Protein AF-0000000065805939 (afdb_homodimer)

pLDDT: mean 93.03, std 9.1, range [44.0, 98.94]

Radius of gyration: 33.93 Å; Cα contacts (8 Å, |Δi|>4): 3700; chains: 2; bounding box: 88×110×90 Å

Solvent-accessible surface area (backbone atoms only — not comparable to full-atom values): 78162 Å² total; per-residue (Å²): 129,66,66,62,40,32,64,60,50,85,63,26,51,58,32,30,35,41,20,27,32,46,91,46,48,56,62,60,52,52,32,42,52,38,43,47,38,56,68,39,87,85,42,44,40,20,33,40,35,32,59,53,41,54,20,52,70,93,68,28,61,53,55,50,30,48,70,76,20,64,81,38,48,62,44,64,76,40,80,31,59,44,77,49,57,36,34,68,37,29,68,87,49,90,62,67,52,68,68,54,54,49,45,49,52,52,48,50,53,50,51,37,39,74,69,54,26,23,33,34,40,39,38,62,53,47,12,44,40,24,33,29,54,80,55,46,34,38,59,64,64,52,41,62,36,51,43,40,25,38,37,26,28,32,42,55,90,39,13,61,13,33,26,52,22,34,52,50,52,40,28,30,49,34,45,51,66,63,31,34,37,30,39,51,35,90,84,70,39,37,53,60,58,50,35,56,58,32,50,76,67,75,21,58,58,48,58,36,79,62,74,76,80,78,65,89,57,89,44,72,68,45,48,51,49,45,52,52,48,48,52,53,45,52,62,43,52,52,72,73,39,64,53,60,59,48,52,53,48,50,51,50,51,49,51,48,53,53,50,46,61,68,40,43,24,53,54,36,63,64,32,49,48,55,41,65,42,45,60,51,86,60,51,37,88,67,33,41,31,36,79,34,21,44,48,65,28,36,24,31,56,43,74,40,54,92,80,46,90,52,50,37,40,38,33,25,35,40,22,41,16,34,68,61,13,38,24,62,35,21,23,31,49,69,53,12,50,35,31,9,21,26,19,7,25,28,13,38,57,54,41,64,58,34,46,43,64,40,47,50,52,30,44,55,49,48,49,59,59,56,63,41,91,37,42,52,30,35,28,55,34,49,35,52,32,58,17,40,40,51,49,49,52,43,27,39,47,32,37,28,65,74,64,69,54,56,42,87,82,40,76,67,22,29,39,31,41,58,50,45,72,52,44,57,46,50,50,27,35,18,67,19,64,83,41,73,68,37,58,74,43,57,87,46,74,43,45,56,50,58,47,79,73,36,34,48,33,25,39,66,67,33,33,32,40,43,46,47,79,91,41,28,88,59,48,36,73,65,46,76,37,97,39,72,55,61,62,57,39,36,81,62,41,55,76,34,72,56,29,49,25,44,35,50,48,52,46,53,49,53,46,44,42,29,72,74,64,62,52,41,69,18,26,37,46,42,51,51,53,44,29,59,89,47,44,58,42,33,42,37,45,50,54,57,38,32,50,55,48,48,41,42,73,41,38,69,71,70,35,78,85,54,90,71,73,80,71,69,86,46,96,67,48,80,38,53,41,42,36,34,35,47,24,35,73,36,21,63,41,37,50,63,36,60,38,42,42,66,64,46,74,51,78,49,43,27,40,25,42,13,43,40,42,28,22,22,46,59,60,37,14,36,28,35,24,14,62,68,50,56,51,56,28,51,42,96,47,63,59,51,18,59,51,43,68,56,71,54,27,57,24,32,25,42,26,33,24,18,37,54,30,50,51,51,53,53,47,37,67,72,71,49,73,56,44,72,35,33,56,59,43,35,50,92,86,48,94,56,79,42,86,57,33,23,71,62,55,53,66,55,53,41,55,51,14,61,22,86,58,34,60,26,28,50,65,38,11,34,40,35,42,40,32,40,58,42,95,90,46,84,40,71,84,29,62,54,25,49,60,57,46,50,50,33,49,66,31,57,98,54,41,23,32,44,61,54,65,40,9,18,21,38,41,40,29,52,37,83,64,62,53,68,70,60,53,53,51,52,50,51,53,50,44,67,73,60,102,129,66,66,62,40,32,63,61,51,84,63,25,51,57,29,30,36,41,19,30,32,47,91,47,48,57,64,59,52,53,30,41,53,38,44,48,37,57,67,39,87,88,44,44,40,22,34,40,36,32,59,52,42,52,20,52,71,94,69,29,62,52,55,50,30,50,70,76,21,63,80,36,48,64,43,68,75,39,81,29,59,45,78,50,57,34,34,67,35,29,68,87,49,90,60,68,52,69,70,55,53,48,45,48,53,51,50,51,53,50,52,36,38,74,69,55,25,22,32,34,40,39,39,61,52,48,12,47,41,24,33,29,53,80,55,45,34,38,58,64,63,51,41,63,36,52,42,40,26,39,36,25,28,31,43,55,90,37,13,60,14,32,26,53,22,34,52,50,53,42,27,30,48,34,44,49,67,64,32,35,38,31,39,50,34,88,84,71,40,38,54,58,59,50,35,55,56,31,50,76,67,77,21,58,57,49,61,35,78,62,75,75,80,78,64,90,57,89,45,72,68,44,49,52,50,47,52,50,47,49,52,52,44,51,62,42,50,53,73,74,38,64,52,61,60,48,52,52,48,51,52,49,52,50,50,49,52,54,49,47,61,69,41,42,25,53,54,36,63,62,33,49,48,55,41,65,44,46,59,51,86,58,51,38,88,64,33,41,33,36,80,33,21,44,47,66,28,35,23,31,55,42,73,40,54,93,80,45,88,52,50,38,40,38,32,24,34,39,23,40,16,34,68,60,16,39,22,60,35,20,24,31,50,69,54,12,49,35,32,10,20,26,19,7,25,28,12,39,58,53,41,65,58,34,45,43,64,39,49,52,52,30,46,55,50,47,50,60,62,57,63,42,92,39,41,51,30,35,30,56,32,51,36,51,32,58,18,39,40,50,50,50,54,44,27,39,46,31,37,27,63,74,64,68,55,56,41,86,82,40,78,66,22,32,40,32,40,60,50,45,72,52,45,57,45,51,50,27,34,19,66,18,63,82,42,73,69,39,56,73,43,57,87,46,74,42,46,57,50,57,46,78,71,36,35,49,33,25,38,66,67,34,33,32,39,45,46,47,79,91,43,28,90,59,47,37,71,66,44,76,36,96,38,71,55,62,62,55,39,34,83,63,42,55,77,34,71,55,30,49,26,42,34,49,47,51,47,54,49,52,47,45,41,31,71,72,67,62,52,42,70,18,27,37,46,42,50,50,52,44,28,57,89,48,46,58,41,31,42,37,44,50,54,58,36,33,50,53,48,47,41,42,71,40,37,70,71,68,36,78,85,54,89,70,73,77,71,69,87,47,96,66,47,78,38,52,40,41,35,33,35,48,24,35,73,37,21,61,40,38,50,63,35,60,38,44,43,66,64,48,74,51,76,48,42,27,41,26,42,13,42,40,43,28,22,23,46,57,60,37,14,36,28,32,24,14,62,70,50,56,52,56,28,52,42,96,47,64,59,50,18,60,51,43,69,56,72,55,28,56,24,33,26,40,25,33,24,20,38,55,32,49,52,51,53,54,48,36,68,73,71,48,73,56,45,72,36,33,57,60,43,35,51,92,89,48,94,56,80,41,89,59,33,22,72,64,56,53,65,55,52,41,55,49,15,59,22,85,57,34,59,25,30,49,65,39,10,34,40,36,40,40,32,39,59,40,95,92,46,83,40,72,83,31,64,54,27,50,61,58,45,50,49,34,49,66,31,58,97,55,39,24,33,43,62,54,64,40,9,18,22,37,40,39,27,52,36,82,66,61,52,68,69,61,52,53,51,51,49,51,52,50,44,68,73,59,101

Nearest PDB structures (foldseek):
  4a0r-assembly1_B  TM=8.747E-01  e=1.296E-69  Arabidopsis thaliana
  4a0g-assembly1_A  TM=8.625E-01  e=4.787E-70  Arabidopsis thaliana
  4a0h-assembly1_A  TM=8.707E-01  e=1.806E-69  Arabidopsis thaliana
  4a0h-assembly1_B  TM=8.749E-01  e=8.979E-69  Arabidopsis thaliana
  4a0r-assembly1_A  TM=8.637E-01  e=7.197E-69  Arabidopsis thaliana

GO terms:
  GO:0009102 biotin biosynthetic process (P, IMP)

Sequence (1574 aa):
MAPVGAALWRSLRAHQVYGANTDVGKTIVSTFLCNAVNRLKNQGKSAFLKPVSTGPLDEADDRHLQRHAPNTLTKCLYQFDEPVSPHIAAKTFAIPRDDEILSSVHRTLSDWANDGVGFALVETAGGVHSPGPNGNSQADLYRPLRLPIILVADSRLGGISSSISAYESLLLRGYDVHSVLLFKDDYYQNHEYLGNYFRGKSIPLVPVPAPPRRPQEQDPDSRARDLEALDKYYSSVTKSTDVVSLLDELVLKNKQRVEYLDEMASRAQKTIWYPFTQHHGMAAKDITPIDSAYDDFFQTYVTADRSAQQGRLQATFDGSASWWTQGLGHGNPGLALSAAYAAGRYGHVMFPGNIHEPALALAESLLKTVDNPRLQKVFYTDNGSTGMEVALKMGLRAACDRYGWDASKEQINILGLKGSYHGDTIGVMDCSEPSTYNQRVEWYRGRGHWFDFPLVKMSQGVWQVEVPATLQASLGGNQQFSSLDAVFDVESRVRSDAGQRYRKYILETIERLVTQEGKKFGALIMEPIILGAGGMLFCDPLFQRCLADVVRGNPQLFNRGRLTEPQPQTDLSWSGLPVIFDEVFTGLYRLGRKSSASFLGVNPDIAVNAKLLTGGLVPLCTTLASNEIFNAFTSPEKRDALLHGHSYTAHAVGCQVALDSLRTMNNMDEDGSWNDFKNDWKQPHAGDTARVWSVWSHKLLHNLSHAESVDGVFAIGSVLSISLKDAEGAGYTSTAAKGLQTRLAAGGPQFNVHSRVLGNVLYLMSSVTSKQETLRTIEGILREALLMAPVGAALWRSLRAHQVYGANTDVGKTIVSTFLCNAVNRLKNQGKSAFLKPVSTGPLDEADDRHLQRHAPNTLTKCLYQFDEPVSPHIAAKTFAIPRDDEILSSVHRTLSDWANDGVGFALVETAGGVHSPGPNGNSQADLYRPLRLPIILVADSRLGGISSSISAYESLLLRGYDVHSVLLFKDDYYQNHEYLGNYFRGKSIPLVPVPAPPRRPQEQDPDSRARDLEALDKYYSSVTKSTDVVSLLDELVLKNKQRVEYLDEMASRAQKTIWYPFTQHHGMAAKDITPIDSAYDDFFQTYVTADRSAQQGRLQATFDGSASWWTQGLGHGNPGLALSAAYAAGRYGHVMFPGNIHEPALALAESLLKTVDNPRLQKVFYTDNGSTGMEVALKMGLRAACDRYGWDASKEQINILGLKGSYHGDTIGVMDCSEPSTYNQRVEWYRGRGHWFDFPLVKMSQGVWQVEVPATLQASLGGNQQFSSLDAVFDVESRVRSDAGQRYRKYILETIERLVTQEGKKFGALIMEPIILGAGGMLFCDPLFQRCLADVVRGNPQLFNRGRLTEPQPQTDLSWSGLPVIFDEVFTGLYRLGRKSSASFLGVNPDIAVNAKLLTGGLVPLCTTLASNEIFNAFTSPEKRDALLHGHSYTAHAVGCQVALDSLRTMNNMDEDGSWNDFKNDWKQPHAGDTARVWSVWSHKLLHNLSHAESVDGVFAIGSVLSISLKDAEGAGYTSTAAKGLQTRLAAGGPQFNVHSRVLGNVLYLMSSVTSKQETLRTIEGILREALL

InterPro domains:
  IPR004472 Dethiobiotin synthase BioD [MF_00336] (12-211)
  IPR005814 Aminotransferase class-III [PF00202] (317-554)
  IPR005814 Aminotransferase class-III [PF00202] (579-668)
  IPR015421 Pyridoxal phosphate-dependent transferase, major domain [G3DSA:3.40.640.10] (340-666)
  IPR015422 Pyridoxal phosphate-dependent transferase, small domain [G3DSA:3.90.1150.10] (252-339)
  IPR015424 Pyridoxal phosphate-dependent transferase [SSF53383] (316-786)
  IPR027417 P-loop containing nucleoside triphosphate hydrolase [G3DSA:3.40.50.300] (7-244)
  IPR027417 P-loop containing nucleoside triphosphate hydrolase [SSF52540] (14-206)
  IPR049704 Aminotransferases class-III pyridoxal-phosphate attachment site [PS00600] (579-616)

Secondary structure (DSSP, 8-state):
-PPPPPP--SS-EEEEEEESSTTSSHHHHHHHHHHHHHHSTTS-EEEEEEEEEES-GGG-HHHHHHHH-TTSEEEEEEEESSSS-HHHHGGGS-PPPHHHHHHHHHHHHHHHHHTTEEEEEEEEEEETT-B-TTS-BHHHHTTTT---EEEE---STTHHHHHHHHHHHHHHTTPPEEEEEEE--TTT-HHHHHHHHHHTTT--EEEEPPPPPPPSS--HHHHHHHHHHHHHHHHHHHHHSSHHHHHHHHHHHHHHHHHHHHHHHHHHHHHB--TT---TT--GGGSEEEEEEEBTEEEEEEPPPTTS-S-EEEEEEETTHHHHT-SS-BT-HHHHHHHHHHHHHTSS---TTEE-HHHHHHHHHHHHHHT-TTEEEEEEESSHHHHHHHHHHHHHHHHHHHHT--TTTSPEEEEEETT----SSHHHHTTS-S-TTTTTSTT----EEEE---EEEEETTEEEEEPPGGGHHHH-S-EEES-HHHHT-HHHHTTSHHHHHHHHHHHHHHHIIIIIS--EEEEEEE-SSEETTTTSEEB-HHHHHHHHHHHHH-GGGT-SS-SS----SSTTS--SS-EEEE-TTTTTTTTSSS-THHHHT---SEEEE-GGGGTTSS--EEEEEEHHHHHTT-SSSGGGS-----TTTT-HHHHHHHHHHHHHHHHHHHHTTTHHHHHHT--TT--SPPSS-BSS-HHHHHHHHT-TTEEEEEEEBTEEEEEEP-TT--STT--TTHHHHHHHHH--SS-EEE-EEETTEEEEE--TT--HHHHHHHHHHHHHHH-/-PPPPPP--SS-EEEEEEESSTTSSHHHHHHHHHHHHHHSTTS-EEEEEEEEEES-GGG-HHHHHHHH-TTSEEEEEEEESSSS-HHHHGGGS-PPPHHHHHHHHHHHHHHHHHTTEEEEEEEEEEETT-B-TTS-BHHHHTTTT---EEEE---STTHHHHHHHHHHHHHHTT--EEEEEEE--TTT-HHHHHHHHHHTTT--EEEEPPPPPPPSS--HHHHHHHHHHHHHHHHHHHHHSSHHHHHHHHHHHHHHHHHHHHHHHHHHHHHB--TT---TT--GGGSEEEEEEEBTEEEEEEPPPTTS---EEEEEEETTHHHHT-SS-BT-HHHHHHHHHHHHHTSS---TTEE-HHHHHHHHHHHHHHT-TTEEEEEEESSHHHHHHHHHHHHHHHHHHHHT--TTTS-EEEEEETT----SSHHHHTTS-S-TTTTTSTT----EEEE---EEEEETTEEEEEPPGGGHHHH-S-EEESSHHHHT-HHHHTTSHHHHHHHHHHHHHHHIIIIIS--EEEEEEE-SSEETTTTSEEB-HHHHHHHHHHHHH-GGGT-SS-SSPPPPSSTTS--SS-EEEE-TTTTTTTTSSS-THHHHT---SEEEE-GGGGTTSS--EEEEEEHHHHHTT-SSSGGGS-----TTTT-HHHHHHHHHHHHHHHHHHHHTTTHHHHHHT--TT--SPPSS-BSS-HHHHHHHHT-TTEEEEEEEBTEEEEEEP-TT--STT--TTHHHHHHHHH--SS-EEE-EEETTEEEEE--TT--HHHHHHHHHHHHHHH-

Foldseek 3Di:
DFQDFADAWLQAQEAEEFELFPPQCSLVVLQLLQQLQVPDPPQWHEEEEELEEEAQPVPTSQVVSCQQVVSYHYYYNYYFHHLAQLLVRCPVDDQDDLRRSQVVVRVVRVVCSVVGHRYYYYYYHTHQQRAHNNGGGVLVSNLNNLGAYEYEFHQDVCRLVSRVVSVVLNVLLVHHHQEYEGEDDPPSRSQVVVCVVVVVVVHHYKYWHDQDDQDPDPDPVSVVVSSVSRNVRSVVRSVPICSNVSVVSSSVVSVCVQVCLVCVLVVCLVPPDDPPDDNVVPDSQNDWDFPFFWFQWTFTWDQDDPVGNIIGTFTAGAFCCVVLQAFGIGSDSVLSVLLVVLCVVDNFDDPVVDDDDLLVLLQVLLCVLQVQPQWDDKFKDFAQLVLVVLVVVLQQLLQCLQQVHDCVVDQAAAEEAALADRDQPQSVLLNYDDDPRHVPPPSHDNGYDHDYAWFWFFALLWIKTQDPPVCCVQQNGMDTDNAVLVLLVLVVCCPPPNVVSLLVVLLVVLLCCCPVVVHAYREYEYAFQFRVLSFRTGGRLNNVLSNQCNQQVCLCSHNVPDPDRPPAPDPSRGGRGQYEYECQNVACCQQHGNGSVVSNVDRGQKYKYWSLLLNNDGTMMMITGGVSSQCSQDDPDPVSHSPDDDPRGPTSSSSSSSSVSSVVSVVCSVVCVCVVQQVQRDDPPDPDTRPWTALAGPVLQNLLSHFPQFPGWDGGRFKTKTAGDDPVDFFQPACLCVQVQVLQQVNDPRRHYHWDGRHRMTMTGRHNNDDSVVSVSVSVSVSVRGD/DFQDFADAWLQAQEAEEFELFPPQCRLVVLQLLQQLQVPDPPQWHEEEEELEEEAQPVPTSQVVSCQQVVSYHYYYNYYFHHLAQQLVRCVVDDQDDLRVSQVVVRVVRVVCSVVGHRYYYYYYHTHQQRAHNNGGGVLVSNLNNLGAYEYEFHQDVCRLVSRVVSVVLNVLLVHHHQEYEGEDDPPSRSQVVVQVVVVVVVHHYKYWHDQDDQDPDPDPVSVVVSSVSSNVRSVVRSVPICSSVSVVSSSVVSVCVQVCLVCVLVVCLVPPDDPPDDNVVPDSQNDWDFPFFWFQWTFTWDQDDPVGNIIGTFTAGAFCCVVLQAFGIGSDSVLSVLLVVLCVVDNFDDPVVDDDDLLVLLQVLLCVLQVQPQWDDKFKDFAQLQLVVLVVVLQQLLQCLQQVHDVVVDQAAAEEAALADRDQPQSVLLNYDDDPRHVPPPSHDNGYDHDYAWFWFFALLWIKTQDPPVCCVQQNGMDTDNAVLVLLVLVVCCPPPNVVSLLVVLLVVLLCCCPVVVHAYREYEYAFQFRVLSFRTGGRLNNVLSNQCNQQVCLCSHNVPDPDRPDAPDPSRGGRGQYEYECQNVACCQQHGNGSVVSNVDRGQKYKYWSLLLNNDGTMMMITGGVSSQCSQDDPDPVSHSPDDDPRGPTSSSSSSSSVSSVVSVVCSVVCVCVVQQVQRDDPPDPDTDPWTALAGPVLQNLLSHFPQFPGWDGGRFKTKTAGDAPVDFFQPACLCVQVQVLQQVNDPRRHYHWDGRHRMTMTGRHNNDDSVVSVSVSVSVSVRGD

Organism: Emericella nidulans (strain FGSC A4 / ATCC 38163 / CBS 112.46 / NRRL 194 / M139) (NCBI:txid227321)

Structure (mmCIF, N/CA/C/O backbone):
data_AF-0000000065805939-model_v1
#
loop_
_entity.id
_entity.type
_entity.pdbx_description
1 polymer 'Bifunctional dethiobiotin synthetase/adenosylmethionine-8-amino-7-oxononanoate aminotransferase'
#
loop_
_atom_site.group_PDB
_atom_site.id
_atom_site.type_symbol
_atom_site.label_atom_id
_atom_site.label_alt_id
_atom_site.label_comp_id
_atom_site.label_asym_id
_atom_site.label_entity_id
_atom_site.label_seq_id
_atom_site.pdbx_PDB_ins_code
_atom_site.Cartn_x
_atom_site.Cartn_y
_atom_site.Cartn_z
_atom_site.occupancy
_atom_site.B_iso_or_equiv
_atom_site.auth_seq_id
_atom_site.auth_comp_id
_atom_site.auth_asym_id
_atom_site.auth_atom_id
_atom_site.pdbx_PDB_model_num
ATOM 1 N N . MET A 1 1 ? -29.938 14.023 -0.241 1 60.16 1 MET A N 1
ATOM 2 C CA . MET A 1 1 ? -29.594 14.844 -1.401 1 60.16 1 MET A CA 1
ATOM 3 C C . MET A 1 1 ? -28.594 14.133 -2.303 1 60.16 1 MET A C 1
ATOM 5 O O . MET A 1 1 ? -27.797 13.328 -1.828 1 60.16 1 MET A O 1
ATOM 9 N N . ALA A 1 2 ? -28.797 14.422 -3.545 1 69.75 2 ALA A N 1
ATOM 10 C CA . ALA A 1 2 ? -27.938 13.852 -4.566 1 69.75 2 ALA A CA 1
ATOM 11 C C . ALA A 1 2 ? -26.469 14.227 -4.32 1 69.75 2 ALA A C 1
ATOM 13 O O . ALA A 1 2 ? -26.172 15.336 -3.881 1 69.75 2 ALA A O 1
ATOM 14 N N . PRO A 1 3 ? -25.625 13.297 -4.496 1 83.06 3 PRO A N 1
ATOM 15 C CA . PRO A 1 3 ? -24.219 13.656 -4.363 1 83.06 3 PRO A CA 1
ATOM 16 C C . PRO A 1 3 ? -23.766 14.711 -5.371 1 83.06 3 PRO A C 1
ATOM 18 O O . PRO A 1 3 ? -24.266 14.742 -6.5 1 83.06 3 PRO A O 1
ATOM 21 N N . VAL A 1 4 ? -23 15.648 -4.91 1 83.06 4 VAL A N 1
ATOM 22 C CA . VAL A 1 4 ? -22.5 16.734 -5.754 1 83.06 4 VAL A CA 1
ATOM 23 C C . VAL A 1 4 ? -21.281 16.266 -6.531 1 83.06 4 VAL A C 1
ATOM 25 O O . VAL A 1 4 ? -20.406 15.578 -5.98 1 83.06 4 VAL A O 1
ATOM 28 N N . GLY A 1 5 ? -21.297 16.469 -7.875 1 84.38 5 GLY A N 1
ATOM 29 C CA . GLY A 1 5 ? -20.094 16.219 -8.664 1 84.38 5 GLY A CA 1
ATOM 30 C C . GLY A 1 5 ? -18.953 17.156 -8.312 1 84.38 5 GLY A C 1
ATOM 31 O O . GLY A 1 5 ? -19.172 18.297 -7.887 1 84.38 5 GLY A O 1
ATOM 32 N N . ALA A 1 6 ? -17.719 16.688 -8.5 1 89.88 6 ALA A N 1
ATOM 33 C CA . ALA A 1 6 ? -16.547 17.547 -8.32 1 89.88 6 ALA A CA 1
ATOM 34 C C . ALA A 1 6 ? -16.594 18.734 -9.273 1 89.88 6 ALA A C 1
ATOM 36 O O . ALA A 1 6 ? -17.266 18.688 -10.305 1 89.88 6 ALA A O 1
ATOM 37 N N . ALA A 1 7 ? -15.875 19.734 -8.906 1 91.06 7 ALA A N 1
ATOM 38 C CA . ALA A 1 7 ? -15.969 21.031 -9.594 1 91.06 7 ALA A CA 1
ATOM 39 C C . ALA A 1 7 ? -15 21.078 -10.773 1 91.06 7 ALA A C 1
ATOM 41 O O . ALA A 1 7 ? -13.781 20.984 -10.594 1 91.06 7 ALA A O 1
ATOM 42 N N . LEU A 1 8 ? -15.586 21.25 -12 1 92.06 8 LEU A N 1
ATOM 43 C CA . LEU A 1 8 ? -14.789 21.422 -13.203 1 92.06 8 LEU A CA 1
ATOM 44 C C . LEU A 1 8 ? -15.594 22.125 -14.289 1 92.06 8 LEU A C 1
ATOM 46 O O . LEU A 1 8 ? -16.688 21.672 -14.656 1 92.06 8 LEU A O 1
ATOM 50 N N . TRP A 1 9 ? -15.086 23.234 -14.773 1 91.06 9 TRP A N 1
ATOM 51 C CA . TRP A 1 9 ? -15.633 23.953 -15.922 1 91.06 9 TRP A CA 1
ATOM 52 C C . TRP A 1 9 ? -14.523 24.422 -16.844 1 91.06 9 TRP A C 1
ATOM 54 O O . TRP A 1 9 ? -13.461 24.859 -16.391 1 91.06 9 TRP A O 1
ATOM 64 N N . ARG A 1 10 ? -14.711 24.297 -18.078 1 87.25 10 ARG A N 1
ATOM 65 C CA . ARG A 1 10 ? -13.75 24.828 -19.047 1 87.25 10 ARG A CA 1
ATOM 66 C C . ARG A 1 10 ? -13.75 26.359 -19.047 1 87.25 10 ARG A C 1
ATOM 68 O O . ARG A 1 10 ? -12.711 26.984 -19.266 1 87.25 10 ARG A O 1
ATOM 75 N N . SER A 1 11 ? -14.969 26.938 -18.859 1 88.06 11 SER A N 1
ATOM 76 C CA . SER A 1 11 ? -15.156 28.375 -19 1 88.06 11 SER A CA 1
ATOM 77 C C . SER A 1 11 ? -14.859 29.109 -17.703 1 88.06 11 SER A C 1
ATOM 79 O O . SER A 1 11 ? -14.68 30.328 -17.688 1 88.06 11 SER A O 1
ATOM 81 N N . LEU A 1 12 ? -14.844 28.359 -16.609 1 93.12 12 LEU A N 1
ATOM 82 C CA . LEU A 1 12 ? -14.688 28.984 -15.297 1 93.12 12 LEU A CA 1
ATOM 83 C C . LEU A 1 12 ? -13.5 28.391 -14.547 1 93.12 12 LEU A C 1
ATOM 85 O O . LEU A 1 12 ? -13.461 27.172 -14.305 1 93.12 12 LEU A O 1
ATOM 89 N N . ARG A 1 13 ? -12.562 29.172 -14.281 1 94.88 13 ARG A N 1
ATOM 90 C CA . ARG A 1 13 ? -11.484 28.812 -13.375 1 94.88 13 ARG A CA 1
ATOM 91 C C . ARG A 1 13 ? -11.852 29.125 -11.93 1 94.88 13 ARG A C 1
ATOM 93 O O . ARG A 1 13 ? -11.695 30.25 -11.477 1 94.88 13 ARG A O 1
ATOM 100 N N . ALA A 1 14 ? -12.32 28.109 -11.219 1 96.94 14 ALA A N 1
ATOM 101 C CA . ALA A 1 14 ? -12.742 28.266 -9.828 1 96.94 14 ALA A CA 1
ATOM 102 C C . ALA A 1 14 ? -11.68 27.719 -8.867 1 96.94 14 ALA A C 1
ATOM 104 O O . ALA A 1 14 ? -11.117 26.656 -9.102 1 96.94 14 ALA A O 1
ATOM 105 N N . HIS A 1 15 ? -11.305 28.453 -7.855 1 98.19 15 HIS A N 1
ATOM 106 C CA . HIS A 1 15 ? -10.359 28.047 -6.82 1 98.19 15 HIS A CA 1
ATOM 107 C C . HIS A 1 15 ? -10.961 28.203 -5.43 1 98.19 15 HIS A C 1
ATOM 109 O O . HIS A 1 15 ? -11.812 29.078 -5.215 1 98.19 15 HIS A O 1
ATOM 115 N N . GLN A 1 16 ? -10.641 27.344 -4.621 1 98.5 16 GLN A N 1
ATOM 116 C CA . GLN A 1 16 ? -10.977 27.484 -3.207 1 98.5 16 GLN A CA 1
ATOM 117 C C . GLN A 1 16 ? -9.844 28.156 -2.438 1 98.5 16 GLN A C 1
ATOM 119 O O . GLN A 1 16 ? -8.68 27.766 -2.566 1 98.5 16 GLN A O 1
ATOM 124 N N . VAL A 1 17 ? -10.141 29.188 -1.672 1 98.69 17 VAL A N 1
ATOM 125 C CA . VAL A 1 17 ? -9.133 29.922 -0.913 1 98.69 17 VAL A CA 1
ATOM 126 C C . VAL A 1 17 ? -9.133 29.453 0.539 1 98.69 17 VAL A C 1
ATOM 128 O O . VAL A 1 17 ? -10.141 29.578 1.241 1 98.69 17 VAL A O 1
ATOM 131 N N . TYR A 1 18 ? -8.062 28.828 0.979 1 98.69 18 TYR A N 1
ATOM 132 C CA . TYR A 1 18 ? -7.84 28.453 2.369 1 98.69 18 TYR A CA 1
ATOM 133 C C . TYR A 1 18 ? -6.777 29.328 3.016 1 98.69 18 TYR A C 1
ATOM 135 O O . TYR A 1 18 ? -5.91 29.875 2.328 1 98.69 18 TYR A O 1
ATOM 143 N N . GLY A 1 19 ? -6.898 29.562 4.277 1 98.5 19 GLY A N 1
ATOM 144 C CA . GLY A 1 19 ? -5.848 30.203 5.059 1 98.5 19 GLY A CA 1
ATOM 145 C C . GLY A 1 19 ? -5.113 29.234 5.969 1 98.5 19 GLY A C 1
ATOM 146 O O . GLY A 1 19 ? -5.719 28.312 6.527 1 98.5 19 GLY A O 1
ATOM 147 N N . ALA A 1 20 ? -3.812 29.453 6.105 1 97.88 20 ALA A N 1
ATOM 148 C CA . ALA A 1 20 ? -3.029 28.656 7.047 1 97.88 20 ALA A CA 1
ATOM 149 C C . ALA A 1 20 ? -3.533 28.844 8.477 1 97.88 20 ALA A C 1
ATOM 151 O O . ALA A 1 20 ? -3.332 27.984 9.328 1 97.88 20 ALA A O 1
ATOM 152 N N . ASN A 1 21 ? -4.082 29.938 8.727 1 95.44 21 ASN A N 1
ATOM 153 C CA . ASN A 1 21 ? -4.684 30.344 9.992 1 95.44 21 ASN A CA 1
ATOM 154 C C . ASN A 1 21 ? -5.754 31.406 9.789 1 95.44 21 ASN A C 1
ATOM 156 O O . ASN A 1 21 ? -6.09 31.75 8.648 1 95.44 21 ASN A O 1
ATOM 160 N N . THR A 1 22 ? -6.418 31.859 10.898 1 92.31 22 THR A N 1
ATOM 161 C CA . THR A 1 22 ? -7.348 32.969 10.836 1 92.31 22 THR A CA 1
ATOM 162 C C . THR A 1 22 ? -6.594 34.312 10.719 1 92.31 22 THR A C 1
ATOM 164 O O . THR A 1 22 ? -5.453 34.406 11.18 1 92.31 22 THR A O 1
ATOM 167 N N . ASP A 1 23 ? -7.141 35.25 10.016 1 91.69 23 ASP A N 1
ATOM 168 C CA . ASP A 1 23 ? -6.652 36.594 9.906 1 91.69 23 ASP A CA 1
ATOM 169 C C . ASP A 1 23 ? -5.312 36.656 9.18 1 91.69 23 ASP A C 1
ATOM 171 O O . ASP A 1 23 ? -4.402 37.375 9.586 1 91.69 23 ASP A O 1
ATOM 175 N N . VAL A 1 24 ? -5.133 35.781 8.203 1 95.62 24 VAL A N 1
ATOM 176 C CA . VAL A 1 24 ? -3.889 35.75 7.441 1 95.62 24 VAL A CA 1
ATOM 177 C C . VAL A 1 24 ? -4.047 36.594 6.168 1 95.62 24 VAL A C 1
ATOM 179 O O . VAL A 1 24 ? -3.09 36.75 5.406 1 95.62 24 VAL A O 1
ATOM 182 N N . GLY A 1 25 ? -5.25 37.125 5.875 1 95.56 25 GLY A N 1
ATOM 183 C CA . GLY A 1 25 ? -5.457 38.031 4.766 1 95.56 25 GLY A CA 1
ATOM 184 C C . GLY A 1 25 ? -6.141 37.406 3.578 1 95.56 25 GLY A C 1
ATOM 185 O O . GLY A 1 25 ? -5.879 37.75 2.43 1 95.56 25 GLY A O 1
ATOM 186 N N . LYS A 1 26 ? -7.004 36.344 3.799 1 96.94 26 LYS A N 1
ATOM 187 C CA . LYS A 1 26 ? -7.691 35.656 2.709 1 96.94 26 LYS A CA 1
ATOM 188 C C . LYS A 1 26 ? -8.516 36.656 1.876 1 96.94 26 LYS A C 1
ATOM 190 O O . LYS A 1 26 ? -8.422 36.656 0.647 1 96.94 26 LYS A O 1
ATOM 195 N N . THR A 1 27 ? -9.289 37.469 2.598 1 95.88 27 THR A N 1
ATOM 196 C CA . THR A 1 27 ? -10.195 38.406 1.914 1 95.88 27 THR A CA 1
ATOM 197 C C . THR A 1 27 ? -9.406 39.438 1.132 1 95.88 27 THR A C 1
ATOM 199 O O . THR A 1 27 ? -9.82 39.875 0.047 1 95.88 27 THR A O 1
ATOM 202 N N . ILE A 1 28 ? -8.312 39.938 1.652 1 95.81 28 ILE A N 1
ATOM 203 C CA . ILE A 1 28 ? -7.449 40.875 0.96 1 95.81 28 ILE A CA 1
ATOM 204 C C . ILE A 1 28 ? -6.906 40.25 -0.32 1 95.81 28 ILE A C 1
ATOM 206 O O . ILE A 1 28 ? -6.934 40.875 -1.386 1 95.81 28 ILE A O 1
ATOM 210 N N . VAL A 1 29 ? -6.418 39 -0.178 1 96.5 29 VAL A N 1
ATOM 211 C CA . VAL A 1 29 ? -5.883 38.281 -1.315 1 96.5 29 VAL A CA 1
ATOM 212 C C . VAL A 1 29 ? -6.973 38.062 -2.365 1 96.5 29 VAL A C 1
ATOM 214 O O . VAL A 1 29 ? -6.746 38.281 -3.557 1 96.5 29 VAL A O 1
ATOM 217 N N . SER A 1 30 ? -8.156 37.625 -1.92 1 97.25 30 SER A N 1
ATOM 218 C CA . SER A 1 30 ? -9.273 37.438 -2.842 1 97.25 30 SER A CA 1
ATOM 219 C C . SER A 1 30 ? -9.617 38.719 -3.57 1 97.25 30 SER A C 1
ATOM 221 O O . SER A 1 30 ? -9.914 38.719 -4.766 1 97.25 30 SER A O 1
ATOM 223 N N . THR A 1 31 ? -9.555 39.875 -2.863 1 95.94 31 THR A N 1
ATOM 224 C CA . THR A 1 31 ? -9.922 41.156 -3.42 1 95.94 31 THR A CA 1
ATOM 225 C C . THR A 1 31 ? -8.953 41.562 -4.527 1 95.94 31 THR A C 1
ATOM 227 O O . THR A 1 31 ? -9.375 41.938 -5.629 1 95.94 31 THR A O 1
ATOM 230 N N . PHE A 1 32 ? -7.641 41.562 -4.277 1 94.56 32 PHE A N 1
ATOM 231 C CA . PHE A 1 32 ? -6.73 42.062 -5.305 1 94.56 32 PHE A CA 1
ATOM 232 C C . PHE A 1 32 ? -6.637 41.094 -6.465 1 94.56 32 PHE A C 1
ATOM 234 O O . PHE A 1 32 ? -6.34 41.469 -7.594 1 94.56 32 PHE A O 1
ATOM 241 N N . LEU A 1 33 ? -6.848 39.688 -6.211 1 95.5 33 LEU A N 1
ATOM 242 C CA . LEU A 1 33 ? -6.891 38.75 -7.316 1 95.5 33 LEU A CA 1
ATOM 243 C C . LEU A 1 33 ? -8.07 39.062 -8.234 1 95.5 33 LEU A C 1
ATOM 245 O O . LEU A 1 33 ? -7.93 39.062 -9.461 1 95.5 33 LEU A O 1
ATOM 249 N N . CYS A 1 34 ? -9.281 39.25 -7.633 1 95.25 34 CYS A N 1
ATOM 250 C CA . CYS A 1 34 ? -10.461 39.594 -8.422 1 95.25 34 CYS A CA 1
ATOM 251 C C . CYS A 1 34 ? -10.266 40.906 -9.172 1 95.25 34 CYS A C 1
ATOM 253 O O . CYS A 1 34 ? -10.625 41.031 -10.344 1 95.25 34 CYS A O 1
ATOM 255 N N . ASN A 1 35 ? -9.688 41.969 -8.5 1 93.62 35 ASN A N 1
ATOM 256 C CA . ASN A 1 35 ? -9.398 43.25 -9.156 1 93.62 35 ASN A CA 1
ATOM 257 C C . ASN A 1 35 ? -8.469 43.062 -10.352 1 93.62 35 ASN A C 1
ATOM 259 O O . ASN A 1 35 ? -8.672 43.688 -11.406 1 93.62 35 ASN A O 1
ATOM 263 N N . ALA A 1 36 ? -7.441 42.25 -10.102 1 92.94 36 ALA A N 1
ATOM 264 C CA . ALA A 1 36 ? -6.469 42 -11.164 1 92.94 36 ALA A CA 1
ATOM 265 C C . ALA A 1 36 ? -7.133 41.344 -12.367 1 92.94 36 ALA A C 1
ATOM 267 O O . ALA A 1 36 ? -6.844 41.719 -13.516 1 92.94 36 ALA A O 1
ATOM 268 N N . VAL A 1 37 ? -8.008 40.375 -12.148 1 93.44 37 VAL A N 1
ATOM 269 C CA . VAL A 1 37 ? -8.703 39.656 -13.219 1 93.44 37 VAL A CA 1
ATOM 270 C C . VAL A 1 37 ? -9.594 40.656 -13.992 1 93.44 37 VAL A C 1
ATOM 272 O O . VAL A 1 37 ? -9.641 40.594 -15.219 1 93.44 37 VAL A O 1
ATOM 275 N N . ASN A 1 38 ? -10.289 41.5 -13.258 1 92.06 38 ASN A N 1
ATOM 276 C CA . ASN A 1 38 ? -11.203 42.438 -13.875 1 92.06 38 ASN A CA 1
ATOM 277 C C . ASN A 1 38 ? -10.453 43.5 -14.711 1 92.06 38 ASN A C 1
ATOM 279 O O . ASN A 1 38 ? -11.016 44.062 -15.641 1 92.06 38 ASN A O 1
ATOM 283 N N . ARG A 1 39 ? -9.219 43.719 -14.391 1 88.62 39 ARG A N 1
ATOM 284 C CA . ARG A 1 39 ? -8.406 44.656 -15.141 1 88.62 39 ARG A CA 1
ATOM 285 C C . ARG A 1 39 ? -7.855 44.031 -16.422 1 88.62 39 ARG A C 1
ATOM 287 O O . ARG A 1 39 ? -7.52 44.719 -17.375 1 88.62 39 ARG A O 1
ATOM 294 N N . LEU A 1 40 ? -7.805 42.75 -16.297 1 85.25 40 LEU A N 1
ATOM 295 C CA . LEU A 1 40 ? -7.293 42.062 -17.469 1 85.25 40 LEU A CA 1
ATOM 296 C C . LEU A 1 40 ? -8.391 41.844 -18.5 1 85.25 40 LEU A C 1
ATOM 298 O O . LEU A 1 40 ? -9.531 41.531 -18.156 1 85.25 40 LEU A O 1
ATOM 302 N N . LYS A 1 41 ? -8.367 42.344 -19.719 1 66.94 41 LYS A N 1
ATOM 303 C CA . LYS A 1 41 ? -9.375 42.375 -20.766 1 66.94 41 LYS A CA 1
ATOM 304 C C . LYS A 1 41 ? -9.812 40.969 -21.172 1 66.94 41 LYS A C 1
ATOM 306 O O . LYS A 1 41 ? -10.969 40.75 -21.531 1 66.94 41 LYS A O 1
ATOM 311 N N . ASN A 1 42 ? -9.055 40 -21.031 1 67.88 42 ASN A N 1
ATOM 312 C CA . ASN A 1 42 ? -9.359 38.719 -21.672 1 67.88 42 ASN A CA 1
ATOM 313 C C . ASN A 1 42 ? -9.664 37.625 -20.625 1 67.88 42 ASN A C 1
ATOM 315 O O . ASN A 1 42 ? -9.695 36.438 -20.953 1 67.88 42 ASN A O 1
ATOM 319 N N . GLN A 1 43 ? -10.133 38.094 -19.406 1 71.06 43 GLN A N 1
ATOM 320 C CA . GLN A 1 43 ? -10.266 37 -18.438 1 71.06 43 GLN A CA 1
ATOM 321 C C . GLN A 1 43 ? -11.695 36.906 -17.922 1 71.06 43 GLN A C 1
ATOM 323 O O . GLN A 1 43 ? -11.977 36.125 -17 1 71.06 43 GLN A O 1
ATOM 328 N N . GLY A 1 44 ? -12.656 37.562 -18.562 1 75.94 44 GLY A N 1
ATOM 329 C CA . GLY A 1 44 ? -14.031 37.5 -18.094 1 75.94 44 GLY A CA 1
ATOM 330 C C . GLY A 1 44 ? -14.242 38.188 -16.766 1 75.94 44 GLY A C 1
ATOM 331 O O . GLY A 1 44 ? -13.312 38.812 -16.219 1 75.94 44 GLY A O 1
ATOM 332 N N . LYS A 1 45 ? -15.492 38.125 -16.234 1 90.06 45 LYS A N 1
ATOM 333 C CA . LYS A 1 45 ? -15.852 38.688 -14.945 1 90.06 45 LYS A CA 1
ATOM 334 C C . LYS A 1 45 ? -15.367 37.812 -13.797 1 90.06 45 LYS A C 1
ATOM 336 O O . LYS A 1 45 ? -15.219 36.625 -13.945 1 90.06 45 LYS A O 1
ATOM 341 N N . SER A 1 46 ? -14.977 38.406 -12.742 1 95.81 46 SER A N 1
ATOM 342 C CA . SER A 1 46 ? -14.594 37.688 -11.547 1 95.81 46 SER A CA 1
ATOM 343 C C . SER A 1 46 ? -15.758 37.562 -10.57 1 95.81 46 SER A C 1
ATOM 345 O O . SER A 1 46 ? -16.688 38.375 -10.609 1 95.81 46 SER A O 1
ATOM 347 N N . ALA A 1 47 ? -15.789 36.531 -9.867 1 97.75 47 ALA A N 1
ATOM 348 C CA . ALA A 1 47 ? -16.828 36.312 -8.867 1 97.75 47 ALA A CA 1
ATOM 349 C C . ALA A 1 47 ? -16.219 35.812 -7.559 1 97.75 47 ALA A C 1
ATOM 351 O O . ALA A 1 47 ? -15.164 35.156 -7.559 1 97.75 47 ALA A O 1
ATOM 352 N N . PHE A 1 48 ? -16.812 36.125 -6.512 1 98.19 48 PHE A N 1
ATOM 353 C CA . PHE A 1 48 ? -16.391 35.781 -5.168 1 98.19 48 PHE A CA 1
ATOM 354 C C . PHE A 1 48 ? -17.547 35.188 -4.371 1 98.19 48 PHE A C 1
ATOM 356 O O . PHE A 1 48 ? -18.609 35.812 -4.25 1 98.19 48 PHE A O 1
ATOM 363 N N . LEU A 1 49 ? -17.328 34 -3.848 1 98.38 49 LEU A N 1
ATOM 364 C CA . LEU A 1 49 ? -18.344 33.281 -3.055 1 98.38 49 LEU A CA 1
ATOM 365 C C . LEU A 1 49 ? -17.828 33.031 -1.643 1 98.38 49 LEU A C 1
ATOM 367 O O . LEU A 1 49 ? -16.734 32.469 -1.463 1 98.38 49 LEU A O 1
ATOM 371 N N . LYS A 1 50 ? -18.484 33.438 -0.66 1 97.75 50 LYS A N 1
ATOM 372 C CA . LYS A 1 50 ? -18.281 33.094 0.74 1 97.75 50 LYS A CA 1
ATOM 373 C C . LYS A 1 50 ? -19.375 32.125 1.225 1 97.75 50 LYS A C 1
ATOM 375 O O . LYS A 1 50 ? -20.422 32.562 1.712 1 97.75 50 LYS A O 1
ATOM 380 N N . PRO A 1 51 ? -19.078 30.812 1.278 1 96.81 51 PRO A N 1
ATOM 381 C CA . PRO A 1 51 ? -20.156 29.875 1.645 1 96.81 51 PRO A CA 1
ATOM 382 C C . PRO A 1 51 ? -20.688 30.109 3.049 1 96.81 51 PRO A C 1
ATOM 384 O O . PRO A 1 51 ? -21.906 30.156 3.246 1 96.81 51 PRO A O 1
ATOM 387 N N . VAL A 1 52 ? -19.797 30.266 3.969 1 94.25 52 VAL A N 1
ATOM 388 C CA . VAL A 1 52 ? -20.172 30.5 5.359 1 94.25 52 VAL A CA 1
ATOM 389 C C . VAL A 1 52 ? -19.391 31.672 5.926 1 94.25 52 VAL A C 1
ATOM 391 O O . VAL A 1 52 ? -18.156 31.703 5.867 1 94.25 52 VAL A O 1
ATOM 394 N N . SER A 1 53 ? -20.062 32.625 6.383 1 92.31 53 SER A N 1
ATOM 395 C CA . SER A 1 53 ? -19.469 33.812 6.996 1 92.31 53 SER A CA 1
ATOM 396 C C . SER A 1 53 ? -19.922 33.969 8.438 1 92.31 53 SER A C 1
ATOM 398 O O . SER A 1 53 ? -21.078 33.719 8.758 1 92.31 53 SER A O 1
ATOM 400 N N . THR A 1 54 ? -18.984 34.281 9.227 1 88.56 54 THR A N 1
ATOM 401 C CA . THR A 1 54 ? -19.312 34.562 10.625 1 88.56 54 THR A CA 1
ATOM 402 C C . THR A 1 54 ? -18.859 35.969 11.016 1 88.56 54 THR A C 1
ATOM 404 O O . THR A 1 54 ? -17.875 36.469 10.477 1 88.56 54 THR A O 1
ATOM 407 N N . GLY A 1 55 ? -19.578 36.625 11.945 1 85.75 55 GLY A N 1
ATOM 408 C CA . GLY A 1 55 ? -19.25 37.969 12.398 1 85.75 55 GLY A CA 1
ATOM 409 C C . GLY A 1 55 ? -20.266 39.031 11.945 1 85.75 55 GLY A C 1
ATOM 410 O O . GLY A 1 55 ? -21.219 38.688 11.234 1 85.75 55 GLY A O 1
ATOM 411 N N . PRO A 1 56 ? -19.953 40.281 12.305 1 84.5 56 PRO A N 1
ATOM 412 C CA . PRO A 1 56 ? -20.891 41.344 11.945 1 84.5 56 PRO A CA 1
ATOM 413 C C . PRO A 1 56 ? -20.938 41.594 10.438 1 84.5 56 PRO A C 1
ATOM 415 O O . PRO A 1 56 ? -19.922 41.469 9.75 1 84.5 56 PRO A O 1
ATOM 418 N N . LEU A 1 57 ? -22.031 42 10.023 1 82.25 57 LEU A N 1
ATOM 419 C CA . LEU A 1 57 ? -22.297 42.188 8.602 1 82.25 57 LEU A CA 1
ATOM 420 C C . LEU A 1 57 ? -21.375 43.281 8.023 1 82.25 57 LEU A C 1
ATOM 422 O O . LEU A 1 57 ? -20.969 43.188 6.859 1 82.25 57 LEU A O 1
ATOM 426 N N . ASP A 1 58 ? -21.125 44.25 8.805 1 79.25 58 ASP A N 1
ATOM 427 C CA . ASP A 1 58 ? -20.312 45.375 8.305 1 79.25 58 ASP A CA 1
ATOM 428 C C . ASP A 1 58 ? -18.875 44.906 8.023 1 79.25 58 ASP A C 1
ATOM 430 O O . ASP A 1 58 ? -18.141 45.594 7.301 1 79.25 58 ASP A O 1
ATOM 434 N N . GLU A 1 59 ? -18.562 43.781 8.531 1 80.19 59 GLU A N 1
ATOM 435 C CA . GLU A 1 59 ? -17.219 43.25 8.359 1 80.19 59 GLU A CA 1
ATOM 436 C C . GLU A 1 59 ? -17.219 42 7.488 1 80.19 59 GLU A C 1
ATOM 438 O O . GLU A 1 59 ? -16.219 41.312 7.398 1 80.19 59 GLU A O 1
ATOM 443 N N . ALA A 1 60 ? -18.328 41.844 6.953 1 85.12 60 ALA A N 1
ATOM 444 C CA . ALA A 1 60 ? -18.453 40.625 6.148 1 85.12 60 ALA A CA 1
ATOM 445 C C . ALA A 1 60 ? -17.531 40.656 4.93 1 85.12 60 ALA A C 1
ATOM 447 O O . ALA A 1 60 ? -17.375 41.719 4.309 1 85.12 60 ALA A O 1
ATOM 448 N N . ASP A 1 61 ? -16.938 39.562 4.547 1 86.19 61 ASP A N 1
ATOM 449 C CA . ASP A 1 61 ? -15.945 39.438 3.482 1 86.19 61 ASP A CA 1
ATOM 450 C C . ASP A 1 61 ? -16.547 39.844 2.131 1 86.19 61 ASP A C 1
ATOM 452 O O . ASP A 1 61 ? -15.891 40.5 1.336 1 86.19 61 ASP A O 1
ATOM 456 N N . ASP A 1 62 ? -17.766 39.344 1.857 1 87.94 62 ASP A N 1
ATOM 457 C CA . ASP A 1 62 ? -18.406 39.688 0.586 1 87.94 62 ASP A CA 1
ATOM 458 C C . ASP A 1 62 ? -18.672 41.188 0.479 1 87.94 62 ASP A C 1
ATOM 460 O O . ASP A 1 62 ? -18.547 41.75 -0.602 1 87.94 62 ASP A O 1
ATOM 464 N N . ARG A 1 63 ? -18.969 41.875 1.546 1 89.5 63 ARG A N 1
ATOM 465 C CA . ARG A 1 63 ? -19.172 43.312 1.546 1 89.5 63 ARG A CA 1
ATOM 466 C C . ARG A 1 63 ? -17.875 44.062 1.312 1 89.5 63 ARG A C 1
ATOM 468 O O . ARG A 1 63 ? -17.859 45.125 0.702 1 89.5 63 ARG A O 1
ATOM 475 N N . HIS A 1 64 ? -16.891 43.5 1.937 1 91.69 64 HIS A N 1
ATOM 476 C CA . HIS A 1 64 ? -15.57 44.062 1.684 1 91.69 64 HIS A CA 1
ATOM 477 C C . HIS A 1 64 ? -15.25 44.062 0.193 1 91.69 64 HIS A C 1
ATOM 479 O O . HIS A 1 64 ? -14.758 45.062 -0.339 1 91.69 64 HIS A O 1
ATOM 485 N N . LEU A 1 65 ? -15.445 42.969 -0.497 1 92.81 65 LEU A N 1
ATOM 486 C CA . LEU A 1 65 ? -15.188 42.875 -1.929 1 92.81 65 LEU A CA 1
ATOM 487 C C . LEU A 1 65 ? -16.109 43.781 -2.715 1 92.81 65 LEU A C 1
ATOM 489 O O . LEU A 1 65 ? -15.695 44.375 -3.715 1 92.81 65 LEU A O 1
ATOM 493 N N . GLN A 1 66 ? -17.375 43.906 -2.289 1 92.31 66 GLN A N 1
ATOM 494 C CA . GLN A 1 66 ? -18.297 44.812 -2.963 1 92.31 66 GLN A CA 1
ATOM 495 C C . GLN A 1 66 ? -17.766 46.25 -2.967 1 92.31 66 GLN A C 1
ATOM 497 O O . GLN A 1 66 ? -17.953 46.969 -3.939 1 92.31 66 GLN A O 1
ATOM 502 N N . ARG A 1 67 ? -17.078 46.594 -1.951 1 91.12 67 ARG A N 1
ATOM 503 C CA . ARG A 1 67 ? -16.578 47.938 -1.783 1 91.12 67 ARG A CA 1
ATOM 504 C C . ARG A 1 67 ? -15.273 48.125 -2.551 1 91.12 67 ARG A C 1
ATOM 506 O O . ARG A 1 67 ? -15.07 49.156 -3.201 1 91.12 67 ARG A O 1
ATOM 513 N N . HIS A 1 68 ? -14.406 47.188 -2.455 1 91.81 68 HIS A N 1
ATOM 514 C CA . HIS A 1 68 ? -13.039 47.406 -2.92 1 91.81 68 HIS A CA 1
ATOM 515 C C . HIS A 1 68 ? -12.789 46.688 -4.246 1 91.81 68 HIS A C 1
ATOM 517 O O . HIS A 1 68 ? -11.75 46.906 -4.879 1 91.81 68 HIS A O 1
ATOM 523 N N . ALA A 1 69 ? -13.625 45.875 -4.699 1 91.81 69 ALA A N 1
ATOM 524 C CA . ALA A 1 69 ? -13.633 45.25 -6.016 1 91.81 69 ALA A CA 1
ATOM 525 C C . ALA A 1 69 ? -15.031 45.281 -6.629 1 91.81 69 ALA A C 1
ATOM 527 O O . ALA A 1 69 ? -15.633 44.219 -6.871 1 91.81 69 ALA A O 1
ATOM 528 N N . PRO A 1 70 ? -15.5 46.406 -6.949 1 91.25 70 PRO A N 1
ATOM 529 C CA . PRO A 1 70 ? -16.906 46.594 -7.305 1 91.25 70 PRO A CA 1
ATOM 530 C C . PRO A 1 70 ? -17.297 45.875 -8.594 1 91.25 70 PRO A C 1
ATOM 532 O O . PRO A 1 70 ? -18.469 45.594 -8.828 1 91.25 70 PRO A O 1
ATOM 535 N N . ASN A 1 71 ? -16.406 45.531 -9.43 1 92.06 71 ASN A N 1
ATOM 536 C CA . ASN A 1 71 ? -16.703 44.844 -10.68 1 92.06 71 ASN A CA 1
ATOM 537 C C . ASN A 1 71 ? -16.766 43.344 -10.484 1 92.06 71 ASN A C 1
ATOM 539 O O . ASN A 1 71 ? -16.953 42.594 -11.445 1 92.06 71 ASN A O 1
ATOM 543 N N . THR A 1 72 ? -16.625 42.812 -9.25 1 95.31 72 THR A N 1
ATOM 544 C CA . THR A 1 72 ? -16.672 41.406 -8.906 1 95.31 72 THR A CA 1
ATOM 545 C C . THR A 1 72 ? -18.062 41.031 -8.43 1 95.31 72 THR A C 1
ATOM 547 O O . THR A 1 72 ? -18.656 41.688 -7.574 1 95.31 72 THR A O 1
ATOM 550 N N . LEU A 1 73 ? -18.625 39.938 -9.016 1 96.19 73 LEU A N 1
ATOM 551 C CA . LEU A 1 73 ? -19.859 39.406 -8.469 1 96.19 73 LEU A CA 1
ATOM 552 C C . LEU A 1 73 ? -19.609 38.781 -7.098 1 96.19 73 LEU A C 1
ATOM 554 O O . LEU A 1 73 ? -18.625 38.062 -6.906 1 96.19 73 LEU A O 1
ATOM 558 N N . THR A 1 74 ? -20.391 39.125 -6.129 1 97 74 THR A N 1
ATOM 559 C CA . THR A 1 74 ? -20.188 38.594 -4.785 1 97 74 THR A CA 1
ATOM 560 C C . THR A 1 74 ? -21.453 37.906 -4.285 1 97 74 THR A C 1
ATOM 562 O O . THR A 1 74 ? -22.562 38.281 -4.633 1 97 74 THR A O 1
ATOM 565 N N . LYS A 1 75 ? -21.281 36.844 -3.547 1 96.5 75 LYS A N 1
ATOM 566 C CA . LYS A 1 75 ? -22.391 36.125 -2.916 1 96.5 75 LYS A CA 1
ATOM 567 C C . LYS A 1 75 ? -21.953 35.5 -1.593 1 96.5 75 LYS A C 1
ATOM 569 O O . LYS A 1 75 ? -20.828 35 -1.47 1 96.5 75 LYS A O 1
ATOM 574 N N . CYS A 1 76 ? -22.672 35.562 -0.57 1 96 76 CYS A N 1
ATOM 575 C CA . CYS A 1 76 ? -22.547 34.844 0.694 1 96 76 CYS A CA 1
ATOM 576 C C . CYS A 1 76 ? -23.734 33.906 0.922 1 96 76 CYS A C 1
ATOM 578 O O . CYS A 1 76 ? -24.875 34.344 0.915 1 96 76 CYS A O 1
ATOM 580 N N . LEU A 1 77 ? -23.562 32.688 1.15 1 94.56 77 LEU A N 1
ATOM 581 C CA . LEU A 1 77 ? -24.656 31.719 1.233 1 94.56 77 LEU A CA 1
ATOM 582 C C . LEU A 1 77 ? -25.266 31.703 2.629 1 94.56 77 LEU A C 1
ATOM 584 O O . LEU A 1 77 ? -26.484 31.719 2.771 1 94.56 77 LEU A O 1
ATOM 588 N N . TYR A 1 78 ? -24.406 31.609 3.637 1 92.06 78 TYR A N 1
ATOM 589 C CA . TYR A 1 78 ? -24.875 31.562 5.016 1 92.06 78 TYR A CA 1
ATOM 590 C C . TYR A 1 78 ? -24.125 32.562 5.887 1 92.06 78 TYR A C 1
ATOM 592 O O . TYR A 1 78 ? -22.891 32.5 5.992 1 92.06 78 TYR A O 1
ATOM 600 N N . GLN A 1 79 ? -24.766 33.469 6.559 1 91.38 79 GLN A N 1
ATOM 601 C CA . GLN A 1 79 ? -24.172 34.5 7.402 1 91.38 79 GLN A CA 1
ATOM 602 C C . GLN A 1 79 ? -24.609 34.344 8.859 1 91.38 79 GLN A C 1
ATOM 604 O O . GLN A 1 79 ? -25.797 34.25 9.141 1 91.38 79 GLN A O 1
ATOM 609 N N . PHE A 1 80 ? -23.641 34.219 9.664 1 89.25 80 PHE A N 1
ATOM 610 C CA . PHE A 1 80 ? -23.906 34.188 11.094 1 89.25 80 PHE A CA 1
ATOM 611 C C . PHE A 1 80 ? -23.328 35.406 11.797 1 89.25 80 PHE A C 1
ATOM 613 O O . PHE A 1 80 ? -22.297 35.938 11.375 1 89.25 80 PHE A O 1
ATOM 620 N N . ASP A 1 81 ? -23.75 35.812 12.93 1 85.12 81 ASP A N 1
ATOM 621 C CA . ASP A 1 81 ? -23.469 37.094 13.508 1 85.12 81 ASP A CA 1
ATOM 622 C C . ASP A 1 81 ? -22.219 37.062 14.391 1 85.12 81 ASP A C 1
ATOM 624 O O . ASP A 1 81 ? -21.438 38 14.422 1 85.12 81 ASP A O 1
ATOM 628 N N . GLU A 1 82 ? -22.016 36 15.078 1 81.94 82 GLU A N 1
ATOM 629 C CA . GLU A 1 82 ? -20.938 35.938 16.047 1 81.94 82 GLU A CA 1
ATOM 630 C C . GLU A 1 82 ? -19.609 35.594 15.383 1 81.94 82 GLU A C 1
ATOM 632 O O . GLU A 1 82 ? -19.516 34.656 14.594 1 81.94 82 GLU A O 1
ATOM 637 N N . PRO A 1 83 ? -18.547 36.375 15.625 1 82.94 83 PRO A N 1
ATOM 638 C CA . PRO A 1 83 ? -17.25 36.156 15 1 82.94 83 PRO A CA 1
ATOM 639 C C . PRO A 1 83 ? -16.469 35 15.625 1 82.94 83 PRO A C 1
ATOM 641 O O . PRO A 1 83 ? -15.352 35.219 16.109 1 82.94 83 PRO A O 1
ATOM 644 N N . VAL A 1 84 ? -16.984 33.844 15.711 1 83.38 84 VAL A N 1
ATOM 645 C CA . VAL A 1 84 ? -16.422 32.594 16.188 1 83.38 84 VAL A CA 1
ATOM 646 C C . VAL A 1 84 ? -16.516 31.531 15.109 1 83.38 84 VAL A C 1
ATOM 648 O O . VAL A 1 84 ? -16.953 31.812 13.992 1 83.38 84 VAL A O 1
ATOM 651 N N . SER A 1 85 ? -15.961 30.422 15.438 1 85.38 85 SER A N 1
ATOM 652 C CA . SER A 1 85 ? -16.031 29.328 14.469 1 85.38 85 SER A CA 1
ATOM 653 C C . SER A 1 85 ? -17.469 29.031 14.078 1 85.38 85 SER A C 1
ATOM 655 O O . SER A 1 85 ? -18.375 29.109 14.906 1 85.38 85 SER A O 1
ATOM 657 N N . PRO A 1 86 ? -17.703 28.625 12.875 1 82.25 86 PRO A N 1
ATOM 658 C CA . PRO A 1 86 ? -19.062 28.484 12.352 1 82.25 86 PRO A CA 1
ATOM 659 C C . PRO A 1 86 ? -19.906 27.516 13.172 1 82.25 86 PRO A C 1
ATOM 661 O O . PRO A 1 86 ? -21.109 27.719 13.32 1 82.25 86 PRO A O 1
ATOM 664 N N . HIS A 1 87 ? -19.297 26.438 13.719 1 85.44 87 HIS A N 1
ATOM 665 C CA . HIS A 1 87 ? -20.078 25.469 14.461 1 85.44 87 HIS A CA 1
ATOM 666 C C . HIS A 1 87 ? -20.656 26.062 15.734 1 85.44 87 HIS A C 1
ATOM 668 O O . HIS A 1 87 ? -21.703 25.625 16.219 1 85.44 87 HIS A O 1
ATOM 674 N N . ILE A 1 88 ? -19.984 26.984 16.312 1 85.06 88 ILE A N 1
ATOM 675 C CA . ILE A 1 88 ? -20.484 27.688 17.484 1 85.06 88 ILE A CA 1
ATOM 676 C C . ILE A 1 88 ? -21.453 28.781 17.062 1 85.06 88 ILE A C 1
ATOM 678 O O . ILE A 1 88 ? -22.531 28.922 17.672 1 85.06 88 ILE A O 1
ATOM 682 N N . ALA A 1 89 ? -21.172 29.547 15.992 1 82 89 ALA A N 1
ATOM 683 C CA . ALA A 1 89 ? -21.969 30.688 15.523 1 82 89 ALA A CA 1
ATOM 684 C C . ALA A 1 89 ? -23.344 30.219 15.047 1 82 89 ALA A C 1
ATOM 686 O O . ALA A 1 89 ? -24.328 30.953 15.148 1 82 89 ALA A O 1
ATOM 687 N N . ALA A 1 90 ? -23.453 29.016 14.586 1 83.31 90 ALA A N 1
ATOM 688 C CA . ALA A 1 90 ? -24.672 28.5 13.945 1 83.31 90 ALA A CA 1
ATOM 689 C C . ALA A 1 90 ? -25.641 27.938 14.977 1 83.31 90 ALA A C 1
ATOM 691 O O . ALA A 1 90 ? -26.812 27.688 14.664 1 83.31 90 ALA A O 1
ATOM 692 N N . LYS A 1 91 ? -25.203 27.734 16.156 1 82.69 91 LYS A N 1
ATOM 693 C CA . LYS A 1 91 ? -25.969 27.016 17.172 1 82.69 91 LYS A CA 1
ATOM 694 C C . LYS A 1 91 ? -27.344 27.672 17.375 1 82.69 91 LYS A C 1
ATOM 696 O O . LYS A 1 91 ? -28.312 27 17.734 1 82.69 91 LYS A O 1
ATOM 701 N N . THR A 1 92 ? -27.484 28.922 17.078 1 76.69 92 THR A N 1
ATOM 702 C CA . THR A 1 92 ? -28.734 29.625 17.375 1 76.69 92 THR A CA 1
ATOM 703 C C . THR A 1 92 ? -29.594 29.734 16.125 1 76.69 92 THR A C 1
ATOM 705 O O . THR A 1 92 ? -30.641 30.391 16.141 1 76.69 92 THR A O 1
ATOM 708 N N . PHE A 1 93 ? -29.109 29.109 15.07 1 83.5 93 PHE A N 1
ATOM 709 C CA . PHE A 1 93 ? -29.828 29.188 13.797 1 83.5 93 PHE A CA 1
ATOM 710 C C . PHE A 1 93 ? -30.156 27.797 13.281 1 83.5 93 PHE A C 1
ATOM 712 O O . PHE A 1 93 ? -29.766 26.781 13.891 1 83.5 93 PHE A O 1
ATOM 719 N N . ALA A 1 94 ? -31 27.812 12.297 1 81.19 94 ALA A N 1
ATOM 720 C CA . ALA A 1 94 ? -31.141 26.562 11.547 1 81.19 94 ALA A CA 1
ATOM 721 C C . ALA A 1 94 ? -29.859 26.219 10.805 1 81.19 94 ALA A C 1
ATOM 723 O O . ALA A 1 94 ? -29.391 27 9.961 1 81.19 94 ALA A O 1
ATOM 724 N N . ILE A 1 95 ? -29.25 25.25 11.141 1 86.62 95 ILE A N 1
ATOM 725 C CA . ILE A 1 95 ? -27.953 24.859 10.617 1 86.62 95 ILE A CA 1
ATOM 726 C C . ILE A 1 95 ? -28.125 24.125 9.297 1 86.62 95 ILE A C 1
ATOM 728 O O . ILE A 1 95 ? -28.781 23.078 9.25 1 86.62 95 ILE A O 1
ATOM 732 N N . PRO A 1 96 ? -27.625 24.594 8.219 1 89.56 96 PRO A N 1
ATOM 733 C CA . PRO A 1 96 ? -27.688 23.859 6.957 1 89.56 96 PRO A CA 1
ATOM 734 C C . PRO A 1 96 ? -26.875 22.562 6.992 1 89.56 96 PRO A C 1
ATOM 736 O O . PRO A 1 96 ? -25.781 22.531 7.57 1 89.56 96 PRO A O 1
ATOM 739 N N . ARG A 1 97 ? -27.531 21.516 6.324 1 90.75 97 ARG A N 1
ATOM 740 C CA . ARG A 1 97 ? -26.781 20.266 6.215 1 90.75 97 ARG A CA 1
ATOM 741 C C . ARG A 1 97 ? -25.562 20.438 5.312 1 90.75 97 ARG A C 1
ATOM 743 O O . ARG A 1 97 ? -25.562 21.281 4.406 1 90.75 97 ARG A O 1
ATOM 750 N N . ASP A 1 98 ? -24.469 19.688 5.578 1 91.81 98 ASP A N 1
ATOM 751 C CA . ASP A 1 98 ? -23.234 19.734 4.789 1 91.81 98 ASP A CA 1
ATOM 752 C C . ASP A 1 98 ? -23.531 19.562 3.301 1 91.81 98 ASP A C 1
ATOM 754 O O . ASP A 1 98 ? -22.969 20.266 2.461 1 91.81 98 ASP A O 1
ATOM 758 N N . ASP A 1 99 ? -24.438 18.578 2.973 1 91.19 99 ASP A N 1
ATOM 759 C CA . ASP A 1 99 ? -24.75 18.328 1.574 1 91.19 99 ASP A CA 1
ATOM 760 C C . ASP A 1 99 ? -25.453 19.516 0.939 1 91.19 99 ASP A C 1
ATOM 762 O O . ASP A 1 99 ? -25.312 19.766 -0.26 1 91.19 99 ASP A O 1
ATOM 766 N N . GLU A 1 100 ? -26.219 20.25 1.723 1 92.5 100 GLU A N 1
ATOM 767 C CA . GLU A 1 100 ? -26.891 21.453 1.232 1 92.5 100 GLU A CA 1
ATOM 768 C C . GLU A 1 100 ? -25.875 22.562 0.938 1 92.5 100 GLU A C 1
ATOM 770 O O . GLU A 1 100 ? -26 23.281 -0.058 1 92.5 100 GLU A O 1
ATOM 775 N N . ILE A 1 101 ? -24.938 22.75 1.832 1 94.56 101 ILE A N 1
ATOM 776 C CA . ILE A 1 101 ? -23.891 23.734 1.624 1 94.56 101 ILE A CA 1
ATOM 777 C C . ILE A 1 101 ? -23.141 23.422 0.333 1 94.56 101 ILE A C 1
ATOM 779 O O . ILE A 1 101 ? -22.922 24.312 -0.502 1 94.56 101 ILE A O 1
ATOM 783 N N . LEU A 1 102 ? -22.797 22.156 0.146 1 95.12 102 LEU A N 1
ATOM 784 C CA . LEU A 1 102 ? -22.031 21.719 -1.021 1 95.12 102 LEU A CA 1
ATOM 785 C C . LEU A 1 102 ? -22.828 21.953 -2.303 1 95.12 102 LEU A C 1
ATOM 787 O O . LEU A 1 102 ? -22.281 22.469 -3.287 1 95.12 102 LEU A O 1
ATOM 791 N N . SER A 1 103 ? -24.062 21.531 -2.279 1 94.06 103 SER A N 1
ATOM 792 C CA . SER A 1 103 ? -24.922 21.703 -3.451 1 94.06 103 SER A CA 1
ATOM 793 C C . SER A 1 103 ? -25.094 23.172 -3.805 1 94.06 103 SER A C 1
ATOM 795 O O . SER A 1 103 ? -25.141 23.531 -4.98 1 94.06 103 SER A O 1
ATOM 797 N N . SER A 1 104 ? -25.188 24.031 -2.781 1 95.75 104 SER A N 1
ATOM 798 C CA . SER A 1 104 ? -25.344 25.469 -3.004 1 95.75 104 SER A CA 1
ATOM 799 C C . SER A 1 104 ? -24.078 26.062 -3.625 1 95.75 104 SER A C 1
ATOM 801 O O . SER A 1 104 ? -24.172 26.922 -4.512 1 95.75 104 SER A O 1
ATOM 803 N N . VAL A 1 105 ? -22.953 25.672 -3.143 1 97.19 105 VAL A N 1
ATOM 804 C CA . VAL A 1 105 ? -21.703 26.141 -3.711 1 97.19 105 VAL A CA 1
ATOM 805 C C . VAL A 1 105 ? -21.594 25.719 -5.172 1 97.19 105 VAL A C 1
ATOM 807 O O . VAL A 1 105 ? -21.297 26.531 -6.047 1 97.19 105 VAL A O 1
ATOM 810 N N . HIS A 1 106 ? -21.859 24.438 -5.453 1 95.56 106 HIS A N 1
ATOM 811 C CA . HIS A 1 106 ? -21.766 23.906 -6.805 1 95.56 106 HIS A CA 1
ATOM 812 C C . HIS A 1 106 ? -22.734 24.609 -7.746 1 95.56 106 HIS A C 1
ATOM 814 O O . HIS A 1 106 ? -22.375 24.953 -8.875 1 95.56 106 HIS A O 1
ATOM 820 N N . ARG A 1 107 ? -23.969 24.797 -7.281 1 94.75 107 ARG A N 1
ATOM 821 C CA . ARG A 1 107 ? -24.984 25.469 -8.086 1 94.75 107 ARG A CA 1
ATOM 822 C C . ARG A 1 107 ? -24.562 26.891 -8.406 1 94.75 107 ARG A C 1
ATOM 824 O O . ARG A 1 107 ? -24.719 27.359 -9.539 1 94.75 107 ARG A O 1
ATOM 831 N N . THR A 1 108 ? -24.078 27.594 -7.43 1 97.31 108 THR A N 1
ATOM 832 C CA . THR A 1 108 ? -23.641 28.969 -7.625 1 97.31 108 THR A CA 1
ATOM 833 C C . THR A 1 108 ? -22.531 29.047 -8.672 1 97.31 108 THR A C 1
ATOM 835 O O . THR A 1 108 ? -22.578 29.891 -9.578 1 97.31 108 THR A O 1
ATOM 838 N N . LEU A 1 109 ? -21.562 28.219 -8.539 1 96.69 109 LEU A N 1
ATOM 839 C CA . LEU A 1 109 ? -20.438 28.203 -9.484 1 96.69 109 LEU A CA 1
ATOM 840 C C . LEU A 1 109 ? -20.922 27.828 -10.883 1 96.69 109 LEU A C 1
ATOM 842 O O . LEU A 1 109 ? -20.453 28.391 -11.875 1 96.69 109 LEU A O 1
ATOM 846 N N . SER A 1 110 ? -21.859 26.875 -10.984 1 94.25 110 SER A N 1
ATOM 847 C CA . SER A 1 110 ? -22.422 26.469 -12.273 1 94.25 110 SER A CA 1
ATOM 848 C C . SER A 1 110 ? -23.172 27.625 -12.938 1 94.25 110 SER A C 1
ATOM 850 O O . SER A 1 110 ? -23.031 27.859 -14.141 1 94.25 110 SER A O 1
ATOM 852 N N . ASP A 1 111 ? -23.938 28.297 -12.117 1 95.56 111 ASP A N 1
ATOM 853 C CA . ASP A 1 111 ? -24.641 29.469 -12.625 1 95.56 111 ASP A CA 1
ATOM 854 C C . ASP A 1 111 ? -23.672 30.531 -13.133 1 95.56 111 ASP A C 1
ATOM 856 O O . ASP A 1 111 ? -23.891 31.125 -14.188 1 95.56 111 ASP A O 1
ATOM 860 N N . TRP A 1 112 ? -22.672 30.781 -12.414 1 96.25 112 TRP A N 1
ATOM 861 C CA . TRP A 1 112 ? -21.672 31.781 -12.797 1 96.25 112 TRP A CA 1
ATOM 862 C C . TRP A 1 112 ? -20.953 31.359 -14.07 1 96.25 112 TRP A C 1
ATOM 864 O O . TRP A 1 112 ? -20.672 32.188 -14.93 1 96.25 112 TRP A O 1
ATOM 874 N N . ALA A 1 113 ? -20.609 30.109 -14.172 1 93.19 113 ALA A N 1
ATOM 875 C CA . ALA A 1 113 ? -19.969 29.594 -15.383 1 93.19 113 ALA A CA 1
ATOM 876 C C . ALA A 1 113 ? -20.859 29.859 -16.609 1 93.19 113 ALA A C 1
ATOM 878 O O . ALA A 1 113 ? -20.359 30.188 -17.688 1 93.19 113 ALA A O 1
ATOM 879 N N . ASN A 1 114 ? -22.141 29.703 -16.422 1 92 114 ASN A N 1
ATOM 880 C CA . ASN A 1 114 ? -23.094 29.875 -17.5 1 92 114 ASN A CA 1
ATOM 881 C C . ASN A 1 114 ? -23.312 31.359 -17.828 1 92 114 ASN A C 1
ATOM 883 O O . ASN A 1 114 ? -23.75 31.703 -18.922 1 92 114 ASN A O 1
ATOM 887 N N . ASP A 1 115 ? -22.984 32.219 -16.859 1 92.25 115 ASP A N 1
ATOM 888 C CA . ASP A 1 115 ? -23.266 33.625 -17.016 1 92.25 115 ASP A CA 1
ATOM 889 C C . ASP A 1 115 ? -22.016 34.406 -17.438 1 92.25 115 ASP A C 1
ATOM 891 O O . ASP A 1 115 ? -21.922 35.625 -17.219 1 92.25 115 ASP A O 1
ATOM 895 N N . GLY A 1 116 ? -20.984 33.719 -17.875 1 90.12 116 GLY A N 1
ATOM 896 C CA . GLY A 1 116 ? -19.828 34.375 -18.469 1 90.12 116 GLY A CA 1
ATOM 897 C C . GLY A 1 116 ? -18.75 34.719 -17.469 1 90.12 116 GLY A C 1
ATOM 898 O O . GLY A 1 116 ? -17.766 35.375 -17.797 1 90.12 116 GLY A O 1
ATOM 899 N N . VAL A 1 117 ? -18.859 34.25 -16.219 1 94.25 117 VAL A N 1
ATOM 900 C CA . VAL A 1 117 ? -17.797 34.406 -15.242 1 94.25 117 VAL A CA 1
ATOM 901 C C . VAL A 1 117 ? -16.609 33.531 -15.617 1 94.25 117 VAL A C 1
ATOM 903 O O . VAL A 1 117 ? -16.781 32.344 -15.891 1 94.25 117 VAL A O 1
ATOM 906 N N . GLY A 1 118 ? -15.445 34.125 -15.664 1 93.88 118 GLY A N 1
ATOM 907 C CA . GLY A 1 118 ? -14.266 33.375 -16.062 1 93.88 118 GLY A CA 1
ATOM 908 C C . GLY A 1 118 ? -13.383 32.969 -14.883 1 93.88 118 GLY A C 1
ATOM 909 O O . GLY A 1 118 ? -12.562 32.062 -14.992 1 93.88 118 GLY A O 1
ATOM 910 N N . PHE A 1 119 ? -13.477 33.656 -13.812 1 96.25 119 PHE A N 1
ATOM 911 C CA . PHE A 1 119 ? -12.656 33.438 -12.625 1 96.25 119 PHE A CA 1
ATOM 912 C C . PHE A 1 119 ? -13.492 33.562 -11.359 1 96.25 119 PHE A C 1
ATOM 914 O O . PHE A 1 119 ? -14.188 34.562 -11.164 1 96.25 119 PHE A O 1
ATOM 921 N N . ALA A 1 120 ? -13.508 32.531 -10.523 1 97.88 120 ALA A N 1
ATOM 922 C CA . ALA A 1 120 ? -14.281 32.562 -9.289 1 97.88 120 ALA A CA 1
ATOM 923 C C . ALA A 1 120 ? -13.461 32.094 -8.102 1 97.88 120 ALA A C 1
ATOM 925 O O . ALA A 1 120 ? -12.68 31.141 -8.227 1 97.88 120 ALA A O 1
ATOM 926 N N . LEU A 1 121 ? -13.57 32.75 -6.977 1 98.38 121 LEU A N 1
ATOM 927 C CA . LEU A 1 121 ? -12.938 32.344 -5.727 1 98.38 121 LEU A CA 1
ATOM 928 C C . LEU A 1 121 ? -13.984 31.938 -4.691 1 98.38 121 LEU A C 1
ATOM 930 O O . LEU A 1 121 ? -14.977 32.625 -4.504 1 98.38 121 LEU A O 1
ATOM 934 N N . VAL A 1 122 ? -13.852 30.766 -4.152 1 98.62 122 VAL A N 1
ATOM 935 C CA . VAL A 1 122 ? -14.648 30.312 -3.02 1 98.62 122 VAL A CA 1
ATOM 936 C C . VAL A 1 122 ? -13.82 30.391 -1.74 1 98.62 122 VAL A C 1
ATOM 938 O O . VAL A 1 122 ? -12.969 29.531 -1.483 1 98.62 122 VAL A O 1
ATOM 941 N N . GLU A 1 123 ? -14.062 31.359 -0.918 1 98.31 123 GLU A N 1
ATOM 942 C CA . GLU A 1 123 ? -13.227 31.594 0.253 1 98.31 123 GLU A CA 1
ATOM 943 C C . GLU A 1 123 ? -13.789 30.906 1.488 1 98.31 123 GLU A C 1
ATOM 945 O O . GLU A 1 123 ? -14.961 31.062 1.821 1 98.31 123 GLU A O 1
ATOM 950 N N . THR A 1 124 ? -12.992 30.141 2.203 1 97.44 124 THR A N 1
ATOM 951 C CA . THR A 1 124 ? -13.391 29.406 3.398 1 97.44 124 THR A CA 1
ATOM 952 C C . THR A 1 124 ? -13.297 30.297 4.633 1 97.44 124 THR A C 1
ATOM 954 O O . THR A 1 124 ? -12.758 31.406 4.566 1 97.44 124 THR A O 1
ATOM 957 N N . ALA A 1 125 ? -13.867 29.812 5.707 1 94.75 125 ALA A N 1
ATOM 958 C CA . ALA A 1 125 ? -13.789 30.516 6.992 1 94.75 125 ALA A CA 1
ATOM 959 C C . ALA A 1 125 ? -12.641 29.984 7.836 1 94.75 125 ALA A C 1
ATOM 961 O O . ALA A 1 125 ? -12.461 28.766 7.957 1 94.75 125 ALA A O 1
ATOM 962 N N . GLY A 1 126 ? -11.836 30.891 8.375 1 94.5 126 GLY A N 1
ATOM 963 C CA . GLY A 1 126 ? -10.781 30.5 9.297 1 94.5 126 GLY A CA 1
ATOM 964 C C . GLY A 1 126 ? -9.672 29.703 8.633 1 94.5 126 GLY A C 1
ATOM 965 O O . GLY A 1 126 ? -9.219 30.047 7.539 1 94.5 126 GLY A O 1
ATOM 966 N N . GLY A 1 127 ? -9.141 28.719 9.312 1 96.5 127 GLY A N 1
ATOM 967 C CA . GLY A 1 127 ? -8.094 27.844 8.789 1 96.5 127 GLY A CA 1
ATOM 968 C C . GLY A 1 127 ? -8.641 26.609 8.109 1 96.5 127 GLY A C 1
ATOM 969 O O . GLY A 1 127 ? -9.844 26.484 7.891 1 96.5 127 GLY A O 1
ATOM 970 N N . VAL A 1 128 ? -7.762 25.703 7.812 1 97.69 128 VAL A N 1
ATOM 971 C CA . VAL A 1 128 ? -8.078 24.547 6.988 1 97.69 128 VAL A CA 1
ATOM 972 C C . VAL A 1 128 ? -9.062 23.641 7.723 1 97.69 128 VAL A C 1
ATOM 974 O O . VAL A 1 128 ? -9.938 23.031 7.102 1 97.69 128 VAL A O 1
ATOM 977 N N . HIS A 1 129 ? -8.938 23.547 9.07 1 98.06 129 HIS A N 1
ATOM 978 C CA . HIS A 1 129 ? -9.766 22.625 9.852 1 98.06 129 HIS A CA 1
ATOM 979 C C . HIS A 1 129 ? -10.781 23.391 10.703 1 98.06 129 HIS A C 1
ATOM 981 O O . HIS A 1 129 ? -11.367 22.828 11.625 1 98.06 129 HIS A O 1
ATOM 987 N N . SER A 1 130 ? -10.898 24.703 10.422 1 97 130 SER A N 1
ATOM 988 C CA . SER A 1 130 ? -11.977 25.391 11.125 1 97 130 SER A CA 1
ATOM 989 C C . SER A 1 130 ? -13.312 24.672 10.922 1 97 130 SER A C 1
ATOM 991 O O . SER A 1 130 ? -13.672 24.328 9.797 1 97 130 SER A O 1
ATOM 993 N N . PRO A 1 131 ? -14.023 24.375 12.016 1 96 131 PRO A N 1
ATOM 994 C CA . PRO A 1 131 ? -15.273 23.625 11.883 1 96 131 PRO A CA 1
ATOM 995 C C . PRO A 1 131 ? -16.312 24.359 11.047 1 96 131 PRO A C 1
ATOM 997 O O . PRO A 1 131 ? -16.453 25.578 11.156 1 96 131 PRO A O 1
ATOM 1000 N N . GLY A 1 132 ? -17.016 23.641 10.211 1 95 132 GLY A N 1
ATOM 1001 C CA . GLY A 1 132 ? -18.203 24.172 9.57 1 95 132 GLY A CA 1
ATOM 1002 C C . GLY A 1 132 ? -19.406 24.281 10.5 1 95 132 GLY A C 1
ATOM 1003 O O . GLY A 1 132 ? -19.297 24 11.695 1 95 132 GLY A O 1
ATOM 1004 N N . PRO A 1 133 ? -20.5 24.688 9.961 1 94.25 133 PRO A N 1
ATOM 1005 C CA . PRO A 1 133 ? -21.703 24.859 10.789 1 94.25 133 PRO A CA 1
ATOM 1006 C C . PRO A 1 133 ? -22.109 23.594 11.531 1 94.25 133 PRO A C 1
ATOM 1008 O O . PRO A 1 133 ? -22.656 23.672 12.633 1 94.25 133 PRO A O 1
ATOM 1011 N N . ASN A 1 134 ? -21.812 22.391 10.945 1 93.94 134 ASN A N 1
ATOM 1012 C CA . ASN A 1 134 ? -22.188 21.125 11.555 1 93.94 134 ASN A CA 1
ATOM 1013 C C . ASN A 1 134 ? -21.047 20.531 12.383 1 93.94 134 ASN A C 1
ATOM 1015 O O . ASN A 1 134 ? -21.141 19.391 12.828 1 93.94 134 ASN A O 1
ATOM 1019 N N . GLY A 1 135 ? -19.938 21.266 12.5 1 93.5 135 GLY A N 1
ATOM 1020 C CA . GLY A 1 135 ? -18.828 20.812 13.328 1 93.5 135 GLY A CA 1
ATOM 1021 C C . GLY A 1 135 ? -17.766 20.047 12.555 1 93.5 135 GLY A C 1
ATOM 1022 O O . GLY A 1 135 ? -16.688 19.766 13.078 1 93.5 135 GLY A O 1
ATOM 1023 N N . ASN A 1 136 ? -18.016 19.75 11.336 1 94.12 136 ASN A N 1
ATOM 1024 C CA . ASN A 1 136 ? -17.016 19.062 10.516 1 94.12 136 ASN A CA 1
ATOM 1025 C C . ASN A 1 136 ? -15.906 20.016 10.062 1 94.12 136 ASN A C 1
ATOM 1027 O O . ASN A 1 136 ? -16.172 21.188 9.797 1 94.12 136 ASN A O 1
ATOM 1031 N N . SER A 1 137 ? -14.695 19.484 9.992 1 96.19 137 SER A N 1
ATOM 1032 C CA . SER A 1 137 ? -13.594 20.266 9.422 1 96.19 137 SER A CA 1
ATOM 1033 C C . SER A 1 137 ? -13.945 20.781 8.031 1 96.19 137 SER A C 1
ATOM 1035 O O . SER A 1 137 ? -14.492 20.031 7.211 1 96.19 137 SER A O 1
ATOM 1037 N N . GLN A 1 138 ? -13.703 22.016 7.746 1 97.25 138 GLN A N 1
ATOM 1038 C CA . GLN A 1 138 ? -14.016 22.594 6.441 1 97.25 138 GLN A CA 1
ATOM 1039 C C . GLN A 1 138 ? -13.242 21.891 5.332 1 97.25 138 GLN A C 1
ATOM 1041 O O . GLN A 1 138 ? -13.727 21.766 4.207 1 97.25 138 GLN A O 1
ATOM 1046 N N . ALA A 1 139 ? -12.008 21.375 5.652 1 97.88 139 ALA A N 1
ATOM 1047 C CA . ALA A 1 139 ? -11.25 20.625 4.66 1 97.88 139 ALA A CA 1
ATOM 1048 C C . ALA A 1 139 ? -11.977 19.344 4.262 1 97.88 139 ALA A C 1
ATOM 1050 O O . ALA A 1 139 ? -11.844 18.875 3.131 1 97.88 139 ALA A O 1
ATOM 1051 N N . ASP A 1 140 ? -12.75 18.75 5.168 1 97.12 140 ASP A N 1
ATOM 1052 C CA . ASP A 1 140 ? -13.555 17.562 4.879 1 97.12 140 ASP A CA 1
ATOM 1053 C C . ASP A 1 140 ? -14.883 17.953 4.238 1 97.12 140 ASP A C 1
ATOM 1055 O O . ASP A 1 140 ? -15.359 17.266 3.328 1 97.12 140 ASP A O 1
ATOM 1059 N N . LEU A 1 141 ? -15.43 19.047 4.711 1 96.25 141 LEU A N 1
ATOM 1060 C CA . LEU A 1 141 ? -16.734 19.516 4.242 1 96.25 141 LEU A CA 1
ATOM 1061 C C . LEU A 1 141 ? -16.703 19.781 2.738 1 96.25 141 LEU A C 1
ATOM 1063 O O . LEU A 1 141 ? -17.594 19.344 2.01 1 96.25 141 LEU A O 1
ATOM 1067 N N . TYR A 1 142 ? -15.703 20.438 2.23 1 97.44 142 TYR A N 1
ATOM 1068 C CA . TYR A 1 142 ? -15.688 20.891 0.844 1 97.44 142 TYR A CA 1
ATOM 1069 C C . TYR A 1 142 ? -14.969 19.891 -0.048 1 97.44 142 TYR A C 1
ATOM 1071 O O . TYR A 1 142 ? -14.891 20.062 -1.266 1 97.44 142 TYR A O 1
ATOM 1079 N N . ARG A 1 143 ? -14.469 18.766 0.517 1 97.06 143 ARG A N 1
ATOM 1080 C CA . ARG A 1 143 ? -13.633 17.797 -0.189 1 97.06 143 ARG A CA 1
ATOM 1081 C C . ARG A 1 143 ? -14.344 17.25 -1.422 1 97.06 143 ARG A C 1
ATOM 1083 O O . ARG A 1 143 ? -13.711 17.016 -2.455 1 97.06 143 ARG A O 1
ATOM 1090 N N . PRO A 1 144 ? -15.656 16.953 -1.418 1 95.44 144 PRO A N 1
ATOM 1091 C CA . PRO A 1 144 ? -16.328 16.391 -2.59 1 95.44 144 PRO A CA 1
ATOM 1092 C C . PRO A 1 144 ? -16.219 17.281 -3.824 1 95.44 144 PRO A C 1
ATOM 1094 O O . PRO A 1 144 ? -16.203 16.797 -4.953 1 95.44 144 PRO A O 1
ATOM 1097 N N . LEU A 1 145 ? -16.078 18.641 -3.619 1 96.44 145 LEU A N 1
ATOM 1098 C CA . LEU A 1 145 ? -15.906 19.562 -4.734 1 96.44 145 LEU A CA 1
ATOM 1099 C C . LEU A 1 145 ? -14.484 19.516 -5.277 1 96.44 145 LEU A C 1
ATOM 1101 O O . LEU A 1 145 ? -14.273 19.578 -6.488 1 96.44 145 LEU A O 1
ATOM 1105 N N . ARG A 1 146 ? -13.516 19.375 -4.383 1 97.06 146 ARG A N 1
ATOM 1106 C CA . ARG A 1 146 ? -12.078 19.281 -4.598 1 97.06 146 ARG A CA 1
ATOM 1107 C C . ARG A 1 146 ? -11.586 20.375 -5.531 1 97.06 146 ARG A C 1
ATOM 1109 O O . ARG A 1 146 ? -10.891 20.094 -6.516 1 97.06 146 ARG A O 1
ATOM 1116 N N . LEU A 1 147 ? -12.062 21.594 -5.348 1 97.94 147 LEU A N 1
ATOM 1117 C CA . LEU A 1 147 ? -11.531 22.734 -6.082 1 97.94 147 LEU A CA 1
ATOM 1118 C C . LEU A 1 147 ? -10.031 22.875 -5.863 1 97.94 147 LEU A C 1
ATOM 1120 O O . LEU A 1 147 ? -9.531 22.625 -4.762 1 97.94 147 LEU A O 1
ATOM 1124 N N . PRO A 1 148 ? -9.258 23.219 -6.938 1 97.94 148 PRO A N 1
ATOM 1125 C CA . PRO A 1 148 ? -7.855 23.562 -6.691 1 97.94 148 PRO A CA 1
ATOM 1126 C C . PRO A 1 148 ? -7.691 24.688 -5.66 1 97.94 148 PRO A C 1
ATOM 1128 O O . PRO A 1 148 ? -8.531 25.594 -5.586 1 97.94 148 PRO A O 1
ATOM 1131 N N . ILE A 1 149 ? -6.562 24.703 -4.945 1 98.62 149 ILE A N 1
ATOM 1132 C CA . ILE A 1 149 ? -6.469 25.547 -3.758 1 98.62 149 ILE A CA 1
ATOM 1133 C C . ILE A 1 149 ? -5.512 26.703 -4.023 1 98.62 149 ILE A C 1
ATOM 1135 O O . ILE A 1 149 ? -4.465 26.531 -4.652 1 98.62 149 ILE A O 1
ATOM 1139 N N . ILE A 1 150 ? -5.887 27.844 -3.635 1 98.62 150 ILE A N 1
ATOM 1140 C CA . ILE A 1 150 ? -4.984 28.953 -3.322 1 98.62 150 ILE A CA 1
ATOM 1141 C C . ILE A 1 150 ? -4.812 29.062 -1.809 1 98.62 150 ILE A C 1
ATOM 1143 O O . ILE A 1 150 ? -5.766 29.375 -1.09 1 98.62 150 ILE A O 1
ATOM 1147 N N . LEU A 1 151 ? -3.662 28.75 -1.319 1 98.81 151 LEU A N 1
ATOM 1148 C CA . LEU A 1 151 ? -3.391 28.797 0.113 1 98.81 151 LEU A CA 1
ATOM 1149 C C . LEU A 1 151 ? -2.762 30.125 0.517 1 98.81 151 LEU A C 1
ATOM 1151 O O . LEU A 1 151 ? -1.738 30.516 -0.042 1 98.81 151 LEU A O 1
ATOM 1155 N N . VAL A 1 152 ? -3.416 30.844 1.404 1 98.75 152 VAL A N 1
ATOM 1156 C CA . VAL A 1 152 ? -2.822 32.062 1.968 1 98.75 152 VAL A CA 1
ATOM 1157 C C . VAL A 1 152 ? -2.016 31.688 3.215 1 98.75 152 VAL A C 1
ATOM 1159 O O . VAL A 1 152 ? -2.584 31.359 4.258 1 98.75 152 VAL A O 1
ATOM 1162 N N . ALA A 1 153 ? -0.712 31.781 3.123 1 98.5 153 ALA A N 1
ATOM 1163 C CA . ALA A 1 153 ? 0.211 31.406 4.191 1 98.5 153 ALA A CA 1
ATOM 1164 C C . ALA A 1 153 ? 0.257 32.5 5.273 1 98.5 153 ALA A C 1
ATOM 1166 O O . ALA A 1 153 ? -0.297 33.594 5.098 1 98.5 153 ALA A O 1
ATOM 1167 N N . ASP A 1 154 ? 0.838 32.156 6.422 1 97.31 154 ASP A N 1
ATOM 1168 C CA . ASP A 1 154 ? 0.895 33.031 7.594 1 97.31 154 ASP A CA 1
ATOM 1169 C C . ASP A 1 154 ? 2.234 33.75 7.668 1 97.31 154 ASP A C 1
ATOM 1171 O O . ASP A 1 154 ? 3.285 33.125 7.797 1 97.31 154 ASP A O 1
ATOM 1175 N N . SER A 1 155 ? 2.268 35.062 7.625 1 95.88 155 SER A N 1
ATOM 1176 C CA . SER A 1 155 ? 3.484 35.875 7.586 1 95.88 155 SER A CA 1
ATOM 1177 C C . SER A 1 155 ? 4 36.156 8.992 1 95.88 155 SER A C 1
ATOM 1179 O O . SER A 1 155 ? 5.09 36.719 9.156 1 95.88 155 SER A O 1
ATOM 1181 N N . ARG A 1 156 ? 3.32 35.812 10 1 93.69 156 ARG A N 1
ATOM 1182 C CA . ARG A 1 156 ? 3.635 36.156 11.383 1 93.69 156 ARG A CA 1
ATOM 1183 C C . ARG A 1 156 ? 4.578 35.156 12.008 1 93.69 156 ARG A C 1
ATOM 1185 O O . ARG A 1 156 ? 4.984 34.188 11.352 1 93.69 156 ARG A O 1
ATOM 1192 N N . LEU A 1 157 ? 4.93 35.438 13.273 1 91.56 157 LEU A N 1
ATOM 1193 C CA . LEU A 1 157 ? 5.723 34.5 14.047 1 91.56 157 LEU A CA 1
ATOM 1194 C C . LEU A 1 157 ? 5.008 33.156 14.164 1 91.56 157 LEU A C 1
ATOM 1196 O O . LEU A 1 157 ? 3.82 33.125 14.5 1 91.56 157 LEU A O 1
ATOM 1200 N N . GLY A 1 158 ? 5.629 32.062 13.836 1 93.88 158 GLY A N 1
ATOM 1201 C CA . GLY A 1 158 ? 5.031 30.75 13.82 1 93.88 158 GLY A CA 1
ATOM 1202 C C . GLY A 1 158 ? 4.418 30.391 12.484 1 93.88 158 GLY A C 1
ATOM 1203 O O . GLY A 1 158 ? 3.959 29.266 12.289 1 93.88 158 GLY A O 1
ATOM 1204 N N . GLY A 1 159 ? 4.496 31.312 11.578 1 96.38 159 GLY A N 1
ATOM 1205 C CA . GLY A 1 159 ? 3.795 31.203 10.312 1 96.38 159 GLY A CA 1
ATOM 1206 C C . GLY A 1 159 ? 4.367 30.125 9.414 1 96.38 159 GLY A C 1
ATOM 1207 O O . GLY A 1 159 ? 3.639 29.5 8.633 1 96.38 159 GLY A O 1
ATOM 1208 N N . ILE A 1 160 ? 5.676 29.828 9.453 1 97 160 ILE A N 1
ATOM 1209 C CA . ILE A 1 160 ? 6.273 28.766 8.656 1 97 160 ILE A CA 1
ATOM 1210 C C . ILE A 1 160 ? 5.633 27.422 9.031 1 97 160 ILE A C 1
ATOM 1212 O O . ILE A 1 160 ? 5.168 26.688 8.156 1 97 160 ILE A O 1
ATOM 1216 N N . SER A 1 161 ? 5.555 27.234 10.32 1 97.56 161 SER A N 1
ATOM 1217 C CA . SER A 1 161 ? 5.02 25.984 10.836 1 97.56 161 SER A CA 1
ATOM 1218 C C . SER A 1 161 ? 3.543 25.828 10.492 1 97.56 161 SER A C 1
ATOM 1220 O O . SER A 1 161 ? 3.121 24.766 10.008 1 97.56 161 SER A O 1
ATOM 1222 N N . SER A 1 162 ? 2.74 26.859 10.75 1 97.25 162 SER A N 1
ATOM 1223 C CA . SER A 1 162 ? 1.305 26.766 10.508 1 97.25 162 SER A CA 1
ATOM 1224 C C . SER A 1 162 ? 1.005 26.578 9.023 1 97.25 162 SER A C 1
ATOM 1226 O O . SER A 1 162 ? 0.071 25.859 8.656 1 97.25 162 SER A O 1
ATOM 1228 N N . SER A 1 163 ? 1.814 27.219 8.141 1 98.5 163 SER A N 1
ATOM 1229 C CA . SER A 1 163 ? 1.598 27.141 6.699 1 98.5 163 SER A CA 1
ATOM 1230 C C . SER A 1 163 ? 1.915 25.75 6.172 1 98.5 163 SER A C 1
ATOM 1232 O O . SER A 1 163 ? 1.147 25.188 5.387 1 98.5 163 SER A O 1
ATOM 1234 N N . ILE A 1 164 ? 3.021 25.141 6.621 1 98.5 164 ILE A N 1
ATOM 1235 C CA . ILE A 1 164 ? 3.416 23.812 6.168 1 98.5 164 ILE A CA 1
ATOM 1236 C C . ILE A 1 164 ? 2.426 22.781 6.688 1 98.5 164 ILE A C 1
ATOM 1238 O O . ILE A 1 164 ? 2.033 21.859 5.957 1 98.5 164 ILE A O 1
ATOM 1242 N N . SER A 1 165 ? 1.986 22.938 7.941 1 98.56 165 SER A N 1
ATOM 1243 C CA . SER A 1 165 ? 1.013 22.016 8.508 1 98.56 165 SER A CA 1
ATOM 1244 C C . SER A 1 165 ? -0.313 22.078 7.754 1 98.56 165 SER A C 1
ATOM 1246 O O . SER A 1 165 ? -0.94 21.047 7.5 1 98.56 165 SER A O 1
ATOM 1248 N N . ALA A 1 166 ? -0.736 23.312 7.438 1 98.62 166 ALA A N 1
ATOM 1249 C CA . ALA A 1 166 ? -1.97 23.484 6.676 1 98.62 166 ALA A CA 1
ATOM 1250 C C . ALA A 1 166 ? -1.862 22.812 5.305 1 98.62 166 ALA A C 1
ATOM 1252 O O . ALA A 1 166 ? -2.789 22.125 4.867 1 98.62 166 ALA A O 1
ATOM 1253 N N . TYR A 1 167 ? -0.73 23.062 4.637 1 98.56 167 TYR A N 1
ATOM 1254 C CA . TYR A 1 167 ? -0.456 22.453 3.34 1 98.56 167 TYR A CA 1
ATOM 1255 C C . TYR A 1 167 ? -0.555 20.938 3.418 1 98.56 167 TYR A C 1
ATOM 1257 O O . TYR A 1 167 ? -1.203 20.297 2.578 1 98.56 167 TYR A O 1
ATOM 1265 N N . GLU A 1 168 ? 0.051 20.297 4.422 1 98.75 168 GLU A N 1
ATOM 1266 C CA . GLU A 1 168 ? 0.057 18.859 4.574 1 98.75 168 GLU A CA 1
ATOM 1267 C C . GLU A 1 168 ? -1.349 18.312 4.832 1 98.75 168 GLU A C 1
ATOM 1269 O O . GLU A 1 168 ? -1.719 17.25 4.328 1 98.75 168 GLU A O 1
ATOM 1274 N N . SER A 1 169 ? -2.152 19.031 5.594 1 98.69 169 SER A N 1
ATOM 1275 C CA . SER A 1 169 ? -3.523 18.625 5.879 1 98.69 169 SER A CA 1
ATOM 1276 C C . SER A 1 169 ? -4.367 18.594 4.609 1 98.69 169 SER A C 1
ATOM 1278 O O . SER A 1 169 ? -5.23 17.734 4.449 1 98.69 169 SER A O 1
ATOM 1280 N N . LEU A 1 170 ? -4.117 19.609 3.73 1 98.75 170 LEU A N 1
ATOM 1281 C CA . LEU A 1 170 ? -4.848 19.672 2.469 1 98.75 170 LEU A CA 1
ATOM 1282 C C . LEU A 1 170 ? -4.449 18.516 1.555 1 98.75 170 LEU A C 1
ATOM 1284 O O . LEU A 1 170 ? -5.312 17.875 0.951 1 98.75 170 LEU A O 1
ATOM 1288 N N . LEU A 1 171 ? -3.158 18.234 1.504 1 98.56 171 LEU A N 1
ATOM 1289 C CA . LEU A 1 171 ? -2.691 17.125 0.663 1 98.56 171 LEU A CA 1
ATOM 1290 C C . LEU A 1 171 ? -3.223 15.797 1.17 1 98.56 171 LEU A C 1
ATOM 1292 O O . LEU A 1 171 ? -3.572 14.922 0.375 1 98.56 171 LEU A O 1
ATOM 1296 N N . LEU A 1 172 ? -3.289 15.656 2.479 1 98.25 172 LEU A N 1
ATOM 1297 C CA . LEU A 1 172 ? -3.781 14.438 3.111 1 98.25 172 LEU A CA 1
ATOM 1298 C C . LEU A 1 172 ? -5.203 14.125 2.66 1 98.25 172 LEU A C 1
ATOM 1300 O O . LEU A 1 172 ? -5.633 12.969 2.697 1 98.25 172 LEU A O 1
ATOM 1304 N N . ARG A 1 173 ? -5.91 15.125 2.178 1 98.5 173 ARG A N 1
ATOM 1305 C CA . ARG A 1 173 ? -7.297 14.969 1.746 1 98.5 173 ARG A CA 1
ATOM 1306 C C . ARG A 1 173 ? -7.398 14.977 0.225 1 98.5 173 ARG A C 1
ATOM 1308 O O . ARG A 1 173 ? -8.5 15.039 -0.327 1 98.5 173 ARG A O 1
ATOM 1315 N N . GLY A 1 174 ? -6.219 14.977 -0.478 1 98.44 174 GLY A N 1
ATOM 1316 C CA . GLY A 1 174 ? -6.191 14.805 -1.922 1 98.44 174 GLY A CA 1
ATOM 1317 C C . GLY A 1 174 ? -6.375 16.109 -2.68 1 98.44 174 GLY A C 1
ATOM 1318 O O . GLY A 1 174 ? -6.621 16.094 -3.889 1 98.44 174 GLY A O 1
ATOM 1319 N N . TYR A 1 175 ? -6.289 17.312 -2.027 1 98.5 175 TYR A N 1
ATOM 1320 C CA . TYR A 1 175 ? -6.398 18.594 -2.699 1 98.5 175 TYR A CA 1
ATOM 1321 C C . TYR A 1 175 ? -5.137 18.906 -3.492 1 98.5 175 TYR A C 1
ATOM 1323 O O . TYR A 1 175 ? -4.047 18.453 -3.143 1 98.5 175 TYR A O 1
ATOM 1331 N N . ASP A 1 176 ? -5.266 19.641 -4.547 1 98 176 ASP A N 1
ATOM 1332 C CA . ASP A 1 176 ? -4.145 20.219 -5.273 1 98 176 ASP A CA 1
ATOM 1333 C C . ASP A 1 176 ? -3.955 21.688 -4.902 1 98 176 ASP A C 1
ATOM 1335 O O . ASP A 1 176 ? -4.879 22.484 -5.035 1 98 176 ASP A O 1
ATOM 1339 N N . VAL A 1 177 ? -2.811 22 -4.398 1 98.38 177 VAL A N 1
ATOM 1340 C CA . VAL A 1 177 ? -2.488 23.391 -4.117 1 98.38 177 VAL A CA 1
ATOM 1341 C C . VAL A 1 177 ? -1.789 24.016 -5.32 1 98.38 177 VAL A C 1
ATOM 1343 O O . VAL A 1 177 ? -0.662 23.641 -5.656 1 98.38 177 VAL A O 1
ATOM 1346 N N . HIS A 1 178 ? -2.43 25 -5.902 1 97.94 178 HIS A N 1
ATOM 1347 C CA . HIS A 1 178 ? -1.932 25.578 -7.148 1 97.94 178 HIS A CA 1
ATOM 1348 C C . HIS A 1 178 ? -1.013 26.766 -6.879 1 97.94 178 HIS A C 1
ATOM 1350 O O . HIS A 1 178 ? -0.148 27.078 -7.699 1 97.94 178 HIS A O 1
ATOM 1356 N N . SER A 1 179 ? -1.272 27.406 -5.75 1 98 179 SER A N 1
ATOM 1357 C CA . SER A 1 179 ? -0.44 28.562 -5.426 1 98 179 SER A CA 1
ATOM 1358 C C . SER A 1 179 ? -0.502 28.891 -3.936 1 98 179 SER A C 1
ATOM 1360 O O . SER A 1 179 ? -1.426 28.469 -3.24 1 98 179 SER A O 1
ATOM 1362 N N . VAL A 1 180 ? 0.524 29.562 -3.492 1 98.5 180 VAL A N 1
ATOM 1363 C CA . VAL A 1 180 ? 0.607 30.062 -2.125 1 98.5 180 VAL A CA 1
ATOM 1364 C C . VAL A 1 180 ? 0.899 31.562 -2.141 1 98.5 180 VAL A C 1
ATOM 1366 O O . VAL A 1 180 ? 1.78 32.031 -2.873 1 98.5 180 VAL A O 1
ATOM 1369 N N . LEU A 1 181 ? 0.088 32.344 -1.482 1 98 181 LEU A N 1
ATOM 1370 C CA . LEU A 1 181 ? 0.343 33.781 -1.309 1 98 181 LEU A CA 1
ATOM 1371 C C . LEU A 1 181 ? 0.656 34.094 0.149 1 98 181 LEU A C 1
ATOM 1373 O O . LEU A 1 181 ? 0.192 33.406 1.057 1 98 181 LEU A O 1
ATOM 1377 N N . LEU A 1 182 ? 1.432 35.062 0.376 1 96.56 182 LEU A N 1
ATOM 1378 C CA . LEU A 1 182 ? 1.859 35.438 1.715 1 96.56 182 LEU A CA 1
ATOM 1379 C C . LEU A 1 182 ? 2.281 36.906 1.746 1 96.56 182 LEU A C 1
ATOM 1381 O O . LEU A 1 182 ? 2.885 37.406 0.792 1 96.56 182 LEU A O 1
ATOM 1385 N N . PHE A 1 183 ? 1.894 37.625 2.82 1 96.56 183 PHE A N 1
ATOM 1386 C CA . PHE A 1 183 ? 2.357 39 2.984 1 96.56 183 PHE A CA 1
ATOM 1387 C C . PHE A 1 183 ? 3.844 39.031 3.316 1 96.56 183 PHE A C 1
ATOM 1389 O O . PHE A 1 183 ? 4.324 38.219 4.117 1 96.56 183 PHE A O 1
ATOM 1396 N N . LYS A 1 184 ? 4.531 39.906 2.699 1 94.75 184 LYS A N 1
ATOM 1397 C CA . LYS A 1 184 ? 5.953 40.094 2.992 1 94.75 184 LYS A CA 1
ATOM 1398 C C . LYS A 1 184 ? 6.156 40.719 4.363 1 94.75 184 LYS A C 1
ATOM 1400 O O . LYS A 1 184 ? 5.43 41.625 4.738 1 94.75 184 LYS A O 1
ATOM 1405 N N . ASP A 1 185 ? 6.988 40.125 5.062 1 92.06 185 ASP A N 1
ATOM 1406 C CA . ASP A 1 185 ? 7.445 40.656 6.34 1 92.06 185 ASP A CA 1
ATOM 1407 C C . ASP A 1 185 ? 8.969 40.625 6.434 1 92.06 185 ASP A C 1
ATOM 1409 O O . ASP A 1 185 ? 9.578 39.562 6.355 1 92.06 185 ASP A O 1
ATOM 1413 N N . ASP A 1 186 ? 9.609 41.75 6.598 1 89.75 186 ASP A N 1
ATOM 1414 C CA . ASP A 1 186 ? 11.062 41.875 6.539 1 89.75 186 ASP A CA 1
ATOM 1415 C C . ASP A 1 186 ? 11.703 41.344 7.824 1 89.75 186 ASP A C 1
ATOM 1417 O O . ASP A 1 186 ? 12.906 41.062 7.855 1 89.75 186 ASP A O 1
ATOM 1421 N N . TYR A 1 187 ? 10.945 41.312 8.828 1 89.06 187 TYR A N 1
ATOM 1422 C CA . TYR A 1 187 ? 11.484 40.875 10.102 1 89.06 187 TYR A CA 1
ATOM 1423 C C . TYR A 1 187 ? 11.5 39.344 10.188 1 89.06 187 TYR A C 1
ATOM 1425 O O . TYR A 1 187 ? 12.547 38.75 10.43 1 89.06 187 TYR A O 1
ATOM 1433 N N . TYR A 1 188 ? 10.43 38.688 9.938 1 89.88 188 TYR A N 1
ATOM 1434 C CA . TYR A 1 188 ? 10.328 37.25 10.078 1 89.88 188 TYR A CA 1
ATOM 1435 C C . TYR A 1 188 ? 10.797 36.531 8.812 1 89.88 188 TYR A C 1
ATOM 1437 O O . TYR A 1 188 ? 11.266 35.406 8.859 1 89.88 188 TYR A O 1
ATOM 1445 N N . GLN A 1 189 ? 10.547 37.125 7.637 1 92.75 189 GLN A N 1
ATOM 1446 C CA . GLN A 1 189 ? 11.031 36.688 6.336 1 92.75 189 GLN A CA 1
ATOM 1447 C C . GLN A 1 189 ? 10.516 35.281 6 1 92.75 189 GLN A C 1
ATOM 1449 O O . GLN A 1 189 ? 11.25 34.469 5.43 1 92.75 189 GLN A O 1
ATOM 1454 N N . ASN A 1 190 ? 9.312 35 6.441 1 95.81 190 ASN A N 1
ATOM 1455 C CA . ASN A 1 190 ? 8.711 33.688 6.141 1 95.81 190 ASN A CA 1
ATOM 1456 C C . ASN A 1 190 ? 8.664 33.438 4.637 1 95.81 190 ASN A C 1
ATOM 1458 O O . ASN A 1 190 ? 8.734 32.281 4.199 1 95.81 190 ASN A O 1
ATOM 1462 N N . HIS A 1 191 ? 8.523 34.531 3.809 1 96.06 191 HIS A N 1
ATOM 1463 C CA . HIS A 1 191 ? 8.383 34.406 2.363 1 96.06 191 HIS A CA 1
ATOM 1464 C C . HIS A 1 191 ? 9.625 33.781 1.736 1 96.06 191 HIS A C 1
ATOM 1466 O O . HIS A 1 191 ? 9.539 33.094 0.715 1 96.06 191 HIS A O 1
ATOM 1472 N N . GLU A 1 192 ? 10.734 33.969 2.33 1 95.25 192 GLU A N 1
ATOM 1473 C CA . GLU A 1 192 ? 11.961 33.375 1.798 1 95.25 192 GLU A CA 1
ATOM 1474 C C . GLU A 1 192 ? 11.992 31.859 2.049 1 95.25 192 GLU A C 1
ATOM 1476 O O . GLU A 1 192 ? 12.242 31.078 1.128 1 95.25 192 GLU A O 1
ATOM 1481 N N . TYR A 1 193 ? 11.789 31.484 3.311 1 96.19 193 TYR A N 1
ATOM 1482 C CA . TYR A 1 193 ? 11.812 30.078 3.666 1 96.19 193 TYR A CA 1
ATOM 1483 C C . TYR A 1 193 ? 10.727 29.297 2.918 1 96.19 193 TYR A C 1
ATOM 1485 O O . TYR A 1 193 ? 11 28.266 2.312 1 96.19 193 TYR A O 1
ATOM 1493 N N . LEU A 1 194 ? 9.523 29.781 2.975 1 97.94 194 LEU A N 1
ATOM 1494 C CA . LEU A 1 194 ? 8.391 29.109 2.344 1 97.94 194 LEU A CA 1
ATOM 1495 C C . LEU A 1 194 ? 8.516 29.141 0.826 1 97.94 194 LEU A C 1
ATOM 1497 O O . LEU A 1 194 ? 8.047 28.234 0.142 1 97.94 194 LEU A O 1
ATOM 1501 N N . GLY A 1 195 ? 9.086 30.281 0.302 1 97.19 195 GLY A N 1
ATOM 1502 C CA . GLY A 1 195 ? 9.352 30.328 -1.126 1 97.19 195 GLY A CA 1
ATOM 1503 C C . GLY A 1 195 ? 10.195 29.156 -1.613 1 97.19 195 GLY A C 1
ATOM 1504 O O . GLY A 1 195 ? 9.867 28.531 -2.621 1 97.19 195 GLY A O 1
ATOM 1505 N N . ASN A 1 196 ? 11.25 28.875 -0.899 1 95.56 196 ASN A N 1
ATOM 1506 C CA . ASN A 1 196 ? 12.109 27.734 -1.236 1 95.56 196 ASN A CA 1
ATOM 1507 C C . ASN A 1 196 ? 11.391 26.406 -1.05 1 95.56 196 ASN A C 1
ATOM 1509 O O . ASN A 1 196 ? 11.523 25.5 -1.871 1 95.56 196 ASN A O 1
ATOM 1513 N N . TYR A 1 197 ? 10.672 26.312 -0.002 1 96.56 197 TYR A N 1
ATOM 1514 C CA . TYR A 1 197 ? 9.93 25.109 0.319 1 96.56 197 TYR A CA 1
ATOM 1515 C C . TYR A 1 197 ? 8.953 24.75 -0.798 1 96.56 197 TYR A C 1
ATOM 1517 O O . TYR A 1 197 ? 8.922 23.609 -1.263 1 96.56 197 TYR A O 1
ATOM 1525 N N . PHE A 1 198 ? 8.18 25.656 -1.296 1 97.62 198 PHE A N 1
ATOM 1526 C CA . PHE A 1 198 ? 7.125 25.391 -2.266 1 97.62 198 PHE A CA 1
ATOM 1527 C C . PHE A 1 198 ? 7.691 25.328 -3.68 1 97.62 198 PHE A C 1
ATOM 1529 O O . PHE A 1 198 ? 7.16 24.609 -4.535 1 97.62 198 PHE A O 1
ATOM 1536 N N . ARG A 1 199 ? 8.766 26.062 -3.934 1 94.12 199 ARG A N 1
ATOM 1537 C CA . ARG A 1 199 ? 9.438 25.938 -5.223 1 94.12 199 ARG A CA 1
ATOM 1538 C C . ARG A 1 199 ? 9.883 24.5 -5.473 1 94.12 199 ARG A C 1
ATOM 1540 O O . ARG A 1 199 ? 9.773 24 -6.594 1 94.12 199 ARG A O 1
ATOM 1547 N N . GLY A 1 200 ? 10.359 23.906 -4.402 1 90.81 200 GLY A N 1
ATOM 1548 C CA . GLY A 1 200 ? 10.758 22.516 -4.5 1 90.81 200 GLY A CA 1
ATOM 1549 C C . GLY A 1 200 ? 9.617 21.594 -4.859 1 90.81 200 GLY A C 1
ATOM 1550 O O . GLY A 1 200 ? 9.836 20.484 -5.344 1 90.81 200 GLY A O 1
ATOM 1551 N N . LYS A 1 201 ? 8.438 22.031 -4.691 1 94.06 201 LYS A N 1
ATOM 1552 C CA . LYS A 1 201 ? 7.238 21.25 -4.988 1 94.06 201 LYS A CA 1
ATOM 1553 C C . LYS A 1 201 ? 6.547 21.75 -6.25 1 94.06 201 LYS A C 1
ATOM 1555 O O . LYS A 1 201 ? 5.426 21.344 -6.559 1 94.06 201 LYS A O 1
ATOM 1560 N N . SER A 1 202 ? 7.125 22.625 -6.965 1 93.06 202 SER A N 1
ATOM 1561 C CA . SER A 1 202 ? 6.609 23.234 -8.188 1 93.06 202 SER A CA 1
ATOM 1562 C C . SER A 1 202 ? 5.293 23.969 -7.93 1 93.06 202 SER A C 1
ATOM 1564 O O . SER A 1 202 ? 4.367 23.891 -8.742 1 93.06 202 SER A O 1
ATOM 1566 N N . ILE A 1 203 ? 5.16 24.594 -6.758 1 97.06 203 ILE A N 1
ATOM 1567 C CA . ILE A 1 203 ? 4.035 25.438 -6.395 1 97.06 203 ILE A CA 1
ATOM 1568 C C . ILE A 1 203 ? 4.512 26.891 -6.246 1 97.06 203 ILE A C 1
ATOM 1570 O O . ILE A 1 203 ? 5.344 27.188 -5.387 1 97.06 203 ILE A O 1
ATOM 1574 N N . PRO A 1 204 ? 4.027 27.766 -7.078 1 96.62 204 PRO A N 1
ATOM 1575 C CA . PRO A 1 204 ? 4.488 29.156 -6.977 1 96.62 204 PRO A CA 1
ATOM 1576 C C . PRO A 1 204 ? 4.039 29.828 -5.684 1 96.62 204 PRO A C 1
ATOM 1578 O O . PRO A 1 204 ? 2.889 29.672 -5.266 1 96.62 204 PRO A O 1
ATOM 1581 N N . LEU A 1 205 ? 4.941 30.453 -4.992 1 97.25 205 LEU A N 1
ATOM 1582 C CA . LEU A 1 205 ? 4.633 31.344 -3.869 1 97.25 205 LEU A CA 1
ATOM 1583 C C . LEU A 1 205 ? 4.863 32.781 -4.246 1 97.25 205 LEU A C 1
ATOM 1585 O O . LEU A 1 205 ? 5.945 33.156 -4.719 1 97.25 205 LEU A O 1
ATOM 1589 N N . VAL A 1 206 ? 3.836 33.656 -4.086 1 96.94 206 VAL A N 1
ATOM 1590 C CA . VAL A 1 206 ? 3.916 35.062 -4.434 1 96.94 206 VAL A CA 1
ATOM 1591 C C . VAL A 1 206 ? 3.881 35.906 -3.162 1 96.94 206 VAL A C 1
ATOM 1593 O O . VAL A 1 206 ? 2.83 36.031 -2.531 1 96.94 206 VAL A O 1
ATOM 1596 N N . PRO A 1 207 ? 4.984 36.438 -2.777 1 96 207 PRO A N 1
ATOM 1597 C CA . PRO A 1 207 ? 4.961 37.406 -1.68 1 96 207 PRO A CA 1
ATOM 1598 C C . PRO A 1 207 ? 4.316 38.75 -2.074 1 96 207 PRO A C 1
ATOM 1600 O O . PRO A 1 207 ? 4.578 39.25 -3.164 1 96 207 PRO A O 1
ATOM 1603 N N . VAL A 1 208 ? 3.455 39.25 -1.271 1 95.88 208 VAL A N 1
ATOM 1604 C CA . VAL A 1 208 ? 2.779 40.531 -1.549 1 95.88 208 VAL A CA 1
ATOM 1605 C C . VAL A 1 208 ? 3.012 41.5 -0.397 1 95.88 208 VAL A C 1
ATOM 1607 O O . VAL A 1 208 ? 3.201 41.094 0.749 1 95.88 208 VAL A O 1
ATOM 1610 N N . PRO A 1 209 ? 3.004 42.75 -0.695 1 94.75 209 PRO A N 1
ATOM 1611 C CA . PRO A 1 209 ? 3.154 43.719 0.396 1 94.75 209 PRO A CA 1
ATOM 1612 C C . PRO A 1 209 ? 1.999 43.688 1.395 1 94.75 209 PRO A C 1
ATOM 1614 O O . PRO A 1 209 ? 0.854 43.438 1.007 1 94.75 209 PRO A O 1
ATOM 1617 N N . ALA A 1 210 ? 2.295 43.938 2.623 1 93.12 210 ALA A N 1
ATOM 1618 C CA . ALA A 1 210 ? 1.255 43.969 3.65 1 93.12 210 ALA A CA 1
ATOM 1619 C C . ALA A 1 210 ? 0.297 45.125 3.422 1 93.12 210 ALA A C 1
ATOM 1621 O O . ALA A 1 210 ? 0.706 46.188 2.951 1 93.12 210 ALA A O 1
ATOM 1622 N N . PRO A 1 211 ? -0.981 44.906 3.715 1 92.31 211 PRO A N 1
ATOM 1623 C CA . PRO A 1 211 ? -1.929 46 3.613 1 92.31 211 PRO A CA 1
ATOM 1624 C C . PRO A 1 211 ? -1.674 47.094 4.652 1 92.31 211 PRO A C 1
ATOM 1626 O O . PRO A 1 211 ? -0.967 46.875 5.637 1 92.31 211 PRO A O 1
ATOM 1629 N N . PRO A 1 212 ? -2.24 48.25 4.387 1 90.12 212 PRO A N 1
ATOM 1630 C CA . PRO A 1 212 ? -2.068 49.312 5.371 1 90.12 212 PRO A CA 1
ATOM 1631 C C . PRO A 1 212 ? -2.676 48.969 6.727 1 90.12 212 PRO A C 1
ATOM 1633 O O . PRO A 1 212 ? -3.688 48.281 6.797 1 90.12 212 PRO A O 1
ATOM 1636 N N . ARG A 1 213 ? -2.037 49.375 7.754 1 86.12 213 ARG A N 1
ATOM 1637 C CA . ARG A 1 213 ? -2.523 49.125 9.109 1 86.12 213 ARG A CA 1
ATOM 1638 C C . ARG A 1 213 ? -3.879 49.812 9.328 1 86.12 213 ARG A C 1
ATOM 1640 O O . ARG A 1 213 ? -4.117 50.906 8.859 1 86.12 213 ARG A O 1
ATOM 1647 N N . ARG A 1 214 ? -4.809 49.031 10.039 1 81 214 ARG A N 1
ATOM 1648 C CA . ARG A 1 214 ? -6.109 49.594 10.383 1 81 214 ARG A CA 1
ATOM 1649 C C . ARG A 1 214 ? -5.969 50.719 11.414 1 81 214 ARG A C 1
ATOM 1651 O O . ARG A 1 214 ? -5.203 50.594 12.367 1 81 214 ARG A O 1
ATOM 1658 N N . PRO A 1 215 ? -6.652 51.812 11.117 1 77 215 PRO A N 1
ATOM 1659 C CA . PRO A 1 215 ? -6.57 52.906 12.102 1 77 215 PRO A CA 1
ATOM 1660 C C . PRO A 1 215 ? -7.102 52.5 13.477 1 77 215 PRO A C 1
ATOM 1662 O O . PRO A 1 215 ? -8.078 51.75 13.57 1 77 215 PRO A O 1
ATOM 1665 N N . GLN A 1 216 ? -6.473 52.875 14.547 1 68.75 216 GLN A N 1
ATOM 1666 C CA . GLN A 1 216 ? -6.855 52.562 15.922 1 68.75 216 GLN A CA 1
ATOM 1667 C C . GLN A 1 216 ? -8.172 53.25 16.281 1 68.75 216 GLN A C 1
ATOM 1669 O O . GLN A 1 216 ? -9 52.656 16.984 1 68.75 216 GLN A O 1
ATOM 1674 N N . GLU A 1 217 ? -8.266 54.531 15.766 1 74.31 217 GLU A N 1
ATOM 1675 C CA . GLU A 1 217 ? -9.461 55.281 16.094 1 74.31 217 GLU A CA 1
ATOM 1676 C C . GLU A 1 217 ? -10.555 55.094 15.039 1 74.31 217 GLU A C 1
ATOM 1678 O O . GLU A 1 217 ? -10.266 55 13.844 1 74.31 217 GLU A O 1
ATOM 1683 N N . GLN A 1 218 ? -11.797 54.844 15.43 1 74.5 218 GLN A N 1
ATOM 1684 C CA . GLN A 1 218 ? -12.898 54.562 14.523 1 74.5 218 GLN A CA 1
ATOM 1685 C C . GLN A 1 218 ? -13.734 55.812 14.258 1 74.5 218 GLN A C 1
ATOM 1687 O O . GLN A 1 218 ? -14.969 55.75 14.219 1 74.5 218 GLN A O 1
ATOM 1692 N N . ASP A 1 219 ? -12.984 56.938 14.047 1 81.25 219 ASP A N 1
ATOM 1693 C CA . ASP A 1 219 ? -13.719 58.156 13.664 1 81.25 219 ASP A CA 1
ATOM 1694 C C . ASP A 1 219 ? -13.906 58.219 12.156 1 81.25 219 ASP A C 1
ATOM 1696 O O . ASP A 1 219 ? -13.219 57.531 11.398 1 81.25 219 ASP A O 1
ATOM 1700 N N . PRO A 1 220 ? -14.945 58.875 11.68 1 83.75 220 PRO A N 1
ATOM 1701 C CA . PRO A 1 220 ? -15.281 58.906 10.258 1 83.75 220 PRO A CA 1
ATOM 1702 C C . PRO A 1 220 ? -14.094 59.312 9.383 1 83.75 220 PRO A C 1
ATOM 1704 O O . PRO A 1 220 ? -13.922 58.781 8.281 1 83.75 220 PRO A O 1
ATOM 1707 N N . ASP A 1 221 ? -13.344 60.281 9.867 1 85.38 221 ASP A N 1
ATOM 1708 C CA . ASP A 1 221 ? -12.195 60.75 9.094 1 85.38 221 ASP A CA 1
ATOM 1709 C C . ASP A 1 221 ? -11.148 59.625 8.969 1 85.38 221 ASP A C 1
ATOM 1711 O O . ASP A 1 221 ? -10.547 59.469 7.906 1 85.38 221 ASP A O 1
ATOM 1715 N N . SER A 1 222 ? -10.945 58.938 10.062 1 85.38 222 SER A N 1
ATOM 1716 C CA . SER A 1 222 ? -10 57.844 10.055 1 85.38 222 SER A CA 1
ATOM 1717 C C . SER A 1 222 ? -10.469 56.719 9.148 1 85.38 222 SER A C 1
ATOM 1719 O O . SER A 1 222 ? -9.664 56.062 8.461 1 85.38 222 SER A O 1
ATOM 1721 N N . ARG A 1 223 ? -11.695 56.469 9.203 1 85.56 223 ARG A N 1
ATOM 1722 C CA . ARG A 1 223 ? -12.281 55.469 8.344 1 85.56 223 ARG A CA 1
ATOM 1723 C C . ARG A 1 223 ? -12.117 55.812 6.871 1 85.56 223 ARG A C 1
ATOM 1725 O O . ARG A 1 223 ? -11.867 54.969 6.031 1 85.56 223 ARG A O 1
ATOM 1732 N N . ALA A 1 224 ? -12.359 57.062 6.574 1 85.81 224 ALA A N 1
ATOM 1733 C CA . ALA A 1 224 ? -12.211 57.531 5.195 1 85.81 224 ALA A CA 1
ATOM 1734 C C . ALA A 1 224 ? -10.766 57.406 4.727 1 85.81 224 ALA A C 1
ATOM 1736 O O . ALA A 1 224 ? -10.516 57.031 3.578 1 85.81 224 ALA A O 1
ATOM 1737 N N . ARG A 1 225 ? -9.891 57.719 5.512 1 86.94 225 ARG A N 1
ATOM 1738 C CA . ARG A 1 225 ? -8.477 57.594 5.184 1 86.94 225 ARG A CA 1
ATOM 1739 C C . ARG A 1 225 ? -8.094 56.125 4.98 1 86.94 225 ARG A C 1
ATOM 1741 O O . ARG A 1 225 ? -7.262 55.812 4.125 1 86.94 225 ARG A O 1
ATOM 1748 N N . ASP A 1 226 ? -8.641 55.375 5.844 1 87.19 226 ASP A N 1
ATOM 1749 C CA . ASP A 1 226 ? -8.391 53.938 5.719 1 87.19 226 ASP A CA 1
ATOM 1750 C C . ASP A 1 226 ? -8.898 53.406 4.379 1 87.19 226 ASP A C 1
ATOM 1752 O O . ASP A 1 226 ? -8.227 52.594 3.732 1 87.19 226 ASP A O 1
ATOM 1756 N N . LEU A 1 227 ? -10.047 53.781 4 1 87 227 LEU A N 1
ATOM 1757 C CA . LEU A 1 227 ? -10.641 53.406 2.73 1 87 227 LEU A CA 1
ATOM 1758 C C . LEU A 1 227 ? -9.758 53.812 1.561 1 87 227 LEU A C 1
ATOM 1760 O O . LEU A 1 227 ? -9.555 53.062 0.617 1 87 227 LEU A O 1
ATOM 1764 N N . GLU A 1 228 ? -9.266 55.062 1.653 1 88.56 228 GLU A N 1
ATOM 1765 C CA . GLU A 1 228 ? -8.398 55.562 0.598 1 88.56 228 GLU A CA 1
ATOM 1766 C C . GLU A 1 228 ? -7.082 54.781 0.547 1 88.56 228 GLU A C 1
ATOM 1768 O O . GLU A 1 228 ? -6.57 54.5 -0.535 1 88.56 228 GLU A O 1
ATOM 1773 N N . ALA A 1 229 ? -6.598 54.562 1.713 1 90.56 229 ALA A N 1
ATOM 1774 C CA . ALA A 1 229 ? -5.34 53.812 1.795 1 90.56 229 ALA A CA 1
ATOM 1775 C C . ALA A 1 229 ? -5.492 52.406 1.223 1 90.56 229 ALA A C 1
ATOM 1777 O O . ALA A 1 229 ? -4.586 51.906 0.551 1 90.56 229 ALA A O 1
ATOM 1778 N N . LEU A 1 230 ? -6.539 51.781 1.549 1 90.81 230 LEU A N 1
ATOM 1779 C CA . LEU A 1 230 ? -6.801 50.438 1.052 1 90.81 230 LEU A CA 1
ATOM 1780 C C . LEU A 1 230 ? -6.992 50.438 -0.461 1 90.81 230 LEU A C 1
ATOM 1782 O O . LEU A 1 230 ? -6.543 49.5 -1.151 1 90.81 230 LEU A O 1
ATOM 1786 N N . ASP A 1 231 ? -7.645 51.438 -0.982 1 89.25 231 ASP A N 1
ATOM 1787 C CA . ASP A 1 231 ? -7.844 51.531 -2.424 1 89.25 231 ASP A CA 1
ATOM 1788 C C . ASP A 1 231 ? -6.516 51.688 -3.152 1 89.25 231 ASP A C 1
ATOM 1790 O O . ASP A 1 231 ? -6.305 51.094 -4.215 1 89.25 231 ASP A O 1
ATOM 1794 N N . LYS A 1 232 ? -5.707 52.562 -2.564 1 91.12 232 LYS A N 1
ATOM 1795 C CA . LYS A 1 232 ? -4.375 52.75 -3.135 1 91.12 232 LYS A CA 1
ATOM 1796 C C . LYS A 1 232 ? -3.572 51.438 -3.08 1 91.12 232 LYS A C 1
ATOM 1798 O O . LYS A 1 232 ? -2.807 51.125 -3.996 1 91.12 232 LYS A O 1
ATOM 1803 N N . TYR A 1 233 ? -3.709 50.781 -2.037 1 93.44 233 TYR A N 1
ATOM 1804 C CA . TYR A 1 233 ? -3.033 49.5 -1.862 1 93.44 233 TYR A CA 1
ATOM 1805 C C . TYR A 1 233 ? -3.457 48.5 -2.939 1 93.44 233 TYR A C 1
ATOM 1807 O O . TYR A 1 233 ? -2.613 47.906 -3.602 1 93.44 233 TYR A O 1
ATOM 1815 N N . TYR A 1 234 ? -4.73 48.312 -3.145 1 92.31 234 TYR A N 1
ATOM 1816 C CA . TYR A 1 234 ? -5.25 47.375 -4.117 1 92.31 234 TYR A CA 1
ATOM 1817 C C . TYR A 1 234 ? -4.809 47.719 -5.531 1 92.31 234 TYR A C 1
ATOM 1819 O O . TYR A 1 234 ? -4.566 46.844 -6.359 1 92.31 234 TYR A O 1
ATOM 1827 N N . SER A 1 235 ? -4.637 48.969 -5.789 1 87.06 235 SER A N 1
ATOM 1828 C CA . SER A 1 235 ? -4.191 49.438 -7.102 1 87.06 235 SER A CA 1
ATOM 1829 C C . SER A 1 235 ? -2.701 49.188 -7.301 1 87.06 235 SER A C 1
ATOM 1831 O O . SER A 1 235 ? -2.262 48.875 -8.414 1 87.06 235 SER A O 1
ATOM 1833 N N . SER A 1 236 ? -2.018 49.219 -6.219 1 90.5 236 SER A N 1
ATOM 1834 C CA . SER A 1 236 ? -0.564 49.125 -6.312 1 90.5 236 SER A CA 1
ATOM 1835 C C . SER A 1 236 ? -0.089 47.688 -6.281 1 90.5 236 SER A C 1
ATOM 1837 O O . SER A 1 236 ? 0.938 47.344 -6.871 1 90.5 236 SER A O 1
ATOM 1839 N N . VAL A 1 237 ? -0.772 46.844 -5.551 1 90 237 VAL A N 1
ATOM 1840 C CA . VAL A 1 237 ? -0.318 45.469 -5.305 1 90 237 VAL A CA 1
ATOM 1841 C C . VAL A 1 237 ? -0.214 44.719 -6.629 1 90 237 VAL A C 1
ATOM 1843 O O . VAL A 1 237 ? 0.74 43.969 -6.848 1 90 237 VAL A O 1
ATOM 1846 N N . THR A 1 238 ? -1.099 44.938 -7.539 1 83.5 238 THR A N 1
ATOM 1847 C CA . THR A 1 238 ? -1.121 44.219 -8.812 1 83.5 238 THR A CA 1
ATOM 1848 C C . THR A 1 238 ? 0.051 44.656 -9.688 1 83.5 238 THR A C 1
ATOM 1850 O O . THR A 1 238 ? 0.569 43.844 -10.477 1 83.5 238 THR A O 1
ATOM 1853 N N . LYS A 1 239 ? 0.459 45.875 -9.516 1 83.81 239 LYS A N 1
ATOM 1854 C CA . LYS A 1 239 ? 1.525 46.438 -10.352 1 83.81 239 LYS A CA 1
ATOM 1855 C C . LYS A 1 239 ? 2.9 46.094 -9.789 1 83.81 239 LYS A C 1
ATOM 1857 O O . LYS A 1 239 ? 3.879 46 -10.531 1 83.81 239 LYS A O 1
ATOM 1862 N N . SER A 1 240 ? 2.939 45.844 -8.57 1 85.69 240 SER A N 1
ATOM 1863 C CA . SER A 1 240 ? 4.238 45.719 -7.918 1 85.69 240 SER A CA 1
ATOM 1864 C C . SER A 1 240 ? 4.578 44.25 -7.617 1 85.69 240 SER A C 1
ATOM 1866 O O . SER A 1 240 ? 5.609 43.969 -7.008 1 85.69 240 SER A O 1
ATOM 1868 N N . THR A 1 241 ? 3.809 43.375 -8.008 1 87.94 241 THR A N 1
ATOM 1869 C CA . THR A 1 241 ? 4.035 41.969 -7.676 1 87.94 241 THR A CA 1
ATOM 1870 C C . THR A 1 241 ? 3.832 41.094 -8.898 1 87.94 241 THR A C 1
ATOM 1872 O O . THR A 1 241 ? 3.547 41.594 -9.992 1 87.94 241 THR A O 1
ATOM 1875 N N . ASP A 1 242 ? 4.043 39.781 -8.68 1 88.69 242 ASP A N 1
ATOM 1876 C CA . ASP A 1 242 ? 3.922 38.812 -9.758 1 88.69 242 ASP A CA 1
ATOM 1877 C C . ASP A 1 242 ? 2.504 38.25 -9.836 1 88.69 242 ASP A C 1
ATOM 1879 O O . ASP A 1 242 ? 2.305 37.125 -10.242 1 88.69 242 ASP A O 1
ATOM 1883 N N . VAL A 1 243 ? 1.527 38.969 -9.406 1 92.56 243 VAL A N 1
ATOM 1884 C CA . VAL A 1 243 ? 0.136 38.562 -9.344 1 92.56 243 VAL A CA 1
ATOM 1885 C C . VAL A 1 243 ? -0.385 38.25 -10.75 1 92.56 243 VAL A C 1
ATOM 1887 O O . VAL A 1 243 ? -1.119 37.281 -10.961 1 92.56 243 VAL A O 1
ATOM 1890 N N . VAL A 1 244 ? -0.046 39.062 -11.695 1 91.31 244 VAL A N 1
ATOM 1891 C CA . VAL A 1 244 ? -0.505 38.875 -13.07 1 91.31 244 VAL A CA 1
ATOM 1892 C C . VAL A 1 244 ? 0.064 37.594 -13.633 1 91.31 244 VAL A C 1
ATOM 1894 O O . VAL A 1 244 ? -0.651 36.812 -14.281 1 91.31 244 VAL A O 1
ATOM 1897 N N . SER A 1 245 ? 1.358 37.406 -13.328 1 93.81 245 SER A N 1
ATOM 1898 C CA . SER A 1 245 ? 1.983 36.156 -13.75 1 93.81 245 SER A CA 1
ATOM 1899 C C . SER A 1 245 ? 1.309 34.938 -13.102 1 93.81 245 SER A C 1
ATOM 1901 O O . SER A 1 245 ? 1.189 33.875 -13.719 1 93.81 245 SER A O 1
ATOM 1903 N N . LEU A 1 246 ? 0.991 35.062 -11.844 1 95.12 246 LEU A N 1
ATOM 1904 C CA . LEU A 1 246 ? 0.282 34 -11.141 1 95.12 246 LEU A CA 1
ATOM 1905 C C . LEU A 1 246 ? -1.051 33.719 -11.812 1 95.12 246 LEU A C 1
ATOM 1907 O O . LEU A 1 246 ? -1.41 32.531 -11.992 1 95.12 246 LEU A O 1
ATOM 1911 N N . LEU A 1 247 ? -1.817 34.719 -12.18 1 93.81 247 LEU A N 1
ATOM 1912 C CA . LEU A 1 247 ? -3.113 34.531 -12.828 1 93.81 247 LEU A CA 1
ATOM 1913 C C . LEU A 1 247 ? -2.959 33.812 -14.156 1 93.81 247 LEU A C 1
ATOM 1915 O O . LEU A 1 247 ? -3.781 32.969 -14.5 1 93.81 247 LEU A O 1
ATOM 1919 N N . ASP A 1 248 ? -1.875 34.125 -14.883 1 93.12 248 ASP A N 1
ATOM 1920 C CA . ASP A 1 248 ? -1.588 33.406 -16.125 1 93.12 248 ASP A CA 1
ATOM 1921 C C . ASP A 1 248 ? -1.302 31.938 -15.867 1 93.12 248 ASP A C 1
ATOM 1923 O O . ASP A 1 248 ? -1.736 31.062 -16.625 1 93.12 248 ASP A O 1
ATOM 1927 N N . GLU A 1 249 ? -0.557 31.719 -14.797 1 95 249 GLU A N 1
ATOM 1928 C CA . GLU A 1 249 ? -0.239 30.344 -14.43 1 95 249 GLU A CA 1
ATOM 1929 C C . GLU A 1 249 ? -1.497 29.578 -14.039 1 95 249 GLU A C 1
ATOM 1931 O O . GLU A 1 249 ? -1.613 28.375 -14.328 1 95 249 GLU A O 1
ATOM 1936 N N . LEU A 1 250 ? -2.393 30.219 -13.352 1 94.62 250 LEU A N 1
ATOM 1937 C CA . LEU A 1 250 ? -3.637 29.578 -12.953 1 94.62 250 LEU A CA 1
ATOM 1938 C C . LEU A 1 250 ? -4.488 29.234 -14.172 1 94.62 250 LEU A C 1
ATOM 1940 O O . LEU A 1 250 ? -5.176 28.203 -14.188 1 94.62 250 LEU A O 1
ATOM 1944 N N . VAL A 1 251 ? -4.477 30.125 -15.195 1 93.38 251 VAL A N 1
ATOM 1945 C CA . VAL A 1 251 ? -5.168 29.859 -16.453 1 93.38 251 VAL A CA 1
ATOM 1946 C C . VAL A 1 251 ? -4.574 28.609 -17.109 1 93.38 251 VAL A C 1
ATOM 1948 O O . VAL A 1 251 ? -5.305 27.734 -17.562 1 93.38 251 VAL A O 1
ATOM 1951 N N . LEU A 1 252 ? -3.242 28.625 -17.109 1 94.69 252 LEU A N 1
ATOM 1952 C CA . LEU A 1 252 ? -2.547 27.5 -17.719 1 94.69 252 LEU A CA 1
ATOM 1953 C C . LEU A 1 252 ? -2.836 26.203 -16.984 1 94.69 252 LEU A C 1
ATOM 1955 O O . LEU A 1 252 ? -3.061 25.156 -17.609 1 94.69 252 LEU A O 1
ATOM 1959 N N . LYS A 1 253 ? -2.834 26.219 -15.656 1 94.75 253 LYS A N 1
ATOM 1960 C CA . LYS A 1 253 ? -3.094 25.016 -14.852 1 94.75 253 LYS A CA 1
ATOM 1961 C C . LYS A 1 253 ? -4.508 24.5 -15.086 1 94.75 253 LYS A C 1
ATOM 1963 O O . LYS A 1 253 ? -4.727 23.281 -15.117 1 94.75 253 LYS A O 1
ATOM 1968 N N . ASN A 1 254 ? -5.473 25.391 -15.164 1 93.75 254 ASN A N 1
ATOM 1969 C CA . ASN A 1 254 ? -6.844 24.984 -15.438 1 93.75 254 ASN A CA 1
ATOM 1970 C C . ASN A 1 254 ? -6.965 24.344 -16.812 1 93.75 254 ASN A C 1
ATOM 1972 O O . ASN A 1 254 ? -7.637 23.312 -16.984 1 93.75 254 ASN A O 1
ATOM 1976 N N . LYS A 1 255 ? -6.348 24.984 -17.797 1 93.81 255 LYS A N 1
ATOM 1977 C CA . LYS A 1 255 ? -6.352 24.438 -19.156 1 93.81 255 LYS A CA 1
ATOM 1978 C C . LYS A 1 255 ? -5.723 23.047 -19.188 1 93.81 255 LYS A C 1
ATOM 1980 O O . LYS A 1 255 ? -6.262 22.141 -19.812 1 93.81 255 LYS A O 1
ATOM 1985 N N . GLN A 1 256 ? -4.605 22.938 -18.531 1 95 256 GLN A N 1
ATOM 1986 C CA . GLN A 1 256 ? -3.895 21.672 -18.484 1 95 256 GLN A CA 1
ATOM 1987 C C . GLN A 1 256 ? -4.734 20.594 -17.797 1 95 256 GLN A C 1
ATOM 1989 O O . GLN A 1 256 ? -4.73 19.438 -18.219 1 95 256 GLN A O 1
ATOM 1994 N N . ARG A 1 257 ? -5.375 20.938 -16.75 1 94.56 257 ARG A N 1
ATOM 1995 C CA . ARG A 1 257 ? -6.234 20.016 -16.031 1 94.56 257 ARG A CA 1
ATOM 1996 C C . ARG A 1 257 ? -7.332 19.469 -16.938 1 94.56 257 ARG A C 1
ATOM 1998 O O . ARG A 1 257 ? -7.559 18.25 -16.984 1 94.56 257 ARG A O 1
ATOM 2005 N N . VAL A 1 258 ? -8.023 20.312 -17.672 1 93.56 258 VAL A N 1
ATOM 2006 C CA . VAL A 1 258 ? -9.109 19.922 -18.562 1 93.56 258 VAL A CA 1
ATOM 2007 C C . VAL A 1 258 ? -8.555 19.094 -19.719 1 93.56 258 VAL A C 1
ATOM 2009 O O . VAL A 1 258 ? -9.125 18.062 -20.062 1 93.56 258 VAL A O 1
ATOM 2012 N N . GLU A 1 259 ? -7.438 19.562 -20.281 1 94.44 259 GLU A N 1
ATOM 2013 C CA . GLU A 1 259 ? -6.828 18.859 -21.406 1 94.44 259 GLU A CA 1
ATOM 2014 C C . GLU A 1 259 ? -6.352 17.469 -20.984 1 94.44 259 GLU A C 1
ATOM 2016 O O . GLU A 1 259 ? -6.484 16.5 -21.75 1 94.44 259 GLU A O 1
ATOM 2021 N N . TYR A 1 260 ? -5.801 17.453 -19.859 1 95.62 260 TYR A N 1
ATOM 2022 C CA . TYR A 1 260 ? -5.34 16.156 -19.375 1 95.62 260 TYR A CA 1
ATOM 2023 C C . TYR A 1 260 ? -6.504 15.18 -19.234 1 95.62 260 TYR A C 1
ATOM 2025 O O . TYR A 1 260 ? -6.398 14.023 -19.656 1 95.62 260 TYR A O 1
ATOM 2033 N N . LEU A 1 261 ? -7.582 15.555 -18.625 1 96.12 261 LEU A N 1
ATOM 2034 C CA . LEU A 1 261 ? -8.766 14.711 -18.484 1 96.12 261 LEU A CA 1
ATOM 2035 C C . LEU A 1 261 ? -9.305 14.297 -19.859 1 96.12 261 LEU A C 1
ATOM 2037 O O . LEU A 1 261 ? -9.727 13.156 -20.047 1 96.12 261 LEU A O 1
ATOM 2041 N N . ASP A 1 262 ? -9.234 15.211 -20.828 1 94.69 262 ASP A N 1
ATOM 2042 C CA . ASP A 1 262 ? -9.727 14.953 -22.172 1 94.69 262 ASP A CA 1
ATOM 2043 C C . ASP A 1 262 ? -8.883 13.898 -22.875 1 94.69 262 ASP A C 1
ATOM 2045 O O . ASP A 1 262 ? -9.391 13.133 -23.703 1 94.69 262 ASP A O 1
ATOM 2049 N N . GLU A 1 263 ? -7.648 13.906 -22.531 1 96.94 263 GLU A N 1
ATOM 2050 C CA . GLU A 1 263 ? -6.715 13.07 -23.266 1 96.94 263 GLU A CA 1
ATOM 2051 C C . GLU A 1 263 ? -6.438 11.758 -22.531 1 96.94 263 GLU A C 1
ATOM 2053 O O . GLU A 1 263 ? -5.887 10.82 -23.109 1 96.94 263 GLU A O 1
ATOM 2058 N N . MET A 1 264 ? -6.84 11.625 -21.344 1 97.88 264 MET A N 1
ATOM 2059 C CA . MET A 1 264 ? -6.453 10.516 -20.469 1 97.88 264 MET A CA 1
ATOM 2060 C C . MET A 1 264 ? -6.84 9.18 -21.094 1 97.88 264 MET A C 1
ATOM 2062 O O . MET A 1 264 ? -6.043 8.242 -21.109 1 97.88 264 MET A O 1
ATOM 2066 N N . ALA A 1 265 ? -8.094 9.086 -21.578 1 97.88 265 ALA A N 1
ATOM 2067 C CA . ALA A 1 265 ? -8.602 7.832 -22.125 1 97.88 265 ALA A CA 1
ATOM 2068 C C . ALA A 1 265 ? -7.777 7.398 -23.344 1 97.88 265 ALA A C 1
ATOM 2070 O O . ALA A 1 265 ? -7.406 6.227 -23.453 1 97.88 265 ALA A O 1
ATOM 2071 N N . SER A 1 266 ? -7.488 8.359 -24.266 1 98.19 266 SER A N 1
ATOM 2072 C CA . SER A 1 266 ? -6.719 8.039 -25.453 1 98.19 266 SER A CA 1
ATOM 2073 C C . SER A 1 266 ? -5.285 7.652 -25.109 1 98.19 266 SER A C 1
ATOM 2075 O O . SER A 1 266 ? -4.73 6.723 -25.703 1 98.19 266 SER A O 1
ATOM 2077 N N . ARG A 1 267 ? -4.707 8.406 -24.219 1 98.44 267 ARG A N 1
ATOM 2078 C CA . ARG A 1 267 ? -3.354 8.086 -23.766 1 98.44 267 ARG A CA 1
ATOM 2079 C C . ARG A 1 267 ? -3.307 6.723 -23.078 1 98.44 267 ARG A C 1
ATOM 2081 O O . ARG A 1 267 ? -2.361 5.957 -23.281 1 98.44 267 ARG A O 1
ATOM 2088 N N . ALA A 1 268 ? -4.312 6.422 -22.266 1 98.69 268 ALA A N 1
ATOM 2089 C CA . ALA A 1 268 ? -4.395 5.129 -21.594 1 98.69 268 ALA A CA 1
ATOM 2090 C C . ALA A 1 268 ? -4.531 3.99 -22.594 1 98.69 268 ALA A C 1
ATOM 2092 O O . ALA A 1 268 ? -3.936 2.926 -22.422 1 98.69 268 ALA A O 1
ATOM 2093 N N . GLN A 1 269 ? -5.391 4.148 -23.609 1 98.19 269 GLN A N 1
ATOM 2094 C CA . GLN A 1 269 ? -5.578 3.133 -24.641 1 98.19 269 GLN A CA 1
ATOM 2095 C C . GLN A 1 269 ? -4.246 2.734 -25.266 1 98.19 269 GLN A C 1
ATOM 2097 O O . GLN A 1 269 ? -4.031 1.563 -25.578 1 98.19 269 GLN A O 1
ATOM 2102 N N . LYS A 1 270 ? -3.373 3.688 -25.328 1 97.69 270 LYS A N 1
ATOM 2103 C CA . LYS A 1 270 ? -2.088 3.475 -25.984 1 97.69 270 LYS A CA 1
ATOM 2104 C C . LYS A 1 270 ? -1.099 2.785 -25.047 1 97.69 270 LYS A C 1
ATOM 2106 O O . LYS A 1 270 ? -0.262 1.997 -25.5 1 97.69 270 LYS A O 1
ATOM 2111 N N . THR A 1 271 ? -1.175 3.016 -23.766 1 98.31 271 THR A N 1
ATOM 2112 C CA . THR A 1 271 ? -0.041 2.705 -22.906 1 98.31 271 THR A CA 1
ATOM 2113 C C . THR A 1 271 ? -0.411 1.621 -21.891 1 98.31 271 THR A C 1
ATOM 2115 O O . THR A 1 271 ? 0.463 0.925 -21.375 1 98.31 271 THR A O 1
ATOM 2118 N N . ILE A 1 272 ? -1.678 1.489 -21.594 1 98.81 272 ILE A N 1
ATOM 2119 C CA . ILE A 1 272 ? -2.082 0.615 -20.5 1 98.81 272 ILE A CA 1
ATOM 2120 C C . ILE A 1 272 ? -2.543 -0.73 -21.047 1 98.81 272 ILE A C 1
ATOM 2122 O O . ILE A 1 272 ? -3.295 -0.78 -22.031 1 98.81 272 ILE A O 1
ATOM 2126 N N . TRP A 1 273 ? -2.062 -1.864 -20.578 1 98.81 273 TRP A N 1
ATOM 2127 C CA . TRP A 1 273 ? -2.645 -3.191 -20.75 1 98.81 273 TRP A CA 1
ATOM 2128 C C . TRP A 1 273 ? -3.566 -3.527 -19.578 1 98.81 273 TRP A C 1
ATOM 2130 O O . TRP A 1 273 ? -3.098 -3.828 -18.469 1 98.81 273 TRP A O 1
ATOM 2140 N N . TYR A 1 274 ? -4.875 -3.465 -19.766 1 98.38 274 TYR A N 1
ATOM 2141 C CA . TYR A 1 274 ? -5.883 -3.58 -18.719 1 98.38 274 TYR A CA 1
ATOM 2142 C C . TYR A 1 274 ? -6.066 -5.031 -18.312 1 98.38 274 TYR A C 1
ATOM 2144 O O . TYR A 1 274 ? -6.043 -5.938 -19.141 1 98.38 274 TYR A O 1
ATOM 2152 N N . PRO A 1 275 ? -6.277 -5.227 -17.016 1 97.12 275 PRO A N 1
ATOM 2153 C CA . PRO A 1 275 ? -6.625 -6.57 -16.531 1 97.12 275 PRO A CA 1
ATOM 2154 C C . PRO A 1 275 ? -8.031 -6.992 -16.953 1 97.12 275 PRO A C 1
ATOM 2156 O O . PRO A 1 275 ? -8.945 -6.164 -16.984 1 97.12 275 PRO A O 1
ATOM 2159 N N . PHE A 1 276 ? -8.227 -8.25 -17.281 1 94.19 276 PHE A N 1
ATOM 2160 C CA . PHE A 1 276 ? -9.523 -8.867 -17.547 1 94.19 276 PHE A CA 1
ATOM 2161 C C . PHE A 1 276 ? -10.266 -8.109 -18.641 1 94.19 276 PHE A C 1
ATOM 2163 O O . PHE A 1 276 ? -11.477 -7.891 -18.531 1 94.19 276 PHE A O 1
ATOM 2170 N N . THR A 1 277 ? -9.531 -7.645 -19.656 1 94.94 277 THR A N 1
ATOM 2171 C CA . THR A 1 277 ? -10.133 -6.828 -20.703 1 94.94 277 THR A CA 1
ATOM 2172 C C . THR A 1 277 ? -9.664 -7.293 -22.078 1 94.94 277 THR A C 1
ATOM 2174 O O . THR A 1 277 ? -8.461 -7.41 -22.328 1 94.94 277 THR A O 1
ATOM 2177 N N . GLN A 1 278 ? -10.586 -7.68 -22.969 1 94.56 278 GLN A N 1
ATOM 2178 C CA . GLN A 1 278 ? -10.273 -7.863 -24.375 1 94.56 278 GLN A CA 1
ATOM 2179 C C . GLN A 1 278 ? -10.18 -6.52 -25.094 1 94.56 278 GLN A C 1
ATOM 2181 O O . GLN A 1 278 ? -11.156 -5.781 -25.172 1 94.56 278 GLN A O 1
ATOM 2186 N N . HIS A 1 279 ? -9.07 -6.191 -25.609 1 96.06 279 HIS A N 1
ATOM 2187 C CA . HIS A 1 279 ? -8.797 -4.867 -26.156 1 96.06 279 HIS A CA 1
ATOM 2188 C C . HIS A 1 279 ? -9.273 -4.75 -27.594 1 96.06 279 HIS A C 1
ATOM 2190 O O . HIS A 1 279 ? -9.383 -3.645 -28.141 1 96.06 279 HIS A O 1
ATOM 2196 N N . HIS A 1 280 ? -9.508 -5.938 -28.234 1 95.12 280 HIS A N 1
ATOM 2197 C CA . HIS A 1 280 ? -10.047 -5.902 -29.578 1 95.12 280 HIS A CA 1
ATOM 2198 C C . HIS A 1 280 ? -11.359 -5.121 -29.641 1 95.12 280 HIS A C 1
ATOM 2200 O O . HIS A 1 280 ? -12.328 -5.48 -28.969 1 95.12 280 HIS A O 1
ATOM 2206 N N . GLY A 1 281 ? -11.375 -4.102 -30.312 1 91.94 281 GLY A N 1
ATOM 2207 C CA . GLY A 1 281 ? -12.57 -3.289 -30.453 1 91.94 281 GLY A CA 1
ATOM 2208 C C . GLY A 1 281 ? -12.703 -2.23 -29.375 1 91.94 281 GLY A C 1
ATOM 2209 O O . GLY A 1 281 ? -13.625 -1.41 -29.406 1 91.94 281 GLY A O 1
ATOM 2210 N N . MET A 1 282 ? -11.859 -2.293 -28.469 1 93.94 282 MET A N 1
ATOM 2211 C CA . MET A 1 282 ? -11.883 -1.286 -27.406 1 93.94 282 MET A CA 1
ATOM 2212 C C . MET A 1 282 ? -11.359 0.051 -27.922 1 93.94 282 MET A C 1
ATOM 2214 O O . MET A 1 282 ? -10.289 0.106 -28.531 1 93.94 282 MET A O 1
ATOM 2218 N N . ALA A 1 283 ? -12.078 1.083 -27.719 1 95.69 283 ALA A N 1
ATOM 2219 C CA . ALA A 1 283 ? -11.688 2.439 -28.109 1 95.69 283 ALA A CA 1
ATOM 2220 C C . ALA A 1 283 ? -11.516 3.324 -26.875 1 95.69 283 ALA A C 1
ATOM 2222 O O . ALA A 1 283 ? -11.867 2.926 -25.766 1 95.69 283 ALA A O 1
ATOM 2223 N N . ALA A 1 284 ? -10.93 4.457 -27.109 1 96.19 284 ALA A N 1
ATOM 2224 C CA . ALA A 1 284 ? -10.703 5.402 -26.016 1 96.19 284 ALA A CA 1
ATOM 2225 C C . ALA A 1 284 ? -12.016 5.738 -25.297 1 96.19 284 ALA A C 1
ATOM 2227 O O . ALA A 1 284 ? -12.031 5.934 -24.078 1 96.19 284 ALA A O 1
ATOM 2228 N N . LYS A 1 285 ? -13.102 5.816 -26.016 1 93.12 285 LYS A N 1
ATOM 2229 C CA . LYS A 1 285 ? -14.398 6.191 -25.469 1 93.12 285 LYS A CA 1
ATOM 2230 C C . LYS A 1 285 ? -14.891 5.148 -24.469 1 93.12 285 LYS A C 1
ATOM 2232 O O . LYS A 1 285 ? -15.781 5.43 -23.656 1 93.12 285 LYS A O 1
ATOM 2237 N N . ASP A 1 286 ? -14.336 3.885 -24.5 1 93.31 286 ASP A N 1
ATOM 2238 C CA . ASP A 1 286 ? -14.734 2.807 -23.609 1 93.31 286 ASP A CA 1
ATOM 2239 C C . ASP A 1 286 ? -13.977 2.885 -22.281 1 93.31 286 ASP A C 1
ATOM 2241 O O . ASP A 1 286 ? -14.227 2.088 -21.375 1 93.31 286 ASP A O 1
ATOM 2245 N N . ILE A 1 287 ? -13.039 3.807 -22.188 1 96.75 287 ILE A N 1
ATOM 2246 C CA . ILE A 1 287 ? -12.234 3.996 -20.984 1 96.75 287 ILE A CA 1
ATOM 2247 C C . ILE A 1 287 ? -12.727 5.223 -20.219 1 96.75 287 ILE A C 1
ATOM 2249 O O . ILE A 1 287 ? -12.82 6.316 -20.781 1 96.75 287 ILE A O 1
ATOM 2253 N N . THR A 1 288 ? -13.016 5.027 -18.938 1 96.25 288 THR A N 1
ATOM 2254 C CA . THR A 1 288 ? -13.555 6.109 -18.125 1 96.25 288 THR A CA 1
ATOM 2255 C C . THR A 1 288 ? -12.461 6.758 -17.281 1 96.25 288 THR A C 1
ATOM 2257 O O . THR A 1 288 ? -11.883 6.113 -16.406 1 96.25 288 THR A O 1
ATOM 2260 N N . PRO A 1 289 ? -12.141 8.031 -17.531 1 97.75 289 PRO A N 1
ATOM 2261 C CA . PRO A 1 289 ? -11.227 8.742 -16.625 1 97.75 289 PRO A CA 1
ATOM 2262 C C . PRO A 1 289 ? -11.859 9.047 -15.273 1 97.75 289 PRO A C 1
ATOM 2264 O O . PRO A 1 289 ? -12.984 9.555 -15.211 1 97.75 289 PRO A O 1
ATOM 2267 N N . ILE A 1 290 ? -11.273 8.672 -14.227 1 98.12 290 ILE A N 1
ATOM 2268 C CA . ILE A 1 290 ? -11.68 8.992 -12.867 1 98.12 290 ILE A CA 1
ATOM 2269 C C . ILE A 1 290 ? -10.758 10.07 -12.289 1 98.12 290 ILE A C 1
ATOM 2271 O O . ILE A 1 290 ? -9.555 9.844 -12.133 1 98.12 290 ILE A O 1
ATOM 2275 N N . ASP A 1 291 ? -11.25 11.18 -11.953 1 97.88 291 ASP A N 1
ATOM 2276 C CA . ASP A 1 291 ? -10.469 12.289 -11.422 1 97.88 291 ASP A CA 1
ATOM 2277 C C . ASP A 1 291 ? -10.164 12.086 -9.938 1 97.88 291 ASP A C 1
ATOM 2279 O O . ASP A 1 291 ? -9.102 12.484 -9.461 1 97.88 291 ASP A O 1
ATOM 2283 N N . SER A 1 292 ? -11.109 11.633 -9.219 1 98 292 SER A N 1
ATOM 2284 C CA . SER A 1 292 ? -11.062 11.406 -7.777 1 98 292 SER A CA 1
ATOM 2285 C C . SER A 1 292 ? -12.227 10.547 -7.312 1 98 292 SER A C 1
ATOM 2287 O O . SER A 1 292 ? -13.086 10.164 -8.109 1 98 292 SER A O 1
ATOM 2289 N N . ALA A 1 293 ? -12.234 10.133 -6.059 1 98.06 293 ALA A N 1
ATOM 2290 C CA . ALA A 1 293 ? -13.344 9.391 -5.453 1 98.06 293 ALA A CA 1
ATOM 2291 C C . ALA A 1 293 ? -13.508 9.75 -3.98 1 98.06 293 ALA A C 1
ATOM 2293 O O . ALA A 1 293 ? -12.531 10.094 -3.307 1 98.06 293 ALA A O 1
ATOM 2294 N N . TYR A 1 294 ? -14.703 9.727 -3.479 1 96.69 294 TYR A N 1
ATOM 2295 C CA . TYR A 1 294 ? -15.016 10.078 -2.098 1 96.69 294 TYR A CA 1
ATOM 2296 C C . TYR A 1 294 ? -16.281 9.359 -1.628 1 96.69 294 TYR A C 1
ATOM 2298 O O . TYR A 1 294 ? -17.266 9.281 -2.361 1 96.69 294 TYR A O 1
ATOM 2306 N N . ASP A 1 295 ? -16.172 8.711 -0.438 1 95.56 295 ASP A N 1
ATOM 2307 C CA . ASP A 1 295 ? -17.266 7.902 0.091 1 95.56 295 ASP A CA 1
ATOM 2308 C C . ASP A 1 295 ? -17.656 6.789 -0.881 1 95.56 295 ASP A C 1
ATOM 2310 O O . ASP A 1 295 ? -16.797 5.98 -1.268 1 95.56 295 ASP A O 1
ATOM 2314 N N . ASP A 1 296 ? -18.859 6.84 -1.512 1 96.12 296 ASP A N 1
ATOM 2315 C CA . ASP A 1 296 ? -19.312 5.738 -2.355 1 96.12 296 ASP A CA 1
ATOM 2316 C C . ASP A 1 296 ? -19.219 6.105 -3.834 1 96.12 296 ASP A C 1
ATOM 2318 O O . ASP A 1 296 ? -19.672 5.352 -4.695 1 96.12 296 ASP A O 1
ATOM 2322 N N . PHE A 1 297 ? -18.531 7.297 -4.164 1 96.5 297 PHE A N 1
ATOM 2323 C CA . PHE A 1 297 ? -18.703 7.793 -5.527 1 96.5 297 PHE A CA 1
ATOM 2324 C C . PHE A 1 297 ? -17.344 8.062 -6.176 1 96.5 297 PHE A C 1
ATOM 2326 O O . PHE A 1 297 ? -16.438 8.602 -5.535 1 96.5 297 PHE A O 1
ATOM 2333 N N . PHE A 1 298 ? -17.219 7.668 -7.461 1 96.88 298 PHE A N 1
ATOM 2334 C CA . PHE A 1 298 ? -16.188 8.18 -8.359 1 96.88 298 PHE A CA 1
ATOM 2335 C C . PHE A 1 298 ? -16.578 9.555 -8.898 1 96.88 298 PHE A C 1
ATOM 2337 O O . PHE A 1 298 ? -17.766 9.867 -9.023 1 96.88 298 PHE A O 1
ATOM 2344 N N . GLN A 1 299 ? -15.625 10.352 -9.141 1 96.75 299 GLN A N 1
ATOM 2345 C CA . GLN A 1 299 ? -15.812 11.516 -10.008 1 96.75 299 GLN A CA 1
ATOM 2346 C C . GLN A 1 299 ? -15.289 11.242 -11.414 1 96.75 299 GLN A C 1
ATOM 2348 O O . GLN A 1 299 ? -14.102 11.414 -11.68 1 96.75 299 GLN A O 1
ATOM 2353 N N . THR A 1 300 ? -16.172 10.812 -12.289 1 95.81 300 THR A N 1
ATOM 2354 C CA . THR A 1 300 ? -15.805 10.375 -13.633 1 95.81 300 THR A CA 1
ATOM 2355 C C . THR A 1 300 ? -15.922 11.523 -14.633 1 95.81 300 THR A C 1
ATOM 2357 O O . THR A 1 300 ? -16.781 12.398 -14.484 1 95.81 300 THR A O 1
ATOM 2360 N N . TYR A 1 301 ? -15.055 11.562 -15.594 1 94.88 301 TYR A N 1
ATOM 2361 C CA . TYR A 1 301 ? -15.062 12.594 -16.625 1 94.88 301 TYR A CA 1
ATOM 2362 C C . TYR A 1 301 ? -15.938 12.188 -17.812 1 94.88 301 TYR A C 1
ATOM 2364 O O . TYR A 1 301 ? -15.773 11.094 -18.359 1 94.88 301 TYR A O 1
ATOM 2372 N N . VAL A 1 302 ? -16.891 12.977 -18.125 1 88.69 302 VAL A N 1
ATOM 2373 C CA . VAL A 1 302 ? -17.766 12.758 -19.266 1 88.69 302 VAL A CA 1
ATOM 2374 C C . VAL A 1 302 ? -17.516 13.836 -20.312 1 88.69 302 VAL A C 1
ATOM 2376 O O . VAL A 1 302 ? -17.562 15.031 -20.016 1 88.69 302 VAL A O 1
ATOM 2379 N N . THR A 1 303 ? -17.125 13.352 -21.469 1 81.5 303 THR A N 1
ATOM 2380 C CA . THR A 1 303 ? -16.875 14.297 -22.562 1 81.5 303 THR A CA 1
ATOM 2381 C C . THR A 1 303 ? -18.172 14.875 -23.094 1 81.5 303 THR A C 1
ATOM 2383 O O . THR A 1 303 ? -19.219 14.211 -23.047 1 81.5 303 THR A O 1
ATOM 2386 N N . ALA A 1 304 ? -18.109 16.125 -23.359 1 64.5 304 ALA A N 1
ATOM 2387 C CA . ALA A 1 304 ? -19.281 16.844 -23.875 1 64.5 304 ALA A CA 1
ATOM 2388 C C . ALA A 1 304 ? -19.797 16.188 -25.156 1 64.5 304 ALA A C 1
ATOM 2390 O O . ALA A 1 304 ? -19.016 15.672 -25.953 1 64.5 304 ALA A O 1
ATOM 2391 N N . ASP A 1 305 ? -21.141 15.719 -25.109 1 57.75 305 ASP A N 1
ATOM 2392 C CA . ASP A 1 305 ? -21.734 15.477 -26.422 1 57.75 305 ASP A CA 1
ATOM 2393 C C . ASP A 1 305 ? -21.469 16.656 -27.375 1 57.75 305 ASP A C 1
ATOM 2395 O O . ASP A 1 305 ? -21.25 17.781 -26.922 1 57.75 305 ASP A O 1
ATOM 2399 N N . ARG A 1 306 ? -21.266 16.344 -28.641 1 49.88 306 ARG A N 1
ATOM 2400 C CA . ARG A 1 306 ? -21 17.359 -29.672 1 49.88 306 ARG A CA 1
ATOM 2401 C C . ARG A 1 306 ? -21.766 18.641 -29.359 1 49.88 306 ARG A C 1
ATOM 2403 O O . ARG A 1 306 ? -21.359 19.719 -29.781 1 49.88 306 ARG A O 1
ATOM 2410 N N . SER A 1 307 ? -22.875 18.406 -28.75 1 44 307 SER A N 1
ATOM 2411 C CA . SER A 1 307 ? -23.672 19.625 -28.562 1 44 307 SER A CA 1
ATOM 2412 C C . SER A 1 307 ? -23.234 20.391 -27.312 1 44 307 SER A C 1
ATOM 2414 O O . SER A 1 307 ? -23.469 21.594 -27.203 1 44 307 SER A O 1
ATOM 2416 N N . ALA A 1 308 ? -22.812 19.625 -26.344 1 52.12 308 ALA A N 1
ATOM 2417 C CA . ALA A 1 308 ? -22.469 20.344 -25.125 1 52.12 308 ALA A CA 1
ATOM 2418 C C . ALA A 1 308 ? -20.969 20.625 -25.062 1 52.12 308 ALA A C 1
ATOM 2420 O O . ALA A 1 308 ? -20.156 19.75 -25.375 1 52.12 308 ALA A O 1
ATOM 2421 N N . GLN A 1 309 ? -20.453 21.688 -25.359 1 52.53 309 GLN A N 1
ATOM 2422 C CA . GLN A 1 309 ? -19.125 22.25 -25.578 1 52.53 309 GLN A CA 1
ATOM 2423 C C . GLN A 1 309 ? -18.203 21.969 -24.406 1 52.53 309 GLN A C 1
ATOM 2425 O O . GLN A 1 309 ? -17.016 22.328 -24.438 1 52.53 309 GLN A O 1
ATOM 2430 N N . GLN A 1 310 ? -18.688 21.234 -23.188 1 70.12 310 GLN A N 1
ATOM 2431 C CA . GLN A 1 310 ? -17.672 21.234 -22.141 1 70.12 310 GLN A CA 1
ATOM 2432 C C . GLN A 1 310 ? -17.703 19.953 -21.328 1 70.12 310 GLN A C 1
ATOM 2434 O O . GLN A 1 310 ? -18.781 19.5 -20.891 1 70.12 310 GLN A O 1
ATOM 2439 N N . GLY A 1 311 ? -16.641 19.203 -21.266 1 82.56 311 GLY A N 1
ATOM 2440 C CA . GLY A 1 311 ? -16.484 18.062 -20.375 1 82.56 311 GLY A CA 1
ATOM 2441 C C . GLY A 1 311 ? -16.812 18.391 -18.922 1 82.56 311 GLY A C 1
ATOM 2442 O O . GLY A 1 311 ? -16.641 19.531 -18.484 1 82.56 311 GLY A O 1
ATOM 2443 N N . ARG A 1 312 ? -17.406 17.484 -18.203 1 88.44 312 ARG A N 1
ATOM 2444 C CA . ARG A 1 312 ? -17.75 17.703 -16.797 1 88.44 312 ARG A CA 1
ATOM 2445 C C . ARG A 1 312 ? -17.422 16.484 -15.953 1 88.44 312 ARG A C 1
ATOM 2447 O O . ARG A 1 312 ? -17.219 15.391 -16.484 1 88.44 312 ARG A O 1
ATOM 2454 N N . LEU A 1 313 ? -17.328 16.656 -14.656 1 92.88 313 LEU A N 1
ATOM 2455 C CA . LEU A 1 313 ? -17.188 15.555 -13.711 1 92.88 313 LEU A CA 1
ATOM 2456 C C . LEU A 1 313 ? -18.531 15.156 -13.117 1 92.88 313 LEU A C 1
ATOM 2458 O O . LEU A 1 313 ? -19.344 16.016 -12.758 1 92.88 313 LEU A O 1
ATOM 2462 N N . GLN A 1 314 ? -18.766 13.906 -13.18 1 91.25 314 GLN A N 1
ATOM 2463 C CA . GLN A 1 314 ? -20.047 13.359 -12.742 1 91.25 314 GLN A CA 1
ATOM 2464 C C . GLN A 1 314 ? -19.844 12.375 -11.586 1 91.25 314 GLN A C 1
ATOM 2466 O O . GLN A 1 314 ? -18.984 11.5 -11.648 1 91.25 314 GLN A O 1
ATOM 2471 N N . ALA A 1 315 ? -20.719 12.617 -10.523 1 93.5 315 ALA A N 1
ATOM 2472 C CA . ALA A 1 315 ? -20.719 11.625 -9.453 1 93.5 315 ALA A CA 1
ATOM 2473 C C . ALA A 1 315 ? -21.266 10.281 -9.945 1 93.5 315 ALA A C 1
ATOM 2475 O O . ALA A 1 315 ? -22.344 10.219 -10.531 1 93.5 315 ALA A O 1
ATOM 2476 N N . THR A 1 316 ? -20.484 9.242 -9.828 1 95.38 316 THR A N 1
ATOM 2477 C CA . THR A 1 316 ? -20.844 7.895 -10.25 1 95.38 316 THR A CA 1
ATOM 2478 C C . THR A 1 316 ? -20.719 6.914 -9.094 1 95.38 316 THR A C 1
ATOM 2480 O O . THR A 1 316 ? -19.609 6.691 -8.578 1 95.38 316 THR A O 1
ATOM 2483 N N . PHE A 1 317 ? -21.859 6.359 -8.68 1 96.06 317 PHE A N 1
ATOM 2484 C CA . PHE A 1 317 ? -21.844 5.402 -7.578 1 96.06 317 PHE A CA 1
ATOM 2485 C C . PHE A 1 317 ? -21.016 4.172 -7.941 1 96.06 317 PHE A C 1
ATOM 2487 O O . PHE A 1 317 ? -21.203 3.588 -9.016 1 96.06 317 PHE A O 1
ATOM 2494 N N . ASP A 1 318 ? -20.125 3.803 -7.074 1 96.88 318 ASP A N 1
ATOM 2495 C CA . ASP A 1 318 ? -19.312 2.607 -7.27 1 96.88 318 ASP A CA 1
ATOM 2496 C C . ASP A 1 318 ? -20.094 1.344 -6.934 1 96.88 318 ASP A C 1
ATOM 2498 O O . ASP A 1 318 ? -19.891 0.746 -5.875 1 96.88 318 ASP A O 1
ATOM 2502 N N . GLY A 1 319 ? -20.844 0.884 -7.844 1 96.75 319 GLY A N 1
ATOM 2503 C CA . GLY A 1 319 ? -21.719 -0.246 -7.609 1 96.75 319 GLY A CA 1
ATOM 2504 C C . GLY A 1 319 ? -21 -1.578 -7.59 1 96.75 319 GLY A C 1
ATOM 2505 O O . GLY A 1 319 ? -21.562 -2.594 -7.184 1 96.75 319 GLY A O 1
ATOM 2506 N N . SER A 1 320 ? -19.797 -1.615 -7.977 1 95.62 320 SER A N 1
ATOM 2507 C CA . SER A 1 320 ? -18.984 -2.826 -7.906 1 95.62 320 SER A CA 1
ATOM 2508 C C . SER A 1 320 ? -18.109 -2.84 -6.652 1 95.62 320 SER A C 1
ATOM 2510 O O . SER A 1 320 ? -17.422 -3.824 -6.379 1 95.62 320 SER A O 1
ATOM 2512 N N . ALA A 1 321 ? -18.141 -1.671 -5.879 1 97.25 321 ALA A N 1
ATOM 2513 C CA . ALA A 1 321 ? -17.281 -1.478 -4.723 1 97.25 321 ALA A CA 1
ATOM 2514 C C . ALA A 1 321 ? -15.812 -1.701 -5.094 1 97.25 321 ALA A C 1
ATOM 2516 O O . ALA A 1 321 ? -15.062 -2.338 -4.344 1 97.25 321 ALA A O 1
ATOM 2517 N N . SER A 1 322 ? -15.445 -1.265 -6.281 1 97.19 322 SER A N 1
ATOM 2518 C CA . SER A 1 322 ? -14.078 -1.351 -6.785 1 97.19 322 SER A CA 1
ATOM 2519 C C . SER A 1 322 ? -13.508 -2.754 -6.602 1 97.19 322 SER A C 1
ATOM 2521 O O . SER A 1 322 ? -12.492 -2.934 -5.926 1 97.19 322 SER A O 1
ATOM 2523 N N . TRP A 1 323 ? -14.133 -3.713 -7.281 1 94.94 323 TRP A N 1
ATOM 2524 C CA . TRP A 1 323 ? -13.797 -5.133 -7.25 1 94.94 323 TRP A CA 1
ATOM 2525 C C . TRP A 1 323 ? -13.836 -5.672 -5.824 1 94.94 323 TRP A C 1
ATOM 2527 O O . TRP A 1 323 ? -12.906 -6.344 -5.383 1 94.94 323 TRP A O 1
ATOM 2537 N N . TRP A 1 324 ? -14.898 -5.215 -5.145 1 96.88 324 TRP A N 1
ATOM 2538 C CA . TRP A 1 324 ? -15.336 -5.777 -3.873 1 96.88 324 TRP A CA 1
ATOM 2539 C C . TRP A 1 324 ? -14.391 -5.379 -2.746 1 96.88 324 TRP A C 1
ATOM 2541 O O . TRP A 1 324 ? -14.336 -6.043 -1.708 1 96.88 324 TRP A O 1
ATOM 2551 N N . THR A 1 325 ? -13.531 -4.289 -2.916 1 97.75 325 THR A N 1
ATOM 2552 C CA . THR A 1 325 ? -12.562 -3.9 -1.902 1 97.75 325 THR A CA 1
ATOM 2553 C C . THR A 1 325 ? -13.117 -2.797 -1.011 1 97.75 325 THR A C 1
ATOM 2555 O O . THR A 1 325 ? -12.719 -2.668 0.15 1 97.75 325 THR A O 1
ATOM 2558 N N . GLN A 1 326 ? -14.039 -1.992 -1.576 1 96.25 326 GLN A N 1
ATOM 2559 C CA . GLN A 1 326 ? -14.477 -0.787 -0.88 1 96.25 326 GLN A CA 1
ATOM 2560 C C . GLN A 1 326 ? -15.258 -1.134 0.383 1 96.25 326 GLN A C 1
ATOM 2562 O O . GLN A 1 326 ? -16.281 -1.827 0.317 1 96.25 326 GLN A O 1
ATOM 2567 N N . GLY A 1 327 ? -14.75 -0.726 1.506 1 96.44 327 GLY A N 1
ATOM 2568 C CA . GLY A 1 327 ? -15.398 -0.999 2.779 1 96.44 327 GLY A CA 1
ATOM 2569 C C . GLY A 1 327 ? -15.703 0.256 3.574 1 96.44 327 GLY A C 1
ATOM 2570 O O . GLY A 1 327 ? -16.844 0.489 3.961 1 96.44 327 GLY A O 1
ATOM 2571 N N . LEU A 1 328 ? -14.75 1.111 3.674 1 97.94 328 LEU A N 1
ATOM 2572 C CA . LEU A 1 328 ? -14.891 2.23 4.602 1 97.94 328 LEU A CA 1
ATOM 2573 C C . LEU A 1 328 ? -14.953 3.555 3.848 1 97.94 328 LEU A C 1
ATOM 2575 O O . LEU A 1 328 ? -14.664 4.609 4.418 1 97.94 328 LEU A O 1
ATOM 2579 N N . GLY A 1 329 ? -15.32 3.51 2.539 1 97.12 329 GLY A N 1
ATOM 2580 C CA . GLY A 1 329 ? -15.469 4.719 1.745 1 97.12 329 GLY A CA 1
ATOM 2581 C C . GLY A 1 329 ? -14.18 5.168 1.082 1 97.12 329 GLY A C 1
ATOM 2582 O O . GLY A 1 329 ? -13.109 5.062 1.673 1 97.12 329 GLY A O 1
ATOM 2583 N N . HIS A 1 330 ? -14.266 5.719 -0.222 1 97.69 330 HIS A N 1
ATOM 2584 C CA . HIS A 1 330 ? -13.133 6.293 -0.938 1 97.69 330 HIS A CA 1
ATOM 2585 C C . HIS A 1 330 ? -12.672 7.59 -0.282 1 97.69 330 HIS A C 1
ATOM 2587 O O . HIS A 1 330 ? -13.461 8.289 0.354 1 97.69 330 HIS A O 1
ATOM 2593 N N . GLY A 1 331 ? -11.398 7.883 -0.459 1 97.62 331 GLY A N 1
ATOM 2594 C CA . GLY A 1 331 ? -10.891 9.156 0.024 1 97.62 331 GLY A CA 1
ATOM 2595 C C . GLY A 1 331 ? -11.07 9.344 1.518 1 97.62 331 GLY A C 1
ATOM 2596 O O . GLY A 1 331 ? -11.336 10.461 1.979 1 97.62 331 GLY A O 1
ATOM 2597 N N . ASN A 1 332 ? -11.055 8.227 2.295 1 97.75 332 ASN A N 1
ATOM 2598 C CA . ASN A 1 332 ? -11.227 8.25 3.744 1 97.75 332 ASN A CA 1
ATOM 2599 C C . ASN A 1 332 ? -10.031 8.898 4.441 1 97.75 332 ASN A C 1
ATOM 2601 O O . ASN A 1 332 ? -8.945 8.312 4.48 1 97.75 332 ASN A O 1
ATOM 2605 N N . PRO A 1 333 ? -10.219 10.141 5.047 1 97.12 333 PRO A N 1
ATOM 2606 C CA . PRO A 1 333 ? -9.07 10.82 5.648 1 97.12 333 PRO A CA 1
ATOM 2607 C C . PRO A 1 333 ? -8.492 10.062 6.836 1 97.12 333 PRO A C 1
ATOM 2609 O O . PRO A 1 333 ? -7.289 10.141 7.098 1 97.12 333 PRO A O 1
ATOM 2612 N N . GLY A 1 334 ? -9.344 9.328 7.613 1 97.19 334 GLY A N 1
ATOM 2613 C CA . GLY A 1 334 ? -8.844 8.508 8.703 1 97.19 334 GLY A CA 1
ATOM 2614 C C . GLY A 1 334 ? -7.883 7.43 8.242 1 97.19 334 GLY A C 1
ATOM 2615 O O . GLY A 1 334 ? -6.82 7.242 8.836 1 97.19 334 GLY A O 1
ATOM 2616 N N . LEU A 1 335 ? -8.203 6.703 7.164 1 98.12 335 LEU A N 1
ATOM 2617 C CA . LEU A 1 335 ? -7.324 5.664 6.637 1 98.12 335 LEU A CA 1
ATOM 2618 C C . LEU A 1 335 ? -6.09 6.277 5.984 1 98.12 335 LEU A C 1
ATOM 2620 O O . LEU A 1 335 ? -5.004 5.695 6.027 1 98.12 335 LEU A O 1
ATOM 2624 N N . ALA A 1 336 ? -6.293 7.496 5.324 1 98.5 336 ALA A N 1
ATOM 2625 C CA . ALA A 1 336 ? -5.133 8.203 4.781 1 98.5 336 ALA A CA 1
ATOM 2626 C C . ALA A 1 336 ? -4.117 8.508 5.879 1 98.5 336 ALA A C 1
ATOM 2628 O O . ALA A 1 336 ? -2.912 8.344 5.68 1 98.5 336 ALA A O 1
ATOM 2629 N N . LEU A 1 337 ? -4.613 8.977 7.008 1 98.31 337 LEU A N 1
ATOM 2630 C CA . LEU A 1 337 ? -3.746 9.305 8.133 1 98.31 337 LEU A CA 1
ATOM 2631 C C . LEU A 1 337 ? -3.098 8.047 8.703 1 98.31 337 LEU A C 1
ATOM 2633 O O . LEU A 1 337 ? -1.93 8.07 9.102 1 98.31 337 LEU A O 1
ATOM 2637 N N . SER A 1 338 ? -3.828 6.922 8.758 1 98.31 338 SER A N 1
ATOM 2638 C CA . SER A 1 338 ? -3.279 5.645 9.203 1 98.31 338 SER A CA 1
ATOM 2639 C C . SER A 1 338 ? -2.104 5.215 8.336 1 98.31 338 SER A C 1
ATOM 2641 O O . SER A 1 338 ? -1.073 4.773 8.844 1 98.31 338 SER A O 1
ATOM 2643 N N . ALA A 1 339 ? -2.283 5.309 7.023 1 98.75 339 ALA A N 1
ATOM 2644 C CA . ALA A 1 339 ? -1.224 4.965 6.082 1 98.75 339 ALA A CA 1
ATOM 2645 C C . ALA A 1 339 ? -0.006 5.863 6.27 1 98.75 339 ALA A C 1
ATOM 2647 O O . ALA A 1 339 ? 1.131 5.387 6.277 1 98.75 339 ALA A O 1
ATOM 2648 N N . ALA A 1 340 ? -0.273 7.168 6.43 1 98.56 340 ALA A N 1
ATOM 2649 C CA . ALA A 1 340 ? 0.813 8.133 6.602 1 98.56 340 ALA A CA 1
ATOM 2650 C C . ALA A 1 340 ? 1.59 7.855 7.887 1 98.56 340 ALA A C 1
ATOM 2652 O O . ALA A 1 340 ? 2.818 7.953 7.91 1 98.56 340 ALA A O 1
ATOM 2653 N N . TYR A 1 341 ? 0.906 7.52 8.977 1 98.69 341 TYR A N 1
ATOM 2654 C CA . TYR A 1 341 ? 1.528 7.242 10.266 1 98.69 341 TYR A CA 1
ATOM 2655 C C . TYR A 1 341 ? 2.498 6.07 10.164 1 98.69 341 TYR A C 1
ATOM 2657 O O . TYR A 1 341 ? 3.65 6.172 10.586 1 98.69 341 TYR A O 1
ATOM 2665 N N . ALA A 1 342 ? 2.076 4.996 9.57 1 98.88 342 ALA A N 1
ATOM 2666 C CA . ALA A 1 342 ? 2.922 3.812 9.438 1 98.88 342 ALA A CA 1
ATOM 2667 C C . ALA A 1 342 ? 4.094 4.078 8.5 1 98.88 342 ALA A C 1
ATOM 2669 O O . ALA A 1 342 ? 5.207 3.602 8.734 1 98.88 342 ALA A O 1
ATOM 2670 N N . ALA A 1 343 ? 3.797 4.785 7.379 1 98.81 343 ALA A N 1
ATOM 2671 C CA . ALA A 1 343 ? 4.867 5.164 6.461 1 98.81 343 ALA A CA 1
ATOM 2672 C C . ALA A 1 343 ? 5.941 5.98 7.176 1 98.81 343 ALA A C 1
ATOM 2674 O O . ALA A 1 343 ? 7.137 5.75 6.98 1 98.81 343 ALA A O 1
ATOM 2675 N N . GLY A 1 344 ? 5.504 6.926 8 1 98.62 344 GLY A N 1
ATOM 2676 C CA . GLY A 1 344 ? 6.43 7.793 8.719 1 98.62 344 GLY A CA 1
ATOM 2677 C C . GLY A 1 344 ? 7.16 7.082 9.844 1 98.62 344 GLY A C 1
ATOM 2678 O O . GLY A 1 344 ? 8.312 7.414 10.148 1 98.62 344 GLY A O 1
ATOM 2679 N N . ARG A 1 345 ? 6.539 6.094 10.5 1 98.62 345 ARG A N 1
ATOM 2680 C CA . ARG A 1 345 ? 7.156 5.41 11.633 1 98.62 345 ARG A CA 1
ATOM 2681 C C . ARG A 1 345 ? 8.141 4.348 11.164 1 98.62 345 ARG A C 1
ATOM 2683 O O . ARG A 1 345 ? 9.195 4.156 11.773 1 98.62 345 ARG A O 1
ATOM 2690 N N . TYR A 1 346 ? 7.852 3.693 10.008 1 98.56 346 TYR A N 1
ATOM 2691 C CA . TYR A 1 346 ? 8.641 2.529 9.617 1 98.56 346 TYR A CA 1
ATOM 2692 C C . TYR A 1 346 ? 9.141 2.662 8.188 1 98.56 346 TYR A C 1
ATOM 2694 O O . TYR A 1 346 ? 10.289 2.338 7.887 1 98.56 346 TYR A O 1
ATOM 2702 N N . GLY A 1 347 ? 8.289 3.15 7.301 1 98.06 347 GLY A N 1
ATOM 2703 C CA . GLY A 1 347 ? 8.391 2.729 5.91 1 98.06 347 GLY A CA 1
ATOM 2704 C C . GLY A 1 347 ? 8.102 1.254 5.711 1 98.06 347 GLY A C 1
ATOM 2705 O O . GLY A 1 347 ? 7.035 0.769 6.102 1 98.06 347 GLY A O 1
ATOM 2706 N N . HIS A 1 348 ? 8.875 0.544 5.105 1 97.44 348 HIS A N 1
ATOM 2707 C CA . HIS A 1 348 ? 8.836 -0.914 5.102 1 97.44 348 HIS A CA 1
ATOM 2708 C C . HIS A 1 348 ? 10.055 -1.499 5.809 1 97.44 348 HIS A C 1
ATOM 2710 O O . HIS A 1 348 ? 11.164 -0.983 5.672 1 97.44 348 HIS A O 1
ATOM 2716 N N . VAL A 1 349 ? 9.867 -2.471 6.656 1 97.81 349 VAL A N 1
ATOM 2717 C CA . VAL A 1 349 ? 10.969 -3.154 7.324 1 97.81 349 VAL A CA 1
ATOM 2718 C C . VAL A 1 349 ? 10.875 -4.656 7.062 1 97.81 349 VAL A C 1
ATOM 2720 O O . VAL A 1 349 ? 9.781 -5.211 6.961 1 97.81 349 VAL A O 1
ATOM 2723 N N . MET A 1 350 ? 11.969 -5.246 7.012 1 95.25 350 MET A N 1
ATOM 2724 C CA . MET A 1 350 ? 12.055 -6.684 6.766 1 95.25 350 MET A CA 1
ATOM 2725 C C . MET A 1 350 ? 11.266 -7.465 7.812 1 95.25 350 MET A C 1
ATOM 2727 O O . MET A 1 350 ? 11.336 -7.152 9.008 1 95.25 350 MET A O 1
ATOM 2731 N N . PHE A 1 351 ? 10.586 -8.516 7.438 1 97.56 351 PHE A N 1
ATOM 2732 C CA . PHE A 1 351 ? 9.68 -9.18 8.367 1 97.56 351 PHE A CA 1
ATOM 2733 C C . PHE A 1 351 ? 10.305 -10.469 8.898 1 97.56 351 PHE A C 1
ATOM 2735 O O . PHE A 1 351 ? 10.195 -10.773 10.086 1 97.56 351 PHE A O 1
ATOM 2742 N N . PRO A 1 352 ? 10.984 -11.359 8 1 95.88 352 PRO A N 1
ATOM 2743 C CA . PRO A 1 352 ? 11.531 -12.594 8.555 1 95.88 352 PRO A CA 1
ATOM 2744 C C . PRO A 1 352 ? 12.484 -12.352 9.727 1 95.88 352 PRO A C 1
ATOM 2746 O O . PRO A 1 352 ? 13.43 -11.57 9.602 1 95.88 352 PRO A O 1
ATOM 2749 N N . GLY A 1 353 ? 12.203 -12.953 10.758 1 94.81 353 GLY A N 1
ATOM 2750 C CA . GLY A 1 353 ? 13.039 -12.844 11.945 1 94.81 353 GLY A CA 1
ATOM 2751 C C . GLY A 1 353 ? 12.797 -11.562 12.727 1 94.81 353 GLY A C 1
ATOM 2752 O O . GLY A 1 353 ? 13.438 -11.312 13.742 1 94.81 353 GLY A O 1
ATOM 2753 N N . ASN A 1 354 ? 11.922 -10.703 12.258 1 97.75 354 ASN A N 1
ATOM 2754 C CA . ASN A 1 354 ? 11.625 -9.438 12.914 1 97.75 354 ASN A CA 1
ATOM 2755 C C . ASN A 1 354 ? 10.133 -9.273 13.18 1 97.75 354 ASN A C 1
ATOM 2757 O O . ASN A 1 354 ? 9.312 -10.008 12.625 1 97.75 354 ASN A O 1
ATOM 2761 N N . ILE A 1 355 ? 9.742 -8.422 14.117 1 98.69 355 ILE A N 1
ATOM 2762 C CA . ILE A 1 355 ? 8.344 -8.125 14.391 1 98.69 355 ILE A CA 1
ATOM 2763 C C . ILE A 1 355 ? 8.172 -6.629 14.648 1 98.69 355 ILE A C 1
ATOM 2765 O O . ILE A 1 355 ? 9.039 -6 15.266 1 98.69 355 ILE A O 1
ATOM 2769 N N . HIS A 1 356 ? 7.273 -5.965 14.031 1 98.75 356 HIS A N 1
ATOM 2770 C CA . HIS A 1 356 ? 6.855 -4.605 14.344 1 98.75 356 HIS A CA 1
ATOM 2771 C C . HIS A 1 356 ? 5.418 -4.574 14.859 1 98.75 356 HIS A C 1
ATOM 2773 O O . HIS A 1 356 ? 4.652 -5.512 14.633 1 98.75 356 HIS A O 1
ATOM 2779 N N . GLU A 1 357 ? 4.992 -3.566 15.508 1 98.62 357 GLU A N 1
ATOM 2780 C CA . GLU A 1 357 ? 3.771 -3.49 16.312 1 98.62 357 GLU A CA 1
ATOM 2781 C C . GLU A 1 357 ? 2.531 -3.666 15.43 1 98.62 357 GLU A C 1
ATOM 2783 O O . GLU A 1 357 ? 1.636 -4.441 15.766 1 98.62 357 GLU A O 1
ATOM 2788 N N . PRO A 1 358 ? 2.414 -2.992 14.273 1 98.81 358 PRO A N 1
ATOM 2789 C CA . PRO A 1 358 ? 1.19 -3.145 13.484 1 98.81 358 PRO A CA 1
ATOM 2790 C C . PRO A 1 358 ? 0.948 -4.586 13.047 1 98.81 358 PRO A C 1
ATOM 2792 O O . PRO A 1 358 ? -0.192 -5.059 13.055 1 98.81 358 PRO A O 1
ATOM 2795 N N . ALA A 1 359 ? 1.956 -5.309 12.664 1 98.88 359 ALA A N 1
ATOM 2796 C CA . ALA A 1 359 ? 1.795 -6.691 12.219 1 98.88 359 ALA A CA 1
ATOM 2797 C C . ALA A 1 359 ? 1.335 -7.59 13.367 1 98.88 359 ALA A C 1
ATOM 2799 O O . ALA A 1 359 ? 0.459 -8.438 13.18 1 98.88 359 ALA A O 1
ATOM 2800 N N . LEU A 1 360 ? 1.96 -7.426 14.531 1 98.88 360 LEU A N 1
ATOM 2801 C CA . LEU A 1 360 ? 1.598 -8.234 15.688 1 98.88 360 LEU A CA 1
ATOM 2802 C C . LEU A 1 360 ? 0.17 -7.934 16.141 1 98.88 360 LEU A C 1
ATOM 2804 O O . LEU A 1 360 ? -0.622 -8.852 16.359 1 98.88 360 LEU A O 1
ATOM 2808 N N . ALA A 1 361 ? -0.116 -6.605 16.266 1 98.81 361 ALA A N 1
ATOM 2809 C CA . ALA A 1 361 ? -1.439 -6.188 16.719 1 98.81 361 ALA A CA 1
ATOM 2810 C C . ALA A 1 361 ? -2.525 -6.664 15.758 1 98.81 361 ALA A C 1
ATOM 2812 O O . ALA A 1 361 ? -3.605 -7.074 16.188 1 98.81 361 ALA A O 1
ATOM 2813 N N . LEU A 1 362 ? -2.275 -6.574 14.469 1 98.88 362 LEU A N 1
ATOM 2814 C CA . LEU A 1 362 ? -3.252 -7.035 13.484 1 98.88 362 LEU A CA 1
ATOM 2815 C C . LEU A 1 362 ? -3.488 -8.531 13.617 1 98.88 362 LEU A C 1
ATOM 2817 O O . LEU A 1 362 ? -4.633 -8.992 13.57 1 98.88 362 LEU A O 1
ATOM 2821 N N . ALA A 1 363 ? -2.4 -9.32 13.688 1 98.88 363 ALA A N 1
ATOM 2822 C CA . ALA A 1 363 ? -2.527 -10.766 13.812 1 98.88 363 ALA A CA 1
ATOM 2823 C C . ALA A 1 363 ? -3.4 -11.141 15.008 1 98.88 363 ALA A C 1
ATOM 2825 O O . ALA A 1 363 ? -4.344 -11.922 14.875 1 98.88 363 ALA A O 1
ATOM 2826 N N . GLU A 1 364 ? -3.098 -10.555 16.156 1 98.81 364 GLU A N 1
ATOM 2827 C CA . GLU A 1 364 ? -3.832 -10.859 17.375 1 98.81 364 GLU A CA 1
ATOM 2828 C C . GLU A 1 364 ? -5.285 -10.398 17.281 1 98.81 364 GLU A C 1
ATOM 2830 O O . GLU A 1 364 ? -6.195 -11.125 17.688 1 98.81 364 GLU A O 1
ATOM 2835 N N . SER A 1 365 ? -5.504 -9.203 16.734 1 98.62 365 SER A N 1
ATOM 2836 C CA . SER A 1 365 ? -6.855 -8.672 16.609 1 98.62 365 SER A CA 1
ATOM 2837 C C . SER A 1 365 ? -7.688 -9.516 15.641 1 98.62 365 SER A C 1
ATOM 2839 O O . SER A 1 365 ? -8.883 -9.719 15.859 1 98.62 365 SER A O 1
ATOM 2841 N N . LEU A 1 366 ? -7.074 -9.93 14.562 1 98.56 366 LEU A N 1
ATOM 2842 C CA . LEU A 1 366 ? -7.777 -10.719 13.555 1 98.56 366 LEU A CA 1
ATOM 2843 C C . LEU A 1 366 ? -8.18 -12.078 14.117 1 98.56 366 LEU A C 1
ATOM 2845 O O . LEU A 1 366 ? -9.297 -12.539 13.891 1 98.56 366 LEU A O 1
ATOM 2849 N N . LEU A 1 367 ? -7.258 -12.781 14.812 1 98.62 367 LEU A N 1
ATOM 2850 C CA . LEU A 1 367 ? -7.566 -14.062 15.43 1 98.62 367 LEU A CA 1
ATOM 2851 C C . LEU A 1 367 ? -8.711 -13.922 16.422 1 98.62 367 LEU A C 1
ATOM 2853 O O . LEU A 1 367 ? -9.609 -14.766 16.484 1 98.62 367 LEU A O 1
ATOM 2857 N N . LYS A 1 368 ? -8.672 -12.805 17.156 1 98.06 368 LYS A N 1
ATOM 2858 C CA . LYS A 1 368 ? -9.75 -12.539 18.109 1 98.06 368 LYS A CA 1
ATOM 2859 C C . LYS A 1 368 ? -11.07 -12.281 17.391 1 98.06 368 LYS A C 1
ATOM 2861 O O . LYS A 1 368 ? -12.109 -12.805 17.797 1 98.06 368 LYS A O 1
ATOM 2866 N N . THR A 1 369 ? -11.055 -11.539 16.344 1 97.62 369 THR A N 1
ATOM 2867 C CA . THR A 1 369 ? -12.242 -11.156 15.594 1 97.62 369 THR A CA 1
ATOM 2868 C C . THR A 1 369 ? -12.883 -12.375 14.938 1 97.62 369 THR A C 1
ATOM 2870 O O . THR A 1 369 ? -14.102 -12.555 14.992 1 97.62 369 THR A O 1
ATOM 2873 N N . VAL A 1 370 ? -12.102 -13.219 14.258 1 96.56 370 VAL A N 1
ATOM 2874 C CA . VAL A 1 370 ? -12.602 -14.383 13.547 1 96.56 370 VAL A CA 1
ATOM 2875 C C . VAL A 1 370 ? -13.172 -15.391 14.547 1 96.56 370 VAL A C 1
ATOM 2877 O O . VAL A 1 370 ? -14.133 -16.094 14.242 1 96.56 370 VAL A O 1
ATOM 2880 N N . ASP A 1 371 ? -12.57 -15.445 15.75 1 95.94 371 ASP A N 1
ATOM 2881 C CA . ASP A 1 371 ? -13.055 -16.25 16.875 1 95.94 371 ASP A CA 1
ATOM 2882 C C . ASP A 1 371 ? -13.211 -17.703 16.484 1 95.94 371 ASP A C 1
ATOM 2884 O O . ASP A 1 371 ? -14.273 -18.297 16.688 1 95.94 371 ASP A O 1
ATOM 2888 N N . ASN A 1 372 ? -12.359 -18.297 15.68 1 97.44 372 ASN A N 1
ATOM 2889 C CA . ASN A 1 372 ? -12.188 -19.703 15.359 1 97.44 372 ASN A CA 1
ATOM 2890 C C . ASN A 1 372 ? -11.133 -20.359 16.234 1 97.44 372 ASN A C 1
ATOM 2892 O O . ASN A 1 372 ? -9.953 -20.031 16.156 1 97.44 372 ASN A O 1
ATOM 2896 N N . PRO A 1 373 ? -11.516 -21.281 17.125 1 96.69 373 PRO A N 1
ATOM 2897 C CA . PRO A 1 373 ? -10.57 -21.828 18.094 1 96.69 373 PRO A CA 1
ATOM 2898 C C . PRO A 1 373 ? -9.445 -22.625 17.438 1 96.69 373 PRO A C 1
ATOM 2900 O O . PRO A 1 373 ? -8.422 -22.891 18.078 1 96.69 373 PRO A O 1
ATOM 2903 N N . ARG A 1 374 ? -9.578 -23.078 16.172 1 97.12 374 ARG A N 1
ATOM 2904 C CA . ARG A 1 374 ? -8.531 -23.812 15.477 1 97.12 374 ARG A CA 1
ATOM 2905 C C . ARG A 1 374 ? -7.41 -22.891 15.016 1 97.12 374 ARG A C 1
ATOM 2907 O O . ARG A 1 374 ? -6.242 -23.281 15.008 1 97.12 374 ARG A O 1
ATOM 2914 N N . LEU A 1 375 ? -7.766 -21.719 14.57 1 98.38 375 LEU A N 1
ATOM 2915 C CA . LEU A 1 375 ? -6.805 -20.797 13.961 1 98.38 375 LEU A CA 1
ATOM 2916 C C . LEU A 1 375 ? -5.945 -20.125 15.023 1 98.38 375 LEU A C 1
ATOM 2918 O O . LEU A 1 375 ? -6.473 -19.5 15.953 1 98.38 375 LEU A O 1
ATOM 2922 N N . GLN A 1 376 ? -4.609 -20.281 14.844 1 98.19 376 GLN A N 1
ATOM 2923 C CA . GLN A 1 376 ? -3.713 -19.766 15.875 1 98.19 376 GLN A CA 1
ATOM 2924 C C . GLN A 1 376 ? -2.541 -19.016 15.266 1 98.19 376 GLN A C 1
ATOM 2926 O O . GLN A 1 376 ? -1.85 -18.266 15.953 1 98.19 376 GLN A O 1
ATOM 2931 N N . LYS A 1 377 ? -2.215 -19.219 14 1 98.75 377 LYS A N 1
ATOM 2932 C CA . LYS A 1 377 ? -1.087 -18.609 13.312 1 98.75 377 LYS A CA 1
ATOM 2933 C C . LYS A 1 377 ? -1.564 -17.703 12.172 1 98.75 377 LYS A C 1
ATOM 2935 O O . LYS A 1 377 ? -2.576 -17.984 11.531 1 98.75 377 LYS A O 1
ATOM 2940 N N . VAL A 1 378 ? -0.833 -16.609 11.945 1 98.94 378 VAL A N 1
ATOM 2941 C CA . VAL A 1 378 ? -1.15 -15.68 10.867 1 98.94 378 VAL A CA 1
ATOM 2942 C C . VAL A 1 378 ? 0.051 -15.547 9.93 1 98.94 378 VAL A C 1
ATOM 2944 O O . VAL A 1 378 ? 1.158 -15.234 10.375 1 98.94 378 VAL A O 1
ATOM 2947 N N . PHE A 1 379 ? -0.066 -15.844 8.648 1 98.94 379 PHE A N 1
ATOM 2948 C CA . PHE A 1 379 ? 0.902 -15.609 7.586 1 98.94 379 PHE A CA 1
ATOM 2949 C C . PHE A 1 379 ? 0.467 -14.445 6.703 1 98.94 379 PHE A C 1
ATOM 2951 O O . PHE A 1 379 ? -0.696 -14.367 6.301 1 98.94 379 PHE A O 1
ATOM 2958 N N . TYR A 1 380 ? 1.379 -13.484 6.395 1 98.88 380 TYR A N 1
ATOM 2959 C CA . TYR A 1 380 ? 1.047 -12.297 5.609 1 98.88 380 TYR A CA 1
ATOM 2960 C C . TYR A 1 380 ? 1.502 -12.453 4.164 1 98.88 380 TYR A C 1
ATOM 2962 O O . TYR A 1 380 ? 2.588 -12.977 3.902 1 98.88 380 TYR A O 1
ATOM 2970 N N . THR A 1 381 ? 0.673 -12.078 3.234 1 98.38 381 THR A N 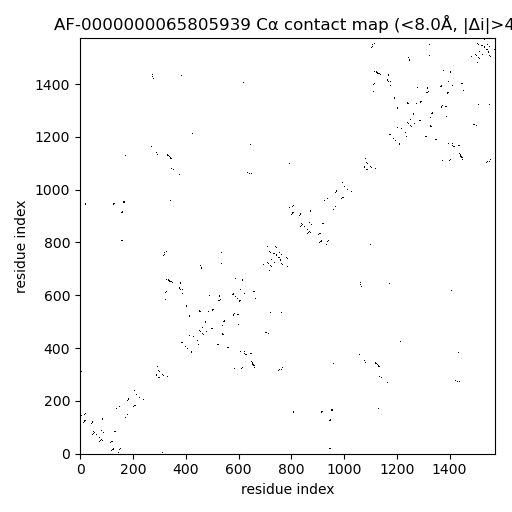1
ATOM 2971 C CA . THR A 1 381 ? 1.018 -11.828 1.839 1 98.38 381 THR A CA 1
ATOM 2972 C C . THR A 1 381 ? 0.426 -10.508 1.364 1 98.38 381 THR A C 1
ATOM 2974 O O . THR A 1 381 ? 0.21 -9.594 2.166 1 98.38 381 THR A O 1
ATOM 2977 N N . ASP A 1 382 ? 0.149 -10.297 0.012 1 96.25 382 ASP A N 1
ATOM 2978 C CA . ASP A 1 382 ? -0.245 -8.961 -0.428 1 96.25 382 ASP A CA 1
ATOM 2979 C C . ASP A 1 382 ? -1.574 -9 -1.179 1 96.25 382 ASP A C 1
ATOM 2981 O O . ASP A 1 382 ? -2.225 -7.969 -1.354 1 96.25 382 ASP A O 1
ATOM 2985 N N . ASN A 1 383 ? -1.985 -10.141 -1.705 1 97.81 383 ASN A N 1
ATOM 2986 C CA . ASN A 1 383 ? -3.26 -10.227 -2.412 1 97.81 383 ASN A CA 1
ATOM 2987 C C . ASN A 1 383 ? -3.904 -11.594 -2.246 1 97.81 383 ASN A C 1
ATOM 2989 O O . ASN A 1 383 ? -3.273 -12.523 -1.736 1 97.81 383 ASN A O 1
ATOM 2993 N N . GLY A 1 384 ? -5.172 -11.727 -2.65 1 98.25 384 GLY A N 1
ATOM 2994 C CA . GLY A 1 384 ? -5.918 -12.961 -2.463 1 98.25 384 GLY A CA 1
ATOM 2995 C C . GLY A 1 384 ? -5.309 -14.148 -3.188 1 98.25 384 GLY A C 1
ATOM 2996 O O . GLY A 1 384 ? -5.324 -15.266 -2.678 1 98.25 384 GLY A O 1
ATOM 2997 N N . SER A 1 385 ? -4.762 -13.961 -4.41 1 98.44 385 SER A N 1
ATOM 2998 C CA . SER A 1 385 ? -4.145 -15.047 -5.168 1 98.44 385 SER A CA 1
ATOM 2999 C C . SER A 1 385 ? -2.969 -15.648 -4.406 1 98.44 385 SER A C 1
ATOM 3001 O O . SER A 1 385 ? -2.871 -16.875 -4.273 1 98.44 385 SER A O 1
ATOM 3003 N N . THR A 1 386 ? -2.104 -14.781 -3.861 1 98.56 386 THR A N 1
ATOM 3004 C CA . THR A 1 386 ? -0.917 -15.281 -3.178 1 98.56 386 THR A CA 1
ATOM 3005 C C . THR A 1 386 ? -1.277 -15.82 -1.796 1 98.56 386 THR A C 1
ATOM 3007 O O . THR A 1 386 ? -0.65 -16.766 -1.307 1 98.56 386 THR A O 1
ATOM 3010 N N . GLY A 1 387 ? -2.322 -15.211 -1.14 1 98.75 387 GLY A N 1
ATOM 3011 C CA . GLY A 1 387 ? -2.826 -15.812 0.085 1 98.75 387 GLY A CA 1
ATOM 3012 C C . GLY A 1 387 ? -3.35 -17.219 -0.113 1 98.75 387 GLY A C 1
ATOM 3013 O O . GLY A 1 387 ? -3.113 -18.094 0.721 1 98.75 387 GLY A O 1
ATOM 3014 N N . MET A 1 388 ? -4.039 -17.438 -1.238 1 98.81 388 MET A N 1
ATOM 3015 C CA . MET A 1 388 ? -4.574 -18.766 -1.548 1 98.81 388 MET A CA 1
ATOM 3016 C C . MET A 1 388 ? -3.461 -19.703 -1.977 1 98.81 388 MET A C 1
ATOM 3018 O O . MET A 1 388 ? -3.525 -20.906 -1.709 1 98.81 388 MET A O 1
ATOM 3022 N N . GLU A 1 389 ? -2.383 -19.188 -2.629 1 98.56 389 GLU A N 1
ATOM 3023 C CA . GLU A 1 389 ? -1.197 -20 -2.891 1 98.56 389 GLU A CA 1
ATOM 3024 C C . GLU A 1 389 ? -0.62 -20.562 -1.598 1 98.56 389 GLU A C 1
ATOM 3026 O O . GLU A 1 389 ? -0.235 -21.734 -1.544 1 98.56 389 GLU A O 1
ATOM 3031 N N . VAL A 1 390 ? -0.533 -19.719 -0.58 1 98.81 390 VAL A N 1
ATOM 3032 C CA . VAL A 1 390 ? -0.001 -20.125 0.718 1 98.81 390 VAL A CA 1
ATOM 3033 C C . VAL A 1 390 ? -0.925 -21.156 1.357 1 98.81 390 VAL A C 1
ATOM 3035 O O . VAL A 1 390 ? -0.464 -22.188 1.867 1 98.81 390 VAL A O 1
ATOM 3038 N N . ALA A 1 391 ? -2.227 -20.875 1.293 1 98.94 391 ALA A N 1
ATOM 3039 C CA . ALA A 1 391 ? -3.205 -21.812 1.854 1 98.94 391 ALA A CA 1
ATOM 3040 C C . ALA A 1 391 ? -3.113 -23.172 1.185 1 98.94 391 ALA A C 1
ATOM 3042 O O . ALA A 1 391 ? -3.195 -24.203 1.853 1 98.94 391 ALA A O 1
ATOM 3043 N N . LEU A 1 392 ? -2.986 -23.172 -0.126 1 98.75 392 LEU A N 1
ATOM 3044 C CA . LEU A 1 392 ? -2.855 -24.391 -0.898 1 98.75 392 LEU A CA 1
ATOM 3045 C C . LEU A 1 392 ? -1.615 -25.172 -0.475 1 98.75 392 LEU A C 1
ATOM 3047 O O . LEU A 1 392 ? -1.688 -26.391 -0.226 1 98.75 392 LEU A O 1
ATOM 3051 N N . LYS A 1 393 ? -0.459 -24.516 -0.375 1 98.62 393 LYS A N 1
ATOM 3052 C CA . LYS A 1 393 ? 0.781 -25.156 0.059 1 98.62 393 LYS A CA 1
ATOM 3053 C C . LYS A 1 393 ? 0.636 -25.734 1.461 1 98.62 393 LYS A C 1
ATOM 3055 O O . LYS A 1 393 ? 1.104 -26.844 1.728 1 98.62 393 LYS A O 1
ATOM 3060 N N . MET A 1 394 ? -0.029 -24.969 2.361 1 98.75 394 MET A N 1
ATOM 3061 C CA . MET A 1 394 ? -0.27 -25.422 3.729 1 98.75 394 MET A CA 1
ATOM 3062 C C . MET A 1 394 ? -1.084 -26.719 3.738 1 98.75 394 MET A C 1
ATOM 3064 O O . MET A 1 394 ? -0.703 -27.688 4.387 1 98.75 394 MET A O 1
ATOM 3068 N N . GLY A 1 395 ? -2.203 -26.734 3.012 1 98.69 395 GLY A N 1
ATOM 3069 C CA . GLY A 1 395 ? -3.084 -27.891 2.992 1 98.69 395 GLY A CA 1
ATOM 3070 C C . GLY A 1 395 ? -2.43 -29.141 2.406 1 98.69 395 GLY A C 1
ATOM 3071 O O . GLY A 1 395 ? -2.502 -30.219 2.992 1 98.69 395 GLY A O 1
ATOM 3072 N N . LEU A 1 396 ? -1.781 -29 1.255 1 98.31 396 LEU A N 1
ATOM 3073 C CA . LEU A 1 396 ? -1.166 -30.125 0.567 1 98.31 396 LEU A CA 1
ATOM 3074 C C . LEU A 1 396 ? -0.037 -30.719 1.402 1 98.31 396 LEU A C 1
ATOM 3076 O O . LEU A 1 396 ? 0.076 -31.938 1.52 1 98.31 396 LEU A O 1
ATOM 3080 N N . ARG A 1 397 ? 0.819 -29.828 1.995 1 97.69 397 ARG A N 1
ATOM 3081 C CA . ARG A 1 397 ? 1.915 -30.312 2.826 1 97.69 397 ARG A CA 1
ATOM 3082 C C . ARG A 1 397 ? 1.387 -31.094 4.027 1 97.69 397 ARG A C 1
ATOM 3084 O O . ARG A 1 397 ? 1.9 -32.156 4.352 1 97.69 397 ARG A O 1
ATOM 3091 N N . ALA A 1 398 ? 0.389 -30.562 4.688 1 97.38 398 ALA A N 1
ATOM 3092 C CA . ALA A 1 398 ? -0.182 -31.219 5.859 1 97.38 398 ALA A CA 1
ATOM 3093 C C . ALA A 1 398 ? -0.73 -32.594 5.5 1 97.38 398 ALA A C 1
ATOM 3095 O O . ALA A 1 398 ? -0.499 -33.562 6.223 1 97.38 398 ALA A O 1
ATOM 3096 N N . ALA A 1 399 ? -1.45 -32.719 4.41 1 96.75 399 ALA A N 1
ATOM 3097 C CA . ALA A 1 399 ? -2.031 -34 3.98 1 96.75 399 ALA A CA 1
ATOM 3098 C C . ALA A 1 399 ? -0.945 -35 3.57 1 96.75 399 ALA A C 1
ATOM 3100 O O . ALA A 1 399 ? -0.989 -36.156 3.953 1 96.75 399 ALA A O 1
ATOM 3101 N N . CYS A 1 400 ? 0.026 -34.5 2.758 1 96.12 400 CYS A N 1
ATOM 3102 C CA . CYS A 1 400 ? 1.102 -35.375 2.303 1 96.12 400 CYS A CA 1
ATOM 3103 C C . CYS A 1 400 ? 1.909 -35.906 3.482 1 96.12 400 CYS A C 1
ATOM 3105 O O . CYS A 1 400 ? 2.303 -37.062 3.498 1 96.12 400 CYS A O 1
ATOM 3107 N N . ASP A 1 401 ? 2.17 -35 4.398 1 94.38 401 ASP A N 1
ATOM 3108 C CA . ASP A 1 401 ? 2.906 -35.406 5.594 1 94.38 401 ASP A CA 1
ATOM 3109 C C . ASP A 1 401 ? 2.129 -36.438 6.395 1 94.38 401 ASP A C 1
ATOM 3111 O O . ASP A 1 401 ? 2.689 -37.469 6.801 1 94.38 401 ASP A O 1
ATOM 3115 N N . ARG A 1 402 ? 0.868 -36.25 6.625 1 93.38 402 ARG A N 1
ATOM 3116 C CA . ARG A 1 402 ? 0.035 -37.125 7.426 1 93.38 402 ARG A CA 1
ATOM 3117 C C . ARG A 1 402 ? -0.121 -38.5 6.75 1 93.38 402 ARG A C 1
ATOM 3119 O O . ARG A 1 402 ? -0.071 -39.531 7.41 1 93.38 402 ARG A O 1
ATOM 3126 N N . TYR A 1 403 ? -0.323 -38.562 5.465 1 93.88 403 TYR A N 1
ATOM 3127 C CA . TYR A 1 403 ? -0.681 -39.781 4.766 1 93.88 403 TYR A CA 1
ATOM 3128 C C . TYR A 1 403 ? 0.542 -40.406 4.109 1 93.88 403 TYR A C 1
ATOM 3130 O O . TYR A 1 403 ? 0.447 -41.469 3.51 1 93.88 403 TYR A O 1
ATOM 3138 N N . GLY A 1 404 ? 1.713 -39.719 4.184 1 92.19 404 GLY A N 1
ATOM 3139 C CA . GLY A 1 404 ? 2.969 -40.281 3.693 1 92.19 404 GLY A CA 1
ATOM 3140 C C . GLY A 1 404 ? 3.062 -40.281 2.178 1 92.19 404 GLY A C 1
ATOM 3141 O O . GLY A 1 404 ? 3.605 -41.219 1.59 1 92.19 404 GLY A O 1
ATOM 3142 N N . TRP A 1 405 ? 2.439 -39.281 1.513 1 93.75 405 TRP A N 1
ATOM 3143 C CA . TRP A 1 405 ? 2.447 -39.219 0.056 1 93.75 405 TRP A CA 1
ATOM 3144 C C . TRP A 1 405 ? 3.67 -38.438 -0.444 1 93.75 405 TRP A C 1
ATOM 3146 O O . TRP A 1 405 ? 4.176 -37.562 0.242 1 93.75 405 TRP A O 1
ATOM 3156 N N . ASP A 1 406 ? 4.188 -38.781 -1.587 1 92.81 406 ASP A N 1
ATOM 3157 C CA . ASP A 1 406 ? 5.246 -38.062 -2.297 1 92.81 406 ASP A CA 1
ATOM 3158 C C . ASP A 1 406 ? 4.695 -37.344 -3.527 1 92.81 406 ASP A C 1
ATOM 3160 O O . ASP A 1 406 ? 4.613 -37.938 -4.609 1 92.81 406 ASP A O 1
ATOM 3164 N N . ALA A 1 407 ? 4.465 -36.125 -3.348 1 90.5 407 ALA A N 1
ATOM 3165 C CA . ALA A 1 407 ? 3.793 -35.344 -4.379 1 90.5 407 ALA A CA 1
ATOM 3166 C C . ALA A 1 407 ? 4.676 -35.188 -5.613 1 90.5 407 ALA A C 1
ATOM 3168 O O . ALA A 1 407 ? 4.191 -34.812 -6.691 1 90.5 407 ALA A O 1
ATOM 3169 N N . SER A 1 408 ? 5.957 -35.375 -5.551 1 87.94 408 SER A N 1
ATOM 3170 C CA . SER A 1 408 ? 6.836 -35.312 -6.715 1 87.94 408 SER A CA 1
ATOM 3171 C C . SER A 1 408 ? 6.598 -36.5 -7.652 1 87.94 408 SER A C 1
ATOM 3173 O O . SER A 1 408 ? 6.945 -36.438 -8.836 1 87.94 408 SER A O 1
ATOM 3175 N N . LYS A 1 409 ? 5.906 -37.531 -7.172 1 89.12 409 LYS A N 1
ATOM 3176 C CA . LYS A 1 409 ? 5.699 -38.75 -7.945 1 89.12 409 LYS A CA 1
ATOM 3177 C C . LYS A 1 409 ? 4.211 -39 -8.18 1 89.12 409 LYS A C 1
ATOM 3179 O O . LYS A 1 409 ? 3.844 -39.781 -9.062 1 89.12 409 LYS A O 1
ATOM 3184 N N . GLU A 1 410 ? 3.475 -38.344 -7.297 1 91.12 410 GLU A N 1
ATOM 3185 C CA . GLU A 1 410 ? 2.035 -38.594 -7.332 1 91.12 410 GLU A CA 1
ATOM 3186 C C . GLU A 1 410 ? 1.265 -37.281 -7.52 1 91.12 410 GLU A C 1
ATOM 3188 O O . GLU A 1 410 ? 1.707 -36.219 -7.066 1 91.12 410 GLU A O 1
ATOM 3193 N N . GLN A 1 411 ? 0.144 -37.469 -8.164 1 93.5 411 GLN A N 1
ATOM 3194 C CA . GLN A 1 411 ? -0.727 -36.281 -8.297 1 93.5 411 GLN A CA 1
ATOM 3195 C C . GLN A 1 411 ? -1.678 -36.188 -7.113 1 93.5 411 GLN A C 1
ATOM 3197 O O . GLN A 1 411 ? -2.445 -37.094 -6.832 1 93.5 411 GLN A O 1
ATOM 3202 N N . ILE A 1 412 ? -1.565 -35.188 -6.367 1 96.94 412 ILE A N 1
ATOM 3203 C CA . ILE A 1 412 ? -2.471 -34.875 -5.258 1 96.94 412 ILE A CA 1
ATOM 3204 C C . ILE A 1 412 ? -3.492 -33.844 -5.695 1 96.94 412 ILE A C 1
ATOM 3206 O O . ILE A 1 412 ? -3.127 -32.719 -6.059 1 96.94 412 ILE A O 1
ATOM 3210 N N . ASN A 1 413 ? -4.754 -34.156 -5.668 1 98.12 413 ASN A N 1
ATOM 3211 C CA . ASN A 1 413 ? -5.836 -33.281 -6.113 1 98.12 413 ASN A CA 1
ATOM 3212 C C . ASN A 1 413 ? -6.484 -32.531 -4.941 1 98.12 413 ASN A C 1
ATOM 3214 O O . ASN A 1 413 ? -6.148 -32.781 -3.783 1 98.12 413 ASN A O 1
ATOM 3218 N N . ILE A 1 414 ? -7.332 -31.547 -5.273 1 98.62 414 ILE A N 1
ATOM 3219 C CA . ILE A 1 414 ? -8.148 -30.906 -4.254 1 98.62 414 ILE A CA 1
ATOM 3220 C C . ILE A 1 414 ? -9.625 -31.188 -4.531 1 98.62 414 ILE A C 1
ATOM 3222 O O . ILE A 1 414 ? -9.992 -31.594 -5.633 1 98.62 414 ILE A O 1
ATOM 3226 N N . LEU A 1 415 ? -10.438 -31.094 -3.49 1 98.81 415 LEU A N 1
ATOM 3227 C CA . LEU A 1 415 ? -11.891 -31.062 -3.619 1 98.81 415 LEU A CA 1
ATOM 3228 C C . LEU A 1 415 ? -12.414 -29.625 -3.586 1 98.81 415 LEU A C 1
ATOM 3230 O O . LEU A 1 415 ? -11.914 -28.797 -2.816 1 98.81 415 LEU A O 1
ATOM 3234 N N . GLY A 1 416 ? -13.273 -29.328 -4.492 1 98.56 416 GLY A N 1
ATOM 3235 C CA . GLY A 1 416 ? -13.852 -27.984 -4.527 1 98.56 416 GLY A CA 1
ATOM 3236 C C . GLY A 1 416 ? -15.227 -27.953 -5.168 1 98.56 416 GLY A C 1
ATOM 3237 O O . GLY A 1 416 ? -15.93 -28.953 -5.191 1 98.56 416 GLY A O 1
ATOM 3238 N N . LEU A 1 417 ? -15.625 -26.766 -5.582 1 98.75 417 LEU A N 1
ATOM 3239 C CA . LEU A 1 417 ? -16.953 -26.547 -6.137 1 98.75 417 LEU A CA 1
ATOM 3240 C C . LEU A 1 417 ? -16.875 -26.047 -7.57 1 98.75 417 LEU A C 1
ATOM 3242 O O . LEU A 1 417 ? -15.953 -25.297 -7.914 1 98.75 417 LEU A O 1
ATOM 3246 N N . LYS A 1 418 ? -17.812 -26.469 -8.398 1 98.06 418 LYS A N 1
ATOM 3247 C CA . LYS A 1 418 ? -17.891 -25.922 -9.742 1 98.06 418 LYS A CA 1
ATOM 3248 C C . LYS A 1 418 ? -18.125 -24.422 -9.711 1 98.06 418 LYS A C 1
ATOM 3250 O O . LYS A 1 418 ? -18.891 -23.922 -8.875 1 98.06 418 LYS A O 1
ATOM 3255 N N . GLY A 1 419 ? -17.453 -23.688 -10.562 1 96.94 419 GLY A N 1
ATOM 3256 C CA . GLY A 1 419 ? -17.609 -22.25 -10.625 1 96.94 419 GLY A CA 1
ATOM 3257 C C . GLY A 1 419 ? -16.719 -21.5 -9.641 1 96.94 419 GLY A C 1
ATOM 3258 O O . GLY A 1 419 ? -16.75 -20.281 -9.57 1 96.94 419 GLY A O 1
ATOM 3259 N N . SER A 1 420 ? -15.867 -22.281 -8.953 1 98 420 SER A N 1
ATOM 3260 C CA . SER A 1 420 ? -14.992 -21.656 -7.961 1 98 420 SER A CA 1
ATOM 3261 C C . SER A 1 420 ? -13.938 -20.781 -8.633 1 98 420 SER A C 1
ATOM 3263 O O . SER A 1 420 ? -13.641 -20.953 -9.812 1 98 420 SER A O 1
ATOM 3265 N N . TYR A 1 421 ? -13.477 -19.828 -7.996 1 97.38 421 TYR A N 1
ATOM 3266 C CA . TYR A 1 421 ? -12.406 -18.906 -8.344 1 97.38 421 TYR A CA 1
ATOM 3267 C C . TYR A 1 421 ? -11.547 -18.594 -7.129 1 97.38 421 TYR A C 1
ATOM 3269 O O . TYR A 1 421 ? -12.039 -18.047 -6.133 1 97.38 421 TYR A O 1
ATOM 3277 N N . HIS A 1 422 ? -10.242 -18.875 -7.191 1 98.31 422 HIS A N 1
ATOM 3278 C CA . HIS A 1 422 ? -9.391 -18.688 -6.023 1 98.31 422 HIS A CA 1
ATOM 3279 C C . HIS A 1 422 ? -8.219 -17.766 -6.34 1 98.31 422 HIS A C 1
ATOM 3281 O O . HIS A 1 422 ? -7.324 -17.578 -5.512 1 98.31 422 HIS A O 1
ATOM 3287 N N . GLY A 1 423 ? -8.188 -17.203 -7.539 1 97.31 423 GLY A N 1
ATOM 3288 C CA . GLY A 1 423 ? -7.137 -16.266 -7.906 1 97.31 423 GLY A CA 1
ATOM 3289 C C . GLY A 1 423 ? -6.578 -16.5 -9.297 1 97.31 423 GLY A C 1
ATOM 3290 O O . GLY A 1 423 ? -7.07 -17.375 -10.023 1 97.31 423 GLY A O 1
ATOM 3291 N N . ASP A 1 424 ? -5.516 -15.734 -9.617 1 96.69 424 ASP A N 1
ATOM 3292 C CA . ASP A 1 424 ? -5.086 -15.711 -11.016 1 96.69 424 ASP A CA 1
ATOM 3293 C C . ASP A 1 424 ? -3.639 -16.188 -11.148 1 96.69 424 ASP A C 1
ATOM 3295 O O . ASP A 1 424 ? -3.086 -16.188 -12.25 1 96.69 424 ASP A O 1
ATOM 3299 N N . THR A 1 425 ? -2.936 -16.562 -10.07 1 97.88 425 THR A N 1
ATOM 3300 C CA . THR A 1 425 ? -1.667 -17.266 -10.227 1 97.88 425 THR A CA 1
ATOM 3301 C C . THR A 1 425 ? -1.9 -18.719 -10.656 1 97.88 425 THR A C 1
ATOM 3303 O O . THR A 1 425 ? -2.922 -19.312 -10.312 1 97.88 425 THR A O 1
ATOM 3306 N N . ILE A 1 426 ? -1.024 -19.25 -11.383 1 97.75 426 ILE A N 1
ATOM 3307 C CA . ILE A 1 426 ? -1.264 -20.516 -12.055 1 97.75 426 ILE A CA 1
ATOM 3308 C C . ILE A 1 426 ? -1.53 -21.609 -11.023 1 97.75 426 ILE A C 1
ATOM 3310 O O . ILE A 1 426 ? -2.373 -22.484 -11.234 1 97.75 426 ILE A O 1
ATOM 3314 N N . GLY A 1 427 ? -0.838 -21.531 -9.859 1 97.56 427 GLY A N 1
ATOM 3315 C CA . GLY A 1 427 ? -1.073 -22.516 -8.812 1 97.56 427 GLY A CA 1
ATOM 3316 C C . GLY A 1 427 ? -2.516 -22.547 -8.344 1 97.56 427 GLY A C 1
ATOM 3317 O O . GLY A 1 427 ? -3.119 -23.625 -8.266 1 97.56 427 GLY A O 1
ATOM 3318 N N . VAL A 1 428 ? -3.105 -21.422 -8.102 1 97.69 428 VAL A N 1
ATOM 3319 C CA . VAL A 1 428 ? -4.457 -21.406 -7.555 1 97.69 428 VAL A CA 1
ATOM 3320 C C . VAL A 1 428 ? -5.477 -21.484 -8.688 1 97.69 428 VAL A C 1
ATOM 3322 O O . VAL A 1 428 ? -6.629 -21.875 -8.469 1 97.69 428 VAL A O 1
ATOM 3325 N N . MET A 1 429 ? -5.078 -21.156 -9.945 1 97.94 429 MET A N 1
ATOM 3326 C CA . MET A 1 429 ? -5.941 -21.469 -11.078 1 97.94 429 MET A CA 1
ATOM 3327 C C . MET A 1 429 ? -6.227 -22.969 -11.156 1 97.94 429 MET A C 1
ATOM 3329 O O . MET A 1 429 ? -7.34 -23.375 -11.484 1 97.94 429 MET A O 1
ATOM 3333 N N . ASP A 1 430 ? -5.23 -23.75 -10.812 1 97.75 430 ASP A N 1
ATOM 3334 C CA . ASP A 1 430 ? -5.355 -25.203 -10.867 1 97.75 430 ASP A CA 1
ATOM 3335 C C . ASP A 1 430 ? -6.344 -25.703 -9.82 1 97.75 430 ASP A C 1
ATOM 3337 O O . ASP A 1 430 ? -6.777 -26.859 -9.867 1 97.75 430 ASP A O 1
ATOM 3341 N N . CYS A 1 431 ? -6.781 -24.844 -8.875 1 98.31 431 CYS A N 1
ATOM 3342 C CA . CYS A 1 431 ? -7.73 -25.219 -7.836 1 98.31 431 CYS A CA 1
ATOM 3343 C C . CYS A 1 431 ? -9.164 -25.047 -8.32 1 98.31 431 CYS A C 1
ATOM 3345 O O . CYS A 1 431 ? -10.109 -25.312 -7.578 1 98.31 431 CYS A O 1
ATOM 3347 N N . SER A 1 432 ? -9.344 -24.594 -9.523 1 97.94 432 SER A N 1
ATOM 3348 C CA . SER A 1 432 ? -10.68 -24.406 -10.086 1 97.94 432 SER A CA 1
ATOM 3349 C C . SER A 1 432 ? -10.859 -25.188 -11.375 1 97.94 432 SER A C 1
ATOM 3351 O O . SER A 1 432 ? -9.883 -25.469 -12.078 1 97.94 432 SER A O 1
ATOM 3353 N N . GLU A 1 433 ? -12.094 -25.594 -11.695 1 96.81 433 GLU A N 1
ATOM 3354 C CA . GLU A 1 433 ? -12.406 -26.297 -12.938 1 96.81 433 GLU A CA 1
ATOM 3355 C C . GLU A 1 433 ? -12.141 -25.391 -14.148 1 96.81 433 GLU A C 1
ATOM 3357 O O . GLU A 1 433 ? -12 -24.172 -14.008 1 96.81 433 GLU A O 1
ATOM 3362 N N . PRO A 1 434 ? -11.93 -26.047 -15.344 1 93.88 434 PRO A N 1
ATOM 3363 C CA . PRO A 1 434 ? -11.75 -25.219 -16.547 1 93.88 434 PRO A CA 1
ATOM 3364 C C . PRO A 1 434 ? -12.852 -24.172 -16.703 1 93.88 434 PRO A C 1
ATOM 3366 O O . PRO A 1 434 ? -14.031 -24.484 -16.531 1 93.88 434 PRO A O 1
ATOM 3369 N N . SER A 1 435 ? -12.477 -22.969 -16.875 1 91 435 SER A N 1
ATOM 3370 C CA . SER A 1 435 ? -13.391 -21.844 -17.047 1 91 435 SER A CA 1
ATOM 3371 C C . SER A 1 435 ? -12.812 -20.797 -17.984 1 91 435 SER A C 1
ATOM 3373 O O . SER A 1 435 ? -11.719 -20.984 -18.531 1 91 435 SER A O 1
ATOM 3375 N N . THR A 1 436 ? -13.555 -19.766 -18.203 1 84.5 436 THR A N 1
ATOM 3376 C CA . THR A 1 436 ? -13.133 -18.641 -19.031 1 84.5 436 THR A CA 1
ATOM 3377 C C . THR A 1 436 ? -11.859 -18.016 -18.484 1 84.5 436 THR A C 1
ATOM 3379 O O . THR A 1 436 ? -11.039 -17.5 -19.25 1 84.5 436 THR A O 1
ATOM 3382 N N . TYR A 1 437 ? -11.57 -18.109 -17.219 1 86.12 437 TYR A N 1
ATOM 3383 C CA . TYR A 1 437 ? -10.484 -17.391 -16.562 1 86.12 437 TYR A CA 1
ATOM 3384 C C . TYR A 1 437 ? -9.172 -18.156 -16.688 1 86.12 437 TYR A C 1
ATOM 3386 O O . TYR A 1 437 ? -8.094 -17.562 -16.609 1 86.12 437 TYR A O 1
ATOM 3394 N N . ASN A 1 438 ? -9.219 -19.516 -16.828 1 91.44 438 ASN A N 1
ATOM 3395 C CA . ASN A 1 438 ? -7.977 -20.25 -16.641 1 91.44 438 ASN A CA 1
ATOM 3396 C C . ASN A 1 438 ? -7.734 -21.234 -17.797 1 91.44 438 ASN A C 1
ATOM 3398 O O . ASN A 1 438 ? -6.594 -21.625 -18.047 1 91.44 438 ASN A O 1
ATOM 3402 N N . GLN A 1 439 ? -8.766 -21.562 -18.562 1 90.31 439 GLN A N 1
ATOM 3403 C CA . GLN A 1 439 ? -8.664 -22.656 -19.516 1 90.31 439 GLN A CA 1
ATOM 3404 C C . GLN A 1 439 ? -7.652 -22.344 -20.609 1 90.31 439 GLN A C 1
ATOM 3406 O O . GLN A 1 439 ? -6.969 -23.234 -21.109 1 90.31 439 GLN A O 1
ATOM 3411 N N . ARG A 1 440 ? -7.523 -21.109 -20.891 1 91.06 440 ARG A N 1
ATOM 3412 C CA . ARG A 1 440 ? -6.664 -20.719 -22.016 1 91.06 440 ARG A CA 1
ATOM 3413 C C . ARG A 1 440 ? -5.242 -20.438 -21.531 1 91.06 440 ARG A C 1
ATOM 3415 O O . ARG A 1 440 ? -4.352 -20.172 -22.344 1 91.06 440 ARG A O 1
ATOM 3422 N N . VAL A 1 441 ? -4.996 -20.469 -20.25 1 94.12 441 VAL A N 1
ATOM 3423 C CA . VAL A 1 441 ? -3.652 -20.266 -19.703 1 94.12 441 VAL A CA 1
ATOM 3424 C C . VAL A 1 441 ? -2.799 -21.5 -20 1 94.12 441 VAL A C 1
ATOM 3426 O O . VAL A 1 441 ? -3.182 -22.625 -19.656 1 94.12 441 VAL A O 1
ATOM 3429 N N . GLU A 1 442 ? -1.659 -21.359 -20.578 1 95.12 442 GLU A N 1
ATOM 3430 C CA . GLU A 1 442 ? -0.861 -22.406 -21.188 1 95.12 442 GLU A CA 1
ATOM 3431 C C . GLU A 1 442 ? -0.472 -23.484 -20.172 1 95.12 442 GLU A C 1
ATOM 3433 O O . GLU A 1 442 ? -0.449 -24.672 -20.484 1 95.12 442 GLU A O 1
ATOM 3438 N N . TRP A 1 443 ? -0.166 -23.094 -18.938 1 95.88 443 TRP A N 1
ATOM 3439 C CA . TRP A 1 443 ? 0.337 -24.031 -17.938 1 95.88 443 TRP A CA 1
ATOM 3440 C C . TRP A 1 443 ? -0.779 -24.484 -17 1 95.88 443 TRP A C 1
ATOM 3442 O O . TRP A 1 443 ? -0.532 -25.203 -16.031 1 95.88 443 TRP A O 1
ATOM 3452 N N . TYR A 1 444 ? -2.09 -24.156 -17.266 1 96.44 444 TYR A N 1
ATOM 3453 C CA . TYR A 1 444 ? -3.225 -24.578 -16.469 1 96.44 444 TYR A CA 1
ATOM 3454 C C . TYR A 1 444 ? -3.486 -26.078 -16.641 1 96.44 444 TYR A C 1
ATOM 3456 O O . TYR A 1 444 ? -3.408 -26.594 -17.75 1 96.44 444 TYR A O 1
ATOM 3464 N N . ARG A 1 445 ? -3.852 -26.812 -15.586 1 94.31 445 ARG A N 1
ATOM 3465 C CA . ARG A 1 445 ? -4.16 -28.234 -15.656 1 94.31 445 ARG A CA 1
ATOM 3466 C C . ARG A 1 445 ? -5.426 -28.562 -14.875 1 94.31 445 ARG A C 1
ATOM 3468 O O . ARG A 1 445 ? -6.098 -29.547 -15.156 1 94.31 445 ARG A O 1
ATOM 3475 N N . GLY A 1 446 ? -5.91 -27.75 -14.07 1 95.88 446 GLY A N 1
ATOM 3476 C CA . GLY A 1 446 ? -6.992 -28.078 -13.156 1 95.88 446 GLY A CA 1
ATOM 3477 C C . GLY A 1 446 ? -6.715 -29.328 -12.336 1 95.88 446 GLY A C 1
ATOM 3478 O O . GLY A 1 446 ? -6.844 -30.453 -12.836 1 95.88 446 GLY A O 1
ATOM 3479 N N . ARG A 1 447 ? -6.402 -29.266 -11.117 1 96.94 447 ARG A N 1
ATOM 3480 C CA . ARG A 1 447 ? -5.977 -30.391 -10.281 1 96.94 447 ARG A CA 1
ATOM 3481 C C . ARG A 1 447 ? -6.977 -30.641 -9.156 1 96.94 447 ARG A C 1
ATOM 3483 O O . ARG A 1 447 ? -6.645 -30.5 -7.98 1 96.94 447 ARG A O 1
ATOM 3490 N N . GLY A 1 448 ? -8.188 -31.094 -9.555 1 97.94 448 GLY A N 1
ATOM 3491 C CA . GLY A 1 448 ? -9.164 -31.344 -8.508 1 97.94 448 GLY A CA 1
ATOM 3492 C C . GLY A 1 448 ? -10.453 -31.953 -9.031 1 97.94 448 GLY A C 1
ATOM 3493 O O . GLY A 1 448 ? -10.539 -32.344 -10.203 1 97.94 448 GLY A O 1
ATOM 3494 N N . HIS A 1 449 ? -11.305 -32.281 -8.156 1 98.5 449 HIS A N 1
ATOM 3495 C CA . HIS A 1 449 ? -12.703 -32.594 -8.422 1 98.5 449 HIS A CA 1
ATOM 3496 C C . HIS A 1 449 ? -13.617 -31.484 -7.891 1 98.5 449 HIS A C 1
ATOM 3498 O O . HIS A 1 449 ? -13.406 -30.969 -6.789 1 98.5 449 HIS A O 1
ATOM 3504 N N . TRP A 1 450 ? -14.578 -31.156 -8.672 1 98.56 450 TRP A N 1
ATOM 3505 C CA . TRP A 1 450 ? -15.461 -30.047 -8.312 1 98.56 450 TRP A CA 1
ATOM 3506 C C . TRP A 1 450 ? -16.922 -30.5 -8.305 1 98.56 450 TRP A C 1
ATOM 3508 O O . TRP A 1 450 ? -17.453 -30.922 -9.336 1 98.56 450 TRP A O 1
ATOM 3518 N N . PHE A 1 451 ? -17.516 -30.359 -7.164 1 98.69 451 PHE A N 1
ATOM 3519 C CA . PHE A 1 451 ? -18.906 -30.75 -6.984 1 98.69 451 PHE A CA 1
ATOM 3520 C C . PHE A 1 451 ? -19.844 -29.688 -7.555 1 98.69 451 PHE A C 1
ATOM 3522 O O . PHE A 1 451 ? -19.609 -28.484 -7.375 1 98.69 451 PHE A O 1
ATOM 3529 N N . ASP A 1 452 ? -20.828 -30.109 -8.289 1 98.31 452 ASP A N 1
ATOM 3530 C CA . ASP A 1 452 ? -21.984 -29.234 -8.508 1 98.31 452 ASP A CA 1
ATOM 3531 C C . ASP A 1 452 ? -22.859 -29.141 -7.254 1 98.31 452 ASP A C 1
ATOM 3533 O O . ASP A 1 452 ? -22.719 -29.953 -6.336 1 98.31 452 ASP A O 1
ATOM 3537 N N . PHE A 1 453 ? -23.703 -28.125 -7.148 1 98.69 453 PHE A N 1
ATOM 3538 C CA . PHE A 1 453 ? -24.375 -27.891 -5.871 1 98.69 453 PHE A CA 1
ATOM 3539 C C . PHE A 1 453 ? -25.672 -27.109 -6.066 1 98.69 453 PHE A C 1
ATOM 3541 O O . PHE A 1 453 ? -25.844 -26.453 -7.094 1 98.69 453 PHE A O 1
ATOM 3548 N N . PRO A 1 454 ? -26.609 -27.219 -5.117 1 98.75 454 PRO A N 1
ATOM 3549 C CA . PRO A 1 454 ? -27.844 -26.438 -5.184 1 98.75 454 PRO A CA 1
ATOM 3550 C C . PRO A 1 454 ? -27.609 -24.953 -4.93 1 98.75 454 PRO A C 1
ATOM 3552 O O . PRO A 1 454 ? -26.766 -24.578 -4.117 1 98.75 454 PRO A O 1
ATOM 3555 N N . LEU A 1 455 ? -28.438 -24.141 -5.582 1 98.62 455 LEU A N 1
ATOM 3556 C CA . LEU A 1 455 ? -28.328 -22.688 -5.488 1 98.62 455 LEU A CA 1
ATOM 3557 C C . LEU A 1 455 ? -29.516 -22.094 -4.754 1 98.62 455 LEU A C 1
ATOM 3559 O O . LEU A 1 455 ? -30.641 -22.594 -4.863 1 98.62 455 LEU A O 1
ATOM 3563 N N . VAL A 1 456 ? -29.266 -21.031 -4.07 1 98.75 456 VAL A N 1
ATOM 3564 C CA . VAL A 1 456 ? -30.312 -20.312 -3.346 1 98.75 456 VAL A CA 1
ATOM 3565 C C . VAL A 1 456 ? -30.688 -19.031 -4.098 1 98.75 456 VAL A C 1
ATOM 3567 O O . VAL A 1 456 ? -29.812 -18.328 -4.605 1 98.75 456 VAL A O 1
ATOM 3570 N N . LYS A 1 457 ? -31.922 -18.719 -4.215 1 98.19 457 LYS A N 1
ATOM 3571 C CA . LYS A 1 457 ? -32.406 -17.469 -4.773 1 98.19 457 LYS A CA 1
ATOM 3572 C C . LYS A 1 457 ? -33.844 -17.172 -4.309 1 98.19 457 LYS A C 1
ATOM 3574 O O . LYS A 1 457 ? -34.531 -18.078 -3.814 1 98.19 457 LYS A O 1
ATOM 3579 N N . MET A 1 458 ? -34.25 -15.984 -4.406 1 98.38 458 MET A N 1
ATOM 3580 C CA . MET A 1 458 ? -35.688 -15.633 -4.301 1 98.38 458 MET A CA 1
ATOM 3581 C C . MET A 1 458 ? -36.312 -15.484 -5.688 1 98.38 458 MET A C 1
ATOM 3583 O O . MET A 1 458 ? -35.75 -14.82 -6.559 1 98.38 458 MET A O 1
ATOM 3587 N N . SER A 1 459 ? -37.312 -16.125 -5.906 1 97.06 459 SER A N 1
ATOM 3588 C CA . SER A 1 459 ? -38.094 -16.016 -7.117 1 97.06 459 SER A CA 1
ATOM 3589 C C . SER A 1 459 ? -39.594 -15.969 -6.789 1 97.06 459 SER A C 1
ATOM 3591 O O . SER A 1 459 ? -40.062 -16.75 -5.957 1 97.06 459 SER A O 1
ATOM 3593 N N . GLN A 1 460 ? -40.281 -15.016 -7.32 1 96.5 460 GLN A N 1
ATOM 3594 C CA . GLN A 1 460 ? -41.719 -14.82 -7.109 1 96.5 460 GLN A CA 1
ATOM 3595 C C . GLN A 1 460 ? -42.031 -14.688 -5.625 1 96.5 460 GLN A C 1
ATOM 3597 O O . GLN A 1 460 ? -42.969 -15.312 -5.129 1 96.5 460 GLN A O 1
ATOM 3602 N N . GLY A 1 461 ? -41.188 -14.078 -4.945 1 95.88 461 GLY A N 1
ATOM 3603 C CA . GLY A 1 461 ? -41.406 -13.742 -3.547 1 95.88 461 GLY A CA 1
ATOM 3604 C C . GLY A 1 461 ? -41.094 -14.891 -2.602 1 95.88 461 GLY A C 1
ATOM 3605 O O . GLY A 1 461 ? -41.312 -14.781 -1.394 1 95.88 461 GLY A O 1
ATOM 3606 N N . VAL A 1 462 ? -40.562 -15.992 -3.162 1 97.06 462 VAL A N 1
ATOM 3607 C CA . VAL A 1 462 ? -40.344 -17.172 -2.348 1 97.06 462 VAL A CA 1
ATOM 3608 C C . VAL A 1 462 ? -38.875 -17.578 -2.426 1 97.06 462 VAL A C 1
ATOM 3610 O O . VAL A 1 462 ? -38.281 -17.609 -3.512 1 97.06 462 VAL A O 1
ATOM 3613 N N . TRP A 1 463 ? -38.281 -17.781 -1.265 1 97.69 463 TRP A N 1
ATOM 3614 C CA . TRP A 1 463 ? -36.906 -18.312 -1.238 1 97.69 463 TRP A CA 1
ATOM 3615 C C . TRP A 1 463 ? -36.906 -19.766 -1.678 1 97.69 463 TRP A C 1
ATOM 3617 O O . TRP A 1 463 ? -37.719 -20.578 -1.243 1 97.69 463 TRP A O 1
ATOM 3627 N N . GLN A 1 464 ? -35.938 -20.078 -2.553 1 97.75 464 GLN A N 1
ATOM 3628 C CA . GLN A 1 464 ? -35.844 -21.438 -3.104 1 97.75 464 GLN A CA 1
ATOM 3629 C C . GLN A 1 464 ? -34.438 -21.953 -3.082 1 97.75 464 GLN A C 1
ATOM 3631 O O . GLN A 1 464 ? -33.469 -21.172 -3.213 1 97.75 464 GLN A O 1
ATOM 3636 N N . VAL A 1 465 ? -34.312 -23.203 -2.84 1 98.5 465 VAL A N 1
ATOM 3637 C CA . VAL A 1 465 ? -33.094 -23.953 -3.141 1 98.5 465 VAL A CA 1
ATOM 3638 C C . VAL A 1 465 ? -33.312 -24.797 -4.398 1 98.5 465 VAL A C 1
ATOM 3640 O O . VAL A 1 465 ? -34.125 -25.719 -4.406 1 98.5 465 VAL A O 1
ATOM 3643 N N . GLU A 1 466 ? -32.562 -24.438 -5.418 1 98.06 466 GLU A N 1
ATOM 3644 C CA . GLU A 1 466 ? -32.719 -25.109 -6.707 1 98.06 466 GLU A CA 1
ATOM 3645 C C . GLU A 1 466 ? -31.609 -26.141 -6.914 1 98.06 466 GLU A C 1
ATOM 3647 O O . GLU A 1 466 ? -30.422 -25.797 -6.941 1 98.06 466 GLU A O 1
ATOM 3652 N N . VAL A 1 467 ? -32.031 -27.344 -7.074 1 98.19 467 VAL A N 1
ATOM 3653 C CA . VAL A 1 467 ? -31.078 -28.438 -7.297 1 98.19 467 VAL A CA 1
ATOM 3654 C C . VAL A 1 467 ? -30.812 -28.594 -8.797 1 98.19 467 VAL A C 1
ATOM 3656 O O . VAL A 1 467 ? -31.75 -28.578 -9.602 1 98.19 467 VAL A O 1
ATOM 3659 N N . PRO A 1 468 ? -29.547 -28.672 -9.156 1 96.94 468 PRO A N 1
ATOM 3660 C CA . PRO A 1 468 ? -29.266 -28.938 -10.57 1 96.94 468 PRO A CA 1
ATOM 3661 C C . PRO A 1 468 ? -30.031 -30.141 -11.109 1 96.94 468 PRO A C 1
ATOM 3663 O O . PRO A 1 468 ? -30.141 -31.156 -10.414 1 96.94 468 PRO A O 1
ATOM 3666 N N . ALA A 1 469 ? -30.484 -30.078 -12.328 1 95.38 469 ALA A N 1
ATOM 3667 C CA . ALA A 1 469 ? -31.312 -31.109 -12.93 1 95.38 469 ALA A CA 1
ATOM 3668 C C . ALA A 1 469 ? -30.609 -32.469 -12.891 1 95.38 469 ALA A C 1
ATOM 3670 O O . ALA A 1 469 ? -31.234 -33.5 -12.609 1 95.38 469 ALA A O 1
ATOM 3671 N N . THR A 1 470 ? -29.375 -32.438 -13.117 1 95.38 470 THR A N 1
ATOM 3672 C CA . THR A 1 470 ? -28.609 -33.656 -13.234 1 95.38 470 THR A CA 1
ATOM 3673 C C . THR A 1 470 ? -28.406 -34.312 -11.867 1 95.38 470 THR A C 1
ATOM 3675 O O . THR A 1 470 ? -28.031 -35.469 -11.766 1 95.38 470 THR A O 1
ATOM 3678 N N . LEU A 1 471 ? -28.766 -33.562 -10.789 1 97.44 471 LEU A N 1
ATOM 3679 C CA . LEU A 1 471 ? -28.5 -34.094 -9.453 1 97.44 471 LEU A CA 1
ATOM 3680 C C . LEU A 1 471 ? -29.797 -34.375 -8.711 1 97.44 471 LEU A C 1
ATOM 3682 O O . LEU A 1 471 ? -29.781 -34.781 -7.551 1 97.44 471 LEU A O 1
ATOM 3686 N N . GLN A 1 472 ? -30.906 -34.188 -9.336 1 96.75 472 GLN A N 1
ATOM 3687 C CA . GLN A 1 472 ? -32.188 -34.281 -8.656 1 96.75 472 GLN A CA 1
ATOM 3688 C C . GLN A 1 472 ? -32.438 -35.719 -8.195 1 96.75 472 GLN A C 1
ATOM 3690 O O . GLN A 1 472 ? -33.062 -35.969 -7.16 1 96.75 472 GLN A O 1
ATOM 3695 N N . ALA A 1 473 ? -31.984 -36.688 -8.945 1 96.69 473 ALA A N 1
ATOM 3696 C CA . ALA A 1 473 ? -32.125 -38.062 -8.547 1 96.69 473 ALA A CA 1
ATOM 3697 C C . ALA A 1 473 ? -31.422 -38.344 -7.223 1 96.69 473 ALA A C 1
ATOM 3699 O O . ALA A 1 473 ? -31.922 -39.125 -6.387 1 96.69 473 ALA A O 1
ATOM 3700 N N . SER A 1 474 ? -30.297 -37.719 -7.012 1 97.06 474 SER A N 1
ATOM 3701 C CA . SER A 1 474 ? -29.453 -37.969 -5.844 1 97.06 474 SER A CA 1
ATOM 3702 C C . SER A 1 474 ? -29.812 -37.062 -4.691 1 97.06 474 SER A C 1
ATOM 3704 O O . SER A 1 474 ? -29.812 -37.469 -3.529 1 97.06 474 SER A O 1
ATOM 3706 N N . LEU A 1 475 ? -30.156 -35.719 -4.996 1 97.62 475 LEU A N 1
ATOM 3707 C CA . LEU A 1 475 ? -30.266 -34.719 -3.949 1 97.62 475 LEU A CA 1
ATOM 3708 C C . LEU A 1 475 ? -31.734 -34.406 -3.646 1 97.62 475 LEU A C 1
ATOM 3710 O O . LEU A 1 475 ? -32.031 -33.781 -2.629 1 97.62 475 LEU A O 1
ATOM 3714 N N . GLY A 1 476 ? -32.625 -34.844 -4.488 1 96.06 476 GLY A N 1
ATOM 3715 C CA . GLY A 1 476 ? -34.031 -34.469 -4.352 1 96.06 476 GLY A CA 1
ATOM 3716 C C . GLY A 1 476 ? -34.406 -33.25 -5.176 1 96.06 476 GLY A C 1
ATOM 3717 O O . GLY A 1 476 ? -33.594 -32.688 -5.875 1 96.06 476 GLY A O 1
ATOM 3718 N N . GLY A 1 477 ? -35.688 -32.844 -5.07 1 95.5 477 GLY A N 1
ATOM 3719 C CA . GLY A 1 477 ? -36.188 -31.719 -5.832 1 95.5 477 GLY A CA 1
ATOM 3720 C C . GLY A 1 477 ? -35.938 -30.391 -5.16 1 95.5 477 GLY A C 1
ATOM 3721 O O . GLY A 1 477 ? -35.281 -30.328 -4.125 1 95.5 477 GLY A O 1
ATOM 3722 N N . ASN A 1 478 ? -36.375 -29.375 -5.828 1 97.44 478 ASN A N 1
ATOM 3723 C CA . ASN A 1 478 ? -36.25 -28.016 -5.293 1 97.44 478 ASN A CA 1
ATOM 3724 C C . ASN A 1 478 ? -37 -27.859 -3.971 1 97.44 478 ASN A C 1
ATOM 3726 O O . ASN A 1 478 ? -37.969 -28.594 -3.709 1 97.44 478 ASN A O 1
ATOM 3730 N N . GLN A 1 479 ? -36.5 -27.031 -3.176 1 97.62 479 GLN A N 1
ATOM 3731 C CA . GLN A 1 479 ? -37.125 -26.734 -1.895 1 97.62 479 GLN A CA 1
ATOM 3732 C C . GLN A 1 479 ? -37.5 -25.25 -1.804 1 97.62 479 GLN A C 1
ATOM 3734 O O . GLN A 1 479 ? -36.844 -24.391 -2.383 1 97.62 479 GLN A O 1
ATOM 3739 N N . GLN A 1 480 ? -38.562 -24.953 -1.092 1 97.88 480 GLN A N 1
ATOM 3740 C CA . GLN A 1 480 ? -39.031 -23.578 -0.848 1 97.88 480 GLN A CA 1
ATOM 3741 C C . GLN A 1 480 ? -38.969 -23.234 0.636 1 97.88 480 GLN A C 1
ATOM 3743 O O . GLN A 1 480 ? -39.156 -24.094 1.491 1 97.88 480 GLN A O 1
ATOM 3748 N N . PHE A 1 481 ? -38.656 -22.062 0.917 1 96.5 481 PHE A N 1
ATOM 3749 C CA . PHE A 1 481 ? -38.562 -21.578 2.289 1 96.5 481 PHE A CA 1
ATOM 3750 C C . PHE A 1 481 ? -39.281 -20.25 2.461 1 96.5 481 PHE A C 1
ATOM 3752 O O . PHE A 1 481 ? -39.375 -19.453 1.529 1 96.5 481 PHE A O 1
ATOM 3759 N N . SER A 1 482 ? -39.781 -19.984 3.684 1 90.25 482 SER A N 1
ATOM 3760 C CA . SER A 1 482 ? -40.562 -18.781 3.984 1 90.25 482 SER A CA 1
ATOM 3761 C C . SER A 1 482 ? -39.625 -17.578 4.18 1 90.25 482 SER A C 1
ATOM 3763 O O . SER A 1 482 ? -40.062 -16.422 4.047 1 90.25 482 SER A O 1
ATOM 3765 N N . SER A 1 483 ? -38.375 -17.875 4.539 1 93.25 483 SER A N 1
ATOM 3766 C CA . SER A 1 483 ? -37.438 -16.797 4.797 1 93.25 483 SER A CA 1
ATOM 3767 C C . SER A 1 483 ? -36 -17.234 4.543 1 93.25 483 SER A C 1
ATOM 3769 O O . SER A 1 483 ? -35.719 -18.438 4.488 1 93.25 483 SER A O 1
ATOM 3771 N N . LEU A 1 484 ? -35.156 -16.219 4.367 1 95.94 484 LEU A N 1
ATOM 3772 C CA . LEU A 1 484 ? -33.719 -16.516 4.215 1 95.94 484 LEU A CA 1
ATOM 3773 C C . LEU A 1 484 ? -33.156 -17.125 5.488 1 95.94 484 LEU A C 1
ATOM 3775 O O . LEU A 1 484 ? -32.281 -17.984 5.43 1 95.94 484 LEU A O 1
ATOM 3779 N N . ASP A 1 485 ? -33.625 -16.766 6.691 1 95.31 485 ASP A N 1
ATOM 3780 C CA . ASP A 1 485 ? -33.219 -17.344 7.965 1 95.31 485 ASP A CA 1
ATOM 3781 C C . ASP A 1 485 ? -33.469 -18.859 7.98 1 95.31 485 ASP A C 1
ATOM 3783 O O . ASP A 1 485 ? -32.656 -19.609 8.539 1 95.31 485 ASP A O 1
ATOM 3787 N N . ALA A 1 486 ? -34.562 -19.203 7.352 1 95.12 486 ALA A N 1
ATOM 3788 C CA . ALA A 1 486 ? -34.875 -20.625 7.305 1 95.12 486 ALA A CA 1
ATOM 3789 C C . ALA A 1 486 ? -33.875 -21.375 6.445 1 95.12 486 ALA A C 1
ATOM 3791 O O . ALA A 1 486 ? -33.5 -22.516 6.742 1 95.12 486 ALA A O 1
ATOM 3792 N N . VAL A 1 487 ? -33.438 -20.766 5.375 1 97.25 487 VAL A N 1
ATOM 3793 C CA . VAL A 1 487 ? -32.406 -21.359 4.531 1 97.25 487 VAL A CA 1
ATOM 3794 C C . VAL A 1 487 ? -31.125 -21.531 5.332 1 97.25 487 VAL A C 1
ATOM 3796 O O . VAL A 1 487 ? -30.422 -22.547 5.188 1 97.25 487 VAL A O 1
ATOM 3799 N N . PHE A 1 488 ? -30.812 -20.609 6.293 1 97.31 488 PHE A N 1
ATOM 3800 C CA . PHE A 1 488 ? -29.562 -20.578 7.035 1 97.31 488 PHE A CA 1
ATOM 3801 C C . PHE A 1 488 ? -29.672 -21.359 8.336 1 97.31 488 PHE A C 1
ATOM 3803 O O . PHE A 1 488 ? -28.75 -21.359 9.156 1 97.31 488 PHE A O 1
ATOM 3810 N N . ASP A 1 489 ? -30.828 -21.984 8.586 1 96.19 489 ASP A N 1
ATOM 3811 C CA . ASP A 1 489 ? -30.938 -22.859 9.742 1 96.19 489 ASP A CA 1
ATOM 3812 C C . ASP A 1 489 ? -30.25 -24.188 9.5 1 96.19 489 ASP A C 1
ATOM 3814 O O . ASP A 1 489 ? -30.891 -25.25 9.523 1 96.19 489 ASP A O 1
ATOM 3818 N N . VAL A 1 490 ? -29.016 -24.172 9.312 1 97.25 490 VAL A N 1
ATOM 3819 C CA . VAL A 1 490 ? -28.188 -25.297 8.883 1 97.25 490 VAL A CA 1
ATOM 3820 C C . VAL A 1 490 ? -28.203 -26.375 9.953 1 97.25 490 VAL A C 1
ATOM 3822 O O . VAL A 1 490 ? -28.203 -27.578 9.633 1 97.25 490 VAL A O 1
ATOM 3825 N N . GLU A 1 491 ? -28.219 -26.047 11.242 1 95.81 491 GLU A N 1
ATOM 3826 C CA . GLU A 1 491 ? -28.203 -27 12.336 1 95.81 491 GLU A CA 1
ATOM 3827 C C . GLU A 1 491 ? -29.422 -27.922 12.289 1 95.81 491 GLU A C 1
ATOM 3829 O O . GLU A 1 491 ? -29.297 -29.125 12.539 1 95.81 491 GLU A O 1
ATOM 3834 N N . SER A 1 492 ? -30.5 -27.344 11.969 1 96.38 492 SER A N 1
ATOM 3835 C CA . SER A 1 492 ? -31.719 -28.156 11.852 1 96.38 492 SER A CA 1
ATOM 3836 C C . SER A 1 492 ? -31.75 -28.906 10.531 1 96.38 492 SER A C 1
ATOM 3838 O O . SER A 1 492 ? -32.219 -30.047 10.484 1 96.38 492 SER A O 1
ATOM 3840 N N . ARG A 1 493 ? -31.297 -28.297 9.492 1 97.75 493 ARG A N 1
ATOM 3841 C CA . ARG A 1 493 ? -31.422 -28.859 8.148 1 97.75 493 ARG A CA 1
ATOM 3842 C C . ARG A 1 493 ? -30.469 -30.016 7.941 1 97.75 493 ARG A C 1
ATOM 3844 O O . ARG A 1 493 ? -30.703 -30.891 7.105 1 97.75 493 ARG A O 1
ATOM 3851 N N . VAL A 1 494 ? -29.391 -30.109 8.68 1 97.69 494 VAL A N 1
ATOM 3852 C CA . VAL A 1 494 ? -28.438 -31.203 8.555 1 97.69 494 VAL A CA 1
ATOM 3853 C C . VAL A 1 494 ? -29.125 -32.531 8.906 1 97.69 494 VAL A C 1
ATOM 3855 O O . VAL A 1 494 ? -28.766 -33.562 8.375 1 97.69 494 VAL A O 1
ATOM 3858 N N . ARG A 1 495 ? -30.172 -32.5 9.734 1 97.12 495 ARG A N 1
ATOM 3859 C CA . ARG A 1 495 ? -30.906 -33.688 10.195 1 97.12 495 ARG A CA 1
ATOM 3860 C C . ARG A 1 495 ? -32.125 -33.969 9.305 1 97.12 495 ARG A C 1
ATOM 3862 O O . ARG A 1 495 ? -32.812 -34.969 9.492 1 97.12 495 ARG A O 1
ATOM 3869 N N . SER A 1 496 ? -32.312 -33.188 8.359 1 97.62 496 SER A N 1
ATOM 3870 C CA . SER A 1 496 ? -33.438 -33.312 7.453 1 97.62 496 SER A CA 1
ATOM 3871 C C . SER A 1 496 ? -33.156 -34.344 6.359 1 97.62 496 SER A C 1
ATOM 3873 O O . SER A 1 496 ? -32.062 -34.875 6.258 1 97.62 496 SER A O 1
ATOM 3875 N N . ASP A 1 497 ? -34.188 -34.625 5.488 1 97.12 497 ASP A N 1
ATOM 3876 C CA . ASP A 1 497 ? -34.031 -35.531 4.344 1 97.12 497 ASP A CA 1
ATOM 3877 C C . ASP A 1 497 ? -33.031 -34.969 3.348 1 97.12 497 ASP A C 1
ATOM 3879 O O . ASP A 1 497 ? -32.188 -35.719 2.805 1 97.12 497 ASP A O 1
ATOM 3883 N N . ALA A 1 498 ? -33.062 -33.688 3.172 1 97.75 498 ALA A N 1
ATOM 3884 C CA . ALA A 1 498 ? -32.125 -33.031 2.271 1 97.75 498 ALA A CA 1
ATOM 3885 C C . ALA A 1 498 ? -30.688 -33.219 2.768 1 97.75 498 ALA A C 1
ATOM 3887 O O . ALA A 1 498 ? -29.781 -33.531 1.979 1 97.75 498 ALA A O 1
ATOM 3888 N N . GLY A 1 499 ? -30.5 -33.031 4.07 1 98.38 499 GLY A N 1
ATOM 3889 C CA . GLY A 1 499 ? -29.172 -33.219 4.656 1 98.38 499 GLY A CA 1
ATOM 3890 C C . GLY A 1 499 ? -28.641 -34.625 4.457 1 98.38 499 GLY A C 1
ATOM 3891 O O . GLY A 1 499 ? -27.469 -34.812 4.16 1 98.38 499 GLY A O 1
ATOM 3892 N N . GLN A 1 500 ? -29.5 -35.594 4.613 1 98.19 500 GLN A N 1
ATOM 3893 C CA . GLN A 1 500 ? -29.109 -37 4.449 1 98.19 500 GLN A CA 1
ATOM 3894 C C . GLN A 1 500 ? -28.766 -37.281 2.998 1 98.19 500 GLN A C 1
ATOM 3896 O O . GLN A 1 500 ? -27.781 -38 2.727 1 98.19 500 GLN A O 1
ATOM 3901 N N . ARG A 1 501 ? -29.516 -36.781 2.123 1 98.38 501 ARG A N 1
ATOM 3902 C CA . ARG A 1 501 ? -29.266 -37 0.702 1 98.38 501 ARG A CA 1
ATOM 3903 C C . ARG A 1 501 ? -27.953 -36.344 0.269 1 98.38 501 ARG A C 1
ATOM 3905 O O . ARG A 1 501 ? -27.188 -36.938 -0.493 1 98.38 501 ARG A O 1
ATOM 3912 N N . TYR A 1 502 ? -27.766 -35.062 0.738 1 98.75 502 TYR A N 1
ATOM 3913 C CA . TYR A 1 502 ? -26.516 -34.375 0.408 1 98.75 502 TYR A CA 1
ATOM 3914 C C . TYR A 1 502 ? -25.312 -35.188 0.896 1 98.75 502 TYR A C 1
ATOM 3916 O O . TYR A 1 502 ? -24.359 -35.406 0.144 1 98.75 502 TYR A O 1
ATOM 3924 N N . ARG A 1 503 ? -25.328 -35.656 2.143 1 98.5 503 ARG A N 1
ATOM 3925 C CA . ARG A 1 503 ? -24.234 -36.406 2.729 1 98.5 503 ARG A CA 1
ATOM 3926 C C . ARG A 1 503 ? -23.969 -37.719 1.948 1 98.5 503 ARG A C 1
ATOM 3928 O O . ARG A 1 503 ? -22.812 -38.062 1.683 1 98.5 503 ARG A O 1
ATOM 3935 N N . LYS A 1 504 ? -25.047 -38.406 1.615 1 98.44 504 LYS A N 1
ATOM 3936 C CA . LYS A 1 504 ? -24.922 -39.656 0.877 1 98.44 504 LYS A CA 1
ATOM 3937 C C . LYS A 1 504 ? -24.281 -39.438 -0.491 1 98.44 504 LYS A C 1
ATOM 3939 O O . LYS A 1 504 ? -23.359 -40.156 -0.882 1 98.44 504 LYS A O 1
ATOM 3944 N N . TYR A 1 505 ? -24.766 -38.469 -1.189 1 98.56 505 TYR A N 1
ATOM 3945 C CA . TYR A 1 505 ? -24.25 -38.156 -2.514 1 98.56 505 TYR A CA 1
ATOM 3946 C C . TYR A 1 505 ? -22.766 -37.812 -2.453 1 98.56 505 TYR A C 1
ATOM 3948 O O . TYR A 1 505 ? -21.969 -38.312 -3.262 1 98.56 505 TYR A O 1
ATOM 3956 N N . ILE A 1 506 ? -22.375 -36.938 -1.509 1 98.69 506 ILE A N 1
ATOM 3957 C CA . ILE A 1 506 ? -21 -36.5 -1.365 1 98.69 506 ILE A CA 1
ATOM 3958 C C . ILE A 1 506 ? -20.109 -37.656 -1.002 1 98.69 506 ILE A C 1
ATOM 3960 O O . ILE A 1 506 ? -19.031 -37.844 -1.593 1 98.69 506 ILE A O 1
ATOM 3964 N N . LEU A 1 507 ? -20.562 -38.469 -0.053 1 98.56 507 LEU A N 1
ATOM 3965 C CA . LEU A 1 507 ? -19.797 -39.625 0.391 1 98.56 507 LEU A CA 1
ATOM 3966 C C . LEU A 1 507 ? -19.578 -40.594 -0.757 1 98.56 507 LEU A C 1
ATOM 3968 O O . LEU A 1 507 ? -18.453 -41.031 -0.99 1 98.56 507 LEU A O 1
ATOM 3972 N N . GLU A 1 508 ? -20.625 -40.906 -1.479 1 98.44 508 GLU A N 1
ATOM 3973 C CA . GLU A 1 508 ? -20.531 -41.875 -2.578 1 98.44 508 GLU A CA 1
ATOM 3974 C C . GLU A 1 508 ? -19.625 -41.344 -3.693 1 98.44 508 GLU A C 1
ATOM 3976 O O . GLU A 1 508 ? -18.891 -42.125 -4.309 1 98.44 508 GLU A O 1
ATOM 3981 N N . THR A 1 509 ? -19.719 -40.094 -3.928 1 98.62 509 THR A N 1
ATOM 3982 C CA . THR A 1 509 ? -18.875 -39.5 -4.953 1 98.62 509 THR A CA 1
ATOM 3983 C C . THR A 1 509 ? -17.406 -39.594 -4.574 1 98.62 509 THR A C 1
ATOM 3985 O O . THR A 1 509 ? -16.578 -40 -5.383 1 98.62 509 THR A O 1
ATOM 3988 N N . ILE A 1 510 ? -17.047 -39.188 -3.326 1 98.5 510 ILE A N 1
ATOM 3989 C CA . ILE A 1 510 ? -15.656 -39.219 -2.885 1 98.5 510 ILE A CA 1
ATOM 3990 C C . ILE A 1 510 ? -15.148 -40.656 -2.855 1 98.5 510 ILE A C 1
ATOM 3992 O O . ILE A 1 510 ? -14.008 -40.938 -3.25 1 98.5 510 ILE A O 1
ATOM 3996 N N . GLU A 1 511 ? -15.984 -41.562 -2.426 1 97.5 511 GLU A N 1
ATOM 3997 C CA . GLU A 1 511 ? -15.617 -42.969 -2.391 1 97.5 511 GLU A CA 1
ATOM 3998 C C . GLU A 1 511 ? -15.273 -43.5 -3.787 1 97.5 511 GLU A C 1
ATOM 4000 O O . GLU A 1 511 ? -14.281 -44.188 -3.969 1 97.5 511 GLU A O 1
ATOM 4005 N N . ARG A 1 512 ? -16.078 -43.188 -4.742 1 98.06 512 ARG A N 1
ATOM 4006 C CA . ARG A 1 512 ? -15.844 -43.594 -6.121 1 98.06 512 ARG A CA 1
ATOM 4007 C C . ARG A 1 512 ? -14.531 -43.031 -6.641 1 98.06 512 ARG A C 1
ATOM 4009 O O . ARG A 1 512 ? -13.727 -43.75 -7.246 1 98.06 512 ARG A O 1
ATOM 4016 N N . LEU A 1 513 ? -14.305 -41.75 -6.422 1 98.06 513 LEU A N 1
ATOM 4017 C CA . LEU A 1 513 ? -13.102 -41.062 -6.902 1 98.06 513 LEU A CA 1
ATOM 4018 C C . LEU A 1 513 ? -11.844 -41.688 -6.301 1 98.06 513 LEU A C 1
ATOM 4020 O O . LEU A 1 513 ? -10.859 -41.875 -7.004 1 98.06 513 LEU A O 1
ATOM 4024 N N . VAL A 1 514 ? -11.922 -41.969 -5.035 1 96.56 514 VAL A N 1
ATOM 4025 C CA . VAL A 1 514 ? -10.742 -42.438 -4.316 1 96.56 514 VAL A CA 1
ATOM 4026 C C . VAL A 1 514 ? -10.547 -43.938 -4.578 1 96.56 514 VAL A C 1
ATOM 4028 O O . VAL A 1 514 ? -9.43 -44.375 -4.859 1 96.56 514 VAL A O 1
ATOM 4031 N N . THR A 1 515 ? -11.562 -44.781 -4.566 1 95.12 515 THR A N 1
ATOM 4032 C CA . THR A 1 515 ? -11.43 -46.25 -4.605 1 95.12 515 THR A CA 1
ATOM 4033 C C . THR A 1 515 ? -11.406 -46.75 -6.043 1 95.12 515 THR A C 1
ATOM 4035 O O . THR A 1 515 ? -10.664 -47.688 -6.371 1 95.12 515 THR A O 1
ATOM 4038 N N . GLN A 1 516 ? -12.172 -46.156 -6.871 1 95.81 516 GLN A N 1
ATOM 4039 C CA . GLN A 1 516 ? -12.273 -46.688 -8.234 1 95.81 516 GLN A CA 1
ATOM 4040 C C . GLN A 1 516 ? -11.312 -45.938 -9.172 1 95.81 516 GLN A C 1
ATOM 4042 O O . GLN A 1 516 ? -10.727 -46.562 -10.062 1 95.81 516 GLN A O 1
ATOM 4047 N N . GLU A 1 517 ? -11.195 -44.688 -8.922 1 95.81 517 GLU A N 1
ATOM 4048 C CA . GLU A 1 517 ? -10.375 -43.906 -9.836 1 95.81 517 GLU A CA 1
ATOM 4049 C C . GLU A 1 517 ? -8.969 -43.719 -9.281 1 95.81 517 GLU A C 1
ATOM 4051 O O . GLU A 1 517 ? -8.078 -43.25 -9.992 1 95.81 517 GLU A O 1
ATOM 4056 N N . GLY A 1 518 ? -8.781 -44 -8.078 1 94.69 518 GLY A N 1
ATOM 4057 C CA . GLY A 1 518 ? -7.457 -43.938 -7.469 1 94.69 518 GLY A CA 1
ATOM 4058 C C . GLY A 1 518 ? -6.98 -42.531 -7.199 1 94.69 518 GLY A C 1
ATOM 4059 O O . GLY A 1 518 ? -5.785 -42.281 -7.031 1 94.69 518 GLY A O 1
ATOM 4060 N N . LYS A 1 519 ? -7.883 -41.594 -7.117 1 96.69 519 LYS A N 1
ATOM 4061 C CA . LYS A 1 519 ? -7.496 -40.188 -6.91 1 96.69 519 LYS A CA 1
ATOM 4062 C C . LYS A 1 519 ? -7.102 -39.938 -5.457 1 96.69 519 LYS A C 1
ATOM 4064 O O . LYS A 1 519 ? -7.695 -40.5 -4.539 1 96.69 519 LYS A O 1
ATOM 4069 N N . LYS A 1 520 ? -6.059 -39.125 -5.262 1 96.81 520 LYS A N 1
ATOM 4070 C CA . LYS A 1 520 ? -5.656 -38.625 -3.951 1 96.81 520 LYS A CA 1
ATOM 4071 C C . LYS A 1 520 ? -6.031 -37.156 -3.781 1 96.81 520 LYS A C 1
ATOM 4073 O O . LYS A 1 520 ? -5.871 -36.375 -4.707 1 96.81 520 LYS A O 1
ATOM 4078 N N . PHE A 1 521 ? -6.605 -36.844 -2.658 1 98.12 521 PHE A N 1
ATOM 4079 C CA . PHE A 1 521 ? -7.008 -35.469 -2.381 1 98.12 521 PHE A CA 1
ATOM 4080 C C . PHE A 1 521 ? -6.266 -34.938 -1.168 1 98.12 521 PHE A C 1
ATOM 4082 O O . PHE A 1 521 ? -6.082 -35.625 -0.174 1 98.12 521 PHE A O 1
ATOM 4089 N N . GLY A 1 522 ? -5.801 -33.656 -1.307 1 98.12 522 GLY A N 1
ATOM 4090 C CA . GLY A 1 522 ? -4.953 -33.094 -0.261 1 98.12 522 GLY A CA 1
ATOM 4091 C C . GLY A 1 522 ? -5.641 -32.031 0.549 1 98.12 522 GLY A C 1
ATOM 4092 O O . GLY A 1 522 ? -5.188 -31.688 1.646 1 98.12 522 GLY A O 1
ATOM 4093 N N . ALA A 1 523 ? -6.773 -31.438 0.071 1 98.69 523 ALA A N 1
ATOM 4094 C CA . ALA A 1 523 ? -7.484 -30.375 0.777 1 98.69 523 ALA A CA 1
ATOM 4095 C C . ALA A 1 523 ? -8.898 -30.203 0.221 1 98.69 523 ALA A C 1
ATOM 4097 O O . ALA A 1 523 ? -9.172 -30.578 -0.922 1 98.69 523 ALA A O 1
ATOM 4098 N N . LEU A 1 524 ? -9.781 -29.797 1.054 1 98.88 524 LEU A N 1
ATOM 4099 C CA . LEU A 1 524 ? -11.062 -29.25 0.64 1 98.88 524 LEU A CA 1
ATOM 4100 C C . LEU A 1 524 ? -11.031 -27.719 0.635 1 98.88 524 LEU A C 1
ATOM 4102 O O . LEU A 1 524 ? -10.766 -27.109 1.667 1 98.88 524 LEU A O 1
ATOM 4106 N N . ILE A 1 525 ? -11.234 -27.094 -0.544 1 98.88 525 ILE A N 1
ATOM 4107 C CA . ILE A 1 525 ? -11.18 -25.641 -0.682 1 98.88 525 ILE A CA 1
ATOM 4108 C C . ILE A 1 525 ? -12.547 -25.109 -1.104 1 98.88 525 ILE A C 1
ATOM 4110 O O . ILE A 1 525 ? -13.109 -25.562 -2.105 1 98.88 525 ILE A O 1
ATOM 4114 N N . MET A 1 526 ? -13.07 -24.094 -0.355 1 98.19 526 MET A N 1
ATOM 4115 C CA . MET A 1 526 ? -14.383 -23.562 -0.696 1 98.19 526 MET A CA 1
ATOM 4116 C C . MET A 1 526 ? -14.43 -22.047 -0.458 1 98.19 526 MET A C 1
ATOM 4118 O O . MET A 1 526 ? -13.82 -21.547 0.483 1 98.19 526 MET A O 1
ATOM 4122 N N . GLU A 1 527 ? -15.117 -21.344 -1.305 1 98.69 527 GLU A N 1
ATOM 4123 C CA . GLU A 1 527 ? -15.688 -20.047 -0.957 1 98.69 527 GLU A CA 1
ATOM 4124 C C . GLU A 1 527 ? -16.953 -20.203 -0.121 1 98.69 527 GLU A C 1
ATOM 4126 O O . GLU A 1 527 ? -17.969 -20.672 -0.616 1 98.69 527 GLU A O 1
ATOM 4131 N N . PRO A 1 528 ? -16.938 -19.75 1.082 1 98.75 528 PRO A N 1
ATOM 4132 C CA . PRO A 1 528 ? -18.156 -19.969 1.884 1 98.75 528 PRO A CA 1
ATOM 4133 C C . PRO A 1 528 ? -19.328 -19.109 1.421 1 98.75 528 PRO A C 1
ATOM 4135 O O . PRO A 1 528 ? -19.156 -17.906 1.198 1 98.75 528 PRO A O 1
ATOM 4138 N N . ILE A 1 529 ? -20.484 -19.688 1.167 1 98.62 529 ILE A N 1
ATOM 4139 C CA . ILE A 1 529 ? -21.812 -19.125 0.95 1 98.62 529 ILE A CA 1
ATOM 4140 C C . ILE A 1 529 ? -21.938 -18.672 -0.501 1 98.62 529 ILE A C 1
ATOM 4142 O O . ILE A 1 529 ? -22.828 -19.141 -1.224 1 98.62 529 ILE A O 1
ATOM 4146 N N . ILE A 1 530 ? -21.047 -17.688 -0.959 1 98.75 530 ILE A N 1
ATOM 4147 C CA . ILE A 1 530 ? -21.203 -17.125 -2.291 1 98.75 530 ILE A CA 1
ATOM 4148 C C . ILE A 1 530 ? -19.906 -17.312 -3.092 1 98.75 530 ILE A C 1
ATOM 4150 O O . ILE A 1 530 ? -18.828 -16.969 -2.627 1 98.75 530 ILE A O 1
ATOM 4154 N N . LEU A 1 531 ? -20.016 -17.938 -4.246 1 98.38 531 LEU A N 1
ATOM 4155 C CA . LEU A 1 531 ? -18.938 -17.938 -5.227 1 98.38 531 LEU A CA 1
ATOM 4156 C C . LEU A 1 531 ? -19.016 -16.703 -6.121 1 98.38 531 LEU A C 1
ATOM 4158 O O . LEU A 1 531 ? -19.719 -16.719 -7.137 1 98.38 531 LEU A O 1
ATOM 4162 N N . GLY A 1 532 ? -18.266 -15.648 -5.75 1 96.88 532 GLY A N 1
ATOM 4163 C CA . GLY A 1 532 ? -18.391 -14.344 -6.371 1 96.88 532 GLY A CA 1
ATOM 4164 C C . GLY A 1 532 ? -18.062 -14.352 -7.852 1 96.88 532 GLY A C 1
ATOM 4165 O O . GLY A 1 532 ? -18.953 -14.188 -8.688 1 96.88 532 GLY A O 1
ATOM 4166 N N . ALA A 1 533 ? -16.828 -14.641 -8.242 1 94.94 533 ALA A N 1
ATOM 4167 C CA . ALA A 1 533 ? -16.359 -14.578 -9.625 1 94.94 533 ALA A CA 1
ATOM 4168 C C . ALA A 1 533 ? -17.031 -15.641 -10.484 1 94.94 533 ALA A C 1
ATOM 4170 O O . ALA A 1 533 ? -17.047 -15.531 -11.711 1 94.94 533 ALA A O 1
ATOM 4171 N N . GLY A 1 534 ? -17.625 -16.672 -9.828 1 95.31 534 GLY A N 1
ATOM 4172 C CA . GLY A 1 534 ? -18.344 -17.719 -10.555 1 95.31 534 GLY A CA 1
ATOM 4173 C C . GLY A 1 534 ? -19.703 -17.266 -11.062 1 95.31 534 GLY A C 1
ATOM 4174 O O . GLY A 1 534 ? -20.375 -18 -11.781 1 95.31 534 GLY A O 1
ATOM 4175 N N . GLY A 1 535 ? -20.078 -16.062 -10.773 1 94.94 535 GLY A N 1
ATOM 4176 C CA . GLY A 1 535 ? -21.375 -15.523 -11.148 1 94.94 535 GLY A CA 1
ATOM 4177 C C . GLY A 1 535 ? -22.297 -15.305 -9.961 1 94.94 535 GLY A C 1
ATOM 4178 O O . GLY A 1 535 ? -23.516 -15.492 -10.062 1 94.94 535 GLY A O 1
ATOM 4179 N N . MET A 1 536 ? -21.688 -14.992 -8.867 1 97.56 536 MET A N 1
ATOM 4180 C CA . MET A 1 536 ? -22.438 -14.789 -7.637 1 97.56 536 MET A CA 1
ATOM 4181 C C . MET A 1 536 ? -23.328 -15.984 -7.348 1 97.56 536 MET A C 1
ATOM 4183 O O . MET A 1 536 ? -24.547 -15.828 -7.145 1 97.56 536 MET A O 1
ATOM 4187 N N . LEU A 1 537 ? -22.703 -17.125 -7.32 1 98.31 537 LEU A N 1
ATOM 4188 C CA . LEU A 1 537 ? -23.422 -18.359 -7.043 1 98.31 537 LEU A CA 1
ATOM 4189 C C . LEU A 1 537 ? -23.656 -18.531 -5.547 1 98.31 537 LEU A C 1
ATOM 4191 O O . LEU A 1 537 ? -22.703 -18.734 -4.793 1 98.31 537 LEU A O 1
ATOM 4195 N N . PHE A 1 538 ? -24.875 -18.359 -5.137 1 98.75 538 PHE A N 1
ATOM 4196 C CA . PHE A 1 538 ? -25.234 -18.562 -3.74 1 98.75 538 PHE A CA 1
ATOM 4197 C C . PHE A 1 538 ? -25.453 -20.047 -3.449 1 98.75 538 PHE A C 1
ATOM 4199 O O . PHE A 1 538 ? -26.547 -20.562 -3.695 1 98.75 538 PHE A O 1
ATOM 4206 N N . CYS A 1 539 ? -24.453 -20.688 -2.906 1 98.81 539 CYS A N 1
ATOM 4207 C CA . CYS A 1 539 ? -24.5 -22.109 -2.609 1 98.81 539 CYS A CA 1
ATOM 4208 C C . CYS A 1 539 ? -25.391 -22.391 -1.4 1 98.81 539 CYS A C 1
ATOM 4210 O O . CYS A 1 539 ? -25.328 -21.672 -0.404 1 98.81 539 CYS A O 1
ATOM 4212 N N . ASP A 1 540 ? -26.25 -23.406 -1.518 1 98.81 540 ASP A N 1
ATOM 4213 C CA . ASP A 1 540 ? -26.969 -23.828 -0.324 1 98.81 540 ASP A CA 1
ATOM 4214 C C . ASP A 1 540 ? -26 -24.094 0.833 1 98.81 540 ASP A C 1
ATOM 4216 O O . ASP A 1 540 ? -25.172 -25 0.761 1 98.81 540 ASP A O 1
ATOM 4220 N N . PRO A 1 541 ? -26.156 -23.297 1.931 1 98.62 541 PRO A N 1
ATOM 4221 C CA . PRO A 1 541 ? -25.25 -23.484 3.061 1 98.62 541 PRO A CA 1
ATOM 4222 C C . PRO A 1 541 ? -25.25 -24.922 3.6 1 98.62 541 PRO A C 1
ATOM 4224 O O . PRO A 1 541 ? -24.219 -25.406 4.074 1 98.62 541 PRO A O 1
ATOM 4227 N N . LEU A 1 542 ? -26.375 -25.594 3.498 1 98.75 542 LEU A N 1
ATOM 4228 C CA . LEU A 1 542 ? -26.469 -26.969 3.957 1 98.75 542 LEU A CA 1
ATOM 4229 C C . LEU A 1 542 ? -25.516 -27.875 3.186 1 98.75 542 LEU A C 1
ATOM 4231 O O . LEU A 1 542 ? -24.891 -28.766 3.76 1 98.75 542 LEU A O 1
ATOM 4235 N N . PHE A 1 543 ? -25.406 -27.703 1.867 1 98.88 543 PHE A N 1
ATOM 4236 C CA . PHE A 1 543 ? -24.531 -28.516 1.038 1 98.88 543 PHE A CA 1
ATOM 4237 C C . PHE A 1 543 ? -23.078 -28.359 1.465 1 98.88 543 PHE A C 1
ATOM 4239 O O . PHE A 1 543 ? -22.344 -29.344 1.58 1 98.88 543 PHE A O 1
ATOM 4246 N N . GLN A 1 544 ? -22.609 -27.125 1.682 1 98.88 544 GLN A N 1
ATOM 4247 C CA . GLN A 1 544 ? -21.234 -26.859 2.096 1 98.88 544 GLN A CA 1
ATOM 4248 C C . GLN A 1 544 ? -20.953 -27.453 3.475 1 98.88 544 GLN A C 1
ATOM 4250 O O . GLN A 1 544 ? -19.875 -27.984 3.723 1 98.88 544 GLN A O 1
ATOM 4255 N N . ARG A 1 545 ? -21.953 -27.328 4.383 1 98.69 545 ARG A N 1
ATOM 4256 C CA . ARG A 1 545 ? -21.828 -27.953 5.695 1 98.69 545 ARG A CA 1
ATOM 4257 C C . ARG A 1 545 ? -21.672 -29.469 5.57 1 98.69 545 ARG A C 1
ATOM 4259 O O . ARG A 1 545 ? -20.766 -30.047 6.18 1 98.69 545 ARG A O 1
ATOM 4266 N N . CYS A 1 546 ? -22.469 -30.078 4.746 1 98.75 546 CYS A N 1
ATOM 4267 C CA . CYS A 1 546 ? -22.422 -31.531 4.547 1 98.75 546 CYS A CA 1
ATOM 4268 C C . CYS A 1 546 ? -21.078 -31.953 3.934 1 98.75 546 CYS A C 1
ATOM 4270 O O . CYS A 1 546 ? -20.531 -32.969 4.301 1 98.75 546 CYS A O 1
ATOM 4272 N N . LEU A 1 547 ? -20.625 -31.172 2.99 1 98.81 547 LEU A N 1
ATOM 4273 C CA . LEU A 1 547 ? -19.344 -31.469 2.352 1 98.81 547 LEU A CA 1
ATOM 4274 C C . LEU A 1 547 ? -18.219 -31.484 3.379 1 98.81 547 LEU A C 1
ATOM 4276 O O . LEU A 1 547 ? -17.406 -32.406 3.41 1 98.81 547 LEU A O 1
ATOM 4280 N N . ALA A 1 548 ? -18.125 -30.453 4.242 1 98.56 548 ALA A N 1
ATOM 4281 C CA . ALA A 1 548 ? -17.109 -30.391 5.301 1 98.56 548 ALA A CA 1
ATOM 4282 C C . ALA A 1 548 ? -17.266 -31.562 6.27 1 98.56 548 ALA A C 1
ATOM 4284 O O . ALA A 1 548 ? -16.281 -32.188 6.668 1 98.56 548 ALA A O 1
ATOM 4285 N N . ASP A 1 549 ? -18.547 -31.875 6.625 1 98.19 549 ASP A N 1
ATOM 4286 C CA . ASP A 1 549 ? -18.828 -32.938 7.578 1 98.19 549 ASP A CA 1
ATOM 4287 C C . ASP A 1 549 ? -18.375 -34.312 7.023 1 98.19 549 ASP A C 1
ATOM 4289 O O . ASP A 1 549 ? -17.797 -35.125 7.75 1 98.19 549 ASP A O 1
ATOM 4293 N N . VAL A 1 550 ? -18.688 -34.531 5.777 1 98.44 550 VAL A N 1
ATOM 4294 C CA . VAL A 1 550 ? -18.359 -35.812 5.156 1 98.44 550 VAL A CA 1
ATOM 4295 C C . VAL A 1 550 ? -16.844 -36 5.094 1 98.44 550 VAL A C 1
ATOM 4297 O O . VAL A 1 550 ? -16.312 -37.062 5.414 1 98.44 550 VAL A O 1
ATOM 4300 N N . VAL A 1 551 ? -16.156 -34.938 4.703 1 97.94 551 VAL A N 1
ATOM 4301 C CA . VAL A 1 551 ? -14.703 -34.969 4.594 1 97.94 551 VAL A CA 1
ATOM 4302 C C . VAL A 1 551 ? -14.086 -35.25 5.969 1 97.94 551 VAL A C 1
ATOM 4304 O O . VAL A 1 551 ? -13.211 -36.094 6.113 1 97.94 551 VAL A O 1
ATOM 4307 N N . ARG A 1 552 ? -14.562 -34.594 7 1 96.44 552 ARG A N 1
ATOM 4308 C CA . ARG A 1 552 ? -14.016 -34.688 8.352 1 96.44 552 ARG A CA 1
ATOM 4309 C C . ARG A 1 552 ? -14.43 -36.031 9 1 96.44 552 ARG A C 1
ATOM 4311 O O . ARG A 1 552 ? -13.68 -36.594 9.789 1 96.44 552 ARG A O 1
ATOM 4318 N N . GLY A 1 553 ? -15.57 -36.531 8.664 1 95.44 553 GLY A N 1
ATOM 4319 C CA . GLY A 1 553 ? -16.141 -37.688 9.336 1 95.44 553 GLY A CA 1
ATOM 4320 C C . GLY A 1 553 ? -15.688 -39 8.734 1 95.44 553 GLY A C 1
ATOM 4321 O O . GLY A 1 553 ? -15.969 -40.062 9.281 1 95.44 553 GLY A O 1
ATOM 4322 N N . ASN A 1 554 ? -14.945 -38.938 7.641 1 94.62 554 ASN A N 1
ATOM 4323 C CA . ASN A 1 554 ? -14.562 -40.188 6.953 1 94.62 554 ASN A CA 1
ATOM 4324 C C . ASN A 1 554 ? -13.078 -40.188 6.602 1 94.62 554 ASN A C 1
ATOM 4326 O O . ASN A 1 554 ? -12.711 -40.312 5.434 1 94.62 554 ASN A O 1
ATOM 4330 N N . PRO A 1 555 ? -12.195 -40.062 7.617 1 93.69 555 PRO A N 1
ATOM 4331 C CA . PRO A 1 555 ? -10.758 -40.031 7.34 1 93.69 555 PRO A CA 1
ATOM 4332 C C . PRO A 1 555 ? -10.273 -41.281 6.617 1 93.69 555 PRO A C 1
ATOM 4334 O O . PRO A 1 555 ? -9.266 -41.25 5.906 1 93.69 555 PRO A O 1
ATOM 4337 N N . GLN A 1 556 ? -10.992 -42.406 6.699 1 91.31 556 GLN A N 1
ATOM 4338 C CA . GLN A 1 556 ? -10.602 -43.688 6.098 1 91.31 556 GLN A CA 1
ATOM 4339 C C . GLN A 1 556 ? -10.633 -43.594 4.574 1 91.31 556 GLN A C 1
ATOM 4341 O O . GLN A 1 556 ? -9.992 -44.406 3.891 1 91.31 556 GLN A O 1
ATOM 4346 N N . LEU A 1 557 ? -11.328 -42.656 4.027 1 92.81 557 LEU A N 1
ATOM 4347 C CA . LEU A 1 557 ? -11.398 -42.469 2.582 1 92.81 557 LEU A CA 1
ATOM 4348 C C . LEU A 1 557 ? -10.047 -42.031 2.021 1 92.81 557 LEU A C 1
ATOM 4350 O O . LEU A 1 557 ? -9.719 -42.344 0.872 1 92.81 557 LEU A O 1
ATOM 4354 N N . PHE A 1 558 ? -9.25 -41.438 2.883 1 93 558 PHE A N 1
ATOM 4355 C CA . PHE A 1 558 ? -8.078 -40.75 2.354 1 93 558 PHE A CA 1
ATOM 4356 C C . PHE A 1 558 ? -6.797 -41.438 2.799 1 93 558 PHE A C 1
ATOM 4358 O O . PHE A 1 558 ? -5.723 -41.188 2.248 1 93 558 PHE A O 1
ATOM 4365 N N . ASN A 1 559 ? -6.906 -42.281 3.814 1 82.25 559 ASN A N 1
ATOM 4366 C CA . ASN A 1 559 ? -5.758 -43 4.355 1 82.25 559 ASN A CA 1
ATOM 4367 C C . ASN A 1 559 ? -5.668 -44.406 3.799 1 82.25 559 ASN A C 1
ATOM 4369 O O . ASN A 1 559 ? -5.734 -45.375 4.555 1 82.25 559 ASN A O 1
ATOM 4373 N N . ARG A 1 560 ? -5.785 -44.781 2.609 1 66.62 560 ARG A N 1
ATOM 4374 C CA . ARG A 1 560 ? -5.949 -46.156 2.139 1 66.62 560 ARG A CA 1
ATOM 4375 C C . ARG A 1 560 ? -4.723 -47 2.469 1 66.62 560 ARG A C 1
ATOM 4377 O O . ARG A 1 560 ? -4.816 -48.25 2.57 1 66.62 560 ARG A O 1
ATOM 4384 N N . GLY A 1 561 ? -3.605 -46.406 2.523 1 57.38 561 GLY A N 1
ATOM 4385 C CA . GLY A 1 561 ? -2.455 -47.281 2.721 1 57.38 561 GLY A CA 1
ATOM 4386 C C . GLY A 1 561 ? -2.111 -47.5 4.184 1 57.38 561 GLY A C 1
ATOM 4387 O O . GLY A 1 561 ? -1.278 -48.344 4.512 1 57.38 561 GLY A O 1
ATOM 4388 N N . ARG A 1 562 ? -2.42 -46.531 5.113 1 57.28 562 ARG A N 1
ATOM 4389 C CA . ARG A 1 562 ? -1.972 -46.688 6.496 1 57.28 562 ARG A CA 1
ATOM 4390 C C . ARG A 1 562 ? -3.121 -47.094 7.406 1 57.28 562 ARG A C 1
ATOM 4392 O O . ARG A 1 562 ? -4.246 -46.625 7.25 1 57.28 562 ARG A O 1
ATOM 4399 N N . LEU A 1 563 ? -3.043 -48.219 7.961 1 52.81 563 LEU A N 1
ATOM 4400 C CA . LEU A 1 563 ? -3.986 -48.875 8.852 1 52.81 563 LEU A CA 1
ATOM 4401 C C . LEU A 1 563 ? -4.383 -47.969 10.008 1 52.81 563 LEU A C 1
ATOM 4403 O O . LEU A 1 563 ? -5.461 -48.125 10.586 1 52.81 563 LEU A O 1
ATOM 4407 N N . THR A 1 564 ? -3.434 -47.156 10.648 1 52.84 564 THR A N 1
ATOM 4408 C CA . THR A 1 564 ? -3.82 -46.469 11.875 1 52.84 564 THR A CA 1
ATOM 4409 C C . THR A 1 564 ? -3.83 -44.969 11.672 1 52.84 564 THR A C 1
ATOM 4411 O O . THR A 1 564 ? -2.854 -44.406 11.188 1 52.84 564 THR A O 1
ATOM 4414 N N . GLU A 1 565 ? -5.059 -44.375 11.531 1 57.75 565 GLU A N 1
ATOM 4415 C CA . GLU A 1 565 ? -5.141 -42.938 11.609 1 57.75 565 GLU A CA 1
ATOM 4416 C C . GLU A 1 565 ? -4.52 -42.406 12.906 1 57.75 565 GLU A C 1
ATOM 4418 O O . GLU A 1 565 ? -4.77 -42.938 13.984 1 57.75 565 GLU A O 1
ATOM 4423 N N . PRO A 1 566 ? -3.484 -41.531 12.758 1 61.75 566 PRO A N 1
ATOM 4424 C CA . PRO A 1 566 ? -3.045 -40.938 14.023 1 61.75 566 PRO A CA 1
ATOM 4425 C C . PRO A 1 566 ? -4.203 -40.375 14.852 1 61.75 566 PRO A C 1
ATOM 4427 O O . PRO A 1 566 ? -5.168 -39.844 14.289 1 61.75 566 PRO A O 1
ATOM 4430 N N . GLN A 1 567 ? -4.375 -40.844 15.938 1 63.56 567 GLN A N 1
ATOM 4431 C CA . GLN A 1 567 ? -5.367 -40.312 16.875 1 63.56 567 GLN A CA 1
ATOM 4432 C C . GLN A 1 567 ? -5.316 -38.812 16.969 1 63.56 567 GLN A C 1
ATOM 4434 O O . GLN A 1 567 ? -4.23 -38.219 17.031 1 63.56 567 GLN A O 1
ATOM 4439 N N . PRO A 1 568 ? -6.562 -38.219 16.703 1 73.31 568 PRO A N 1
ATOM 4440 C CA . PRO A 1 568 ? -6.574 -36.781 16.875 1 73.31 568 PRO A CA 1
ATOM 4441 C C . PRO A 1 568 ? -5.93 -36.344 18.188 1 73.31 568 PRO A C 1
ATOM 4443 O O . PRO A 1 568 ? -6.152 -36.938 19.234 1 73.31 568 PRO A O 1
ATOM 4446 N N . GLN A 1 569 ? -5.074 -35.406 18.141 1 65.88 569 GLN A N 1
ATOM 4447 C CA . GLN A 1 569 ? -4.375 -34.875 19.312 1 65.88 569 GLN A CA 1
ATOM 4448 C C . GLN A 1 569 ? -5.328 -34.094 20.203 1 65.88 569 GLN A C 1
ATOM 4450 O O . GLN A 1 569 ? -5.195 -34.125 21.438 1 65.88 569 GLN A O 1
ATOM 4455 N N . THR A 1 570 ? -6.227 -33.375 19.562 1 79.25 570 THR A N 1
ATOM 4456 C CA . THR A 1 570 ? -7.211 -32.562 20.266 1 79.25 570 THR A CA 1
ATOM 4457 C C . THR A 1 570 ? -8.531 -32.531 19.5 1 79.25 570 THR A C 1
ATOM 4459 O O . THR A 1 570 ? -8.617 -33 18.375 1 79.25 570 THR A O 1
ATOM 4462 N N . ASP A 1 571 ? -9.484 -31.984 20.141 1 83.56 571 ASP A N 1
ATOM 4463 C CA . ASP A 1 571 ? -10.789 -31.812 19.5 1 83.56 571 ASP A CA 1
ATOM 4464 C C . ASP A 1 571 ? -10.711 -30.812 18.344 1 83.56 571 ASP A C 1
ATOM 4466 O O . ASP A 1 571 ? -11.617 -30.75 17.516 1 83.56 571 ASP A O 1
ATOM 4470 N N . LEU A 1 572 ? -9.531 -30.219 18.266 1 90.94 572 LEU A N 1
ATOM 4471 C CA . LEU A 1 572 ? -9.375 -29.172 17.266 1 90.94 572 LEU A CA 1
ATOM 4472 C C . LEU A 1 572 ? -8.531 -29.656 16.094 1 90.94 572 LEU A C 1
ATOM 4474 O O . LEU A 1 572 ? -8.328 -28.938 15.117 1 90.94 572 LEU A O 1
ATOM 4478 N N . SER A 1 573 ? -8.109 -30.922 16.172 1 93.5 573 SER A N 1
ATOM 4479 C CA . SER A 1 573 ? -7.316 -31.5 15.094 1 93.5 573 SER A CA 1
ATOM 4480 C C . SER A 1 573 ? -8.148 -31.719 13.836 1 93.5 573 SER A C 1
ATOM 4482 O O . SER A 1 573 ? -9.32 -32.094 13.922 1 93.5 573 SER A O 1
ATOM 4484 N N . TRP A 1 574 ? -7.496 -31.438 12.742 1 95.06 574 TRP A N 1
ATOM 4485 C CA . TRP A 1 574 ? -8.242 -31.703 11.516 1 95.06 574 TRP A CA 1
ATOM 4486 C C . TRP A 1 574 ? -8.336 -33.219 11.25 1 95.06 574 TRP A C 1
ATOM 4488 O O . TRP A 1 574 ? -7.488 -33.969 11.703 1 95.06 574 TRP A O 1
ATOM 4498 N N . SER A 1 575 ? -9.375 -33.625 10.578 1 95.12 575 SER A N 1
ATOM 4499 C CA . SER A 1 575 ? -9.656 -35 10.211 1 95.12 575 SER A CA 1
ATOM 4500 C C . SER A 1 575 ? -10.031 -35.125 8.734 1 95.12 575 SER A C 1
ATOM 4502 O O . SER A 1 575 ? -10.719 -34.25 8.195 1 95.12 575 SER A O 1
ATOM 4504 N N . GLY A 1 576 ? -9.578 -36.219 8.102 1 95.88 576 GLY A N 1
ATOM 4505 C CA . GLY A 1 576 ? -9.781 -36.375 6.672 1 95.88 576 GLY A CA 1
ATOM 4506 C C . GLY A 1 576 ? -8.836 -35.5 5.852 1 95.88 576 GLY A C 1
ATOM 4507 O O . GLY A 1 576 ? -7.668 -35.875 5.668 1 95.88 576 GLY A O 1
ATOM 4508 N N . LEU A 1 577 ? -9.359 -34.375 5.461 1 97.81 577 LEU A N 1
ATOM 4509 C CA . LEU A 1 577 ? -8.57 -33.406 4.742 1 97.81 577 LEU A CA 1
ATOM 4510 C C . LEU A 1 577 ? -8.602 -32.031 5.461 1 97.81 577 LEU A C 1
ATOM 4512 O O . LEU A 1 577 ? -9.602 -31.703 6.098 1 97.81 577 LEU A O 1
ATOM 4516 N N . PRO A 1 578 ? -7.457 -31.25 5.348 1 98.44 578 PRO A N 1
ATOM 4517 C CA . PRO A 1 578 ? -7.586 -29.844 5.77 1 98.44 578 PRO A CA 1
ATOM 4518 C C . PRO A 1 578 ? -8.703 -29.109 5.039 1 98.44 578 PRO A C 1
ATOM 4520 O O . PRO A 1 578 ? -8.82 -29.219 3.814 1 98.44 578 PRO A O 1
ATOM 4523 N N . VAL A 1 579 ? -9.547 -28.422 5.781 1 98.81 579 VAL A N 1
ATOM 4524 C CA . VAL A 1 579 ? -10.602 -27.594 5.203 1 98.81 579 VAL A CA 1
ATOM 4525 C C . VAL A 1 579 ? -10.117 -26.141 5.09 1 98.81 579 VAL A C 1
ATOM 4527 O O . VAL A 1 579 ? -9.758 -25.531 6.09 1 98.81 579 VAL A O 1
ATOM 4530 N N . ILE A 1 580 ? -10.055 -25.609 3.863 1 98.94 580 ILE A N 1
ATOM 4531 C CA . ILE A 1 580 ? -9.594 -24.266 3.566 1 98.94 580 ILE A CA 1
ATOM 4532 C C . ILE A 1 580 ? -10.773 -23.391 3.129 1 98.94 580 ILE A C 1
ATOM 4534 O O . ILE A 1 580 ? -11.453 -23.703 2.152 1 98.94 580 ILE A O 1
ATOM 4538 N N . PHE A 1 581 ? -11.055 -22.328 3.846 1 98.94 581 PHE A N 1
ATOM 4539 C CA . PHE A 1 581 ? -12.078 -21.375 3.443 1 98.94 581 PHE A CA 1
ATOM 4540 C C . PHE A 1 581 ? -11.461 -20.141 2.799 1 98.94 581 PHE A C 1
ATOM 4542 O O . PHE A 1 581 ? -10.664 -19.438 3.428 1 98.94 581 PHE A O 1
ATOM 4549 N N . ASP A 1 582 ? -11.789 -19.922 1.516 1 98.88 582 ASP A N 1
ATOM 4550 C CA . ASP A 1 582 ? -11.477 -18.688 0.81 1 98.88 582 ASP A CA 1
ATOM 4551 C C . ASP A 1 582 ? -12.453 -17.562 1.188 1 98.88 582 ASP A C 1
ATOM 4553 O O . ASP A 1 582 ? -13.477 -17.391 0.525 1 98.88 582 ASP A O 1
ATOM 4557 N N . GLU A 1 583 ? -12.141 -16.828 2.236 1 98.75 583 GLU A N 1
ATOM 4558 C CA . GLU A 1 583 ? -12.984 -15.734 2.705 1 98.75 583 GLU A CA 1
ATOM 4559 C C . GLU A 1 583 ? -12.5 -14.391 2.172 1 98.75 583 GLU A C 1
ATOM 4561 O O . GLU A 1 583 ? -12.766 -13.352 2.768 1 98.75 583 GLU A O 1
ATOM 4566 N N . VAL A 1 584 ? -11.758 -14.422 1.049 1 98.75 584 VAL A N 1
ATOM 4567 C CA . VAL A 1 584 ? -11.234 -13.203 0.437 1 98.75 584 VAL A CA 1
ATOM 4568 C C . VAL A 1 584 ? -12.391 -12.258 0.114 1 98.75 584 VAL A C 1
ATOM 4570 O O . VAL A 1 584 ? -12.344 -11.07 0.455 1 98.75 584 VAL A O 1
ATOM 4573 N N . PHE A 1 585 ? -13.445 -12.781 -0.508 1 98.25 585 PHE A N 1
ATOM 4574 C CA . PHE A 1 585 ? -14.609 -11.984 -0.887 1 98.25 585 PHE A CA 1
ATOM 4575 C C . PHE A 1 585 ? -15.625 -11.945 0.245 1 98.25 585 PHE A C 1
ATOM 4577 O O . PHE A 1 585 ? -16.094 -10.867 0.623 1 98.25 585 PHE A O 1
ATOM 4584 N N . THR A 1 586 ? -15.922 -13.023 0.863 1 98.25 586 THR A N 1
ATOM 4585 C CA . THR A 1 586 ? -17.109 -13.18 1.708 1 98.25 586 THR A CA 1
ATOM 4586 C C . THR A 1 586 ? -16.781 -12.82 3.156 1 98.25 586 THR A C 1
ATOM 4588 O O . THR A 1 586 ? -17.672 -12.727 3.994 1 98.25 586 THR A O 1
ATOM 4591 N N . GLY A 1 587 ? -15.531 -12.578 3.449 1 97.25 587 GLY A N 1
ATOM 4592 C CA . GLY A 1 587 ? -15.148 -12.406 4.84 1 97.25 587 GLY A CA 1
ATOM 4593 C C . GLY A 1 587 ? -15.227 -10.961 5.309 1 97.25 587 GLY A C 1
ATOM 4594 O O . GLY A 1 587 ? -15.523 -10.062 4.516 1 97.25 587 GLY A O 1
ATOM 4595 N N . LEU A 1 588 ? -15.055 -10.781 6.617 1 97.31 588 LEU A N 1
ATOM 4596 C CA . LEU A 1 588 ? -14.898 -9.5 7.312 1 97.31 588 LEU A CA 1
ATOM 4597 C C . LEU A 1 588 ? -16.094 -8.586 7.039 1 97.31 588 LEU A C 1
ATOM 4599 O O . LEU A 1 588 ? -15.93 -7.492 6.5 1 97.31 588 LEU A O 1
ATOM 4603 N N . TYR A 1 589 ? -17.281 -8.961 7.379 1 96.62 589 TYR A N 1
ATOM 4604 C CA . TYR A 1 589 ? -18.531 -8.227 7.441 1 96.62 589 TYR A CA 1
ATOM 4605 C C . TYR A 1 589 ? -19.141 -8.055 6.051 1 96.62 589 TYR A C 1
ATOM 4607 O O . TYR A 1 589 ? -20.188 -7.418 5.895 1 96.62 589 TYR A O 1
ATOM 4615 N N . ARG A 1 590 ? -18.531 -8.578 4.953 1 97.75 590 ARG A N 1
ATOM 4616 C CA . ARG A 1 590 ? -19.109 -8.516 3.617 1 97.75 590 ARG A CA 1
ATOM 4617 C C . ARG A 1 590 ? -20.547 -9.008 3.621 1 97.75 590 ARG A C 1
ATOM 4619 O O . ARG A 1 590 ? -21.422 -8.391 3.01 1 97.75 590 ARG A O 1
ATOM 4626 N N . LEU A 1 591 ? -20.75 -10.117 4.348 1 98 591 LEU A N 1
ATOM 4627 C CA . LEU A 1 591 ? -22.078 -10.734 4.371 1 98 591 LEU A CA 1
ATOM 4628 C C . LEU A 1 591 ? -22.797 -10.422 5.68 1 98 591 LEU A C 1
ATOM 4630 O O . LEU A 1 591 ? -23.766 -11.102 6.039 1 98 591 LEU A O 1
ATOM 4634 N N . GLY A 1 592 ? -22.297 -9.438 6.441 1 96.44 592 GLY A N 1
ATOM 4635 C CA . GLY A 1 592 ? -23 -8.953 7.625 1 96.44 592 GLY A CA 1
ATOM 4636 C C . GLY A 1 592 ? -22.484 -9.57 8.914 1 96.44 592 GLY A C 1
ATOM 4637 O O . GLY A 1 592 ? -22.953 -9.227 10 1 96.44 592 GLY A O 1
ATOM 4638 N N . ARG A 1 593 ? -21.594 -10.539 8.805 1 96.38 593 ARG A N 1
ATOM 4639 C CA . ARG A 1 593 ? -20.969 -11.164 9.961 1 96.38 593 ARG A CA 1
ATOM 4640 C C . ARG A 1 593 ? -19.453 -11.055 9.891 1 96.38 593 ARG A C 1
ATOM 4642 O O . ARG A 1 593 ? -18.891 -10.82 8.82 1 96.38 593 ARG A O 1
ATOM 4649 N N . LYS A 1 594 ? -18.75 -11.25 11.055 1 97.19 594 LYS A N 1
ATOM 4650 C CA . LYS A 1 594 ? -17.297 -11.156 11.148 1 97.19 594 LYS A CA 1
ATOM 4651 C C . LYS A 1 594 ? -16.625 -12.18 10.242 1 97.19 594 LYS A C 1
ATOM 4653 O O . LYS A 1 594 ? -15.586 -11.891 9.641 1 97.19 594 LYS A O 1
ATOM 4658 N N . SER A 1 595 ? -17.141 -13.367 10.148 1 97.31 595 SER A N 1
ATOM 4659 C CA . SER A 1 595 ? -16.672 -14.445 9.281 1 97.31 595 SER A CA 1
ATOM 4660 C C . SER A 1 595 ? -17.844 -15.164 8.617 1 97.31 595 SER A C 1
ATOM 4662 O O . SER A 1 595 ? -18.875 -15.375 9.242 1 97.31 595 SER A O 1
ATOM 4664 N N . SER A 1 596 ? -17.641 -15.484 7.34 1 97.19 596 SER A N 1
ATOM 4665 C CA . SER A 1 596 ? -18.703 -16.172 6.621 1 97.19 596 SER A CA 1
ATOM 4666 C C . SER A 1 596 ? -18.812 -17.641 7.047 1 97.19 596 SER A C 1
ATOM 4668 O O . SER A 1 596 ? -19.844 -18.266 6.867 1 97.19 596 SER A O 1
ATOM 4670 N N . ALA A 1 597 ? -17.75 -18.141 7.605 1 97.69 597 ALA A N 1
ATOM 4671 C CA . ALA A 1 597 ? -17.75 -19.5 8.133 1 97.69 597 ALA A CA 1
ATOM 4672 C C . ALA A 1 597 ? -18.859 -19.688 9.18 1 97.69 597 ALA A C 1
ATOM 4674 O O . ALA A 1 597 ? -19.406 -20.781 9.328 1 97.69 597 ALA A O 1
ATOM 4675 N N . SER A 1 598 ? -19.172 -18.609 9.867 1 96.62 598 SER A N 1
ATOM 4676 C CA . SER A 1 598 ? -20.141 -18.672 10.953 1 96.62 598 SER A CA 1
ATOM 4677 C C . SER A 1 598 ? -21.531 -19.047 10.43 1 96.62 598 SER A C 1
ATOM 4679 O O . SER A 1 598 ? -22.328 -19.641 11.148 1 96.62 598 SER A O 1
ATOM 4681 N N . PHE A 1 599 ? -21.797 -18.766 9.156 1 97.38 599 PHE A N 1
ATOM 4682 C CA . PHE A 1 599 ? -23.078 -19.125 8.562 1 97.38 599 PHE A CA 1
ATOM 4683 C C . PHE A 1 599 ? -23.203 -20.641 8.43 1 97.38 599 PHE A C 1
ATOM 4685 O O . PHE A 1 599 ? -24.312 -21.188 8.469 1 97.38 599 PHE A O 1
ATOM 4692 N N . LEU A 1 600 ? -22.062 -21.344 8.266 1 97.88 600 LEU A N 1
ATOM 4693 C CA . LEU A 1 600 ? -22.047 -22.766 7.996 1 97.88 600 LEU A CA 1
ATOM 4694 C C . LEU A 1 600 ? -21.891 -23.562 9.289 1 97.88 600 LEU A C 1
ATOM 4696 O O . LEU A 1 600 ? -22.141 -24.781 9.312 1 97.88 600 LEU A O 1
ATOM 4700 N N . GLY A 1 601 ? -21.453 -22.859 10.352 1 96.38 601 GLY A N 1
ATOM 4701 C CA . GLY A 1 601 ? -21.109 -23.578 11.578 1 96.38 601 GLY A CA 1
ATOM 4702 C C . GLY A 1 601 ? -19.891 -24.469 11.422 1 96.38 601 GLY A C 1
ATOM 4703 O O . GLY A 1 601 ? -19.828 -25.547 12.031 1 96.38 601 GLY A O 1
ATOM 4704 N N . VAL A 1 602 ? -18.984 -24.141 10.531 1 97 602 VAL A N 1
ATOM 4705 C CA . VAL A 1 602 ? -17.766 -24.891 10.281 1 97 602 VAL A CA 1
ATOM 4706 C C . VAL A 1 602 ? -16.547 -24.047 10.641 1 97 602 VAL A C 1
ATOM 4708 O O . VAL A 1 602 ? -16.438 -22.891 10.227 1 97 602 VAL A O 1
ATOM 4711 N N . ASN A 1 603 ? -15.688 -24.531 11.492 1 97.56 603 ASN A N 1
ATOM 4712 C CA . ASN A 1 603 ? -14.391 -23.906 11.75 1 97.56 603 ASN A CA 1
ATOM 4713 C C . ASN A 1 603 ? -13.312 -24.469 10.82 1 97.56 603 ASN A C 1
ATOM 4715 O O . ASN A 1 603 ? -12.773 -25.547 11.062 1 97.56 603 ASN A O 1
ATOM 4719 N N . PRO A 1 604 ? -12.977 -23.734 9.773 1 98.62 604 PRO A N 1
ATOM 4720 C CA . PRO A 1 604 ? -11.93 -24.234 8.875 1 98.62 604 PRO A CA 1
ATOM 4721 C C . PRO A 1 604 ? -10.57 -24.344 9.555 1 98.62 604 PRO A C 1
ATOM 4723 O O . PRO A 1 604 ? -10.359 -23.766 10.617 1 98.62 604 PRO A O 1
ATOM 4726 N N . ASP A 1 605 ? -9.664 -25.125 8.93 1 98.69 605 ASP A N 1
ATOM 4727 C CA . ASP A 1 605 ? -8.297 -25.297 9.43 1 98.69 605 ASP A CA 1
ATOM 4728 C C . ASP A 1 605 ? -7.391 -24.188 8.914 1 98.69 605 ASP A C 1
ATOM 4730 O O . ASP A 1 605 ? -6.336 -23.922 9.5 1 98.69 605 ASP A O 1
ATOM 4734 N N . ILE A 1 606 ? -7.715 -23.641 7.766 1 98.88 606 ILE A N 1
ATOM 4735 C CA . ILE A 1 606 ? -7.043 -22.516 7.121 1 98.88 606 ILE A CA 1
ATOM 4736 C C . ILE A 1 606 ? -8.086 -21.531 6.578 1 98.88 606 ILE A C 1
ATOM 4738 O O . ILE A 1 606 ? -9.102 -21.953 6.016 1 98.88 606 ILE A O 1
ATOM 4742 N N . ALA A 1 607 ? -7.906 -20.234 6.766 1 98.88 607 ALA A N 1
ATOM 4743 C CA . ALA A 1 607 ? -8.797 -19.203 6.234 1 98.88 607 ALA A CA 1
ATOM 4744 C C . ALA A 1 607 ? -8.008 -18.031 5.656 1 98.88 607 ALA A C 1
ATOM 4746 O O . ALA A 1 607 ? -6.992 -17.625 6.223 1 98.88 607 ALA A O 1
ATOM 4747 N N . VAL A 1 608 ? -8.469 -17.531 4.539 1 98.88 608 VAL A N 1
ATOM 4748 C CA . VAL A 1 608 ? -7.766 -16.438 3.859 1 98.88 608 VAL A CA 1
ATOM 4749 C C . VAL A 1 608 ? -8.641 -15.195 3.826 1 98.88 608 VAL A C 1
ATOM 4751 O O . VAL A 1 608 ? -9.828 -15.266 3.486 1 98.88 608 VAL A O 1
ATOM 4754 N N . ASN A 1 609 ? -8.109 -14.023 4.219 1 98.69 609 ASN A N 1
ATOM 4755 C CA . ASN A 1 609 ? -8.82 -12.75 4.195 1 98.69 609 ASN A CA 1
ATOM 4756 C C . ASN A 1 609 ? -8.031 -11.688 3.432 1 98.69 609 ASN A C 1
ATOM 4758 O O . ASN A 1 609 ? -6.805 -11.648 3.5 1 98.69 609 ASN A O 1
ATOM 4762 N N . ALA A 1 610 ? -8.664 -10.883 2.672 1 98.44 610 ALA A N 1
ATOM 4763 C CA . ALA A 1 610 ? -8.125 -9.727 1.963 1 98.44 610 ALA A CA 1
ATOM 4764 C C . ALA A 1 610 ? -9.211 -8.672 1.734 1 98.44 610 ALA A C 1
ATOM 4766 O O . ALA A 1 610 ? -10.016 -8.398 2.625 1 98.44 610 ALA A O 1
ATOM 4767 N N . LYS A 1 611 ? -9.242 -7.969 0.699 1 97.81 611 LYS A N 1
ATOM 4768 C CA . LYS A 1 611 ? -10.234 -7 0.244 1 97.81 611 LYS A CA 1
ATOM 4769 C C . LYS A 1 611 ? -10.656 -6.07 1.379 1 97.81 611 LYS A C 1
ATOM 4771 O O . LYS A 1 611 ? -9.922 -5.152 1.742 1 97.81 611 LYS A O 1
ATOM 4776 N N . LEU A 1 612 ? -11.742 -6.379 2.16 1 97.94 612 LEU A N 1
ATOM 4777 C CA . LEU A 1 612 ? -12.234 -5.508 3.219 1 97.94 612 LEU A CA 1
ATOM 4778 C C . LEU A 1 612 ? -11.219 -5.398 4.352 1 97.94 612 LEU A C 1
ATOM 4780 O O . LEU A 1 612 ? -11.336 -4.52 5.211 1 97.94 612 LEU A O 1
ATOM 4784 N N . LEU A 1 613 ? -10.18 -6.215 4.289 1 98.62 613 LEU A N 1
ATOM 4785 C CA . LEU A 1 613 ? -9.156 -6.258 5.332 1 98.62 613 LEU A CA 1
ATOM 4786 C C . LEU A 1 613 ? -8.539 -4.879 5.539 1 98.62 613 LEU A C 1
ATOM 4788 O O . LEU A 1 613 ? -8.289 -4.473 6.676 1 98.62 613 LEU A O 1
ATOM 4792 N N . THR A 1 614 ? -8.297 -4.141 4.48 1 98.44 614 THR A N 1
ATOM 4793 C CA . THR A 1 614 ? -7.68 -2.826 4.59 1 98.44 614 THR A CA 1
ATOM 4794 C C . THR A 1 614 ? -8.703 -1.723 4.332 1 98.44 614 THR A C 1
ATOM 4796 O O . THR A 1 614 ? -8.336 -0.604 3.965 1 98.44 614 THR A O 1
ATOM 4799 N N . GLY A 1 615 ? -10 -2.035 4.375 1 97.88 615 GLY A N 1
ATOM 4800 C CA . GLY A 1 615 ? -11.047 -1.046 4.199 1 97.88 615 GLY A CA 1
ATOM 4801 C C . GLY A 1 615 ? -11.109 -0.483 2.791 1 97.88 615 GLY A C 1
ATOM 4802 O O . GLY A 1 615 ? -11.766 0.53 2.549 1 97.88 615 GLY A O 1
ATOM 4803 N N . GLY A 1 616 ? -10.414 -1.065 1.834 1 97.31 616 GLY A N 1
ATOM 4804 C CA . GLY A 1 616 ? -10.43 -0.646 0.442 1 97.31 616 GLY A CA 1
ATOM 4805 C C . GLY A 1 616 ? -9.328 0.334 0.098 1 97.31 616 GLY A C 1
ATOM 4806 O O . GLY A 1 616 ? -9.469 1.143 -0.821 1 97.31 616 GLY A O 1
ATOM 4807 N N . LEU A 1 617 ? -8.141 0.276 0.829 1 98.25 617 LEU A N 1
ATOM 4808 C CA . LEU A 1 617 ? -7.145 1.313 0.591 1 98.25 617 LEU A CA 1
ATOM 4809 C C . LEU A 1 617 ? -5.934 0.747 -0.141 1 98.25 617 LEU A C 1
ATOM 4811 O O . LEU A 1 617 ? -5.512 1.288 -1.166 1 98.25 617 LEU A O 1
ATOM 4815 N N . VAL A 1 618 ? -5.312 -0.358 0.41 1 98.44 618 VAL A N 1
ATOM 4816 C CA . VAL A 1 618 ? -4.059 -0.876 -0.126 1 98.44 618 VAL A CA 1
ATOM 4817 C C . VAL A 1 618 ? -4.074 -2.402 -0.093 1 98.44 618 VAL A C 1
ATOM 4819 O O . VAL A 1 618 ? -4.879 -3.006 0.621 1 98.44 618 VAL A O 1
ATOM 4822 N N . PRO A 1 619 ? -3.201 -3.033 -0.865 1 98.38 619 PRO A N 1
ATOM 4823 C CA . PRO A 1 619 ? -3.166 -4.496 -0.882 1 98.38 619 PRO A CA 1
ATOM 4824 C C . PRO A 1 619 ? -2.619 -5.09 0.416 1 98.38 619 PRO A C 1
ATOM 4826 O O . PRO A 1 619 ? -1.633 -4.586 0.96 1 98.38 619 PRO A O 1
ATOM 4829 N N . LEU A 1 620 ? -3.207 -6.066 0.956 1 98.75 620 LEU A N 1
ATOM 4830 C CA . LEU A 1 620 ? -2.787 -6.91 2.066 1 98.75 620 LEU A CA 1
ATOM 4831 C C . LEU A 1 620 ? -3.637 -8.172 2.143 1 98.75 620 LEU A C 1
ATOM 4833 O O . LEU A 1 620 ? -4.816 -8.156 1.786 1 98.75 620 LEU A O 1
ATOM 4837 N N . CYS A 1 621 ? -3.053 -9.25 2.514 1 98.81 621 CYS A N 1
ATOM 4838 C CA . CYS A 1 621 ? -3.748 -10.523 2.666 1 98.81 621 CYS A CA 1
ATOM 4839 C C . CYS A 1 621 ? -3.213 -11.297 3.863 1 98.81 621 CYS A C 1
ATOM 4841 O O . CYS A 1 621 ? -2.029 -11.195 4.191 1 98.81 621 CYS A O 1
ATOM 4843 N N . THR A 1 622 ? -4.031 -11.961 4.57 1 98.88 622 THR A N 1
ATOM 4844 C CA . THR A 1 622 ? -3.631 -12.844 5.66 1 98.88 622 THR A CA 1
ATOM 4845 C C . THR A 1 622 ? -4.133 -14.266 5.422 1 98.88 622 THR A C 1
ATOM 4847 O O . THR A 1 622 ? -5.234 -14.461 4.898 1 98.88 622 THR A O 1
ATOM 4850 N N . THR A 1 623 ? -3.361 -15.219 5.668 1 98.94 623 THR A N 1
ATOM 4851 C CA . THR A 1 623 ? -3.719 -16.625 5.73 1 98.94 623 THR A CA 1
ATOM 4852 C C . THR A 1 623 ? -3.578 -17.156 7.152 1 98.94 623 THR A C 1
ATOM 4854 O O . THR A 1 623 ? -2.469 -17.234 7.688 1 98.94 623 THR A O 1
ATOM 4857 N N . LEU A 1 624 ? -4.676 -17.438 7.785 1 98.88 624 LEU A N 1
ATOM 4858 C CA . LEU A 1 624 ? -4.715 -17.984 9.141 1 98.88 624 LEU A CA 1
ATOM 4859 C C . LEU A 1 624 ? -4.66 -19.5 9.109 1 98.88 624 LEU A C 1
ATOM 4861 O O . LEU A 1 624 ? -5.23 -20.141 8.219 1 98.88 624 LEU A O 1
ATOM 4865 N N . ALA A 1 625 ? -4.012 -20.109 10.055 1 98.88 625 ALA A N 1
ATOM 4866 C CA . ALA A 1 625 ? -3.877 -21.562 10.062 1 98.88 625 ALA A CA 1
ATOM 4867 C C . ALA A 1 625 ? -3.867 -22.109 11.492 1 98.88 625 ALA A C 1
ATOM 4869 O O . ALA A 1 625 ? -3.512 -21.391 12.43 1 98.88 625 ALA A O 1
ATOM 4870 N N . SER A 1 626 ? -4.23 -23.344 11.711 1 98.25 626 SER A N 1
ATOM 4871 C CA . SER A 1 626 ? -4.145 -24.031 12.992 1 98.25 626 SER A CA 1
ATOM 4872 C C . SER A 1 626 ? -2.707 -24.422 13.312 1 98.25 626 SER A C 1
ATOM 4874 O O . SER A 1 626 ? -1.852 -24.453 12.422 1 98.25 626 SER A O 1
ATOM 4876 N N . ASN A 1 627 ? -2.451 -24.75 14.562 1 96.56 627 ASN A N 1
ATOM 4877 C CA . ASN A 1 627 ? -1.129 -25.219 14.969 1 96.56 627 ASN A CA 1
ATOM 4878 C C . ASN A 1 627 ? -0.76 -26.531 14.289 1 96.56 627 ASN A C 1
ATOM 4880 O O . ASN A 1 627 ? 0.41 -26.781 13.992 1 96.56 627 ASN A O 1
ATOM 4884 N N . GLU A 1 628 ? -1.747 -27.375 14.047 1 96.38 628 GLU A N 1
ATOM 4885 C CA . GLU A 1 628 ? -1.467 -28.656 13.406 1 96.38 628 GLU A CA 1
ATOM 4886 C C . GLU A 1 628 ? -0.967 -28.469 11.977 1 96.38 628 GLU A C 1
ATOM 4888 O O . GLU A 1 628 ? -0.053 -29.172 11.539 1 96.38 628 GLU A O 1
ATOM 4893 N N . ILE A 1 629 ? -1.657 -27.562 11.25 1 98.19 629 ILE A N 1
ATOM 4894 C CA . ILE A 1 629 ? -1.19 -27.234 9.906 1 98.19 629 ILE A CA 1
ATOM 4895 C C . ILE A 1 629 ? 0.228 -26.672 9.977 1 98.19 629 ILE A C 1
ATOM 4897 O O . ILE A 1 629 ? 1.093 -27.047 9.18 1 98.19 629 ILE A O 1
ATOM 4901 N N . PHE A 1 630 ? 0.485 -25.781 10.922 1 98.19 630 PHE A N 1
ATOM 4902 C CA . PHE A 1 630 ? 1.777 -25.141 11.141 1 98.19 630 PHE A CA 1
ATOM 4903 C C . PHE A 1 630 ? 2.854 -26.172 11.43 1 98.19 630 PHE A C 1
ATOM 4905 O O . PHE A 1 630 ? 3.949 -26.125 10.875 1 98.19 630 PHE A O 1
ATOM 4912 N N . ASN A 1 631 ? 2.6 -27.172 12.172 1 96.31 631 ASN A N 1
ATOM 4913 C CA . ASN A 1 631 ? 3.559 -28.172 12.633 1 96.31 631 ASN A CA 1
ATOM 4914 C C . ASN A 1 631 ? 3.965 -29.109 11.508 1 96.31 631 ASN A C 1
ATOM 4916 O O . ASN A 1 631 ? 5.008 -29.766 11.586 1 96.31 631 ASN A O 1
ATOM 4920 N N . ALA A 1 632 ? 3.141 -29.203 10.5 1 96.88 632 ALA A N 1
ATOM 4921 C CA . ALA A 1 632 ? 3.482 -30.047 9.359 1 96.88 632 ALA A CA 1
ATOM 4922 C C . ALA A 1 632 ? 4.738 -29.531 8.656 1 96.88 632 ALA A C 1
ATOM 4924 O O . ALA A 1 632 ? 5.371 -30.25 7.887 1 96.88 632 ALA A O 1
ATOM 4925 N N . PHE A 1 633 ? 5.109 -28.297 8.922 1 97.5 633 PHE A N 1
ATOM 4926 C CA . PHE A 1 633 ? 6.262 -27.672 8.273 1 97.5 633 PHE A CA 1
ATOM 4927 C C . PHE A 1 633 ? 7.457 -27.641 9.219 1 97.5 633 PHE A C 1
ATOM 4929 O O . PHE A 1 633 ? 8.523 -27.141 8.859 1 97.5 633 PHE A O 1
ATOM 4936 N N . THR A 1 634 ? 7.348 -28.141 10.422 1 95.5 634 THR A N 1
ATOM 4937 C CA . THR A 1 634 ? 8.406 -28.062 11.422 1 95.5 634 THR A CA 1
ATOM 4938 C C . THR A 1 634 ? 9.312 -29.281 11.359 1 95.5 634 THR A C 1
ATOM 4940 O O . THR A 1 634 ? 8.836 -30.422 11.445 1 95.5 634 THR A O 1
ATOM 4943 N N . SER A 1 635 ? 10.57 -29.109 11.133 1 95.25 635 SER A N 1
ATOM 4944 C CA . SER A 1 635 ? 11.609 -30.125 11.141 1 95.25 635 SER A CA 1
ATOM 4945 C C . SER A 1 635 ? 12.992 -29.516 11.359 1 95.25 635 SER A C 1
ATOM 4947 O O . SER A 1 635 ? 13.141 -28.297 11.359 1 95.25 635 SER A O 1
ATOM 4949 N N . PRO A 1 636 ? 13.969 -30.219 11.57 1 93.69 636 PRO A N 1
ATOM 4950 C CA . PRO A 1 636 ? 15.305 -29.641 11.734 1 93.69 636 PRO A CA 1
ATOM 4951 C C . PRO A 1 636 ? 15.875 -29.094 10.43 1 93.69 636 PRO A C 1
ATOM 4953 O O . PRO A 1 636 ? 16.891 -28.391 10.445 1 93.69 636 PRO A O 1
ATOM 4956 N N . GLU A 1 637 ? 15.258 -29.359 9.328 1 91.19 637 GLU A N 1
ATOM 4957 C CA . GLU A 1 637 ? 15.773 -28.953 8.031 1 91.19 637 GLU A CA 1
ATOM 4958 C C . GLU A 1 637 ? 15.062 -27.703 7.523 1 91.19 637 GLU A C 1
ATOM 4960 O O . GLU A 1 637 ? 13.836 -27.656 7.484 1 91.19 637 GLU A O 1
ATOM 4965 N N . LYS A 1 638 ? 15.805 -26.703 7.059 1 87.12 638 LYS A N 1
ATOM 4966 C CA . LYS A 1 638 ? 15.266 -25.453 6.539 1 87.12 638 LYS A CA 1
ATOM 4967 C C . LYS A 1 638 ? 14.367 -25.703 5.328 1 87.12 638 LYS A C 1
ATOM 4969 O O . LYS A 1 638 ? 13.359 -25.016 5.145 1 87.12 638 LYS A O 1
ATOM 4974 N N . ARG A 1 639 ? 14.688 -26.641 4.531 1 88.69 639 ARG A N 1
ATOM 4975 C CA . ARG A 1 639 ? 13.992 -26.922 3.277 1 88.69 639 ARG A CA 1
ATOM 4976 C C . ARG A 1 639 ? 12.555 -27.344 3.531 1 88.69 639 ARG A C 1
ATOM 4978 O O . ARG A 1 639 ? 11.719 -27.312 2.623 1 88.69 639 ARG A O 1
ATOM 4985 N N . ASP A 1 640 ? 12.25 -27.797 4.793 1 93.31 640 ASP A N 1
ATOM 4986 C CA . ASP A 1 640 ? 10.914 -28.281 5.117 1 93.31 640 ASP A CA 1
ATOM 4987 C C . ASP A 1 640 ? 9.992 -27.141 5.531 1 93.31 640 ASP A C 1
ATOM 4989 O O . ASP A 1 640 ? 8.789 -27.344 5.684 1 93.31 640 ASP A O 1
ATOM 4993 N N . ALA A 1 641 ? 10.555 -25.906 5.676 1 95.56 641 ALA A N 1
ATOM 4994 C CA . ALA A 1 641 ? 9.766 -24.75 6.082 1 95.56 641 ALA A CA 1
ATOM 4995 C C . ALA A 1 641 ? 8.875 -24.266 4.941 1 95.56 641 ALA A C 1
ATOM 4997 O O . ALA A 1 641 ? 9.047 -24.672 3.793 1 95.56 641 ALA A O 1
ATOM 4998 N N . LEU A 1 642 ? 7.805 -23.578 5.281 1 97.12 642 LEU A N 1
ATOM 4999 C CA . LEU A 1 642 ? 7.051 -22.859 4.258 1 97.12 642 LEU A CA 1
ATOM 5000 C C . LEU A 1 642 ? 7.883 -21.734 3.656 1 97.12 642 LEU A C 1
ATOM 5002 O O . LEU A 1 642 ? 7.922 -20.625 4.195 1 97.12 642 LEU A O 1
ATOM 5006 N N . LEU A 1 643 ? 8.562 -22.016 2.594 1 95.19 643 LEU A N 1
ATOM 5007 C CA . LEU A 1 643 ? 9.469 -21.062 1.953 1 95.19 643 LEU A CA 1
ATOM 5008 C C . LEU A 1 643 ? 8.734 -20.234 0.907 1 95.19 643 LEU A C 1
ATOM 5010 O O . LEU A 1 643 ? 8.992 -20.375 -0.292 1 95.19 643 LEU A O 1
ATOM 5014 N N . HIS A 1 644 ? 7.812 -19.469 1.36 1 96.5 644 HIS A N 1
ATOM 5015 C CA . HIS A 1 644 ? 7.008 -18.516 0.589 1 96.5 644 HIS A CA 1
ATOM 5016 C C . HIS A 1 644 ? 7.086 -17.125 1.179 1 96.5 644 HIS A C 1
ATOM 5018 O O . HIS A 1 644 ? 7.102 -16.953 2.4 1 96.5 644 HIS A O 1
ATOM 5024 N N . GLY A 1 645 ? 7.285 -16.156 0.391 1 96.19 645 GLY A N 1
ATOM 5025 C CA . GLY A 1 645 ? 7.309 -14.773 0.853 1 96.19 645 GLY A CA 1
ATOM 5026 C C . GLY A 1 645 ? 7.457 -13.773 -0.275 1 96.19 645 GLY A C 1
ATOM 5027 O O . GLY A 1 645 ? 7.988 -14.102 -1.337 1 96.19 645 GLY A O 1
ATOM 5028 N N . HIS A 1 646 ? 6.977 -12.586 -0.048 1 96.75 646 HIS A N 1
ATOM 5029 C CA . HIS A 1 646 ? 7.133 -11.461 -0.967 1 96.75 646 HIS A CA 1
ATOM 5030 C C . HIS A 1 646 ? 7.91 -10.32 -0.318 1 96.75 646 HIS A C 1
ATOM 5032 O O . HIS A 1 646 ? 8 -10.25 0.91 1 96.75 646 HIS A O 1
ATOM 5038 N N . SER A 1 647 ? 8.469 -9.492 -1.159 1 96.75 647 SER A N 1
ATOM 5039 C CA . SER A 1 647 ? 9.359 -8.445 -0.668 1 96.75 647 SER A CA 1
ATOM 5040 C C . SER A 1 647 ? 8.664 -7.574 0.374 1 96.75 647 SER A C 1
ATOM 5042 O O . SER A 1 647 ? 9.289 -7.121 1.333 1 96.75 647 SER A O 1
ATOM 5044 N N . TYR A 1 648 ? 7.406 -7.324 0.24 1 98 648 TYR A N 1
ATOM 5045 C CA . TYR A 1 648 ? 6.676 -6.43 1.132 1 98 648 TYR A CA 1
ATOM 5046 C C . TYR A 1 648 ? 5.77 -7.219 2.07 1 98 648 TYR A C 1
ATOM 5048 O O . TYR A 1 648 ? 4.707 -6.738 2.465 1 98 648 TYR A O 1
ATOM 5056 N N . THR A 1 649 ? 6.164 -8.492 2.416 1 98.19 649 THR A N 1
ATOM 5057 C CA . THR A 1 649 ? 5.414 -9.281 3.385 1 98.19 649 THR A CA 1
ATOM 5058 C C . THR A 1 649 ? 5.234 -8.508 4.691 1 98.19 649 THR A C 1
ATOM 5060 O O . THR A 1 649 ? 6.211 -8.031 5.273 1 98.19 649 THR A O 1
ATOM 5063 N N . ALA A 1 650 ? 4.016 -8.352 5.121 1 98.62 650 ALA A N 1
ATOM 5064 C CA . ALA A 1 650 ? 3.646 -7.672 6.363 1 98.62 650 ALA A CA 1
ATOM 5065 C C . ALA A 1 650 ? 4.105 -6.219 6.352 1 98.62 650 ALA A C 1
ATOM 5067 O O . ALA A 1 650 ? 4.57 -5.699 7.371 1 98.62 650 ALA A O 1
ATOM 5068 N N . HIS A 1 651 ? 4.059 -5.562 5.141 1 98.62 651 HIS A N 1
ATOM 5069 C CA . HIS A 1 651 ? 4.445 -4.156 5.113 1 98.62 651 HIS A CA 1
ATOM 5070 C C . HIS A 1 651 ? 3.645 -3.344 6.125 1 98.62 651 HIS A C 1
ATOM 5072 O O . HIS A 1 651 ? 2.428 -3.508 6.238 1 98.62 651 HIS A O 1
ATOM 5078 N N . ALA A 1 652 ? 4.285 -2.445 6.824 1 98.75 652 ALA A N 1
ATOM 5079 C CA . ALA A 1 652 ? 3.748 -1.747 7.988 1 98.75 652 ALA A CA 1
ATOM 5080 C C . ALA A 1 652 ? 2.531 -0.908 7.609 1 98.75 652 ALA A C 1
ATOM 5082 O O . ALA A 1 652 ? 1.574 -0.806 8.383 1 98.75 652 ALA A O 1
ATOM 5083 N N . VAL A 1 653 ? 2.506 -0.274 6.441 1 98.81 653 VAL A N 1
ATOM 5084 C CA . VAL A 1 653 ? 1.396 0.562 5.996 1 98.81 653 VAL A CA 1
ATOM 5085 C C . VAL A 1 653 ? 0.122 -0.276 5.906 1 98.81 653 VAL A C 1
ATOM 5087 O O . VAL A 1 653 ? -0.918 0.104 6.449 1 98.81 653 VAL A O 1
ATOM 5090 N N . GLY A 1 654 ? 0.207 -1.42 5.219 1 98.81 654 GLY A N 1
ATOM 5091 C CA . GLY A 1 654 ? -0.952 -2.291 5.102 1 98.81 654 GLY A CA 1
ATOM 5092 C C . GLY A 1 654 ? -1.435 -2.824 6.438 1 98.81 654 GLY A C 1
ATOM 5093 O O . GLY A 1 654 ? -2.639 -2.873 6.695 1 98.81 654 GLY A O 1
ATOM 5094 N N . CYS A 1 655 ? -0.522 -3.234 7.297 1 98.94 655 CYS A N 1
ATOM 5095 C CA . CYS A 1 655 ? -0.886 -3.797 8.594 1 98.94 655 CYS A CA 1
ATOM 5096 C C . CYS A 1 655 ? -1.587 -2.758 9.461 1 98.94 655 CYS A C 1
ATOM 5098 O O . CYS A 1 655 ? -2.588 -3.062 10.117 1 98.94 655 CYS A O 1
ATOM 5100 N N . GLN A 1 656 ? -1.061 -1.529 9.461 1 98.88 656 GLN A N 1
ATOM 5101 C CA . GLN A 1 656 ? -1.664 -0.475 10.273 1 98.88 656 GLN A CA 1
ATOM 5102 C C . GLN A 1 656 ? -3.055 -0.114 9.75 1 98.88 656 GLN A C 1
ATOM 5104 O O . GLN A 1 656 ? -3.992 0.046 10.539 1 98.88 656 GLN A O 1
ATOM 5109 N N . VAL A 1 657 ? -3.189 0.062 8.453 1 98.88 657 VAL A N 1
ATOM 5110 C CA . VAL A 1 657 ? -4.469 0.382 7.832 1 98.88 657 VAL A CA 1
ATOM 5111 C C . VAL A 1 657 ? -5.477 -0.729 8.125 1 98.88 657 VAL A C 1
ATOM 5113 O O . VAL A 1 657 ? -6.641 -0.456 8.422 1 98.88 657 VAL A O 1
ATOM 5116 N N . ALA A 1 658 ? -5.023 -1.98 8.008 1 98.94 658 ALA A N 1
ATOM 5117 C CA . ALA A 1 658 ? -5.895 -3.123 8.273 1 98.94 658 ALA A CA 1
ATOM 5118 C C . ALA A 1 658 ? -6.348 -3.141 9.727 1 98.94 658 ALA A C 1
ATOM 5120 O O . ALA A 1 658 ? -7.508 -3.447 10.016 1 98.94 658 ALA A O 1
ATOM 5121 N N . LEU A 1 659 ? -5.426 -2.889 10.641 1 98.75 659 LEU A N 1
ATOM 5122 C CA . LEU A 1 659 ? -5.75 -2.846 12.062 1 98.75 659 LEU A CA 1
ATOM 5123 C C . LEU A 1 659 ? -6.832 -1.809 12.336 1 98.75 659 LEU A C 1
ATOM 5125 O O . LEU A 1 659 ? -7.812 -2.098 13.031 1 98.75 659 LEU A O 1
ATOM 5129 N N . ASP A 1 660 ? -6.625 -0.606 11.797 1 98.38 660 ASP A N 1
ATOM 5130 C CA . ASP A 1 660 ? -7.586 0.475 12.008 1 98.38 660 ASP A CA 1
ATOM 5131 C C . ASP A 1 660 ? -8.914 0.17 11.328 1 98.38 660 ASP A C 1
ATOM 5133 O O . ASP A 1 660 ? -9.977 0.526 11.836 1 98.38 660 ASP A O 1
ATOM 5137 N N . SER A 1 661 ? -8.891 -0.473 10.164 1 98.56 661 SER A N 1
ATOM 5138 C CA . SER A 1 661 ? -10.102 -0.87 9.461 1 98.56 661 SER A CA 1
ATOM 5139 C C . SER A 1 661 ? -10.898 -1.89 10.258 1 98.56 661 SER A C 1
ATOM 5141 O O . SER A 1 661 ? -12.117 -1.756 10.406 1 98.56 661 SER A O 1
ATOM 5143 N N . LEU A 1 662 ? -10.203 -2.92 10.75 1 98.44 662 LEU A N 1
ATOM 5144 C CA . LEU A 1 662 ? -10.852 -3.961 11.539 1 98.44 662 LEU A CA 1
ATOM 5145 C C . LEU A 1 662 ? -11.492 -3.373 12.789 1 98.44 662 LEU A C 1
ATOM 5147 O O . LEU A 1 662 ? -12.633 -3.717 13.133 1 98.44 662 LEU A O 1
ATOM 5151 N N . ARG A 1 663 ? -10.766 -2.498 13.445 1 97.62 663 ARG A N 1
ATOM 5152 C CA . ARG A 1 663 ? -11.289 -1.837 14.641 1 97.62 663 ARG A CA 1
ATOM 5153 C C . ARG A 1 663 ? -12.547 -1.04 14.312 1 97.62 663 ARG A C 1
ATOM 5155 O O . ARG A 1 663 ? -13.531 -1.084 15.055 1 97.62 663 ARG A O 1
ATOM 5162 N N . THR A 1 664 ? -12.516 -0.31 13.211 1 97.81 664 THR A N 1
ATOM 5163 C CA . THR A 1 664 ? -13.648 0.513 12.805 1 97.81 664 THR A CA 1
ATOM 5164 C C . THR A 1 664 ? -14.875 -0.355 12.531 1 97.81 664 THR A C 1
ATOM 5166 O O . THR A 1 664 ? -15.977 -0.054 13 1 97.81 664 THR A O 1
ATOM 5169 N N . MET A 1 665 ? -14.719 -1.423 11.82 1 98 665 MET A N 1
ATOM 5170 C CA . MET A 1 665 ? -15.836 -2.303 11.492 1 98 665 MET A CA 1
ATOM 5171 C C . MET A 1 665 ? -16.359 -2.996 12.742 1 98 665 MET A C 1
ATOM 5173 O O . MET A 1 665 ? -17.578 -3.137 12.906 1 98 665 MET A O 1
ATOM 5177 N N . ASN A 1 666 ? -15.445 -3.449 13.625 1 97.69 666 ASN A N 1
ATOM 5178 C CA . ASN A 1 666 ? -15.867 -4.043 14.891 1 97.69 666 ASN A CA 1
ATOM 5179 C C . ASN A 1 666 ? -16.703 -3.07 15.711 1 97.69 666 ASN A C 1
ATOM 5181 O O . ASN A 1 666 ? -17.719 -3.453 16.281 1 97.69 666 ASN A O 1
ATOM 5185 N N . ASN A 1 667 ? -16.266 -1.822 15.758 1 96.88 667 ASN A N 1
ATOM 5186 C CA . ASN A 1 667 ? -17 -0.8 16.5 1 96.88 667 ASN A CA 1
ATOM 5187 C C . ASN A 1 667 ? -18.375 -0.561 15.898 1 96.88 667 ASN A C 1
ATOM 5189 O O . ASN A 1 667 ? -19.344 -0.361 16.625 1 96.88 667 ASN A O 1
ATOM 5193 N N . MET A 1 668 ? -18.469 -0.512 14.609 1 96.62 668 MET A N 1
ATOM 5194 C CA . MET A 1 668 ? -19.75 -0.328 13.938 1 96.62 668 MET A CA 1
ATOM 5195 C C . MET A 1 668 ? -20.719 -1.462 14.273 1 96.62 668 MET A C 1
ATOM 5197 O O . MET A 1 668 ? -21.906 -1.232 14.453 1 96.62 668 MET A O 1
ATOM 5201 N N . ASP A 1 669 ? -20.188 -2.672 14.289 1 95.38 669 ASP A N 1
ATOM 5202 C CA . ASP A 1 669 ? -20.984 -3.83 14.656 1 95.38 669 ASP A CA 1
ATOM 5203 C C . ASP A 1 669 ? -21.5 -3.705 16.094 1 95.38 669 ASP A C 1
ATOM 5205 O O . ASP A 1 669 ? -22.656 -4.035 16.375 1 95.38 669 ASP A O 1
ATOM 5209 N N . GLU A 1 670 ? -20.734 -3.189 16.969 1 95.5 670 GLU A N 1
ATOM 5210 C CA . GLU A 1 670 ? -21.047 -3.107 18.391 1 95.5 670 GLU A CA 1
ATOM 5211 C C . GLU A 1 670 ? -21.984 -1.935 18.688 1 95.5 670 GLU A C 1
ATOM 5213 O O . GLU A 1 670 ? -22.812 -2.01 19.578 1 95.5 670 GLU A O 1
ATOM 5218 N N . ASP A 1 671 ? -21.828 -0.854 17.891 1 95.56 671 ASP A N 1
ATOM 5219 C CA . ASP A 1 671 ? -22.547 0.36 18.266 1 95.56 671 ASP A CA 1
ATOM 5220 C C . ASP A 1 671 ? -23.906 0.446 17.547 1 95.56 671 ASP A C 1
ATOM 5222 O O . ASP A 1 671 ? -24.625 1.435 17.688 1 95.56 671 ASP A O 1
ATOM 5226 N N . GLY A 1 672 ? -24.219 -0.487 16.734 1 94.56 672 GLY A N 1
ATOM 5227 C CA . GLY A 1 672 ? -25.547 -0.569 16.125 1 94.56 672 GLY A CA 1
ATOM 5228 C C . GLY A 1 672 ? -25.641 0.216 14.828 1 94.56 672 GLY A C 1
ATOM 5229 O O . GLY A 1 672 ? -26.734 0.615 14.422 1 94.56 672 GLY A O 1
ATOM 5230 N N . SER A 1 673 ? -24.562 0.447 14.172 1 95.12 673 SER A N 1
ATOM 5231 C CA . SER A 1 673 ? -24.516 1.219 12.93 1 95.12 673 SER A CA 1
ATOM 5232 C C . SER A 1 673 ? -25.391 0.578 11.852 1 95.12 673 SER A C 1
ATOM 5234 O O . SER A 1 673 ? -25.844 1.257 10.93 1 95.12 673 SER A O 1
ATOM 5236 N N . TRP A 1 674 ? -25.641 -0.752 11.938 1 95.75 674 TRP A N 1
ATOM 5237 C CA . TRP A 1 674 ? -26.359 -1.459 10.883 1 95.75 674 TRP A CA 1
ATOM 5238 C C . TRP A 1 674 ? -27.75 -1.872 11.344 1 95.75 674 TRP A C 1
ATOM 5240 O O . TRP A 1 674 ? -28.422 -2.66 10.672 1 95.75 674 TRP A O 1
ATOM 5250 N N . ASN A 1 675 ? -28.25 -1.344 12.477 1 94.88 675 ASN A N 1
ATOM 5251 C CA . ASN A 1 675 ? -29.484 -1.792 13.094 1 94.88 675 ASN A CA 1
ATOM 5252 C C . ASN A 1 675 ? -30.688 -1.497 12.203 1 94.88 675 ASN A C 1
ATOM 5254 O O . ASN A 1 675 ? -31.641 -2.289 12.141 1 94.88 675 ASN A O 1
ATOM 5258 N N . ASP A 1 676 ? -30.688 -0.327 11.547 1 94.56 676 ASP A N 1
ATOM 5259 C CA . ASP A 1 676 ? -31.797 0.007 10.664 1 94.56 676 ASP A CA 1
ATOM 5260 C C . ASP A 1 676 ? -31.953 -1.021 9.547 1 94.56 676 ASP A C 1
ATOM 5262 O O . ASP A 1 676 ? -33.062 -1.399 9.188 1 94.56 676 ASP A O 1
ATOM 5266 N N . PHE A 1 677 ? -30.859 -1.442 8.992 1 95.75 677 PHE A N 1
ATOM 5267 C CA . PHE A 1 677 ? -30.875 -2.461 7.949 1 95.75 677 PHE A CA 1
ATOM 5268 C C . PHE A 1 677 ? -31.328 -3.805 8.508 1 95.75 677 PHE A C 1
ATOM 5270 O O . PHE A 1 677 ? -32.125 -4.512 7.879 1 95.75 677 PHE A O 1
ATOM 5277 N N . LYS A 1 678 ? -30.828 -4.191 9.719 1 94.88 678 LYS A N 1
ATOM 5278 C CA . LYS A 1 678 ? -31.203 -5.438 10.375 1 94.88 678 LYS A CA 1
ATOM 5279 C C . LYS A 1 678 ? -32.719 -5.477 10.648 1 94.88 678 LYS A C 1
ATOM 5281 O O . LYS A 1 678 ? -33.344 -6.512 10.469 1 94.88 678 LYS A O 1
ATOM 5286 N N . ASN A 1 679 ? -33.25 -4.363 11.055 1 93.81 679 ASN A N 1
ATOM 5287 C CA . ASN A 1 679 ? -34.656 -4.27 11.375 1 93.81 679 ASN A CA 1
ATOM 5288 C C . ASN A 1 679 ? -35.531 -4.449 10.141 1 93.81 679 ASN A C 1
ATOM 5290 O O . ASN A 1 679 ? -36.656 -4.992 10.219 1 93.81 679 ASN A O 1
ATOM 5294 N N . ASP A 1 680 ? -35.031 -3.992 9.062 1 94.38 680 ASP A N 1
ATOM 5295 C CA . ASP A 1 680 ? -35.781 -4.137 7.812 1 94.38 680 ASP A CA 1
ATOM 5296 C C . ASP A 1 680 ? -35.969 -5.609 7.449 1 94.38 680 ASP A C 1
ATOM 5298 O O . ASP A 1 680 ? -36.906 -5.965 6.738 1 94.38 680 ASP A O 1
ATOM 5302 N N . TRP A 1 681 ? -35.125 -6.508 7.887 1 94.44 681 TRP A N 1
ATOM 5303 C CA . TRP A 1 681 ? -35.125 -7.914 7.5 1 94.44 681 TRP A CA 1
ATOM 5304 C C . TRP A 1 681 ? -35.75 -8.773 8.594 1 94.44 681 TRP A C 1
ATOM 5306 O O . TRP A 1 681 ? -35.812 -10 8.469 1 94.44 681 TRP A O 1
ATOM 5316 N N . LYS A 1 682 ? -36.188 -8.055 9.617 1 89.31 682 LYS A N 1
ATOM 5317 C CA . LYS A 1 682 ? -36.844 -8.781 10.688 1 89.31 682 LYS A CA 1
ATOM 5318 C C . LYS A 1 682 ? -38.156 -9.391 10.203 1 89.31 682 LYS A C 1
ATOM 5320 O O . LYS A 1 682 ? -38.906 -8.766 9.438 1 89.31 682 LYS A O 1
ATOM 5325 N N . GLN A 1 683 ? -38.344 -10.609 10.617 1 77.38 683 GLN A N 1
ATOM 5326 C CA . GLN A 1 683 ? -39.594 -11.266 10.289 1 77.38 683 GLN A CA 1
ATOM 5327 C C . GLN A 1 683 ? -40.719 -10.797 11.195 1 77.38 683 GLN A C 1
ATOM 5329 O O . GLN A 1 683 ? -40.5 -10.555 12.383 1 77.38 683 GLN A O 1
ATOM 5334 N N . PRO A 1 684 ? -41.875 -10.312 10.664 1 63.25 684 PRO A N 1
ATOM 5335 C CA . PRO A 1 684 ? -42.969 -9.75 11.453 1 63.25 684 PRO A CA 1
ATOM 5336 C C . PRO A 1 684 ? -43.25 -10.547 12.719 1 63.25 684 PRO A C 1
ATOM 5338 O O . PRO A 1 684 ? -43.531 -9.961 13.773 1 63.25 684 PRO A O 1
ATOM 5341 N N . HIS A 1 685 ? -43.281 -11.82 12.758 1 57.12 685 HIS A N 1
ATOM 5342 C CA . HIS A 1 685 ? -43.75 -12.617 13.898 1 57.12 685 HIS A CA 1
ATOM 5343 C C . HIS A 1 685 ? -42.594 -13.203 14.672 1 57.12 685 HIS A C 1
ATOM 5345 O O . HIS A 1 685 ? -42.781 -13.977 15.617 1 57.12 685 HIS A O 1
ATOM 5351 N N . ALA A 1 686 ? -41.438 -12.883 14.305 1 57.06 686 ALA A N 1
ATOM 5352 C CA . ALA A 1 686 ? -40.312 -13.477 15.047 1 57.06 686 ALA A CA 1
ATOM 5353 C C . ALA A 1 686 ? -39.625 -12.43 15.906 1 57.06 686 ALA A C 1
ATOM 5355 O O . ALA A 1 686 ? -39.406 -11.297 15.469 1 57.06 686 ALA A O 1
ATOM 5356 N N . GLY A 1 687 ? -40.031 -12.055 17.156 1 52.47 687 GLY A N 1
ATOM 5357 C CA . GLY A 1 687 ? -39.5 -11.109 18.109 1 52.47 687 GLY A CA 1
ATOM 5358 C C . GLY A 1 687 ? -37.969 -10.969 18.047 1 52.47 687 GLY A C 1
ATOM 5359 O O . GLY A 1 687 ? -37.406 -10.047 18.625 1 52.47 687 GLY A O 1
ATOM 5360 N N . ASP A 1 688 ? -37.25 -11.875 17.422 1 59.69 688 ASP A N 1
ATOM 5361 C CA . ASP A 1 688 ? -35.781 -11.867 17.5 1 59.69 688 ASP A CA 1
ATOM 5362 C C . ASP A 1 688 ? -35.156 -11.258 16.25 1 59.69 688 ASP A C 1
ATOM 5364 O O . ASP A 1 688 ? -35.781 -11.258 15.18 1 59.69 688 ASP A O 1
ATOM 5368 N N . THR A 1 689 ? -34.062 -10.578 16.344 1 63.22 689 THR A N 1
ATOM 5369 C CA . THR A 1 689 ? -33.312 -9.984 15.258 1 63.22 689 THR A CA 1
ATOM 5370 C C . THR A 1 689 ? -32.938 -11.031 14.211 1 63.22 689 THR A C 1
ATOM 5372 O O . THR A 1 689 ? -32.688 -12.188 14.539 1 63.22 689 THR A O 1
ATOM 5375 N N .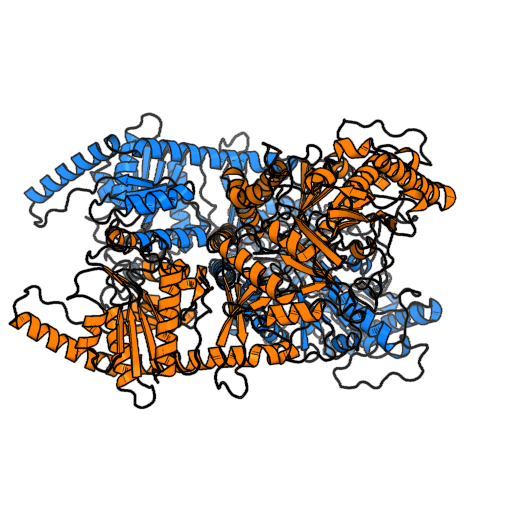 ALA A 1 690 ? -33.125 -10.586 12.945 1 71.44 690 ALA A N 1
ATOM 5376 C CA . ALA A 1 690 ? -32.75 -11.453 11.82 1 71.44 690 ALA A CA 1
ATOM 5377 C C . ALA A 1 690 ? -31.312 -11.914 11.93 1 71.44 690 ALA A C 1
ATOM 5379 O O . ALA A 1 690 ? -30.406 -11.109 12.203 1 71.44 690 ALA A O 1
ATOM 5380 N N . ARG A 1 691 ? -31.172 -13.133 11.758 1 81.88 691 ARG A N 1
ATOM 5381 C CA . ARG A 1 691 ? -29.844 -13.719 11.773 1 81.88 691 ARG A CA 1
ATOM 5382 C C . ARG A 1 691 ? -29.062 -13.359 10.508 1 81.88 691 ARG A C 1
ATOM 5384 O O . ARG A 1 691 ? -27.844 -13.297 10.523 1 81.88 691 ARG A O 1
ATOM 5391 N N . VAL A 1 692 ? -29.875 -13.258 9.43 1 95 692 VAL A N 1
ATOM 5392 C CA . VAL A 1 692 ? -29.297 -12.883 8.141 1 95 692 VAL A CA 1
ATOM 5393 C C . VAL A 1 692 ? -29.953 -11.602 7.637 1 95 692 VAL A C 1
ATOM 5395 O O . VAL A 1 692 ? -31.172 -11.477 7.652 1 95 692 VAL A O 1
ATOM 5398 N N . TRP A 1 693 ? -29.219 -10.578 7.281 1 96.44 693 TRP A N 1
ATOM 5399 C CA . TRP A 1 693 ? -29.719 -9.266 6.871 1 96.44 693 TRP A CA 1
ATOM 5400 C C . TRP A 1 693 ? -28.906 -8.703 5.719 1 96.44 693 TRP A C 1
ATOM 5402 O O . TRP A 1 693 ? -27.891 -9.289 5.316 1 96.44 693 TRP A O 1
ATOM 5412 N N . SER A 1 694 ? -29.422 -7.645 5.125 1 97.94 694 SER A N 1
ATOM 5413 C CA . SER A 1 694 ? -28.75 -6.938 4.039 1 97.94 694 SER A CA 1
ATOM 5414 C C . SER A 1 694 ? -29 -5.434 4.125 1 97.94 694 SER A C 1
ATOM 5416 O O . SER A 1 694 ? -29.984 -4.992 4.715 1 97.94 694 SER A O 1
ATOM 5418 N N . VAL A 1 695 ? -28.094 -4.664 3.535 1 97.81 695 VAL A N 1
ATOM 5419 C CA . VAL A 1 695 ? -28.297 -3.219 3.445 1 97.81 695 VAL A CA 1
ATOM 5420 C C . VAL A 1 695 ? -29.344 -2.9 2.385 1 97.81 695 VAL A C 1
ATOM 5422 O O . VAL A 1 695 ? -29.938 -1.817 2.393 1 97.81 695 VAL A O 1
ATOM 5425 N N . TRP A 1 696 ? -29.547 -3.814 1.462 1 98.31 696 TRP A N 1
ATOM 5426 C CA . TRP A 1 696 ? -30.594 -3.686 0.461 1 98.31 696 TRP A CA 1
ATOM 5427 C C . TRP A 1 696 ? -31.953 -4.102 1.035 1 98.31 696 TRP A C 1
ATOM 5429 O O . TRP A 1 696 ? -32.031 -5.078 1.781 1 98.31 696 TRP A O 1
ATOM 5439 N N . SER A 1 697 ? -33 -3.383 0.724 1 97.56 697 SER A N 1
ATOM 5440 C CA . SER A 1 697 ? -34.281 -3.559 1.423 1 97.56 697 SER A CA 1
ATOM 5441 C C . SER A 1 697 ? -34.938 -4.879 1.04 1 97.56 697 SER A C 1
ATOM 5443 O O . SER A 1 697 ? -34.844 -5.312 -0.11 1 97.56 697 SER A O 1
ATOM 5445 N N . HIS A 1 698 ? -35.562 -5.445 2.006 1 95.62 698 HIS A N 1
ATOM 5446 C CA . HIS A 1 698 ? -36.312 -6.664 1.768 1 95.62 698 HIS A CA 1
ATOM 5447 C C . HIS A 1 698 ? -37.406 -6.43 0.736 1 95.62 698 HIS A C 1
ATOM 5449 O O . HIS A 1 698 ? -37.688 -7.301 -0.093 1 95.62 698 HIS A O 1
ATOM 5455 N N . LYS A 1 699 ? -38 -5.25 0.782 1 95.62 699 LYS A N 1
ATOM 5456 C CA . LYS A 1 699 ? -39.062 -4.879 -0.151 1 95.62 699 LYS A CA 1
ATOM 5457 C C . LYS A 1 699 ? -38.531 -4.863 -1.588 1 95.62 699 LYS A C 1
ATOM 5459 O O . LYS A 1 699 ? -39.219 -5.309 -2.506 1 95.62 699 LYS A O 1
ATOM 5464 N N . LEU A 1 700 ? -37.344 -4.355 -1.793 1 97.25 700 L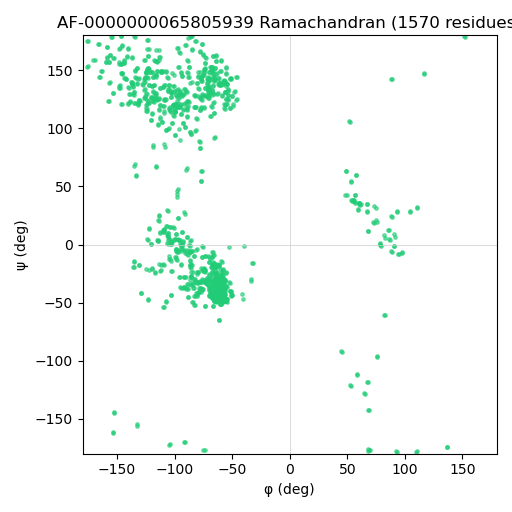EU A N 1
ATOM 5465 C CA . LEU A 1 700 ? -36.75 -4.359 -3.125 1 97.25 700 LEU A CA 1
ATOM 5466 C C . LEU A 1 700 ? -36.656 -5.777 -3.672 1 97.25 700 LEU A C 1
ATOM 5468 O O . LEU A 1 700 ? -37 -6.027 -4.828 1 97.25 700 LEU A O 1
ATOM 5472 N N . LEU A 1 701 ? -36.156 -6.664 -2.855 1 97.38 701 LEU A N 1
ATOM 5473 C CA . LEU A 1 701 ? -35.969 -8.047 -3.279 1 97.38 701 LEU A CA 1
ATOM 5474 C C . LEU A 1 701 ? -37.312 -8.672 -3.684 1 97.38 701 LEU A C 1
ATOM 5476 O O . LEU A 1 701 ? -37.375 -9.359 -4.703 1 97.38 701 LEU A O 1
ATOM 5480 N N . HIS A 1 702 ? -38.25 -8.422 -2.816 1 96.44 702 HIS A N 1
ATOM 5481 C CA . HIS A 1 702 ? -39.562 -8.961 -3.102 1 96.44 702 HIS A CA 1
ATOM 5482 C C . HIS A 1 702 ? -40.094 -8.445 -4.438 1 96.44 702 HIS A C 1
ATOM 5484 O O . HIS A 1 702 ? -40.562 -9.227 -5.266 1 96.44 702 HIS A O 1
ATOM 5490 N N . ASN A 1 703 ? -39.969 -7.176 -4.66 1 97.38 703 ASN A N 1
ATOM 5491 C CA . ASN A 1 703 ? -40.438 -6.566 -5.891 1 97.38 703 ASN A CA 1
ATOM 5492 C C . ASN A 1 703 ? -39.688 -7.102 -7.113 1 97.38 703 ASN A C 1
ATOM 5494 O O . ASN A 1 703 ? -40.312 -7.477 -8.109 1 97.38 703 ASN A O 1
ATOM 5498 N N . LEU A 1 704 ? -38.406 -7.156 -7.051 1 97.56 704 LEU A N 1
ATOM 5499 C CA . LEU A 1 704 ? -37.594 -7.582 -8.18 1 97.56 704 LEU A CA 1
ATOM 5500 C C . LEU A 1 704 ? -37.844 -9.055 -8.5 1 97.56 704 LEU A C 1
ATOM 5502 O O . LEU A 1 704 ? -37.781 -9.453 -9.664 1 97.56 704 LEU A O 1
ATOM 5506 N N . SER A 1 705 ? -38.094 -9.844 -7.477 1 97.69 705 SER A N 1
ATOM 5507 C CA . SER A 1 705 ? -38.281 -11.281 -7.668 1 97.69 705 SER A CA 1
ATOM 5508 C C . SER A 1 705 ? -39.531 -11.57 -8.484 1 97.69 705 SER A C 1
ATOM 5510 O O . SER A 1 705 ? -39.656 -12.664 -9.039 1 97.69 705 SER A O 1
ATOM 5512 N N . HIS A 1 706 ? -40.438 -10.594 -8.602 1 96.94 706 HIS A N 1
ATOM 5513 C CA . HIS A 1 706 ? -41.688 -10.766 -9.344 1 96.94 706 HIS A CA 1
ATOM 5514 C C . HIS A 1 706 ? -41.562 -10.211 -10.758 1 96.94 706 HIS A C 1
ATOM 5516 O O . HIS A 1 706 ? -42.469 -10.375 -11.578 1 96.94 706 HIS A O 1
ATOM 5522 N N . ALA A 1 707 ? -40.438 -9.562 -11.039 1 95.5 707 ALA A N 1
ATOM 5523 C CA . ALA A 1 707 ? -40.25 -8.992 -12.367 1 95.5 707 ALA A CA 1
ATOM 5524 C C . ALA A 1 707 ? -40.156 -10.094 -13.422 1 95.5 707 ALA A C 1
ATOM 5526 O O . ALA A 1 707 ? -39.531 -11.125 -13.188 1 95.5 707 ALA A O 1
ATOM 5527 N N . GLU A 1 708 ? -40.656 -9.906 -14.594 1 92.88 708 GLU A N 1
ATOM 5528 C CA . GLU A 1 708 ? -40.688 -10.914 -15.656 1 92.88 708 GLU A CA 1
ATOM 5529 C C . GLU A 1 708 ? -39.281 -11.234 -16.172 1 92.88 708 GLU A C 1
ATOM 5531 O O . GLU A 1 708 ? -39 -12.375 -16.547 1 92.88 708 GLU A O 1
ATOM 5536 N N . SER A 1 709 ? -38.469 -10.234 -16.172 1 92.38 709 SER A N 1
ATOM 5537 C CA . SER A 1 709 ? -37.156 -10.391 -16.75 1 92.38 709 SER A CA 1
ATOM 5538 C C . SER A 1 709 ? -36.188 -11.016 -15.75 1 92.38 709 SER A C 1
ATOM 5540 O O . SER A 1 709 ? -35.062 -11.406 -16.109 1 92.38 709 SER A O 1
ATOM 5542 N N . VAL A 1 710 ? -36.625 -11.117 -14.484 1 95.69 710 VAL A N 1
ATOM 5543 C CA . VAL A 1 710 ? -35.719 -11.57 -13.422 1 95.69 710 VAL A CA 1
ATOM 5544 C C . VAL A 1 710 ? -35.938 -13.055 -13.148 1 95.69 710 VAL A C 1
ATOM 5546 O O . VAL A 1 710 ? -37.062 -13.484 -12.922 1 95.69 710 VAL A O 1
ATOM 5549 N N . ASP A 1 711 ? -34.875 -13.797 -13.266 1 95.62 711 ASP A N 1
ATOM 5550 C CA . ASP A 1 711 ? -34.906 -15.227 -12.953 1 95.62 711 ASP A CA 1
ATOM 5551 C C . ASP A 1 711 ? -34.844 -15.461 -11.445 1 95.62 711 ASP A C 1
ATOM 5553 O O . ASP A 1 711 ? -35.5 -16.375 -10.93 1 95.62 711 ASP A O 1
ATOM 5557 N N . GLY A 1 712 ? -34.031 -14.68 -10.781 1 96.88 712 GLY A N 1
ATOM 5558 C CA . GLY A 1 712 ? -33.844 -14.766 -9.344 1 96.88 712 GLY A CA 1
ATOM 5559 C C . GLY A 1 712 ? -33.031 -13.617 -8.773 1 96.88 712 GLY A C 1
ATOM 5560 O O . GLY A 1 712 ? -32.312 -12.938 -9.508 1 96.88 712 GLY A O 1
ATOM 5561 N N . VAL A 1 713 ? -33.219 -13.422 -7.496 1 98.12 713 VAL A N 1
ATOM 5562 C CA . VAL A 1 713 ? -32.5 -12.336 -6.828 1 98.12 713 VAL A CA 1
ATOM 5563 C C . VAL A 1 713 ? -32.156 -12.75 -5.406 1 98.12 713 VAL A C 1
ATOM 5565 O O . VAL A 1 713 ? -32.812 -13.609 -4.816 1 98.12 713 VAL A O 1
ATOM 5568 N N . PHE A 1 714 ? -31.031 -12.273 -4.914 1 98.56 714 PHE A N 1
ATOM 5569 C CA . PHE A 1 714 ? -30.75 -12.391 -3.49 1 98.56 714 PHE A CA 1
ATOM 5570 C C . PHE A 1 714 ? -29.922 -11.203 -3.006 1 98.56 714 PHE A C 1
ATOM 5572 O O . PHE A 1 714 ? -29.328 -10.484 -3.811 1 98.56 714 PHE A O 1
ATOM 5579 N N . ALA A 1 715 ? -30 -10.945 -1.723 1 98.44 715 ALA A N 1
ATOM 5580 C CA . ALA A 1 715 ? -29.172 -9.953 -1.041 1 98.44 715 ALA A CA 1
ATOM 5581 C C . ALA A 1 715 ? -28.734 -10.461 0.33 1 98.44 715 ALA A C 1
ATOM 5583 O O . ALA A 1 715 ? -29.5 -11.117 1.034 1 98.44 715 ALA A O 1
ATOM 5584 N N . ILE A 1 716 ? -27.531 -10.289 0.659 1 98.12 716 ILE A N 1
ATOM 5585 C CA . ILE A 1 716 ? -26.953 -10.609 1.964 1 98.12 716 ILE A CA 1
ATOM 5586 C C . ILE A 1 716 ? -25.828 -9.641 2.287 1 98.12 716 ILE A C 1
ATOM 5588 O O . ILE A 1 716 ? -24.953 -9.391 1.449 1 98.12 716 ILE A O 1
ATOM 5592 N N . GLY A 1 717 ? -25.797 -9.109 3.539 1 97.75 717 GLY A N 1
ATOM 5593 C CA . GLY A 1 717 ? -24.797 -8.094 3.857 1 97.75 717 GLY A CA 1
ATOM 5594 C C . GLY A 1 717 ? -24.797 -6.934 2.879 1 97.75 717 GLY A C 1
ATOM 5595 O O . GLY A 1 717 ? -25.844 -6.312 2.639 1 97.75 717 GLY A O 1
ATOM 5596 N N . SER A 1 718 ? -23.688 -6.711 2.254 1 98 718 SER A N 1
ATOM 5597 C CA . SER A 1 718 ? -23.547 -5.586 1.339 1 98 718 SER A CA 1
ATOM 5598 C C . SER A 1 718 ? -23.766 -6.016 -0.107 1 98 718 SER A C 1
ATOM 5600 O O . SER A 1 718 ? -23.641 -5.207 -1.028 1 98 718 SER A O 1
ATOM 5602 N N . VAL A 1 719 ? -24.141 -7.297 -0.432 1 98.44 719 VAL A N 1
ATOM 5603 C CA . VAL A 1 719 ? -24.188 -7.859 -1.778 1 98.44 719 VAL A CA 1
ATOM 5604 C C . VAL A 1 719 ? -25.625 -7.91 -2.266 1 98.44 719 VAL A C 1
ATOM 5606 O O . VAL A 1 719 ? -26.516 -8.336 -1.53 1 98.44 719 VAL A O 1
ATOM 5609 N N . LEU A 1 720 ? -25.875 -7.43 -3.43 1 98.5 720 LEU A N 1
ATOM 5610 C CA . LEU A 1 720 ? -27.109 -7.629 -4.184 1 98.5 720 LEU A CA 1
ATOM 5611 C C . LEU A 1 720 ? -26.828 -8.312 -5.516 1 98.5 720 LEU A C 1
ATOM 5613 O O . LEU A 1 720 ? -25.938 -7.898 -6.254 1 98.5 720 LEU A O 1
ATOM 5617 N N . SER A 1 721 ? -27.469 -9.391 -5.828 1 98.25 721 SER A N 1
ATOM 5618 C CA . SER A 1 721 ? -27.297 -10.109 -7.086 1 98.25 721 SER A CA 1
ATOM 5619 C C . SER A 1 721 ? -28.641 -10.297 -7.797 1 98.25 721 SER A C 1
ATOM 5621 O O . SER A 1 721 ? -29.609 -10.758 -7.191 1 98.25 721 SER A O 1
ATOM 5623 N N . ILE A 1 722 ? -28.734 -9.922 -9.031 1 97.38 722 ILE A N 1
ATOM 5624 C CA . ILE A 1 722 ? -29.922 -10.039 -9.867 1 97.38 722 ILE A CA 1
ATOM 5625 C C . ILE A 1 722 ? -29.609 -10.898 -11.094 1 97.38 722 ILE A C 1
ATOM 5627 O O . ILE A 1 722 ? -28.828 -10.484 -11.961 1 97.38 722 ILE A O 1
ATOM 5631 N N . SER A 1 723 ? -30.094 -12.07 -11.141 1 96.38 723 SER A N 1
ATOM 5632 C CA . SER A 1 723 ? -29.969 -12.93 -12.312 1 96.38 723 SER A CA 1
ATOM 5633 C C . SER A 1 723 ? -31.109 -12.711 -13.289 1 96.38 723 SER A C 1
ATOM 5635 O O . SER A 1 723 ? -32.281 -12.867 -12.93 1 96.38 723 SER A O 1
ATOM 5637 N N . LEU A 1 724 ? -30.797 -12.383 -14.477 1 94.44 724 LEU A N 1
ATOM 5638 C CA . LEU A 1 724 ? -31.797 -12.094 -15.5 1 94.44 724 LEU A CA 1
ATOM 5639 C C . LEU A 1 724 ? -32.062 -13.32 -16.375 1 94.44 724 LEU A C 1
ATOM 5641 O O . LEU A 1 724 ? -31.156 -14.156 -16.547 1 94.44 724 LEU A O 1
ATOM 5645 N N . LYS A 1 725 ? -33.219 -13.367 -16.891 1 90.69 725 LYS A N 1
ATOM 5646 C CA . LYS A 1 725 ? -33.562 -14.445 -17.812 1 90.69 725 LYS A CA 1
ATOM 5647 C C . LYS A 1 725 ? -32.906 -14.234 -19.172 1 90.69 725 LYS A C 1
ATOM 5649 O O . LYS A 1 725 ? -32.844 -13.102 -19.656 1 90.69 725 LYS A O 1
ATOM 5654 N N . ASP A 1 726 ? -32.062 -15.125 -19.578 1 79.19 726 ASP A N 1
ATOM 5655 C CA . ASP A 1 726 ? -31.438 -15.062 -20.875 1 79.19 726 ASP A CA 1
ATOM 5656 C C . ASP A 1 726 ? -31.969 -16.156 -21.812 1 79.19 726 ASP A C 1
ATOM 5658 O O . ASP A 1 726 ? -31.844 -17.344 -21.5 1 79.19 726 ASP A O 1
ATOM 5662 N N . ALA A 1 727 ? -32.688 -15.734 -22.938 1 62.09 727 ALA A N 1
ATOM 5663 C CA . ALA A 1 727 ? -33.25 -16.703 -23.891 1 62.09 727 ALA A CA 1
ATOM 5664 C C . ALA A 1 727 ? -32.156 -17.562 -24.5 1 62.09 727 ALA A C 1
ATOM 5666 O O . ALA A 1 727 ? -32.375 -18.734 -24.844 1 62.09 727 ALA A O 1
ATOM 5667 N N . GLU A 1 728 ? -30.938 -17 -24.766 1 61.25 728 GLU A N 1
ATOM 5668 C CA . GLU A 1 728 ? -29.875 -17.719 -25.453 1 61.25 728 GLU A CA 1
ATOM 5669 C C . GLU A 1 728 ? -29 -18.469 -24.469 1 61.25 728 GLU A C 1
ATOM 5671 O O . GLU A 1 728 ? -28.062 -19.188 -24.859 1 61.25 728 GLU A O 1
ATOM 5676 N N . GLY A 1 729 ? -29.281 -18.547 -23.234 1 57.75 729 GLY A N 1
ATOM 5677 C CA . GLY A 1 729 ? -28.5 -19.312 -22.281 1 57.75 729 GLY A CA 1
ATOM 5678 C C . GLY A 1 729 ? -27.844 -18.453 -21.203 1 57.75 729 GLY A C 1
ATOM 5679 O O . GLY A 1 729 ? -27.547 -17.297 -21.438 1 57.75 729 GLY A O 1
ATOM 5680 N N . ALA A 1 730 ? -27.688 -19.031 -19.875 1 55.91 730 ALA A N 1
ATOM 5681 C CA . ALA A 1 730 ? -27.125 -18.406 -18.672 1 55.91 730 ALA A CA 1
ATOM 5682 C C . ALA A 1 730 ? -25.609 -18.531 -18.641 1 55.91 730 ALA A C 1
ATOM 5684 O O . ALA A 1 730 ? -25.047 -19.375 -19.328 1 55.91 730 ALA A O 1
ATOM 5685 N N . GLY A 1 731 ? -24.719 -17.469 -18.203 1 54.31 731 GLY A N 1
ATOM 5686 C CA . GLY A 1 731 ? -23.281 -17.594 -17.984 1 54.31 731 GLY A CA 1
ATOM 5687 C C . GLY A 1 731 ? -22.531 -16.281 -18.219 1 54.31 731 GLY A C 1
ATOM 5688 O O . GLY A 1 731 ? -23.156 -15.258 -18.516 1 54.31 731 GLY A O 1
ATOM 5689 N N . TYR A 1 732 ? -21.219 -16.312 -18.031 1 54.31 732 TYR A N 1
ATOM 5690 C CA . TYR A 1 732 ? -20.328 -15.164 -18.047 1 54.31 732 TYR A CA 1
ATOM 5691 C C . TYR A 1 732 ? -20.312 -14.5 -19.422 1 54.31 732 TYR A C 1
ATOM 5693 O O . TYR A 1 732 ? -20.062 -13.297 -19.531 1 54.31 732 TYR A O 1
ATOM 5701 N N . THR A 1 733 ? -20.781 -15.258 -20.453 1 51.41 733 THR A N 1
ATOM 5702 C CA . THR A 1 733 ? -20.719 -14.719 -21.812 1 51.41 733 THR A CA 1
ATOM 5703 C C . THR A 1 733 ? -22.078 -14.125 -22.219 1 51.41 733 THR A C 1
ATOM 5705 O O . THR A 1 733 ? -22.188 -13.516 -23.281 1 51.41 733 THR A O 1
ATOM 5708 N N . SER A 1 734 ? -23.094 -14.242 -21.391 1 62.69 734 SER A N 1
ATOM 5709 C CA . SER A 1 734 ? -24.422 -13.695 -21.672 1 62.69 734 SER A CA 1
ATOM 5710 C C . SER A 1 734 ? -24.406 -12.172 -21.672 1 62.69 734 SER A C 1
ATOM 5712 O O . SER A 1 734 ? -23.672 -11.547 -20.922 1 62.69 734 SER A O 1
ATOM 5714 N N . THR A 1 735 ? -25.266 -11.578 -22.531 1 65.62 735 THR A N 1
ATOM 5715 C CA . THR A 1 735 ? -25.359 -10.125 -22.594 1 65.62 735 THR A CA 1
ATOM 5716 C C . THR A 1 735 ? -26.688 -9.641 -22 1 65.62 735 THR A C 1
ATOM 5718 O O . THR A 1 735 ? -27.047 -8.469 -22.156 1 65.62 735 THR A O 1
ATOM 5721 N N . ALA A 1 736 ? -27.375 -10.539 -21.328 1 67.81 736 ALA A N 1
ATOM 5722 C CA . ALA A 1 736 ? -28.719 -10.219 -20.828 1 67.81 736 ALA A CA 1
ATOM 5723 C C . ALA A 1 736 ? -28.672 -9.055 -19.844 1 67.81 736 ALA A C 1
ATOM 5725 O O . ALA A 1 736 ? -29.594 -8.242 -19.797 1 67.81 736 ALA A O 1
ATOM 5726 N N . ALA A 1 737 ? -27.625 -8.984 -19.156 1 78.38 737 ALA A N 1
ATOM 5727 C CA . ALA A 1 737 ? -27.547 -7.984 -18.094 1 78.38 737 ALA A CA 1
ATOM 5728 C C . ALA A 1 737 ? -26.984 -6.664 -18.625 1 78.38 737 ALA A C 1
ATOM 5730 O O . ALA A 1 737 ? -27.031 -5.645 -17.922 1 78.38 737 ALA A O 1
ATOM 5731 N N . LYS A 1 738 ? -26.516 -6.672 -19.844 1 78.06 738 LYS A N 1
ATOM 5732 C CA . LYS A 1 738 ? -25.891 -5.488 -20.406 1 78.06 738 LYS A CA 1
ATOM 5733 C C . LYS A 1 738 ? -26.875 -4.332 -20.516 1 78.06 738 LYS A C 1
ATOM 5735 O O . LYS A 1 738 ? -26.5 -3.17 -20.359 1 78.06 738 LYS A O 1
ATOM 5740 N N . GLY A 1 739 ? -28.141 -4.66 -20.859 1 78.81 739 GLY A N 1
ATOM 5741 C CA . GLY A 1 739 ? -29.141 -3.617 -20.938 1 78.81 739 GLY A CA 1
ATOM 5742 C C . GLY A 1 739 ? -29.359 -2.895 -19.625 1 78.81 739 GLY A C 1
ATOM 5743 O O . GLY A 1 739 ? -29.422 -1.663 -19.594 1 78.81 739 GLY A O 1
ATOM 5744 N N . LEU A 1 740 ? -29.453 -3.682 -18.609 1 85.62 740 LEU A N 1
ATOM 5745 C CA . LEU A 1 740 ? -29.641 -3.107 -17.281 1 85.62 740 LEU A CA 1
ATOM 5746 C C . LEU A 1 740 ? -28.406 -2.305 -16.875 1 85.62 740 LEU A C 1
ATOM 5748 O O . LEU A 1 740 ? -28.531 -1.231 -16.281 1 85.62 740 LEU A O 1
ATOM 5752 N N . GLN A 1 741 ? -27.25 -2.859 -17.156 1 88.06 741 GLN A N 1
ATOM 5753 C CA . GLN A 1 741 ? -26 -2.158 -16.875 1 88.06 741 GLN A CA 1
ATOM 5754 C C . GLN A 1 741 ? -25.969 -0.793 -17.562 1 88.06 741 GLN A C 1
ATOM 5756 O O . GLN A 1 741 ? -25.547 0.197 -16.953 1 88.06 741 GLN A O 1
ATOM 5761 N N . THR A 1 742 ? -26.406 -0.749 -18.781 1 85.62 742 THR A N 1
ATOM 5762 C CA . THR A 1 742 ? -26.422 0.49 -19.547 1 85.62 742 THR A CA 1
ATOM 5763 C C . THR A 1 742 ? -27.391 1.497 -18.922 1 85.62 742 THR A C 1
ATOM 5765 O O . THR A 1 742 ? -27.094 2.693 -18.875 1 85.62 742 THR A O 1
ATOM 5768 N N . ARG A 1 743 ? -28.484 1.01 -18.484 1 85 743 ARG A N 1
ATOM 5769 C CA . ARG A 1 743 ? -29.453 1.878 -17.828 1 85 743 ARG A CA 1
ATOM 5770 C C . ARG A 1 743 ? -28.891 2.469 -16.547 1 85 743 ARG A C 1
ATOM 5772 O O . ARG A 1 743 ? -29.125 3.637 -16.234 1 85 743 ARG A O 1
ATOM 5779 N N . LEU A 1 744 ? -28.25 1.636 -15.836 1 89.5 744 LEU A N 1
ATOM 5780 C CA . LEU A 1 744 ? -27.625 2.1 -14.594 1 89.5 744 LEU A CA 1
ATOM 5781 C C . LEU A 1 744 ? -26.531 3.111 -14.883 1 89.5 744 LEU A C 1
ATOM 5783 O O . LEU A 1 744 ? -26.375 4.098 -14.156 1 89.5 744 LEU A O 1
ATOM 5787 N N . ALA A 1 745 ? -25.75 2.828 -15.945 1 85.94 745 ALA A N 1
ATOM 5788 C CA . ALA A 1 745 ? -24.672 3.725 -16.328 1 85.94 745 ALA A CA 1
ATOM 5789 C C . ALA A 1 745 ? -25.203 5.09 -16.75 1 85.94 745 ALA A C 1
ATOM 5791 O O . ALA A 1 745 ? -24.547 6.113 -16.547 1 85.94 745 ALA A O 1
ATOM 5792 N N . ALA A 1 746 ? -26.344 5.07 -17.344 1 79.94 746 ALA A N 1
ATOM 5793 C CA . ALA A 1 746 ? -27 6.324 -17.719 1 79.94 746 ALA A CA 1
ATOM 5794 C C . ALA A 1 746 ? -27.5 7.066 -16.484 1 79.94 746 ALA A C 1
ATOM 5796 O O . ALA A 1 746 ? -27.484 8.305 -16.438 1 79.94 746 ALA A O 1
ATOM 5797 N N . GLY A 1 747 ? -27.719 6.227 -15.539 1 75.19 747 GLY A N 1
ATOM 5798 C CA . GLY A 1 747 ? -28.047 6.762 -14.227 1 75.19 747 GLY A CA 1
ATOM 5799 C C . GLY A 1 747 ? -29.391 7.445 -14.172 1 75.19 747 GLY A C 1
ATOM 5800 O O . GLY A 1 747 ? -30.266 7.188 -15.008 1 75.19 747 GLY A O 1
ATOM 5801 N N . GLY A 1 748 ? -29.656 7.988 -13.055 1 68.5 748 GLY A N 1
ATOM 5802 C CA . GLY A 1 748 ? -30.828 8.82 -12.828 1 68.5 748 GLY A CA 1
ATOM 5803 C C . GLY A 1 748 ? -30.5 10.305 -12.773 1 68.5 748 GLY A C 1
ATOM 5804 O O . GLY A 1 748 ? -29.438 10.734 -13.234 1 68.5 748 GLY A O 1
ATOM 5805 N N . PRO A 1 749 ? -31.469 11.047 -12.414 1 64.25 749 PRO A N 1
ATOM 5806 C CA . PRO A 1 749 ? -31.281 12.5 -12.344 1 64.25 749 PRO A CA 1
ATOM 5807 C C . PRO A 1 749 ? -30.188 12.906 -11.367 1 64.25 749 PRO A C 1
ATOM 5809 O O . PRO A 1 749 ? -29.594 13.984 -11.508 1 64.25 749 PRO A O 1
ATOM 5812 N N . GLN A 1 750 ? -29.828 11.961 -10.578 1 72.81 750 GLN A N 1
ATOM 5813 C CA . GLN A 1 750 ? -28.938 12.391 -9.5 1 72.81 750 GLN A CA 1
ATOM 5814 C C . GLN A 1 750 ? -27.516 11.906 -9.734 1 72.81 750 GLN A C 1
ATOM 5816 O O . GLN A 1 750 ? -26.547 12.641 -9.477 1 72.81 750 GLN A O 1
ATOM 5821 N N . PHE A 1 751 ? -27.344 10.734 -10.008 1 78.62 751 PHE A N 1
ATOM 5822 C CA . PHE A 1 751 ? -26 10.195 -10.273 1 78.62 751 PHE A CA 1
ATOM 5823 C C . PHE A 1 751 ? -26.094 8.938 -11.133 1 78.62 751 PHE A C 1
ATOM 5825 O O . PHE A 1 751 ? -27.172 8.367 -11.297 1 78.62 751 PHE A O 1
ATOM 5832 N N . ASN A 1 752 ? -24.938 8.602 -11.711 1 89.56 752 ASN A N 1
ATOM 5833 C CA . ASN A 1 752 ? -24.797 7.359 -12.461 1 89.56 752 ASN A CA 1
ATOM 5834 C C . ASN A 1 752 ? -24.359 6.211 -11.547 1 89.56 752 ASN A C 1
ATOM 5836 O O . ASN A 1 752 ? -23.938 6.438 -10.414 1 89.56 752 ASN A O 1
ATOM 5840 N N . VAL A 1 753 ? -24.625 5.047 -12 1 93.5 753 VAL A N 1
ATOM 5841 C CA . VAL A 1 753 ? -24.234 3.867 -11.242 1 93.5 753 VAL A CA 1
ATOM 5842 C C . VAL A 1 753 ? -23.281 3.008 -12.07 1 93.5 753 VAL A C 1
ATOM 5844 O O . VAL A 1 753 ? -23.656 2.51 -13.133 1 93.5 753 VAL A O 1
ATOM 5847 N N . HIS A 1 754 ? -22.047 2.963 -11.586 1 94.19 754 HIS A N 1
ATOM 5848 C CA . HIS A 1 754 ? -21.109 2.016 -12.164 1 94.19 754 HIS A CA 1
ATOM 5849 C C . HIS A 1 754 ? -21.391 0.592 -11.703 1 94.19 754 HIS A C 1
ATOM 5851 O O . HIS A 1 754 ? -21.625 0.354 -10.516 1 94.19 754 HIS A O 1
ATOM 5857 N N . SER A 1 755 ? -21.5 -0.309 -12.594 1 93.62 755 SER A N 1
ATOM 5858 C CA . SER A 1 755 ? -21.75 -1.707 -12.25 1 93.62 755 SER A CA 1
ATOM 5859 C C . SER A 1 755 ? -21.016 -2.645 -13.203 1 93.62 755 SER A C 1
ATOM 5861 O O . SER A 1 755 ? -20.578 -2.227 -14.273 1 93.62 755 SER A O 1
ATOM 5863 N N . ARG A 1 756 ? -20.812 -3.82 -12.789 1 90.62 756 ARG A N 1
ATOM 5864 C CA . ARG A 1 756 ? -20.234 -4.887 -13.594 1 90.62 756 ARG A CA 1
ATOM 5865 C C . ARG A 1 756 ? -21.172 -6.09 -13.664 1 90.62 756 ARG A C 1
ATOM 5867 O O . ARG A 1 756 ? -21.984 -6.305 -12.758 1 90.62 756 ARG A O 1
ATOM 5874 N N . VAL A 1 757 ? -21.062 -6.75 -14.703 1 90.12 757 VAL A N 1
ATOM 5875 C CA . VAL A 1 757 ? -21.906 -7.91 -14.906 1 90.12 757 VAL A CA 1
ATOM 5876 C C . VAL A 1 757 ? -21.062 -9.18 -14.961 1 90.12 757 VAL A C 1
ATOM 5878 O O . VAL A 1 757 ? -19.875 -9.125 -15.305 1 90.12 757 VAL A O 1
ATOM 5881 N N . LEU A 1 758 ? -21.578 -10.25 -14.547 1 88.31 758 LEU A N 1
ATOM 5882 C CA . LEU A 1 758 ? -21.062 -11.602 -14.68 1 88.31 758 LEU A CA 1
ATOM 5883 C C . LEU A 1 758 ? -22.016 -12.477 -15.477 1 88.31 758 LEU A C 1
ATOM 5885 O O . LEU A 1 758 ? -22.875 -13.156 -14.906 1 88.31 758 LEU A O 1
ATOM 5889 N N . GLY A 1 759 ? -21.906 -12.414 -16.797 1 85.88 759 GLY A N 1
ATOM 5890 C CA . GLY A 1 759 ? -22.891 -13.086 -17.641 1 85.88 759 GLY A CA 1
ATOM 5891 C C . GLY A 1 759 ? -24.266 -12.453 -17.578 1 85.88 759 GLY A C 1
ATOM 5892 O O . GLY A 1 759 ? -24.422 -11.266 -17.859 1 85.88 759 GLY A O 1
ATOM 5893 N N . ASN A 1 760 ? -25.203 -13.219 -17.125 1 91.56 760 ASN A N 1
ATOM 5894 C CA . ASN A 1 760 ? -26.562 -12.734 -17.016 1 91.56 760 ASN A CA 1
ATOM 5895 C C . ASN A 1 760 ? -26.859 -12.18 -15.625 1 91.56 760 ASN A C 1
ATOM 5897 O O . ASN A 1 760 ? -28.016 -11.906 -15.289 1 91.56 760 ASN A O 1
ATOM 5901 N N . VAL A 1 761 ? -25.797 -12.039 -14.859 1 95.06 761 VAL A N 1
ATOM 5902 C CA . VAL A 1 761 ? -25.984 -11.578 -13.484 1 95.06 761 VAL A CA 1
ATOM 5903 C C . VAL A 1 761 ? -25.453 -10.148 -13.344 1 95.06 761 VAL A C 1
ATOM 5905 O O . VAL A 1 761 ? -24.312 -9.859 -13.727 1 95.06 761 VAL A O 1
ATOM 5908 N N . LEU A 1 762 ? -26.297 -9.258 -12.875 1 95.56 762 LEU A N 1
ATOM 5909 C CA . LEU A 1 762 ? -25.859 -7.938 -12.43 1 95.56 762 LEU A CA 1
ATOM 5910 C C . LEU A 1 762 ? -25.781 -7.883 -10.906 1 95.56 762 LEU A C 1
ATOM 5912 O O . LEU A 1 762 ? -26.75 -8.195 -10.211 1 95.56 762 LEU A O 1
ATOM 5916 N N . TYR A 1 763 ? -24.641 -7.625 -10.43 1 96.88 763 TYR A N 1
ATOM 5917 C CA . TYR A 1 763 ? -24.516 -7.48 -8.984 1 96.88 763 TYR A CA 1
ATOM 5918 C C . TYR A 1 763 ? -24.234 -6.031 -8.602 1 96.88 763 TYR A C 1
ATOM 5920 O O . TYR A 1 763 ? -23.656 -5.277 -9.398 1 96.88 763 TYR A O 1
ATOM 5928 N N . LEU A 1 764 ? -24.672 -5.621 -7.477 1 97.25 764 LEU A N 1
ATOM 5929 C CA . LEU A 1 764 ? -24.328 -4.359 -6.824 1 97.25 764 LEU A CA 1
ATOM 5930 C C . LEU A 1 764 ? -23.828 -4.602 -5.406 1 97.25 764 LEU A C 1
ATOM 5932 O O . LEU A 1 764 ? -24.266 -5.531 -4.734 1 97.25 764 LEU A O 1
ATOM 5936 N N . MET A 1 765 ? -22.906 -3.846 -5.059 1 97.31 765 MET A N 1
ATOM 5937 C CA . MET A 1 765 ? -22.297 -3.982 -3.738 1 97.31 765 MET A CA 1
ATOM 5938 C C . MET A 1 765 ? -22.125 -2.617 -3.082 1 97.31 765 MET A C 1
ATOM 5940 O O . MET A 1 765 ? -21.672 -1.671 -3.727 1 97.31 765 MET A O 1
ATOM 5944 N N . SER A 1 766 ? -22.531 -2.479 -1.868 1 96.5 766 SER A N 1
ATOM 5945 C CA . SER A 1 766 ? -22.297 -1.253 -1.108 1 96.5 766 SER A CA 1
ATOM 5946 C C . SER A 1 766 ? -21.062 -1.364 -0.232 1 96.5 766 SER A C 1
ATOM 5948 O O . SER A 1 766 ? -20.531 -2.459 -0.038 1 96.5 766 SER A O 1
ATOM 5950 N N . SER A 1 767 ? -20.562 -0.26 0.277 1 96 767 SER A N 1
ATOM 5951 C CA . SER A 1 767 ? -19.625 -0.28 1.386 1 96 767 SER A CA 1
ATOM 5952 C C . SER A 1 767 ? -20.328 -0.555 2.711 1 96 767 SER A C 1
ATOM 5954 O O . SER A 1 767 ? -21.562 -0.59 2.77 1 96 767 SER A O 1
ATOM 5956 N N . VAL A 1 768 ? -19.531 -0.742 3.758 1 95.75 768 VAL A N 1
ATOM 5957 C CA . VAL A 1 768 ? -20.141 -0.998 5.059 1 95.75 768 VAL A CA 1
ATOM 5958 C C . VAL A 1 768 ? -20.578 0.321 5.691 1 95.75 768 VAL A C 1
ATOM 5960 O O . VAL A 1 768 ? -21.281 0.327 6.711 1 95.75 768 VAL A O 1
ATOM 5963 N N . THR A 1 769 ? -20.234 1.44 4.988 1 96.19 769 THR A N 1
ATOM 5964 C CA . THR A 1 769 ? -20.578 2.75 5.535 1 96.19 769 THR A CA 1
ATOM 5965 C C . THR A 1 769 ? -21.594 3.459 4.645 1 96.19 769 THR A C 1
ATOM 5967 O O . THR A 1 769 ? -21.922 4.625 4.875 1 96.19 769 THR A O 1
ATOM 5970 N N . SER A 1 770 ? -22.078 2.783 3.578 1 96.25 770 SER A N 1
ATOM 5971 C CA . SER A 1 770 ? -23 3.434 2.662 1 96.25 770 SER A CA 1
ATOM 5972 C C . SER A 1 770 ? -24.234 3.945 3.4 1 96.25 770 SER A C 1
ATOM 5974 O O . SER A 1 770 ? -24.766 3.273 4.293 1 96.25 770 SER A O 1
ATOM 5976 N N . LYS A 1 771 ? -24.672 5.082 2.998 1 92.94 771 LYS A N 1
ATOM 5977 C CA . LYS A 1 771 ? -25.844 5.688 3.631 1 92.94 771 LYS A CA 1
ATOM 5978 C C . LYS A 1 771 ? -27.141 5.074 3.096 1 92.94 771 LYS A C 1
ATOM 5980 O O . LYS A 1 771 ? -27.234 4.762 1.908 1 92.94 771 LYS A O 1
ATOM 5985 N N . GLN A 1 772 ? -28.109 4.949 3.979 1 94.62 772 GLN A N 1
ATOM 5986 C CA . GLN A 1 772 ? -29.391 4.367 3.625 1 94.62 772 GLN A CA 1
ATOM 5987 C C . GLN A 1 772 ? -30.062 5.145 2.494 1 94.62 772 GLN A C 1
ATOM 5989 O O . GLN A 1 772 ? -30.641 4.555 1.576 1 94.62 772 GLN A O 1
ATOM 5994 N N . GLU A 1 773 ? -29.938 6.484 2.547 1 92.19 773 GLU A N 1
ATOM 5995 C CA . GLU A 1 773 ? -30.578 7.332 1.541 1 92.19 773 GLU A CA 1
ATOM 5996 C C . GLU A 1 773 ? -30.016 7.047 0.15 1 92.19 773 GLU A C 1
ATOM 5998 O O . GLU A 1 773 ? -30.766 7 -0.828 1 92.19 773 GLU A O 1
ATOM 6003 N N . THR A 1 774 ? -28.75 6.895 0.055 1 92.81 774 THR A N 1
ATOM 6004 C CA . THR A 1 774 ? -28.094 6.59 -1.213 1 92.81 774 THR A CA 1
ATOM 6005 C C . THR A 1 774 ? -28.562 5.242 -1.752 1 92.81 774 THR A C 1
ATOM 6007 O O . THR A 1 774 ? -28.875 5.117 -2.936 1 92.81 774 THR A O 1
ATOM 6010 N N . LEU A 1 775 ? -28.625 4.219 -0.894 1 95.88 775 LEU A N 1
ATOM 6011 C CA . LEU A 1 775 ? -29 2.873 -1.303 1 95.88 775 LEU A CA 1
ATOM 6012 C C . LEU A 1 775 ? -30.453 2.836 -1.758 1 95.88 775 LEU A C 1
ATOM 6014 O O . LEU A 1 775 ? -30.797 2.152 -2.729 1 95.88 775 LEU A O 1
ATOM 6018 N N . ARG A 1 776 ? -31.344 3.615 -1.059 1 95.19 776 ARG A N 1
ATOM 6019 C CA . ARG A 1 776 ? -32.75 3.67 -1.454 1 95.19 776 ARG A CA 1
ATOM 6020 C C . ARG A 1 776 ? -32.906 4.328 -2.82 1 95.19 776 ARG A C 1
ATOM 6022 O O . ARG A 1 776 ? -33.781 3.947 -3.602 1 95.19 776 ARG A O 1
ATOM 6029 N N . THR A 1 777 ? -32.031 5.293 -3.107 1 92.62 777 THR A N 1
ATOM 6030 C CA . THR A 1 777 ? -32.062 5.914 -4.43 1 92.62 777 THR A CA 1
ATOM 6031 C C . THR A 1 777 ? -31.688 4.898 -5.508 1 92.62 777 THR A C 1
ATOM 6033 O O . THR A 1 777 ? -32.312 4.844 -6.559 1 92.62 777 THR A O 1
ATOM 6036 N N . ILE A 1 778 ? -30.703 4.105 -5.281 1 93.69 778 ILE A N 1
ATOM 6037 C CA . ILE A 1 778 ? -30.281 3.066 -6.215 1 93.69 778 ILE A CA 1
ATOM 6038 C C . ILE A 1 778 ? -31.406 2.059 -6.402 1 93.69 778 ILE A C 1
ATOM 6040 O O . ILE A 1 778 ? -31.672 1.609 -7.523 1 93.69 778 ILE A O 1
ATOM 6044 N N . GLU A 1 779 ? -32.062 1.753 -5.297 1 95.62 779 GLU A N 1
ATOM 6045 C CA . GLU A 1 779 ? -33.219 0.842 -5.371 1 95.62 779 GLU A CA 1
ATOM 6046 C C . GLU A 1 779 ? -34.312 1.404 -6.27 1 95.62 779 GLU A C 1
ATOM 6048 O O . GLU A 1 779 ? -34.969 0.658 -7 1 95.62 779 GLU A O 1
ATOM 6053 N N . GLY A 1 780 ? -34.469 2.732 -6.109 1 92.88 780 GLY A N 1
ATOM 6054 C CA . GLY A 1 780 ? -35.438 3.375 -6.984 1 92.88 780 GLY A CA 1
ATOM 6055 C C . GLY A 1 780 ? -35.094 3.23 -8.453 1 92.88 780 GLY A C 1
ATOM 6056 O O . GLY A 1 780 ? -35.969 2.965 -9.281 1 92.88 780 GLY A O 1
ATOM 6057 N N . ILE A 1 781 ? -33.875 3.322 -8.828 1 91.31 781 ILE A N 1
ATOM 6058 C CA . ILE A 1 781 ? -33.406 3.188 -10.203 1 91.31 781 ILE A CA 1
ATOM 6059 C C . ILE A 1 781 ? -33.625 1.756 -10.68 1 91.31 781 ILE A C 1
ATOM 6061 O O . ILE A 1 781 ? -34.031 1.534 -11.82 1 91.31 781 ILE A O 1
ATOM 6065 N N . LEU A 1 782 ? -33.344 0.807 -9.844 1 93.75 782 LEU A N 1
ATOM 6066 C CA . LEU A 1 782 ? -33.5 -0.601 -10.18 1 93.75 782 LEU A CA 1
ATOM 6067 C C . LEU A 1 782 ? -34.969 -0.918 -10.445 1 93.75 782 LEU A C 1
ATOM 6069 O O . LEU A 1 782 ? -35.312 -1.637 -11.391 1 93.75 782 LEU A O 1
ATOM 6073 N N . ARG A 1 783 ? -35.844 -0.392 -9.602 1 93.69 783 ARG A N 1
ATOM 6074 C CA . ARG A 1 783 ? -37.281 -0.619 -9.773 1 93.69 783 ARG A CA 1
ATOM 6075 C C . ARG A 1 783 ? -37.781 -0.046 -11.102 1 93.69 783 ARG A C 1
ATOM 6077 O O . ARG A 1 783 ? -38.562 -0.693 -11.812 1 93.69 783 ARG A O 1
ATOM 6084 N N . GLU A 1 784 ? -37.281 1.107 -11.359 1 90.25 784 GLU A N 1
ATOM 6085 C CA . GLU A 1 784 ? -37.688 1.753 -12.602 1 90.25 784 GLU A CA 1
ATOM 6086 C C . GLU A 1 784 ? -37.188 0.969 -13.812 1 90.25 784 GLU A C 1
ATOM 6088 O O . GLU A 1 784 ? -37.875 0.895 -14.836 1 90.25 784 GLU A O 1
ATOM 6093 N N . ALA A 1 785 ? -36.062 0.416 -13.68 1 89.19 785 ALA A N 1
ATOM 6094 C CA . ALA A 1 785 ? -35.438 -0.272 -14.805 1 89.19 785 ALA A CA 1
ATOM 6095 C C . ALA A 1 785 ? -36.062 -1.648 -15.023 1 89.19 785 ALA A C 1
ATOM 6097 O O . ALA A 1 785 ? -36.125 -2.129 -16.156 1 89.19 785 ALA A O 1
ATOM 6098 N N . LEU A 1 786 ? -36.5 -2.271 -13.961 1 92 786 LEU A N 1
ATOM 6099 C CA . LEU A 1 786 ? -36.844 -3.684 -14.078 1 92 786 LEU A CA 1
ATOM 6100 C C . LEU A 1 786 ? -38.344 -3.898 -13.906 1 92 786 LEU A C 1
ATOM 6102 O O . LEU A 1 786 ? -38.875 -4.941 -14.297 1 92 786 LEU A O 1
ATOM 6106 N N . LEU A 1 787 ? -39 -2.924 -13.234 1 89.62 787 LEU A N 1
ATOM 6107 C CA . LEU A 1 787 ? -40.438 -3.082 -12.984 1 89.62 787 LEU A CA 1
ATOM 6108 C C . LEU A 1 787 ? -41.25 -2.201 -13.93 1 89.62 787 LEU A C 1
ATOM 6110 O O . LEU A 1 787 ? -42.281 -2.627 -14.43 1 89.62 787 LEU A O 1
ATOM 6114 N N . MET B 1 1 ? 28.906 11.203 12.211 1 60.5 1 MET B N 1
ATOM 6115 C CA . MET B 1 1 ? 28.531 10.812 13.562 1 60.5 1 MET B CA 1
ATOM 6116 C C . MET B 1 1 ? 27.625 9.586 13.547 1 60.5 1 MET B C 1
ATOM 6118 O O . MET B 1 1 ? 26.891 9.359 12.586 1 60.5 1 MET B O 1
ATOM 6122 N N . ALA B 1 2 ? 27.859 8.836 14.586 1 69.81 2 ALA B N 1
ATOM 6123 C CA . ALA B 1 2 ? 27.078 7.617 14.758 1 69.81 2 ALA B CA 1
ATOM 6124 C C . ALA B 1 2 ? 25.578 7.922 14.812 1 69.81 2 ALA B C 1
ATOM 6126 O O . ALA B 1 2 ? 25.172 8.945 15.375 1 69.81 2 ALA B O 1
ATOM 6127 N N . PRO B 1 3 ? 24.812 7.129 14.164 1 83.06 3 PRO B N 1
ATOM 6128 C CA . PRO B 1 3 ? 23.375 7.344 14.281 1 83.06 3 PRO B CA 1
ATOM 6129 C C . PRO B 1 3 ? 22.875 7.215 15.711 1 83.06 3 PRO B C 1
ATOM 6131 O O . PRO B 1 3 ? 23.406 6.41 16.484 1 83.06 3 PRO B O 1
ATOM 6134 N N . VAL B 1 4 ? 22 8.102 16.094 1 82.88 4 VAL B N 1
ATOM 6135 C CA . VAL B 1 4 ? 21.438 8.109 17.438 1 82.88 4 VAL B CA 1
ATOM 6136 C C . VAL B 1 4 ? 20.281 7.109 17.516 1 82.88 4 VAL B C 1
ATOM 6138 O O . VAL B 1 4 ? 19.469 7.031 16.609 1 82.88 4 VAL B O 1
ATOM 6141 N N . GLY B 1 5 ? 20.344 6.203 18.531 1 84.19 5 GLY B N 1
ATOM 6142 C CA . GLY B 1 5 ? 19.203 5.332 18.781 1 84.19 5 GLY B CA 1
ATOM 6143 C C . GLY B 1 5 ? 17.969 6.082 19.234 1 84.19 5 GLY B C 1
ATOM 6144 O O . GLY B 1 5 ? 18.078 7.156 19.844 1 84.19 5 GLY B O 1
ATOM 6145 N N . ALA B 1 6 ? 16.797 5.523 18.938 1 89.94 6 ALA B N 1
ATOM 6146 C CA . ALA B 1 6 ? 15.547 6.09 19.453 1 89.94 6 ALA B CA 1
ATOM 6147 C C . ALA B 1 6 ? 15.531 6.113 20.969 1 89.94 6 ALA B C 1
ATOM 6149 O O . ALA B 1 6 ? 16.25 5.352 21.625 1 89.94 6 ALA B O 1
ATOM 6150 N N . ALA B 1 7 ? 14.719 6.965 21.5 1 91.12 7 ALA B N 1
ATOM 6151 C CA . ALA B 1 7 ? 14.734 7.258 22.938 1 91.12 7 ALA B CA 1
ATOM 6152 C C . ALA B 1 7 ? 13.812 6.309 23.688 1 91.12 7 ALA B C 1
ATOM 6154 O O . ALA B 1 7 ? 12.602 6.289 23.453 1 91.12 7 ALA B O 1
ATOM 6155 N N . LEU B 1 8 ? 14.43 5.52 24.609 1 92 8 LEU B N 1
ATOM 6156 C CA . LEU B 1 8 ? 13.664 4.641 25.484 1 92 8 LEU B CA 1
ATOM 6157 C C . LEU B 1 8 ? 14.453 4.312 26.75 1 92 8 LEU B C 1
ATOM 6159 O O . LEU B 1 8 ? 15.586 3.836 26.688 1 92 8 LEU B O 1
ATOM 6163 N N . TRP B 1 9 ? 13.867 4.598 27.906 1 91 9 TRP B N 1
ATOM 6164 C CA . TRP B 1 9 ? 14.398 4.207 29.203 1 91 9 TRP B CA 1
ATOM 6165 C C . TRP B 1 9 ? 13.289 3.693 30.109 1 91 9 TRP B C 1
ATOM 6167 O O . TRP B 1 9 ? 12.18 4.227 30.109 1 91 9 TRP B O 1
ATOM 6177 N N . ARG B 1 10 ? 13.539 2.672 30.812 1 87.19 10 ARG B N 1
ATOM 6178 C CA . ARG B 1 10 ? 12.578 2.176 31.781 1 87.19 10 ARG B CA 1
ATOM 6179 C C . ARG B 1 10 ? 12.445 3.139 32.969 1 87.19 10 ARG B C 1
ATOM 6181 O O . ARG B 1 10 ? 11.359 3.283 33.531 1 87.19 10 ARG B O 1
ATOM 6188 N N . SER B 1 11 ? 13.594 3.746 33.344 1 88 11 SER B N 1
ATOM 6189 C CA . SER B 1 11 ? 13.664 4.559 34.562 1 88 11 SER B CA 1
ATOM 6190 C C . SER B 1 11 ? 13.25 6 34.281 1 88 11 SER B C 1
ATOM 6192 O O . SER B 1 11 ? 12.969 6.762 35.188 1 88 11 SER B O 1
ATOM 6194 N N . LEU B 1 12 ? 13.258 6.387 33 1 93.06 12 LEU B N 1
ATOM 6195 C CA . LEU B 1 12 ? 13 7.773 32.656 1 93.06 12 LEU B CA 1
ATOM 6196 C C . LEU B 1 12 ? 11.836 7.871 31.656 1 93.06 12 LEU B C 1
ATOM 6198 O O . LEU B 1 12 ? 11.891 7.293 30.578 1 93.06 12 LEU B O 1
ATOM 6202 N N . ARG B 1 13 ? 10.828 8.492 32.062 1 94.81 13 ARG B N 1
ATOM 6203 C CA . ARG B 1 13 ? 9.742 8.867 31.172 1 94.81 13 ARG B CA 1
ATOM 6204 C C . ARG B 1 13 ? 10.023 10.211 30.5 1 94.81 13 ARG B C 1
ATOM 6206 O O . ARG B 1 13 ? 9.75 11.266 31.078 1 94.81 13 ARG B O 1
ATOM 6213 N N . ALA B 1 14 ? 10.555 10.164 29.281 1 96.94 14 ALA B N 1
ATOM 6214 C CA . ALA B 1 14 ? 10.898 11.375 28.547 1 96.94 14 ALA B CA 1
ATOM 6215 C C . ALA B 1 14 ? 9.852 11.68 27.469 1 96.94 14 ALA B C 1
ATOM 6217 O O . ALA B 1 14 ? 9.391 10.773 26.781 1 96.94 14 ALA B O 1
ATOM 6218 N N . HIS B 1 15 ? 9.375 12.883 27.375 1 98.19 15 HIS B N 1
ATOM 6219 C CA . HIS B 1 15 ? 8.422 13.336 26.359 1 98.19 15 HIS B CA 1
ATOM 6220 C C . HIS B 1 15 ? 8.953 14.57 25.625 1 98.19 15 HIS B C 1
ATOM 6222 O O . HIS B 1 15 ? 9.703 15.359 26.203 1 98.19 15 HIS B O 1
ATOM 6228 N N . GLN B 1 16 ? 8.688 14.625 24.438 1 98.5 16 GLN B N 1
ATOM 6229 C CA . GLN B 1 16 ? 8.953 15.836 23.656 1 98.5 16 GLN B CA 1
ATOM 6230 C C . GLN B 1 16 ? 7.73 16.75 23.641 1 98.5 16 GLN B C 1
ATOM 6232 O O . GLN B 1 16 ? 6.613 16.297 23.375 1 98.5 16 GLN B O 1
ATOM 6237 N N . VAL B 1 17 ? 7.898 18 23.953 1 98.69 17 VAL B N 1
ATOM 6238 C CA . VAL B 1 17 ? 6.805 18.969 24 1 98.69 17 VAL B CA 1
ATOM 6239 C C . VAL B 1 17 ? 6.781 19.797 22.719 1 98.69 17 VAL B C 1
ATOM 6241 O O . VAL B 1 17 ? 7.746 20.5 22.406 1 98.69 17 VAL B O 1
ATOM 6244 N N . TYR B 1 18 ? 5.746 19.656 21.922 1 98.69 18 TYR B N 1
ATOM 6245 C CA . TYR B 1 18 ? 5.5 20.469 20.734 1 98.69 18 TYR B CA 1
ATOM 6246 C C . TYR B 1 18 ? 4.34 21.438 20.969 1 98.69 18 TYR B C 1
ATOM 6248 O O . TYR B 1 18 ? 3.461 21.172 21.781 1 98.69 18 TYR B O 1
ATOM 6256 N N . GLY B 1 19 ? 4.387 22.562 20.344 1 98.5 19 GLY B N 1
ATOM 6257 C CA . GLY B 1 19 ? 3.254 23.469 20.297 1 98.5 19 GLY B CA 1
ATOM 6258 C C . GLY B 1 19 ? 2.566 23.5 18.938 1 98.5 19 GLY B C 1
ATOM 6259 O O . GLY B 1 19 ? 3.223 23.406 17.906 1 98.5 19 GLY B O 1
ATOM 6260 N N . ALA B 1 20 ? 1.242 23.641 18.984 1 97.88 20 ALA B N 1
ATOM 6261 C CA . ALA B 1 20 ? 0.49 23.797 17.734 1 97.88 20 ALA B CA 1
ATOM 6262 C C . ALA B 1 20 ? 0.913 25.062 17 1 97.88 20 ALA B C 1
ATOM 6264 O O . ALA B 1 20 ? 0.747 25.156 15.781 1 97.88 20 ALA B O 1
ATOM 6265 N N . ASN B 1 21 ? 1.367 25.984 17.703 1 95.44 21 ASN B N 1
ATOM 6266 C CA . ASN B 1 21 ? 1.876 27.266 17.234 1 95.44 21 ASN B CA 1
ATOM 6267 C C . ASN B 1 21 ? 2.859 27.875 18.219 1 95.44 21 ASN B C 1
ATOM 6269 O O . ASN B 1 21 ? 3.207 27.25 19.219 1 95.44 21 ASN B O 1
ATOM 6273 N N . THR B 1 22 ? 3.434 29.062 17.891 1 92.19 22 THR B N 1
ATOM 6274 C CA . THR B 1 22 ? 4.266 29.812 18.828 1 92.19 22 THR B CA 1
ATOM 6275 C C . THR B 1 22 ? 3.41 30.484 19.906 1 92.19 22 THR B C 1
ATOM 6277 O O . THR B 1 22 ? 2.25 30.828 19.656 1 92.19 22 THR B O 1
ATOM 6280 N N . ASP B 1 23 ? 3.91 30.578 21.094 1 91.69 23 ASP B N 1
ATOM 6281 C CA . ASP B 1 23 ? 3.314 31.328 22.203 1 91.69 23 ASP B CA 1
ATOM 6282 C C . ASP B 1 23 ? 2.004 30.672 22.641 1 91.69 23 ASP B C 1
ATOM 6284 O O . ASP B 1 23 ? 1.023 31.375 22.922 1 91.69 23 ASP B O 1
ATOM 6288 N N . VAL B 1 24 ? 1.938 29.359 22.578 1 95.62 24 VAL B N 1
ATOM 6289 C CA . VAL B 1 24 ? 0.732 28.656 23 1 95.62 24 VAL B CA 1
ATOM 6290 C C . VAL B 1 24 ? 0.868 28.203 24.453 1 95.62 24 VAL B C 1
ATOM 6292 O O . VAL B 1 24 ? -0.069 27.656 25.031 1 95.62 24 VAL B O 1
ATOM 6295 N N . GLY B 1 25 ? 2.037 28.422 25.094 1 95.56 25 GLY B N 1
ATOM 6296 C CA . GLY B 1 25 ? 2.209 28.172 26.516 1 95.56 25 GLY B CA 1
ATOM 6297 C C . GLY B 1 25 ? 2.996 26.906 26.797 1 95.56 25 GLY B C 1
ATOM 6298 O O . GLY B 1 25 ? 2.756 26.234 27.812 1 95.56 25 GLY B O 1
ATOM 6299 N N . LYS B 1 26 ? 3.928 26.484 25.875 1 96.94 26 LYS B N 1
ATOM 6300 C CA . LYS B 1 26 ? 4.715 25.266 26.078 1 96.94 26 LYS B CA 1
ATOM 6301 C C . LYS B 1 26 ? 5.484 25.312 27.391 1 96.94 26 LYS B C 1
ATOM 6303 O O . LYS B 1 26 ? 5.438 24.359 28.172 1 96.94 26 LYS B O 1
ATOM 6308 N N . THR B 1 27 ? 6.152 26.469 27.609 1 95.94 27 THR B N 1
ATOM 6309 C CA . THR B 1 27 ? 7 26.594 28.797 1 95.94 27 THR B CA 1
ATOM 6310 C C . THR B 1 27 ? 6.16 26.594 30.062 1 95.94 27 THR B C 1
ATOM 6312 O O . THR B 1 27 ? 6.582 26.047 31.094 1 95.94 27 THR B O 1
ATOM 6315 N N . ILE B 1 28 ? 5.008 27.188 30.062 1 95.81 28 ILE B N 1
ATOM 6316 C CA . ILE B 1 28 ? 4.098 27.188 31.203 1 95.81 28 ILE B CA 1
ATOM 6317 C C . ILE B 1 28 ? 3.664 25.75 31.5 1 95.81 28 ILE B C 1
ATOM 6319 O O . ILE B 1 28 ? 3.68 25.328 32.656 1 95.81 28 ILE B O 1
ATOM 6323 N N . VAL B 1 29 ? 3.285 25.047 30.438 1 96.5 29 VAL B N 1
ATOM 6324 C CA . VAL B 1 29 ? 2.863 23.656 30.562 1 96.5 29 VAL B CA 1
ATOM 6325 C C . VAL B 1 29 ? 4.008 22.812 31.125 1 96.5 29 VAL B C 1
ATOM 6327 O O . VAL B 1 29 ? 3.809 22.016 32.062 1 96.5 29 VAL B O 1
ATOM 6330 N N . SER B 1 30 ? 5.203 22.984 30.547 1 97.25 30 SER B N 1
ATOM 6331 C CA . SER B 1 30 ? 6.367 22.234 31.031 1 97.25 30 SER B CA 1
ATOM 6332 C C . SER B 1 30 ? 6.625 22.531 32.5 1 97.25 30 SER B C 1
ATOM 6334 O O . SER B 1 30 ? 6.973 21.609 33.281 1 97.25 30 SER B O 1
ATOM 6336 N N . THR B 1 31 ? 6.43 23.781 32.938 1 96 31 THR B N 1
ATOM 6337 C CA . THR B 1 31 ? 6.707 24.203 34.312 1 96 31 THR B CA 1
ATOM 6338 C C . THR B 1 31 ? 5.754 23.516 35.281 1 96 31 THR B C 1
ATOM 6340 O O . THR B 1 31 ? 6.188 22.922 36.281 1 96 31 THR B O 1
ATOM 6343 N N . PHE B 1 32 ? 4.445 23.594 35.062 1 94.56 32 PHE B N 1
ATOM 6344 C CA . PHE B 1 32 ? 3.535 23.031 36.062 1 94.56 32 PHE B CA 1
ATOM 6345 C C . PHE B 1 32 ? 3.578 21.516 36.031 1 94.56 32 PHE B C 1
ATOM 6347 O O . PHE B 1 32 ? 3.293 20.859 37.031 1 94.56 32 PHE B O 1
ATOM 6354 N N . LEU B 1 33 ? 3.891 20.859 34.812 1 95.5 33 LEU B N 1
ATOM 6355 C CA . LEU B 1 33 ? 4.066 19.406 34.781 1 95.5 33 LEU B CA 1
ATOM 6356 C C . LEU B 1 33 ? 5.254 18.984 35.656 1 95.5 33 LEU B C 1
ATOM 6358 O O . LEU B 1 33 ? 5.16 18.031 36.438 1 95.5 33 LEU B O 1
ATOM 6362 N N . CYS B 1 34 ? 6.418 19.688 35.5 1 95.25 34 CYS B N 1
ATOM 6363 C CA . CYS B 1 34 ? 7.598 19.391 36.281 1 95.25 34 CYS B CA 1
ATOM 6364 C C . CYS B 1 34 ? 7.32 19.625 37.781 1 95.25 34 CYS B C 1
ATOM 6366 O O . CYS B 1 34 ? 7.715 18.828 38.625 1 95.25 34 CYS B O 1
ATOM 6368 N N . ASN B 1 35 ? 6.617 20.766 38.156 1 93.62 35 ASN B N 1
ATOM 6369 C CA . ASN B 1 35 ? 6.246 21.047 39.531 1 93.62 35 ASN B CA 1
ATOM 6370 C C . ASN B 1 35 ? 5.379 19.922 40.125 1 93.62 35 ASN B C 1
ATOM 6372 O O . ASN B 1 35 ? 5.57 19.516 41.25 1 93.62 35 ASN B O 1
ATOM 6376 N N . ALA B 1 36 ? 4.418 19.531 39.281 1 92.88 36 ALA B N 1
ATOM 6377 C CA . ALA B 1 36 ? 3.516 18.469 39.75 1 92.88 36 ALA B CA 1
ATOM 6378 C C . ALA B 1 36 ? 4.281 17.172 40.031 1 92.88 36 ALA B C 1
ATOM 6380 O O . ALA B 1 36 ? 4.012 16.5 41 1 92.88 36 ALA B O 1
ATOM 6381 N N . VAL B 1 37 ? 5.234 16.812 39.156 1 93.44 37 VAL B N 1
ATOM 6382 C CA . VAL B 1 37 ? 6.031 15.594 39.312 1 93.44 37 VAL B CA 1
ATOM 6383 C C . VAL B 1 37 ? 6.863 15.695 40.594 1 93.44 37 VAL B C 1
ATOM 6385 O O . VAL B 1 37 ? 6.969 14.727 41.344 1 93.44 37 VAL B O 1
ATOM 6388 N N . ASN B 1 38 ? 7.457 16.859 40.812 1 92 38 ASN B N 1
ATOM 6389 C CA . ASN B 1 38 ? 8.312 17.062 42 1 92 38 ASN B CA 1
ATOM 6390 C C . ASN B 1 38 ? 7.508 17 43.281 1 92 38 ASN B C 1
ATOM 6392 O O . ASN B 1 38 ? 8.055 16.703 44.344 1 92 38 ASN B O 1
ATOM 6396 N N . ARG B 1 39 ? 6.25 17.281 43.219 1 88.62 39 ARG B N 1
ATOM 6397 C CA . ARG B 1 39 ? 5.387 17.234 44.375 1 88.62 39 ARG B CA 1
ATOM 6398 C C . ARG B 1 39 ? 4.941 15.812 44.688 1 88.62 39 ARG B C 1
ATOM 6400 O O . ARG B 1 39 ? 4.59 15.492 45.812 1 88.62 39 ARG B O 1
ATOM 6407 N N . LEU B 1 40 ? 4.984 15.109 43.625 1 85.25 40 LEU B N 1
ATOM 6408 C CA . LEU B 1 40 ? 4.582 13.719 43.812 1 85.25 40 LEU B CA 1
ATOM 6409 C C . LEU B 1 40 ? 5.734 12.883 44.344 1 85.25 40 LEU B C 1
ATOM 6411 O O . LEU B 1 40 ? 6.879 13.047 43.938 1 85.25 40 LEU B O 1
ATOM 6415 N N . LYS B 1 41 ? 5.73 12.258 45.5 1 66.94 41 LYS B N 1
ATOM 6416 C CA . LYS B 1 41 ? 6.77 11.555 46.25 1 66.94 41 LYS B CA 1
ATOM 6417 C C . LYS B 1 41 ? 7.348 10.406 45.438 1 66.94 41 LYS B C 1
ATOM 6419 O O . LYS B 1 41 ? 8.531 10.086 45.562 1 66.94 41 LYS B O 1
ATOM 6424 N N . ASN B 1 42 ? 6.688 9.812 44.562 1 67.75 42 ASN B N 1
ATOM 6425 C CA . ASN B 1 42 ? 7.129 8.539 43.969 1 67.75 42 ASN B CA 1
ATOM 6426 C C . ASN B 1 42 ? 7.48 8.68 42.5 1 67.75 42 ASN B C 1
ATOM 6428 O O . ASN B 1 42 ? 7.629 7.68 41.812 1 67.75 42 ASN B O 1
ATOM 6432 N N . GLN B 1 43 ? 7.848 9.945 42.094 1 70.62 43 GLN B N 1
ATOM 6433 C CA . GLN B 1 43 ? 8.031 10.023 40.656 1 70.62 43 GLN B CA 1
ATOM 6434 C C . GLN B 1 43 ? 9.445 10.484 40.312 1 70.62 43 GLN B C 1
ATOM 6436 O O . GLN B 1 43 ? 9.75 10.727 39.125 1 70.62 43 GLN B O 1
ATOM 6441 N N . GLY B 1 44 ? 10.367 10.492 41.25 1 75.94 44 GLY B N 1
ATOM 6442 C CA . GLY B 1 44 ? 11.727 10.93 40.969 1 75.94 44 GLY B CA 1
ATOM 6443 C C . GLY B 1 44 ? 11.82 12.414 40.688 1 75.94 44 GLY B C 1
ATOM 6444 O O . GLY B 1 44 ? 10.828 13.133 40.75 1 75.94 44 GLY B O 1
ATOM 6445 N N . LYS B 1 45 ? 13.047 12.883 40.344 1 90.06 45 LYS B N 1
ATOM 6446 C CA . LYS B 1 45 ? 13.305 14.273 39.969 1 90.06 45 LYS B CA 1
ATOM 6447 C C . LYS B 1 45 ? 12.852 14.57 38.531 1 90.06 45 LYS B C 1
ATOM 6449 O O . LYS B 1 45 ? 12.82 13.672 37.688 1 90.06 45 LYS B O 1
ATOM 6454 N N . SER B 1 46 ? 12.359 15.719 38.312 1 95.81 46 SER B N 1
ATOM 6455 C CA . SER B 1 46 ? 11.992 16.141 36.969 1 95.81 46 SER B CA 1
ATOM 6456 C C . SER B 1 46 ? 13.125 16.922 36.312 1 95.81 46 SER B C 1
ATOM 6458 O O . SER B 1 46 ? 13.984 17.484 37 1 95.81 46 SER B O 1
ATOM 6460 N N . ALA B 1 47 ? 13.219 16.812 35.062 1 97.81 47 ALA B N 1
ATOM 6461 C CA . ALA B 1 47 ? 14.234 17.547 34.281 1 97.81 47 ALA B CA 1
ATOM 6462 C C . ALA B 1 47 ? 13.617 18.172 33.062 1 97.81 47 ALA B C 1
ATOM 6464 O O . ALA B 1 47 ? 12.617 17.688 32.531 1 97.81 47 ALA B O 1
ATOM 6465 N N . PHE B 1 48 ? 14.141 19.234 32.656 1 98.19 48 PHE B N 1
ATOM 6466 C CA . PHE B 1 48 ? 13.688 20.016 31.516 1 98.19 48 PHE B CA 1
ATOM 6467 C C . PHE B 1 48 ? 14.859 20.359 30.594 1 98.19 48 PHE B C 1
ATOM 6469 O O . PHE B 1 48 ? 15.852 20.938 31.047 1 98.19 48 PHE B O 1
ATOM 6476 N N . LEU B 1 49 ? 14.727 19.984 29.344 1 98.38 49 LEU B N 1
ATOM 6477 C CA . LEU B 1 49 ? 15.758 20.25 28.344 1 98.38 49 LEU B CA 1
ATOM 6478 C C . LEU B 1 49 ? 15.219 21.125 27.219 1 98.38 49 LEU B C 1
ATOM 6480 O O . LEU B 1 49 ? 14.18 20.812 26.641 1 98.38 49 LEU B O 1
ATOM 6484 N N . LYS B 1 50 ? 15.797 22.203 26.953 1 97.75 50 LYS B N 1
ATOM 6485 C CA . LYS B 1 50 ? 15.57 23.031 25.766 1 97.75 50 LYS B CA 1
ATOM 6486 C C . LYS B 1 50 ? 16.719 22.891 24.766 1 97.75 50 LYS B C 1
ATOM 6488 O O . LYS B 1 50 ? 17.703 23.625 24.844 1 97.75 50 LYS B O 1
ATOM 6493 N N . PRO B 1 51 ? 16.547 22.078 23.703 1 96.81 51 PRO B N 1
ATOM 6494 C CA . PRO B 1 51 ? 17.672 21.859 22.797 1 96.81 51 PRO B CA 1
ATOM 6495 C C . PRO B 1 51 ? 18.141 23.141 22.109 1 96.81 51 PRO B C 1
ATOM 6497 O O . PRO B 1 51 ? 19.328 23.422 22.062 1 96.81 51 PRO B O 1
ATOM 6500 N N . VAL B 1 52 ? 17.188 23.875 21.609 1 94.25 52 VAL B N 1
ATOM 6501 C CA . VAL B 1 52 ? 17.484 25.125 20.906 1 94.25 52 VAL B CA 1
ATOM 6502 C C . VAL B 1 52 ? 16.578 26.234 21.422 1 94.25 52 VAL B C 1
ATOM 6504 O O . VAL B 1 52 ? 15.352 26.094 21.438 1 94.25 52 VAL B O 1
ATOM 6507 N N . SER B 1 53 ? 17.156 27.234 21.891 1 92.31 53 SER B N 1
ATOM 6508 C CA . SER B 1 53 ? 16.422 28.406 22.375 1 92.31 53 SER B CA 1
ATOM 6509 C C . SER B 1 53 ? 16.797 29.672 21.609 1 92.31 53 SER B C 1
ATOM 6511 O O . SER B 1 53 ? 17.969 29.859 21.266 1 92.31 53 SER B O 1
ATOM 6513 N N . THR B 1 54 ? 15.82 30.375 21.312 1 88.44 54 THR B N 1
ATOM 6514 C CA . THR B 1 54 ? 16.062 31.656 20.656 1 88.44 54 THR B CA 1
ATOM 6515 C C . THR B 1 54 ? 15.469 32.812 21.484 1 88.44 54 THR B C 1
ATOM 6517 O O . THR B 1 54 ? 14.469 32.625 22.172 1 88.44 54 THR B O 1
ATOM 6520 N N . GLY B 1 55 ? 16.078 34 21.438 1 85.69 55 GLY B N 1
ATOM 6521 C CA . GLY B 1 55 ? 15.625 35.188 22.188 1 85.69 55 GLY B CA 1
ATOM 6522 C C . GLY B 1 55 ? 16.562 35.562 23.312 1 85.69 55 GLY B C 1
ATOM 6523 O O . GLY B 1 55 ? 17.562 34.906 23.547 1 85.69 55 GLY B O 1
ATOM 6524 N N . PRO B 1 56 ? 16.125 36.625 24.016 1 84.31 56 PRO B N 1
ATOM 6525 C CA . PRO B 1 56 ? 16.969 37.094 25.109 1 84.31 56 PRO B CA 1
ATOM 6526 C C . PRO B 1 56 ? 17.047 36.094 26.281 1 84.31 56 PRO B C 1
ATOM 6528 O O . PRO B 1 56 ? 16.078 35.406 26.562 1 84.31 56 PRO B O 1
ATOM 6531 N N . LEU B 1 57 ? 18.125 36.156 26.906 1 82.12 57 LEU B N 1
ATOM 6532 C CA . LEU B 1 57 ? 18.438 35.188 27.969 1 82.12 57 LEU B CA 1
ATOM 6533 C C . LEU B 1 57 ? 17.453 35.344 29.125 1 82.12 57 LEU B C 1
ATOM 6535 O O . LEU B 1 57 ? 17.094 34.344 29.766 1 82.12 57 LEU B O 1
ATOM 6539 N N . ASP B 1 58 ? 17.062 36.562 29.375 1 79.19 58 ASP B N 1
ATOM 6540 C CA . ASP B 1 58 ? 16.188 36.781 30.516 1 79.19 58 ASP B CA 1
ATOM 6541 C C . ASP B 1 58 ? 14.805 36.188 30.281 1 79.19 58 ASP B C 1
ATOM 6543 O O . ASP B 1 58 ? 14.047 35.969 31.219 1 79.19 58 ASP B O 1
ATOM 6547 N N . GLU B 1 59 ? 14.57 35.844 29.078 1 80.25 59 GLU B N 1
ATOM 6548 C CA . GLU B 1 59 ? 13.289 35.25 28.719 1 80.25 59 GLU B CA 1
ATOM 6549 C C . GLU B 1 59 ? 13.438 33.781 28.312 1 80.25 59 GLU B C 1
ATOM 6551 O O . GLU B 1 59 ? 12.508 33.188 27.781 1 80.25 59 GLU B O 1
ATOM 6556 N N . ALA B 1 60 ? 14.578 33.344 28.562 1 85.12 60 ALA B N 1
ATOM 6557 C CA . ALA B 1 60 ? 14.852 31.984 28.156 1 85.12 60 ALA B CA 1
ATOM 6558 C C . ALA B 1 60 ? 13.984 30.984 28.922 1 85.12 60 ALA B C 1
ATOM 6560 O O . ALA B 1 60 ? 13.758 31.156 30.125 1 85.12 60 ALA B O 1
ATOM 6561 N N . ASP B 1 61 ? 13.508 29.938 28.281 1 86.56 61 ASP B N 1
ATOM 6562 C CA . ASP B 1 61 ? 12.57 28.969 28.812 1 86.56 61 ASP B CA 1
ATOM 6563 C C . ASP B 1 61 ? 13.18 28.219 30 1 86.56 61 ASP B C 1
ATOM 6565 O O . ASP B 1 61 ? 12.5 27.969 31 1 86.56 61 ASP B O 1
ATOM 6569 N N . ASP B 1 62 ? 14.461 27.797 29.859 1 88.25 62 ASP B N 1
ATOM 6570 C CA . ASP B 1 62 ? 15.109 27.094 30.953 1 88.25 62 ASP B CA 1
ATOM 6571 C C . ASP B 1 62 ? 15.242 27.969 32.188 1 88.25 62 ASP B C 1
ATOM 6573 O O . ASP B 1 62 ? 15.117 27.5 33.312 1 88.25 62 ASP B O 1
ATOM 6577 N N . ARG B 1 63 ? 15.445 29.25 32.031 1 89.75 63 ARG B N 1
ATOM 6578 C CA . ARG B 1 63 ? 15.531 30.188 33.156 1 89.75 63 ARG B CA 1
ATOM 6579 C C . ARG B 1 63 ? 14.172 30.359 33.844 1 89.75 63 ARG B C 1
ATOM 6581 O O . ARG B 1 63 ? 14.094 30.562 35.062 1 89.75 63 ARG B O 1
ATOM 6588 N N . HIS B 1 64 ? 13.219 30.422 32.969 1 91.81 64 HIS B N 1
ATOM 6589 C CA . HIS B 1 64 ? 11.867 30.469 33.531 1 91.81 64 HIS B CA 1
ATOM 6590 C C . HIS B 1 64 ? 11.609 29.297 34.469 1 91.81 64 HIS B C 1
ATOM 6592 O O . HIS B 1 64 ? 11.062 29.469 35.562 1 91.81 64 HIS B O 1
ATOM 6598 N N . LEU B 1 65 ? 11.938 28.062 34.031 1 93 65 LEU B N 1
ATOM 6599 C CA . LEU B 1 65 ? 11.742 26.875 34.875 1 93 65 LEU B CA 1
ATOM 6600 C C . LEU B 1 65 ? 12.609 26.938 36.125 1 93 65 LEU B C 1
ATOM 6602 O O . LEU B 1 65 ? 12.188 26.516 37.188 1 93 65 LEU B O 1
ATOM 6606 N N . GLN B 1 66 ? 13.836 27.453 36 1 92.44 66 GLN B N 1
ATOM 6607 C CA . GLN B 1 66 ? 14.711 27.594 37.156 1 92.44 66 GLN B CA 1
ATOM 6608 C C . GLN B 1 66 ? 14.055 28.438 38.25 1 92.44 66 GLN B C 1
ATOM 6610 O O . GLN B 1 66 ? 14.219 28.172 39.438 1 92.44 66 GLN B O 1
ATOM 6615 N N . ARG B 1 67 ? 13.305 29.375 37.812 1 91.19 67 ARG B N 1
ATOM 6616 C CA . ARG B 1 67 ? 12.672 30.328 38.75 1 91.19 67 ARG B CA 1
ATOM 6617 C C . ARG B 1 67 ? 11.391 29.734 39.344 1 91.19 67 ARG B C 1
ATOM 6619 O O . ARG B 1 67 ? 11.125 29.875 40.531 1 91.19 67 ARG B O 1
ATOM 6626 N N . HIS B 1 68 ? 10.602 29.141 38.531 1 91.94 68 HIS B N 1
ATOM 6627 C CA . HIS B 1 68 ? 9.242 28.797 38.906 1 91.94 68 HIS B CA 1
ATOM 6628 C C . HIS B 1 68 ? 9.117 27.297 39.219 1 91.94 68 HIS B C 1
ATOM 6630 O O . HIS B 1 68 ? 8.086 26.844 39.719 1 91.94 68 HIS B O 1
ATOM 6636 N N . ALA B 1 69 ? 10.039 26.5 38.875 1 91.88 69 ALA B N 1
ATOM 6637 C CA . ALA B 1 69 ? 10.164 25.078 39.25 1 91.88 69 ALA B CA 1
ATOM 6638 C C . ALA B 1 69 ? 11.578 24.766 39.688 1 91.88 69 ALA B C 1
ATOM 6640 O O . ALA B 1 69 ? 12.273 23.953 39.062 1 91.88 69 ALA B O 1
ATOM 6641 N N . PRO B 1 70 ? 11.953 25.281 40.812 1 91.25 70 PRO B N 1
ATOM 6642 C CA . PRO B 1 70 ? 13.359 25.234 41.25 1 91.25 70 PRO B CA 1
ATOM 6643 C C . PRO B 1 70 ? 13.852 23.828 41.5 1 91.25 70 PRO B C 1
ATOM 6645 O O . PRO B 1 70 ? 15.055 23.578 41.5 1 91.25 70 PRO B O 1
ATOM 6648 N N . ASN B 1 71 ? 13.039 22.891 41.75 1 92.12 71 ASN B N 1
ATOM 6649 C CA . ASN B 1 71 ? 13.453 21.516 42.031 1 92.12 71 ASN B CA 1
ATOM 6650 C C . ASN B 1 71 ? 13.633 20.719 40.75 1 92.12 71 ASN B C 1
ATOM 6652 O O . ASN B 1 71 ? 13.922 19.516 40.781 1 92.12 71 ASN B O 1
ATOM 6656 N N . THR B 1 72 ? 13.484 21.328 39.562 1 95.38 72 THR B N 1
ATOM 6657 C CA . THR B 1 72 ? 13.648 20.703 38.25 1 95.38 72 THR B CA 1
ATOM 6658 C C . THR B 1 72 ? 15.047 20.938 37.688 1 95.38 72 THR B C 1
ATOM 6660 O O . THR B 1 72 ? 15.531 22.078 37.688 1 95.38 72 THR B O 1
ATOM 6663 N N . LEU B 1 73 ? 15.719 19.859 37.281 1 96.25 73 LEU B N 1
ATOM 6664 C CA . LEU B 1 73 ? 16.969 20.047 36.531 1 96.25 73 LEU B CA 1
ATOM 6665 C C . LEU B 1 73 ? 16.719 20.688 35.188 1 96.25 73 LEU B C 1
ATOM 6667 O O . LEU B 1 73 ? 15.797 20.297 34.469 1 96.25 73 LEU B O 1
ATOM 6671 N N . THR B 1 74 ? 17.422 21.719 34.875 1 97.06 74 THR B N 1
ATOM 6672 C CA . THR B 1 74 ? 17.203 22.406 33.594 1 97.06 74 THR B CA 1
ATOM 6673 C C . THR B 1 74 ? 18.5 22.469 32.781 1 97.06 74 THR B C 1
ATOM 6675 O O . THR B 1 74 ? 19.594 22.547 33.375 1 97.06 74 THR B O 1
ATOM 6678 N N . LYS B 1 75 ? 18.406 22.344 31.5 1 96.56 75 LYS B N 1
ATOM 6679 C CA . LYS B 1 75 ? 19.547 22.484 30.594 1 96.56 75 LYS B CA 1
ATOM 6680 C C . LYS B 1 75 ? 19.109 23.078 29.25 1 96.56 75 LYS B C 1
ATOM 6682 O O . LYS B 1 75 ? 18.031 22.766 28.75 1 96.56 75 LYS B O 1
ATOM 6687 N N . CYS B 1 76 ? 19.781 23.953 28.688 1 96.06 76 CYS B N 1
ATOM 6688 C CA . CYS B 1 76 ? 19.656 24.469 27.312 1 96.06 76 CYS B CA 1
ATOM 6689 C C . CYS B 1 76 ? 20.906 24.156 26.516 1 96.06 76 CYS B C 1
ATOM 6691 O O . CYS B 1 76 ? 22.016 24.531 26.906 1 96.06 76 CYS B O 1
ATOM 6693 N N . LEU B 1 77 ? 20.828 23.547 25.406 1 94.69 77 LEU B N 1
ATOM 6694 C CA . LEU B 1 77 ? 22 23.094 24.656 1 94.69 77 LEU B CA 1
ATOM 6695 C C . LEU B 1 77 ? 22.547 24.219 23.797 1 94.69 77 LEU B C 1
ATOM 6697 O O . LEU B 1 77 ? 23.766 24.453 23.75 1 94.69 77 LEU B O 1
ATOM 6701 N N . TYR B 1 78 ? 21.672 24.875 23.031 1 92.12 78 TYR B N 1
ATOM 6702 C CA . TYR B 1 78 ? 22.078 25.953 22.141 1 92.12 78 TYR B CA 1
ATOM 6703 C C . TYR B 1 78 ? 21.203 27.172 22.328 1 92.12 78 TYR B C 1
ATOM 6705 O O . TYR B 1 78 ? 19.984 27.109 22.156 1 92.12 78 TYR B O 1
ATOM 6713 N N . GLN B 1 79 ? 21.75 28.328 22.625 1 91.44 79 GLN B N 1
ATOM 6714 C CA . GLN B 1 79 ? 21.031 29.562 22.844 1 91.44 79 GLN B CA 1
ATOM 6715 C C . GLN B 1 79 ? 21.422 30.625 21.812 1 91.44 79 GLN B C 1
ATOM 6717 O O . GLN B 1 79 ? 22.609 30.891 21.609 1 91.44 79 GLN B O 1
ATOM 6722 N N . PHE B 1 80 ? 20.438 31.094 21.203 1 89.25 80 PHE B N 1
ATOM 6723 C CA . PHE B 1 80 ? 20.641 32.188 20.25 1 89.25 80 PHE B CA 1
ATOM 6724 C C . PHE B 1 80 ? 19.938 33.469 20.734 1 89.25 80 PHE B C 1
ATOM 6726 O O . PHE B 1 80 ? 18.875 33.375 21.359 1 89.25 80 PHE B O 1
ATOM 6733 N N . ASP B 1 81 ? 20.266 34.594 20.344 1 85 81 ASP B N 1
ATOM 6734 C CA . ASP B 1 81 ? 19.844 35.844 20.969 1 85 81 ASP B CA 1
ATOM 6735 C C . ASP B 1 81 ? 18.578 36.375 20.312 1 85 81 ASP B C 1
ATOM 6737 O O . ASP B 1 81 ? 17.719 36.938 21 1 85 81 ASP B O 1
ATOM 6741 N N . GLU B 1 82 ? 18.438 36.25 19.047 1 81.75 82 GLU B N 1
ATOM 6742 C CA . GLU B 1 82 ? 17.328 36.844 18.328 1 81.75 82 GLU B CA 1
ATOM 6743 C C . GLU B 1 82 ? 16.062 36.031 18.453 1 81.75 82 GLU B C 1
ATOM 6745 O O . GLU B 1 82 ? 16.094 34.812 18.219 1 81.75 82 GLU B O 1
ATOM 6750 N N . PRO B 1 83 ? 14.93 36.594 18.844 1 82.88 83 PRO B N 1
ATOM 6751 C CA . PRO B 1 83 ? 13.672 35.875 19.031 1 82.88 83 PRO B CA 1
ATOM 6752 C C . PRO B 1 83 ? 12.977 35.562 17.703 1 82.88 83 PRO B C 1
ATOM 6754 O O . PRO B 1 83 ? 11.828 35.969 17.5 1 82.88 83 PRO B O 1
ATOM 6757 N N . VAL B 1 84 ? 13.602 34.938 16.797 1 83.38 84 VAL B N 1
ATOM 6758 C CA . VAL B 1 84 ? 13.117 34.469 15.492 1 83.38 84 VAL B CA 1
ATOM 6759 C C . VAL B 1 84 ? 13.352 32.969 15.375 1 83.38 84 VAL B C 1
ATOM 6761 O O . VAL B 1 84 ? 13.812 32.312 16.328 1 83.38 84 VAL B O 1
ATOM 6764 N N . SER B 1 85 ? 12.883 32.469 14.289 1 84.88 85 SER B N 1
ATOM 6765 C CA . SER B 1 85 ? 13.094 31.047 14.078 1 84.88 85 SER B CA 1
ATOM 6766 C C . SER B 1 85 ? 14.57 30.672 14.148 1 84.88 85 SER B C 1
ATOM 6768 O O . SER B 1 85 ? 15.43 31.453 13.727 1 84.88 85 SER B O 1
ATOM 6770 N N . PRO B 1 86 ? 14.883 29.516 14.602 1 82.25 86 PRO B N 1
ATOM 6771 C CA . PRO B 1 86 ? 16.266 29.141 14.883 1 82.25 86 PRO B CA 1
ATOM 6772 C C . PRO B 1 86 ? 17.172 29.234 13.648 1 82.25 86 PRO B C 1
ATOM 6774 O O . PRO B 1 86 ? 18.344 29.594 13.758 1 82.25 86 PRO B O 1
ATOM 6777 N N . HIS B 1 87 ? 16.625 28.938 12.453 1 85.19 87 HIS B N 1
ATOM 6778 C CA . HIS B 1 87 ? 17.453 28.953 11.25 1 85.19 87 HIS B CA 1
ATOM 6779 C C . HIS B 1 87 ? 17.922 30.375 10.938 1 85.19 87 HIS B C 1
ATOM 6781 O O . HIS B 1 87 ? 18.984 30.562 10.336 1 85.19 87 HIS B O 1
ATOM 6787 N N . ILE B 1 88 ? 17.156 31.328 11.25 1 84.88 88 ILE B N 1
ATOM 6788 C CA . ILE B 1 88 ? 17.531 32.719 11.062 1 84.88 88 ILE B CA 1
ATOM 6789 C C . ILE B 1 88 ? 18.422 33.188 12.211 1 84.88 88 ILE B C 1
ATOM 6791 O O . ILE B 1 88 ? 19.453 33.844 11.992 1 84.88 88 ILE B O 1
ATOM 6795 N N . ALA B 1 89 ? 18.109 32.812 13.477 1 82.12 89 ALA B N 1
ATOM 6796 C CA . ALA B 1 89 ? 18.828 33.219 14.672 1 82.12 89 ALA B CA 1
ATOM 6797 C C . ALA B 1 89 ? 20.266 32.688 14.672 1 82.12 89 ALA B C 1
ATOM 6799 O O . ALA B 1 89 ? 21.172 33.312 15.219 1 82.12 89 ALA B O 1
ATOM 6800 N N . ALA B 1 90 ? 20.5 31.594 14.047 1 83.19 90 ALA B N 1
ATOM 6801 C CA . ALA B 1 90 ? 21.781 30.875 14.109 1 83.19 90 ALA B CA 1
ATOM 6802 C C . ALA B 1 90 ? 22.75 31.406 13.062 1 83.19 90 ALA B C 1
ATOM 6804 O O . ALA B 1 90 ? 23.953 31.109 13.117 1 83.19 90 ALA B O 1
ATOM 6805 N N . LYS B 1 91 ? 22.266 32.156 12.133 1 82.69 91 LYS B N 1
ATOM 6806 C CA . LYS B 1 91 ? 23.062 32.562 10.969 1 82.69 91 LYS B CA 1
ATOM 6807 C C . LYS B 1 91 ? 24.344 33.25 11.398 1 82.69 91 LYS B C 1
ATOM 6809 O O . LYS B 1 91 ? 25.359 33.188 10.688 1 82.69 91 LYS B O 1
ATOM 6814 N N . THR B 1 92 ? 24.406 33.812 12.555 1 76.69 92 THR B N 1
ATOM 6815 C CA . THR B 1 92 ? 25.578 34.594 12.961 1 76.69 92 THR B CA 1
ATOM 6816 C C . THR B 1 92 ? 26.484 33.75 13.875 1 76.69 92 THR B C 1
ATOM 6818 O O . THR B 1 92 ? 27.453 34.281 14.414 1 76.69 92 THR B O 1
ATOM 6821 N N . PHE B 1 93 ? 26.094 32.531 14.047 1 83.44 93 PHE B N 1
ATOM 6822 C CA . PHE B 1 93 ? 26.859 31.641 14.93 1 83.44 93 PHE B CA 1
ATOM 6823 C C . PHE B 1 93 ? 27.328 30.391 14.195 1 83.44 93 PHE B C 1
ATOM 6825 O O . PHE B 1 93 ? 26.984 30.188 13.031 1 83.44 93 PHE B O 1
ATOM 6832 N N . ALA B 1 94 ? 28.203 29.719 14.867 1 81 94 ALA B N 1
ATOM 6833 C CA . ALA B 1 94 ? 28.469 28.375 14.383 1 81 94 ALA B CA 1
ATOM 6834 C C . ALA B 1 94 ? 27.25 27.469 14.539 1 81 94 ALA B C 1
ATOM 6836 O O . ALA B 1 94 ? 26.766 27.266 15.656 1 81 94 ALA B O 1
ATOM 6837 N N . ILE B 1 95 ? 26.719 27.078 13.555 1 86.62 95 ILE B N 1
ATOM 6838 C CA . ILE B 1 95 ? 25.484 26.297 13.539 1 86.62 95 ILE B CA 1
ATOM 6839 C C . ILE B 1 95 ? 25.781 24.828 13.812 1 86.62 95 ILE B C 1
ATOM 6841 O O . ILE B 1 95 ? 26.516 24.188 13.062 1 86.62 95 ILE B O 1
ATOM 6845 N N . PRO B 1 96 ? 25.281 24.266 14.852 1 89.62 96 PRO B N 1
ATOM 6846 C CA . PRO B 1 96 ? 25.469 22.828 15.078 1 89.62 96 PRO B CA 1
ATOM 6847 C C . PRO B 1 96 ? 24.766 21.969 14.031 1 89.62 96 PRO B C 1
ATOM 6849 O O . PRO B 1 96 ? 23.656 22.297 13.594 1 89.62 96 PRO B O 1
ATOM 6852 N N . ARG B 1 97 ? 25.531 20.859 13.688 1 90.69 97 ARG B N 1
ATOM 6853 C CA . ARG B 1 97 ? 24.891 19.922 12.766 1 90.69 97 ARG B CA 1
ATOM 6854 C C . ARG B 1 97 ? 23.703 19.219 13.422 1 90.69 97 ARG B C 1
ATOM 6856 O O . ARG B 1 97 ? 23.672 19.062 14.641 1 90.69 97 ARG B O 1
ATOM 6863 N N . ASP B 1 98 ? 22.672 18.844 12.617 1 91.81 98 ASP B N 1
ATOM 6864 C CA . ASP B 1 98 ? 21.484 18.156 13.109 1 91.81 98 ASP B CA 1
ATOM 6865 C C . ASP B 1 98 ? 21.859 16.938 13.938 1 91.81 98 ASP B C 1
ATOM 6867 O O . ASP B 1 98 ? 21.266 16.672 14.984 1 91.81 98 ASP B O 1
ATOM 6871 N N . ASP B 1 99 ? 22.844 16.141 13.422 1 91.06 99 ASP B N 1
ATOM 6872 C CA . ASP B 1 99 ? 23.25 14.922 14.125 1 91.06 99 ASP B CA 1
ATOM 6873 C C . ASP B 1 99 ? 23.875 15.25 15.477 1 91.06 99 ASP B C 1
ATOM 6875 O O . ASP B 1 99 ? 23.75 14.469 16.422 1 91.06 99 ASP B O 1
ATOM 6879 N N . GLU B 1 100 ? 24.531 16.391 15.578 1 92.5 100 GLU B N 1
ATOM 6880 C CA . GLU B 1 100 ? 25.109 16.828 16.844 1 92.5 100 GLU B CA 1
ATOM 6881 C C . GLU B 1 100 ? 24.016 17.219 17.844 1 92.5 100 GLU B C 1
ATOM 6883 O O . GLU B 1 100 ? 24.125 16.906 19.031 1 92.5 100 GLU B O 1
ATOM 6888 N N . ILE B 1 101 ? 23.047 17.938 17.375 1 94.62 101 ILE B N 1
ATOM 6889 C CA . ILE B 1 101 ? 21.922 18.297 18.219 1 94.62 101 ILE B CA 1
ATOM 6890 C C . ILE B 1 101 ? 21.25 17.047 18.766 1 94.62 101 ILE B C 1
ATOM 6892 O O . ILE B 1 101 ? 21 16.938 19.969 1 94.62 101 ILE B O 1
ATOM 6896 N N . LEU B 1 102 ? 21.016 16.078 17.906 1 95.12 102 LEU B N 1
ATOM 6897 C CA . LEU B 1 102 ? 20.359 14.836 18.281 1 95.12 102 LEU B CA 1
ATOM 6898 C C . LEU B 1 102 ? 21.172 14.062 19.312 1 95.12 102 LEU B C 1
ATOM 6900 O O . LEU B 1 102 ? 20.625 13.578 20.297 1 95.12 102 LEU B O 1
ATOM 6904 N N . SER B 1 103 ? 22.453 13.922 19.016 1 94.12 103 SER B N 1
ATOM 6905 C CA . SER B 1 103 ? 23.328 13.195 19.922 1 94.12 103 SER B CA 1
ATOM 6906 C C . SER B 1 103 ? 23.391 13.867 21.281 1 94.12 103 SER B C 1
ATOM 6908 O O . SER B 1 103 ? 23.453 13.188 22.312 1 94.12 103 SER B O 1
ATOM 6910 N N . SER B 1 104 ? 23.359 15.211 21.312 1 95.81 104 SER B N 1
ATOM 6911 C CA . SER B 1 104 ? 23.406 15.953 22.562 1 95.81 104 SER B CA 1
ATOM 6912 C C . SER B 1 104 ? 22.125 15.75 23.359 1 95.81 104 SER B C 1
ATOM 6914 O O . SER B 1 104 ? 22.172 15.609 24.594 1 95.81 104 SER B O 1
ATOM 6916 N N . VAL B 1 105 ? 21.016 15.766 22.703 1 97.19 105 VAL B N 1
ATOM 6917 C CA . VAL B 1 105 ? 19.75 15.516 23.375 1 97.19 105 VAL B CA 1
ATOM 6918 C C . VAL B 1 105 ? 19.75 14.117 23.984 1 97.19 105 VAL B C 1
ATOM 6920 O O . VAL B 1 105 ? 19.406 13.93 25.156 1 97.19 105 VAL B O 1
ATOM 6923 N N . HIS B 1 106 ? 20.125 13.109 23.172 1 95.56 106 HIS B N 1
ATOM 6924 C CA . HIS B 1 106 ? 20.125 11.719 23.625 1 95.56 106 HIS B CA 1
ATOM 6925 C C . HIS B 1 106 ? 21.078 11.531 24.812 1 95.56 106 HIS B C 1
ATOM 6927 O O . HIS B 1 106 ? 20.734 10.844 25.766 1 95.56 106 HIS B O 1
ATOM 6933 N N . ARG B 1 107 ? 22.266 12.109 24.703 1 94.75 107 ARG B N 1
ATOM 6934 C CA . ARG B 1 107 ? 23.25 12 25.766 1 94.75 107 ARG B CA 1
ATOM 6935 C C . ARG B 1 107 ? 22.719 12.625 27.062 1 94.75 107 ARG B C 1
ATOM 6937 O O . ARG B 1 107 ? 22.875 12.047 28.141 1 94.75 107 ARG B O 1
ATOM 6944 N N . THR B 1 108 ? 22.125 13.773 26.969 1 97.31 108 THR B N 1
ATOM 6945 C CA . THR B 1 108 ? 21.578 14.453 28.141 1 97.31 108 THR B CA 1
ATOM 6946 C C . THR B 1 108 ? 20.516 13.602 28.812 1 97.31 108 THR B C 1
ATOM 6948 O O . THR B 1 108 ? 20.531 13.43 30.031 1 97.31 108 THR B O 1
ATOM 6951 N N . LEU B 1 109 ? 19.625 13.086 28.047 1 96.62 109 LEU B N 1
ATOM 6952 C CA . LEU B 1 109 ? 18.547 12.258 28.594 1 96.62 109 LEU B CA 1
ATOM 6953 C C . LEU B 1 109 ? 19.125 10.984 29.219 1 96.62 109 LEU B C 1
ATOM 6955 O O . LEU B 1 109 ? 18.641 10.531 30.25 1 96.62 109 LEU B O 1
ATOM 6959 N N . SER B 1 110 ? 20.156 10.383 28.562 1 94.19 110 SER B N 1
ATOM 6960 C CA . SER B 1 110 ? 20.797 9.188 29.109 1 94.19 110 SER B CA 1
ATOM 6961 C C . SER B 1 110 ? 21.469 9.469 30.438 1 94.19 110 SER B C 1
ATOM 6963 O O . SER B 1 110 ? 21.359 8.672 31.375 1 94.19 110 SER B O 1
ATOM 6965 N N . ASP B 1 111 ? 22.125 10.594 30.484 1 95.56 111 ASP B N 1
ATOM 6966 C CA . ASP B 1 111 ? 22.766 11.008 31.719 1 95.56 111 ASP B CA 1
ATOM 6967 C C . ASP B 1 111 ? 21.719 11.203 32.844 1 95.56 111 ASP B C 1
ATOM 6969 O O . ASP B 1 111 ? 21.938 10.781 33.969 1 95.56 111 ASP B O 1
ATOM 6973 N N . TRP B 1 112 ? 20.672 11.828 32.531 1 96.25 112 TRP B N 1
ATOM 6974 C CA . TRP B 1 112 ? 19.609 12.07 33.5 1 96.25 112 TRP B CA 1
ATOM 6975 C C . TRP B 1 112 ? 18.984 10.758 33.969 1 96.25 112 TRP B C 1
ATOM 6977 O O . TRP B 1 112 ? 18.656 10.602 35.125 1 96.25 112 TRP B O 1
ATOM 6987 N N . ALA B 1 113 ? 18.75 9.859 33.031 1 93.12 113 ALA B N 1
ATOM 6988 C CA . ALA B 1 113 ? 18.219 8.547 33.406 1 93.12 113 ALA B CA 1
ATOM 6989 C C . ALA B 1 113 ? 19.109 7.84 34.406 1 93.12 113 ALA B C 1
ATOM 6991 O O . ALA B 1 113 ? 18.625 7.18 35.312 1 93.12 113 ALA B O 1
ATOM 6992 N N . ASN B 1 114 ? 20.406 7.996 34.219 1 92 114 ASN B N 1
ATOM 6993 C CA . ASN B 1 114 ? 21.391 7.359 35.094 1 92 114 ASN B CA 1
ATOM 6994 C C . ASN B 1 114 ? 21.484 8.07 36.438 1 92 114 ASN B C 1
ATOM 6996 O O . ASN B 1 114 ? 21.953 7.48 37.406 1 92 114 ASN B O 1
ATOM 7000 N N . ASP B 1 115 ? 21.047 9.32 36.469 1 92.19 115 ASP B N 1
ATOM 7001 C CA . ASP B 1 115 ? 21.219 10.133 37.688 1 92.19 115 ASP B CA 1
ATOM 7002 C C . ASP B 1 115 ? 19.922 10.188 38.469 1 92.19 115 ASP B C 1
ATOM 7004 O O . ASP B 1 115 ? 19.703 11.125 39.25 1 92.19 115 ASP B O 1
ATOM 7008 N N . GLY B 1 116 ? 18.953 9.32 38.188 1 90.06 116 GLY B N 1
ATOM 7009 C CA . GLY B 1 116 ? 17.766 9.18 39.031 1 90.06 116 GLY B CA 1
ATOM 7010 C C . GLY B 1 116 ? 16.625 10.07 38.594 1 90.06 116 GLY B C 1
ATOM 7011 O O . GLY B 1 116 ? 15.609 10.164 39.312 1 90.06 116 GLY B O 1
ATOM 7012 N N . VAL B 1 117 ? 16.75 10.75 37.469 1 94.25 117 VAL B N 1
ATOM 7013 C CA . VAL B 1 117 ? 15.625 11.508 36.906 1 94.25 117 VAL B CA 1
ATOM 7014 C C . VAL B 1 117 ? 14.539 10.555 36.438 1 94.25 117 VAL B C 1
ATOM 7016 O O . VAL B 1 117 ? 14.82 9.609 35.688 1 94.25 117 VAL B O 1
ATOM 7019 N N . GLY B 1 118 ? 13.32 10.797 36.875 1 93.81 118 GLY B N 1
ATOM 7020 C CA . GLY B 1 118 ? 12.234 9.914 36.5 1 93.81 118 GLY B CA 1
ATOM 7021 C C . GLY B 1 118 ? 11.344 10.5 35.406 1 93.81 118 GLY B C 1
ATOM 7022 O O . GLY B 1 118 ? 10.609 9.766 34.75 1 93.81 118 GLY B O 1
ATOM 7023 N N . PHE B 1 119 ? 11.328 11.758 35.25 1 96.25 119 PHE B N 1
ATOM 7024 C CA . PHE B 1 119 ? 10.477 12.461 34.312 1 96.25 119 PHE B CA 1
ATOM 7025 C C . PHE B 1 119 ? 11.25 13.594 33.625 1 96.25 119 PHE B C 1
ATOM 7027 O O . PHE B 1 119 ? 11.844 14.43 34.312 1 96.25 119 PHE B O 1
ATOM 7034 N N . ALA B 1 120 ? 11.32 13.578 32.281 1 97.81 120 ALA B N 1
ATOM 7035 C CA . ALA B 1 120 ? 12.039 14.625 31.578 1 97.81 120 ALA B CA 1
ATOM 7036 C C . ALA B 1 120 ? 11.211 15.164 30.422 1 97.81 120 ALA B C 1
ATOM 7038 O O . ALA B 1 120 ? 10.523 14.398 29.734 1 97.81 120 ALA B O 1
ATOM 7039 N N . LEU B 1 121 ? 11.219 16.453 30.219 1 98.38 121 LEU B N 1
ATOM 7040 C CA . LEU B 1 121 ? 10.57 17.109 29.094 1 98.38 121 LEU B CA 1
ATOM 7041 C C . LEU B 1 121 ? 11.602 17.75 28.156 1 98.38 121 LEU B C 1
ATOM 7043 O O . LEU B 1 121 ? 12.531 18.422 28.625 1 98.38 121 LEU B O 1
ATOM 7047 N N . VAL B 1 122 ? 11.555 17.406 26.906 1 98.62 122 VAL B N 1
ATOM 7048 C CA . VAL B 1 122 ? 12.336 18.062 25.875 1 98.62 122 VAL B CA 1
ATOM 7049 C C . VAL B 1 122 ? 11.453 19.031 25.078 1 98.62 122 VAL B C 1
ATOM 7051 O O . VAL B 1 122 ? 10.68 18.609 24.219 1 98.62 122 VAL B O 1
ATOM 7054 N N . GLU B 1 123 ? 11.578 20.297 25.312 1 98.31 123 GLU B N 1
ATOM 7055 C CA . GLU B 1 123 ? 10.68 21.281 24.734 1 98.31 123 GLU B CA 1
ATOM 7056 C C . GLU B 1 123 ? 11.242 21.844 23.438 1 98.31 123 GLU B C 1
ATOM 7058 O O . GLU B 1 123 ? 12.391 22.312 23.391 1 98.31 123 GLU B O 1
ATOM 7063 N N . THR B 1 124 ? 10.492 21.844 22.344 1 97.44 124 THR B N 1
ATOM 7064 C CA . THR B 1 124 ? 10.906 22.344 21.047 1 97.44 124 THR B CA 1
ATOM 7065 C C . THR B 1 124 ? 10.688 23.859 20.953 1 97.44 124 THR B C 1
ATOM 7067 O O . THR B 1 124 ? 10.07 24.453 21.828 1 97.44 124 THR B O 1
ATOM 7070 N N . ALA B 1 125 ? 11.25 24.422 19.922 1 94.75 125 ALA B N 1
ATOM 7071 C CA . ALA B 1 125 ? 11.055 25.844 19.641 1 94.75 125 ALA B CA 1
ATOM 7072 C C . ALA B 1 125 ? 9.922 26.062 18.641 1 94.75 125 ALA B C 1
ATOM 7074 O O . ALA B 1 125 ? 9.844 25.375 17.625 1 94.75 125 ALA B O 1
ATOM 7075 N N . GLY B 1 126 ? 9.016 26.984 18.969 1 94.5 126 GLY B N 1
ATOM 7076 C CA . GLY B 1 126 ? 7.961 27.359 18.031 1 94.5 126 GLY B CA 1
ATOM 7077 C C . GLY B 1 126 ? 6.953 26.25 17.812 1 94.5 126 GLY B C 1
ATOM 7078 O O . GLY B 1 126 ? 6.523 25.578 18.75 1 94.5 126 GLY B O 1
ATOM 7079 N N . GLY B 1 127 ? 6.48 26.109 16.594 1 96.44 127 GLY B N 1
ATOM 7080 C CA . GLY B 1 127 ? 5.539 25.062 16.219 1 96.44 127 GLY B CA 1
ATOM 7081 C C . GLY B 1 127 ? 6.215 23.797 15.695 1 96.44 127 GLY B C 1
ATOM 7082 O O . GLY B 1 127 ? 7.434 23.656 15.797 1 96.44 127 GLY B O 1
ATOM 7083 N N . VAL B 1 128 ? 5.434 22.938 15.164 1 97.62 128 VAL B N 1
ATOM 7084 C CA . VAL B 1 128 ? 5.887 21.594 14.805 1 97.62 128 VAL B CA 1
ATOM 7085 C C . VAL B 1 128 ? 6.918 21.672 13.68 1 97.62 128 VAL B C 1
ATOM 7087 O O . VAL B 1 128 ? 7.875 20.906 13.648 1 97.62 128 VAL B O 1
ATOM 7090 N N . HIS B 1 129 ? 6.742 22.641 12.742 1 98.06 129 HIS B N 1
ATOM 7091 C CA . HIS B 1 129 ? 7.613 22.734 11.578 1 98.06 129 HIS B CA 1
ATOM 7092 C C . HIS B 1 129 ? 8.523 23.953 11.672 1 98.06 129 HIS B C 1
ATOM 7094 O O . HIS B 1 129 ? 9.109 24.375 10.664 1 98.06 129 HIS B O 1
ATOM 7100 N N . SER B 1 130 ? 8.539 24.578 12.867 1 97.06 130 SER B N 1
ATOM 7101 C CA . SER B 1 130 ? 9.523 25.656 12.992 1 97.06 130 SER B CA 1
ATOM 7102 C C . SER B 1 130 ? 10.922 25.156 12.625 1 97.06 130 SER B C 1
ATOM 7104 O O . SER B 1 130 ? 11.359 24.109 13.094 1 97.06 130 SER B O 1
ATOM 7106 N N . PRO B 1 131 ? 11.609 25.875 11.734 1 96.06 131 PRO B N 1
ATOM 7107 C CA . PRO B 1 131 ? 12.922 25.406 11.289 1 96.06 131 PRO B CA 1
ATOM 7108 C C . PRO B 1 131 ? 13.938 25.312 12.43 1 96.06 131 PRO B C 1
ATOM 7110 O O . PRO B 1 131 ? 13.961 26.188 13.305 1 96.06 131 PRO B O 1
ATOM 7113 N N . GLY B 1 132 ? 14.734 24.281 12.422 1 95.12 132 GLY B N 1
ATOM 7114 C CA . GLY B 1 132 ? 15.898 24.219 13.289 1 95.12 132 GLY B CA 1
ATOM 7115 C C . GLY B 1 132 ? 17.047 25.094 12.82 1 95.12 132 GLY B C 1
ATOM 7116 O O . GLY B 1 132 ? 16.906 25.828 11.836 1 95.12 132 GLY B O 1
ATOM 7117 N N . PRO B 1 133 ? 18.125 25.031 13.516 1 94.25 133 PRO B N 1
ATOM 7118 C CA . PRO B 1 133 ? 19.266 25.891 13.18 1 94.25 133 PRO B CA 1
ATOM 7119 C C . PRO B 1 133 ? 19.75 25.703 11.742 1 94.25 133 PRO B C 1
ATOM 7121 O O . PRO B 1 133 ? 20.234 26.641 11.117 1 94.25 133 PRO B O 1
ATOM 7124 N N . ASN B 1 134 ? 19.578 24.469 11.172 1 94.06 134 ASN B N 1
ATOM 7125 C CA . ASN B 1 134 ? 20.031 24.172 9.82 1 94.06 134 ASN B CA 1
ATOM 7126 C C . ASN B 1 134 ? 18.922 24.328 8.797 1 94.06 134 ASN B C 1
ATOM 7128 O O . ASN B 1 134 ? 19.078 23.953 7.629 1 94.06 134 ASN B O 1
ATOM 7132 N N . GLY B 1 135 ? 17.734 24.781 9.242 1 93.44 135 GLY B N 1
ATOM 7133 C CA . GLY B 1 135 ? 16.641 25.047 8.328 1 93.44 135 GLY B CA 1
ATOM 7134 C C . GLY B 1 135 ? 15.688 23.875 8.195 1 93.44 135 GLY B C 1
ATOM 7135 O O . GLY B 1 135 ? 14.609 24.016 7.609 1 93.44 135 GLY B O 1
ATOM 7136 N N . ASN B 1 136 ? 16 22.766 8.742 1 94.12 136 ASN B N 1
ATOM 7137 C CA . ASN B 1 136 ? 15.094 21.625 8.695 1 94.12 136 ASN B CA 1
ATOM 7138 C C . ASN B 1 136 ? 13.93 21.781 9.672 1 94.12 136 ASN B C 1
ATOM 7140 O O . ASN B 1 136 ? 14.094 22.344 10.758 1 94.12 136 ASN B O 1
ATOM 7144 N N . SER B 1 137 ? 12.773 21.281 9.258 1 96.25 137 SER B N 1
ATOM 7145 C CA . SER B 1 137 ? 11.641 21.234 10.18 1 96.25 137 SER B CA 1
ATOM 7146 C C . SER B 1 137 ? 12.008 20.516 11.477 1 96.25 137 SER B C 1
ATOM 7148 O O . SER B 1 137 ? 12.648 19.469 11.445 1 96.25 137 SER B O 1
ATOM 7150 N N . GLN B 1 138 ? 11.672 21.062 12.602 1 97.25 138 GLN B N 1
ATOM 7151 C CA . GLN B 1 138 ? 11.984 20.453 13.891 1 97.25 138 GLN B CA 1
ATOM 7152 C C . GLN B 1 138 ? 11.32 19.078 14.023 1 97.25 138 GLN B C 1
ATOM 7154 O O . GLN B 1 138 ? 11.867 18.172 14.664 1 97.25 138 GLN B O 1
ATOM 7159 N N . ALA B 1 139 ? 10.125 18.906 13.367 1 97.88 139 ALA B N 1
ATOM 7160 C CA . ALA B 1 139 ? 9.469 17.594 13.391 1 97.88 139 ALA B CA 1
ATOM 7161 C C . ALA B 1 139 ? 10.328 16.547 12.688 1 97.88 139 ALA B C 1
ATOM 7163 O O . ALA B 1 139 ? 10.273 15.359 13.031 1 97.88 139 ALA B O 1
ATOM 7164 N N . ASP B 1 140 ? 11.117 16.938 11.688 1 97.19 140 ASP B N 1
ATOM 7165 C CA . ASP B 1 140 ? 12.031 16.031 10.984 1 97.19 140 ASP B CA 1
ATOM 7166 C C . ASP B 1 140 ? 13.352 15.898 11.742 1 97.19 140 ASP B C 1
ATOM 7168 O O . ASP B 1 140 ? 13.922 14.805 11.812 1 97.19 140 ASP B O 1
ATOM 7172 N N . LEU B 1 141 ? 13.773 17 12.312 1 96.31 141 LEU B N 1
ATOM 7173 C CA . LEU B 1 141 ? 15.047 17.047 13.023 1 96.31 141 LEU B CA 1
ATOM 7174 C C . LEU B 1 141 ? 15.062 16.062 14.18 1 96.31 141 LEU B C 1
ATOM 7176 O O . LEU B 1 141 ? 16.016 15.289 14.336 1 96.31 141 LEU B O 1
ATOM 7180 N N . TYR B 1 142 ? 14.031 15.992 14.969 1 97.5 142 TYR B N 1
ATOM 7181 C CA . TYR B 1 142 ? 14.031 15.203 16.203 1 97.5 142 TYR B CA 1
ATOM 7182 C C . TYR B 1 142 ? 13.445 13.82 15.961 1 97.5 142 TYR B C 1
ATOM 7184 O O . TYR B 1 142 ? 13.406 12.992 16.875 1 97.5 142 TYR B O 1
ATOM 7192 N N . ARG B 1 143 ? 13.023 13.508 14.711 1 97.06 143 ARG B N 1
ATOM 7193 C CA . ARG B 1 143 ? 12.297 12.281 14.383 1 97.06 143 ARG B CA 1
ATOM 7194 C C . ARG B 1 143 ? 13.102 11.047 14.773 1 97.06 143 ARG B C 1
ATOM 7196 O O . ARG B 1 143 ? 12.539 10.047 15.219 1 97.06 143 ARG B O 1
ATOM 7203 N N . PRO B 1 144 ? 14.438 10.984 14.602 1 95.44 144 PRO B N 1
ATOM 7204 C CA . PRO B 1 144 ? 15.203 9.781 14.938 1 95.44 144 PRO B CA 1
ATOM 7205 C C . PRO B 1 144 ? 15.062 9.383 16.406 1 95.44 144 PRO B C 1
ATOM 7207 O O . PRO B 1 144 ? 15.148 8.195 16.734 1 95.44 144 PRO B O 1
ATOM 7210 N N . LEU B 1 145 ? 14.805 10.375 17.312 1 96.44 145 LEU B N 1
ATOM 7211 C CA . LEU B 1 145 ? 14.602 10.086 18.734 1 96.44 145 LEU B CA 1
ATOM 7212 C C . LEU B 1 145 ? 13.211 9.508 18.969 1 96.44 145 LEU B C 1
ATOM 7214 O O . LEU B 1 145 ? 13.047 8.594 19.781 1 96.44 145 LEU B O 1
ATOM 7218 N N . ARG B 1 146 ? 12.219 10.031 18.266 1 97.12 146 ARG B N 1
ATOM 7219 C CA . ARG B 1 146 ? 10.805 9.672 18.266 1 97.12 146 ARG B CA 1
ATOM 7220 C C . ARG B 1 146 ? 10.258 9.609 19.688 1 97.12 146 ARG B C 1
ATOM 7222 O O . ARG B 1 146 ? 9.633 8.617 20.062 1 97.12 146 ARG B O 1
ATOM 7229 N N . LEU B 1 147 ? 10.617 10.555 20.531 1 97.94 147 LEU B N 1
ATOM 7230 C CA . LEU B 1 147 ? 10.016 10.664 21.859 1 97.94 147 LEU B CA 1
ATOM 7231 C C . LEU B 1 147 ? 8.5 10.789 21.766 1 97.94 147 LEU B C 1
ATOM 7233 O O . LEU B 1 147 ? 7.984 11.445 20.844 1 97.94 147 LEU B O 1
ATOM 7237 N N . PRO B 1 148 ? 7.754 10.109 22.688 1 97.94 148 PRO B N 1
ATOM 7238 C CA . PRO B 1 148 ? 6.316 10.398 22.734 1 97.94 148 PRO B CA 1
ATOM 7239 C C . PRO B 1 148 ? 6.02 11.883 22.938 1 97.94 148 PRO B C 1
ATOM 7241 O O . PRO B 1 148 ? 6.773 12.578 23.609 1 97.94 148 PRO B O 1
ATOM 7244 N N . ILE B 1 149 ? 4.863 12.352 22.453 1 98.62 149 ILE B N 1
ATOM 7245 C CA . ILE B 1 149 ? 4.648 13.789 22.344 1 98.62 149 ILE B CA 1
ATOM 7246 C C . ILE B 1 149 ? 3.604 14.234 23.359 1 98.62 149 ILE B C 1
ATOM 7248 O O . ILE B 1 149 ? 2.604 13.547 23.578 1 98.62 149 ILE B O 1
ATOM 7252 N N . ILE B 1 150 ? 3.865 15.289 24.016 1 98.62 150 ILE B N 1
ATOM 7253 C CA . ILE B 1 150 ? 2.857 16.141 24.625 1 98.62 150 ILE B CA 1
ATOM 7254 C C . ILE B 1 150 ? 2.613 17.375 23.75 1 98.62 150 ILE B C 1
ATOM 7256 O O . ILE B 1 150 ? 3.508 18.203 23.562 1 98.62 150 ILE B O 1
ATOM 7260 N N . LEU B 1 151 ? 1.472 17.453 23.156 1 98.81 151 LEU B N 1
ATOM 7261 C CA . LEU B 1 151 ? 1.139 18.547 22.25 1 98.81 151 LEU B CA 1
ATOM 7262 C C . LEU B 1 151 ? 0.381 19.656 23 1 98.81 151 LEU B C 1
ATOM 7264 O O . LEU B 1 151 ? -0.649 19.375 23.625 1 98.81 151 LEU B O 1
ATOM 7268 N N . VAL B 1 152 ? 0.93 20.844 23.016 1 98.75 152 VAL B N 1
ATOM 7269 C CA . VAL B 1 152 ? 0.213 21.984 23.562 1 98.75 152 VAL B CA 1
ATOM 7270 C C . VAL B 1 152 ? -0.612 22.656 22.469 1 98.75 152 VAL B C 1
ATOM 7272 O O . VAL B 1 152 ? -0.061 23.297 21.562 1 98.75 152 VAL B O 1
ATOM 7275 N N . ALA B 1 153 ? -1.915 22.547 22.547 1 98.5 153 ALA B N 1
ATOM 7276 C CA . ALA B 1 153 ? -2.846 23.047 21.547 1 98.5 153 ALA B CA 1
ATOM 7277 C C . ALA B 1 153 ? -3.027 24.562 21.688 1 98.5 153 ALA B C 1
ATOM 7279 O O . ALA B 1 153 ? -2.561 25.156 22.656 1 98.5 153 ALA B O 1
ATOM 7280 N N . ASP B 1 154 ? -3.619 25.188 20.672 1 97.31 154 ASP B N 1
ATOM 7281 C CA . ASP B 1 154 ? -3.799 26.641 20.594 1 97.31 154 ASP B CA 1
ATOM 7282 C C . ASP B 1 154 ? -5.199 27.047 21.062 1 97.31 154 ASP B C 1
ATOM 7284 O O . ASP B 1 154 ? -6.195 26.641 20.453 1 97.31 154 ASP B O 1
ATOM 7288 N N . SER B 1 155 ? -5.336 27.828 22.094 1 95.81 155 SER B N 1
ATOM 7289 C CA . SER B 1 155 ? -6.613 28.203 22.688 1 95.81 155 SER B CA 1
ATOM 7290 C C . SER B 1 155 ? -7.211 29.422 22 1 95.81 155 SER B C 1
ATOM 7292 O O . SER B 1 155 ? -8.352 29.797 22.281 1 95.81 155 SER B O 1
ATOM 7294 N N . ARG B 1 156 ? -6.559 30.047 21.109 1 93.56 156 ARG B N 1
ATOM 7295 C CA . ARG B 1 156 ? -6.965 31.297 20.484 1 93.56 156 ARG B CA 1
ATOM 7296 C C . ARG B 1 156 ? -7.836 31.047 19.266 1 93.56 156 ARG B C 1
ATOM 7298 O O . ARG B 1 156 ? -8.125 29.906 18.922 1 93.56 156 ARG B O 1
ATOM 7305 N N . LEU B 1 157 ? -8.273 32.188 18.688 1 91.56 157 LEU B N 1
ATOM 7306 C CA . LEU B 1 157 ? -9.016 32.094 17.422 1 91.56 157 LEU B CA 1
ATOM 7307 C C . LEU B 1 157 ? -8.18 31.422 16.344 1 91.56 157 LEU B C 1
ATOM 7309 O O . LEU B 1 157 ? -7.012 31.75 16.141 1 91.56 157 LEU B O 1
ATOM 7313 N N . GLY B 1 158 ? -8.695 30.422 15.695 1 93.81 158 GLY B N 1
ATOM 7314 C CA . GLY B 1 158 ? -7.984 29.625 14.711 1 93.81 158 GLY B CA 1
ATOM 7315 C C . GLY B 1 158 ? -7.285 28.422 15.305 1 93.81 158 GLY B C 1
ATOM 7316 O O . GLY B 1 158 ? -6.723 27.594 14.578 1 93.81 158 GLY B O 1
ATOM 7317 N N . GLY B 1 159 ? -7.406 28.312 16.594 1 96.38 159 GLY B N 1
ATOM 7318 C CA . GLY B 1 159 ? -6.645 27.312 17.344 1 96.38 159 GLY B CA 1
ATOM 7319 C C . GLY B 1 159 ? -7.086 25.891 17.062 1 96.38 159 GLY B C 1
ATOM 7320 O O . GLY B 1 159 ? -6.277 24.969 17.109 1 96.38 159 GLY B O 1
ATOM 7321 N N . ILE B 1 160 ? -8.367 25.625 16.766 1 97 160 ILE B N 1
ATOM 7322 C CA . ILE B 1 160 ? -8.836 24.281 16.406 1 97 160 ILE B CA 1
ATOM 7323 C C . ILE B 1 160 ? -8.102 23.781 15.172 1 97 160 ILE B C 1
ATOM 7325 O O . ILE B 1 160 ? -7.535 22.688 15.172 1 97 160 ILE B O 1
ATOM 7329 N N . SER B 1 161 ? -8.062 24.672 14.203 1 97.56 161 SER B N 1
ATOM 7330 C CA . SER B 1 161 ? -7.441 24.312 12.93 1 97.56 161 SER B CA 1
ATOM 7331 C C . SER B 1 161 ? -5.945 24.078 13.086 1 97.56 161 SER B C 1
ATOM 7333 O O . SER B 1 161 ? -5.414 23.078 12.594 1 97.56 161 SER B O 1
ATOM 7335 N N . SER B 1 162 ? -5.246 25 13.75 1 97.25 162 SER B N 1
ATOM 7336 C CA . SER B 1 162 ? -3.801 24.875 13.891 1 97.25 162 SER B CA 1
ATOM 7337 C C . SER B 1 162 ? -3.424 23.641 14.703 1 97.25 162 SER B C 1
ATOM 7339 O O . SER B 1 162 ? -2.416 22.984 14.422 1 97.25 162 SER B O 1
ATOM 7341 N N . SER B 1 163 ? -4.242 23.297 15.742 1 98.5 163 SER B N 1
ATOM 7342 C CA . SER B 1 163 ? -3.959 22.156 16.594 1 98.5 163 SER B CA 1
ATOM 7343 C C . SER B 1 163 ? -4.133 20.844 15.852 1 98.5 163 SER B C 1
ATOM 7345 O O . SER B 1 163 ? -3.291 19.953 15.945 1 98.5 163 SER B O 1
ATOM 7347 N N . ILE B 1 164 ? -5.203 20.719 15.055 1 98.5 164 ILE B N 1
ATOM 7348 C CA . ILE B 1 164 ? -5.465 19.5 14.297 1 98.5 164 ILE B CA 1
ATOM 7349 C C . ILE B 1 164 ? -4.406 19.328 13.211 1 98.5 164 ILE B C 1
ATOM 7351 O O . ILE B 1 164 ? -3.908 18.219 12.984 1 98.5 164 ILE B O 1
ATOM 7355 N N . SER B 1 165 ? -4.031 20.438 12.555 1 98.56 165 SER B N 1
ATOM 7356 C CA . SER B 1 165 ? -3.006 20.375 11.516 1 98.56 165 SER B CA 1
ATOM 7357 C C . SER B 1 165 ? -1.661 19.953 12.102 1 98.56 165 SER B C 1
ATOM 7359 O O . SER B 1 165 ? -0.937 19.156 11.492 1 98.56 165 SER B O 1
ATOM 7361 N N . ALA B 1 166 ? -1.337 20.516 13.266 1 98.62 166 ALA B N 1
ATOM 7362 C CA . ALA B 1 166 ? -0.092 20.141 13.938 1 98.62 166 ALA B CA 1
ATOM 7363 C C . ALA B 1 166 ? -0.085 18.656 14.289 1 98.62 166 ALA B C 1
ATOM 7365 O O . ALA B 1 166 ? 0.915 17.969 14.078 1 98.62 166 ALA B O 1
ATOM 7366 N N . TYR B 1 167 ? -1.206 18.203 14.852 1 98.56 167 TYR B N 1
ATOM 7367 C CA . TYR B 1 167 ? -1.374 16.797 15.195 1 98.56 167 TYR B CA 1
ATOM 7368 C C . TYR B 1 167 ? -1.146 15.906 13.977 1 98.56 167 TYR B C 1
ATOM 7370 O O . TYR B 1 167 ? -0.412 14.914 14.055 1 98.56 167 TYR B O 1
ATOM 7378 N N . GLU B 1 168 ? -1.734 16.234 12.828 1 98.75 168 GLU B N 1
ATOM 7379 C CA . GLU B 1 168 ? -1.62 15.43 11.609 1 98.75 168 GLU B CA 1
ATOM 7380 C C . GLU B 1 168 ? -0.184 15.414 11.094 1 98.75 168 GLU B C 1
ATOM 7382 O O . GLU B 1 168 ? 0.297 14.391 10.609 1 98.75 168 GLU B O 1
ATOM 7387 N N . SER B 1 169 ? 0.52 16.516 11.195 1 98.69 169 SER B N 1
ATOM 7388 C CA . SER B 1 169 ? 1.909 16.609 10.758 1 98.69 169 SER B CA 1
ATOM 7389 C C . SER B 1 169 ? 2.803 15.68 11.578 1 98.69 169 SER B C 1
ATOM 7391 O O . SER B 1 169 ? 3.742 15.078 11.047 1 98.69 169 SER B O 1
ATOM 7393 N N . LEU B 1 170 ? 2.506 15.617 12.906 1 98.75 170 LEU B N 1
ATOM 7394 C CA . LEU B 1 170 ? 3.277 14.742 13.781 1 98.75 170 LEU B CA 1
ATOM 7395 C C . LEU B 1 170 ? 3.021 13.273 13.453 1 98.75 170 LEU B C 1
ATOM 7397 O O . LEU B 1 170 ? 3.961 12.484 13.375 1 98.75 170 LEU B O 1
ATOM 7401 N N . LEU B 1 171 ? 1.767 12.945 13.211 1 98.62 171 LEU B N 1
ATOM 7402 C CA . LEU B 1 171 ? 1.436 11.562 12.883 1 98.62 171 LEU B CA 1
ATOM 7403 C C . LEU B 1 171 ? 2.059 11.156 11.547 1 98.62 171 LEU B C 1
ATOM 7405 O O . LEU B 1 171 ? 2.518 10.023 11.391 1 98.62 171 LEU B O 1
ATOM 7409 N N . LEU B 1 172 ? 2.084 12.094 10.617 1 98.25 172 LEU B N 1
ATOM 7410 C CA . LEU B 1 172 ? 2.654 11.859 9.289 1 98.25 172 LEU B CA 1
ATOM 7411 C C . LEU B 1 172 ? 4.117 11.438 9.398 1 98.25 172 LEU B C 1
ATOM 7413 O O . LEU B 1 172 ? 4.641 10.773 8.5 1 98.25 172 LEU B O 1
ATOM 7417 N N . ARG B 1 173 ? 4.75 11.758 10.5 1 98.5 173 ARG B N 1
ATOM 7418 C CA . ARG B 1 173 ? 6.16 11.445 10.711 1 98.5 173 ARG B CA 1
ATOM 7419 C C . ARG B 1 173 ? 6.324 10.289 11.688 1 98.5 173 ARG B C 1
ATOM 7421 O O . ARG B 1 173 ? 7.438 9.992 12.133 1 98.5 173 ARG B O 1
ATOM 7428 N N . GLY B 1 174 ? 5.176 9.633 12.078 1 98.44 174 GLY B N 1
ATOM 7429 C CA . GLY B 1 174 ? 5.223 8.406 12.859 1 98.44 174 GLY B CA 1
ATOM 7430 C C . GLY B 1 174 ? 5.324 8.656 14.359 1 98.44 174 GLY B C 1
ATOM 7431 O O . GLY B 1 174 ? 5.617 7.738 15.125 1 98.44 174 GLY B O 1
ATOM 7432 N N . TYR B 1 175 ? 5.109 9.914 14.867 1 98.5 175 TYR B N 1
ATOM 7433 C CA . TYR B 1 175 ? 5.137 10.219 16.297 1 98.5 175 TYR B CA 1
ATOM 7434 C C . TYR B 1 175 ? 3.883 9.695 16.984 1 98.5 175 TYR B C 1
ATOM 7436 O O . TYR B 1 175 ? 2.824 9.578 16.359 1 98.5 175 TYR B O 1
ATOM 7444 N N . ASP B 1 176 ? 3.99 9.344 18.219 1 97.94 176 ASP B N 1
ATOM 7445 C CA . ASP B 1 176 ? 2.854 9.062 19.094 1 97.94 176 ASP B CA 1
ATOM 7446 C C . ASP B 1 176 ? 2.525 10.258 19.984 1 97.94 176 ASP B C 1
ATOM 7448 O O . ASP B 1 176 ? 3.385 10.742 20.719 1 97.94 176 ASP B O 1
ATOM 7452 N N . VAL B 1 177 ? 1.335 10.734 19.859 1 98.38 177 VAL B N 1
ATOM 7453 C CA . VAL B 1 177 ? 0.883 11.805 20.734 1 98.38 177 VAL B CA 1
ATOM 7454 C C . VAL B 1 177 ? 0.185 11.211 21.953 1 98.38 177 VAL B C 1
ATOM 7456 O O . VAL B 1 177 ? -0.89 10.617 21.844 1 98.38 177 VAL B O 1
ATOM 7459 N N . HIS B 1 178 ? 0.772 11.438 23.109 1 97.88 178 HIS B N 1
ATOM 7460 C CA . HIS B 1 178 ? 0.28 10.797 24.328 1 97.88 178 HIS B CA 1
ATOM 7461 C C . HIS B 1 178 ? -0.749 11.672 25.031 1 97.88 178 HIS B C 1
ATOM 7463 O O . HIS B 1 178 ? -1.6 11.172 25.766 1 97.88 178 HIS B O 1
ATOM 7469 N N . SER B 1 179 ? -0.6 12.977 24.828 1 97.94 179 SER B N 1
ATOM 7470 C CA . SER B 1 179 ? -1.544 13.883 25.469 1 97.94 179 SER B CA 1
ATOM 7471 C C . SER B 1 179 ? -1.572 15.242 24.781 1 97.94 179 SER B C 1
ATOM 7473 O O . SER B 1 179 ? -0.646 15.586 24.031 1 97.94 179 SER B O 1
ATOM 7475 N N . VAL B 1 180 ? -2.674 15.922 24.969 1 98.5 180 VAL B N 1
ATOM 7476 C CA . VAL B 1 180 ? -2.857 17.281 24.484 1 98.5 180 VAL B CA 1
ATOM 7477 C C . VAL B 1 180 ? -3.277 18.188 25.641 1 98.5 180 VAL B C 1
ATOM 7479 O O . VAL B 1 180 ? -4.16 17.844 26.422 1 98.5 180 VAL B O 1
ATOM 7482 N N . LEU B 1 181 ? -2.566 19.266 25.859 1 97.94 181 LEU B N 1
ATOM 7483 C CA . LEU B 1 181 ? -2.949 20.281 26.844 1 97.94 181 LEU B CA 1
ATOM 7484 C C . LEU B 1 181 ? -3.342 21.578 26.156 1 97.94 181 LEU B C 1
ATOM 7486 O O . LEU B 1 181 ? -2.852 21.891 25.062 1 97.94 181 LEU B O 1
ATOM 7490 N N . LEU B 1 182 ? -4.207 22.297 26.719 1 96.5 182 LEU B N 1
ATOM 7491 C CA . LEU B 1 182 ? -4.699 23.547 26.156 1 96.5 182 LEU B CA 1
ATOM 7492 C C . LEU B 1 182 ? -5.258 24.453 27.25 1 96.5 182 LEU B C 1
ATOM 7494 O O . LEU B 1 182 ? -5.859 23.969 28.219 1 96.5 182 LEU B O 1
ATOM 7498 N N . PHE B 1 183 ? -4.988 25.75 27.141 1 96.5 183 PHE B N 1
ATOM 7499 C CA . PHE B 1 183 ? -5.578 26.703 28.078 1 96.5 183 PHE B CA 1
ATOM 7500 C C . PHE B 1 183 ? -7.074 26.859 27.828 1 96.5 183 PHE B C 1
ATOM 7502 O O . PHE B 1 183 ? -7.512 26.938 26.672 1 96.5 183 PHE B O 1
ATOM 7509 N N . LYS B 1 184 ? -7.805 26.875 28.859 1 94.69 184 LYS B N 1
ATOM 7510 C CA . LYS B 1 184 ? -9.242 27.078 28.75 1 94.69 184 LYS B CA 1
ATOM 7511 C C . LYS B 1 184 ? -9.562 28.531 28.359 1 94.69 184 LYS B C 1
ATOM 7513 O O . LYS B 1 184 ? -8.93 29.453 28.859 1 94.69 184 LYS B O 1
ATOM 7518 N N . ASP B 1 185 ? -10.367 28.609 27.422 1 91.81 185 ASP B N 1
ATOM 7519 C CA . ASP B 1 185 ? -10.922 29.906 27.016 1 91.81 185 ASP B CA 1
ATOM 7520 C C . ASP B 1 185 ? -12.438 29.828 26.859 1 91.81 185 ASP B C 1
ATOM 7522 O O . ASP B 1 185 ? -12.953 29.031 26.062 1 91.81 185 ASP B O 1
ATOM 7526 N N . ASP B 1 186 ? -13.18 30.594 27.578 1 89.62 186 ASP B N 1
ATOM 7527 C CA . ASP B 1 186 ? -14.633 30.5 27.641 1 89.62 186 ASP B CA 1
ATOM 7528 C C . ASP B 1 186 ? -15.281 31.109 26.406 1 89.62 186 ASP B C 1
ATOM 7530 O O . ASP B 1 186 ? -16.453 30.844 26.109 1 89.62 186 ASP B O 1
ATOM 7534 N N . TYR B 1 187 ? -14.555 31.922 25.766 1 88.94 187 TYR B N 1
ATOM 7535 C CA . TYR B 1 187 ? -15.109 32.594 24.594 1 88.94 187 TYR B CA 1
ATOM 7536 C C . TYR B 1 187 ? -15 31.688 23.359 1 88.94 187 TYR B C 1
ATOM 7538 O O . TYR B 1 187 ? -16 31.406 22.703 1 88.94 187 TYR B O 1
ATOM 7546 N N . TYR B 1 188 ? -13.867 31.172 23.062 1 89.75 188 TYR B N 1
ATOM 7547 C CA . TYR B 1 188 ? -13.648 30.375 21.875 1 89.75 188 TYR B CA 1
ATOM 7548 C C . TYR B 1 188 ? -14.008 28.906 22.109 1 89.75 188 TYR B C 1
ATOM 7550 O O . TYR B 1 188 ? -14.367 28.188 21.188 1 89.75 188 TYR B O 1
ATOM 7558 N N . GLN B 1 189 ? -13.766 28.422 23.344 1 92.75 189 GLN B N 1
ATOM 7559 C CA . GLN B 1 189 ? -14.156 27.094 23.812 1 92.75 189 GLN B CA 1
ATOM 7560 C C . GLN B 1 189 ? -13.516 26 22.969 1 92.75 189 GLN B C 1
ATOM 7562 O O . GLN B 1 189 ? -14.148 24.984 22.672 1 92.75 189 GLN B O 1
ATOM 7567 N N . ASN B 1 190 ? -12.305 26.25 22.516 1 95.81 190 ASN B N 1
ATOM 7568 C CA . ASN B 1 190 ? -11.578 25.25 21.734 1 95.81 190 ASN B CA 1
ATOM 7569 C C . ASN B 1 190 ? -11.445 23.938 22.484 1 95.81 190 ASN B C 1
ATOM 7571 O O . ASN B 1 190 ? -11.391 22.859 21.875 1 95.81 190 ASN B O 1
ATOM 7575 N N . HIS B 1 191 ? -11.375 23.984 23.844 1 96 191 HIS B N 1
ATOM 7576 C CA . HIS B 1 191 ? -11.164 22.797 24.672 1 96 191 HIS B CA 1
ATOM 7577 C C . HIS B 1 191 ? -12.32 21.812 24.547 1 96 191 HIS B C 1
ATOM 7579 O O . HIS B 1 191 ? -12.133 20.609 24.672 1 96 191 HIS B O 1
ATOM 7585 N N . GLU B 1 192 ? -13.461 22.297 24.266 1 95.19 192 GLU B N 1
ATOM 7586 C CA . GLU B 1 192 ? -14.602 21.406 24.094 1 95.19 192 GLU B CA 1
ATOM 7587 C C . GLU B 1 192 ? -14.523 20.641 22.766 1 95.19 192 GLU B C 1
ATOM 7589 O O . GLU B 1 192 ? -14.656 19.422 22.75 1 95.19 192 GLU B O 1
ATOM 7594 N N . TYR B 1 193 ? -14.344 21.406 21.688 1 96.06 193 TYR B N 1
ATOM 7595 C CA . TYR B 1 193 ? -14.258 20.781 20.375 1 96.06 193 TYR B CA 1
ATOM 7596 C C . TYR B 1 193 ? -13.078 19.812 20.297 1 96.06 193 TYR B C 1
ATOM 7598 O O . TYR B 1 193 ? -13.234 18.672 19.875 1 96.06 193 TYR B O 1
ATOM 7606 N N . LEU B 1 194 ? -11.922 20.266 20.672 1 97.88 194 LEU B N 1
ATOM 7607 C CA . LEU B 1 194 ? -10.711 19.453 20.609 1 97.88 194 LEU B CA 1
ATOM 7608 C C . LEU B 1 194 ? -10.773 18.297 21.594 1 97.88 194 LEU B C 1
ATOM 7610 O O . LEU B 1 194 ? -10.203 17.234 21.344 1 97.88 194 LEU B O 1
ATOM 7614 N N . GLY B 1 195 ? -11.414 18.547 22.766 1 97.12 195 GLY B N 1
ATOM 7615 C CA . GLY B 1 195 ? -11.625 17.453 23.703 1 97.12 195 GLY B CA 1
ATOM 7616 C C . GLY B 1 195 ? -12.344 16.266 23.078 1 97.12 195 GLY B C 1
ATOM 7617 O O . GLY B 1 195 ? -11.922 15.125 23.25 1 97.12 195 GLY B O 1
ATOM 7618 N N . ASN B 1 196 ? -13.406 16.547 22.359 1 95.5 196 ASN B N 1
ATOM 7619 C CA . ASN B 1 196 ? -14.148 15.5 21.672 1 95.5 196 ASN B CA 1
ATOM 7620 C C . ASN B 1 196 ? -13.32 14.867 20.547 1 95.5 196 ASN B C 1
ATOM 7622 O O . ASN B 1 196 ? -13.344 13.648 20.375 1 95.5 196 ASN B O 1
ATOM 7626 N N . TYR B 1 197 ? -12.648 15.688 19.844 1 96.56 197 TYR B N 1
ATOM 7627 C CA . TYR B 1 197 ? -11.812 15.234 18.734 1 96.56 197 TYR B CA 1
ATOM 7628 C C . TYR B 1 197 ? -10.766 14.234 19.219 1 96.56 197 TYR B C 1
ATOM 7630 O O . TYR B 1 197 ? -10.617 13.156 18.625 1 96.56 197 TYR B O 1
ATOM 7638 N N . PHE B 1 198 ? -10.055 14.492 20.25 1 97.56 198 PHE B N 1
ATOM 7639 C CA . PHE B 1 198 ? -8.938 13.664 20.703 1 97.56 198 PHE B CA 1
ATOM 7640 C C . PHE B 1 198 ? -9.438 12.484 21.531 1 97.56 198 PHE B C 1
ATOM 7642 O O . PHE B 1 198 ? -8.805 11.422 21.547 1 97.56 198 PHE B O 1
ATOM 7649 N N . ARG B 1 199 ? -10.555 12.656 22.219 1 93.94 199 ARG B N 1
ATOM 7650 C CA . ARG B 1 199 ? -11.164 11.523 22.906 1 93.94 199 ARG B CA 1
ATOM 7651 C C . ARG B 1 199 ? -11.469 10.391 21.938 1 93.94 199 ARG B C 1
ATOM 7653 O O . ARG B 1 199 ? -11.273 9.219 22.266 1 93.94 199 ARG B O 1
ATOM 7660 N N . GLY B 1 200 ? -11.938 10.797 20.797 1 90.69 200 GLY B N 1
ATOM 7661 C CA . GLY B 1 200 ? -12.211 9.812 19.766 1 90.69 200 GLY B CA 1
ATOM 7662 C C . GLY B 1 200 ? -10.977 9.047 19.328 1 90.69 200 GLY B C 1
ATOM 7663 O O . GLY B 1 200 ? -11.086 7.953 18.766 1 90.69 200 GLY B O 1
ATOM 7664 N N . LYS B 1 201 ? -9.852 9.555 19.594 1 93.94 201 LYS B N 1
ATOM 7665 C CA . LYS B 1 201 ? -8.578 8.938 19.234 1 93.94 201 LYS B CA 1
ATOM 7666 C C . LYS B 1 201 ? -7.887 8.344 20.453 1 93.94 201 LYS B C 1
ATOM 7668 O O . LYS B 1 201 ? -6.723 7.941 20.375 1 93.94 201 LYS B O 1
ATOM 7673 N N . SER B 1 202 ? -8.516 8.305 21.562 1 92.88 202 SER B N 1
ATOM 7674 C CA . SER B 1 202 ? -8 7.781 22.828 1 92.88 202 SER B CA 1
ATOM 7675 C C . SER B 1 202 ? -6.762 8.547 23.281 1 92.88 202 SER B C 1
ATOM 7677 O O . SER B 1 202 ? -5.801 7.953 23.781 1 92.88 202 SER B O 1
ATOM 7679 N N . ILE B 1 203 ? -6.723 9.859 23.031 1 97 203 ILE B N 1
ATOM 7680 C CA . ILE B 1 203 ? -5.691 10.773 23.5 1 97 203 ILE B CA 1
ATOM 7681 C C . ILE B 1 203 ? -6.297 11.758 24.5 1 97 203 ILE B C 1
ATOM 7683 O O . ILE B 1 203 ? -7.188 12.539 24.156 1 97 203 ILE B O 1
ATOM 7687 N N . PRO B 1 204 ? -5.855 11.719 25.719 1 96.56 204 PRO B N 1
ATOM 7688 C CA . PRO B 1 204 ? -6.438 12.633 26.703 1 96.56 204 PRO B CA 1
ATOM 7689 C C . PRO B 1 204 ? -6.102 14.094 26.422 1 96.56 204 PRO B C 1
ATOM 7691 O O . PRO B 1 204 ? -4.965 14.414 26.078 1 96.56 204 PRO B O 1
ATOM 7694 N N . LEU B 1 205 ? -7.082 14.945 26.438 1 97.19 205 LEU B N 1
ATOM 7695 C CA . LEU B 1 205 ? -6.898 16.391 26.422 1 97.19 205 LEU B CA 1
ATOM 7696 C C . LEU B 1 205 ? -7.238 17 27.766 1 97.19 205 LEU B C 1
ATOM 7698 O O . LEU B 1 205 ? -8.328 16.781 28.312 1 97.19 205 LEU B O 1
ATOM 7702 N N . VAL B 1 206 ? -6.293 17.75 28.359 1 96.88 206 VAL B N 1
ATOM 7703 C CA . VAL B 1 206 ? -6.48 18.375 29.672 1 96.88 206 VAL B CA 1
ATOM 7704 C C . VAL B 1 206 ? -6.566 19.891 29.516 1 96.88 206 VAL B C 1
ATOM 7706 O O . VAL B 1 206 ? -5.559 20.547 29.266 1 96.88 206 VAL B O 1
ATOM 7709 N N . PRO B 1 207 ? -7.73 20.422 29.641 1 96 207 PRO B N 1
ATOM 7710 C CA . PRO B 1 207 ? -7.84 21.891 29.688 1 96 207 PRO B CA 1
ATOM 7711 C C . PRO B 1 207 ? -7.297 22.469 31 1 96 207 PRO B C 1
ATOM 7713 O O . PRO B 1 207 ? -7.555 21.938 32.062 1 96 207 PRO B O 1
ATOM 7716 N N . VAL B 1 208 ? -6.512 23.5 30.922 1 95.81 208 VAL B N 1
ATOM 7717 C CA . VAL B 1 208 ? -5.941 24.141 32.094 1 95.81 208 VAL B CA 1
ATOM 7718 C C . VAL B 1 208 ? -6.305 25.625 32.125 1 95.81 208 VAL B C 1
ATOM 7720 O O . VAL B 1 208 ? -6.5 26.234 31.062 1 95.81 208 VAL B O 1
ATOM 7723 N N . PRO B 1 209 ? -6.406 26.188 33.281 1 94.69 209 PRO B N 1
ATOM 7724 C CA . PRO B 1 209 ? -6.684 27.625 33.312 1 94.69 209 PRO B CA 1
ATOM 7725 C C . PRO B 1 209 ? -5.57 28.469 32.688 1 94.69 209 PRO B C 1
ATOM 7727 O O . PRO B 1 209 ? -4.395 28.109 32.812 1 94.69 209 PRO B O 1
ATOM 7730 N N . ALA B 1 210 ? -5.938 29.547 32.094 1 93.12 210 ALA B N 1
ATOM 7731 C CA . ALA B 1 210 ? -4.949 30.453 31.516 1 93.12 210 ALA B CA 1
ATOM 7732 C C . ALA B 1 210 ? -4.086 31.094 32.594 1 93.12 210 ALA B C 1
ATOM 7734 O O . ALA B 1 210 ? -4.562 31.359 33.719 1 93.12 210 ALA B O 1
ATOM 7735 N N . PRO B 1 211 ? -2.805 31.281 32.281 1 92.31 211 PRO B N 1
ATOM 7736 C CA . PRO B 1 211 ? -1.952 32 33.25 1 92.31 211 PRO B CA 1
ATOM 7737 C C . PRO B 1 211 ? -2.344 33.469 33.406 1 92.31 211 PRO B C 1
ATOM 7739 O O . PRO B 1 211 ? -3.07 34 32.594 1 92.31 211 PRO B O 1
ATOM 7742 N N . PRO B 1 212 ? -1.863 34.031 34.5 1 90.06 212 PRO B N 1
ATOM 7743 C CA . PRO B 1 212 ? -2.17 35.438 34.688 1 90.06 212 PRO B CA 1
ATOM 7744 C C . PRO B 1 212 ? -1.593 36.344 33.562 1 90.06 212 PRO B C 1
ATOM 7746 O O . PRO B 1 212 ? -0.53 36.031 33.031 1 90.06 212 PRO B O 1
ATOM 7749 N N . ARG B 1 213 ? -2.316 37.312 33.219 1 86 213 ARG B N 1
ATOM 7750 C CA . ARG B 1 213 ? -1.867 38.25 32.188 1 86 213 ARG B CA 1
ATOM 7751 C C . ARG B 1 213 ? -0.58 38.969 32.625 1 86 213 ARG B C 1
ATOM 7753 O O . ARG B 1 213 ? -0.415 39.312 33.781 1 86 213 ARG B O 1
ATOM 7760 N N . ARG B 1 214 ? 0.374 39.094 31.609 1 81 214 ARG B N 1
ATOM 7761 C CA . ARG B 1 214 ? 1.61 39.844 31.875 1 81 214 ARG B CA 1
ATOM 7762 C C . ARG B 1 214 ? 1.337 41.312 32.062 1 81 214 ARG B C 1
ATOM 7764 O O . ARG B 1 214 ? 0.551 41.906 31.344 1 81 214 ARG B O 1
ATOM 7771 N N . PRO B 1 215 ? 1.933 41.844 33.125 1 77.12 215 PRO B N 1
ATOM 7772 C CA . PRO B 1 215 ? 1.722 43.281 33.344 1 77.12 215 PRO B CA 1
ATOM 7773 C C . PRO B 1 215 ? 2.23 44.125 32.188 1 77.12 215 PRO B C 1
ATOM 7775 O O . PRO B 1 215 ? 3.26 43.781 31.578 1 77.12 215 PRO B O 1
ATOM 7778 N N . GLN B 1 216 ? 1.521 45.125 31.75 1 68.62 216 GLN B N 1
ATOM 7779 C CA . GLN B 1 216 ? 1.876 46.031 30.672 1 68.62 216 GLN B CA 1
ATOM 7780 C C . GLN B 1 216 ? 3.111 46.844 31.016 1 68.62 216 GLN B C 1
ATOM 7782 O O . GLN B 1 216 ? 3.967 47.094 30.156 1 68.62 216 GLN B O 1
ATOM 7787 N N . GLU B 1 217 ? 3.131 47.281 32.344 1 74.25 217 GLU B N 1
ATOM 7788 C CA . GLU B 1 217 ? 4.238 48.094 32.781 1 74.25 217 GLU B CA 1
ATOM 7789 C C . GLU B 1 217 ? 5.383 47.25 33.344 1 74.25 217 GLU B C 1
ATOM 7791 O O . GLU B 1 217 ? 5.148 46.25 34 1 74.25 217 GLU B O 1
ATOM 7796 N N . GLN B 1 218 ? 6.629 47.5 32.969 1 74.5 218 GLN B N 1
ATOM 7797 C CA . GLN B 1 218 ? 7.789 46.719 33.344 1 74.5 218 GLN B CA 1
ATOM 7798 C C . GLN B 1 218 ? 8.523 47.375 34.531 1 74.5 218 GLN B C 1
ATOM 7800 O O . GLN B 1 218 ? 9.758 47.375 34.562 1 74.5 218 GLN B O 1
ATOM 7805 N N . ASP B 1 219 ? 7.691 47.875 35.5 1 81.19 219 ASP B N 1
ATOM 7806 C CA . ASP B 1 219 ? 8.336 48.406 36.688 1 81.19 219 ASP B CA 1
ATOM 7807 C C . ASP B 1 219 ? 8.578 47.312 37.719 1 81.19 219 ASP B C 1
ATOM 7809 O O . ASP B 1 219 ? 7.984 46.219 37.625 1 81.19 219 ASP B O 1
ATOM 7813 N N . PRO B 1 220 ? 9.57 47.438 38.562 1 83.69 220 PRO B N 1
ATOM 7814 C CA . PRO B 1 220 ? 9.953 46.375 39.531 1 83.69 220 PRO B CA 1
ATOM 7815 C C . PRO B 1 220 ? 8.773 45.875 40.344 1 83.69 220 PRO B C 1
ATOM 7817 O O . PRO B 1 220 ? 8.688 44.688 40.625 1 83.69 220 PRO B O 1
ATOM 7820 N N . ASP B 1 221 ? 7.926 46.781 40.75 1 85.5 221 ASP B N 1
ATOM 7821 C CA . ASP B 1 221 ? 6.77 46.375 41.531 1 85.5 221 ASP B CA 1
ATOM 7822 C C . ASP B 1 221 ? 5.828 45.5 40.719 1 85.5 221 ASP B C 1
ATOM 7824 O O . ASP B 1 221 ? 5.289 44.5 41.25 1 85.5 221 ASP B O 1
ATOM 7828 N N . SER B 1 222 ? 5.633 45.906 39.5 1 85.44 222 SER B N 1
ATOM 7829 C CA . SER B 1 222 ? 4.789 45.125 38.594 1 85.44 222 SER B CA 1
ATOM 7830 C C . SER B 1 222 ? 5.395 43.75 38.344 1 85.44 222 SER B C 1
ATOM 7832 O O . SER B 1 222 ? 4.676 42.75 38.25 1 85.44 222 SER B O 1
ATOM 7834 N N . ARG B 1 223 ? 6.629 43.75 38.188 1 85.69 223 ARG B N 1
ATOM 7835 C CA . ARG B 1 223 ? 7.328 42.5 37.969 1 85.69 223 ARG B CA 1
ATOM 7836 C C . ARG B 1 223 ? 7.199 41.562 39.156 1 85.69 223 ARG B C 1
ATOM 7838 O O . ARG B 1 223 ? 7.059 40.375 39.031 1 85.69 223 ARG B O 1
ATOM 7845 N N . ALA B 1 224 ? 7.359 42.156 40.312 1 85.81 224 ALA B N 1
ATOM 7846 C CA . ALA B 1 224 ? 7.227 41.375 41.562 1 85.81 224 ALA B CA 1
ATOM 7847 C C . ALA B 1 224 ? 5.82 40.781 41.688 1 85.81 224 ALA B C 1
ATOM 7849 O O . ALA B 1 224 ? 5.645 39.656 42.125 1 85.81 224 ALA B O 1
ATOM 7850 N N . ARG B 1 225 ? 4.883 41.531 41.406 1 86.94 225 ARG B N 1
ATOM 7851 C CA . ARG B 1 225 ? 3.5 41.062 41.469 1 86.94 225 ARG B CA 1
ATOM 7852 C C . ARG B 1 225 ? 3.252 39.969 40.438 1 86.94 225 ARG B C 1
ATOM 7854 O O . ARG B 1 225 ? 2.494 39.031 40.719 1 86.94 225 ARG B O 1
ATOM 7861 N N . ASP B 1 226 ? 3.816 40.188 39.312 1 87.19 226 ASP B N 1
ATOM 7862 C CA . ASP B 1 226 ? 3.695 39.188 38.281 1 87.19 226 ASP B CA 1
ATOM 7863 C C . ASP B 1 226 ? 4.301 37.844 38.75 1 87.19 226 ASP B C 1
ATOM 7865 O O . ASP B 1 226 ? 3.729 36.781 38.5 1 87.19 226 ASP B O 1
ATOM 7869 N N . LEU B 1 227 ? 5.434 37.906 39.312 1 86.94 227 LEU B N 1
ATOM 7870 C CA . LEU B 1 227 ? 6.109 36.719 39.844 1 86.94 227 LEU B CA 1
ATOM 7871 C C . LEU B 1 227 ? 5.246 36 40.875 1 86.94 227 LEU B C 1
ATOM 7873 O O . LEU B 1 227 ? 5.148 34.781 40.875 1 86.94 227 LEU B O 1
ATOM 7877 N N . GLU B 1 228 ? 4.645 36.812 41.75 1 88.56 228 GLU B N 1
ATOM 7878 C CA . GLU B 1 228 ? 3.781 36.25 42.781 1 88.56 228 GLU B CA 1
ATOM 7879 C C . GLU B 1 228 ? 2.535 35.625 42.188 1 88.56 228 GLU B C 1
ATOM 7881 O O . GLU B 1 228 ? 2.096 34.562 42.625 1 88.56 228 GLU B O 1
ATOM 7886 N N . ALA B 1 229 ? 2.033 36.312 41.25 1 90.5 229 ALA B N 1
ATOM 7887 C CA . ALA B 1 229 ? 0.84 35.812 40.562 1 90.5 229 ALA B CA 1
ATOM 7888 C C . ALA B 1 229 ? 1.135 34.5 39.844 1 90.5 229 ALA B C 1
ATOM 7890 O O . ALA B 1 229 ? 0.309 33.594 39.844 1 90.5 229 ALA B O 1
ATOM 7891 N N . LEU B 1 230 ? 2.223 34.438 39.188 1 90.88 230 LEU B N 1
ATOM 7892 C CA . LEU B 1 230 ? 2.615 33.219 38.469 1 90.88 230 LEU B CA 1
ATOM 7893 C C . LEU B 1 230 ? 2.867 32.094 39.438 1 90.88 230 LEU B C 1
ATOM 7895 O O . LEU B 1 230 ? 2.529 30.938 39.156 1 90.88 230 LEU B O 1
ATOM 7899 N N . ASP B 1 231 ? 3.451 32.344 40.562 1 89.25 231 ASP B N 1
ATOM 7900 C CA . ASP B 1 231 ? 3.701 31.328 41.594 1 89.25 231 ASP B CA 1
ATOM 7901 C C . ASP B 1 231 ? 2.391 30.75 42.125 1 89.25 231 ASP B C 1
ATOM 7903 O O . ASP B 1 231 ? 2.277 29.547 42.312 1 89.25 231 ASP B O 1
ATOM 7907 N N . LYS B 1 232 ? 1.49 31.688 42.375 1 91.12 232 LYS B N 1
ATOM 7908 C CA . LYS B 1 232 ? 0.172 31.234 42.812 1 91.12 232 LYS B CA 1
ATOM 7909 C C . LYS B 1 232 ? -0.516 30.391 41.75 1 91.12 232 LYS B C 1
ATOM 7911 O O . LYS B 1 232 ? -1.218 29.438 42.062 1 91.12 232 LYS B O 1
ATOM 7916 N N . TYR B 1 233 ? -0.367 30.797 40.594 1 93.38 233 TYR B N 1
ATOM 7917 C CA . TYR B 1 233 ? -0.936 30.062 39.469 1 93.38 233 TYR B CA 1
ATOM 7918 C C . TYR B 1 233 ? -0.384 28.656 39.406 1 93.38 233 TYR B C 1
ATOM 7920 O O . TYR B 1 233 ? -1.146 27.688 39.312 1 93.38 233 TYR B O 1
ATOM 7928 N N . TYR B 1 234 ? 0.91 28.484 39.438 1 92.25 234 TYR B N 1
ATOM 7929 C CA . TYR B 1 234 ? 1.547 27.172 39.344 1 92.25 234 TYR B CA 1
ATOM 7930 C C . TYR B 1 234 ? 1.134 26.281 40.5 1 92.25 234 TYR B C 1
ATOM 7932 O O . TYR B 1 234 ? 0.999 25.062 40.344 1 92.25 234 TYR B O 1
ATOM 7940 N N . SER B 1 235 ? 0.873 26.844 41.625 1 87 235 SER B N 1
ATOM 7941 C CA . SER B 1 235 ? 0.446 26.094 42.781 1 87 235 SER B CA 1
ATOM 7942 C C . SER B 1 235 ? -1.006 25.641 42.656 1 87 235 SER B C 1
ATOM 7944 O O . SER B 1 235 ? -1.375 24.562 43.125 1 87 235 SER B O 1
ATOM 7946 N N . SER B 1 236 ? -1.731 26.453 41.969 1 90.44 236 SER B N 1
ATOM 7947 C CA . SER B 1 236 ? -3.168 26.203 41.906 1 90.44 236 SER B CA 1
ATOM 7948 C C . SER B 1 236 ? -3.516 25.266 40.75 1 90.44 236 SER B C 1
ATOM 7950 O O . SER B 1 236 ? -4.488 24.516 40.844 1 90.44 236 SER B O 1
ATOM 7952 N N . VAL B 1 237 ? -2.795 25.344 39.656 1 89.88 237 VAL B N 1
ATOM 7953 C CA . VAL B 1 237 ? -3.141 24.625 38.438 1 89.88 237 VAL B CA 1
ATOM 7954 C C . VAL B 1 237 ? -3.123 23.125 38.688 1 89.88 237 VAL B C 1
ATOM 7956 O O . VAL B 1 237 ? -3.998 22.406 38.219 1 89.88 237 VAL B O 1
ATOM 7959 N N . THR B 1 238 ? -2.223 22.641 39.469 1 83.5 238 THR B N 1
ATOM 7960 C CA . THR B 1 238 ? -2.088 21.203 39.719 1 83.5 238 THR B CA 1
ATOM 7961 C C . THR B 1 238 ? -3.256 20.703 40.562 1 83.5 238 THR B C 1
ATOM 7963 O O . THR B 1 238 ? -3.672 19.547 40.438 1 83.5 238 THR B O 1
ATOM 7966 N N . LYS B 1 239 ? -3.775 21.578 41.406 1 83.75 239 LYS B N 1
ATOM 7967 C CA . LYS B 1 239 ? -4.852 21.188 42.312 1 83.75 239 LYS B CA 1
ATOM 7968 C C . LYS B 1 239 ? -6.211 21.281 41.625 1 83.75 239 LYS B C 1
ATOM 7970 O O . LYS B 1 239 ? -7.148 20.562 42 1 83.75 239 LYS B O 1
ATOM 7975 N N . SER B 1 240 ? -6.281 22.062 40.656 1 85.69 240 SER B N 1
ATOM 7976 C CA . SER B 1 240 ? -7.594 22.375 40.094 1 85.69 240 SER B CA 1
ATOM 7977 C C . SER B 1 240 ? -7.812 21.656 38.75 1 85.69 240 SER B C 1
ATOM 7979 O O . SER B 1 240 ? -8.844 21.844 38.094 1 85.69 240 SER B O 1
ATOM 7981 N N . THR B 1 241 ? -6.957 20.875 38.344 1 87.88 241 THR B N 1
ATOM 7982 C CA . THR B 1 241 ? -7.07 20.219 37.062 1 87.88 241 THR B CA 1
ATOM 7983 C C . THR B 1 241 ? -6.738 18.734 37.156 1 87.88 241 THR B C 1
ATOM 7985 O O . THR B 1 241 ? -6.453 18.234 38.25 1 87.88 241 THR B O 1
ATOM 7988 N N . ASP B 1 242 ? -6.848 18.078 36.031 1 88.62 242 ASP B N 1
ATOM 7989 C CA . ASP B 1 242 ? -6.602 16.641 35.969 1 88.62 242 ASP B CA 1
ATOM 7990 C C . ASP B 1 242 ? -5.137 16.344 35.625 1 88.62 242 ASP B C 1
ATOM 7992 O O . ASP B 1 242 ? -4.824 15.32 35.031 1 88.62 242 ASP B O 1
ATOM 7996 N N . VAL B 1 243 ? -4.242 17.219 35.969 1 92.5 243 VAL B N 1
ATOM 7997 C CA . VAL B 1 243 ? -2.824 17.109 35.625 1 92.5 243 VAL B CA 1
ATOM 7998 C C . VAL B 1 243 ? -2.223 15.891 36.344 1 92.5 243 VAL B C 1
ATOM 8000 O O . VAL B 1 243 ? -1.4 15.18 35.75 1 92.5 243 VAL B O 1
ATOM 8003 N N . VAL B 1 244 ? -2.59 15.641 37.531 1 91.31 244 VAL B N 1
ATOM 8004 C CA . VAL B 1 244 ? -2.061 14.508 38.281 1 91.31 244 VAL B CA 1
ATOM 8005 C C . VAL B 1 244 ? -2.492 13.203 37.625 1 91.31 244 VAL B C 1
ATOM 8007 O O . VAL B 1 244 ? -1.688 12.281 37.469 1 91.31 244 VAL B O 1
ATOM 8010 N N . SER B 1 245 ? -3.773 13.203 37.25 1 93.75 245 SER B N 1
ATOM 8011 C CA . SER B 1 245 ? -4.27 12.039 36.531 1 93.75 245 SER B CA 1
ATOM 8012 C C . SER B 1 245 ? -3.521 11.836 35.219 1 93.75 245 SER B C 1
ATOM 8014 O O . SER B 1 245 ? -3.281 10.703 34.781 1 93.75 245 SER B O 1
ATOM 8016 N N . LEU B 1 246 ? -3.271 12.914 34.531 1 95.06 246 LEU B N 1
ATOM 8017 C CA . LEU B 1 246 ? -2.504 12.852 33.281 1 95.06 246 LEU B CA 1
ATOM 8018 C C . LEU B 1 246 ? -1.123 12.258 33.531 1 95.06 246 LEU B C 1
ATOM 8020 O O . LEU B 1 246 ? -0.657 11.414 32.75 1 95.06 246 LEU B O 1
ATOM 8024 N N . LEU B 1 247 ? -0.428 12.672 34.562 1 93.69 247 LEU B N 1
ATOM 8025 C CA . LEU B 1 247 ? 0.904 12.18 34.906 1 93.69 247 LEU B CA 1
ATOM 8026 C C . LEU B 1 247 ? 0.871 10.68 35.156 1 93.69 247 LEU B C 1
ATOM 8028 O O . LEU B 1 247 ? 1.776 9.945 34.75 1 93.69 247 LEU B O 1
ATOM 8032 N N . ASP B 1 248 ? -0.207 10.219 35.812 1 93.06 248 ASP B N 1
ATOM 8033 C CA . ASP B 1 248 ? -0.381 8.789 36.062 1 93.06 248 ASP B CA 1
ATOM 8034 C C . ASP B 1 248 ? -0.549 8.039 34.75 1 93.06 248 ASP B C 1
ATOM 8036 O O . ASP B 1 248 ? -0.008 6.941 34.562 1 93.06 248 ASP B O 1
ATOM 8040 N N . GLU B 1 249 ? -1.314 8.664 33.875 1 94.94 249 GLU B N 1
ATOM 8041 C CA . GLU B 1 249 ? -1.526 8.047 32.562 1 94.94 249 GLU B CA 1
ATOM 8042 C C . GLU B 1 249 ? -0.224 7.969 31.766 1 94.94 249 GLU B C 1
ATOM 8044 O O . GLU B 1 249 ? 0.007 7.004 31.047 1 94.94 249 GLU B O 1
ATOM 8049 N N . LEU B 1 250 ? 0.577 8.984 31.875 1 94.56 250 LEU B N 1
ATOM 8050 C CA . LEU B 1 250 ? 1.856 8.992 31.172 1 94.56 250 LEU B CA 1
ATOM 8051 C C . LEU B 1 250 ? 2.783 7.914 31.719 1 94.56 250 LEU B C 1
ATOM 8053 O O . LEU B 1 250 ? 3.559 7.316 30.969 1 94.56 250 LEU B O 1
ATOM 8057 N N . VAL B 1 251 ? 2.74 7.684 33.062 1 93.31 251 VAL B N 1
ATOM 8058 C CA . VAL B 1 251 ? 3.506 6.605 33.656 1 93.31 251 VAL B CA 1
ATOM 8059 C C . VAL B 1 251 ? 3.049 5.262 33.094 1 93.31 251 VAL B C 1
ATOM 8061 O O . VAL B 1 251 ? 3.873 4.418 32.75 1 93.31 251 VAL B O 1
ATOM 8064 N N . LEU B 1 252 ? 1.722 5.156 33.062 1 94.69 252 LEU B N 1
ATOM 8065 C CA . LEU B 1 252 ? 1.15 3.91 32.562 1 94.69 252 LEU B CA 1
ATOM 8066 C C . LEU B 1 252 ? 1.519 3.689 31.094 1 94.69 252 LEU B C 1
ATOM 8068 O O . LEU B 1 252 ? 1.857 2.574 30.688 1 94.69 252 LEU B O 1
ATOM 8072 N N . LYS B 1 253 ? 1.459 4.723 30.266 1 94.69 253 LYS B N 1
ATOM 8073 C CA . LYS B 1 253 ? 1.784 4.617 28.844 1 94.69 253 LYS B CA 1
ATOM 8074 C C . LYS B 1 253 ? 3.246 4.23 28.641 1 94.69 253 LYS B C 1
ATOM 8076 O O . LYS B 1 253 ? 3.57 3.459 27.734 1 94.69 253 LYS B O 1
ATOM 8081 N N . ASN B 1 254 ? 4.137 4.824 29.422 1 93.69 254 ASN B N 1
ATOM 8082 C CA . ASN B 1 254 ? 5.551 4.465 29.328 1 93.69 254 ASN B CA 1
ATOM 8083 C C . ASN B 1 254 ? 5.785 3.01 29.719 1 93.69 254 ASN B C 1
ATOM 8085 O O . ASN B 1 254 ? 6.551 2.303 29.062 1 93.69 254 ASN B O 1
ATOM 8089 N N . LYS B 1 255 ? 5.152 2.609 30.828 1 93.81 255 LYS B N 1
ATOM 8090 C CA . LYS B 1 255 ? 5.262 1.221 31.266 1 93.81 255 LYS B CA 1
ATOM 8091 C C . LYS B 1 255 ? 4.754 0.263 30.188 1 93.81 255 LYS B C 1
ATOM 8093 O O . LYS B 1 255 ? 5.395 -0.748 29.906 1 93.81 255 LYS B O 1
ATOM 8098 N N . GLN B 1 256 ? 3.619 0.603 29.641 1 95 256 GLN B N 1
ATOM 8099 C CA . GLN B 1 256 ? 3.02 -0.228 28.594 1 95 256 GLN B CA 1
ATOM 8100 C C . GLN B 1 256 ? 3.916 -0.299 27.359 1 95 256 GLN B C 1
ATOM 8102 O O . GLN B 1 256 ? 4.031 -1.352 26.734 1 95 256 GLN B O 1
ATOM 8107 N N . ARG B 1 257 ? 4.48 0.792 27 1 94.56 257 ARG B N 1
ATOM 8108 C CA . ARG B 1 257 ? 5.387 0.835 25.859 1 94.56 257 ARG B CA 1
ATOM 8109 C C . ARG B 1 257 ? 6.562 -0.115 26.062 1 94.56 257 ARG B C 1
ATOM 8111 O O . ARG B 1 257 ? 6.895 -0.896 25.156 1 94.56 257 ARG B O 1
ATOM 8118 N N . VAL B 1 258 ? 7.211 -0.085 27.203 1 93.62 258 VAL B N 1
ATOM 8119 C CA . VAL B 1 258 ? 8.359 -0.929 27.5 1 93.62 258 VAL B CA 1
ATOM 8120 C C . VAL B 1 258 ? 7.93 -2.391 27.578 1 93.62 258 VAL B C 1
ATOM 8122 O O . VAL B 1 258 ? 8.594 -3.27 27.016 1 93.62 258 VAL B O 1
ATOM 8125 N N . GLU B 1 259 ? 6.801 -2.629 28.266 1 94.5 259 GLU B N 1
ATOM 8126 C CA . GLU B 1 259 ? 6.301 -3.992 28.406 1 94.5 259 GLU B CA 1
ATOM 8127 C C . GLU B 1 259 ? 5.926 -4.586 27.047 1 94.5 259 GLU B C 1
ATOM 8129 O O . GLU B 1 259 ? 6.168 -5.77 26.797 1 94.5 259 GLU B O 1
ATOM 8134 N N . TYR B 1 260 ? 5.332 -3.775 26.297 1 95.62 260 TYR B N 1
ATOM 8135 C CA . TYR B 1 260 ? 4.961 -4.246 24.969 1 95.62 260 TYR B CA 1
ATOM 8136 C C . TYR B 1 260 ? 6.195 -4.668 24.188 1 95.62 260 TYR B C 1
ATOM 8138 O O . TYR B 1 260 ? 6.203 -5.73 23.562 1 95.62 260 TYR B O 1
ATOM 8146 N N . LEU B 1 261 ? 7.219 -3.883 24.125 1 96.12 261 LEU B N 1
ATOM 8147 C CA . LEU B 1 261 ? 8.461 -4.207 23.438 1 96.12 261 LEU B CA 1
ATOM 8148 C C . LEU B 1 261 ? 9.086 -5.473 24.016 1 96.12 261 LEU B C 1
ATOM 8150 O O . LEU B 1 261 ? 9.609 -6.305 23.266 1 96.12 261 LEU B O 1
ATOM 8154 N N . ASP B 1 262 ? 8.984 -5.648 25.328 1 94.75 262 ASP B N 1
ATOM 8155 C CA . ASP B 1 262 ? 9.547 -6.809 26.016 1 94.75 262 ASP B CA 1
ATOM 8156 C C . ASP B 1 262 ? 8.82 -8.094 25.609 1 94.75 262 ASP B C 1
ATOM 8158 O O . ASP B 1 262 ? 9.43 -9.164 25.562 1 94.75 262 ASP B O 1
ATOM 8162 N N . GLU B 1 263 ? 7.582 -7.914 25.344 1 96.94 263 GLU B N 1
ATOM 8163 C CA . GLU B 1 263 ? 6.754 -9.102 25.141 1 96.94 263 GLU B CA 1
ATOM 8164 C C . GLU B 1 263 ? 6.559 -9.383 23.641 1 96.94 263 GLU B C 1
ATOM 8166 O O . GLU B 1 263 ? 6.105 -10.461 23.266 1 96.94 263 GLU B O 1
ATOM 8171 N N . MET B 1 264 ? 6.918 -8.508 22.812 1 97.81 264 MET B N 1
ATOM 8172 C CA . MET B 1 264 ? 6.594 -8.57 21.391 1 97.81 264 MET B CA 1
ATOM 8173 C C . MET B 1 264 ? 7.117 -9.867 20.766 1 97.81 264 MET B C 1
ATOM 8175 O O . MET B 1 264 ? 6.402 -10.531 20.016 1 97.81 264 MET B O 1
ATOM 8179 N N . ALA B 1 265 ? 8.391 -10.188 21.047 1 97.81 265 ALA B N 1
ATOM 8180 C CA . ALA B 1 265 ? 9.023 -11.359 20.453 1 97.81 265 ALA B CA 1
ATOM 8181 C C . ALA B 1 265 ? 8.289 -12.641 20.859 1 97.81 265 ALA B C 1
ATOM 8183 O O . ALA B 1 265 ? 8.023 -13.5 20.016 1 97.81 265 ALA B O 1
ATOM 8184 N N . SER B 1 266 ? 7.957 -12.773 22.156 1 98.19 266 SER B N 1
ATOM 8185 C CA . SER B 1 266 ? 7.27 -13.961 22.656 1 98.19 266 SER B CA 1
ATOM 8186 C C . SER B 1 266 ? 5.859 -14.062 22.062 1 98.19 266 SER B C 1
ATOM 8188 O O . SER B 1 266 ? 5.41 -15.148 21.703 1 98.19 266 SER B O 1
ATOM 8190 N N . ARG B 1 267 ? 5.184 -12.945 22.047 1 98.44 267 ARG B N 1
ATOM 8191 C CA . ARG B 1 267 ? 3.846 -12.922 21.469 1 98.44 267 ARG B CA 1
ATOM 8192 C C . ARG B 1 267 ? 3.887 -13.258 19.984 1 98.44 267 ARG B C 1
ATOM 8194 O O . ARG B 1 267 ? 3.021 -13.977 19.484 1 98.44 267 ARG B O 1
ATOM 8201 N N . ALA B 1 268 ? 4.879 -12.727 19.266 1 98.69 268 ALA B N 1
ATOM 8202 C CA . ALA B 1 268 ? 5.047 -13.016 17.844 1 98.69 268 ALA B CA 1
ATOM 8203 C C . ALA B 1 268 ? 5.316 -14.5 17.609 1 98.69 268 ALA B C 1
ATOM 8205 O O . ALA B 1 268 ? 4.805 -15.086 16.656 1 98.69 268 ALA B O 1
ATOM 8206 N N . GLN B 1 269 ? 6.207 -15.094 18.406 1 98.19 269 GLN B N 1
ATOM 8207 C CA . GLN B 1 269 ? 6.52 -16.516 18.297 1 98.19 269 GLN B CA 1
ATOM 8208 C C . GLN B 1 269 ? 5.254 -17.359 18.328 1 98.19 269 GLN B C 1
ATOM 8210 O O . GLN B 1 269 ? 5.152 -18.375 17.625 1 98.19 269 GLN B O 1
ATOM 8215 N N . LYS B 1 270 ? 4.305 -16.891 19.062 1 97.69 270 LYS B N 1
ATOM 8216 C CA . LYS B 1 270 ? 3.072 -17.641 19.266 1 97.69 270 LYS B CA 1
ATOM 8217 C C . LYS B 1 270 ? 2.107 -17.453 18.109 1 97.69 270 LYS B C 1
ATOM 8219 O O . LYS B 1 270 ? 1.364 -18.359 17.75 1 97.69 270 LYS B O 1
ATOM 8224 N N . THR B 1 271 ? 2.109 -16.312 17.469 1 98.31 271 THR B N 1
ATOM 8225 C CA . THR B 1 271 ? 0.973 -15.938 16.641 1 98.31 271 THR B CA 1
ATOM 8226 C C . THR B 1 271 ? 1.394 -15.812 15.172 1 98.31 271 THR B C 1
ATOM 8228 O O . THR B 1 271 ? 0.562 -15.922 14.273 1 98.31 271 THR B O 1
ATOM 8231 N N . ILE B 1 272 ? 2.652 -15.547 14.93 1 98.81 272 ILE B N 1
ATOM 8232 C CA . ILE B 1 272 ? 3.086 -15.219 13.578 1 98.81 272 ILE B CA 1
ATOM 8233 C C . ILE B 1 272 ? 3.684 -16.453 12.906 1 98.81 272 ILE B C 1
ATOM 8235 O O . ILE B 1 272 ? 4.477 -17.172 13.523 1 98.81 272 ILE B O 1
ATOM 8239 N N . TRP B 1 273 ? 3.289 -16.844 11.719 1 98.81 273 TRP B N 1
ATOM 8240 C CA . TRP B 1 273 ? 3.992 -17.766 10.82 1 98.81 273 TRP B CA 1
ATOM 8241 C C . TRP B 1 273 ? 4.891 -16.984 9.859 1 98.81 273 TRP B C 1
ATOM 8243 O O . TRP B 1 273 ? 4.406 -16.359 8.914 1 98.81 273 TRP B O 1
ATOM 8253 N N . TYR B 1 274 ? 6.195 -16.984 10.086 1 98.38 274 TYR B N 1
ATOM 8254 C CA . TYR B 1 274 ? 7.172 -16.172 9.375 1 98.38 274 TYR B CA 1
ATOM 8255 C C . TYR B 1 274 ? 7.465 -16.75 7.992 1 98.38 274 TYR B C 1
ATOM 8257 O O . TYR B 1 274 ? 7.555 -17.969 7.824 1 98.38 274 TYR B O 1
ATOM 8265 N N . PRO B 1 275 ? 7.641 -15.852 7.027 1 97.06 275 PRO B N 1
ATOM 8266 C CA . PRO B 1 275 ? 8.086 -16.312 5.703 1 97.06 275 PRO B CA 1
ATOM 8267 C C . PRO B 1 275 ? 9.539 -16.766 5.695 1 97.06 275 PRO B C 1
ATOM 8269 O O . PRO B 1 275 ? 10.375 -16.203 6.402 1 97.06 275 PRO B O 1
ATOM 8272 N N . PHE B 1 276 ? 9.852 -17.797 4.941 1 94.19 276 PHE B N 1
ATOM 8273 C CA . PHE B 1 276 ? 11.203 -18.281 4.691 1 94.19 276 PHE B CA 1
ATOM 8274 C C . PHE B 1 276 ? 11.93 -18.578 6 1 94.19 276 PHE B C 1
ATOM 8276 O O . PHE B 1 276 ? 13.109 -18.266 6.152 1 94.19 276 PHE B O 1
ATOM 8283 N N . THR B 1 277 ? 11.195 -19.125 6.98 1 94.88 277 THR B N 1
ATOM 8284 C CA . THR B 1 277 ? 11.766 -19.375 8.305 1 94.88 277 THR B CA 1
ATOM 8285 C C . THR B 1 277 ? 11.398 -20.781 8.797 1 94.88 277 THR B C 1
ATOM 8287 O O . THR B 1 277 ? 10.219 -21.156 8.797 1 94.88 277 THR B O 1
ATOM 8290 N N . GLN B 1 278 ? 12.391 -21.625 9.102 1 94.56 278 GLN B N 1
ATOM 8291 C CA . GLN B 1 278 ? 12.148 -22.859 9.844 1 94.56 278 GLN B CA 1
ATOM 8292 C C . GLN B 1 278 ? 11.961 -22.578 11.328 1 94.56 278 GLN B C 1
ATOM 8294 O O . GLN B 1 278 ? 12.883 -22.078 11.992 1 94.56 278 GLN B O 1
ATOM 8299 N N . HIS B 1 279 ? 10.844 -22.875 11.859 1 96.12 279 HIS B N 1
ATOM 8300 C CA . HIS B 1 279 ? 10.477 -22.469 13.211 1 96.12 279 HIS B CA 1
ATOM 8301 C C . HIS B 1 279 ? 10.992 -23.469 14.234 1 96.12 279 HIS B C 1
ATOM 8303 O O . HIS B 1 279 ? 11.031 -23.172 15.438 1 96.12 279 HIS B O 1
ATOM 8309 N N . HIS B 1 280 ? 11.359 -24.688 13.734 1 95.12 280 HIS B N 1
ATOM 8310 C CA . HIS B 1 280 ? 11.945 -25.656 14.648 1 95.12 280 HIS B CA 1
ATOM 8311 C C . HIS B 1 280 ? 13.188 -25.094 15.328 1 95.12 280 HIS B C 1
ATOM 8313 O O . HIS B 1 280 ? 14.148 -24.719 14.664 1 95.12 280 HIS B O 1
ATOM 8319 N N . GLY B 1 281 ? 13.148 -24.969 16.547 1 91.94 281 GLY B N 1
ATOM 8320 C CA . GLY B 1 281 ? 14.281 -24.453 17.312 1 91.94 281 GLY B CA 1
ATOM 8321 C C . GLY B 1 281 ? 14.281 -22.953 17.438 1 91.94 281 GLY B C 1
ATOM 8322 O O . GLY B 1 281 ? 15.125 -22.375 18.125 1 91.94 281 GLY B O 1
ATOM 8323 N N . MET B 1 282 ? 13.391 -22.359 16.797 1 93.94 282 MET B N 1
ATOM 8324 C CA . MET B 1 282 ? 13.297 -20.906 16.906 1 93.94 282 MET B CA 1
ATOM 8325 C C . MET B 1 282 ? 12.672 -20.5 18.234 1 93.94 282 MET B C 1
ATOM 8327 O O . MET B 1 282 ? 11.625 -21.031 18.625 1 93.94 282 MET B O 1
ATOM 8331 N N . ALA B 1 283 ? 13.289 -19.656 18.953 1 95.69 283 ALA B N 1
ATOM 8332 C CA . ALA B 1 283 ? 12.805 -19.125 20.219 1 95.69 283 ALA B CA 1
ATOM 8333 C C . ALA B 1 283 ? 12.508 -17.625 20.109 1 95.69 283 ALA B C 1
ATOM 8335 O O . ALA B 1 283 ? 12.836 -17 19.109 1 95.69 283 ALA B O 1
ATOM 8336 N N . ALA B 1 284 ? 11.836 -17.141 21.109 1 96.25 284 ALA B N 1
ATOM 8337 C CA . ALA B 1 284 ? 11.492 -15.719 21.141 1 96.25 284 ALA B CA 1
ATOM 8338 C C . ALA B 1 284 ? 12.734 -14.852 20.984 1 96.25 284 ALA B C 1
ATOM 8340 O O . ALA B 1 284 ? 12.688 -13.781 20.375 1 96.25 284 ALA B O 1
ATOM 8341 N N . LYS B 1 285 ? 13.836 -15.258 21.547 1 93.12 285 LYS B N 1
ATOM 8342 C CA . LYS B 1 285 ? 15.078 -14.484 21.547 1 93.12 285 LYS B CA 1
ATOM 8343 C C . LYS B 1 285 ? 15.617 -14.328 20.125 1 93.12 285 LYS B C 1
ATOM 8345 O O . LYS B 1 285 ? 16.438 -13.453 19.859 1 93.12 285 LYS B O 1
ATOM 8350 N N . ASP B 1 286 ? 15.172 -15.203 19.141 1 93.38 286 ASP B N 1
ATOM 8351 C CA . ASP B 1 286 ? 15.625 -15.156 17.766 1 93.38 286 ASP B CA 1
ATOM 8352 C C . ASP B 1 286 ? 14.812 -14.148 16.953 1 93.38 286 ASP B C 1
ATOM 8354 O O . ASP B 1 286 ? 15.086 -13.93 15.766 1 93.38 286 ASP B O 1
ATOM 8358 N N . ILE B 1 287 ? 13.789 -13.57 17.562 1 96.75 287 ILE B N 1
ATOM 8359 C CA . ILE B 1 287 ? 12.922 -12.594 16.906 1 96.75 287 ILE B CA 1
ATOM 8360 C C . ILE B 1 287 ? 13.281 -11.188 17.391 1 96.75 287 ILE B C 1
ATOM 8362 O O . ILE B 1 287 ? 13.305 -10.922 18.594 1 96.75 287 ILE B O 1
ATOM 8366 N N . THR B 1 288 ? 13.539 -10.289 16.438 1 96.25 288 THR B N 1
ATOM 8367 C CA . THR B 1 288 ? 13.953 -8.938 16.781 1 96.25 288 THR B CA 1
ATOM 8368 C C . THR B 1 288 ? 12.766 -7.973 16.703 1 96.25 288 THR B C 1
ATOM 8370 O O . THR B 1 288 ? 12.211 -7.754 15.617 1 96.25 288 THR B O 1
ATOM 8373 N N . PRO B 1 289 ? 12.352 -7.387 17.828 1 97.75 289 PRO B N 1
ATOM 8374 C CA . PRO B 1 289 ? 11.352 -6.32 17.766 1 97.75 289 PRO B CA 1
ATOM 8375 C C . PRO B 1 289 ? 11.898 -5.031 17.156 1 97.75 289 PRO B C 1
ATOM 8377 O O . PRO B 1 289 ? 12.969 -4.566 17.562 1 97.75 289 PRO B O 1
ATOM 8380 N N . ILE B 1 290 ? 11.305 -4.516 16.188 1 98.12 290 ILE B N 1
ATOM 8381 C CA . ILE B 1 290 ? 11.625 -3.227 15.578 1 98.12 290 ILE B CA 1
ATOM 8382 C C . ILE B 1 290 ? 10.594 -2.184 16 1 98.12 290 ILE B C 1
ATOM 8384 O O . ILE B 1 290 ? 9.414 -2.305 15.68 1 98.12 290 ILE B O 1
ATOM 8388 N N . ASP B 1 291 ? 10.977 -1.178 16.672 1 97.94 291 ASP B N 1
ATOM 8389 C CA . ASP B 1 291 ? 10.086 -0.133 17.156 1 97.94 291 ASP B CA 1
ATOM 8390 C C . ASP B 1 291 ? 9.734 0.853 16.047 1 97.94 291 ASP B C 1
ATOM 8392 O O . ASP B 1 291 ? 8.617 1.378 15.992 1 97.94 291 ASP B O 1
ATOM 8396 N N . SER B 1 292 ? 10.68 1.202 15.266 1 98 292 SER B N 1
ATOM 8397 C CA . SER B 1 292 ? 10.594 2.172 14.18 1 98 292 SER B CA 1
ATOM 8398 C C . SER B 1 292 ? 11.812 2.084 13.266 1 98 292 SER B C 1
ATOM 8400 O O . SER B 1 292 ? 12.727 1.3 13.516 1 98 292 SER B O 1
ATOM 8402 N N . ALA B 1 293 ? 11.812 2.791 12.156 1 98.06 293 ALA B N 1
ATOM 8403 C CA . ALA B 1 293 ? 12.953 2.883 11.242 1 98.06 293 ALA B CA 1
ATOM 8404 C C . ALA B 1 293 ? 13.023 4.262 10.594 1 98.06 293 ALA B C 1
ATOM 8406 O O . ALA B 1 293 ? 12 4.91 10.383 1 98.06 293 ALA B O 1
ATOM 8407 N N . TYR B 1 294 ? 14.195 4.738 10.305 1 96.69 294 TYR B N 1
ATOM 8408 C CA . TYR B 1 294 ? 14.422 6.051 9.711 1 96.69 294 TYR B CA 1
ATOM 8409 C C . TYR B 1 294 ? 15.719 6.066 8.914 1 96.69 294 TYR B C 1
ATOM 8411 O O . TYR B 1 294 ? 16.734 5.535 9.359 1 96.69 294 TYR B O 1
ATOM 8419 N N . ASP B 1 295 ? 15.625 6.566 7.656 1 95.56 295 ASP B N 1
ATOM 8420 C CA . ASP B 1 295 ? 16.766 6.551 6.738 1 95.56 295 ASP B CA 1
ATOM 8421 C C . ASP B 1 295 ? 17.266 5.129 6.512 1 95.56 295 ASP B C 1
ATOM 8423 O O . ASP B 1 295 ? 16.5 4.254 6.102 1 95.56 295 ASP B O 1
ATOM 8427 N N . ASP B 1 296 ? 18.5 4.777 6.996 1 96.19 296 ASP B N 1
ATOM 8428 C CA . ASP B 1 296 ? 19.062 3.467 6.699 1 96.19 296 ASP B CA 1
ATOM 8429 C C . ASP B 1 296 ? 19 2.553 7.918 1 96.19 296 ASP B C 1
ATOM 8431 O O . ASP B 1 296 ? 19.562 1.449 7.902 1 96.19 296 ASP B O 1
ATOM 8435 N N . PHE B 1 297 ? 18.25 2.998 9.023 1 96.5 297 PHE B N 1
ATOM 8436 C CA . PHE B 1 297 ? 18.438 2.279 10.273 1 96.5 297 PHE B CA 1
ATOM 8437 C C . PHE B 1 297 ? 17.094 1.832 10.844 1 96.5 297 PHE B C 1
ATOM 8439 O O . PHE B 1 297 ? 16.109 2.59 10.82 1 96.5 297 PHE B O 1
ATOM 8446 N N . PHE B 1 298 ? 17.031 0.574 11.344 1 96.88 298 PHE B N 1
ATOM 8447 C CA . PHE B 1 298 ? 16 0.12 12.273 1 96.88 298 PHE B CA 1
ATOM 8448 C C . PHE B 1 298 ? 16.297 0.604 13.688 1 96.88 298 PHE B C 1
ATOM 8450 O O . PHE B 1 298 ? 17.453 0.808 14.055 1 96.88 298 PHE B O 1
ATOM 8457 N N . GLN B 1 299 ? 15.289 0.842 14.414 1 96.75 299 GLN B N 1
ATOM 8458 C CA . GLN B 1 299 ? 15.414 0.923 15.867 1 96.75 299 GLN B CA 1
ATOM 8459 C C . GLN B 1 299 ? 14.977 -0.378 16.531 1 96.75 299 GLN B C 1
ATOM 8461 O O . GLN B 1 299 ? 13.781 -0.573 16.797 1 96.75 299 GLN B O 1
ATOM 8466 N N . THR B 1 300 ? 15.922 -1.248 16.797 1 95.81 300 THR B N 1
ATOM 8467 C CA . THR B 1 300 ? 15.648 -2.59 17.312 1 95.81 300 THR B CA 1
ATOM 8468 C C . THR B 1 300 ? 15.711 -2.619 18.828 1 95.81 300 THR B C 1
ATOM 8470 O O . THR B 1 300 ? 16.484 -1.874 19.438 1 95.81 300 THR B O 1
ATOM 8473 N N . TYR B 1 301 ? 14.875 -3.42 19.438 1 94.81 301 TYR B N 1
ATOM 8474 C CA . TYR B 1 301 ? 14.836 -3.557 20.891 1 94.81 301 TYR B CA 1
ATOM 8475 C C . TYR B 1 301 ? 15.781 -4.648 21.359 1 94.81 301 TYR B C 1
ATOM 8477 O O . TYR B 1 301 ? 15.742 -5.777 20.859 1 94.81 301 TYR B O 1
ATOM 8485 N N . VAL B 1 302 ? 16.672 -4.316 22.203 1 88.62 302 VAL B N 1
ATOM 8486 C CA . VAL B 1 302 ? 17.609 -5.262 22.812 1 88.62 302 VAL B CA 1
ATOM 8487 C C . VAL B 1 302 ? 17.312 -5.406 24.297 1 88.62 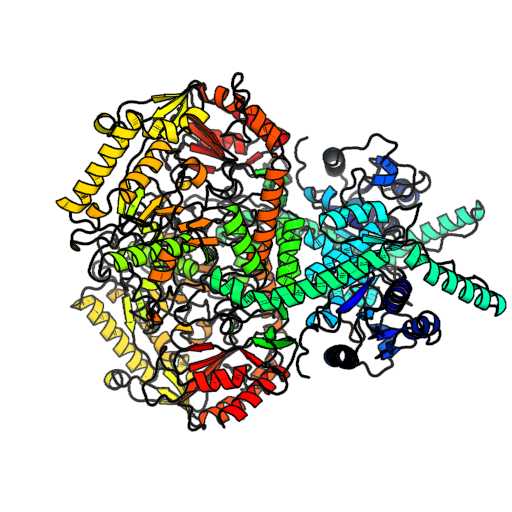302 VAL B C 1
ATOM 8489 O O . VAL B 1 302 ? 17.25 -4.41 25.031 1 88.62 302 VAL B O 1
ATOM 8492 N N . THR B 1 303 ? 17 -6.637 24.641 1 81.31 303 THR B N 1
ATOM 8493 C CA . THR B 1 303 ? 16.703 -6.895 26.047 1 81.31 303 THR B CA 1
ATOM 8494 C C . THR B 1 303 ? 17.984 -6.824 26.891 1 81.31 303 THR B C 1
ATOM 8496 O O . THR B 1 303 ? 19.062 -7.148 26.406 1 81.31 303 THR B O 1
ATOM 8499 N N . ALA B 1 304 ? 17.828 -6.211 28 1 64.38 304 ALA B N 1
ATOM 8500 C CA . ALA B 1 304 ? 18.953 -6.055 28.906 1 64.38 304 ALA B CA 1
ATOM 8501 C C . ALA B 1 304 ? 19.562 -7.41 29.281 1 64.38 304 ALA B C 1
ATOM 8503 O O . ALA B 1 304 ? 18.844 -8.406 29.375 1 64.38 304 ALA B O 1
ATOM 8504 N N . ASP B 1 305 ? 20.938 -7.594 28.953 1 57.53 305 ASP B N 1
ATOM 8505 C CA . ASP B 1 305 ? 21.578 -8.703 29.656 1 57.53 305 ASP B CA 1
ATOM 8506 C C . ASP B 1 305 ? 21.234 -8.688 31.156 1 57.53 305 ASP B C 1
ATOM 8508 O O . ASP B 1 305 ? 20.906 -7.633 31.703 1 57.53 305 ASP B O 1
ATOM 8512 N N . ARG B 1 306 ? 21.078 -9.891 31.734 1 50.03 306 ARG B N 1
ATOM 8513 C CA . ARG B 1 306 ? 20.75 -10.031 33.156 1 50.03 306 ARG B CA 1
ATOM 8514 C C . ARG B 1 306 ? 21.391 -8.922 33.969 1 50.03 306 ARG B C 1
ATOM 8516 O O . ARG B 1 306 ? 20.891 -8.57 35.031 1 50.03 306 ARG B O 1
ATOM 8523 N N . SER B 1 307 ? 22.5 -8.516 33.438 1 44.25 307 SER B N 1
ATOM 8524 C CA . SER B 1 307 ? 23.188 -7.547 34.281 1 44.25 307 SER B CA 1
ATOM 8525 C C . SER B 1 307 ? 22.641 -6.141 34.062 1 44.25 307 SER B C 1
ATOM 8527 O O . SER B 1 307 ? 22.766 -5.273 34.938 1 44.25 307 SER B O 1
ATOM 8529 N N . ALA B 1 308 ? 22.281 -5.895 32.812 1 52.5 308 ALA B N 1
ATOM 8530 C CA . ALA B 1 308 ? 21.859 -4.512 32.594 1 52.5 308 ALA B CA 1
ATOM 8531 C C . ALA B 1 308 ? 20.344 -4.379 32.688 1 52.5 308 ALA B C 1
ATOM 8533 O O . ALA B 1 308 ? 19.609 -5.184 32.094 1 52.5 308 ALA B O 1
ATOM 8534 N N . GLN B 1 309 ? 19.75 -4.152 33.688 1 52.38 309 GLN B N 1
ATOM 8535 C CA . GLN B 1 309 ? 18.391 -4.059 34.188 1 52.38 309 GLN B CA 1
ATOM 8536 C C . GLN B 1 309 ? 17.469 -3.383 33.188 1 52.38 309 GLN B C 1
ATOM 8538 O O . GLN B 1 309 ? 16.266 -3.246 33.438 1 52.38 309 GLN B O 1
ATOM 8543 N N . GLN B 1 310 ? 17.953 -2.857 31.859 1 69.56 310 GLN B N 1
ATOM 8544 C CA . GLN B 1 310 ? 16.906 -2.107 31.156 1 69.56 310 GLN B CA 1
ATOM 8545 C C . GLN B 1 310 ? 17.016 -2.299 29.656 1 69.56 310 GLN B C 1
ATOM 8547 O O . GLN B 1 310 ? 18.094 -2.15 29.078 1 69.56 310 GLN B O 1
ATOM 8552 N N . GLY B 1 311 ? 16 -2.805 29 1 82.44 311 GLY B N 1
ATOM 8553 C CA . GLY B 1 311 ? 15.898 -2.854 27.547 1 82.44 311 GLY B CA 1
ATOM 8554 C C . GLY B 1 311 ? 16.141 -1.508 26.891 1 82.44 311 GLY B C 1
ATOM 8555 O O . GLY B 1 311 ? 15.867 -0.463 27.484 1 82.44 311 GLY B O 1
ATOM 8556 N N . ARG B 1 312 ? 16.797 -1.47 25.75 1 88.31 312 ARG B N 1
ATOM 8557 C CA . ARG B 1 312 ? 17.078 -0.225 25.047 1 88.31 312 ARG B CA 1
ATOM 8558 C C . ARG B 1 312 ? 16.828 -0.381 23.547 1 88.31 312 ARG B C 1
ATOM 8560 O O . ARG B 1 312 ? 16.734 -1.501 23.047 1 88.31 312 ARG B O 1
ATOM 8567 N N . LEU B 1 313 ? 16.656 0.724 22.844 1 92.81 313 LEU B N 1
ATOM 8568 C CA . LEU B 1 313 ? 16.562 0.749 21.391 1 92.81 313 LEU B CA 1
ATOM 8569 C C . LEU B 1 313 ? 17.922 1.063 20.766 1 92.81 313 LEU B C 1
ATOM 8571 O O . LEU B 1 313 ? 18.641 1.953 21.234 1 92.81 313 LEU B O 1
ATOM 8575 N N . GLN B 1 314 ? 18.266 0.244 19.859 1 91.06 314 GLN B N 1
ATOM 8576 C CA . GLN B 1 314 ? 19.562 0.346 19.203 1 91.06 314 GLN B CA 1
ATOM 8577 C C . GLN B 1 314 ? 19.422 0.594 17.703 1 91.06 314 GLN B C 1
ATOM 8579 O O . GLN B 1 314 ? 18.625 -0.08 17.031 1 91.06 314 GLN B O 1
ATOM 8584 N N . ALA B 1 315 ? 20.219 1.636 17.25 1 93.5 315 ALA B N 1
ATOM 8585 C CA . ALA B 1 315 ? 20.266 1.835 15.805 1 93.5 315 ALA B CA 1
ATOM 8586 C C . ALA B 1 315 ? 20.938 0.65 15.109 1 93.5 315 ALA B C 1
ATOM 8588 O O . ALA B 1 315 ? 22.031 0.25 15.477 1 93.5 315 ALA B O 1
ATOM 8589 N N . THR B 1 316 ? 20.25 0.024 14.195 1 95.38 316 THR B N 1
ATOM 8590 C CA . THR B 1 316 ? 20.734 -1.122 13.438 1 95.38 316 THR B CA 1
ATOM 8591 C C . THR B 1 316 ? 20.641 -0.854 11.938 1 95.38 316 THR B C 1
ATOM 8593 O O . THR B 1 316 ? 19.547 -0.688 11.398 1 95.38 316 THR B O 1
ATOM 8596 N N . PHE B 1 317 ? 21.812 -0.796 11.297 1 96.06 317 PHE B N 1
ATOM 8597 C CA . PHE B 1 317 ? 21.828 -0.552 9.859 1 96.06 317 PHE B CA 1
ATOM 8598 C C . PHE B 1 317 ? 21.141 -1.68 9.102 1 96.06 317 PHE B C 1
ATOM 8600 O O . PHE B 1 317 ? 21.422 -2.857 9.344 1 96.06 317 PHE B O 1
ATOM 8607 N N . ASP B 1 318 ? 20.234 -1.312 8.234 1 96.88 318 ASP B N 1
ATOM 8608 C CA . ASP B 1 318 ? 19.531 -2.289 7.406 1 96.88 318 ASP B CA 1
ATOM 8609 C C . ASP B 1 318 ? 20.406 -2.76 6.25 1 96.88 318 ASP B C 1
ATOM 8611 O O . ASP B 1 318 ? 20.219 -2.342 5.109 1 96.88 318 ASP B O 1
ATOM 8615 N N . GLY B 1 319 ? 21.234 -3.686 6.508 1 96.75 319 GLY B N 1
ATOM 8616 C CA . GLY B 1 319 ? 22.203 -4.141 5.52 1 96.75 319 GLY B CA 1
ATOM 8617 C C . GLY B 1 319 ? 21.594 -5.027 4.449 1 96.75 319 GLY B C 1
ATOM 8618 O O . GLY B 1 319 ? 22.234 -5.309 3.432 1 96.75 319 GLY B O 1
ATOM 8619 N N . SER B 1 320 ? 20.406 -5.453 4.613 1 95.62 320 SER B N 1
ATOM 8620 C CA . SER B 1 320 ? 19.703 -6.234 3.604 1 95.62 320 SER B CA 1
ATOM 8621 C C . SER B 1 320 ? 18.781 -5.348 2.766 1 95.62 320 SER B C 1
ATOM 8623 O O . SER B 1 320 ? 18.172 -5.816 1.808 1 95.62 320 SER B O 1
ATOM 8625 N N . ALA B 1 321 ? 18.688 -4.012 3.174 1 97.25 321 ALA B N 1
ATOM 8626 C CA . ALA B 1 321 ? 17.766 -3.072 2.555 1 97.25 321 ALA B CA 1
ATOM 8627 C C . ALA B 1 321 ? 16.344 -3.625 2.557 1 97.25 321 ALA B C 1
ATOM 8629 O O . ALA B 1 321 ? 15.625 -3.518 1.561 1 97.25 321 ALA B O 1
ATOM 8630 N N . SER B 1 322 ? 15.984 -4.289 3.637 1 97.19 322 SER B N 1
ATOM 8631 C CA . SER B 1 322 ? 14.648 -4.852 3.838 1 97.19 322 SER B CA 1
ATOM 8632 C C . SER B 1 322 ? 14.195 -5.645 2.617 1 97.19 322 SER B C 1
ATOM 8634 O O . SER B 1 322 ? 13.172 -5.324 2.01 1 97.19 322 SER B O 1
ATOM 8636 N N . TRP B 1 323 ? 14.93 -6.723 2.328 1 94.88 323 TRP B N 1
ATOM 8637 C CA . TRP B 1 323 ? 14.711 -7.625 1.201 1 94.88 323 TRP B CA 1
ATOM 8638 C C . TRP B 1 323 ? 14.742 -6.863 -0.119 1 94.88 323 TRP B C 1
ATOM 8640 O O . TRP B 1 323 ? 13.852 -7.02 -0.957 1 94.88 323 TRP B O 1
ATOM 8650 N N . TRP B 1 324 ? 15.742 -5.965 -0.159 1 96.88 324 TRP B N 1
ATOM 8651 C CA . TRP B 1 324 ? 16.172 -5.297 -1.382 1 96.88 324 TRP B CA 1
ATOM 8652 C C . TRP B 1 324 ? 15.148 -4.262 -1.828 1 96.88 324 TRP B C 1
ATOM 8654 O O . TRP B 1 324 ? 15.109 -3.883 -3.002 1 96.88 324 TRP B O 1
ATOM 8664 N N . THR B 1 325 ? 14.211 -3.777 -0.911 1 97.81 325 THR B N 1
ATOM 8665 C CA . THR B 1 325 ? 13.164 -2.834 -1.295 1 97.81 325 THR B CA 1
ATOM 8666 C C . THR B 1 325 ? 13.594 -1.401 -0.989 1 97.81 325 THR B C 1
ATOM 8668 O O . THR B 1 325 ? 13.141 -0.46 -1.644 1 97.81 325 THR B O 1
ATOM 8671 N N . GLN B 1 326 ? 14.469 -1.253 0.022 1 96.19 326 GLN B N 1
ATOM 8672 C CA . GLN B 1 326 ? 14.766 0.083 0.528 1 96.19 326 GLN B CA 1
ATOM 8673 C C . GLN B 1 326 ? 15.531 0.908 -0.507 1 96.19 326 GLN B C 1
ATOM 8675 O O . GLN B 1 326 ? 16.609 0.509 -0.958 1 96.19 326 GLN B O 1
ATOM 8680 N N . GLY B 1 327 ? 14.945 1.998 -0.919 1 96.44 327 GLY B N 1
ATOM 8681 C CA . GLY B 1 327 ? 15.555 2.869 -1.907 1 96.44 327 GLY B CA 1
ATOM 8682 C C . GLY B 1 327 ? 15.719 4.297 -1.425 1 96.44 327 GLY B C 1
ATOM 8683 O O . GLY B 1 327 ? 16.828 4.832 -1.414 1 96.44 327 GLY B O 1
ATOM 8684 N N . LEU B 1 328 ? 14.688 4.832 -0.879 1 98 328 LEU B N 1
ATOM 8685 C CA . LEU B 1 328 ? 14.695 6.262 -0.6 1 98 328 LEU B CA 1
ATOM 8686 C C . LEU B 1 328 ? 14.68 6.523 0.902 1 98 328 LEU B C 1
ATOM 8688 O O . LEU B 1 328 ? 14.297 7.613 1.342 1 98 328 LEU B O 1
ATOM 8692 N N . GLY B 1 329 ? 15.086 5.512 1.71 1 97.19 329 GLY B N 1
ATOM 8693 C CA . GLY B 1 329 ? 15.172 5.676 3.152 1 97.19 329 GLY B CA 1
ATOM 8694 C C . GLY B 1 329 ? 13.883 5.34 3.871 1 97.19 329 GLY B C 1
ATOM 8695 O O . GLY B 1 329 ? 12.789 5.641 3.375 1 97.19 329 GLY B O 1
ATOM 8696 N N . HIS B 1 330 ? 13.977 4.688 5.133 1 97.69 330 HIS B N 1
ATOM 8697 C CA . HIS B 1 330 ? 12.836 4.406 5.992 1 97.69 330 HIS B CA 1
ATOM 8698 C C . HIS B 1 330 ? 12.234 5.688 6.551 1 97.69 330 HIS B C 1
ATOM 8700 O O . HIS B 1 330 ? 12.938 6.688 6.715 1 97.69 330 HIS B O 1
ATOM 8706 N N . GLY B 1 331 ? 10.945 5.629 6.844 1 97.62 331 GLY B N 1
ATOM 8707 C CA . GLY B 1 331 ? 10.312 6.762 7.496 1 97.62 331 GLY B CA 1
ATOM 8708 C C . GLY B 1 331 ? 10.414 8.047 6.699 1 97.62 331 GLY B C 1
ATOM 8709 O O . GLY B 1 331 ? 10.57 9.133 7.273 1 97.62 331 GLY B O 1
ATOM 8710 N N . ASN B 1 332 ? 10.453 7.938 5.336 1 97.81 332 ASN B N 1
ATOM 8711 C CA . ASN B 1 332 ? 10.57 9.086 4.441 1 97.81 332 ASN B CA 1
ATOM 8712 C C . ASN B 1 332 ? 9.297 9.93 4.449 1 97.81 332 ASN B C 1
ATOM 8714 O O . ASN B 1 332 ? 8.266 9.5 3.93 1 97.81 332 ASN B O 1
ATOM 8718 N N . PRO B 1 333 ? 9.352 11.195 5.023 1 97.12 333 PRO B N 1
ATOM 8719 C CA . PRO B 1 333 ? 8.125 11.984 5.121 1 97.12 333 PRO B CA 1
ATOM 8720 C C . PRO B 1 333 ? 7.566 12.375 3.752 1 97.12 333 PRO B C 1
ATOM 8722 O O . PRO B 1 333 ? 6.352 12.523 3.596 1 97.12 333 PRO B O 1
ATOM 8725 N N . GLY B 1 334 ? 8.453 12.586 2.732 1 97.25 334 GLY B N 1
ATOM 8726 C CA . GLY B 1 334 ? 7.984 12.859 1.382 1 97.25 334 GLY B CA 1
ATOM 8727 C C . GLY B 1 334 ? 7.137 11.742 0.808 1 97.25 334 GLY B C 1
ATOM 8728 O O . GLY B 1 334 ? 6.07 11.992 0.24 1 97.25 334 GLY B O 1
ATOM 8729 N N . LEU B 1 335 ? 7.559 10.477 0.945 1 98.19 335 LEU B N 1
ATOM 8730 C CA . LEU B 1 335 ? 6.793 9.336 0.449 1 98.19 335 LEU B CA 1
ATOM 8731 C C . LEU B 1 335 ? 5.539 9.117 1.286 1 98.19 335 LEU B C 1
ATOM 8733 O O . LEU B 1 335 ? 4.508 8.695 0.765 1 98.19 335 LEU B O 1
ATOM 8737 N N . ALA B 1 336 ? 5.66 9.406 2.65 1 98.56 336 ALA B N 1
ATOM 8738 C CA . ALA B 1 336 ? 4.469 9.336 3.49 1 98.56 336 ALA B CA 1
ATOM 8739 C C . ALA B 1 336 ? 3.387 10.281 2.986 1 98.56 336 ALA B C 1
ATOM 8741 O O . ALA B 1 336 ? 2.209 9.922 2.934 1 98.56 336 ALA B O 1
ATOM 8742 N N . LEU B 1 337 ? 3.797 11.492 2.652 1 98.31 337 LEU B N 1
ATOM 8743 C CA . LEU B 1 337 ? 2.857 12.492 2.154 1 98.31 337 LEU B CA 1
ATOM 8744 C C . LEU B 1 337 ? 2.299 12.086 0.796 1 98.31 337 LEU B C 1
ATOM 8746 O O . LEU B 1 337 ? 1.118 12.305 0.514 1 98.31 337 LEU B O 1
ATOM 8750 N N . SER B 1 338 ? 3.125 11.477 -0.08 1 98.31 338 SER B N 1
ATOM 8751 C CA . SER B 1 338 ? 2.674 10.969 -1.37 1 98.31 338 SER B CA 1
ATOM 8752 C C . SER B 1 338 ? 1.575 9.922 -1.197 1 98.31 338 SER B C 1
ATOM 8754 O O . SER B 1 338 ? 0.569 9.953 -1.908 1 98.31 338 SER B O 1
ATOM 8756 N N . ALA B 1 339 ? 1.794 8.984 -0.291 1 98.75 339 ALA B N 1
ATOM 8757 C CA . ALA B 1 339 ? 0.807 7.949 -0.002 1 98.75 339 ALA B CA 1
ATOM 8758 C C . ALA B 1 339 ? -0.49 8.555 0.523 1 98.75 339 ALA B C 1
ATOM 8760 O O . ALA B 1 339 ? -1.582 8.164 0.103 1 98.75 339 ALA B O 1
ATOM 8761 N N . ALA B 1 340 ? -0.347 9.523 1.44 1 98.62 340 ALA B N 1
ATOM 8762 C CA . ALA B 1 340 ? -1.521 10.172 2.027 1 98.62 340 ALA B CA 1
ATOM 8763 C C . ALA B 1 340 ? -2.322 10.922 0.967 1 98.62 340 ALA B C 1
ATOM 8765 O O . ALA B 1 340 ? -3.555 10.891 0.978 1 98.62 340 ALA B O 1
ATOM 8766 N N . TYR B 1 341 ? -1.656 11.609 0.047 1 98.69 341 TYR B N 1
ATOM 8767 C CA . TYR B 1 341 ? -2.305 12.375 -1.011 1 98.69 341 TYR B CA 1
ATOM 8768 C C . TYR B 1 341 ? -3.166 11.477 -1.889 1 98.69 341 TYR B C 1
ATOM 8770 O O . TYR B 1 341 ? -4.34 11.766 -2.127 1 98.69 341 TYR B O 1
ATOM 8778 N N . ALA B 1 342 ? -2.631 10.375 -2.326 1 98.88 342 ALA B N 1
ATOM 8779 C CA . ALA B 1 342 ? -3.363 9.453 -3.189 1 98.88 342 ALA B CA 1
ATOM 8780 C C . ALA B 1 342 ? -4.512 8.789 -2.436 1 98.88 342 ALA B C 1
ATOM 8782 O O . ALA B 1 342 ? -5.59 8.57 -2.996 1 98.88 342 ALA B O 1
ATOM 8783 N N . ALA B 1 343 ? -4.234 8.398 -1.17 1 98.81 343 ALA B N 1
ATOM 8784 C CA . ALA B 1 343 ? -5.293 7.836 -0.339 1 98.81 343 ALA B CA 1
ATOM 8785 C C . ALA B 1 343 ? -6.461 8.805 -0.205 1 98.81 343 ALA B C 1
ATOM 8787 O O . ALA B 1 343 ? -7.625 8.406 -0.305 1 98.81 343 ALA B O 1
ATOM 8788 N N . GLY B 1 344 ? -6.141 10.078 0.019 1 98.62 344 GLY B N 1
ATOM 8789 C CA . GLY B 1 344 ? -7.168 11.094 0.194 1 98.62 344 GLY B CA 1
ATOM 8790 C C . GLY B 1 344 ? -7.883 11.445 -1.096 1 98.62 344 GLY B C 1
ATOM 8791 O O . GLY B 1 344 ? -9.07 11.781 -1.082 1 98.62 344 GLY B O 1
ATOM 8792 N N . ARG B 1 345 ? -7.207 11.398 -2.248 1 98.62 345 ARG B N 1
ATOM 8793 C CA . ARG B 1 345 ? -7.809 11.789 -3.52 1 98.62 345 ARG B CA 1
ATOM 8794 C C . ARG B 1 345 ? -8.68 10.672 -4.082 1 98.62 345 ARG B C 1
ATOM 8796 O O . ARG B 1 345 ? -9.734 10.93 -4.66 1 98.62 345 ARG B O 1
ATOM 8803 N N . TYR B 1 346 ? -8.289 9.391 -3.838 1 98.56 346 TYR B N 1
ATOM 8804 C CA . TYR B 1 346 ? -8.953 8.289 -4.52 1 98.56 346 TYR B CA 1
ATOM 8805 C C . TYR B 1 346 ? -9.406 7.227 -3.525 1 98.56 346 TYR B C 1
ATOM 8807 O O . TYR B 1 346 ? -10.508 6.691 -3.637 1 98.56 346 TYR B O 1
ATOM 8815 N N . GLY B 1 347 ? -8.562 6.93 -2.547 1 98.06 347 GLY B N 1
ATOM 8816 C CA . GLY B 1 347 ? -8.57 5.586 -1.995 1 98.06 347 GLY B CA 1
ATOM 8817 C C . GLY B 1 347 ? -8.148 4.523 -2.996 1 98.06 347 GLY B C 1
ATOM 8818 O O . GLY B 1 347 ? -7.062 4.605 -3.574 1 98.06 347 GLY B O 1
ATOM 8819 N N . HIS B 1 348 ? -8.836 3.545 -3.193 1 97.5 348 HIS B N 1
ATOM 8820 C CA . HIS B 1 348 ? -8.68 2.625 -4.312 1 97.5 348 HIS B CA 1
ATOM 8821 C C . HIS B 1 348 ? -9.867 2.703 -5.262 1 97.5 348 HIS B C 1
ATOM 8823 O O . HIS B 1 348 ? -11.016 2.846 -4.824 1 97.5 348 HIS B O 1
ATOM 8829 N N . VAL B 1 349 ? -9.633 2.748 -6.543 1 97.88 349 VAL B N 1
ATOM 8830 C CA . VAL B 1 349 ? -10.695 2.734 -7.543 1 97.88 349 VAL B CA 1
ATOM 8831 C C . VAL B 1 349 ? -10.461 1.59 -8.531 1 97.88 349 VAL B C 1
ATOM 8833 O O . VAL B 1 349 ? -9.32 1.253 -8.836 1 97.88 349 VAL B O 1
ATOM 8836 N N . MET B 1 350 ? -11.492 1.086 -8.992 1 95.31 350 MET B N 1
ATOM 8837 C CA . MET B 1 350 ? -11.438 -0.024 -9.938 1 95.31 350 MET B CA 1
ATOM 8838 C C . MET B 1 350 ? -10.641 0.359 -11.18 1 95.31 350 MET B C 1
ATOM 8840 O O . MET B 1 350 ? -10.781 1.469 -11.695 1 95.31 350 MET B O 1
ATOM 8844 N N . PHE B 1 351 ? -9.852 -0.536 -11.719 1 97.62 351 PHE B N 1
ATOM 8845 C CA . PHE B 1 351 ? -8.938 -0.165 -12.789 1 97.62 351 PHE B CA 1
ATOM 8846 C C . PHE B 1 351 ? -9.469 -0.624 -14.141 1 97.62 351 PHE B C 1
ATOM 8848 O O . PHE B 1 351 ? -9.383 0.111 -15.133 1 97.62 351 PHE B O 1
ATOM 8855 N N . PRO B 1 352 ? -10.031 -1.929 -14.289 1 95.94 352 PRO B N 1
ATOM 8856 C CA . PRO B 1 352 ? -10.492 -2.336 -15.617 1 95.94 352 PRO B CA 1
ATOM 8857 C C . PRO B 1 352 ? -11.508 -1.361 -16.219 1 95.94 352 PRO B C 1
ATOM 8859 O O . PRO B 1 352 ? -12.516 -1.05 -15.578 1 95.94 352 PRO B O 1
ATOM 8862 N N . GLY B 1 353 ? -11.219 -0.914 -17.328 1 94.88 353 GLY B N 1
ATOM 8863 C CA . GLY B 1 353 ? -12.102 0.002 -18.031 1 94.88 353 GLY B CA 1
ATOM 8864 C C . GLY B 1 353 ? -12.008 1.43 -17.516 1 94.88 353 GLY B C 1
ATOM 8865 O O . GLY B 1 353 ? -12.719 2.314 -18 1 94.88 353 GLY B O 1
ATOM 8866 N N . ASN B 1 354 ? -11.188 1.687 -16.531 1 97.75 354 ASN B N 1
ATOM 8867 C CA . ASN B 1 354 ? -11.031 3.016 -15.953 1 97.75 354 ASN B CA 1
ATOM 8868 C C . ASN B 1 354 ? -9.57 3.455 -15.938 1 97.75 354 ASN B C 1
ATOM 8870 O O . ASN B 1 354 ? -8.672 2.633 -16.109 1 97.75 354 ASN B O 1
ATOM 8874 N N . ILE B 1 355 ? -9.305 4.75 -15.859 1 98.69 355 ILE B N 1
ATOM 8875 C CA . ILE B 1 355 ? -7.945 5.27 -15.75 1 98.69 355 ILE B CA 1
ATOM 8876 C C . ILE B 1 355 ? -7.918 6.43 -14.758 1 98.69 355 ILE B C 1
ATOM 8878 O O . ILE B 1 355 ? -8.852 7.234 -14.703 1 98.69 355 ILE B O 1
ATOM 8882 N N . HIS B 1 356 ? -7.055 6.438 -13.805 1 98.75 356 HIS B N 1
ATOM 8883 C CA . HIS B 1 356 ? -6.762 7.578 -12.945 1 98.75 356 HIS B CA 1
ATOM 8884 C C . HIS B 1 356 ? -5.355 8.117 -13.195 1 98.75 356 HIS B C 1
ATOM 8886 O O . HIS B 1 356 ? -4.504 7.41 -13.742 1 98.75 356 HIS B O 1
ATOM 8892 N N . GLU B 1 357 ? -5.047 9.297 -12.812 1 98.62 357 GLU B N 1
ATOM 8893 C CA . GLU B 1 357 ? -3.869 10.055 -13.211 1 98.62 357 GLU B CA 1
ATOM 8894 C C . GLU B 1 357 ? -2.584 9.383 -12.75 1 98.62 357 GLU B C 1
ATOM 8896 O O . GLU B 1 357 ? -1.64 9.227 -13.523 1 98.62 357 GLU B O 1
ATOM 8901 N N . PRO B 1 358 ? -2.477 8.93 -11.492 1 98.81 358 PRO B N 1
ATOM 8902 C CA . PRO B 1 358 ? -1.214 8.328 -11.055 1 98.81 358 PRO B CA 1
ATOM 8903 C C . PRO B 1 358 ? -0.833 7.098 -11.875 1 98.81 358 PRO B C 1
ATOM 8905 O O . PRO B 1 358 ? 0.342 6.906 -12.203 1 98.81 358 PRO B O 1
ATOM 8908 N N . ALA B 1 359 ? -1.759 6.266 -12.234 1 98.94 359 ALA B N 1
ATOM 8909 C CA . ALA B 1 359 ? -1.464 5.062 -13.008 1 98.94 359 ALA B CA 1
ATOM 8910 C C . ALA B 1 359 ? -0.975 5.414 -14.406 1 98.94 359 ALA B C 1
ATOM 8912 O O . ALA B 1 359 ? -0.021 4.816 -14.914 1 98.94 359 ALA B O 1
ATOM 8913 N N . LEU B 1 360 ? -1.656 6.363 -15.055 1 98.88 360 LEU B N 1
ATOM 8914 C CA . LEU B 1 360 ? -1.274 6.777 -16.406 1 98.88 360 LEU B CA 1
ATOM 8915 C C . LEU B 1 360 ? 0.102 7.434 -16.391 1 98.88 360 LEU B C 1
ATOM 8917 O O . LEU B 1 360 ? 0.959 7.094 -17.219 1 98.88 360 LEU B O 1
ATOM 8921 N N . ALA B 1 361 ? 0.265 8.391 -15.438 1 98.81 361 ALA B N 1
ATOM 8922 C CA . ALA B 1 361 ? 1.527 9.125 -15.352 1 98.81 361 ALA B CA 1
ATOM 8923 C C . ALA B 1 361 ? 2.689 8.18 -15.062 1 98.81 361 ALA B C 1
ATOM 8925 O O . ALA B 1 361 ? 3.783 8.344 -15.617 1 98.81 361 ALA B O 1
ATOM 8926 N N . LEU B 1 362 ? 2.484 7.215 -14.188 1 98.88 362 LEU B N 1
ATOM 8927 C CA . LEU B 1 362 ? 3.537 6.254 -13.875 1 98.88 362 LEU B CA 1
ATOM 8928 C C . LEU B 1 362 ? 3.898 5.426 -15.102 1 98.88 362 LEU B C 1
ATOM 8930 O O . LEU B 1 362 ? 5.078 5.203 -15.383 1 98.88 362 LEU B O 1
ATOM 8934 N N . ALA B 1 363 ? 2.883 4.895 -15.797 1 98.88 363 ALA B N 1
ATOM 8935 C CA . ALA B 1 363 ? 3.129 4.086 -16.984 1 98.88 363 ALA B CA 1
ATOM 8936 C C . ALA B 1 363 ? 3.98 4.848 -18 1 98.88 363 ALA B C 1
ATOM 8938 O O . ALA B 1 363 ? 4.992 4.336 -18.484 1 98.88 363 ALA B O 1
ATOM 8939 N N . GLU B 1 364 ? 3.582 6.078 -18.281 1 98.81 364 GLU B N 1
ATOM 8940 C CA . GLU B 1 364 ? 4.289 6.891 -19.266 1 98.81 364 GLU B CA 1
ATOM 8941 C C . GLU B 1 364 ? 5.699 7.234 -18.797 1 98.81 364 GLU B C 1
ATOM 8943 O O . GLU B 1 364 ? 6.652 7.172 -19.578 1 98.81 364 GLU B O 1
ATOM 8948 N N . SER B 1 365 ? 5.84 7.59 -17.516 1 98.62 365 SER B N 1
ATOM 8949 C CA . SER B 1 365 ? 7.145 7.938 -16.969 1 98.62 365 SER B CA 1
ATOM 8950 C C . SER B 1 365 ? 8.086 6.738 -16.969 1 98.62 365 SER B C 1
ATOM 8952 O O . SER B 1 365 ? 9.281 6.883 -17.219 1 98.62 365 SER B O 1
ATOM 8954 N N . LEU B 1 366 ? 7.551 5.594 -16.641 1 98.56 366 LEU B N 1
ATOM 8955 C CA . LEU B 1 366 ? 8.359 4.379 -16.578 1 98.56 366 LEU B CA 1
ATOM 8956 C C . LEU B 1 366 ? 8.852 3.982 -17.969 1 98.56 366 LEU B C 1
ATOM 8958 O O . LEU B 1 366 ? 10.016 3.617 -18.141 1 98.56 366 LEU B O 1
ATOM 8962 N N . LEU B 1 367 ? 7.969 4 -18.984 1 98.62 367 LEU B N 1
ATOM 8963 C CA . LEU B 1 367 ? 8.359 3.697 -20.359 1 98.62 367 LEU B CA 1
ATOM 8964 C C . LEU B 1 367 ? 9.445 4.652 -20.828 1 98.62 367 LEU B C 1
ATOM 8966 O O . LEU B 1 367 ? 10.406 4.23 -21.484 1 98.62 367 LEU B O 1
ATOM 8970 N N . LYS B 1 368 ? 9.289 5.914 -20.438 1 98.12 368 LYS B N 1
ATOM 8971 C CA . LYS B 1 368 ? 10.297 6.906 -20.797 1 98.12 368 LYS B CA 1
ATOM 8972 C C . LYS B 1 368 ? 11.617 6.633 -20.094 1 98.12 368 LYS B C 1
ATOM 8974 O O . LYS B 1 368 ? 12.688 6.711 -20.703 1 98.12 368 LYS B O 1
ATOM 8979 N N . THR B 1 369 ? 11.578 6.293 -18.859 1 97.62 369 THR B N 1
ATOM 8980 C CA . THR B 1 369 ? 12.758 6.062 -18.031 1 97.62 369 THR B CA 1
ATOM 8981 C C . THR B 1 369 ? 13.531 4.84 -18.531 1 97.62 369 THR B C 1
ATOM 8983 O O . THR B 1 369 ? 14.758 4.879 -18.656 1 97.62 369 THR B O 1
ATOM 8986 N N . VAL B 1 370 ? 12.852 3.723 -18.781 1 96.62 370 VAL B N 1
ATOM 8987 C CA . VAL B 1 370 ? 13.484 2.479 -19.203 1 96.62 370 VAL B CA 1
ATOM 8988 C C . VAL B 1 370 ? 14.094 2.658 -20.594 1 96.62 370 VAL B C 1
ATOM 8990 O O . VAL B 1 370 ? 15.125 2.062 -20.906 1 96.62 370 VAL B O 1
ATOM 8993 N N . ASP B 1 371 ? 13.453 3.506 -21.422 1 96 371 ASP B N 1
ATOM 8994 C CA . ASP B 1 371 ? 13.953 3.908 -22.734 1 96 371 ASP B CA 1
ATOM 8995 C C . ASP B 1 371 ? 14.25 2.691 -23.609 1 96 371 ASP B C 1
ATOM 8997 O O . ASP B 1 371 ? 15.344 2.568 -24.156 1 96 371 ASP B O 1
ATOM 9001 N N . ASN B 1 372 ? 13.484 1.626 -23.594 1 97.5 372 ASN B N 1
ATOM 9002 C CA . ASN B 1 372 ? 13.453 0.471 -24.484 1 97.5 372 ASN B CA 1
ATOM 9003 C C . ASN B 1 372 ? 12.422 0.65 -25.594 1 97.5 372 ASN B C 1
ATOM 9005 O O . ASN B 1 372 ? 11.219 0.695 -25.328 1 97.5 372 ASN B O 1
ATOM 9009 N N . PRO B 1 373 ? 12.836 0.789 -26.828 1 96.75 373 PRO B N 1
ATOM 9010 C CA . PRO B 1 373 ? 11.906 1.106 -27.922 1 96.75 373 PRO B CA 1
ATOM 9011 C C . PRO B 1 373 ? 10.883 0.003 -28.156 1 96.75 373 PRO B C 1
ATOM 9013 O O . PRO B 1 373 ? 9.859 0.237 -28.797 1 96.75 373 PRO B O 1
ATOM 9016 N N . ARG B 1 374 ? 11.102 -1.257 -27.688 1 97.12 374 ARG B N 1
ATOM 9017 C CA . ARG B 1 374 ? 10.156 -2.354 -27.859 1 97.12 374 ARG B CA 1
ATOM 9018 C C . ARG B 1 374 ? 8.984 -2.225 -26.906 1 97.12 374 ARG B C 1
ATOM 9020 O O . ARG B 1 374 ? 7.852 -2.574 -27.25 1 97.12 374 ARG B O 1
ATOM 9027 N N . LEU B 1 375 ? 9.25 -1.794 -25.703 1 98.38 375 LEU B N 1
ATOM 9028 C CA . LEU B 1 375 ? 8.242 -1.767 -24.641 1 98.38 375 LEU B CA 1
ATOM 9029 C C . LEU B 1 375 ? 7.285 -0.593 -24.844 1 98.38 375 LEU B C 1
ATOM 9031 O O . LEU B 1 375 ? 7.719 0.557 -24.938 1 98.38 375 LEU B O 1
ATOM 9035 N N . GLN B 1 376 ? 5.973 -0.935 -24.891 1 98.25 376 GLN B N 1
ATOM 9036 C CA . GLN B 1 376 ? 4.996 0.107 -25.188 1 98.25 376 GLN B CA 1
ATOM 9037 C C . GLN B 1 376 ? 3.789 0.012 -24.266 1 98.25 376 GLN B C 1
ATOM 9039 O O . GLN B 1 376 ? 3.008 0.959 -24.156 1 98.25 376 GLN B O 1
ATOM 9044 N N . LYS B 1 377 ? 3.537 -1.123 -23.625 1 98.75 377 LYS B N 1
ATOM 9045 C CA . LYS B 1 377 ? 2.389 -1.365 -22.766 1 98.75 377 LYS B CA 1
ATOM 9046 C C . LYS B 1 377 ? 2.832 -1.632 -21.328 1 98.75 377 LYS B C 1
ATOM 9048 O O . LYS B 1 377 ? 3.891 -2.221 -21.094 1 98.75 377 LYS B O 1
ATOM 9053 N N . VAL B 1 378 ? 2.008 -1.182 -20.375 1 98.94 378 VAL B N 1
ATOM 9054 C CA . VAL B 1 378 ? 2.287 -1.401 -18.969 1 98.94 378 VAL B CA 1
ATOM 9055 C C . VAL B 1 378 ? 1.119 -2.141 -18.312 1 98.94 378 VAL B C 1
ATOM 9057 O O . VAL B 1 378 ? -0.029 -1.697 -18.406 1 98.94 378 VAL B O 1
ATOM 9060 N N . PHE B 1 379 ? 1.311 -3.305 -17.719 1 98.94 379 PHE B N 1
ATOM 9061 C CA . PHE B 1 379 ? 0.371 -4.066 -16.906 1 98.94 379 PHE B CA 1
ATOM 9062 C C . PHE B 1 379 ? 0.74 -3.975 -15.43 1 98.94 379 PHE B C 1
ATOM 9064 O O . PHE B 1 379 ? 1.908 -4.133 -15.062 1 98.94 379 PHE B O 1
ATOM 9071 N N . TYR B 1 380 ? -0.231 -3.688 -14.523 1 98.88 380 TYR B N 1
ATOM 9072 C CA . TYR B 1 380 ? 0.03 -3.516 -13.102 1 98.88 380 TYR B CA 1
ATOM 9073 C C . TYR B 1 380 ? -0.352 -4.766 -12.32 1 98.88 380 TYR B C 1
ATOM 9075 O O . TYR B 1 380 ? -1.377 -5.395 -12.594 1 98.88 380 TYR B O 1
ATOM 9083 N N . THR B 1 381 ? 0.482 -5.18 -11.406 1 98.38 381 THR B N 1
ATOM 9084 C CA . THR B 1 381 ? 0.18 -6.133 -10.344 1 98.38 381 THR B CA 1
ATOM 9085 C C . THR B 1 381 ? 0.676 -5.613 -8.992 1 98.38 381 THR B C 1
ATOM 9087 O O . THR B 1 381 ? 0.811 -4.406 -8.797 1 98.38 381 THR B O 1
ATOM 9090 N N . ASP B 1 382 ? 0.959 -6.527 -7.945 1 96.31 382 ASP B N 1
ATOM 9091 C CA . ASP B 1 382 ? 1.248 -6.008 -6.609 1 96.31 382 ASP B CA 1
ATOM 9092 C C . ASP B 1 382 ? 2.621 -6.469 -6.129 1 96.31 382 ASP B C 1
ATOM 9094 O O . ASP B 1 382 ? 3.182 -5.895 -5.191 1 96.31 382 ASP B O 1
ATOM 9098 N N . ASN B 1 383 ? 3.156 -7.539 -6.664 1 97.88 383 ASN B N 1
ATOM 9099 C CA . ASN B 1 383 ? 4.465 -8.023 -6.23 1 97.88 383 ASN B CA 1
ATOM 9100 C C . ASN B 1 383 ? 5.215 -8.703 -7.371 1 97.88 383 ASN B C 1
ATOM 9102 O O . ASN B 1 383 ? 4.645 -8.945 -8.438 1 97.88 383 ASN B O 1
ATOM 9106 N N . GLY B 1 384 ? 6.516 -8.977 -7.164 1 98.25 384 GLY B N 1
ATOM 9107 C CA . GLY B 1 384 ? 7.355 -9.547 -8.203 1 98.25 384 GLY B CA 1
ATOM 9108 C C . GLY B 1 384 ? 6.879 -10.906 -8.68 1 98.25 384 GLY B C 1
ATOM 9109 O O . GLY B 1 384 ? 6.969 -11.219 -9.867 1 98.25 384 GLY B O 1
ATOM 9110 N N . SER B 1 385 ? 6.371 -11.781 -7.781 1 98.44 385 SER B N 1
ATOM 9111 C CA . SER B 1 385 ? 5.879 -13.102 -8.156 1 98.44 385 SER B CA 1
ATOM 9112 C C . SER B 1 385 ? 4.73 -13.008 -9.148 1 98.44 385 SER B C 1
ATOM 9114 O O . SER B 1 385 ? 4.73 -13.68 -10.18 1 98.44 385 SER B O 1
ATOM 9116 N N . THR B 1 386 ? 3.771 -12.109 -8.875 1 98.56 386 THR B N 1
ATOM 9117 C CA . THR B 1 386 ? 2.604 -12.008 -9.742 1 98.56 386 THR B CA 1
ATOM 9118 C C . THR B 1 386 ? 2.949 -11.25 -11.023 1 98.56 386 THR B C 1
ATOM 9120 O O . THR B 1 386 ? 2.385 -11.523 -12.086 1 98.56 386 THR B O 1
ATOM 9123 N N . GLY B 1 387 ? 3.906 -10.266 -10.93 1 98.81 387 GLY B N 1
ATOM 9124 C CA . GLY B 1 387 ? 4.406 -9.656 -12.148 1 98.81 387 GLY B CA 1
ATOM 9125 C C . GLY B 1 387 ? 5.059 -10.648 -13.094 1 98.81 387 GLY B C 1
ATOM 9126 O O . GLY B 1 387 ? 4.863 -10.586 -14.305 1 98.81 387 GLY B O 1
ATOM 9127 N N . MET B 1 388 ? 5.816 -11.594 -12.508 1 98.81 388 MET B N 1
ATOM 9128 C CA . MET B 1 388 ? 6.477 -12.617 -13.312 1 98.81 388 MET B CA 1
ATOM 9129 C C . MET B 1 388 ? 5.473 -13.648 -13.82 1 98.81 388 MET B C 1
ATOM 9131 O O . MET B 1 388 ? 5.633 -14.188 -14.906 1 98.81 388 MET B O 1
ATOM 9135 N N . GLU B 1 389 ? 4.379 -13.914 -13.039 1 98.62 389 GLU B N 1
ATOM 9136 C CA . GLU B 1 389 ? 3.281 -14.734 -13.555 1 98.62 389 GLU B CA 1
ATOM 9137 C C . GLU B 1 389 ? 2.701 -14.141 -14.836 1 98.62 389 GLU B C 1
ATOM 9139 O O . GLU B 1 389 ? 2.416 -14.867 -15.789 1 98.62 389 GLU B O 1
ATOM 9144 N N . VAL B 1 390 ? 2.504 -12.836 -14.828 1 98.81 390 VAL B N 1
ATOM 9145 C CA . VAL B 1 390 ? 1.957 -12.133 -15.984 1 98.81 390 VAL B CA 1
ATOM 9146 C C . VAL B 1 390 ? 2.939 -12.211 -17.156 1 98.81 390 VAL B C 1
ATOM 9148 O O . VAL B 1 390 ? 2.547 -12.5 -18.281 1 98.81 390 VAL B O 1
ATOM 9151 N N . ALA B 1 391 ? 4.211 -11.969 -16.844 1 98.94 391 ALA B N 1
ATOM 9152 C CA . ALA B 1 391 ? 5.242 -12.031 -17.875 1 98.94 391 ALA B CA 1
ATOM 9153 C C . ALA B 1 391 ? 5.297 -13.422 -18.516 1 98.94 391 ALA B C 1
ATOM 9155 O O . ALA B 1 391 ? 5.438 -13.555 -19.734 1 98.94 391 ALA B O 1
ATOM 9156 N N . LEU B 1 392 ? 5.223 -14.438 -17.672 1 98.75 392 LEU B N 1
ATOM 9157 C CA . LEU B 1 392 ? 5.23 -15.82 -18.141 1 98.75 392 LEU B CA 1
ATOM 9158 C C . LEU B 1 392 ? 4.043 -16.094 -19.062 1 98.75 392 LEU B C 1
ATOM 9160 O O . LEU B 1 392 ? 4.207 -16.656 -20.141 1 98.75 392 LEU B O 1
ATOM 9164 N N . LYS B 1 393 ? 2.836 -15.703 -18.656 1 98.62 393 LYS B N 1
ATOM 9165 C CA . LYS B 1 393 ? 1.639 -15.875 -19.469 1 98.62 393 LYS B CA 1
ATOM 9166 C C . LYS B 1 393 ? 1.774 -15.148 -20.812 1 98.62 393 LYS B C 1
ATOM 9168 O O . LYS B 1 393 ? 1.391 -15.68 -21.859 1 98.62 393 LYS B O 1
ATOM 9173 N N . MET B 1 394 ? 2.332 -13.914 -20.766 1 98.75 394 MET B N 1
ATOM 9174 C CA . MET B 1 394 ? 2.555 -13.125 -21.984 1 98.75 394 MET B CA 1
ATOM 9175 C C . MET B 1 394 ? 3.475 -13.867 -22.953 1 98.75 394 MET B C 1
ATOM 9177 O O . MET B 1 394 ? 3.15 -14.016 -24.125 1 98.75 394 MET B O 1
ATOM 9181 N N . GLY B 1 395 ? 4.617 -14.344 -22.453 1 98.69 395 GLY B N 1
ATOM 9182 C CA . GLY B 1 395 ? 5.594 -15.008 -23.297 1 98.69 395 GLY B CA 1
ATOM 9183 C C . GLY B 1 395 ? 5.074 -16.297 -23.906 1 98.69 395 GLY B C 1
ATOM 9184 O O . GLY B 1 395 ? 5.215 -16.516 -25.109 1 98.69 395 GLY B O 1
ATOM 9185 N N . LEU B 1 396 ? 4.461 -17.156 -23.094 1 98.31 396 LEU B N 1
ATOM 9186 C CA . LEU B 1 396 ? 3.977 -18.453 -23.562 1 98.31 396 LEU B CA 1
ATOM 9187 C C . LEU B 1 396 ? 2.869 -18.281 -24.594 1 98.31 396 LEU B C 1
ATOM 9189 O O . LEU B 1 396 ? 2.854 -18.984 -25.609 1 98.31 396 LEU B O 1
ATOM 9193 N N . ARG B 1 397 ? 1.917 -17.344 -24.312 1 97.69 397 ARG B N 1
ATOM 9194 C CA . ARG B 1 397 ? 0.834 -17.094 -25.25 1 97.69 397 ARG B CA 1
ATOM 9195 C C . ARG B 1 397 ? 1.377 -16.625 -26.594 1 97.69 397 ARG B C 1
ATOM 9197 O O . ARG B 1 397 ? 0.943 -17.094 -27.656 1 97.69 397 ARG B O 1
ATOM 9204 N N . ALA B 1 398 ? 2.295 -15.688 -26.578 1 97.38 398 ALA B N 1
ATOM 9205 C CA . ALA B 1 398 ? 2.873 -15.156 -27.797 1 97.38 398 ALA B CA 1
ATOM 9206 C C . ALA B 1 398 ? 3.551 -16.25 -28.609 1 97.38 398 ALA B C 1
ATOM 9208 O O . ALA B 1 398 ? 3.375 -16.328 -29.828 1 97.38 398 ALA B O 1
ATOM 9209 N N . ALA B 1 399 ? 4.324 -17.109 -27.984 1 96.81 399 ALA B N 1
ATOM 9210 C CA . ALA B 1 399 ? 5.031 -18.188 -28.672 1 96.81 399 ALA B CA 1
ATOM 9211 C C . ALA B 1 399 ? 4.055 -19.219 -29.219 1 96.81 399 ALA B C 1
ATOM 9213 O O . ALA B 1 399 ? 4.184 -19.672 -30.359 1 96.81 399 ALA B O 1
ATOM 9214 N N . CYS B 1 400 ? 3.078 -19.625 -28.375 1 96.12 400 CYS B N 1
ATOM 9215 C CA . CYS B 1 400 ? 2.102 -20.625 -28.797 1 96.12 400 CYS B CA 1
ATOM 9216 C C . CYS B 1 400 ? 1.298 -20.109 -29.984 1 96.12 400 CYS B C 1
ATOM 9218 O O . CYS B 1 400 ? 1.01 -20.875 -30.922 1 96.12 400 CYS B O 1
ATOM 9220 N N . ASP B 1 401 ? 0.924 -18.859 -29.891 1 94.44 401 ASP B N 1
ATOM 9221 C CA . ASP B 1 401 ? 0.18 -18.25 -30.984 1 94.44 401 ASP B CA 1
ATOM 9222 C C . ASP B 1 401 ? 1.014 -18.234 -32.281 1 94.44 401 ASP B C 1
ATOM 9224 O O . ASP B 1 401 ? 0.528 -18.609 -33.344 1 94.44 401 ASP B O 1
ATOM 9228 N N . ARG B 1 402 ? 2.242 -17.812 -32.188 1 93.38 402 ARG B N 1
ATOM 9229 C CA . ARG B 1 402 ? 3.117 -17.688 -33.375 1 93.38 402 ARG B CA 1
ATOM 9230 C C . ARG B 1 402 ? 3.416 -19.047 -33.969 1 93.38 402 ARG B C 1
ATOM 9232 O O . ARG B 1 402 ? 3.43 -19.203 -35.188 1 93.38 402 ARG B O 1
ATOM 9239 N N . TYR B 1 403 ? 3.676 -20.062 -33.188 1 93.88 403 TYR B N 1
ATOM 9240 C CA . TYR B 1 403 ? 4.164 -21.344 -33.688 1 93.88 403 TYR B CA 1
ATOM 9241 C C . TYR B 1 403 ? 3.029 -22.359 -33.812 1 93.88 403 TYR B C 1
ATOM 9243 O O . TYR B 1 403 ? 3.24 -23.484 -34.25 1 93.88 403 TYR B O 1
ATOM 9251 N N . GLY B 1 404 ? 1.804 -21.969 -33.375 1 92.19 404 GLY B N 1
ATOM 9252 C CA . GLY B 1 404 ? 0.621 -22.797 -33.531 1 92.19 404 GLY B CA 1
ATOM 9253 C C . GLY B 1 404 ? 0.585 -23.984 -32.594 1 92.19 404 GLY B C 1
ATOM 9254 O O . GLY B 1 404 ? 0.152 -25.062 -32.969 1 92.19 404 GLY B O 1
ATOM 9255 N N . TRP B 1 405 ? 1.14 -23.812 -31.375 1 93.81 405 TRP B N 1
ATOM 9256 C CA . TRP B 1 405 ? 1.182 -24.891 -30.391 1 93.81 405 TRP B CA 1
ATOM 9257 C C . TRP B 1 405 ? -0.08 -24.891 -29.531 1 93.81 405 TRP B C 1
ATOM 9259 O O . TRP B 1 405 ? -0.681 -23.844 -29.297 1 93.81 405 TRP B O 1
ATOM 9269 N N . ASP B 1 406 ? -0.53 -26.016 -29.094 1 92.88 406 ASP B N 1
ATOM 9270 C CA . ASP B 1 406 ? -1.616 -26.203 -28.125 1 92.88 406 ASP B CA 1
ATOM 9271 C C . ASP B 1 406 ? -1.081 -26.656 -26.766 1 92.88 406 ASP B C 1
ATOM 9273 O O . ASP B 1 406 ? -0.906 -27.859 -26.531 1 92.88 406 ASP B O 1
ATOM 9277 N N . ALA B 1 407 ? -0.963 -25.734 -25.922 1 90.62 407 ALA B N 1
ATOM 9278 C CA . ALA B 1 407 ? -0.323 -25.969 -24.641 1 90.62 407 ALA B CA 1
ATOM 9279 C C . ALA B 1 407 ? -1.171 -26.906 -23.766 1 90.62 407 ALA B C 1
ATOM 9281 O O . ALA B 1 407 ? -0.681 -27.469 -22.797 1 90.62 407 ALA B O 1
ATOM 9282 N N . SER B 1 408 ? -2.426 -27.094 -24.016 1 88.12 408 SER B N 1
ATOM 9283 C CA . SER B 1 408 ? -3.264 -28.016 -23.266 1 88.12 408 SER B CA 1
ATOM 9284 C C . SER B 1 408 ? -2.889 -29.469 -23.562 1 88.12 408 SER B C 1
ATOM 9286 O O . SER B 1 408 ? -3.199 -30.359 -22.781 1 88.12 408 SER B O 1
ATOM 9288 N N . LYS B 1 409 ? -2.121 -29.688 -24.641 1 89.31 409 LYS B N 1
ATOM 9289 C CA . LYS B 1 409 ? -1.781 -31.031 -25.078 1 89.31 409 LYS B CA 1
ATOM 9290 C C . LYS B 1 409 ? -0.271 -31.25 -25.062 1 89.31 409 LYS B C 1
ATOM 9292 O O . LYS B 1 409 ? 0.198 -32.406 -25.094 1 89.31 409 LYS B O 1
ATOM 9297 N N . GLU B 1 410 ? 0.369 -30.094 -25.094 1 91.19 410 GLU B N 1
ATOM 9298 C CA . GLU B 1 410 ? 1.824 -30.156 -25.188 1 91.19 410 GLU B CA 1
ATOM 9299 C C . GLU B 1 410 ? 2.49 -29.406 -24.031 1 91.19 410 GLU B C 1
ATOM 9301 O O . GLU B 1 410 ? 1.943 -28.422 -23.531 1 91.19 410 GLU B O 1
ATOM 9306 N N . GLN B 1 411 ? 3.648 -29.922 -23.719 1 93.56 411 GLN B N 1
ATOM 9307 C CA . GLN B 1 411 ? 4.422 -29.219 -22.703 1 93.56 411 GLN B CA 1
ATOM 9308 C C . GLN B 1 411 ? 5.316 -28.156 -23.328 1 93.56 411 GLN B C 1
ATOM 9310 O O . GLN B 1 411 ? 6.148 -28.453 -24.172 1 93.56 411 GLN B O 1
ATOM 9315 N N . ILE B 1 412 ? 5.09 -26.953 -23.031 1 96.94 412 ILE B N 1
ATOM 9316 C CA . ILE B 1 412 ? 5.926 -25.844 -23.469 1 96.94 412 ILE B CA 1
ATOM 9317 C C . ILE B 1 412 ? 6.867 -25.422 -22.344 1 96.94 412 ILE B C 1
ATOM 9319 O O . ILE B 1 412 ? 6.418 -25.047 -21.25 1 96.94 412 ILE B O 1
ATOM 9323 N N . ASN B 1 413 ? 8.148 -25.484 -22.547 1 98.19 413 ASN B N 1
ATOM 9324 C CA . ASN B 1 413 ? 9.172 -25.188 -21.547 1 98.19 413 ASN B CA 1
ATOM 9325 C C . ASN B 1 413 ? 9.711 -23.766 -21.703 1 98.19 413 ASN B C 1
ATOM 9327 O O . ASN B 1 413 ? 9.344 -23.062 -22.641 1 98.19 413 ASN B O 1
ATOM 9331 N N . ILE B 1 414 ? 10.484 -23.328 -20.688 1 98.62 414 ILE B N 1
ATOM 9332 C CA . ILE B 1 414 ? 11.203 -22.062 -20.812 1 98.62 414 ILE B CA 1
ATOM 9333 C C . ILE B 1 414 ? 12.703 -22.328 -20.781 1 98.62 414 ILE B C 1
ATOM 9335 O O . ILE B 1 414 ? 13.148 -23.406 -20.391 1 98.62 414 ILE B O 1
ATOM 9339 N N . LEU B 1 415 ? 13.461 -21.391 -21.328 1 98.81 415 LEU B N 1
ATOM 9340 C CA . LEU B 1 415 ? 14.914 -21.344 -21.172 1 98.81 415 LEU B CA 1
ATOM 9341 C C . LEU B 1 415 ? 15.305 -20.375 -20.062 1 98.81 415 LEU B C 1
ATOM 9343 O O . LEU B 1 415 ? 14.711 -19.297 -19.938 1 98.81 415 LEU B O 1
ATOM 9347 N N . GLY B 1 416 ? 16.172 -20.797 -19.219 1 98.56 416 GLY B N 1
ATOM 9348 C CA . GLY B 1 416 ? 16.625 -19.938 -18.141 1 98.56 416 GLY B CA 1
ATOM 9349 C C . GLY B 1 416 ? 18.016 -20.297 -17.656 1 98.56 416 GLY B C 1
ATOM 9350 O O . GLY B 1 416 ? 18.812 -20.875 -18.391 1 98.56 416 GLY B O 1
ATOM 9351 N N . LEU B 1 417 ? 18.344 -19.828 -16.469 1 98.75 417 LEU B N 1
ATOM 9352 C CA . LEU B 1 417 ? 19.672 -20 -15.891 1 98.75 417 LEU B CA 1
ATOM 9353 C C . LEU B 1 417 ? 19.594 -20.797 -14.594 1 98.75 417 LEU B C 1
ATOM 9355 O O . LEU B 1 417 ? 18.625 -20.672 -13.836 1 98.75 417 LEU B O 1
ATOM 9359 N N . LYS B 1 418 ? 20.594 -21.625 -14.367 1 98.06 418 LYS B N 1
ATOM 9360 C CA . LYS B 1 418 ? 20.688 -22.312 -13.086 1 98.06 418 LYS B CA 1
ATOM 9361 C C . LYS B 1 418 ? 20.797 -21.312 -11.93 1 98.06 418 LYS B C 1
ATOM 9363 O O . LYS B 1 418 ? 21.469 -20.281 -12.047 1 98.06 418 LYS B O 1
ATOM 9368 N N . GLY B 1 419 ? 20.094 -21.562 -10.859 1 97 419 GLY B N 1
ATOM 9369 C CA . GLY B 1 419 ? 20.125 -20.688 -9.703 1 97 419 GLY B CA 1
ATOM 9370 C C . GLY B 1 419 ? 19.125 -19.547 -9.789 1 97 419 GLY B C 1
ATOM 9371 O O . GLY B 1 419 ? 19.047 -18.703 -8.883 1 97 419 GLY B O 1
ATOM 9372 N N . SER B 1 420 ? 18.328 -19.562 -10.859 1 98 420 SER B N 1
ATOM 9373 C CA . SER B 1 420 ? 17.359 -18.484 -11.047 1 98 420 SER B CA 1
ATOM 9374 C C . SER B 1 420 ? 16.266 -18.531 -9.984 1 98 420 SER B C 1
ATOM 9376 O O . SER B 1 420 ? 16.016 -19.594 -9.391 1 98 420 SER B O 1
ATOM 9378 N N . TYR B 1 421 ? 15.703 -17.484 -9.672 1 97.31 421 TYR B N 1
ATOM 9379 C CA . TYR B 1 421 ? 14.57 -17.266 -8.781 1 97.31 421 TYR B CA 1
ATOM 9380 C C . TYR B 1 421 ? 13.633 -16.203 -9.344 1 97.31 421 TYR B C 1
ATOM 9382 O O . TYR B 1 421 ? 14.039 -15.055 -9.531 1 97.31 421 TYR B O 1
ATOM 9390 N N . HIS B 1 422 ? 12.367 -16.547 -9.578 1 98.31 422 HIS B N 1
ATOM 9391 C CA . HIS B 1 422 ? 11.453 -15.602 -10.203 1 98.31 422 HIS B CA 1
ATOM 9392 C C . HIS B 1 422 ? 10.227 -15.359 -9.336 1 98.31 422 HIS B C 1
ATOM 9394 O O . HIS B 1 422 ? 9.289 -14.68 -9.758 1 98.31 422 HIS B O 1
ATOM 9400 N N . GLY B 1 423 ? 10.188 -15.945 -8.148 1 97.31 423 GLY B N 1
ATOM 9401 C CA . GLY B 1 423 ? 9.078 -15.727 -7.234 1 97.31 423 GLY B CA 1
ATOM 9402 C C . GLY B 1 423 ? 8.602 -17 -6.566 1 97.31 423 GLY B C 1
ATOM 9403 O O . GLY B 1 423 ? 9.195 -18.062 -6.746 1 97.31 423 GLY B O 1
ATOM 9404 N N . ASP B 1 424 ? 7.492 -16.859 -5.809 1 96.75 424 ASP B N 1
ATOM 9405 C CA . ASP B 1 424 ? 7.121 -17.953 -4.926 1 96.75 424 ASP B CA 1
ATOM 9406 C C . ASP B 1 424 ? 5.727 -18.484 -5.262 1 96.75 424 ASP B C 1
ATOM 9408 O O . ASP B 1 424 ? 5.223 -19.391 -4.59 1 96.75 424 ASP B O 1
ATOM 9412 N N . THR B 1 425 ? 5.008 -17.953 -6.262 1 97.94 425 THR B N 1
ATOM 9413 C CA . THR B 1 425 ? 3.812 -18.625 -6.754 1 97.94 425 THR B CA 1
ATOM 9414 C C . THR B 1 425 ? 4.184 -19.844 -7.586 1 97.94 425 THR B C 1
ATOM 9416 O O . THR B 1 425 ? 5.234 -19.875 -8.234 1 97.94 425 THR B O 1
ATOM 9419 N N . ILE B 1 426 ? 3.395 -20.812 -7.57 1 97.75 426 ILE B N 1
ATOM 9420 C CA . ILE B 1 426 ? 3.77 -22.109 -8.109 1 97.75 426 ILE B CA 1
ATOM 9421 C C . ILE B 1 426 ? 4.082 -21.984 -9.602 1 97.75 426 ILE B C 1
ATOM 9423 O O . ILE B 1 426 ? 5.004 -22.625 -10.102 1 97.75 426 ILE B O 1
ATOM 9427 N N . GLY B 1 427 ? 3.344 -21.109 -10.305 1 97.56 427 GLY B N 1
ATOM 9428 C CA . GLY B 1 427 ? 3.617 -20.891 -11.719 1 97.56 427 GLY B CA 1
ATOM 9429 C C . GLY B 1 427 ? 5.035 -20.438 -11.984 1 97.56 427 GLY B C 1
ATOM 9430 O O . GLY B 1 427 ? 5.727 -21 -12.844 1 97.56 427 GLY B O 1
ATOM 9431 N N . VAL B 1 428 ? 5.512 -19.484 -11.242 1 97.62 428 VAL B N 1
ATOM 9432 C CA . VAL B 1 428 ? 6.836 -18.938 -11.531 1 97.62 428 VAL B CA 1
ATOM 9433 C C . VAL B 1 428 ? 7.906 -19.781 -10.836 1 97.62 428 VAL B C 1
ATOM 9435 O O . VAL B 1 428 ? 9.078 -19.75 -11.219 1 97.62 428 VAL B O 1
ATOM 9438 N N . MET B 1 429 ? 7.535 -20.562 -9.797 1 97.94 429 MET B N 1
ATOM 9439 C CA . MET B 1 429 ? 8.469 -21.562 -9.281 1 97.94 429 MET B CA 1
ATOM 9440 C C . MET B 1 429 ? 8.883 -22.531 -10.375 1 97.94 429 MET B C 1
ATOM 9442 O O . MET B 1 429 ? 10.039 -22.953 -10.438 1 97.94 429 MET B O 1
ATOM 9446 N N . ASP B 1 430 ? 7.953 -22.859 -11.242 1 97.75 430 ASP B N 1
ATOM 9447 C CA . ASP B 1 430 ? 8.203 -23.797 -12.32 1 97.75 430 ASP B CA 1
ATOM 9448 C C . ASP B 1 430 ? 9.188 -23.219 -13.336 1 97.75 430 ASP B C 1
ATOM 9450 O O . ASP B 1 430 ? 9.719 -23.953 -14.18 1 97.75 430 ASP B O 1
ATOM 9454 N N . CYS B 1 431 ? 9.508 -21.922 -13.242 1 98.31 431 CYS B N 1
ATOM 9455 C CA . CYS B 1 431 ? 10.438 -21.266 -14.156 1 98.31 431 CYS B CA 1
ATOM 9456 C C . CYS B 1 431 ? 11.875 -21.406 -13.656 1 98.31 431 CYS B C 1
ATOM 9458 O O . CYS B 1 431 ? 12.805 -20.906 -14.289 1 98.31 431 CYS B O 1
ATOM 9460 N N . SER B 1 432 ? 12.062 -22.047 -12.547 1 97.94 432 SER B N 1
ATOM 9461 C CA . SER B 1 432 ? 13.391 -22.234 -11.984 1 97.94 432 SER B CA 1
ATOM 9462 C C . SER B 1 432 ? 13.695 -23.719 -11.758 1 97.94 432 SER B C 1
ATOM 9464 O O . SER B 1 432 ? 12.773 -24.516 -11.57 1 97.94 432 SER B O 1
ATOM 9466 N N . GLU B 1 433 ? 14.969 -24.109 -11.828 1 96.81 433 GLU B N 1
ATOM 9467 C CA . GLU B 1 433 ? 15.383 -25.484 -11.555 1 96.81 433 GLU B CA 1
ATOM 9468 C C . GLU B 1 433 ? 15.102 -25.859 -10.109 1 96.81 433 GLU B C 1
ATOM 9470 O O . GLU B 1 433 ? 14.844 -25 -9.273 1 96.81 433 GLU B O 1
ATOM 9475 N N . PRO B 1 434 ? 14.992 -27.203 -9.852 1 93.81 434 PRO B N 1
ATOM 9476 C CA . PRO B 1 434 ? 14.789 -27.625 -8.469 1 93.81 434 PRO B CA 1
ATOM 9477 C C . PRO B 1 434 ? 15.797 -27 -7.508 1 93.81 434 PRO B C 1
ATOM 9479 O O . PRO B 1 434 ? 17 -26.969 -7.805 1 93.81 434 PRO B O 1
ATOM 9482 N N . SER B 1 435 ? 15.328 -26.406 -6.492 1 90.94 435 SER B N 1
ATOM 9483 C CA . SER B 1 435 ? 16.141 -25.75 -5.484 1 90.94 435 SER B CA 1
ATOM 9484 C C . SER B 1 435 ? 15.516 -25.859 -4.098 1 90.94 435 SER B C 1
ATOM 9486 O O . SER B 1 435 ? 14.469 -26.484 -3.938 1 90.94 435 SER B O 1
ATOM 9488 N N . THR B 1 436 ? 16.188 -25.312 -3.133 1 84.38 436 THR B N 1
ATOM 9489 C CA . THR B 1 436 ? 15.711 -25.281 -1.754 1 84.38 436 THR B CA 1
ATOM 9490 C C . THR B 1 436 ? 14.359 -24.578 -1.66 1 84.38 436 THR B C 1
ATOM 9492 O O . THR B 1 436 ? 13.531 -24.922 -0.815 1 84.38 436 THR B O 1
ATOM 9495 N N . TYR B 1 437 ? 14.023 -23.688 -2.555 1 85.94 437 TYR B N 1
ATOM 9496 C CA . TYR B 1 437 ? 12.852 -22.828 -2.463 1 85.94 437 TYR B CA 1
ATOM 9497 C C . TYR B 1 437 ? 11.617 -23.531 -3.014 1 85.94 437 TYR B C 1
ATOM 9499 O O . TYR B 1 437 ? 10.484 -23.188 -2.643 1 85.94 437 TYR B O 1
ATOM 9507 N N . ASN B 1 438 ? 11.789 -24.484 -3.973 1 91.31 438 ASN B N 1
ATOM 9508 C CA . ASN B 1 438 ? 10.609 -24.906 -4.715 1 91.31 438 ASN B CA 1
ATOM 9509 C C . ASN B 1 438 ? 10.5 -26.438 -4.758 1 91.31 438 ASN B C 1
ATOM 9511 O O . ASN B 1 438 ? 9.406 -26.984 -4.945 1 91.31 438 ASN B O 1
ATOM 9515 N N . GLN B 1 439 ? 11.594 -27.141 -4.477 1 90.12 439 GLN B N 1
ATOM 9516 C CA . GLN B 1 439 ? 11.625 -28.578 -4.727 1 90.12 439 GLN B CA 1
ATOM 9517 C C . GLN B 1 439 ? 10.633 -29.312 -3.834 1 90.12 439 GLN B C 1
ATOM 9519 O O . GLN B 1 439 ? 10.055 -30.328 -4.242 1 90.12 439 GLN B O 1
ATOM 9524 N N . ARG B 1 440 ? 10.398 -28.766 -2.701 1 90.88 440 ARG B N 1
ATOM 9525 C CA . ARG B 1 440 ? 9.555 -29.469 -1.736 1 90.88 440 ARG B CA 1
ATOM 9526 C C . ARG B 1 440 ? 8.094 -29.031 -1.875 1 90.88 440 ARG B C 1
ATOM 9528 O O . ARG B 1 440 ? 7.219 -29.562 -1.187 1 90.88 440 ARG B O 1
ATOM 9535 N N . VAL B 1 441 ? 7.805 -28.094 -2.727 1 94.06 441 VAL B N 1
ATOM 9536 C CA . VAL B 1 441 ? 6.43 -27.672 -2.969 1 94.06 441 VAL B CA 1
ATOM 9537 C C . VAL B 1 441 ? 5.695 -28.734 -3.771 1 94.06 441 VAL B C 1
ATOM 9539 O O . VAL B 1 441 ? 6.156 -29.156 -4.836 1 94.06 441 VAL B O 1
ATOM 9542 N N . GLU B 1 442 ? 4.57 -29.188 -3.338 1 95.06 442 GLU B N 1
ATOM 9543 C CA . GLU B 1 442 ? 3.893 -30.391 -3.795 1 95.06 442 GLU B CA 1
ATOM 9544 C C . GLU B 1 442 ? 3.553 -30.312 -5.281 1 95.06 442 GLU B C 1
ATOM 9546 O O . GLU B 1 442 ? 3.643 -31.312 -6 1 95.06 442 GLU B O 1
ATOM 9551 N N . TRP B 1 443 ? 3.166 -29.141 -5.77 1 95.88 443 TRP B N 1
ATOM 9552 C CA . TRP B 1 443 ? 2.705 -29 -7.148 1 95.88 443 TRP B CA 1
ATOM 9553 C C . TRP B 1 443 ? 3.816 -28.469 -8.047 1 95.88 443 TRP B C 1
ATOM 9555 O O . TRP B 1 443 ? 3.594 -28.188 -9.227 1 95.88 443 TRP B O 1
ATOM 9565 N N . TYR B 1 444 ? 5.102 -28.359 -7.574 1 96.38 444 TYR B N 1
ATOM 9566 C CA . TYR B 1 444 ? 6.234 -27.906 -8.375 1 96.38 444 TYR B CA 1
ATOM 9567 C C . TYR B 1 444 ? 6.633 -28.953 -9.398 1 96.38 444 TYR B C 1
ATOM 9569 O O . TYR B 1 444 ? 6.645 -30.156 -9.102 1 96.38 444 TYR B O 1
ATOM 9577 N N . ARG B 1 445 ? 7.031 -28.578 -10.617 1 94.25 445 ARG B N 1
ATOM 9578 C CA . ARG B 1 445 ? 7.465 -29.5 -11.664 1 94.25 445 ARG B CA 1
ATOM 9579 C C . ARG B 1 445 ? 8.727 -29 -12.359 1 94.25 445 ARG B C 1
ATOM 9581 O O . ARG B 1 445 ? 9.492 -29.781 -12.914 1 94.25 445 ARG B O 1
ATOM 9588 N N . GLY B 1 446 ? 9.102 -27.828 -12.219 1 95.81 446 GLY B N 1
ATOM 9589 C CA . GLY B 1 446 ? 10.164 -27.234 -13.016 1 95.81 446 GLY B CA 1
ATOM 9590 C C . GLY B 1 446 ? 9.961 -27.422 -14.516 1 95.81 446 GLY B C 1
ATOM 9591 O O . GLY B 1 446 ? 10.188 -28.5 -15.047 1 95.81 446 GLY B O 1
ATOM 9592 N N . ARG B 1 447 ? 9.602 -26.469 -15.258 1 96.94 447 ARG B N 1
ATOM 9593 C CA . ARG B 1 447 ? 9.242 -26.562 -16.672 1 96.94 447 ARG B CA 1
ATOM 9594 C C . ARG B 1 447 ? 10.211 -25.781 -17.547 1 96.94 447 ARG B C 1
ATOM 9596 O O . ARG B 1 447 ? 9.812 -24.812 -18.203 1 96.94 447 ARG B O 1
ATOM 9603 N N . GLY B 1 448 ? 11.469 -26.266 -17.594 1 97.94 448 GLY B N 1
ATOM 9604 C CA . GLY B 1 448 ? 12.422 -25.531 -18.406 1 97.94 448 GLY B CA 1
ATOM 9605 C C . GLY B 1 448 ? 13.781 -26.203 -18.484 1 97.94 448 GLY B C 1
ATOM 9606 O O . GLY B 1 448 ? 13.945 -27.328 -18.031 1 97.94 448 GLY B O 1
ATOM 9607 N N . HIS B 1 449 ? 14.625 -25.656 -19.266 1 98.5 449 HIS B N 1
ATOM 9608 C CA . HIS B 1 449 ? 16.062 -25.938 -19.281 1 98.5 449 HIS B CA 1
ATOM 9609 C C . HIS B 1 449 ? 16.844 -24.75 -18.719 1 98.5 449 HIS B C 1
ATOM 9611 O O . HIS B 1 449 ? 16.547 -23.594 -19.031 1 98.5 449 HIS B O 1
ATOM 9617 N N . TRP B 1 450 ? 17.797 -25.062 -17.922 1 98.56 450 TRP B N 1
ATOM 9618 C CA . TRP B 1 450 ? 18.562 -24.016 -17.266 1 98.56 450 TRP B CA 1
ATOM 9619 C C . TRP B 1 450 ? 20.062 -24.172 -17.562 1 98.56 450 TRP B C 1
ATOM 9621 O O . TRP B 1 450 ? 20.656 -25.188 -17.203 1 98.56 450 TRP B O 1
ATOM 9631 N N . PHE B 1 451 ? 20.594 -23.141 -18.156 1 98.69 451 PHE B N 1
ATOM 9632 C CA . PHE B 1 451 ? 22.016 -23.141 -18.516 1 98.69 451 PHE B CA 1
ATOM 9633 C C . PHE B 1 451 ? 22.875 -22.828 -17.297 1 98.69 451 PHE B C 1
ATOM 9635 O O . PHE B 1 451 ? 22.531 -21.953 -16.484 1 98.69 451 PHE B O 1
ATOM 9642 N N . ASP B 1 452 ? 23.938 -23.578 -17.109 1 98.31 452 ASP B N 1
ATOM 9643 C CA . ASP B 1 452 ? 25.016 -23.109 -16.266 1 98.31 452 ASP B CA 1
ATOM 9644 C C . ASP B 1 452 ? 25.812 -22 -16.953 1 98.31 452 ASP B C 1
ATOM 9646 O O . ASP B 1 452 ? 25.719 -21.812 -18.156 1 98.31 452 ASP B O 1
ATOM 9650 N N . PHE B 1 453 ? 26.562 -21.203 -16.188 1 98.69 453 PHE B N 1
ATOM 9651 C CA . PHE B 1 453 ? 27.156 -20.016 -16.797 1 98.69 453 PHE B CA 1
ATOM 9652 C C . PHE B 1 453 ? 28.375 -19.562 -16.016 1 98.69 453 PHE B C 1
ATOM 9654 O O . PHE B 1 453 ? 28.547 -19.922 -14.852 1 98.69 453 PHE B O 1
ATOM 9661 N N . PRO B 1 454 ? 29.297 -18.812 -16.672 1 98.75 454 PRO B N 1
ATOM 9662 C CA . PRO B 1 454 ? 30.453 -18.266 -15.969 1 98.75 454 PRO B CA 1
ATOM 9663 C C . PRO B 1 454 ? 30.094 -17.141 -14.992 1 98.75 454 PRO B C 1
ATOM 9665 O O . PRO B 1 454 ? 29.172 -16.359 -15.266 1 98.75 454 PRO B O 1
ATOM 9668 N N . LEU B 1 455 ? 30.875 -17.078 -13.922 1 98.62 455 LEU B N 1
ATOM 9669 C CA . LEU B 1 455 ? 30.625 -16.094 -12.867 1 98.62 455 LEU B CA 1
ATOM 9670 C C . LEU B 1 455 ? 31.734 -15.055 -12.82 1 98.62 455 LEU B C 1
ATOM 9672 O O . LEU B 1 455 ? 32.906 -15.359 -13.102 1 98.62 455 LEU B O 1
ATOM 9676 N N . VAL B 1 456 ? 31.359 -13.875 -12.438 1 98.75 456 VAL B N 1
ATOM 9677 C CA . VAL B 1 456 ? 32.312 -12.773 -12.312 1 98.75 456 VAL B CA 1
ATOM 9678 C C . VAL B 1 456 ? 32.594 -12.516 -10.836 1 98.75 456 VAL B C 1
ATOM 9680 O O . VAL B 1 456 ? 31.688 -12.531 -10 1 98.75 456 VAL B O 1
ATOM 9683 N N . LYS B 1 457 ? 33.812 -12.297 -10.461 1 98.19 457 LYS B N 1
ATOM 9684 C CA . LYS B 1 457 ? 34.219 -11.891 -9.117 1 98.19 457 LYS B CA 1
ATOM 9685 C C . LYS B 1 457 ? 35.594 -11.227 -9.133 1 98.19 457 LYS B C 1
ATOM 9687 O O . LYS B 1 457 ? 36.344 -11.352 -10.109 1 98.19 457 LYS B O 1
ATOM 9692 N N . MET B 1 458 ? 35.906 -10.508 -8.141 1 98.38 458 MET B N 1
ATOM 9693 C CA . MET B 1 458 ? 37.281 -10.086 -7.871 1 98.38 458 MET B CA 1
ATOM 9694 C C . MET B 1 458 ? 37.969 -11.008 -6.859 1 98.38 458 MET B C 1
ATOM 9696 O O . MET B 1 458 ? 37.375 -11.312 -5.812 1 98.38 458 MET B O 1
ATOM 9700 N N . SER B 1 459 ? 39 -11.492 -7.172 1 97.12 459 SER B N 1
ATOM 9701 C CA . SER B 1 459 ? 39.844 -12.297 -6.297 1 97.12 459 SER B CA 1
ATOM 9702 C C . SER B 1 459 ? 41.312 -11.883 -6.41 1 97.12 459 SER B C 1
ATOM 9704 O O . SER B 1 459 ? 41.812 -11.688 -7.516 1 97.12 459 SER B O 1
ATOM 9706 N N . GLN B 1 460 ? 41.938 -11.633 -5.312 1 96.5 460 GLN B N 1
ATOM 9707 C CA . GLN B 1 460 ? 43.344 -11.227 -5.238 1 96.5 460 GLN B CA 1
ATOM 9708 C C . GLN B 1 460 ? 43.594 -9.969 -6.066 1 96.5 460 GLN B C 1
ATOM 9710 O O . GLN B 1 460 ? 44.562 -9.898 -6.824 1 96.5 460 GLN B O 1
ATOM 9715 N N . GLY B 1 461 ? 42.656 -9.125 -6.066 1 95.94 461 GLY B N 1
ATOM 9716 C CA . GLY B 1 461 ? 42.781 -7.82 -6.684 1 95.94 461 GLY B CA 1
ATOM 9717 C C . GLY B 1 461 ? 42.562 -7.84 -8.18 1 95.94 461 GLY B C 1
ATOM 9718 O O . GLY B 1 461 ? 42.719 -6.82 -8.859 1 95.94 461 GLY B O 1
ATOM 9719 N N . VAL B 1 462 ? 42.125 -9.016 -8.688 1 97.06 462 VAL B N 1
ATOM 9720 C CA . VAL B 1 462 ? 41.969 -9.156 -10.133 1 97.06 462 VAL B CA 1
ATOM 9721 C C . VAL B 1 462 ? 40.531 -9.594 -10.445 1 97.06 462 VAL B C 1
ATOM 9723 O O . VAL B 1 462 ? 40 -10.5 -9.805 1 97.06 462 VAL B O 1
ATOM 9726 N N . TRP B 1 463 ? 39.938 -8.883 -11.367 1 97.69 463 TRP B N 1
ATOM 9727 C CA . TRP B 1 463 ? 38.625 -9.312 -11.844 1 97.69 463 TRP B CA 1
ATOM 9728 C C . TRP B 1 463 ? 38.719 -10.578 -12.688 1 97.69 463 TRP B C 1
ATOM 9730 O O . TRP B 1 463 ? 39.594 -10.672 -13.555 1 97.69 463 TRP B O 1
ATOM 9740 N N . GLN B 1 464 ? 37.844 -11.531 -12.406 1 97.81 464 GLN B N 1
ATOM 9741 C CA . GLN B 1 464 ? 37.906 -12.82 -13.094 1 97.81 464 GLN B CA 1
ATOM 9742 C C . GLN B 1 464 ? 36.531 -13.25 -13.57 1 97.81 464 GLN B C 1
ATOM 9744 O O . GLN B 1 464 ? 35.531 -12.945 -12.93 1 97.81 464 GLN B O 1
ATOM 9749 N N . VAL B 1 465 ? 36.5 -13.859 -14.695 1 98.5 465 VAL B N 1
ATOM 9750 C CA . VAL B 1 465 ? 35.375 -14.672 -15.133 1 98.5 465 VAL B CA 1
ATOM 9751 C C . VAL B 1 465 ? 35.719 -16.156 -14.969 1 98.5 465 VAL B C 1
ATOM 9753 O O . VAL B 1 465 ? 36.594 -16.672 -15.648 1 98.5 465 VAL B O 1
ATOM 9756 N N . GLU B 1 466 ? 35 -16.766 -14.078 1 98.06 466 GLU B N 1
ATOM 9757 C CA . GLU B 1 466 ? 35.25 -18.172 -13.773 1 98.06 466 GLU B CA 1
ATOM 9758 C C . GLU B 1 466 ? 34.25 -19.078 -14.484 1 98.06 466 GLU B C 1
ATOM 9760 O O . GLU B 1 466 ? 33.031 -19 -14.25 1 98.06 466 GLU B O 1
ATOM 9765 N N . VAL B 1 467 ? 34.781 -19.938 -15.289 1 98.19 467 VAL B N 1
ATOM 9766 C CA . VAL B 1 467 ? 33.938 -20.875 -16.031 1 98.19 467 VAL B CA 1
ATOM 9767 C C . VAL B 1 467 ? 33.75 -22.156 -15.219 1 98.19 467 VAL B C 1
ATOM 9769 O O . VAL B 1 467 ? 34.719 -22.688 -14.656 1 98.19 467 VAL B O 1
ATOM 9772 N N . PRO B 1 468 ? 32.5 -22.594 -15.109 1 96.94 468 PRO B N 1
ATOM 9773 C CA . PRO B 1 468 ? 32.312 -23.875 -14.414 1 96.94 468 PRO B CA 1
ATOM 9774 C C . PRO B 1 468 ? 33.188 -24.984 -14.977 1 96.94 468 PRO B C 1
ATOM 9776 O O . PRO B 1 468 ? 33.375 -25.078 -16.203 1 96.94 468 PRO B O 1
ATOM 9779 N N . ALA B 1 469 ? 33.688 -25.844 -14.133 1 95.25 469 ALA B N 1
ATOM 9780 C CA . ALA B 1 469 ? 34.625 -26.891 -14.516 1 95.25 469 ALA B CA 1
ATOM 9781 C C . ALA B 1 469 ? 34.062 -27.781 -15.617 1 95.25 469 ALA B C 1
ATOM 9783 O O . ALA B 1 469 ? 34.75 -28.141 -16.562 1 95.25 469 ALA B O 1
ATOM 9784 N N . THR B 1 470 ? 32.812 -28.031 -15.492 1 95.31 470 THR B N 1
ATOM 9785 C CA . THR B 1 470 ? 32.156 -28.969 -16.406 1 95.31 470 THR B CA 1
ATOM 9786 C C . THR B 1 470 ? 31.969 -28.328 -17.781 1 95.31 470 THR B C 1
ATOM 9788 O O . THR B 1 470 ? 31.703 -29.016 -18.766 1 95.31 470 THR B O 1
ATOM 9791 N N . LEU B 1 471 ? 32.219 -27 -17.875 1 97.38 471 LEU B N 1
ATOM 9792 C CA . LEU B 1 471 ? 31.938 -26.312 -19.125 1 97.38 471 LEU B CA 1
ATOM 9793 C C . LEU B 1 471 ? 33.219 -25.797 -19.766 1 97.38 471 LEU B C 1
ATOM 9795 O O . LEU B 1 471 ? 33.188 -25.188 -20.828 1 97.38 471 LEU B O 1
ATOM 9799 N N . GLN B 1 472 ? 34.344 -26.078 -19.172 1 96.69 472 GLN B N 1
ATOM 9800 C CA . GLN B 1 472 ? 35.594 -25.516 -19.641 1 96.69 472 GLN B CA 1
ATOM 9801 C C . GLN B 1 472 ? 35.969 -26.047 -21.031 1 96.69 472 GLN B C 1
ATOM 9803 O O . GLN B 1 472 ? 36.562 -25.344 -21.844 1 96.69 472 GLN B O 1
ATOM 9808 N N . ALA B 1 473 ? 35.594 -27.266 -21.312 1 96.56 473 ALA B N 1
ATOM 9809 C CA . ALA B 1 473 ? 35.875 -27.828 -22.641 1 96.56 473 ALA B CA 1
ATOM 9810 C C . ALA B 1 473 ? 35.125 -27.047 -23.719 1 96.56 473 ALA B C 1
ATOM 9812 O O . ALA B 1 473 ? 35.656 -26.828 -24.812 1 96.56 473 ALA B O 1
ATOM 9813 N N . SER B 1 474 ? 33.938 -26.578 -23.422 1 97 474 SER B N 1
ATOM 9814 C CA . SER B 1 474 ? 33.094 -25.906 -24.391 1 97 474 SER B CA 1
ATOM 9815 C C . SER B 1 474 ? 33.312 -24.406 -24.375 1 97 474 SER B C 1
ATOM 9817 O O . SER B 1 474 ? 33.281 -23.766 -25.438 1 97 474 SER B O 1
ATOM 9819 N N . LEU B 1 475 ? 33.562 -23.766 -23.141 1 97.5 475 LEU B N 1
ATOM 9820 C CA . LEU B 1 475 ? 33.531 -22.312 -23.016 1 97.5 475 LEU B CA 1
ATOM 9821 C C . LEU B 1 475 ? 34.938 -21.766 -22.906 1 97.5 475 LEU B C 1
ATOM 9823 O O . LEU B 1 475 ? 35.156 -20.547 -23.062 1 97.5 475 LEU B O 1
ATOM 9827 N N . GLY B 1 476 ? 35.906 -22.609 -22.688 1 95.88 476 GLY B N 1
ATOM 9828 C CA . GLY B 1 476 ? 37.281 -22.156 -22.438 1 95.88 476 GLY B CA 1
ATOM 9829 C C . GLY B 1 476 ? 37.594 -21.984 -20.969 1 95.88 476 GLY B C 1
ATOM 9830 O O . GLY B 1 476 ? 36.75 -22.25 -20.109 1 95.88 476 GLY B O 1
ATOM 9831 N N . GLY B 1 477 ? 38.812 -21.531 -20.672 1 95.31 477 GLY B N 1
ATOM 9832 C CA . GLY B 1 477 ? 39.25 -21.359 -19.297 1 95.31 477 GLY B CA 1
ATOM 9833 C C . GLY B 1 477 ? 38.844 -20.031 -18.703 1 95.31 477 GLY B C 1
ATOM 9834 O O . GLY B 1 477 ? 38.125 -19.25 -19.344 1 95.31 477 GLY B O 1
ATOM 9835 N N . ASN B 1 478 ? 39.219 -19.859 -17.469 1 97.38 478 ASN B N 1
ATOM 9836 C CA . ASN B 1 478 ? 38.969 -18.609 -16.781 1 97.38 478 ASN B CA 1
ATOM 9837 C C . ASN B 1 478 ? 39.625 -17.422 -17.469 1 97.38 478 ASN B C 1
ATOM 9839 O O . ASN B 1 478 ? 40.656 -17.594 -18.156 1 97.38 478 ASN B O 1
ATOM 9843 N N . GLN B 1 479 ? 39.031 -16.328 -17.344 1 97.62 479 GLN B N 1
ATOM 9844 C CA . GLN B 1 479 ? 39.594 -15.086 -17.906 1 97.62 479 GLN B CA 1
ATOM 9845 C C . GLN B 1 479 ? 39.844 -14.055 -16.812 1 97.62 479 GLN B C 1
ATOM 9847 O O . GLN B 1 479 ? 39.125 -14.016 -15.805 1 97.62 479 GLN B O 1
ATOM 9852 N N . GLN B 1 480 ? 40.844 -13.227 -16.984 1 97.88 480 GLN B N 1
ATOM 9853 C CA . GLN B 1 480 ? 41.156 -12.133 -16.062 1 97.88 480 GLN B CA 1
ATOM 9854 C C . GLN B 1 480 ? 41 -10.781 -16.734 1 97.88 480 GLN B C 1
ATOM 9856 O O . GLN B 1 480 ? 41.25 -10.648 -17.938 1 97.88 480 GLN B O 1
ATOM 9861 N N . PHE B 1 481 ? 40.594 -9.852 -16.031 1 96.62 481 PHE B N 1
ATOM 9862 C CA . PHE B 1 481 ? 40.375 -8.5 -16.531 1 96.62 481 PHE B CA 1
ATOM 9863 C C . PHE B 1 481 ? 41 -7.469 -15.594 1 96.62 481 PHE B C 1
ATOM 9865 O O . PHE B 1 481 ? 41.031 -7.672 -14.375 1 96.62 481 PHE B O 1
ATOM 9872 N N . SER B 1 482 ? 41.406 -6.305 -16.141 1 90.44 482 SER B N 1
ATOM 9873 C CA . SER B 1 482 ? 42.062 -5.242 -15.375 1 90.44 482 SER B CA 1
ATOM 9874 C C . SER B 1 482 ? 41.031 -4.414 -14.602 1 90.44 482 SER B C 1
ATOM 9876 O O . SER B 1 482 ? 41.375 -3.758 -13.617 1 90.44 482 SER B O 1
ATOM 9878 N N . SER B 1 483 ? 39.781 -4.445 -15.117 1 93.31 483 SER B N 1
ATOM 9879 C CA . SER B 1 483 ? 38.75 -3.646 -14.484 1 93.31 483 SER B CA 1
ATOM 9880 C C . SER B 1 483 ? 37.375 -4.25 -14.727 1 93.31 483 SER B C 1
ATOM 9882 O O . SER B 1 483 ? 37.188 -5.066 -15.625 1 93.31 483 SER B O 1
ATOM 9884 N N . LEU B 1 484 ? 36.438 -3.826 -13.859 1 96 484 LEU B N 1
ATOM 9885 C CA . LEU B 1 484 ? 35.062 -4.246 -14.047 1 96 484 LEU B CA 1
ATOM 9886 C C . LEU B 1 484 ? 34.5 -3.701 -15.359 1 96 484 LEU B C 1
ATOM 9888 O O . LEU B 1 484 ? 33.688 -4.363 -16.016 1 96 484 LEU B O 1
ATOM 9892 N N . ASP B 1 485 ? 34.906 -2.504 -15.828 1 95.38 485 ASP B N 1
ATOM 9893 C CA . ASP B 1 485 ? 34.5 -1.928 -17.109 1 95.38 485 ASP B CA 1
ATOM 9894 C C . ASP B 1 485 ? 34.844 -2.852 -18.266 1 95.38 485 ASP B C 1
ATOM 9896 O O . ASP B 1 485 ? 34.094 -2.967 -19.234 1 95.38 485 ASP B O 1
ATOM 9900 N N . ALA B 1 486 ? 36 -3.457 -18.078 1 95.19 486 ALA B N 1
ATOM 9901 C CA . ALA B 1 486 ? 36.438 -4.371 -19.141 1 95.19 486 ALA B CA 1
ATOM 9902 C C . ALA B 1 486 ? 35.531 -5.594 -19.203 1 95.19 486 ALA B C 1
ATOM 9904 O O . ALA B 1 486 ? 35.281 -6.121 -20.297 1 95.19 486 ALA B O 1
ATOM 9905 N N . VAL B 1 487 ? 35.094 -6.062 -18.078 1 97.31 487 VAL B N 1
ATOM 9906 C CA . VAL B 1 487 ? 34.156 -7.176 -18.031 1 97.31 487 VAL B CA 1
ATOM 9907 C C . VAL B 1 487 ? 32.844 -6.781 -18.734 1 97.31 487 VAL B C 1
ATOM 9909 O O . VAL B 1 487 ? 32.25 -7.59 -19.453 1 97.31 487 VAL B O 1
ATOM 9912 N N . PHE B 1 488 ? 32.438 -5.48 -18.641 1 97.38 488 PHE B N 1
ATOM 9913 C CA . PHE B 1 488 ? 31.141 -4.996 -19.141 1 97.38 488 PHE B CA 1
ATOM 9914 C C . PHE B 1 488 ? 31.281 -4.477 -20.562 1 97.38 488 PHE B C 1
ATOM 9916 O O . PHE B 1 488 ? 30.328 -3.928 -21.125 1 97.38 488 PHE B O 1
ATOM 9923 N N . ASP B 1 489 ? 32.469 -4.586 -21.156 1 96.25 489 ASP B N 1
ATOM 9924 C CA . ASP B 1 489 ? 32.594 -4.234 -22.562 1 96.25 489 ASP B CA 1
ATOM 9925 C C . ASP B 1 489 ? 32.031 -5.324 -23.469 1 96.25 489 ASP B C 1
ATOM 9927 O O . ASP B 1 489 ? 32.75 -5.918 -24.266 1 96.25 489 ASP B O 1
ATOM 9931 N N . VAL B 1 490 ? 30.812 -5.559 -23.375 1 97.31 490 VAL B N 1
ATOM 9932 C CA . VAL B 1 490 ? 30.109 -6.668 -24 1 97.31 490 VAL B CA 1
ATOM 9933 C C . VAL B 1 490 ? 30.172 -6.527 -25.516 1 97.31 490 VAL B C 1
ATOM 9935 O O . VAL B 1 490 ? 30.281 -7.523 -26.234 1 97.31 490 VAL B O 1
ATOM 9938 N N . GLU B 1 491 ? 30.109 -5.324 -26.078 1 95.88 491 GLU B N 1
ATOM 9939 C CA . GLU B 1 491 ? 30.125 -5.078 -27.516 1 95.88 491 GLU B CA 1
ATOM 9940 C C . GLU B 1 491 ? 31.422 -5.598 -28.141 1 95.88 491 GLU B C 1
ATOM 9942 O O . GLU B 1 491 ? 31.391 -6.172 -29.234 1 95.88 491 GLU B O 1
ATOM 9947 N N . SER B 1 492 ? 32.469 -5.379 -27.453 1 96.5 492 SER B N 1
ATOM 9948 C CA . SER B 1 492 ? 33.75 -5.871 -27.953 1 96.5 492 SER B CA 1
ATOM 9949 C C . SER B 1 492 ? 33.906 -7.367 -27.703 1 96.5 492 SER B C 1
ATOM 9951 O O . SER B 1 492 ? 34.469 -8.086 -28.531 1 96.5 492 SER B O 1
ATOM 9953 N N . ARG B 1 493 ? 33.438 -7.832 -26.594 1 97.75 493 ARG B N 1
ATOM 9954 C CA . ARG B 1 493 ? 33.688 -9.203 -26.156 1 97.75 493 ARG B CA 1
ATOM 9955 C C . ARG B 1 493 ? 32.812 -10.188 -26.969 1 97.75 493 ARG B C 1
ATOM 9957 O O . ARG B 1 493 ? 33.188 -11.359 -27.094 1 97.75 493 ARG B O 1
ATOM 9964 N N . VAL B 1 494 ? 31.734 -9.758 -27.531 1 97.69 494 VAL B N 1
ATOM 9965 C CA . VAL B 1 494 ? 30.875 -10.625 -28.344 1 97.69 494 VAL B CA 1
ATOM 9966 C C . VAL B 1 494 ? 31.656 -11.133 -29.547 1 97.69 494 VAL B C 1
ATOM 9968 O O . VAL B 1 494 ? 31.422 -12.234 -30.047 1 97.69 494 VAL B O 1
ATOM 9971 N N . ARG B 1 495 ? 32.656 -10.375 -30.016 1 97.12 495 ARG B N 1
ATOM 9972 C CA . ARG B 1 495 ? 33.469 -10.703 -31.188 1 97.12 495 ARG B CA 1
ATOM 9973 C C . ARG B 1 495 ? 34.75 -11.453 -30.781 1 97.12 495 ARG B C 1
ATOM 9975 O O . ARG B 1 495 ? 35.531 -11.875 -31.641 1 97.12 495 ARG B O 1
ATOM 9982 N N . SER B 1 496 ? 34.938 -11.68 -29.578 1 97.62 496 SER B N 1
ATOM 9983 C CA . SER B 1 496 ? 36.094 -12.367 -29.062 1 97.62 496 SER B CA 1
ATOM 9984 C C . SER B 1 496 ? 35.969 -13.875 -29.172 1 97.62 496 SER B C 1
ATOM 9986 O O . SER B 1 496 ? 34.906 -14.383 -29.562 1 97.62 496 SER B O 1
ATOM 9988 N N . ASP B 1 497 ? 37.031 -14.648 -28.812 1 97.06 497 ASP B N 1
ATOM 9989 C CA . ASP B 1 497 ? 37 -16.109 -28.766 1 97.06 497 ASP B CA 1
ATOM 9990 C C . ASP B 1 497 ? 36 -16.609 -27.75 1 97.06 497 ASP B C 1
ATOM 9992 O O . ASP B 1 497 ? 35.281 -17.562 -28.016 1 97.06 497 ASP B O 1
ATOM 9996 N N . ALA B 1 498 ? 35.938 -15.93 -26.641 1 97.69 498 ALA B N 1
ATOM 9997 C CA . ALA B 1 498 ? 34.969 -16.297 -25.625 1 97.69 498 ALA B CA 1
ATOM 9998 C C . ALA B 1 498 ? 33.562 -16.156 -26.141 1 97.69 498 ALA B C 1
ATOM 10000 O O . ALA B 1 498 ? 32.719 -17.031 -25.906 1 97.69 498 ALA B O 1
ATOM 10001 N N . GLY B 1 499 ? 33.281 -15.039 -26.812 1 98.38 499 GLY B N 1
ATOM 10002 C CA . GLY B 1 499 ? 31.969 -14.828 -27.391 1 98.38 499 GLY B CA 1
ATOM 10003 C C . GLY B 1 499 ? 31.562 -15.914 -28.375 1 98.38 499 GLY B C 1
ATOM 10004 O O . GLY B 1 499 ? 30.422 -16.359 -28.375 1 98.38 499 GLY B O 1
ATOM 10005 N N . GLN B 1 500 ? 32.5 -16.328 -29.188 1 98.19 500 GLN B N 1
ATOM 10006 C CA . GLN B 1 500 ? 32.25 -17.359 -30.172 1 98.19 500 GLN B CA 1
ATOM 10007 C C . GLN B 1 500 ? 31.969 -18.703 -29.5 1 98.19 500 GLN B C 1
ATOM 10009 O O . GLN B 1 500 ? 31.062 -19.438 -29.906 1 98.19 500 GLN B O 1
ATOM 10014 N N . ARG B 1 501 ? 32.719 -19 -28.516 1 98.31 501 ARG B N 1
ATOM 10015 C CA . ARG B 1 501 ? 32.531 -20.25 -27.781 1 98.31 501 ARG B CA 1
ATOM 10016 C C . ARG B 1 501 ? 31.203 -20.297 -27.062 1 98.31 501 ARG B C 1
ATOM 10018 O O . ARG B 1 501 ? 30.516 -21.328 -27.062 1 98.31 501 ARG B O 1
ATOM 10025 N N . TYR B 1 502 ? 30.875 -19.141 -26.391 1 98.75 502 TYR B N 1
ATOM 10026 C CA . TYR B 1 502 ? 29.594 -19.078 -25.703 1 98.75 502 TYR B CA 1
ATOM 10027 C C . TYR B 1 502 ? 28.438 -19.297 -26.688 1 98.75 502 TYR B C 1
ATOM 10029 O O . TYR B 1 502 ? 27.547 -20.109 -26.422 1 98.75 502 TYR B O 1
ATOM 10037 N N . ARG B 1 503 ? 28.453 -18.641 -27.828 1 98.5 503 ARG B N 1
ATOM 10038 C CA . ARG B 1 503 ? 27.391 -18.766 -28.844 1 98.5 503 ARG B CA 1
ATOM 10039 C C . ARG B 1 503 ? 27.281 -20.203 -29.344 1 98.5 503 ARG B C 1
ATOM 10041 O O . ARG B 1 503 ? 26.188 -20.719 -29.5 1 98.5 503 ARG B O 1
ATOM 10048 N N . LYS B 1 504 ? 28.422 -20.797 -29.625 1 98.44 504 LYS B N 1
ATOM 10049 C CA . LYS B 1 504 ? 28.438 -22.172 -30.125 1 98.44 504 LYS B CA 1
ATOM 10050 C C . LYS B 1 504 ? 27.844 -23.141 -29.109 1 98.44 504 LYS B C 1
ATOM 10052 O O . LYS B 1 504 ? 27.016 -23.969 -29.453 1 98.44 504 LYS B O 1
ATOM 10057 N N . TYR B 1 505 ? 28.266 -23.047 -27.922 1 98.44 505 TYR B N 1
ATOM 10058 C CA . TYR B 1 505 ? 27.781 -23.906 -26.844 1 98.44 505 TYR B CA 1
ATOM 10059 C C . TYR B 1 505 ? 26.266 -23.766 -26.688 1 98.44 505 TYR B C 1
ATOM 10061 O O . TYR B 1 505 ? 25.562 -24.766 -26.594 1 98.44 505 TYR B O 1
ATOM 10069 N N . ILE B 1 506 ? 25.766 -22.516 -26.625 1 98.69 506 ILE B N 1
ATOM 10070 C CA . ILE B 1 506 ? 24.344 -22.234 -26.422 1 98.69 506 ILE B CA 1
ATOM 10071 C C . ILE B 1 506 ? 23.547 -22.781 -27.594 1 98.69 506 ILE B C 1
ATOM 10073 O O . ILE B 1 506 ? 22.516 -23.453 -27.406 1 98.69 506 ILE B O 1
ATOM 10077 N N . LEU B 1 507 ? 24.031 -22.516 -28.797 1 98.56 507 LEU B N 1
ATOM 10078 C CA . LEU B 1 507 ? 23.344 -22.969 -30 1 98.56 507 LEU B CA 1
ATOM 10079 C C . LEU B 1 507 ? 23.266 -24.484 -30.047 1 98.56 507 LEU B C 1
ATOM 10081 O O . LEU B 1 507 ? 22.188 -25.047 -30.281 1 98.56 507 LEU B O 1
ATOM 10085 N N . GLU B 1 508 ? 24.359 -25.156 -29.781 1 98.44 508 GLU B N 1
ATOM 10086 C CA . GLU B 1 508 ? 24.406 -26.609 -29.828 1 98.44 508 GLU B CA 1
ATOM 10087 C C . GLU B 1 508 ? 23.5 -27.219 -28.75 1 98.44 508 GLU B C 1
ATOM 10089 O O . GLU B 1 508 ? 22.859 -28.25 -28.984 1 98.44 508 GLU B O 1
ATOM 10094 N N . THR B 1 509 ? 23.484 -26.609 -27.641 1 98.62 509 THR B N 1
ATOM 10095 C CA . THR B 1 509 ? 22.641 -27.094 -26.547 1 98.62 509 THR B CA 1
ATOM 10096 C C . THR B 1 509 ? 21.172 -26.984 -26.922 1 98.62 509 THR B C 1
ATOM 10098 O O . THR B 1 509 ? 20.406 -27.953 -26.766 1 98.62 509 THR B O 1
ATOM 10101 N N . ILE B 1 510 ? 20.719 -25.797 -27.438 1 98.5 510 ILE B N 1
ATOM 10102 C CA . ILE B 1 510 ? 19.328 -25.594 -27.781 1 98.5 510 ILE B CA 1
ATOM 10103 C C . ILE B 1 510 ? 18.938 -26.531 -28.938 1 98.5 510 ILE B C 1
ATOM 10105 O O . ILE B 1 510 ? 17.859 -27.109 -28.938 1 98.5 510 ILE B O 1
ATOM 10109 N N . GLU B 1 511 ? 19.844 -26.688 -29.875 1 97.5 511 GLU B N 1
ATOM 10110 C CA . GLU B 1 511 ? 19.594 -27.594 -31 1 97.5 511 GLU B CA 1
ATOM 10111 C C . GLU B 1 511 ? 19.359 -29.016 -30.516 1 97.5 511 GLU B C 1
ATOM 10113 O O . GLU B 1 511 ? 18.438 -29.688 -30.984 1 97.5 511 GLU B O 1
ATOM 10118 N N . ARG B 1 512 ? 20.172 -29.5 -29.656 1 98.06 512 ARG B N 1
ATOM 10119 C CA . ARG B 1 512 ? 20.031 -30.844 -29.109 1 98.06 512 ARG B CA 1
ATOM 10120 C C . ARG B 1 512 ? 18.688 -31 -28.375 1 98.06 512 ARG B C 1
ATOM 10122 O O . ARG B 1 512 ? 17.984 -31.984 -28.578 1 98.06 512 ARG B O 1
ATOM 10129 N N . LEU B 1 513 ? 18.344 -30.031 -27.531 1 98.06 513 LEU B N 1
ATOM 10130 C CA . LEU B 1 513 ? 17.109 -30.078 -26.75 1 98.06 513 LEU B CA 1
ATOM 10131 C C . LEU B 1 513 ? 15.891 -30.125 -27.656 1 98.06 513 LEU B C 1
ATOM 10133 O O . LEU B 1 513 ? 14.945 -30.875 -27.406 1 98.06 513 LEU B O 1
ATOM 10137 N N . VAL B 1 514 ? 15.938 -29.312 -28.688 1 96.56 514 VAL B N 1
ATOM 10138 C CA . VAL B 1 514 ? 14.781 -29.172 -29.562 1 96.56 514 VAL B CA 1
ATOM 10139 C C . VAL B 1 514 ? 14.719 -30.328 -30.547 1 96.56 514 VAL B C 1
ATOM 10141 O O . VAL B 1 514 ? 13.656 -30.922 -30.75 1 96.56 514 VAL B O 1
ATOM 10144 N N . THR B 1 515 ? 15.797 -30.766 -31.188 1 95 515 THR B N 1
ATOM 10145 C CA . THR B 1 515 ? 15.797 -31.719 -32.281 1 95 515 THR B CA 1
ATOM 10146 C C . THR B 1 515 ? 15.883 -33.156 -31.75 1 95 515 THR B C 1
ATOM 10148 O O . THR B 1 515 ? 15.227 -34.062 -32.281 1 95 515 THR B O 1
ATOM 10151 N N . GLN B 1 516 ? 16.625 -33.344 -30.75 1 95.75 516 GLN B N 1
ATOM 10152 C CA . GLN B 1 516 ? 16.828 -34.719 -30.266 1 95.75 516 GLN B CA 1
ATOM 10153 C C . GLN B 1 516 ? 15.852 -35.062 -29.156 1 95.75 516 GLN B C 1
ATOM 10155 O O . GLN B 1 516 ? 15.367 -36.188 -29.078 1 95.75 516 GLN B O 1
ATOM 10160 N N . GLU B 1 517 ? 15.609 -34.094 -28.359 1 95.75 517 GLU B N 1
ATOM 10161 C CA . GLU B 1 517 ? 14.766 -34.375 -27.203 1 95.75 517 GLU B CA 1
ATOM 10162 C C . GLU B 1 517 ? 13.32 -33.938 -27.453 1 95.75 517 GLU B C 1
ATOM 10164 O O . GLU B 1 517 ? 12.422 -34.281 -26.672 1 95.75 517 GLU B O 1
ATOM 10169 N N . GLY B 1 518 ? 13.102 -33.219 -28.438 1 94.62 518 GLY B N 1
ATOM 10170 C CA . GLY B 1 518 ? 11.758 -32.844 -28.828 1 94.62 518 GLY B CA 1
ATOM 10171 C C . GLY B 1 518 ? 11.148 -31.766 -27.938 1 94.62 518 GLY B C 1
ATOM 10172 O O . GLY B 1 518 ? 9.93 -31.594 -27.906 1 94.62 518 GLY B O 1
ATOM 10173 N N . LYS B 1 519 ? 11.969 -31.031 -27.219 1 96.69 519 LYS B N 1
ATOM 10174 C CA . LYS B 1 519 ? 11.453 -30.016 -26.297 1 96.69 519 LYS B CA 1
ATOM 10175 C C . LYS B 1 519 ? 10.977 -28.781 -27.047 1 96.69 519 LYS B C 1
ATOM 10177 O O . LYS B 1 519 ? 11.578 -28.375 -28.047 1 96.69 519 LYS B O 1
ATOM 10182 N N . LYS B 1 520 ? 9.867 -28.219 -26.594 1 96.81 520 LYS B N 1
ATOM 10183 C CA . LYS B 1 520 ? 9.367 -26.922 -27.062 1 96.81 520 LYS B CA 1
ATOM 10184 C C . LYS B 1 520 ? 9.609 -25.828 -26.016 1 96.81 520 LYS B C 1
ATOM 10186 O O . LYS B 1 520 ? 9.422 -26.047 -24.828 1 96.81 520 LYS B O 1
ATOM 10191 N N . PHE B 1 521 ? 10.109 -24.719 -26.469 1 98.12 521 PHE B N 1
ATOM 10192 C CA . PHE B 1 521 ? 10.375 -23.609 -25.578 1 98.12 521 PHE B CA 1
ATOM 10193 C C . PHE B 1 521 ? 9.547 -22.391 -25.953 1 98.12 521 PHE B C 1
ATOM 10195 O O . PHE B 1 521 ? 9.383 -22.078 -27.141 1 98.12 521 PHE B O 1
ATOM 10202 N N . GLY B 1 522 ? 8.984 -21.719 -24.906 1 98.12 522 GLY B N 1
ATOM 10203 C CA . GLY B 1 522 ? 8.047 -20.641 -25.172 1 98.12 522 GLY B CA 1
ATOM 10204 C C . GLY B 1 522 ? 8.602 -19.266 -24.828 1 98.12 522 GLY B C 1
ATOM 10205 O O . GLY B 1 522 ? 8.086 -18.25 -25.281 1 98.12 522 GLY B O 1
ATOM 10206 N N . ALA B 1 523 ? 9.695 -19.188 -24.031 1 98.69 523 ALA B N 1
ATOM 10207 C CA . ALA B 1 523 ? 10.289 -17.906 -23.625 1 98.69 523 ALA B CA 1
ATOM 10208 C C . ALA B 1 523 ? 11.695 -18.109 -23.078 1 98.69 523 ALA B C 1
ATOM 10210 O O . ALA B 1 523 ? 12.047 -19.188 -22.625 1 98.69 523 ALA B O 1
ATOM 10211 N N . LEU B 1 524 ? 12.508 -17.125 -23.266 1 98.88 524 LEU B N 1
ATOM 10212 C CA . LEU B 1 524 ? 13.758 -16.984 -22.516 1 98.88 524 LEU B CA 1
ATOM 10213 C C . LEU B 1 524 ? 13.594 -16.031 -21.344 1 98.88 524 LEU B C 1
ATOM 10215 O O . LEU B 1 524 ? 13.234 -14.867 -21.531 1 98.88 524 LEU B O 1
ATOM 10219 N N . ILE B 1 525 ? 13.789 -16.531 -20.109 1 98.88 525 ILE B N 1
ATOM 10220 C CA . ILE B 1 525 ? 13.609 -15.719 -18.906 1 98.88 525 ILE B CA 1
ATOM 10221 C C . ILE B 1 525 ? 14.945 -15.594 -18.172 1 98.88 525 ILE B C 1
ATOM 10223 O O . ILE B 1 525 ? 15.594 -16.594 -17.859 1 98.88 525 ILE B O 1
ATOM 10227 N N . MET B 1 526 ? 15.352 -14.328 -17.844 1 98.25 526 MET B N 1
ATOM 10228 C CA . MET B 1 526 ? 16.625 -14.133 -17.156 1 98.25 526 MET B CA 1
ATOM 10229 C C . MET B 1 526 ? 16.531 -13 -16.141 1 98.25 526 MET B C 1
ATOM 10231 O O . MET B 1 526 ? 15.844 -12.008 -16.375 1 98.25 526 MET B O 1
ATOM 10235 N N . GLU B 1 527 ? 17.188 -13.156 -15.031 1 98.75 527 GLU B N 1
ATOM 10236 C CA . GLU B 1 527 ? 17.625 -12.016 -14.227 1 98.75 527 GLU B CA 1
ATOM 10237 C C . GLU B 1 527 ? 18.875 -11.359 -14.82 1 98.75 527 GLU B C 1
ATOM 10239 O O . GLU B 1 527 ? 19.953 -11.953 -14.82 1 98.75 527 GLU B O 1
ATOM 10244 N N . PRO B 1 528 ? 18.781 -10.148 -15.242 1 98.75 528 PRO B N 1
ATOM 10245 C CA . PRO B 1 528 ? 19.969 -9.562 -15.867 1 98.75 528 PRO B CA 1
ATOM 10246 C C . PRO B 1 528 ? 21.078 -9.273 -14.859 1 98.75 528 PRO B C 1
ATOM 10248 O O . PRO B 1 528 ? 20.812 -8.703 -13.797 1 98.75 528 PRO B O 1
ATOM 10251 N N . ILE B 1 529 ? 22.297 -9.742 -15.109 1 98.62 529 ILE B N 1
ATOM 10252 C CA . ILE B 1 529 ? 23.578 -9.438 -14.477 1 98.62 529 ILE B CA 1
ATOM 10253 C C . ILE B 1 529 ? 23.719 -10.258 -13.203 1 98.62 529 ILE B C 1
ATOM 10255 O O . ILE B 1 529 ? 24.672 -11.031 -13.062 1 98.62 529 ILE B O 1
ATOM 10259 N N . ILE B 1 530 ? 22.766 -10.07 -12.188 1 98.75 530 ILE B N 1
ATOM 10260 C CA . ILE B 1 530 ? 22.922 -10.727 -10.898 1 98.75 530 ILE B CA 1
ATOM 10261 C C . ILE B 1 530 ? 21.688 -11.578 -10.594 1 98.75 530 ILE B C 1
ATOM 10263 O O . ILE B 1 530 ? 20.562 -11.094 -10.664 1 98.75 530 ILE B O 1
ATOM 10267 N N . LEU B 1 531 ? 21.891 -12.859 -10.344 1 98.44 531 LEU B N 1
ATOM 10268 C CA . LEU B 1 531 ? 20.859 -13.703 -9.758 1 98.44 531 LEU B CA 1
ATOM 10269 C C . LEU B 1 531 ? 20.875 -13.609 -8.234 1 98.44 531 LEU B C 1
ATOM 10271 O O . LEU B 1 531 ? 21.609 -14.336 -7.57 1 98.44 531 LEU B O 1
ATOM 10275 N N . GLY B 1 532 ? 20.016 -12.719 -7.691 1 96.88 532 GLY B N 1
ATOM 10276 C CA . GLY B 1 532 ? 20.047 -12.359 -6.285 1 96.88 532 GLY B CA 1
ATOM 10277 C C . GLY B 1 532 ? 19.781 -13.539 -5.359 1 96.88 532 GLY B C 1
ATOM 10278 O O . GLY B 1 532 ? 20.703 -14 -4.664 1 96.88 532 GLY B O 1
ATOM 10279 N N . ALA B 1 533 ? 18.594 -14.133 -5.379 1 95 533 ALA B N 1
ATOM 10280 C CA . ALA B 1 533 ? 18.188 -15.195 -4.469 1 95 533 ALA B CA 1
ATOM 10281 C C . ALA B 1 533 ? 18.984 -16.469 -4.719 1 95 533 ALA B C 1
ATOM 10283 O O . ALA B 1 533 ? 19.047 -17.344 -3.854 1 95 533 ALA B O 1
ATOM 10284 N N . GLY B 1 534 ? 19.641 -16.562 -5.906 1 95.38 534 GLY B N 1
ATOM 10285 C CA . GLY B 1 534 ? 20.469 -17.719 -6.223 1 95.38 534 GLY B CA 1
ATOM 10286 C C . GLY B 1 534 ? 21.812 -17.703 -5.5 1 95.38 534 GLY B C 1
ATOM 10287 O O . GLY B 1 534 ? 22.578 -18.672 -5.59 1 95.38 534 GLY B O 1
ATOM 10288 N N . GLY B 1 535 ? 22.062 -16.703 -4.738 1 95.06 535 GLY B N 1
ATOM 10289 C CA . GLY B 1 535 ? 23.328 -16.547 -4.031 1 95.06 535 GLY B CA 1
ATOM 10290 C C . GLY B 1 535 ? 24.172 -15.406 -4.574 1 95.06 535 GLY B C 1
ATOM 10291 O O . GLY B 1 535 ? 25.406 -15.5 -4.598 1 95.06 535 GLY B O 1
ATOM 10292 N N . MET B 1 536 ? 23.484 -14.422 -5.055 1 97.56 536 MET B N 1
ATOM 10293 C CA . MET B 1 536 ? 24.172 -13.273 -5.648 1 97.56 536 MET B CA 1
ATOM 10294 C C . MET B 1 536 ? 25.156 -13.727 -6.723 1 97.56 536 MET B C 1
ATOM 10296 O O . MET B 1 536 ? 26.328 -13.367 -6.684 1 97.56 536 MET B O 1
ATOM 10300 N N . LEU B 1 537 ? 24.609 -14.477 -7.645 1 98.31 537 LEU B N 1
ATOM 10301 C CA . LEU B 1 537 ? 25.438 -14.984 -8.742 1 98.31 537 LEU B CA 1
ATOM 10302 C C . LEU B 1 537 ? 25.609 -13.922 -9.82 1 98.31 537 LEU B C 1
ATOM 10304 O O . LEU B 1 537 ? 24.656 -13.547 -10.492 1 98.31 537 LEU B O 1
ATOM 10308 N N . PHE B 1 538 ? 26.797 -13.398 -9.898 1 98.75 538 PHE B N 1
ATOM 10309 C CA . PHE B 1 538 ? 27.125 -12.414 -10.93 1 98.75 538 PHE B CA 1
ATOM 10310 C C . PHE B 1 538 ? 27.469 -13.102 -12.242 1 98.75 538 PHE B C 1
ATOM 10312 O O . PHE B 1 538 ? 28.609 -13.523 -12.453 1 98.75 538 PHE B O 1
ATOM 10319 N N . CYS B 1 539 ? 26.5 -13.18 -13.125 1 98.81 539 CYS B N 1
ATOM 10320 C CA . CYS B 1 539 ? 26.656 -13.852 -14.414 1 98.81 539 CYS B CA 1
ATOM 10321 C C . CYS B 1 539 ? 27.516 -13.016 -15.359 1 98.81 539 CYS B C 1
ATOM 10323 O O . CYS B 1 539 ? 27.344 -11.797 -15.438 1 98.81 539 CYS B O 1
ATOM 10325 N N . ASP B 1 540 ? 28.453 -13.664 -16.031 1 98.81 540 ASP B N 1
ATOM 10326 C CA . ASP B 1 540 ? 29.156 -12.953 -17.094 1 98.81 540 ASP B CA 1
ATOM 10327 C C . ASP B 1 540 ? 28.172 -12.305 -18.062 1 98.81 540 ASP B C 1
ATOM 10329 O O . ASP B 1 540 ? 27.422 -13 -18.75 1 98.81 540 ASP B O 1
ATOM 10333 N N . PRO B 1 541 ? 28.219 -10.953 -18.141 1 98.62 541 PRO B N 1
ATOM 10334 C CA . PRO B 1 541 ? 27.281 -10.273 -19.031 1 98.62 541 PRO B CA 1
ATOM 10335 C C . PRO B 1 541 ? 27.391 -10.758 -20.469 1 98.62 541 PRO B C 1
ATOM 10337 O O . PRO B 1 541 ? 26.391 -10.789 -21.203 1 98.62 541 PRO B O 1
ATOM 10340 N N . LEU B 1 542 ? 28.562 -11.156 -20.891 1 98.75 542 LEU B N 1
ATOM 10341 C CA . LEU B 1 542 ? 28.766 -11.664 -22.25 1 98.75 542 LEU B CA 1
ATOM 10342 C C . LEU B 1 542 ? 27.906 -12.906 -22.484 1 98.75 542 LEU B C 1
ATOM 10344 O O . LEU B 1 542 ? 27.359 -13.086 -23.562 1 98.75 542 LEU B O 1
ATOM 10348 N N . PHE B 1 543 ? 27.844 -13.828 -21.516 1 98.88 543 PHE B N 1
ATOM 10349 C CA . PHE B 1 543 ? 27.078 -15.062 -21.656 1 98.88 543 PHE B CA 1
ATOM 10350 C C . PHE B 1 543 ? 25.594 -14.758 -21.859 1 98.88 543 PHE B C 1
ATOM 10352 O O . PHE B 1 543 ? 24.953 -15.352 -22.719 1 98.88 543 PHE B O 1
ATOM 10359 N N . GLN B 1 544 ? 25.016 -13.852 -21.062 1 98.88 544 GLN B N 1
ATOM 10360 C CA . GLN B 1 544 ? 23.609 -13.492 -21.188 1 98.88 544 GLN B CA 1
ATOM 10361 C C . GLN B 1 544 ? 23.328 -12.82 -22.531 1 98.88 544 GLN B C 1
ATOM 10363 O O . GLN B 1 544 ? 22.281 -13.062 -23.141 1 98.88 544 GLN B O 1
ATOM 10368 N N . ARG B 1 545 ? 24.266 -11.953 -22.969 1 98.69 545 ARG B N 1
ATOM 10369 C CA . ARG B 1 545 ? 24.141 -11.344 -24.281 1 98.69 545 ARG B CA 1
ATOM 10370 C C . ARG B 1 545 ? 24.125 -12.406 -25.375 1 98.69 545 ARG B C 1
ATOM 10372 O O . ARG B 1 545 ? 23.25 -12.383 -26.25 1 98.69 545 ARG B O 1
ATOM 10379 N N . CYS B 1 546 ? 25 -13.367 -25.297 1 98.75 546 CYS B N 1
ATOM 10380 C CA . CYS B 1 546 ? 25.094 -14.438 -26.297 1 98.75 546 CYS B CA 1
ATOM 10381 C C . CYS B 1 546 ? 23.828 -15.289 -26.281 1 98.75 546 CYS B C 1
ATOM 10383 O O . CYS B 1 546 ? 23.344 -15.711 -27.344 1 98.75 546 CYS B O 1
ATOM 10385 N N . LEU B 1 547 ? 23.328 -15.57 -25.109 1 98.81 547 LEU B N 1
ATOM 10386 C CA . LEU B 1 547 ? 22.109 -16.359 -24.969 1 98.81 547 LEU B CA 1
ATOM 10387 C C . LEU B 1 547 ? 20.953 -15.672 -25.688 1 98.81 547 LEU B C 1
ATOM 10389 O O . LEU B 1 547 ? 20.234 -16.312 -26.453 1 98.81 547 LEU B O 1
ATOM 10393 N N . ALA B 1 548 ? 20.734 -14.352 -25.438 1 98.56 548 ALA B N 1
ATOM 10394 C CA . ALA B 1 548 ? 19.688 -13.586 -26.109 1 98.56 548 ALA B CA 1
ATOM 10395 C C . ALA B 1 548 ? 19.906 -13.562 -27.625 1 98.56 548 ALA B C 1
ATOM 10397 O O . ALA B 1 548 ? 18.953 -13.734 -28.391 1 98.56 548 ALA B O 1
ATOM 10398 N N . ASP B 1 549 ? 21.172 -13.383 -28.031 1 98.19 549 ASP B N 1
ATOM 10399 C CA . ASP B 1 549 ? 21.516 -13.297 -29.453 1 98.19 549 ASP B CA 1
ATOM 10400 C C . ASP B 1 549 ? 21.219 -14.617 -30.172 1 98.19 549 ASP B C 1
ATOM 10402 O O . ASP B 1 549 ? 20.672 -14.625 -31.281 1 98.19 549 ASP B O 1
ATOM 10406 N N . VAL B 1 550 ? 21.594 -15.711 -29.547 1 98.44 550 VAL B N 1
ATOM 10407 C CA . VAL B 1 550 ? 21.391 -17.016 -30.156 1 98.44 550 VAL B CA 1
ATOM 10408 C C . VAL B 1 550 ? 19.906 -17.297 -30.297 1 98.44 550 VAL B C 1
ATOM 10410 O O . VAL B 1 550 ? 19.453 -17.781 -31.344 1 98.44 550 VAL B O 1
ATOM 10413 N N . VAL B 1 551 ? 19.141 -17 -29.281 1 97.94 551 VAL B N 1
ATOM 10414 C CA . VAL B 1 551 ? 17.703 -17.234 -29.297 1 97.94 551 VAL B CA 1
ATOM 10415 C C . VAL B 1 551 ? 17.062 -16.391 -30.391 1 97.94 551 VAL B C 1
ATOM 10417 O O . VAL B 1 551 ? 16.266 -16.906 -31.188 1 97.94 551 VAL B O 1
ATOM 10420 N N . ARG B 1 552 ? 17.438 -15.148 -30.531 1 96.44 552 ARG B N 1
ATOM 10421 C CA . ARG B 1 552 ? 16.844 -14.227 -31.5 1 96.44 552 ARG B CA 1
ATOM 10422 C C . ARG B 1 552 ? 17.344 -14.516 -32.906 1 96.44 552 ARG B C 1
ATOM 10424 O O . ARG B 1 552 ? 16.609 -14.336 -33.875 1 96.44 552 ARG B O 1
ATOM 10431 N N . GLY B 1 553 ? 18.531 -15.008 -33.031 1 95.44 553 GLY B N 1
ATOM 10432 C CA . GLY B 1 553 ? 19.172 -15.172 -34.344 1 95.44 553 GLY B CA 1
ATOM 10433 C C . GLY B 1 553 ? 18.875 -16.5 -35 1 95.44 553 GLY B C 1
ATOM 10434 O O . GLY B 1 553 ? 19.219 -16.719 -36.156 1 95.44 553 GLY B O 1
ATOM 10435 N N . ASN B 1 554 ? 18.172 -17.375 -34.281 1 94.56 554 ASN B N 1
ATOM 10436 C CA . ASN B 1 554 ? 17.922 -18.703 -34.812 1 94.56 554 ASN B CA 1
ATOM 10437 C C . ASN B 1 554 ? 16.469 -19.109 -34.656 1 94.56 554 ASN B C 1
ATOM 10439 O O . ASN B 1 554 ? 16.156 -20.125 -34.031 1 94.56 554 ASN B O 1
ATOM 10443 N N . PRO B 1 555 ? 15.539 -18.344 -35.25 1 93.69 555 PRO B N 1
ATOM 10444 C CA . PRO B 1 555 ? 14.117 -18.656 -35.094 1 93.69 555 PRO B CA 1
ATOM 10445 C C . PRO B 1 555 ? 13.766 -20.047 -35.625 1 93.69 555 PRO B C 1
ATOM 10447 O O . PRO B 1 555 ? 12.781 -20.656 -35.188 1 93.69 555 PRO B O 1
ATOM 10450 N N . GLN B 1 556 ? 14.57 -20.625 -36.5 1 91.25 556 GLN B N 1
ATOM 10451 C CA . GLN B 1 556 ? 14.32 -21.922 -37.125 1 91.25 556 GLN B CA 1
ATOM 10452 C C . GLN B 1 556 ? 14.414 -23.047 -36.094 1 91.25 556 GLN B C 1
ATOM 10454 O O . GLN B 1 556 ? 13.883 -24.125 -36.312 1 91.25 556 GLN B O 1
ATOM 10459 N N . LEU B 1 557 ? 15.047 -22.797 -35 1 92.75 557 LEU B N 1
ATOM 10460 C CA . LEU B 1 557 ? 15.164 -23.797 -33.938 1 92.75 557 LEU B CA 1
ATOM 10461 C C . LEU B 1 557 ? 13.805 -24.078 -33.312 1 92.75 557 LEU B C 1
ATOM 10463 O O . LEU B 1 557 ? 13.555 -25.188 -32.812 1 92.75 557 LEU B O 1
ATOM 10467 N N . PHE B 1 558 ? 12.922 -23.094 -33.406 1 92.94 558 PHE B N 1
ATOM 10468 C CA . PHE B 1 558 ? 11.711 -23.172 -32.594 1 92.94 558 PHE B CA 1
ATOM 10469 C C . PHE B 1 558 ? 10.484 -23.375 -33.469 1 92.94 558 PHE B C 1
ATOM 10471 O O . PHE B 1 558 ? 9.414 -23.75 -32.969 1 92.94 558 PHE B O 1
ATOM 10478 N N . ASN B 1 559 ? 10.617 -23.094 -34.75 1 82.12 559 ASN B N 1
ATOM 10479 C CA . ASN B 1 559 ? 9.516 -23.234 -35.688 1 82.12 559 ASN B CA 1
ATOM 10480 C C . ASN B 1 559 ? 9.578 -24.562 -36.438 1 82.12 559 ASN B C 1
ATOM 10482 O O . ASN B 1 559 ? 9.711 -24.594 -37.656 1 82.12 559 ASN B O 1
ATOM 10486 N N . ARG B 1 560 ? 9.75 -25.719 -35.969 1 66.31 560 ARG B N 1
ATOM 10487 C CA . ARG B 1 560 ? 10.047 -26.938 -36.719 1 66.31 560 ARG B CA 1
ATOM 10488 C C . ARG B 1 560 ? 8.891 -27.297 -37.656 1 66.31 560 ARG B C 1
ATOM 10490 O O . ARG B 1 560 ? 9.094 -27.969 -38.656 1 66.31 560 ARG B O 1
ATOM 10497 N N . GLY B 1 561 ? 7.723 -27.031 -37.25 1 57.03 561 GLY B N 1
ATOM 10498 C CA . GLY B 1 561 ? 6.652 -27.516 -38.094 1 57.03 561 GLY B CA 1
ATOM 10499 C C . GLY B 1 561 ? 6.297 -26.547 -39.219 1 57.03 561 GLY B C 1
ATOM 10500 O O . GLY B 1 561 ? 5.547 -26.891 -40.125 1 57.03 561 GLY B O 1
ATOM 10501 N N . ARG B 1 562 ? 6.457 -25.188 -39.031 1 56.62 562 ARG B N 1
ATOM 10502 C CA . ARG B 1 562 ? 5.98 -24.25 -40.062 1 56.62 562 ARG B CA 1
ATOM 10503 C C . ARG B 1 562 ? 7.141 -23.703 -40.875 1 56.62 562 ARG B C 1
ATOM 10505 O O . ARG B 1 562 ? 8.203 -23.406 -40.344 1 56.62 562 ARG B O 1
ATOM 10512 N N . LEU B 1 563 ? 7.148 -24.016 -42.094 1 52.38 563 LEU B N 1
ATOM 10513 C CA . LEU B 1 563 ? 8.117 -23.672 -43.156 1 52.38 563 LEU B CA 1
ATOM 10514 C C . LEU B 1 563 ? 8.375 -22.172 -43.188 1 52.38 563 LEU B C 1
ATOM 10516 O O . LEU B 1 563 ? 9.438 -21.719 -43.625 1 52.38 563 LEU B O 1
ATOM 10520 N N . THR B 1 564 ? 7.324 -21.25 -43 1 52.5 564 THR B N 1
ATOM 10521 C CA . THR B 1 564 ? 7.594 -19.844 -43.25 1 52.5 564 THR B CA 1
ATOM 10522 C C . THR B 1 564 ? 7.492 -19.031 -41.969 1 52.5 564 THR B C 1
ATOM 10524 O O . THR B 1 564 ? 6.492 -19.125 -41.25 1 52.5 564 THR B O 1
ATOM 10527 N N . GLU B 1 565 ? 8.656 -18.656 -41.375 1 57.16 565 GLU B N 1
ATOM 10528 C CA . GLU B 1 565 ? 8.625 -17.672 -40.281 1 57.16 565 GLU B CA 1
ATOM 10529 C C . GLU B 1 565 ? 7.906 -16.391 -40.75 1 57.16 565 GLU B C 1
ATOM 10531 O O . GLU B 1 565 ? 8.156 -15.891 -41.844 1 57.16 565 GLU B O 1
ATOM 10536 N N . PRO B 1 566 ? 6.809 -16.062 -40 1 61.69 566 PRO B N 1
ATOM 10537 C CA . PRO B 1 566 ? 6.27 -14.75 -40.375 1 61.69 566 PRO B CA 1
ATOM 10538 C C . PRO B 1 566 ? 7.344 -13.664 -40.438 1 61.69 566 PRO B C 1
ATOM 10540 O O . PRO B 1 566 ? 8.273 -13.68 -39.625 1 61.69 566 PRO B O 1
ATOM 10543 N N . GLN B 1 567 ? 7.52 -13.102 -41.438 1 63.16 567 GLN B N 1
ATOM 10544 C CA . GLN B 1 567 ? 8.422 -11.969 -41.625 1 63.16 567 GLN B CA 1
ATOM 10545 C C . GLN B 1 567 ? 8.227 -10.945 -40.5 1 63.16 567 GLN B C 1
ATOM 10547 O O . GLN B 1 567 ? 7.098 -10.617 -40.125 1 63.16 567 GLN B O 1
ATOM 10552 N N . PRO B 1 568 ? 9.422 -10.672 -39.844 1 72.75 568 PRO B N 1
ATOM 10553 C CA . PRO B 1 568 ? 9.297 -9.625 -38.812 1 72.75 568 PRO B CA 1
ATOM 10554 C C . PRO B 1 568 ? 8.562 -8.391 -39.344 1 72.75 568 PRO B C 1
ATOM 10556 O O . PRO B 1 568 ? 8.805 -7.953 -40.469 1 72.75 568 PRO B O 1
ATOM 10559 N N . GLN B 1 569 ? 7.633 -7.93 -38.656 1 65.62 569 GLN B N 1
ATOM 10560 C CA . GLN B 1 569 ? 6.844 -6.758 -39.031 1 65.62 569 GLN B CA 1
ATOM 10561 C C . GLN B 1 569 ? 7.68 -5.484 -38.938 1 65.62 569 GLN B C 1
ATOM 10563 O O . GLN B 1 569 ? 7.504 -4.566 -39.75 1 65.62 569 GLN B O 1
ATOM 10568 N N . THR B 1 570 ? 8.531 -5.453 -37.938 1 79.12 570 THR B N 1
ATOM 10569 C CA . THR B 1 570 ? 9.406 -4.305 -37.688 1 79.12 570 THR B CA 1
ATOM 10570 C C . THR B 1 570 ? 10.742 -4.75 -37.125 1 79.12 570 THR B C 1
ATOM 10572 O O . THR B 1 570 ? 10.922 -5.918 -36.781 1 79.12 570 THR B O 1
ATOM 10575 N N . ASP B 1 571 ? 11.609 -3.836 -37.062 1 83.56 571 ASP B N 1
ATOM 10576 C CA . ASP B 1 571 ? 12.922 -4.105 -36.469 1 83.56 571 ASP B CA 1
ATOM 10577 C C . ASP B 1 571 ? 12.805 -4.359 -34.969 1 83.56 571 ASP B C 1
ATOM 10579 O O . ASP B 1 571 ? 13.727 -4.887 -34.344 1 83.56 571 ASP B O 1
ATOM 10583 N N . LEU B 1 572 ? 11.578 -4.152 -34.531 1 91 572 LEU B N 1
ATOM 10584 C CA . LEU B 1 572 ? 11.367 -4.277 -33.094 1 91 572 LEU B CA 1
ATOM 10585 C C . LEU B 1 572 ? 10.625 -5.57 -32.75 1 91 572 LEU B C 1
ATOM 10587 O O . LEU B 1 572 ? 10.398 -5.875 -31.594 1 91 572 LEU B O 1
ATOM 10591 N N . SER B 1 573 ? 10.32 -6.34 -33.812 1 93.56 573 SER B N 1
ATOM 10592 C CA . SER B 1 573 ? 9.625 -7.605 -33.594 1 93.56 573 SER B CA 1
ATOM 10593 C C . SER B 1 573 ? 10.531 -8.633 -32.938 1 93.56 573 SER B C 1
ATOM 10595 O O . SER B 1 573 ? 11.719 -8.711 -33.219 1 93.56 573 SER B O 1
ATOM 10597 N N . TRP B 1 574 ? 9.891 -9.352 -32.062 1 95 574 TRP B N 1
ATOM 10598 C CA . TRP B 1 574 ? 10.711 -10.398 -31.438 1 95 574 TRP B CA 1
ATOM 10599 C C . TRP B 1 574 ? 10.945 -11.547 -32.406 1 95 574 TRP B C 1
ATOM 10601 O O . TRP B 1 574 ? 10.156 -11.758 -33.344 1 95 574 TRP B O 1
ATOM 10611 N N . SER B 1 575 ? 12.055 -12.242 -32.281 1 95.06 575 SER B N 1
ATOM 10612 C CA . SER B 1 575 ? 12.469 -13.375 -33.094 1 95.06 575 SER B CA 1
ATOM 10613 C C . SER B 1 575 ? 12.906 -14.547 -32.219 1 95.06 575 SER B C 1
ATOM 10615 O O . SER B 1 575 ? 13.531 -14.359 -31.188 1 95.06 575 SER B O 1
ATOM 10617 N N . GLY B 1 576 ? 12.578 -15.773 -32.688 1 95.88 576 GLY B N 1
ATOM 10618 C CA . GLY B 1 576 ? 12.852 -16.953 -31.891 1 95.88 576 GLY B CA 1
ATOM 10619 C C . GLY B 1 576 ? 11.875 -17.125 -30.734 1 95.88 576 GLY B C 1
ATOM 10620 O O . GLY B 1 576 ? 10.75 -17.594 -30.938 1 95.88 576 GLY B O 1
ATOM 10621 N N . LEU B 1 577 ? 12.305 -16.656 -29.609 1 97.81 577 LEU B N 1
ATOM 10622 C CA . LEU B 1 577 ? 11.461 -16.656 -28.406 1 97.81 577 LEU B CA 1
ATOM 10623 C C . LEU B 1 577 ? 11.352 -15.25 -27.828 1 97.81 577 LEU B C 1
ATOM 10625 O O . LEU B 1 577 ? 12.289 -14.461 -27.922 1 97.81 577 LEU B O 1
ATOM 10629 N N . PRO B 1 578 ? 10.148 -14.93 -27.188 1 98.44 578 PRO B N 1
ATOM 10630 C CA . PRO B 1 578 ? 10.141 -13.719 -26.375 1 98.44 578 PRO B CA 1
ATOM 10631 C C . PRO B 1 578 ? 11.219 -13.719 -25.297 1 98.44 578 PRO B C 1
ATOM 10633 O O . PRO B 1 578 ? 11.391 -14.719 -24.594 1 98.44 578 PRO B O 1
ATOM 10636 N N . VAL B 1 579 ? 11.961 -12.633 -25.203 1 98.81 579 VAL B N 1
ATOM 10637 C CA . VAL B 1 579 ? 12.961 -12.461 -24.156 1 98.81 579 VAL B CA 1
ATOM 10638 C C . VAL B 1 579 ? 12.367 -11.688 -23 1 98.81 579 VAL B C 1
ATOM 10640 O O . VAL B 1 579 ? 11.906 -10.555 -23.156 1 98.81 579 VAL B O 1
ATOM 10643 N N . ILE B 1 580 ? 12.305 -12.297 -21.797 1 98.94 580 ILE B N 1
ATOM 10644 C CA . ILE B 1 580 ? 11.742 -11.719 -20.594 1 98.94 580 ILE B CA 1
ATOM 10645 C C . ILE B 1 580 ? 12.859 -11.406 -19.594 1 98.94 580 ILE B C 1
ATOM 10647 O O . ILE B 1 580 ? 13.609 -12.297 -19.188 1 98.94 580 ILE B O 1
ATOM 10651 N N . PHE B 1 581 ? 13.016 -10.148 -19.219 1 98.94 581 PHE B N 1
ATOM 10652 C CA . PHE B 1 581 ? 13.977 -9.766 -18.188 1 98.94 581 PHE B CA 1
ATOM 10653 C C . PHE B 1 581 ? 13.273 -9.539 -16.859 1 98.94 581 PHE B C 1
ATOM 10655 O O . PHE B 1 581 ? 12.398 -8.68 -16.75 1 98.94 581 PHE B O 1
ATOM 10662 N N . ASP B 1 582 ? 13.641 -10.359 -15.852 1 98.88 582 ASP B N 1
ATOM 10663 C CA . ASP B 1 582 ? 13.25 -10.148 -14.461 1 98.88 582 ASP B CA 1
ATOM 10664 C C . ASP B 1 582 ? 14.109 -9.078 -13.805 1 98.88 582 ASP B C 1
ATOM 10666 O O . ASP B 1 582 ? 15.141 -9.383 -13.203 1 98.88 582 ASP B O 1
ATOM 10670 N N . GLU B 1 583 ? 13.688 -7.828 -13.914 1 98.75 583 GLU B N 1
ATOM 10671 C CA . GLU B 1 583 ? 14.422 -6.703 -13.336 1 98.75 583 GLU B CA 1
ATOM 10672 C C . GLU B 1 583 ? 13.844 -6.309 -11.977 1 98.75 583 GLU B C 1
ATOM 10674 O O . GLU B 1 583 ? 14 -5.172 -11.531 1 98.75 583 GLU B O 1
ATOM 10679 N N . VAL B 1 584 ? 13.148 -7.262 -11.32 1 98.75 584 VAL B N 1
ATOM 10680 C CA . VAL B 1 584 ? 12.555 -7.008 -10.008 1 98.75 584 VAL B CA 1
ATOM 10681 C C . VAL B 1 584 ? 13.641 -6.559 -9.031 1 98.75 584 VAL B C 1
ATOM 10683 O O . VAL B 1 584 ? 13.477 -5.555 -8.336 1 98.75 584 VAL B O 1
ATOM 10686 N N . PHE B 1 585 ? 14.758 -7.281 -9 1 98.25 585 PHE B N 1
ATOM 10687 C CA . PHE B 1 585 ? 15.859 -6.973 -8.102 1 98.25 585 PHE B CA 1
ATOM 10688 C C . PHE B 1 585 ? 16.828 -5.988 -8.75 1 98.25 585 PHE B C 1
ATOM 10690 O O . PHE B 1 585 ? 17.188 -4.98 -8.141 1 98.25 585 PHE B O 1
ATOM 10697 N N . THR B 1 586 ? 17.188 -6.168 -9.969 1 98.25 586 THR B N 1
ATOM 10698 C CA . THR B 1 586 ? 18.344 -5.516 -10.578 1 98.25 586 THR B CA 1
ATOM 10699 C C . THR B 1 586 ? 17.938 -4.199 -11.234 1 98.25 586 THR B C 1
ATOM 10701 O O . THR B 1 586 ? 18.797 -3.426 -11.664 1 98.25 586 THR B O 1
ATOM 10704 N N . GLY B 1 587 ? 16.656 -3.916 -11.266 1 97.25 587 GLY B N 1
ATOM 10705 C CA . GLY B 1 587 ? 16.203 -2.766 -12.039 1 97.25 587 GLY B CA 1
ATOM 10706 C C . GLY B 1 587 ? 16.141 -1.49 -11.219 1 97.25 587 GLY B C 1
ATOM 10707 O O . GLY B 1 587 ? 16.375 -1.51 -10.008 1 97.25 587 GLY B O 1
ATOM 10708 N N . LEU B 1 588 ? 15.898 -0.378 -11.914 1 97.38 588 LEU B N 1
ATOM 10709 C CA . LEU B 1 588 ? 15.602 0.945 -11.375 1 97.38 588 LEU B CA 1
ATOM 10710 C C . LEU B 1 588 ? 16.719 1.417 -10.453 1 97.38 588 LEU B C 1
ATOM 10712 O O . LEU B 1 588 ? 16.484 1.68 -9.273 1 97.38 588 LEU B O 1
ATOM 10716 N N . TYR B 1 589 ? 17.922 1.539 -10.906 1 96.69 589 TYR B N 1
ATOM 10717 C CA . TYR B 1 589 ? 19.109 2.16 -10.32 1 96.69 589 TYR B CA 1
ATOM 10718 C C . TYR B 1 589 ? 19.75 1.246 -9.281 1 96.69 589 TYR B C 1
ATOM 10720 O O . TYR B 1 589 ? 20.734 1.616 -8.648 1 96.69 589 TYR B O 1
ATOM 10728 N N . ARG B 1 590 ? 19.219 0.014 -9.016 1 97.75 590 ARG B N 1
ATOM 10729 C CA . ARG B 1 590 ? 19.844 -0.931 -8.102 1 97.75 590 ARG B CA 1
ATOM 10730 C C . ARG B 1 590 ? 21.328 -1.113 -8.422 1 97.75 590 ARG B C 1
ATOM 10732 O O . ARG B 1 590 ? 22.172 -1.122 -7.52 1 97.75 590 ARG B O 1
ATOM 10739 N N . LEU B 1 591 ? 21.609 -1.235 -9.727 1 98 591 LEU B N 1
ATOM 10740 C CA . LEU B 1 591 ? 22.969 -1.489 -10.164 1 98 591 LEU B CA 1
ATOM 10741 C C . LEU B 1 591 ? 23.609 -0.223 -10.727 1 98 591 LEU B C 1
ATOM 10743 O O . LEU B 1 591 ? 24.609 -0.291 -11.438 1 98 591 LEU B O 1
ATOM 10747 N N . GLY B 1 592 ? 23 0.946 -10.469 1 96.5 592 GLY B N 1
ATOM 10748 C CA . GLY B 1 592 ? 23.609 2.219 -10.82 1 96.5 592 GLY B CA 1
ATOM 10749 C C . GLY B 1 592 ? 23.094 2.781 -12.133 1 96.5 592 GLY B C 1
ATOM 10750 O O . GLY B 1 592 ? 23.484 3.875 -12.547 1 96.5 592 GLY B O 1
ATOM 10751 N N . ARG B 1 593 ? 22.297 2.012 -12.844 1 96.44 593 ARG B N 1
ATOM 10752 C CA . ARG B 1 593 ? 21.688 2.463 -14.086 1 96.44 593 ARG B CA 1
ATOM 10753 C C . ARG B 1 593 ? 20.156 2.342 -14.023 1 96.44 593 ARG B C 1
ATOM 10755 O O . ARG B 1 593 ? 19.625 1.614 -13.188 1 96.44 593 ARG B O 1
ATOM 10762 N N . LYS B 1 594 ? 19.438 3.059 -14.945 1 97.19 594 LYS B N 1
ATOM 10763 C CA . LYS B 1 594 ? 17.969 3.066 -14.992 1 97.19 594 LYS B CA 1
ATOM 10764 C C . LYS B 1 594 ? 17.422 1.662 -15.234 1 97.19 594 LYS B C 1
ATOM 10766 O O . LYS B 1 594 ? 16.391 1.291 -14.68 1 97.19 594 LYS B O 1
ATOM 10771 N N . SER B 1 595 ? 18.031 0.888 -16.078 1 97.31 595 SER B N 1
ATOM 10772 C CA . SER B 1 595 ? 17.703 -0.5 -16.375 1 97.31 595 SER B CA 1
ATOM 10773 C C . SER B 1 595 ? 18.953 -1.365 -16.469 1 97.31 595 SER B C 1
ATOM 10775 O O . SER B 1 595 ? 19.984 -0.927 -16.984 1 97.31 595 SER B O 1
ATOM 10777 N N . SER B 1 596 ? 18.844 -2.568 -15.906 1 97.19 596 SER B N 1
ATOM 10778 C CA . SER B 1 596 ? 20 -3.469 -15.938 1 97.19 596 SER B CA 1
ATOM 10779 C C . SER B 1 596 ? 20.203 -4.055 -17.328 1 97.19 596 SER B C 1
ATOM 10781 O O . SER B 1 596 ? 21.297 -4.512 -17.672 1 97.19 596 SER B O 1
ATOM 10783 N N . ALA B 1 597 ? 19.172 -4.031 -18.125 1 97.75 597 ALA B N 1
ATOM 10784 C CA . ALA B 1 597 ? 19.266 -4.48 -19.5 1 97.75 597 ALA B CA 1
ATOM 10785 C C . ALA B 1 597 ? 20.328 -3.699 -20.266 1 97.75 597 ALA B C 1
ATOM 10787 O O . ALA B 1 597 ? 20.969 -4.23 -21.172 1 97.75 597 ALA B O 1
ATOM 10788 N N . SER B 1 598 ? 20.531 -2.461 -19.844 1 96.62 598 SER B N 1
ATOM 10789 C CA . SER B 1 598 ? 21.469 -1.584 -20.547 1 96.62 598 SER B CA 1
ATOM 10790 C C . SER B 1 598 ? 22.891 -2.104 -20.453 1 96.62 598 SER B C 1
ATOM 10792 O O . SER B 1 598 ? 23.719 -1.857 -21.328 1 96.62 598 SER B O 1
ATOM 10794 N N . PHE B 1 599 ? 23.188 -2.891 -19.422 1 97.38 599 PHE B N 1
ATOM 10795 C CA . PHE B 1 599 ? 24.516 -3.473 -19.266 1 97.38 599 PHE B CA 1
ATOM 10796 C C . PHE B 1 599 ? 24.781 -4.52 -20.344 1 97.38 599 PHE B C 1
ATOM 10798 O O . PHE B 1 599 ? 25.938 -4.734 -20.734 1 97.38 599 PHE B O 1
ATOM 10805 N N . LEU B 1 600 ? 23.703 -5.176 -20.828 1 97.94 600 LEU B N 1
ATOM 10806 C CA . LEU B 1 600 ? 23.812 -6.289 -21.75 1 97.94 600 LEU B CA 1
ATOM 10807 C C . LEU B 1 600 ? 23.688 -5.809 -23.203 1 97.94 600 LEU B C 1
ATOM 10809 O O . LEU B 1 600 ? 24.031 -6.531 -24.125 1 97.94 600 LEU B O 1
ATOM 10813 N N . GLY B 1 601 ? 23.141 -4.582 -23.344 1 96.5 601 GLY B N 1
ATOM 10814 C CA . GLY B 1 601 ? 22.812 -4.117 -24.688 1 96.5 601 GLY B CA 1
ATOM 10815 C C . GLY B 1 601 ? 21.688 -4.902 -25.328 1 96.5 601 GLY B C 1
ATOM 10816 O O . GLY B 1 601 ? 21.688 -5.113 -26.547 1 96.5 601 GLY B O 1
ATOM 10817 N N . VAL B 1 602 ? 20.781 -5.449 -24.531 1 97.06 602 VAL B N 1
ATOM 10818 C CA . VAL B 1 602 ? 19.641 -6.227 -25.016 1 97.06 602 VAL B CA 1
ATOM 10819 C C . VAL B 1 602 ? 18.344 -5.52 -24.641 1 97.06 602 VAL B C 1
ATOM 10821 O O . VAL B 1 602 ? 18.156 -5.113 -23.484 1 97.06 602 VAL B O 1
ATOM 10824 N N . ASN B 1 603 ? 17.5 -5.254 -25.594 1 97.62 603 ASN B N 1
ATOM 10825 C CA . ASN B 1 603 ? 16.141 -4.777 -25.328 1 97.62 603 ASN B CA 1
ATOM 10826 C C . ASN B 1 603 ? 15.156 -5.934 -25.219 1 97.62 603 ASN B C 1
ATOM 10828 O O . ASN B 1 603 ? 14.711 -6.484 -26.219 1 97.62 603 ASN B O 1
ATOM 10832 N N . PRO B 1 604 ? 14.797 -6.312 -24 1 98.62 604 PRO B N 1
ATOM 10833 C CA . PRO B 1 604 ? 13.836 -7.41 -23.859 1 98.62 604 PRO B CA 1
ATOM 10834 C C . PRO B 1 604 ? 12.461 -7.074 -24.438 1 98.62 604 PRO B C 1
ATOM 10836 O O . PRO B 1 604 ? 12.156 -5.902 -24.672 1 98.62 604 PRO B O 1
ATOM 10839 N N . ASP B 1 605 ? 11.656 -8.125 -24.672 1 98.69 605 ASP B N 1
ATOM 10840 C CA . ASP B 1 605 ? 10.289 -7.957 -25.172 1 98.69 605 ASP B CA 1
ATOM 10841 C C . ASP B 1 605 ? 9.312 -7.73 -24.016 1 98.69 605 ASP B C 1
ATOM 10843 O O . ASP B 1 605 ? 8.219 -7.211 -24.234 1 98.69 605 ASP B O 1
ATOM 10847 N N . ILE B 1 606 ? 9.648 -8.242 -22.859 1 98.88 606 ILE B N 1
ATOM 10848 C CA . ILE B 1 606 ? 8.906 -8.086 -21.609 1 98.88 606 ILE B CA 1
ATOM 10849 C C . ILE B 1 606 ? 9.883 -7.797 -20.469 1 98.88 606 ILE B C 1
ATOM 10851 O O . ILE B 1 606 ? 10.953 -8.406 -20.391 1 98.88 606 ILE B O 1
ATOM 10855 N N . ALA B 1 607 ? 9.586 -6.852 -19.594 1 98.88 607 ALA B N 1
ATOM 10856 C CA . ALA B 1 607 ? 10.406 -6.539 -18.422 1 98.88 607 ALA B CA 1
ATOM 10857 C C . ALA B 1 607 ? 9.547 -6.312 -17.188 1 98.88 607 ALA B C 1
ATOM 10859 O O . ALA B 1 607 ? 8.477 -5.707 -17.266 1 98.88 607 ALA B O 1
ATOM 10860 N N . VAL B 1 608 ? 10.008 -6.812 -16.062 1 98.88 608 VAL B N 1
ATOM 10861 C CA . VAL B 1 608 ? 9.242 -6.715 -14.82 1 98.88 608 VAL B CA 1
ATOM 10862 C C . VAL B 1 608 ? 10.008 -5.879 -13.797 1 98.88 608 VAL B C 1
ATOM 10864 O O . VAL B 1 608 ? 11.203 -6.086 -13.594 1 98.88 608 VAL B O 1
ATOM 10867 N N . ASN B 1 609 ? 9.359 -4.879 -13.172 1 98.69 609 ASN B N 1
ATOM 10868 C CA . ASN B 1 609 ? 9.953 -4.031 -12.141 1 98.69 609 ASN B CA 1
ATOM 10869 C C . ASN B 1 609 ? 9.117 -4.02 -10.867 1 98.69 609 ASN B C 1
ATOM 10871 O O . ASN B 1 609 ? 7.883 -4.051 -10.93 1 98.69 609 ASN B O 1
ATOM 10875 N N . ALA B 1 610 ? 9.703 -4.047 -9.734 1 98.44 610 ALA B N 1
ATOM 10876 C CA . ALA B 1 610 ? 9.102 -3.912 -8.414 1 98.44 610 ALA B CA 1
ATOM 10877 C C . ALA B 1 610 ? 10.094 -3.332 -7.41 1 98.44 610 ALA B C 1
ATOM 10879 O O . ALA B 1 610 ? 10.828 -2.398 -7.727 1 98.44 610 ALA B O 1
ATOM 10880 N N . LYS B 1 611 ? 10.117 -3.691 -6.215 1 97.81 611 LYS B N 1
ATOM 10881 C CA . LYS B 1 611 ? 11.039 -3.342 -5.141 1 97.81 611 LYS B CA 1
ATOM 10882 C C . LYS B 1 611 ? 11.328 -1.843 -5.129 1 97.81 611 LYS B C 1
ATOM 10884 O O . LYS B 1 611 ? 10.492 -1.049 -4.684 1 97.81 611 LYS B O 1
ATOM 10889 N N . LEU B 1 612 ? 12.391 -1.339 -5.82 1 97.94 612 LEU B N 1
ATOM 10890 C CA . LEU B 1 612 ? 12.766 0.071 -5.805 1 97.94 612 LEU B CA 1
ATOM 10891 C C . LEU B 1 612 ? 11.703 0.925 -6.48 1 97.94 612 LEU B C 1
ATOM 10893 O O . LEU B 1 612 ? 11.703 2.15 -6.344 1 97.94 612 LEU B O 1
ATOM 10897 N N . LEU B 1 613 ? 10.734 0.268 -7.117 1 98.62 613 LEU B N 1
ATOM 10898 C CA . LEU B 1 613 ? 9.688 0.959 -7.852 1 98.62 613 LEU B CA 1
ATOM 10899 C C . LEU B 1 613 ? 8.938 1.934 -6.945 1 98.62 613 LEU B C 1
ATOM 10901 O O . LEU B 1 613 ? 8.602 3.043 -7.367 1 98.62 613 LEU B O 1
ATOM 10905 N N . THR B 1 614 ? 8.68 1.563 -5.707 1 98.44 614 THR B N 1
ATOM 10906 C CA . THR B 1 614 ? 7.945 2.424 -4.789 1 98.44 614 THR B CA 1
ATOM 10907 C C . THR B 1 614 ? 8.875 3.006 -3.729 1 98.44 614 THR B C 1
ATOM 10909 O O . THR B 1 614 ? 8.43 3.395 -2.646 1 98.44 614 THR B O 1
ATOM 10912 N N . GLY B 1 615 ? 10.195 2.957 -3.949 1 97.88 615 GLY B N 1
ATOM 10913 C CA . GLY B 1 615 ? 11.164 3.545 -3.035 1 97.88 615 GLY B CA 1
ATOM 10914 C C . GLY B 1 615 ? 11.234 2.826 -1.699 1 97.88 615 GLY B C 1
ATOM 10915 O O . GLY B 1 615 ? 11.812 3.344 -0.741 1 97.88 615 GLY B O 1
ATOM 10916 N N . GLY B 1 616 ? 10.633 1.654 -1.558 1 97.38 616 GLY B N 1
ATOM 10917 C CA . GLY B 1 616 ? 10.68 0.857 -0.343 1 97.38 616 GLY B CA 1
ATOM 10918 C C . GLY B 1 616 ? 9.508 1.115 0.583 1 97.38 616 GLY B C 1
ATOM 10919 O O . GLY B 1 616 ? 9.617 0.94 1.798 1 97.38 616 GLY B O 1
ATOM 10920 N N . LEU B 1 617 ? 8.305 1.527 0.018 1 98.25 617 LEU B N 1
ATOM 10921 C CA . LEU B 1 617 ? 7.23 1.913 0.926 1 98.25 617 LEU B CA 1
ATOM 10922 C C . LEU B 1 617 ? 6.105 0.886 0.902 1 98.25 617 LEU B C 1
ATOM 10924 O O . LEU B 1 617 ? 5.68 0.401 1.953 1 98.25 617 LEU B O 1
ATOM 10928 N N . VAL B 1 618 ? 5.555 0.562 -0.326 1 98.44 618 VAL B N 1
ATOM 10929 C CA . VAL B 1 618 ? 4.371 -0.287 -0.435 1 98.44 618 VAL B CA 1
ATOM 10930 C C . VAL B 1 618 ? 4.52 -1.224 -1.632 1 98.44 618 VAL B C 1
ATOM 10932 O O . VAL B 1 618 ? 5.34 -0.986 -2.518 1 98.44 618 VAL B O 1
ATOM 10935 N N . PRO B 1 619 ? 3.732 -2.291 -1.67 1 98.38 619 PRO B N 1
ATOM 10936 C CA . PRO B 1 619 ? 3.822 -3.23 -2.789 1 98.38 619 PRO B CA 1
ATOM 10937 C C . PRO B 1 619 ? 3.277 -2.652 -4.094 1 98.38 619 PRO B C 1
ATOM 10939 O O . PRO B 1 619 ? 2.229 -2.002 -4.094 1 98.38 619 PRO B O 1
ATOM 10942 N N . LEU B 1 620 ? 3.932 -2.797 -5.164 1 98.75 620 LEU B N 1
ATOM 10943 C CA . LEU B 1 620 ? 3.537 -2.512 -6.539 1 98.75 620 LEU B CA 1
ATOM 10944 C C . LEU B 1 620 ? 4.488 -3.176 -7.527 1 98.75 620 LEU B C 1
ATOM 10946 O O . LEU B 1 620 ? 5.68 -3.33 -7.242 1 98.75 620 LEU B O 1
ATOM 10950 N N . CYS B 1 621 ? 3.984 -3.623 -8.609 1 98.81 621 CYS B N 1
ATOM 10951 C CA . CYS B 1 621 ? 4.781 -4.246 -9.664 1 98.81 621 CYS B CA 1
ATOM 10952 C C . CYS B 1 621 ? 4.262 -3.855 -11.039 1 98.81 621 CYS B C 1
ATOM 10954 O O . CYS B 1 621 ? 3.062 -3.646 -11.219 1 98.81 621 CYS B O 1
ATOM 10956 N N . THR B 1 622 ? 5.109 -3.656 -11.969 1 98.88 622 THR B N 1
ATOM 10957 C CA . THR B 1 622 ? 4.742 -3.404 -13.359 1 98.88 622 THR B CA 1
ATOM 10958 C C . THR B 1 622 ? 5.371 -4.441 -14.281 1 98.88 622 THR B C 1
ATOM 10960 O O . THR B 1 622 ? 6.504 -4.871 -14.062 1 98.88 622 THR B O 1
ATOM 10963 N N . THR B 1 623 ? 4.672 -4.926 -15.211 1 98.94 623 THR B N 1
ATOM 10964 C CA . THR B 1 623 ? 5.145 -5.738 -16.328 1 98.94 623 THR B CA 1
ATOM 10965 C C . THR B 1 623 ? 4.996 -4.984 -17.656 1 98.94 623 THR B C 1
ATOM 10967 O O . THR B 1 623 ? 3.875 -4.719 -18.094 1 98.94 623 THR B O 1
ATOM 10970 N N . LEU B 1 624 ? 6.09 -4.574 -18.203 1 98.88 624 LEU B N 1
ATOM 10971 C CA . LEU B 1 624 ? 6.121 -3.875 -19.484 1 98.88 624 LEU B CA 1
ATOM 10972 C C . LEU B 1 624 ? 6.191 -4.863 -20.656 1 98.88 624 LEU B C 1
ATOM 10974 O O . LEU B 1 624 ? 6.852 -5.902 -20.547 1 98.88 624 LEU B O 1
ATOM 10978 N N . ALA B 1 625 ? 5.562 -4.57 -21.75 1 98.88 625 ALA B N 1
ATOM 10979 C CA . ALA B 1 625 ? 5.547 -5.496 -22.891 1 98.88 625 ALA B CA 1
ATOM 10980 C C . ALA B 1 625 ? 5.527 -4.738 -24.203 1 98.88 625 ALA B C 1
ATOM 10982 O O . ALA B 1 625 ? 5.074 -3.594 -24.266 1 98.88 625 ALA B O 1
ATOM 10983 N N . SER B 1 626 ? 5.984 -5.32 -25.281 1 98.31 626 SER B N 1
ATOM 10984 C CA . SER B 1 626 ? 5.91 -4.777 -26.625 1 98.31 626 SER B CA 1
ATOM 10985 C C . SER B 1 626 ? 4.496 -4.902 -27.203 1 98.31 626 SER B C 1
ATOM 10987 O O . SER B 1 626 ? 3.684 -5.676 -26.688 1 98.31 626 SER B O 1
ATOM 10989 N N . ASN B 1 627 ? 4.223 -4.164 -28.25 1 96.62 627 ASN B N 1
ATOM 10990 C CA . ASN B 1 627 ? 2.932 -4.258 -28.922 1 96.62 627 ASN B CA 1
ATOM 10991 C C . ASN B 1 627 ? 2.705 -5.641 -29.531 1 96.62 627 ASN B C 1
ATOM 10993 O O . ASN B 1 627 ? 1.574 -6.129 -29.562 1 96.62 627 ASN B O 1
ATOM 10997 N N . GLU B 1 628 ? 3.771 -6.273 -29.969 1 96.38 628 GLU B N 1
ATOM 10998 C CA . GLU B 1 628 ? 3.631 -7.598 -30.562 1 96.38 628 GLU B CA 1
ATOM 10999 C C . GLU B 1 628 ? 3.176 -8.625 -29.531 1 96.38 628 GLU B C 1
ATOM 11001 O O . GLU B 1 628 ? 2.342 -9.484 -29.828 1 96.38 628 GLU B O 1
ATOM 11006 N N . ILE B 1 629 ? 3.814 -8.562 -28.344 1 98.19 629 ILE B N 1
ATOM 11007 C CA . ILE B 1 629 ? 3.377 -9.43 -27.25 1 98.19 629 ILE B CA 1
ATOM 11008 C C . ILE B 1 629 ? 1.913 -9.148 -26.922 1 98.19 629 ILE B C 1
ATOM 11010 O O . ILE B 1 629 ? 1.118 -10.078 -26.75 1 98.19 629 ILE B O 1
ATOM 11014 N N . PHE B 1 630 ? 1.536 -7.871 -26.844 1 98.12 630 PHE B N 1
ATOM 11015 C CA . PHE B 1 630 ? 0.185 -7.414 -26.547 1 98.12 630 PHE B CA 1
ATOM 11016 C C . PHE B 1 630 ? -0.808 -7.934 -27.578 1 98.12 630 PHE B C 1
ATOM 11018 O O . PHE B 1 630 ? -1.882 -8.422 -27.219 1 98.12 630 PHE B O 1
ATOM 11025 N N . ASN B 1 631 ? -0.498 -7.969 -28.797 1 96.38 631 ASN B N 1
ATOM 11026 C CA . ASN B 1 631 ? -1.387 -8.32 -29.906 1 96.38 631 ASN B CA 1
ATOM 11027 C C . ASN B 1 631 ? -1.661 -9.828 -29.938 1 96.38 631 ASN B C 1
ATOM 11029 O O . ASN B 1 631 ? -2.646 -10.266 -30.531 1 96.38 631 ASN B O 1
ATOM 11033 N N . ALA B 1 632 ? -0.784 -10.586 -29.344 1 96.88 632 ALA B N 1
ATOM 11034 C CA . ALA B 1 632 ? -1.006 -12.023 -29.266 1 96.88 632 ALA B CA 1
ATOM 11035 C C . ALA B 1 632 ? -2.271 -12.352 -28.484 1 96.88 632 ALA B C 1
ATOM 11037 O O . ALA B 1 632 ? -2.807 -13.453 -28.578 1 96.88 632 ALA B O 1
ATOM 11038 N N . PHE B 1 633 ? -2.768 -11.414 -27.719 1 97.5 633 PHE B N 1
ATOM 11039 C CA . PHE B 1 633 ? -3.943 -11.625 -26.891 1 97.5 633 PHE B CA 1
ATOM 11040 C C . PHE B 1 633 ? -5.176 -10.984 -27.516 1 97.5 633 PHE B C 1
ATOM 11042 O O . PHE B 1 633 ? -6.27 -11.039 -26.938 1 97.5 633 PHE B O 1
ATOM 11049 N N . THR B 1 634 ? -5.07 -10.359 -28.656 1 95.56 634 THR B N 1
ATOM 11050 C CA . THR B 1 634 ? -6.172 -9.625 -29.266 1 95.56 634 THR B CA 1
ATOM 11051 C C . THR B 1 634 ? -6.973 -10.539 -30.203 1 95.56 634 THR B C 1
ATOM 11053 O O . THR B 1 634 ? -6.41 -11.156 -31.109 1 95.56 634 THR B O 1
ATOM 11056 N N . SER B 1 635 ? -8.234 -10.695 -29.969 1 95.31 635 SER B N 1
ATOM 11057 C CA . SER B 1 635 ? -9.188 -11.422 -30.797 1 95.31 635 SER B CA 1
ATOM 11058 C C . SER B 1 635 ? -10.617 -10.984 -30.516 1 95.31 635 SER B C 1
ATOM 11060 O O . SER B 1 635 ? -10.867 -10.219 -29.594 1 95.31 635 SER B O 1
ATOM 11062 N N . PRO B 1 636 ? -11.539 -11.344 -31.234 1 93.75 636 PRO B N 1
ATOM 11063 C CA . PRO B 1 636 ? -12.93 -10.969 -30.953 1 93.75 636 PRO B CA 1
ATOM 11064 C C . PRO B 1 636 ? -13.484 -11.672 -29.719 1 93.75 636 PRO B C 1
ATOM 11066 O O . PRO B 1 636 ? -14.555 -11.305 -29.219 1 93.75 636 PRO B O 1
ATOM 11069 N N . GLU B 1 637 ? -12.797 -12.641 -29.203 1 91.31 637 GLU B N 1
ATOM 11070 C CA . GLU B 1 637 ? -13.289 -13.43 -28.078 1 91.31 637 GLU B CA 1
ATOM 11071 C C . GLU B 1 637 ? -12.672 -12.969 -26.766 1 91.31 637 GLU B C 1
ATOM 11073 O O . GLU B 1 637 ? -11.453 -12.859 -26.656 1 91.31 637 GLU B O 1
ATOM 11078 N N . LYS B 1 638 ? -13.477 -12.766 -25.734 1 87.44 638 LYS B N 1
ATOM 11079 C CA . LYS B 1 638 ? -13.023 -12.328 -24.422 1 87.44 638 LYS B CA 1
ATOM 11080 C C . LYS B 1 638 ? -12.062 -13.344 -23.797 1 87.44 638 LYS B C 1
ATOM 11082 O O . LYS B 1 638 ? -11.117 -12.969 -23.109 1 87.44 638 LYS B O 1
ATOM 11087 N N . ARG B 1 639 ? -12.273 -14.57 -24.031 1 88.88 639 ARG B N 1
ATOM 11088 C CA . ARG B 1 639 ? -11.508 -15.648 -23.422 1 88.88 639 ARG B CA 1
ATOM 11089 C C . ARG B 1 639 ? -10.047 -15.602 -23.844 1 88.88 639 ARG B C 1
ATOM 11091 O O . ARG B 1 639 ? -9.188 -16.203 -23.203 1 88.88 639 ARG B O 1
ATOM 11098 N N . ASP B 1 640 ? -9.75 -14.883 -24.984 1 93.44 640 ASP B N 1
ATOM 11099 C CA . ASP B 1 640 ? -8.391 -14.828 -25.516 1 93.44 640 ASP B CA 1
ATOM 11100 C C . ASP B 1 640 ? -7.59 -13.711 -24.859 1 93.44 640 ASP B C 1
ATOM 11102 O O . ASP B 1 640 ? -6.375 -13.609 -25.047 1 93.44 640 ASP B O 1
ATOM 11106 N N . ALA B 1 641 ? -8.266 -12.867 -24.016 1 95.62 641 ALA B N 1
ATOM 11107 C CA . ALA B 1 641 ? -7.598 -11.758 -23.344 1 95.62 641 ALA B CA 1
ATOM 11108 C C . ALA B 1 641 ? -6.703 -12.25 -22.219 1 95.62 641 ALA B C 1
ATOM 11110 O O . ALA B 1 641 ? -6.793 -13.414 -21.797 1 95.62 641 ALA B O 1
ATOM 11111 N N . LEU B 1 642 ? -5.707 -11.461 -21.859 1 97.12 642 LEU B N 1
ATOM 11112 C CA . LEU B 1 642 ? -4.973 -11.734 -20.625 1 97.12 642 LEU B CA 1
ATOM 11113 C C . LEU B 1 642 ? -5.871 -11.562 -19.406 1 97.12 642 LEU B C 1
ATOM 11115 O O . LEU B 1 642 ? -6.027 -10.453 -18.891 1 97.12 642 LEU B O 1
ATOM 11119 N N . LEU B 1 643 ? -6.484 -12.617 -18.984 1 95.25 643 LEU B N 1
ATOM 11120 C CA . LEU B 1 643 ? -7.438 -12.594 -17.875 1 95.25 643 LEU B CA 1
ATOM 11121 C C . LEU B 1 643 ? -6.727 -12.812 -16.547 1 95.25 643 LEU B C 1
ATOM 11123 O O . LEU B 1 643 ? -6.926 -13.844 -15.891 1 95.25 643 LEU B O 1
ATOM 11127 N N . HIS B 1 644 ? -5.91 -11.891 -16.188 1 96.56 644 HIS B N 1
ATO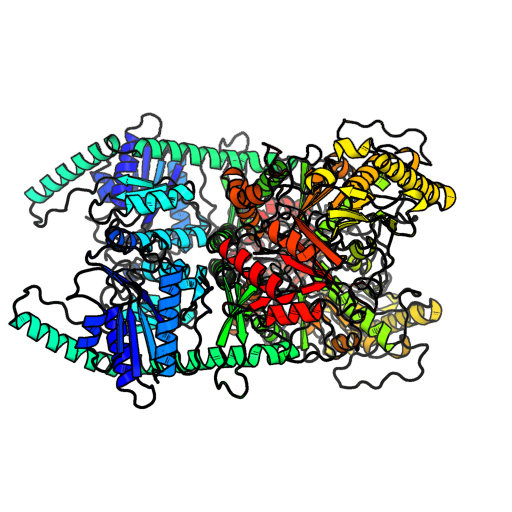M 11128 C CA . HIS B 1 644 ? -5.156 -11.82 -14.945 1 96.56 644 HIS B CA 1
ATOM 11129 C C . HIS B 1 644 ? -5.379 -10.484 -14.242 1 96.56 644 HIS B C 1
ATOM 11131 O O . HIS B 1 644 ? -5.461 -9.438 -14.898 1 96.56 644 HIS B O 1
ATOM 11137 N N . GLY B 1 645 ? -5.629 -10.5 -13.008 1 96.31 645 GLY B N 1
ATOM 11138 C CA . GLY B 1 645 ? -5.793 -9.273 -12.242 1 96.31 645 GLY B CA 1
ATOM 11139 C C . GLY B 1 645 ? -5.988 -9.516 -10.758 1 96.31 645 GLY B C 1
ATOM 11140 O O . GLY B 1 645 ? -6.477 -10.578 -10.359 1 96.31 645 GLY B O 1
ATOM 11141 N N . HIS B 1 646 ? -5.605 -8.562 -9.969 1 96.88 646 HIS B N 1
ATOM 11142 C CA . HIS B 1 646 ? -5.824 -8.578 -8.523 1 96.88 646 HIS B CA 1
ATOM 11143 C C . HIS B 1 646 ? -6.723 -7.422 -8.094 1 96.88 646 HIS B C 1
ATOM 11145 O O . HIS B 1 646 ? -6.871 -6.438 -8.82 1 96.88 646 HIS B O 1
ATOM 11151 N N . SER B 1 647 ? -7.332 -7.594 -6.945 1 96.88 647 SER B N 1
ATOM 11152 C CA . SER B 1 647 ? -8.32 -6.629 -6.488 1 96.88 647 SER B CA 1
ATOM 11153 C C . SER B 1 647 ? -7.746 -5.219 -6.449 1 96.88 647 SER B C 1
ATOM 11155 O O . SER B 1 647 ? -8.445 -4.246 -6.742 1 96.88 647 SER B O 1
ATOM 11157 N N . TYR B 1 648 ? -6.516 -5.055 -6.117 1 98.06 648 TYR B N 1
ATOM 11158 C CA . TYR B 1 648 ? -5.898 -3.74 -5.961 1 98.06 648 TYR B CA 1
ATOM 11159 C C . TYR B 1 648 ? -4.969 -3.436 -7.129 1 98.06 648 TYR B C 1
ATOM 11161 O O . TYR B 1 648 ? -3.965 -2.734 -6.965 1 98.06 648 TYR B O 1
ATOM 11169 N N . THR B 1 649 ? -5.254 -4.008 -8.344 1 98.19 649 THR B N 1
ATOM 11170 C CA . THR B 1 649 ? -4.477 -3.697 -9.539 1 98.19 649 THR B CA 1
ATOM 11171 C C . THR B 1 649 ? -4.418 -2.189 -9.773 1 98.19 649 THR B C 1
ATOM 11173 O O . THR B 1 649 ? -5.453 -1.522 -9.82 1 98.19 649 THR B O 1
ATOM 11176 N N . ALA B 1 650 ? -3.238 -1.644 -9.867 1 98.62 650 ALA B N 1
ATOM 11177 C CA . ALA B 1 650 ? -2.98 -0.229 -10.125 1 98.62 650 ALA B CA 1
ATOM 11178 C C . ALA B 1 650 ? -3.557 0.645 -9.008 1 98.62 650 ALA B C 1
ATOM 11180 O O . ALA B 1 650 ? -4.102 1.719 -9.273 1 98.62 650 ALA B O 1
ATOM 11181 N N . HIS B 1 651 ? -3.516 0.127 -7.738 1 98.62 651 HIS B N 1
ATOM 11182 C CA . HIS B 1 651 ? -4.02 0.958 -6.648 1 98.62 651 HIS B CA 1
ATOM 11183 C C . HIS B 1 651 ? -3.334 2.32 -6.637 1 98.62 651 HIS B C 1
ATOM 11185 O O . HIS B 1 651 ? -2.113 2.408 -6.789 1 98.62 651 HIS B O 1
ATOM 11191 N N . ALA B 1 652 ? -4.074 3.369 -6.406 1 98.75 652 ALA B N 1
ATOM 11192 C CA . ALA B 1 652 ? -3.646 4.754 -6.586 1 98.75 652 ALA B CA 1
ATOM 11193 C C . ALA B 1 652 ? -2.49 5.094 -5.648 1 98.75 652 ALA B C 1
ATOM 11195 O O . ALA B 1 652 ? -1.577 5.832 -6.023 1 98.75 652 ALA B O 1
ATOM 11196 N N . VAL B 1 653 ? -2.471 4.598 -4.418 1 98.81 653 VAL B N 1
ATOM 11197 C CA . VAL B 1 653 ? -1.419 4.879 -3.443 1 98.81 653 VAL B CA 1
ATOM 11198 C C . VAL B 1 653 ? -0.076 4.387 -3.98 1 98.81 653 VAL B C 1
ATOM 11200 O O . VAL B 1 653 ? 0.905 5.137 -3.99 1 98.81 653 VAL B O 1
ATOM 11203 N N . GLY B 1 654 ? -0.039 3.131 -4.434 1 98.81 654 GLY B N 1
ATOM 11204 C CA . GLY B 1 654 ? 1.193 2.588 -4.98 1 98.81 654 GLY B CA 1
ATOM 11205 C C . GLY B 1 654 ? 1.666 3.322 -6.223 1 98.81 654 GLY B C 1
ATOM 11206 O O . GLY B 1 654 ? 2.859 3.588 -6.375 1 98.81 654 GLY B O 1
ATOM 11207 N N . CYS B 1 655 ? 0.758 3.652 -7.121 1 98.94 655 CYS B N 1
ATOM 11208 C CA . CYS B 1 655 ? 1.116 4.328 -8.359 1 98.94 655 CYS B CA 1
ATOM 11209 C C . CYS B 1 655 ? 1.69 5.711 -8.086 1 98.94 655 CYS B C 1
ATOM 11211 O O . CYS B 1 655 ? 2.686 6.109 -8.695 1 98.94 655 CYS B O 1
ATOM 11213 N N . GLN B 1 656 ? 1.062 6.441 -7.156 1 98.88 656 GLN B N 1
ATOM 11214 C CA . GLN B 1 656 ? 1.541 7.781 -6.832 1 98.88 656 GLN B CA 1
ATOM 11215 C C . GLN B 1 656 ? 2.914 7.73 -6.168 1 98.88 656 GLN B C 1
ATOM 11217 O O . GLN B 1 656 ? 3.803 8.516 -6.504 1 98.88 656 GLN B O 1
ATOM 11222 N N . VAL B 1 657 ? 3.08 6.848 -5.207 1 98.88 657 VAL B N 1
ATOM 11223 C CA . VAL B 1 657 ? 4.352 6.676 -4.512 1 98.88 657 VAL B CA 1
ATOM 11224 C C . VAL B 1 657 ? 5.441 6.289 -5.512 1 98.88 657 VAL B C 1
ATOM 11226 O O . VAL B 1 657 ? 6.562 6.793 -5.441 1 98.88 657 VAL B O 1
ATOM 11229 N N . ALA B 1 658 ? 5.102 5.375 -6.418 1 98.94 658 ALA B N 1
ATOM 11230 C CA . ALA B 1 658 ? 6.055 4.934 -7.434 1 98.94 658 ALA B CA 1
ATOM 11231 C C . ALA B 1 658 ? 6.449 6.086 -8.352 1 98.94 658 ALA B C 1
ATOM 11233 O O . ALA B 1 658 ? 7.617 6.215 -8.727 1 98.94 658 ALA B O 1
ATOM 11234 N N . LEU B 1 659 ? 5.473 6.867 -8.773 1 98.75 659 LEU B N 1
ATOM 11235 C CA . LEU B 1 659 ? 5.734 8.016 -9.633 1 98.75 659 LEU B CA 1
ATOM 11236 C C . LEU B 1 659 ? 6.715 8.977 -8.961 1 98.75 659 LEU B C 1
ATOM 11238 O O . LEU B 1 659 ? 7.688 9.406 -9.586 1 98.75 659 LEU B O 1
ATOM 11242 N N . ASP B 1 660 ? 6.426 9.305 -7.703 1 98.44 660 ASP B N 1
ATOM 11243 C CA . ASP B 1 660 ? 7.281 10.227 -6.965 1 98.44 660 ASP B CA 1
ATOM 11244 C C . ASP B 1 660 ? 8.656 9.625 -6.711 1 98.44 660 ASP B C 1
ATOM 11246 O O . ASP B 1 660 ? 9.664 10.328 -6.715 1 98.44 660 ASP B O 1
ATOM 11250 N N . SER B 1 661 ? 8.727 8.32 -6.477 1 98.56 661 SER B N 1
ATOM 11251 C CA . SER B 1 661 ? 10 7.625 -6.281 1 98.56 661 SER B CA 1
ATOM 11252 C C . SER B 1 661 ? 10.852 7.668 -7.543 1 98.56 661 SER B C 1
ATOM 11254 O O . SER B 1 661 ? 12.047 7.969 -7.484 1 98.56 661 SER B O 1
ATOM 11256 N N . LEU B 1 662 ? 10.227 7.34 -8.672 1 98.44 662 LEU B N 1
ATOM 11257 C CA . LEU B 1 662 ? 10.93 7.348 -9.953 1 98.44 662 LEU B CA 1
ATOM 11258 C C . LEU B 1 662 ? 11.469 8.734 -10.266 1 98.44 662 LEU B C 1
ATOM 11260 O O . LEU B 1 662 ? 12.617 8.883 -10.703 1 98.44 662 LEU B O 1
ATOM 11264 N N . ARG B 1 663 ? 10.641 9.734 -10.047 1 97.69 663 ARG B N 1
ATOM 11265 C CA . ARG B 1 663 ? 11.062 11.117 -10.266 1 97.69 663 ARG B CA 1
ATOM 11266 C C . ARG B 1 663 ? 12.258 11.477 -9.398 1 97.69 663 ARG B C 1
ATOM 11268 O O . ARG B 1 663 ? 13.211 12.109 -9.867 1 97.69 663 ARG B O 1
ATOM 11275 N N . THR B 1 664 ? 12.203 11.086 -8.133 1 97.88 664 THR B N 1
ATOM 11276 C CA . THR B 1 664 ? 13.281 11.391 -7.199 1 97.88 664 THR B CA 1
ATOM 11277 C C . THR B 1 664 ? 14.586 10.734 -7.641 1 97.88 664 THR B C 1
ATOM 11279 O O . THR B 1 664 ? 15.633 11.375 -7.66 1 97.88 664 THR B O 1
ATOM 11282 N N . MET B 1 665 ? 14.539 9.5 -8.023 1 98.06 665 MET B N 1
ATOM 11283 C CA . MET B 1 665 ? 15.742 8.781 -8.445 1 98.06 665 MET B CA 1
ATOM 11284 C C . MET B 1 665 ? 16.281 9.359 -9.75 1 98.06 665 MET B C 1
ATOM 11286 O O . MET B 1 665 ? 17.5 9.5 -9.922 1 98.06 665 MET B O 1
ATOM 11290 N N . ASN B 1 666 ? 15.367 9.672 -10.703 1 97.75 666 ASN B N 1
ATOM 11291 C CA . ASN B 1 666 ? 15.789 10.305 -11.945 1 97.75 666 ASN B CA 1
ATOM 11292 C C . ASN B 1 666 ? 16.5 11.625 -11.68 1 97.75 666 ASN B C 1
ATOM 11294 O O . ASN B 1 666 ? 17.531 11.914 -12.297 1 97.75 666 ASN B O 1
ATOM 11298 N N . ASN B 1 667 ? 15.953 12.414 -10.766 1 96.94 667 ASN B N 1
ATOM 11299 C CA . ASN B 1 667 ? 16.562 13.688 -10.414 1 96.94 667 ASN B CA 1
ATOM 11300 C C . ASN B 1 667 ? 17.953 13.492 -9.789 1 96.94 667 ASN B C 1
ATOM 11302 O O . ASN B 1 667 ? 18.859 14.273 -10.055 1 96.94 667 ASN B O 1
ATOM 11306 N N . MET B 1 668 ? 18.094 12.539 -8.945 1 96.75 668 MET B N 1
ATOM 11307 C CA . MET B 1 668 ? 19.375 12.25 -8.32 1 96.75 668 MET B CA 1
ATOM 11308 C C . MET B 1 668 ? 20.422 11.883 -9.367 1 96.75 668 MET B C 1
ATOM 11310 O O . MET B 1 668 ? 21.578 12.266 -9.258 1 96.75 668 MET B O 1
ATOM 11314 N N . ASP B 1 669 ? 19.984 11.078 -10.328 1 95.44 669 ASP B N 1
ATOM 11315 C CA . ASP B 1 669 ? 20.875 10.703 -11.422 1 95.44 669 ASP B CA 1
ATOM 11316 C C . ASP B 1 669 ? 21.328 11.938 -12.211 1 95.44 669 ASP B C 1
ATOM 11318 O O . ASP B 1 669 ? 22.484 12.055 -12.594 1 95.44 669 ASP B O 1
ATOM 11322 N N . GLU B 1 670 ? 20.484 12.859 -12.406 1 95.62 670 GLU B N 1
ATOM 11323 C CA . GLU B 1 670 ? 20.719 14.039 -13.234 1 95.62 670 GLU B CA 1
ATOM 11324 C C . GLU B 1 670 ? 21.531 15.086 -12.477 1 95.62 670 GLU B C 1
ATOM 11326 O O . GLU B 1 670 ? 22.344 15.805 -13.078 1 95.62 670 GLU B O 1
ATOM 11331 N N . ASP B 1 671 ? 21.328 15.141 -11.141 1 95.62 671 ASP B N 1
ATOM 11332 C CA . ASP B 1 671 ? 21.922 16.266 -10.414 1 95.62 671 ASP B CA 1
ATOM 11333 C C . ASP B 1 671 ? 23.297 15.875 -9.844 1 95.62 671 ASP B C 1
ATOM 11335 O O . ASP B 1 671 ? 23.922 16.672 -9.141 1 95.62 671 ASP B O 1
ATOM 11339 N N . GLY B 1 672 ? 23.719 14.68 -10.031 1 94.75 672 GLY B N 1
ATOM 11340 C CA . GLY B 1 672 ? 25.062 14.266 -9.656 1 94.75 672 GLY B CA 1
ATOM 11341 C C . GLY B 1 672 ? 25.156 13.773 -8.219 1 94.75 672 GLY B C 1
ATOM 11342 O O . GLY B 1 672 ? 26.234 13.8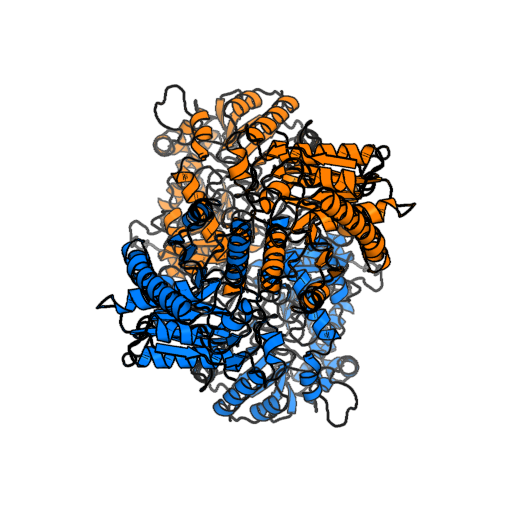12 -7.613 1 94.75 672 GLY B O 1
ATOM 11343 N N . SER B 1 673 ? 24.078 13.32 -7.668 1 95.19 673 SER B N 1
ATOM 11344 C CA . SER B 1 673 ? 24.016 12.844 -6.289 1 95.19 673 SER B CA 1
ATOM 11345 C C . SER B 1 673 ? 24.984 11.688 -6.062 1 95.19 673 SER B C 1
ATOM 11347 O O . SER B 1 673 ? 25.422 11.438 -4.934 1 95.19 673 SER B O 1
ATOM 11349 N N . TRP B 1 674 ? 25.359 10.938 -7.137 1 95.81 674 TRP B N 1
ATOM 11350 C CA . TRP B 1 674 ? 26.172 9.734 -6.98 1 95.81 674 TRP B CA 1
ATOM 11351 C C . TRP B 1 674 ? 27.578 9.953 -7.531 1 95.81 674 TRP B C 1
ATOM 11353 O O . TRP B 1 674 ? 28.344 9 -7.68 1 95.81 674 TRP B O 1
ATOM 11363 N N . ASN B 1 675 ? 27.969 11.211 -7.828 1 94.94 675 ASN B N 1
ATOM 11364 C CA . ASN B 1 675 ? 29.219 11.508 -8.516 1 94.94 675 ASN B CA 1
ATOM 11365 C C . ASN B 1 675 ? 30.422 11.109 -7.672 1 94.94 675 ASN B C 1
ATOM 11367 O O . ASN B 1 675 ? 31.438 10.648 -8.203 1 94.94 675 ASN B O 1
ATOM 11371 N N . ASP B 1 676 ? 30.359 11.344 -6.352 1 94.56 676 ASP B N 1
ATOM 11372 C CA . ASP B 1 676 ? 31.469 10.969 -5.488 1 94.56 676 ASP B CA 1
ATOM 11373 C C . ASP B 1 676 ? 31.75 9.469 -5.559 1 94.56 676 ASP B C 1
ATOM 11375 O O . ASP B 1 676 ? 32.906 9.047 -5.57 1 94.56 676 ASP B O 1
ATOM 11379 N N . PHE B 1 677 ? 30.734 8.688 -5.574 1 95.81 677 PHE B N 1
ATOM 11380 C CA . PHE B 1 677 ? 30.875 7.246 -5.691 1 95.81 677 PHE B CA 1
ATOM 11381 C C . PHE B 1 677 ? 31.406 6.863 -7.062 1 95.81 677 PHE B C 1
ATOM 11383 O O . PHE B 1 677 ? 32.281 5.996 -7.176 1 95.81 677 PHE B O 1
ATOM 11390 N N . LYS B 1 678 ? 30.906 7.504 -8.148 1 94.94 678 LYS B N 1
ATOM 11391 C CA . LYS B 1 678 ? 31.359 7.254 -9.508 1 94.94 678 LYS B CA 1
ATOM 11392 C C . LYS B 1 678 ? 32.844 7.574 -9.656 1 94.94 678 LYS B C 1
ATOM 11394 O O . LYS B 1 678 ? 33.594 6.836 -10.312 1 94.94 678 LYS B O 1
ATOM 11399 N N . ASN B 1 679 ? 33.281 8.641 -9.031 1 93.94 679 ASN B N 1
ATOM 11400 C CA . ASN B 1 679 ? 34.688 9.07 -9.109 1 93.94 679 ASN B CA 1
ATOM 11401 C C . ASN B 1 679 ? 35.594 8.07 -8.422 1 93.94 679 ASN B C 1
ATOM 11403 O O . ASN B 1 679 ? 36.75 7.891 -8.852 1 93.94 679 ASN B O 1
ATOM 11407 N N . ASP B 1 680 ? 35.094 7.496 -7.406 1 94.44 680 ASP B N 1
ATOM 11408 C CA . ASP B 1 680 ? 35.906 6.504 -6.688 1 94.44 680 ASP B CA 1
ATOM 11409 C C . ASP B 1 680 ? 36.219 5.309 -7.586 1 94.44 680 ASP B C 1
ATOM 11411 O O . ASP B 1 680 ? 37.219 4.621 -7.371 1 94.44 680 ASP B O 1
ATOM 11415 N N . TRP B 1 681 ? 35.469 5.016 -8.594 1 94.5 681 TRP B N 1
ATOM 11416 C CA . TRP B 1 681 ? 35.594 3.832 -9.438 1 94.5 681 TRP B CA 1
ATOM 11417 C C . TRP B 1 681 ? 36.25 4.188 -10.773 1 94.5 681 TRP B C 1
ATOM 11419 O O . TRP B 1 681 ? 36.438 3.324 -11.633 1 94.5 681 TRP B O 1
ATOM 11429 N N . LYS B 1 682 ? 36.594 5.465 -10.844 1 89.31 682 LYS B N 1
ATOM 11430 C CA . LYS B 1 682 ? 37.281 5.887 -12.055 1 89.31 682 LYS B CA 1
ATOM 11431 C C . LYS B 1 682 ? 38.656 5.238 -12.164 1 89.31 682 LYS B C 1
ATOM 11433 O O . LYS B 1 682 ? 39.344 5.098 -11.164 1 89.31 682 LYS B O 1
ATOM 11438 N N . GLN B 1 683 ? 38.875 4.809 -13.367 1 77.38 683 GLN B N 1
ATOM 11439 C CA . GLN B 1 683 ? 40.219 4.234 -13.617 1 77.38 683 GLN B CA 1
ATOM 11440 C C . GLN B 1 683 ? 41.25 5.328 -13.789 1 77.38 683 GLN B C 1
ATOM 11442 O O . GLN B 1 683 ? 40.969 6.383 -14.359 1 77.38 683 GLN B O 1
ATOM 11447 N N . PRO B 1 684 ? 42.375 5.309 -13.039 1 63.41 684 PRO B N 1
ATOM 11448 C CA . PRO B 1 684 ? 43.406 6.363 -13.07 1 63.41 684 PRO B CA 1
ATOM 11449 C C . PRO B 1 684 ? 43.688 6.863 -14.484 1 63.41 684 PRO B C 1
ATOM 11451 O O . PRO B 1 684 ? 43.875 8.07 -14.688 1 63.41 684 PRO B O 1
ATOM 11454 N N . HIS B 1 685 ? 43.875 6.086 -15.5 1 57.38 685 HIS B N 1
ATOM 11455 C CA . HIS B 1 685 ? 44.344 6.5 -16.812 1 57.38 685 HIS B CA 1
ATOM 11456 C C . HIS B 1 685 ? 43.188 6.637 -17.797 1 57.38 685 HIS B C 1
ATOM 11458 O O . HIS B 1 685 ? 43.406 6.91 -18.984 1 57.38 685 HIS B O 1
ATOM 11464 N N . ALA B 1 686 ? 42 6.469 -17.344 1 55.91 686 ALA B N 1
ATOM 11465 C CA . ALA B 1 686 ? 40.906 6.594 -18.312 1 55.91 686 ALA B CA 1
ATOM 11466 C C . ALA B 1 686 ? 40.125 7.863 -18.062 1 55.91 686 ALA B C 1
ATOM 11468 O O . ALA B 1 686 ? 39.781 8.195 -16.922 1 55.91 686 ALA B O 1
ATOM 11469 N N . GLY B 1 687 ? 40.438 9.094 -18.578 1 52.09 687 GLY B N 1
ATOM 11470 C CA . GLY B 1 687 ? 39.812 10.391 -18.484 1 52.09 687 GLY B CA 1
ATOM 11471 C C . GLY B 1 687 ? 38.281 10.305 -18.375 1 52.09 687 GLY B C 1
ATOM 11472 O O . GLY B 1 687 ? 37.625 11.297 -18.047 1 52.09 687 GLY B O 1
ATOM 11473 N N . ASP B 1 688 ? 37.656 9.195 -18.688 1 59.53 688 ASP B N 1
ATOM 11474 C CA . ASP B 1 688 ? 36.188 9.156 -18.797 1 59.53 688 ASP B CA 1
ATOM 11475 C C . ASP B 1 688 ? 35.594 8.508 -17.547 1 59.53 688 ASP B C 1
ATOM 11477 O O . ASP B 1 688 ? 36.25 7.727 -16.859 1 59.53 688 ASP B O 1
ATOM 11481 N N . THR B 1 689 ? 34.406 8.914 -17.109 1 63.28 689 THR B N 1
ATOM 11482 C CA . THR B 1 689 ? 33.656 8.383 -15.992 1 63.28 689 THR B CA 1
ATOM 11483 C C . THR B 1 689 ? 33.438 6.887 -16.156 1 63.28 689 THR B C 1
ATOM 11485 O O . THR B 1 689 ? 33.25 6.398 -17.281 1 63.28 689 THR B O 1
ATOM 11488 N N . ALA B 1 690 ? 33.594 6.191 -15.008 1 71.31 690 ALA B N 1
ATOM 11489 C CA . ALA B 1 690 ? 33.344 4.75 -14.984 1 71.31 690 ALA B CA 1
ATOM 11490 C C . ALA B 1 690 ? 31.953 4.426 -15.461 1 71.31 690 ALA B C 1
ATOM 11492 O O . ALA B 1 690 ? 30.984 5.066 -15.047 1 71.31 690 ALA B O 1
ATOM 11493 N N . ARG B 1 691 ? 31.938 3.527 -16.312 1 81.88 691 ARG B N 1
ATOM 11494 C CA . ARG B 1 691 ? 30.656 3.068 -16.828 1 81.88 691 ARG B CA 1
ATOM 11495 C C . ARG B 1 691 ? 29.906 2.238 -15.797 1 81.88 691 ARG B C 1
ATOM 11497 O O . ARG B 1 691 ? 28.672 2.188 -15.805 1 81.88 691 ARG B O 1
ATOM 11504 N N . VAL B 1 692 ? 30.734 1.509 -15 1 95 692 VAL B N 1
ATOM 11505 C CA . VAL B 1 692 ? 30.188 0.695 -13.922 1 95 692 VAL B CA 1
ATOM 11506 C C . VAL B 1 692 ? 30.75 1.16 -12.578 1 95 692 VAL B C 1
ATOM 11508 O O . VAL B 1 692 ? 31.953 1.349 -12.445 1 95 692 VAL B O 1
ATOM 11511 N N . TRP B 1 693 ? 29.938 1.471 -11.594 1 96.44 693 TRP B N 1
ATOM 11512 C CA . TRP B 1 693 ? 30.359 2.02 -10.305 1 96.44 693 TRP B CA 1
ATOM 11513 C C . TRP B 1 693 ? 29.531 1.412 -9.172 1 96.44 693 TRP B C 1
ATOM 11515 O O . TRP B 1 693 ? 28.609 0.641 -9.414 1 96.44 693 TRP B O 1
ATOM 11525 N N . SER B 1 694 ? 29.984 1.67 -7.953 1 97.94 694 SER B N 1
ATOM 11526 C CA . SER B 1 694 ? 29.297 1.221 -6.746 1 97.94 694 SER B CA 1
ATOM 11527 C C . SER B 1 694 ? 29.406 2.256 -5.629 1 97.94 694 SER B C 1
ATOM 11529 O O . SER B 1 694 ? 30.328 3.072 -5.625 1 97.94 694 SER B O 1
ATOM 11531 N N . VAL B 1 695 ? 28.469 2.213 -4.707 1 97.88 695 VAL B N 1
ATOM 11532 C CA . VAL B 1 695 ? 28.547 3.068 -3.525 1 97.88 695 VAL B CA 1
ATOM 11533 C C . VAL B 1 695 ? 29.609 2.543 -2.562 1 97.88 695 VAL B C 1
ATOM 11535 O O . VAL B 1 695 ? 30.094 3.283 -1.708 1 97.88 695 VAL B O 1
ATOM 11538 N N . TRP B 1 696 ? 29.922 1.272 -2.674 1 98.31 696 TRP B N 1
ATOM 11539 C CA . TRP B 1 696 ? 31 0.674 -1.894 1 98.31 696 TRP B CA 1
ATOM 11540 C C . TRP B 1 696 ? 32.375 0.972 -2.523 1 98.31 696 TRP B C 1
ATOM 11542 O O . TRP B 1 696 ? 32.5 0.944 -3.748 1 98.31 696 TRP B O 1
ATOM 11552 N N . SER B 1 697 ? 33.344 1.274 -1.727 1 97.56 697 SER B N 1
ATOM 11553 C CA . SER B 1 697 ? 34.625 1.809 -2.254 1 97.56 697 SER B CA 1
ATOM 11554 C C . SER B 1 697 ? 35.406 0.737 -3 1 97.56 697 SER B C 1
ATOM 11556 O O . SER B 1 697 ? 35.375 -0.432 -2.609 1 97.56 697 SER B O 1
ATOM 11558 N N . HIS B 1 698 ? 36.031 1.169 -4.031 1 95.62 698 HIS B N 1
ATOM 11559 C CA . HIS B 1 698 ? 36.906 0.276 -4.785 1 95.62 698 HIS B CA 1
ATOM 11560 C C . HIS B 1 698 ? 38.031 -0.274 -3.904 1 95.62 698 HIS B C 1
ATOM 11562 O O . HIS B 1 698 ? 38.406 -1.438 -4.039 1 95.62 698 HIS B O 1
ATOM 11568 N N . LYS B 1 699 ? 38.469 0.557 -2.996 1 95.56 699 LYS B N 1
ATOM 11569 C CA . LYS B 1 699 ? 39.531 0.165 -2.072 1 95.56 699 LYS B CA 1
ATOM 11570 C C . LYS B 1 699 ? 39.094 -0.979 -1.169 1 95.56 699 LYS B C 1
ATOM 11572 O O . LYS B 1 699 ? 39.844 -1.905 -0.9 1 95.56 699 LYS B O 1
ATOM 11577 N N . LEU B 1 700 ? 37.875 -0.917 -0.698 1 97.25 700 LEU B N 1
ATOM 11578 C CA . LEU B 1 700 ? 37.344 -1.999 0.12 1 97.25 700 LEU B CA 1
ATOM 11579 C C . LEU B 1 700 ? 37.375 -3.324 -0.633 1 97.25 700 LEU B C 1
ATOM 11581 O O . LEU B 1 700 ? 37.812 -4.344 -0.079 1 97.25 700 LEU B O 1
ATOM 11585 N N . LEU B 1 701 ? 36.938 -3.297 -1.86 1 97.31 701 LEU B N 1
ATOM 11586 C CA . LEU B 1 701 ? 36.875 -4.512 -2.668 1 97.31 701 LEU B CA 1
ATOM 11587 C C . LEU B 1 701 ? 38.281 -5.105 -2.842 1 97.31 701 LEU B C 1
ATOM 11589 O O . LEU B 1 701 ? 38.469 -6.316 -2.721 1 97.31 701 LEU B O 1
ATOM 11593 N N . HIS B 1 702 ? 39.156 -4.188 -3.152 1 96.5 702 HIS B N 1
ATOM 11594 C CA . HIS B 1 702 ? 40.531 -4.637 -3.336 1 96.5 702 HIS B CA 1
ATOM 11595 C C . HIS B 1 702 ? 41.062 -5.293 -2.07 1 96.5 702 HIS B C 1
ATOM 11597 O O . HIS B 1 702 ? 41.625 -6.387 -2.127 1 96.5 702 HIS B O 1
ATOM 11603 N N . ASN B 1 703 ? 40.812 -4.68 -0.952 1 97.38 703 ASN B N 1
ATOM 11604 C CA . ASN B 1 703 ? 41.312 -5.203 0.321 1 97.38 703 ASN B CA 1
ATOM 11605 C C . ASN B 1 703 ? 40.656 -6.547 0.653 1 97.38 703 ASN B C 1
ATOM 11607 O O . ASN B 1 703 ? 41.344 -7.5 1.021 1 97.38 703 ASN B O 1
ATOM 11611 N N . LEU B 1 704 ? 39.375 -6.648 0.518 1 97.62 704 LEU B N 1
ATOM 11612 C CA . LEU B 1 704 ? 38.656 -7.859 0.875 1 97.62 704 LEU B CA 1
ATOM 11613 C C . LEU B 1 704 ? 39.031 -9.016 -0.047 1 97.62 704 LEU B C 1
ATOM 11615 O O . LEU B 1 704 ? 39.062 -10.172 0.38 1 97.62 704 LEU B O 1
ATOM 11619 N N . SER B 1 705 ? 39.312 -8.703 -1.303 1 97.75 705 SER B N 1
ATOM 11620 C CA . SER B 1 705 ? 39.625 -9.742 -2.279 1 97.75 705 SER B CA 1
ATOM 11621 C C . SER B 1 705 ? 40.938 -10.445 -1.935 1 97.75 705 SER B C 1
ATOM 11623 O O . SER B 1 705 ? 41.188 -11.547 -2.422 1 97.75 705 SER B O 1
ATOM 11625 N N . HIS B 1 706 ? 41.75 -9.836 -1.062 1 96.94 706 HIS B N 1
ATOM 11626 C CA . HIS B 1 706 ? 43.031 -10.406 -0.672 1 96.94 706 HIS B CA 1
ATOM 11627 C C . HIS B 1 706 ? 42.938 -11.164 0.648 1 96.94 706 HIS B C 1
ATOM 11629 O O . HIS B 1 706 ? 43.875 -11.82 1.073 1 96.94 706 HIS B O 1
ATOM 11635 N N . ALA B 1 707 ? 41.781 -11.07 1.28 1 95.56 707 ALA B N 1
ATOM 11636 C CA . ALA B 1 707 ? 41.594 -11.758 2.555 1 95.56 707 ALA B CA 1
ATOM 11637 C C . ALA B 1 707 ? 41.594 -13.273 2.369 1 95.56 707 ALA B C 1
ATOM 11639 O O . ALA B 1 707 ? 41.062 -13.789 1.391 1 95.56 707 ALA B O 1
ATOM 11640 N N . GLU B 1 708 ? 42.156 -14.016 3.268 1 92.94 708 GLU B N 1
ATOM 11641 C CA . GLU B 1 708 ? 42.312 -15.461 3.166 1 92.94 708 GLU B CA 1
ATOM 11642 C C . GLU B 1 708 ? 40.969 -16.188 3.188 1 92.94 708 GLU B C 1
ATOM 11644 O O . GLU B 1 708 ? 40.812 -17.203 2.525 1 92.94 708 GLU B O 1
ATOM 11649 N N . SER B 1 709 ? 40.062 -15.617 3.932 1 92.44 709 SER B N 1
ATOM 11650 C CA . SER B 1 709 ? 38.781 -16.281 4.121 1 92.44 709 SER B CA 1
ATOM 11651 C C . SER B 1 709 ? 37.844 -15.984 2.967 1 92.44 709 SER B C 1
ATOM 11653 O O . SER B 1 709 ? 36.781 -16.609 2.846 1 92.44 709 SER B O 1
ATOM 11655 N N . VAL B 1 710 ? 38.219 -15.031 2.096 1 95.69 710 VAL B N 1
ATOM 11656 C CA . VAL B 1 710 ? 37.344 -14.57 1.04 1 95.69 710 VAL B CA 1
ATOM 11657 C C . VAL B 1 710 ? 37.656 -15.281 -0.27 1 95.69 710 VAL B C 1
ATOM 11659 O O . VAL B 1 710 ? 38.812 -15.281 -0.703 1 95.69 710 VAL B O 1
ATOM 11662 N N . ASP B 1 711 ? 36.688 -15.93 -0.809 1 95.62 711 ASP B N 1
ATOM 11663 C CA . ASP B 1 711 ? 36.812 -16.578 -2.107 1 95.62 711 ASP B CA 1
ATOM 11664 C C . ASP B 1 711 ? 36.719 -15.57 -3.244 1 95.62 711 ASP B C 1
ATOM 11666 O O . ASP B 1 711 ? 37.406 -15.703 -4.258 1 95.62 711 ASP B O 1
ATOM 11670 N N . GLY B 1 712 ? 35.812 -14.641 -3.098 1 96.94 712 GLY B N 1
ATOM 11671 C CA . GLY B 1 712 ? 35.562 -13.594 -4.086 1 96.94 712 GLY B CA 1
ATOM 11672 C C . GLY B 1 712 ? 34.656 -12.5 -3.592 1 96.94 712 GLY B C 1
ATOM 11673 O O . GLY B 1 712 ? 33.906 -12.703 -2.637 1 96.94 712 GLY B O 1
ATOM 11674 N N . VAL B 1 713 ? 34.75 -11.375 -4.238 1 98.19 713 VAL B N 1
ATOM 11675 C CA . VAL B 1 713 ? 33.938 -10.234 -3.854 1 98.19 713 VAL B CA 1
ATOM 11676 C C . VAL B 1 713 ? 33.562 -9.43 -5.094 1 98.19 713 VAL B C 1
ATOM 11678 O O . VAL B 1 713 ? 34.25 -9.461 -6.102 1 98.19 713 VAL B O 1
ATOM 11681 N N . PHE B 1 714 ? 32.406 -8.844 -5.086 1 98.62 714 PHE B N 1
ATOM 11682 C CA . PHE B 1 714 ? 32.062 -7.844 -6.094 1 98.62 714 PHE B CA 1
ATOM 11683 C C . PHE B 1 714 ? 31.109 -6.793 -5.523 1 98.62 714 PHE B C 1
ATOM 11685 O O . PHE B 1 714 ? 30.484 -7.016 -4.48 1 98.62 714 PHE B O 1
ATOM 11692 N N . ALA B 1 715 ? 31.125 -5.633 -6.125 1 98.5 715 ALA B N 1
ATOM 11693 C CA . ALA B 1 715 ? 30.188 -4.551 -5.824 1 98.5 715 ALA B CA 1
ATOM 11694 C C . ALA B 1 715 ? 29.734 -3.848 -7.102 1 98.5 715 ALA B C 1
ATOM 11696 O O . ALA B 1 715 ? 30.531 -3.652 -8.023 1 98.5 715 ALA B O 1
ATOM 11697 N N . ILE B 1 716 ? 28.516 -3.602 -7.23 1 98.12 716 ILE B N 1
ATOM 11698 C CA . ILE B 1 716 ? 27.922 -2.846 -8.328 1 98.12 716 ILE B CA 1
ATOM 11699 C C . ILE B 1 716 ? 26.703 -2.08 -7.836 1 98.12 716 ILE B C 1
ATOM 11701 O O . ILE B 1 716 ? 25.844 -2.643 -7.148 1 98.12 716 ILE B O 1
ATOM 11705 N N . GLY B 1 717 ? 26.578 -0.778 -8.227 1 97.75 717 GLY B N 1
ATOM 11706 C CA . GLY B 1 717 ? 25.484 0.02 -7.688 1 97.75 717 GLY B CA 1
ATOM 11707 C C . GLY B 1 717 ? 25.406 -0.001 -6.172 1 97.75 717 GLY B C 1
ATOM 11708 O O . GLY B 1 717 ? 26.406 0.298 -5.5 1 97.75 717 GLY B O 1
ATOM 11709 N N . SER B 1 718 ? 24.312 -0.44 -5.656 1 98.06 718 SER B N 1
ATOM 11710 C CA . SER B 1 718 ? 24.109 -0.448 -4.211 1 98.06 718 SER B CA 1
ATOM 11711 C C . SER B 1 718 ? 24.422 -1.815 -3.615 1 98.06 718 SER B C 1
ATOM 11713 O O . SER B 1 718 ? 24.266 -2.025 -2.412 1 98.06 718 SER B O 1
ATOM 11715 N N . VAL B 1 719 ? 24.922 -2.844 -4.375 1 98.5 719 VAL B N 1
ATOM 11716 C CA . VAL B 1 719 ? 25.062 -4.23 -3.951 1 98.5 719 VAL B CA 1
ATOM 11717 C C . VAL B 1 719 ? 26.531 -4.52 -3.625 1 98.5 719 VAL B C 1
ATOM 11719 O O . VAL B 1 719 ? 27.422 -4.145 -4.383 1 98.5 719 VAL B O 1
ATOM 11722 N N . LEU B 1 720 ? 26.797 -5.086 -2.502 1 98.5 720 LEU B N 1
ATOM 11723 C CA . LEU B 1 720 ? 28.062 -5.688 -2.127 1 98.5 720 LEU B CA 1
ATOM 11724 C C . LEU B 1 720 ? 27.891 -7.172 -1.822 1 98.5 720 LEU B C 1
ATOM 11726 O O . LEU B 1 720 ? 27 -7.555 -1.07 1 98.5 720 LEU B O 1
ATOM 11730 N N . SER B 1 721 ? 28.641 -8.039 -2.43 1 98.31 721 SER B N 1
ATOM 11731 C CA . SER B 1 721 ? 28.578 -9.477 -2.191 1 98.31 721 SER B CA 1
ATOM 11732 C C . SER B 1 721 ? 29.953 -10.031 -1.833 1 98.31 721 SER B C 1
ATOM 11734 O O . SER B 1 721 ? 30.938 -9.773 -2.537 1 98.31 721 SER B O 1
ATOM 11736 N N . ILE B 1 722 ? 30.062 -10.734 -0.746 1 97.44 722 ILE B N 1
ATOM 11737 C CA . ILE B 1 722 ? 31.297 -11.352 -0.26 1 97.44 722 ILE B CA 1
ATOM 11738 C C . ILE B 1 722 ? 31.109 -12.867 -0.157 1 97.44 722 ILE B C 1
ATOM 11740 O O . ILE B 1 722 ? 30.328 -13.344 0.682 1 97.44 722 ILE B O 1
ATOM 11744 N N . SER B 1 723 ? 31.688 -13.602 -1.013 1 96.44 723 SER B N 1
ATOM 11745 C CA . SER B 1 723 ? 31.688 -15.062 -0.941 1 96.44 723 SER B CA 1
ATOM 11746 C C . SER B 1 723 ? 32.844 -15.578 -0.1 1 96.44 723 SER B C 1
ATOM 11748 O O . SER B 1 723 ? 34 -15.305 -0.404 1 96.44 723 SER B O 1
ATOM 11750 N N . LEU B 1 724 ? 32.562 -16.312 0.898 1 94.5 724 LEU B N 1
ATOM 11751 C CA . LEU B 1 724 ? 33.562 -16.828 1.804 1 94.5 724 LEU B CA 1
ATOM 11752 C C . LEU B 1 724 ? 33.969 -18.25 1.422 1 94.5 724 LEU B C 1
ATOM 11754 O O . LEU B 1 724 ? 33.156 -18.984 0.842 1 94.5 724 LEU B O 1
ATOM 11758 N N . LYS B 1 725 ? 35.156 -18.594 1.757 1 90.88 725 LYS B N 1
ATOM 11759 C CA . LYS B 1 725 ? 35.625 -19.969 1.521 1 90.88 725 LYS B CA 1
ATOM 11760 C C . LYS B 1 725 ? 35 -20.938 2.521 1 90.88 725 LYS B C 1
ATOM 11762 O O . LYS B 1 725 ? 34.844 -20.609 3.699 1 90.88 725 LYS B O 1
ATOM 11767 N N . ASP B 1 726 ? 34.25 -21.875 2.043 1 79.12 726 ASP B N 1
ATOM 11768 C CA . ASP B 1 726 ? 33.656 -22.906 2.896 1 79.12 726 ASP B CA 1
ATOM 11769 C C . ASP B 1 726 ? 34.312 -24.266 2.674 1 79.12 726 ASP B C 1
ATOM 11771 O O . ASP B 1 726 ? 34.312 -24.797 1.562 1 79.12 726 ASP B O 1
ATOM 11775 N N . ALA B 1 727 ? 35.062 -24.797 3.746 1 61.91 727 ALA B N 1
ATOM 11776 C CA . ALA B 1 727 ? 35.75 -26.094 3.641 1 61.91 727 ALA B CA 1
ATOM 11777 C C . ALA B 1 727 ? 34.75 -27.203 3.309 1 61.91 727 ALA B C 1
ATOM 11779 O O . ALA B 1 727 ? 35.094 -28.188 2.646 1 61.91 727 ALA B O 1
ATOM 11780 N N . GLU B 1 728 ? 33.5 -27.156 3.857 1 61.12 728 GLU B N 1
ATOM 11781 C CA . GLU B 1 728 ? 32.531 -28.234 3.695 1 61.12 728 GLU B CA 1
ATOM 11782 C C . GLU B 1 728 ? 31.688 -28.016 2.449 1 61.12 728 GLU B C 1
ATOM 11784 O O . GLU B 1 728 ? 30.844 -28.859 2.115 1 61.12 728 GLU B O 1
ATOM 11789 N N . GLY B 1 729 ? 31.938 -27.078 1.627 1 57.41 729 GLY B N 1
ATOM 11790 C CA . GLY B 1 729 ? 31.188 -26.906 0.396 1 57.41 729 GLY B CA 1
ATOM 11791 C C . GLY B 1 729 ? 30.406 -25.594 0.349 1 57.41 729 GLY B C 1
ATOM 11792 O O . GLY B 1 729 ? 30.016 -25.062 1.389 1 57.41 729 GLY B O 1
ATOM 11793 N N . ALA B 1 730 ? 30.234 -24.953 -0.952 1 56.12 730 ALA B N 1
ATOM 11794 C CA . ALA B 1 730 ? 29.578 -23.672 -1.245 1 56.12 730 ALA B CA 1
ATOM 11795 C C . ALA B 1 730 ? 28.078 -23.859 -1.435 1 56.12 730 ALA B C 1
ATOM 11797 O O . ALA B 1 730 ? 27.609 -24.969 -1.665 1 56.12 730 ALA B O 1
ATOM 11798 N N . GLY B 1 731 ? 27.078 -22.938 -0.917 1 54.12 731 GLY B N 1
ATOM 11799 C CA . GLY B 1 731 ? 25.641 -22.969 -1.197 1 54.12 731 GLY B CA 1
ATOM 11800 C C . GLY B 1 731 ? 24.812 -22.391 -0.075 1 54.12 731 GLY B C 1
ATOM 11801 O O . GLY B 1 731 ? 25.344 -21.922 0.929 1 54.12 731 GLY B O 1
ATOM 11802 N N . TYR B 1 732 ? 23.484 -22.359 -0.267 1 54.03 732 TYR B N 1
ATOM 11803 C CA . TYR B 1 732 ? 22.484 -21.734 0.593 1 54.03 732 TYR B CA 1
ATOM 11804 C C . TYR B 1 732 ? 22.484 -22.375 1.978 1 54.03 732 TYR B C 1
ATOM 11806 O O . TYR B 1 732 ? 22.141 -21.719 2.967 1 54.03 732 TYR B O 1
ATOM 11814 N N . THR B 1 733 ? 23.078 -23.594 2.072 1 51.69 733 THR B N 1
ATOM 11815 C CA . THR B 1 733 ? 23.031 -24.312 3.344 1 51.69 733 THR B CA 1
ATOM 11816 C C . THR B 1 733 ? 24.344 -24.125 4.109 1 51.69 733 THR B C 1
ATOM 11818 O O . THR B 1 733 ? 24.453 -24.562 5.262 1 51.69 733 THR B O 1
ATOM 11821 N N . SER B 1 734 ? 25.344 -23.484 3.541 1 62.5 734 SER B N 1
ATOM 11822 C CA . SER B 1 734 ? 26.625 -23.25 4.191 1 62.5 734 SER B CA 1
ATOM 11823 C C . SER B 1 734 ? 26.484 -22.297 5.371 1 62.5 734 SER B C 1
ATOM 11825 O O . SER B 1 734 ? 25.656 -21.375 5.336 1 62.5 734 SER B O 1
ATOM 11827 N N . THR B 1 735 ? 27.312 -22.5 6.406 1 65.5 735 THR B N 1
ATOM 11828 C CA . THR B 1 735 ? 27.281 -21.625 7.574 1 65.5 735 THR B CA 1
ATOM 11829 C C . THR B 1 735 ? 28.531 -20.75 7.629 1 65.5 735 THR B C 1
ATOM 11831 O O . THR B 1 735 ? 28.797 -20.109 8.648 1 65.5 735 THR B O 1
ATOM 11834 N N . ALA B 1 736 ? 29.281 -20.734 6.527 1 67.69 736 ALA B N 1
ATOM 11835 C CA . ALA B 1 736 ? 30.562 -20.031 6.516 1 67.69 736 ALA B CA 1
ATOM 11836 C C . ALA B 1 736 ? 30.375 -18.547 6.785 1 67.69 736 ALA B C 1
ATOM 11838 O O . ALA B 1 736 ? 31.219 -17.906 7.43 1 67.69 736 ALA B O 1
ATOM 11839 N N . ALA B 1 737 ? 29.297 -18.047 6.352 1 78.38 737 ALA B N 1
ATOM 11840 C CA . ALA B 1 737 ? 29.078 -16.609 6.445 1 78.38 737 ALA B CA 1
ATOM 11841 C C . ALA B 1 737 ? 28.438 -16.234 7.777 1 78.38 737 ALA B C 1
ATOM 11843 O O . ALA B 1 737 ? 28.375 -15.055 8.133 1 78.38 737 ALA B O 1
ATOM 11844 N N . LYS B 1 738 ? 28.016 -17.219 8.531 1 77.94 738 LYS B N 1
ATOM 11845 C CA . LYS B 1 738 ? 27.312 -16.984 9.781 1 77.94 738 LYS B CA 1
ATOM 11846 C C . LYS B 1 738 ? 28.188 -16.25 10.781 1 77.94 738 LYS B C 1
ATOM 11848 O O . LYS B 1 738 ? 27.719 -15.422 11.562 1 77.94 738 LYS B O 1
ATOM 11853 N N . GLY B 1 739 ? 29.484 -16.609 10.797 1 78.56 739 GLY B N 1
ATOM 11854 C CA . GLY B 1 739 ? 30.406 -15.922 11.688 1 78.56 739 GLY B CA 1
ATOM 11855 C C . GLY B 1 739 ? 30.5 -14.438 11.422 1 78.56 739 GLY B C 1
ATOM 11856 O O . GLY B 1 739 ? 30.453 -13.625 12.352 1 78.56 739 GLY B O 1
ATOM 11857 N N . LEU B 1 740 ? 30.641 -14.141 10.164 1 85.31 740 LEU B N 1
ATOM 11858 C CA . LEU B 1 740 ? 30.719 -12.734 9.773 1 85.31 740 LEU B CA 1
ATOM 11859 C C . LEU B 1 740 ? 29.406 -12.016 10.078 1 85.31 740 LEU B C 1
ATOM 11861 O O . LEU B 1 740 ? 29.406 -10.875 10.539 1 85.31 740 LEU B O 1
ATOM 11865 N N . GLN B 1 741 ? 28.312 -12.688 9.789 1 87.81 741 GLN B N 1
ATOM 11866 C CA . GLN B 1 741 ? 27 -12.133 10.102 1 87.81 741 GLN B CA 1
ATOM 11867 C C . GLN B 1 741 ? 26.891 -11.805 11.586 1 87.81 741 GLN B C 1
ATOM 11869 O O . GLN B 1 741 ? 26.344 -10.758 11.953 1 87.81 741 GLN B O 1
ATOM 11874 N N . THR B 1 742 ? 27.344 -12.672 12.422 1 85.31 742 THR B N 1
ATOM 11875 C CA . THR B 1 742 ? 27.297 -12.484 13.867 1 85.31 742 THR B CA 1
ATOM 11876 C C . THR B 1 742 ? 28.141 -11.289 14.281 1 85.31 742 THR B C 1
ATOM 11878 O O . THR B 1 742 ? 27.734 -10.516 15.164 1 85.31 742 THR B O 1
ATOM 11881 N N . ARG B 1 743 ? 29.25 -11.156 13.664 1 84.81 743 ARG B N 1
ATOM 11882 C CA . ARG B 1 743 ? 30.125 -10.023 13.961 1 84.81 743 ARG B CA 1
ATOM 11883 C C . ARG B 1 743 ? 29.453 -8.703 13.578 1 84.81 743 ARG B C 1
ATOM 11885 O O . ARG B 1 743 ? 29.578 -7.707 14.289 1 84.81 743 ARG B O 1
ATOM 11892 N N . LEU B 1 744 ? 28.859 -8.742 12.461 1 89.38 744 LEU B N 1
ATOM 11893 C CA . LEU B 1 744 ? 28.156 -7.551 12.008 1 89.38 744 LEU B CA 1
ATOM 11894 C C . LEU B 1 744 ? 26.984 -7.23 12.93 1 89.38 744 LEU B C 1
ATOM 11896 O O . LEU B 1 744 ? 26.719 -6.059 13.219 1 89.38 744 LEU B O 1
ATOM 11900 N N . ALA B 1 745 ? 26.297 -8.289 13.359 1 85.75 745 ALA B N 1
ATOM 11901 C CA . ALA B 1 745 ? 25.156 -8.117 14.258 1 85.75 745 ALA B CA 1
ATOM 11902 C C . ALA B 1 745 ? 25.594 -7.531 15.594 1 85.75 745 ALA B C 1
ATOM 11904 O O . ALA B 1 745 ? 24.844 -6.781 16.234 1 85.75 745 ALA B O 1
ATOM 11905 N N . ALA B 1 746 ? 26.75 -7.914 16 1 79.75 746 ALA B N 1
ATOM 11906 C CA . ALA B 1 746 ? 27.297 -7.352 17.234 1 79.75 746 ALA B CA 1
ATOM 11907 C C . ALA B 1 746 ? 27.688 -5.887 17.047 1 79.75 746 ALA B C 1
ATOM 11909 O O . ALA B 1 746 ? 27.594 -5.09 17.969 1 79.75 746 ALA B O 1
ATOM 11910 N N . GLY B 1 747 ? 27.938 -5.668 15.797 1 75.12 747 GLY B N 1
ATOM 11911 C CA . GLY B 1 747 ? 28.141 -4.289 15.398 1 75.12 747 GLY B CA 1
ATOM 11912 C C . GLY B 1 747 ? 29.438 -3.705 15.93 1 75.12 747 GLY B C 1
ATOM 11913 O O . GLY B 1 747 ? 30.359 -4.445 16.281 1 75.12 747 GLY B O 1
ATOM 11914 N N . GLY B 1 748 ? 29.609 -2.48 15.648 1 68.62 748 GLY B N 1
ATOM 11915 C CA . GLY B 1 748 ? 30.703 -1.683 16.188 1 68.62 748 GLY B CA 1
ATOM 11916 C C . GLY B 1 748 ? 30.266 -0.729 17.281 1 68.62 748 GLY B C 1
ATOM 11917 O O . GLY B 1 748 ? 29.188 -0.902 17.875 1 68.62 748 GLY B O 1
ATOM 11918 N N . PRO B 1 749 ? 31.141 0.088 17.672 1 64.44 749 PRO B N 1
ATOM 11919 C CA . PRO B 1 749 ? 30.844 1.04 18.734 1 64.44 749 PRO B CA 1
ATOM 11920 C C . PRO B 1 749 ? 29.672 1.962 18.391 1 64.44 749 PRO B C 1
ATOM 11922 O O . PRO B 1 749 ? 29.016 2.488 19.297 1 64.44 749 PRO B O 1
ATOM 11925 N N . GLN B 1 750 ? 29.359 1.947 17.141 1 73.19 750 GLN B N 1
ATOM 11926 C CA . GLN B 1 750 ? 28.391 2.979 16.766 1 73.19 750 GLN B CA 1
ATOM 11927 C C . GLN B 1 750 ? 27.016 2.377 16.484 1 73.19 750 GLN B C 1
ATOM 11929 O O . GLN B 1 750 ? 26 2.961 16.859 1 73.19 750 GLN B O 1
ATOM 11934 N N . PHE B 1 751 ? 26.953 1.4 15.742 1 79.19 751 PHE B N 1
ATOM 11935 C CA . PHE B 1 751 ? 25.688 0.748 15.445 1 79.19 751 PHE B CA 1
ATOM 11936 C C . PHE B 1 751 ? 25.906 -0.7 15.023 1 79.19 751 PHE B C 1
ATOM 11938 O O . PHE B 1 751 ? 27.031 -1.102 14.727 1 79.19 751 PHE B O 1
ATOM 11945 N N . ASN B 1 752 ? 24.797 -1.45 15.086 1 89.62 752 ASN B N 1
ATOM 11946 C CA . ASN B 1 752 ? 24.781 -2.824 14.594 1 89.62 752 ASN B CA 1
ATOM 11947 C C . ASN B 1 752 ? 24.422 -2.885 13.117 1 89.62 752 ASN B C 1
ATOM 11949 O O . ASN B 1 752 ? 23.938 -1.903 12.547 1 89.62 752 ASN B O 1
ATOM 11953 N N . VAL B 1 753 ? 24.812 -3.949 12.523 1 93.56 753 VAL B N 1
ATOM 11954 C CA . VAL B 1 753 ? 24.5 -4.141 11.109 1 93.56 753 VAL B CA 1
ATOM 11955 C C . VAL B 1 753 ? 23.656 -5.402 10.938 1 93.56 753 VAL B C 1
ATOM 11957 O O . VAL B 1 753 ? 24.109 -6.508 11.242 1 93.56 753 VAL B O 1
ATOM 11960 N N . HIS B 1 754 ? 22.406 -5.152 10.531 1 94.25 754 HIS B N 1
ATOM 11961 C CA . HIS B 1 754 ? 21.578 -6.285 10.133 1 94.25 754 HIS B CA 1
ATOM 11962 C C . HIS B 1 754 ? 21.969 -6.801 8.75 1 94.25 754 HIS B C 1
ATOM 11964 O O . HIS B 1 754 ? 22.156 -6.02 7.82 1 94.25 754 HIS B O 1
ATOM 11970 N N . SER B 1 755 ? 22.188 -8.047 8.633 1 93.69 755 SER B N 1
ATOM 11971 C CA . SER B 1 755 ? 22.547 -8.648 7.352 1 93.69 755 SER B CA 1
ATOM 11972 C C . SER B 1 755 ? 21.938 -10.031 7.207 1 93.69 755 SER B C 1
ATOM 11974 O O . SER B 1 755 ? 21.5 -10.633 8.188 1 93.69 755 SER B O 1
ATOM 11976 N N . ARG B 1 756 ? 21.812 -10.461 6.02 1 90.62 756 ARG B N 1
ATOM 11977 C CA . ARG B 1 756 ? 21.359 -11.812 5.688 1 90.62 756 ARG B CA 1
ATOM 11978 C C . ARG B 1 756 ? 22.391 -12.539 4.84 1 90.62 756 ARG B C 1
ATOM 11980 O O . ARG B 1 756 ? 23.188 -11.906 4.141 1 90.62 756 ARG B O 1
ATOM 11987 N N . VAL B 1 757 ? 22.375 -13.766 4.988 1 90.06 757 VAL B N 1
ATOM 11988 C CA . VAL B 1 757 ? 23.344 -14.586 4.254 1 90.06 757 VAL B CA 1
ATOM 11989 C C . VAL B 1 757 ? 22.609 -15.492 3.275 1 90.06 757 VAL B C 1
ATOM 11991 O O . VAL B 1 757 ? 21.438 -15.828 3.484 1 90.06 757 VAL B O 1
ATOM 11994 N N . LEU B 1 758 ? 23.188 -15.805 2.207 1 88.5 758 LEU B N 1
ATOM 11995 C CA . LEU B 1 758 ? 22.797 -16.812 1.227 1 88.5 758 LEU B CA 1
ATOM 11996 C C . LEU B 1 758 ? 23.875 -17.891 1.108 1 88.5 758 LEU B C 1
ATOM 11998 O O . LEU B 1 758 ? 24.75 -17.812 0.257 1 88.5 758 LEU B O 1
ATOM 12002 N N . GLY B 1 759 ? 23.797 -18.891 1.977 1 86.06 759 GLY B N 1
ATOM 12003 C CA . GLY B 1 759 ? 24.859 -19.875 2.037 1 86.06 759 GLY B CA 1
ATOM 12004 C C . GLY B 1 759 ? 26.172 -19.297 2.541 1 86.06 759 GLY B C 1
ATOM 12005 O O . GLY B 1 759 ? 26.234 -18.766 3.648 1 86.06 759 GLY B O 1
ATOM 12006 N N . ASN B 1 760 ? 27.156 -19.359 1.693 1 91.62 760 ASN B N 1
ATOM 12007 C CA . ASN B 1 760 ? 28.469 -18.844 2.061 1 91.62 760 ASN B CA 1
ATOM 12008 C C . ASN B 1 760 ? 28.656 -17.406 1.619 1 91.62 760 ASN B C 1
ATOM 12010 O O . ASN B 1 760 ? 29.766 -16.875 1.665 1 91.62 760 ASN B O 1
ATOM 12014 N N . VAL B 1 761 ? 27.562 -16.812 1.203 1 95.12 761 VAL B N 1
ATOM 12015 C CA . VAL B 1 761 ? 27.641 -15.453 0.688 1 95.12 761 VAL B CA 1
ATOM 12016 C C . VAL B 1 761 ? 27 -14.484 1.676 1 95.12 761 VAL B C 1
ATOM 12018 O O . VAL B 1 761 ? 25.859 -14.688 2.092 1 95.12 761 VAL B O 1
ATOM 12021 N N . LEU B 1 762 ? 27.734 -13.484 2.102 1 95.62 762 LEU B N 1
ATOM 12022 C CA . LEU B 1 762 ? 27.172 -12.344 2.814 1 95.62 762 LEU B CA 1
ATOM 12023 C C . LEU B 1 762 ? 27.016 -11.148 1.884 1 95.62 762 LEU B C 1
ATOM 12025 O O . LEU B 1 762 ? 27.984 -10.734 1.234 1 95.62 762 LEU B O 1
ATOM 12029 N N . TYR B 1 763 ? 25.859 -10.711 1.734 1 96.88 763 TYR B N 1
ATOM 12030 C CA . TYR B 1 763 ? 25.656 -9.516 0.924 1 96.88 763 TYR B CA 1
ATOM 12031 C C . TYR B 1 763 ? 25.234 -8.336 1.788 1 96.88 763 TYR B C 1
ATOM 12033 O O . TYR B 1 763 ? 24.625 -8.523 2.846 1 96.88 763 TYR B O 1
ATOM 12041 N N . LEU B 1 764 ? 25.594 -7.176 1.411 1 97.31 764 LEU B N 1
ATOM 12042 C CA . LEU B 1 764 ? 25.109 -5.906 1.957 1 97.31 764 LEU B CA 1
ATOM 12043 C C . LEU B 1 764 ? 24.578 -5.008 0.851 1 97.31 764 LEU B C 1
ATOM 12045 O O . LEU B 1 764 ? 25.062 -5.039 -0.278 1 97.31 764 LEU B O 1
ATOM 12049 N N . MET B 1 765 ? 23.578 -4.34 1.172 1 97.31 765 MET B N 1
ATOM 12050 C CA . MET B 1 765 ? 22.938 -3.455 0.204 1 97.31 765 MET B CA 1
ATOM 12051 C C . MET B 1 765 ? 22.609 -2.105 0.833 1 97.31 765 MET B C 1
ATOM 12053 O O . MET B 1 765 ? 22.109 -2.043 1.956 1 97.31 765 MET B O 1
ATOM 12057 N N . SER B 1 766 ? 22.969 -1.05 0.181 1 96.56 766 SER B N 1
ATOM 12058 C CA . SER B 1 766 ? 22.609 0.29 0.636 1 96.56 766 SER B CA 1
ATOM 12059 C C . SER B 1 766 ? 21.344 0.791 -0.055 1 96.56 766 SER B C 1
ATOM 12061 O O . SER B 1 766 ? 20.891 0.206 -1.044 1 96.56 766 SER B O 1
ATOM 12063 N N . SER B 1 767 ? 20.734 1.837 0.457 1 96.06 767 SER B N 1
ATOM 12064 C CA . SER B 1 767 ? 19.75 2.6 -0.299 1 96.06 767 SER B CA 1
ATOM 12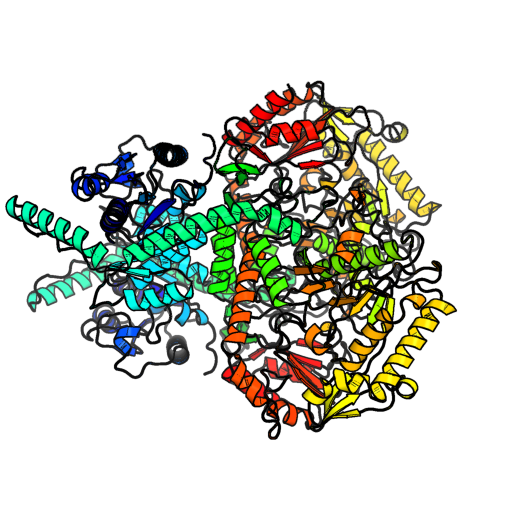065 C C . SER B 1 767 ? 20.422 3.51 -1.324 1 96.06 767 SER B C 1
ATOM 12067 O O . SER B 1 767 ? 21.641 3.639 -1.34 1 96.06 767 SER B O 1
ATOM 12069 N N . VAL B 1 768 ? 19.609 4.129 -2.174 1 95.88 768 VAL B N 1
ATOM 12070 C CA . VAL B 1 768 ? 20.188 5.02 -3.174 1 95.88 768 VAL B CA 1
ATOM 12071 C C . VAL B 1 768 ? 20.484 6.379 -2.543 1 95.88 768 VAL B C 1
ATOM 12073 O O . VAL B 1 768 ? 21.156 7.219 -3.154 1 95.88 768 VAL B O 1
ATOM 12076 N N . THR B 1 769 ? 20.078 6.516 -1.243 1 96.31 769 THR B N 1
ATOM 12077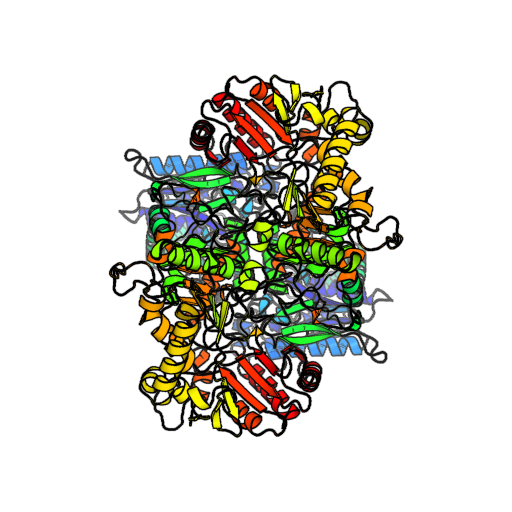 C CA . THR B 1 769 ? 20.281 7.793 -0.568 1 96.31 769 THR B CA 1
ATOM 12078 C C . THR B 1 769 ? 21.266 7.641 0.584 1 96.31 769 THR B C 1
ATOM 12080 O O . THR B 1 769 ? 21.5 8.586 1.343 1 96.31 769 THR B O 1
ATOM 12083 N N . SER B 1 770 ? 21.844 6.43 0.768 1 96.25 770 SER B N 1
ATOM 12084 C CA . SER B 1 770 ? 22.766 6.215 1.889 1 96.25 770 SER B CA 1
ATOM 12085 C C . SER B 1 770 ? 23.922 7.211 1.862 1 96.25 770 SER B C 1
ATOM 12087 O O . SER B 1 770 ? 24.453 7.512 0.796 1 96.25 770 SER B O 1
ATOM 12089 N N . LYS B 1 771 ? 24.266 7.656 3.012 1 92.94 771 LYS B N 1
ATOM 12090 C CA . LYS B 1 771 ? 25.359 8.625 3.117 1 92.94 771 LYS B CA 1
ATOM 12091 C C . LYS B 1 771 ? 26.719 7.938 3.043 1 92.94 771 LYS B C 1
ATOM 12093 O O . LYS B 1 771 ? 26.891 6.832 3.562 1 92.94 771 LYS B O 1
ATOM 12098 N N . GLN B 1 772 ? 27.656 8.625 2.426 1 94.69 772 GLN B N 1
ATOM 12099 C CA . GLN B 1 772 ? 29 8.086 2.252 1 94.69 772 GLN B CA 1
ATOM 12100 C C . GLN B 1 772 ? 29.641 7.77 3.6 1 94.69 772 GLN B C 1
ATOM 12102 O O . GLN B 1 772 ? 30.297 6.738 3.75 1 94.69 772 GLN B O 1
ATOM 12107 N N . GLU B 1 773 ? 29.391 8.641 4.594 1 92.19 773 GLU B N 1
ATOM 12108 C CA . GLU B 1 773 ? 30 8.453 5.914 1 92.19 773 GLU B CA 1
ATOM 12109 C C . GLU B 1 773 ? 29.516 7.16 6.559 1 92.19 773 GLU B C 1
ATOM 12111 O O . GLU B 1 773 ? 30.297 6.441 7.18 1 92.19 773 GLU B O 1
ATOM 12116 N N . THR B 1 774 ? 28.281 6.879 6.441 1 92.81 774 THR B N 1
ATOM 12117 C CA . THR B 1 774 ? 27.703 5.656 6.988 1 92.81 774 THR B CA 1
ATOM 12118 C C . THR B 1 774 ? 28.297 4.426 6.309 1 92.81 774 THR B C 1
ATOM 12120 O O . THR B 1 774 ? 28.672 3.461 6.98 1 92.81 774 THR B O 1
ATOM 12123 N N . LEU B 1 775 ? 28.422 4.453 4.98 1 95.88 775 LEU B N 1
ATOM 12124 C CA . LEU B 1 775 ? 28.938 3.316 4.219 1 95.88 775 LEU B CA 1
ATOM 12125 C C . LEU B 1 775 ? 30.406 3.066 4.539 1 95.88 775 LEU B C 1
ATOM 12127 O O . LEU B 1 775 ? 30.828 1.914 4.641 1 95.88 775 LEU B O 1
ATOM 12131 N N . ARG B 1 776 ? 31.188 4.168 4.734 1 95.25 776 ARG B N 1
ATOM 12132 C CA . ARG B 1 776 ? 32.594 4.016 5.086 1 95.25 776 ARG B CA 1
ATOM 12133 C C . ARG B 1 776 ? 32.75 3.393 6.469 1 95.25 776 ARG B C 1
ATOM 12135 O O . ARG B 1 776 ? 33.688 2.621 6.707 1 95.25 776 ARG B O 1
ATOM 12142 N N . THR B 1 777 ? 31.812 3.707 7.363 1 92.62 777 THR B N 1
ATOM 12143 C CA . THR B 1 777 ? 31.828 3.08 8.68 1 92.62 777 THR B CA 1
ATOM 12144 C C . THR B 1 777 ? 31.578 1.577 8.562 1 92.62 777 THR B C 1
ATOM 12146 O O . THR B 1 777 ? 32.281 0.784 9.219 1 92.62 777 THR B O 1
ATOM 12149 N N . ILE B 1 778 ? 30.672 1.172 7.766 1 93.75 778 ILE B N 1
ATOM 12150 C CA . ILE B 1 778 ? 30.375 -0.24 7.543 1 93.75 778 ILE B CA 1
ATOM 12151 C C . ILE B 1 778 ? 31.594 -0.926 6.93 1 93.75 778 ILE B C 1
ATOM 12153 O O . ILE B 1 778 ? 31.938 -2.051 7.305 1 93.75 778 ILE B O 1
ATOM 12157 N N . GLU B 1 779 ? 32.219 -0.213 6.02 1 95.62 779 GLU B N 1
ATOM 12158 C CA . GLU B 1 779 ? 33.438 -0.749 5.41 1 95.62 779 GLU B CA 1
ATOM 12159 C C . GLU B 1 779 ? 34.531 -0.992 6.457 1 95.62 779 GLU B C 1
ATOM 12161 O O . GLU B 1 779 ? 35.281 -1.973 6.375 1 95.62 779 GLU B O 1
ATOM 12166 N N . GLY B 1 780 ? 34.562 -0.017 7.391 1 92.88 780 GLY B N 1
ATOM 12167 C CA . GLY B 1 780 ? 35.531 -0.207 8.484 1 92.88 780 GLY B CA 1
ATOM 12168 C C . GLY B 1 780 ? 35.25 -1.462 9.297 1 92.88 780 GLY B C 1
ATOM 12169 O O . GLY B 1 780 ? 36.188 -2.191 9.648 1 92.88 780 GLY B O 1
ATOM 12170 N N . ILE B 1 781 ? 34.031 -1.799 9.547 1 91.38 781 ILE B N 1
ATOM 12171 C CA . ILE B 1 781 ? 33.625 -2.984 10.297 1 91.38 781 ILE B CA 1
ATOM 12172 C C . ILE B 1 781 ? 33.969 -4.242 9.508 1 91.38 781 ILE B C 1
ATOM 12174 O O . ILE B 1 781 ? 34.469 -5.223 10.078 1 91.38 781 ILE B O 1
ATOM 12178 N N . LEU B 1 782 ? 33.75 -4.207 8.227 1 93.81 782 LEU B N 1
ATOM 12179 C CA . LEU B 1 782 ? 34.062 -5.344 7.363 1 93.81 782 LEU B CA 1
ATOM 12180 C C . LEU B 1 782 ? 35.562 -5.621 7.344 1 93.81 782 LEU B C 1
ATOM 12182 O O . LEU B 1 782 ? 36 -6.777 7.406 1 93.81 782 LEU B O 1
ATOM 12186 N N . ARG B 1 783 ? 36.375 -4.562 7.254 1 93.75 783 ARG B N 1
ATOM 12187 C CA . ARG B 1 783 ? 37.812 -4.715 7.246 1 93.75 783 ARG B CA 1
ATOM 12188 C C . ARG B 1 783 ? 38.312 -5.336 8.547 1 93.75 783 ARG B C 1
ATOM 12190 O O . ARG B 1 783 ? 39.156 -6.23 8.531 1 93.75 783 ARG B O 1
ATOM 12197 N N . GLU B 1 784 ? 37.719 -4.855 9.586 1 90.31 784 GLU B N 1
ATOM 12198 C CA . GLU B 1 784 ? 38.125 -5.375 10.891 1 90.31 784 GLU B CA 1
ATOM 12199 C C . GLU B 1 784 ? 37.75 -6.844 11.039 1 90.31 784 GLU B C 1
ATOM 12201 O O . GLU B 1 784 ? 38.469 -7.617 11.656 1 90.31 784 GLU B O 1
ATOM 12206 N N . ALA B 1 785 ? 36.656 -7.188 10.477 1 89.25 785 ALA B N 1
ATOM 12207 C CA . ALA B 1 785 ? 36.156 -8.547 10.641 1 89.25 785 ALA B CA 1
ATOM 12208 C C . ALA B 1 785 ? 36.906 -9.523 9.742 1 89.25 785 ALA B C 1
ATOM 12210 O O . ALA B 1 785 ? 37.062 -10.695 10.094 1 89.25 785 ALA B O 1
ATOM 12211 N N . LEU B 1 786 ? 37.344 -9.055 8.602 1 92 786 LEU B N 1
ATOM 12212 C CA . LEU B 1 786 ? 37.812 -10.008 7.598 1 92 786 LEU B CA 1
ATOM 12213 C C . LEU B 1 786 ? 39.312 -9.883 7.387 1 92 786 LEU B C 1
ATOM 12215 O O . LEU B 1 786 ? 39.969 -10.797 6.852 1 92 786 LEU B O 1
ATOM 12219 N N . LEU B 1 787 ? 39.875 -8.711 7.738 1 89.62 787 LEU B N 1
ATOM 12220 C CA . LEU B 1 787 ? 41.281 -8.492 7.512 1 89.62 787 LEU B CA 1
ATOM 12221 C C . LEU B 1 787 ? 42.062 -8.594 8.82 1 89.62 787 LEU B C 1
ATOM 12223 O O . LEU B 1 787 ? 43.156 -9.156 8.852 1 89.62 787 LEU B O 1
#